Protein 5HCE (pdb70)

B-factor: mean 80.91, std 29.75, range [43.53, 225.15]

InterPro domains:
  IPR000020 Anaphylatoxin/fibulin [PF01821] (698-732)
  IPR000020 Anaphylatoxin/fibulin [PS01177] (698-732)
  IPR000020 Anaphylatoxin/fibulin [PS01178] (698-732)
  IPR000020 Anaphylatoxin/fibulin [SM00104] (698-732)
  IPR000020 Anaphylatoxin/fibulin [cd00017] (682-750)
  IPR001134 Netrin domain [PS50189] (1532-1676)
  IPR001599 Alpha-2-macroglobulin [PF00207] (772-859)
  IPR001599 Alpha-2-macroglobulin [SM01360] (772-859)
  IPR001840 Anaphylatoxin, complement system domain [PR00004] (694-703)
  IPR001840 Anaphylatoxin, complement system domain [PR00004] (710-721)
  IPR001840 Anaphylatoxin, complement system domain [PR00004] (723-734)
  IPR002890 Macroglobulin domain [PF01835] (126-219)
  IPR008930 Terpenoid cyclases/protein prenyltransferase alpha-alpha toroid [SSF48239] (992-1304)
  IPR008993 Tissue inhibitor of metalloproteinases-like, OB-fold [G3DSA:2.40.50.120] (1526-1676)
  IPR008993 Tissue inhibitor of metalloproteinases-like, OB-fold [SSF50242] (1526-1676)
  IPR009048 Alpha-macroglobulin, receptor-binding [PF07677] (1419-1510)
  IPR009048 Alpha-macroglobulin, receptor-binding [SM01361] (1419-1509)
  IPR011625 Alpha-2-macroglobulin, bait region domain [PF07703] (468-611)
  IPR011625 Alpha-2-macroglobulin, bait region domain [SM01359] (465-612)
  IPR011626 Alpha-macroglobulin-like, TED domain [PF07678] (978-1300)

Sequence (1824 aa):
EQTYVISAPKIFRVGASENIVIQVYGYTEAFDATISIKSYPDKKFSYSSGHVHLSSENKFQNSAILTIQPKQLPGGQNPVSYVYLEVVSKHFSKSKRMPITYDNGFLFIHTDKPVYTPDQSVKVRVYSLNDDLKPAKRETVLTFIDPEGSEVDMVEEIDHIGIISFPDFKIPSNPRYGMWTIKAKYKEDFSTTGTAYFEVKEYVLPHFSVSIEPEYNFIGYKNFKNFEITIKARYFYNKVVTEADVYITFGIREDLKDDQKEMMQTAMQNTMLINGIAQVTFDSETAVKELSYYSLEDLNNKYLYIAVTVIESTGGFSEEAEIPGIKYVLSPYKLNLVATPLFLKPGIPYPIKVQVKDSLDQLVGGVPVTLNAQTIDVNQETSDLDPSKSVTRVDDGVASFVLNLPSGVTVLEFNVKTDAPDLPEENQAREGYRAIAYSSLSQSYLYIDWTDNHKALLVGEHLNIIVTPKSPYIDKITHYNYLILSKGKIIHFGTREKFSDASYQSINIPVTQNMVPSSRLLVYYIVTGEQTAELVSDSVWLNIEEKCGNQLQVHLSPDADAYSPGQTVSLNMATGMDSWVALAAVDSAVYGLERVFQFLEKSDLGCGAGGGLNNANVFHLAGLTFLTNANADDSQENDEPCKEILRLQKKIEEIAAKYKHSVVKKCCYDGACVNNDETCEQRAARISLGPRCIKAFTECCVVASQLRANISHKDMQLGRLHMKTLLPVSKPEIRSYFPESWLWEVHLVPRRKQLQFALPDSLTTWEIQGVGISNTGICVADTVKAKVFKDVFLEMNIPYSVVRGEQIQLKGTVYNYRTSGMQFCVKMSAVEGICTSESPVIKSSKCVRQKVEGSSSHLVTFTVLPLEIGLHNINFSLETWFGKEILVKTLRVVPEGVKRESYSGVTLDPRGIYGTISRRKEFPYRIPLDLVPKTEIKRILSVKGLLVGEILSAVLSQEGINILTHLPKGSAEAELMSVVPVFYVFHYLETGNHWNIFHSDPLIEKQKLKKKLKEGMLSIMSYRNADYSYSVWKGGSASTWLTAFALRVLGQVNKYVEQNQNSICNSLLWLVENYQLDNGSFKENSQYQPIKLQGTLPVEARENSLYLTAFTVIGIRKAFDICPLVKIDTALIKADNFLLENTLPAQSTFTLAISAYALSLGDKTHPQFRSIVSALKREALVKGNPPIYRFWKDNLQHKDSSVPNTGTARMVETTAYALLTSLNLKDINYVNPVIKWLSEEQRYGGGFYSTQDTINAIEGLTEYSLLVKQLRLSMDIDVSYKHKGALHNYKMTDKNFLGRPVEVLLNDDLIVSTGFGSGLATVHVTTVVHKTSTSEEVCSFYLKIDTQDIEAKRIVACASYKPSREESSSGSSHAVMDISLPTGISANEEDLKALVEGVDQLFTDYQIKDGHVILQLNSIPSSDFLCVRFRIFELFEVGFLSPATFTVYEYHRPDKQCTMFYSTSNIKIQKVCEGAACKCVEADCGQMQEELDLTISAETRKQTACKPEIAYAYKVSITSITVENVFVKYKATLLDIYKTGEAVAEKDSEITFIKKVTCTNAELVKGRQYLIMGKEALQIKYNFSFRYIYPLDSLTWIEYWPRDTTCSSCQAFLANLDEFAEDIFLNGCESDCTGSEPVDAFQAFSEGKEAYVLVRSTDPKARDCLKGEPAGEKQDNTLPVMMTFKQGTDWASTDWTFTLDGAKVTATLGQLTQNREVVYDSQSHHCHVDKVEKEVPDYEMWMLDAGGLEVEVECCRQKLEELASGRNQMYPHLKDCQCVNATCERKLDALGNAVITKCPQGCLCVVRGASNIVPANGTCFQLA

Secondary structure (DSSP, 8-state):
--HHHHHHHHHTSS-SS-HHHHHHSS--SSS-HHHHHTT--S-HHHHHHHHHHHHHHHHHTTT--HHHHHHHHHHHHHHS-----EESS--PPPB---EEEESSEEEEEEE--SS-EEEEEEEEEEETTEEEEPPPEEEEE--SEEEEEE--S-EETT-EEEEEEEEEE-SSS-EEEEEEEPPPTTEEESS-----------EEEPTTEEEEEEEEEEE-S-EEEEEEEEEEETTEEEEEEEEEEEE-SSEEEEEEEEEEEBTT-SSSS-B-EEEE-----TTBPTT---EEEEEEESSTTHHHHHHHHSTT---TTTTSPS-SHHHHHHTTHHHHHHHHHHHHTT-GGGSSS-HHHHHHHHHHHHHHHHHTTGGGB-TTS-BBSSTTS-B-HHHHHHHHHHHHHHTTTS---HHHHHHHHHHHHHHSB-TTS-B--SSS------BS-HHHHHHHHHHHHHHHHHHHHHHTTTTS--HHHHHHHHHHHHHHHHHSPSPS-HHHHHHHHHHHHTS-TT-HHHHHHHHHHHHT-EEEETTEEEEE--SS-TTT--PPPSS--HHHHHHHHHHHHHHHHTT-HHHHHHHHHHHHHT--TTS--SSHHHHHHHHHHHHHHHHHS-----EEEEEEEETTS---EEEEEESSS-S---EE--SSS-EEEEE-S-BS-EEEEEEEEEEES--TTSPPSEEEEEEEE-----EEEEEEEE---TTB-TT--SSEEEEEEPPTTEEE-HHHHHHHHSSTT-S-SEEEEETTEEEEEES---SSS-EEEEEEEEESS-EESPPPEEEEEEETTEEEEEEEEEE-S----------SSS-TTTTSSS--BPPTT-TT--SSHHHHTTS-TT--EEEEEEEEEEEEETTEEEEEEEEEEEEEESSS---TT-EEEEEEESS--TT---TT-EEEEEES--EEEEETTEEEEEEE--TT-EEEE--SSS-STTHHHHHHHHHHHHHHHHTT--/--EEEEEEESSEETT-EEEEEEEEES--S-EEEEEEEEETTT--SEEEEEEEEE-TTTTTEEEEEEE--GGGS--SSS---EEEEEEEESS-EEEEEEEEE---SEEEEEES-SEE-TT-EE-EEEEEE-TTSSB----EEEEEE-TTS-EEEEEEE--SSSEEE-PPEEPPSS---EEEEEEEEESSS---EEEEEEEE-EE---SEEEEEEES-SEE-STTSS-EEEEEEEEETTTEE--EEEEEEEEEEES-SSS---EEETT---EEEEETTEEEEEE-HHHHTTTTS--SSSSSTT-EEEEEEEEEETTT--EEEEEEEEEEE-S-S-EEEE-S--SEE-TTSPEEEEEEEE-TTS-B--S-EEEEEEEEEETT--EEEPPPEEEE--SSS-EEEEEE---TTEEEEEEEEEE--TT--STTS-EEEEEEEEPP-TTS-EEEEE-S--SSPBPTTSEEEEEEEEESSSGGG--EEEEEEEETTEEEEEEEEEPPSS-S-EEEEEE--GGG-SEEEEEEEEEE-SSS--EEEEEEEEEEB----SS-EEEEEES--S-B-TT-EEEEEEEESSSEEEEEEEEEGGGG----HHHHHTTS----SSS--SSHHHHHHHTTEEEEESS-----TTTTSPP-----/------SSS--HHHHTGGGTS-EEEEEES-TTPPEEEEEEE-S--BTTEEEEEEEEEETTEEEEEEEEEEEETTEEEEEETTEEEEEEEEEE-TTSSEEEEEE-SSS-EEEEEEETT-EEHHHHHHHHHHHHHHHTT---B-GGGTT-/--TTS-EEEEE-TTS-EEE----TT-EEE--S-SS-SSEEEEEE---

Solvent-accessible surface area: 82882 Å² total

Organism: Homo sapiens (NCBI:txid9606)

CATH classification: 2.60.40.1930 (+2 more: 2.60.40.1930, 2.60.40.1940)

Nearest PDB structures (foldseek):
  5hce-assembly1_A  TM=1.001E+00  e=0.000E+00  Homo sapiens
  5hcd-assembly1_A  TM=1.001E+00  e=0.000E+00  Homo sapiens
  7op0-assembly1_A  TM=9.929E-01  e=0.000E+00  Homo sapiens
  8cml-assembly1_B  TM=9.851E-01  e=0.000E+00  Homo sapiens
  8b0h-assembly1_A  TM=4.399E-01  e=4.863E-65  Homo sapiens

GO terms:
  GO:0044218 other organism cell membrane (C, IDA)
  GO:0005579 membrane attack complex (C, IDA)
  GO:0031640 killing of cells of another organism (P, IDA)
  GO:0006956 complement activation (P, IDA)
  GO:0022829 wide pore channel activity (F, IDA)
  GO:0001867 complement activation, lectin pathway (P, IDA)
  GO:0006957 complement activation, alternative pathway (P, IDA)
  GO:0006958 complement activation, classical pathway (P, IDA)
  GO:0160257 complement activation, GZMK pathway (P, IDA)
  GO:0005576 extracellular region (C, EXP)
  GO:0005102 signaling receptor binding (F, TAS)
  GO:0008009 chemokine activity (F, TAS)
  GO:0005576 extracellular region (C, TAS)
  GO:0006935 chemotaxis (P, TAS)
  GO:0006954 inflammatory response (P, TAS)
  GO:0007166 cell surface receptor signaling pathway (P, TAS)
  GO:0007186 G protein-coupled receptor signaling pathway (P, TAS)
  GO:0005515 protein binding (F, IPI)
  GO:0010575 positive regulation of vascular endothelial growth factor production (P, IDA)
  GO:0010760 negative regulation of macrophage chemotaxis (P, IDA)

Foldseek 3Di:
DKKKKKWWFLAAEAFDFFKIKIAIPDDAAKWKKKKFKAAPPPRPGTQDIDMDIAHVVNNRMDMDTGHRHLVVWDDDDDTDFWIKIWMDIPVDIDIDIHGYAQAWWAKEKDWQFQEDEAQDWIWIKIQTATLLRAQPQFKKKKWKAAPVGDGDDIDIDTGDHRIGGDDIHTGHNDHRFFKMKMKMAGPDRGGHIYIDIHTYDYDDDDQWDKDKDKPDLEAEPVCLQKTKIKIFIDGPVPFGQAKKKKWKWKWKAADLVDPDTGTQPPPRDIDMQHRGMDMDIDGNQVSVVPPPQNDLLPQAQIWMKMKMKIQRDPVRDIDIDIDSTRGYHHAQKEKDWDFAFLEDQQPAWGKTKIAIAGPVRHQDFFWKKKKWKWWQFPVRDIDTDDIDMFTQDPLVRITMDIGDDHRRTFKMWMKMWTDDPPDDPRRIYIDIGMGGYADDPQSKAKDKAFPDCPPAAEQQDKTWMKIAIDGPVQLVFFWKKKWKAALSHTPDIDIGGDDSPDRIDIDMDRHHPRQPQKMKMKMWTWDDDPDFIFIHIKMFIGGYDHDDPWDKDKDKPPDDPDDDPPDDIDIDIDINDDGDDDDHDHDPVSVCDDDVRVVSSVSQLAEDGADANYDLRRQQNRRIDMDMRGDNDDDPPSSHGDDHDDD/DVVLLVVLCVVQLPPPQQQLLLLLLDDDPPDASVRLLVLFDPDDVSSVSSSVSNVSSVVVPPPDDPVRVVVSCVSSVPRRDDDDDDDDDDDDDDDPPDDDDAPVHDDDDDDDDDDQDWDKDWDWDQDPVGIDTDDIDIDGDHDQWDKDWDAALEAAALKWFKIKIKIFHAAQAKFKKFKWKQDDDQKAFQDAQDPHIGDGDIDMDGHRGMDMDIGIIGGHDAAKDKMWMWMDGPVDIDIDIDIHHYDYFFDKDKDKFKDKADCVQPLHDHDFKDWFFQADDDFFDPPDFWWKWKFKFFALLRLLVLLPVVPPDDQQPVVFDDFWLLVLLLQLLSLLLNLVLCPLQVLLVLDPDDSVVVNVVSLVSNVVSLCSQVQQADPQLFGDGGRVDDGWLLVLLVNLQSLLSSCVPPNDDLVSSVSSLCVQLVPAADPQLWGDIDHLAFQAFDFADPVVSVLLVRLQSLLSSLNSCLSNCVSPVDPSSVVSNVSSLVSLLVRPPPDQWLLSLLSSLLSNLSDDPPDVSSVVSLVQNVVQWDADDVVGLAIWHDGGRCVVPVDDDPADWLSRLLSLLSNLNSCVSVVVSVPCSRSSRVLSRQAANSQAHHASNSRSSSSVSSSSVCSVDDAKWWWKWKWKQFDPDGTPGIDIDGSNDRRDDMDMDRDSGMMMIGIDNTMRMMMMMMMIMGRGQDCPPADAQKDWDWAADDDDCRKIKIKIAGRDDPRTDQAFGAKKKKKWAAWPQKAWDVVLVCSQDVGSSHLFPDWDADSRIIMTIHGGGGHVDMRIRMTHIDGRTDMPPTRWTKIKMANNSTNSNIDIDTDDHDPDDDLADDPDRVPCSLQVWFAAEDDALDQPPQLVVVQCLQPPPQWAFKAKWAWADWDDRRQKIKTWIFGADGQHHNDDDDDHRDIAMEMEGPNHHNPDDDHGWMKIWIHHDWRWHQPPHDIYIYYYGTPSIYMYTDDDDQPPVVSVSVVVSVVVSVVPRRVPPD/DDDQAADPPDFVCVLCVVQPFKKWWFKKLDPPDFAGWIKHFPDHDDDQKGKIKIWGDDPPDIDIAIWMWRGDGQKIWIDDDHDIWIKGFRAAGRNSQKTKIWTDDPPIMITIMGTPVDDDVVNSVSSVVVNCVVCVPRDMDGNHPPPD/DQQPDWWWFAADPVGHTDIDAGPPFWGWDFPDDPPDPTGITGIGGDD

Radius of gyration: 44.76 Å; Cα contacts (8 Å, |Δi|>4): 4235; chains: 4; bounding box: 79×83×148 Å

Structure (mmCIF, N/CA/C/O backbone):
data_5HCE
#
_entry.id   5HCE
#
_cell.length_a   105.260
_cell.length_b   140.725
_cell.length_c   210.367
_cell.angle_alpha   90.00
_cell.angle_beta   90.00
_cell.angle_gamma   90.00
#
_symmetry.space_group_name_H-M   'P 21 21 21'
#
loop_
_entity.id
_entity.type
_entity.pdbx_description
1 polymer 'Complement C5'
2 polymer 'Complement C5'
3 polymer 'Complement inhibitor'
4 polymer 'Rhipicephalus appendiculatus RaCI1'
5 branched 2-acetamido-2-deoxy-beta-D-glucopyranose-(1-4)-2-acetamido-2-deoxy-beta-D-glucopyranose
6 non-polymer CYSTEINE
#
loop_
_atom_site.group_PDB
_atom_site.id
_atom_site.type_symbol
_atom_site.label_atom_id
_atom_site.label_alt_id
_atom_site.label_comp_id
_atom_site.label_asym_id
_atom_site.label_entity_id
_atom_site.label_seq_id
_atom_site.pdbx_PDB_ins_code
_atom_site.Cartn_x
_atom_site.Cartn_y
_atom_site.Cartn_z
_atom_site.occupancy
_atom_site.B_iso_or_equiv
_atom_site.auth_seq_id
_atom_site.auth_comp_id
_atom_site.auth_asym_id
_atom_site.auth_atom_id
_atom_site.pdbx_PDB_model_num
ATOM 1 N N . GLU A 1 2 ? -11.540 0.464 -38.027 1.00 87.37 20 GLU B N 1
ATOM 2 C CA . GLU A 1 2 ? -12.019 -0.205 -36.822 1.00 87.52 20 GLU B CA 1
ATOM 3 C C . GLU A 1 2 ? -11.018 -0.055 -35.676 1.00 93.54 20 GLU B C 1
ATOM 4 O O . GLU A 1 2 ? -9.854 -0.432 -35.809 1.00 103.68 20 GLU B O 1
ATOM 10 N N . GLN A 1 3 ? -11.479 0.503 -34.557 1.00 100.67 21 GLN B N 1
ATOM 11 C CA . GLN A 1 3 ? -10.662 0.731 -33.371 1.00 100.70 21 GLN B CA 1
ATOM 12 C C . GLN A 1 3 ? -11.280 0.055 -32.148 1.00 99.32 21 GLN B C 1
ATOM 13 O O . GLN A 1 3 ? -12.495 0.128 -31.943 1.00 113.55 21 GLN B O 1
ATOM 19 N N . THR A 1 4 ? -10.446 -0.596 -31.330 1.00 73.96 22 THR B N 1
ATOM 20 C CA . THR A 1 4 ? -10.908 -1.413 -30.208 1.00 72.10 22 THR B CA 1
ATOM 21 C C . THR A 1 4 ? -10.147 -1.067 -28.928 1.00 71.62 22 THR B C 1
ATOM 22 O O . THR A 1 4 ? -9.043 -0.524 -28.973 1.00 72.68 22 THR B O 1
ATOM 26 N N . TYR A 1 5 ? -10.739 -1.415 -27.774 1.00 70.13 23 TYR B N 1
ATOM 27 C CA . TYR A 1 5 ? -10.095 -1.260 -26.468 1.00 69.52 23 TYR B CA 1
ATOM 28 C C . TYR A 1 5 ? -10.461 -2.445 -25.582 1.00 67.73 23 TYR B C 1
ATOM 29 O O . TYR A 1 5 ? -11.595 -2.923 -25.620 1.00 67.01 23 TYR B O 1
ATOM 38 N N . VAL A 1 6 ? -9.503 -2.911 -24.781 1.00 67.17 24 VAL B N 1
ATOM 39 C CA . VAL A 1 6 ? -9.674 -4.068 -23.901 1.00 65.59 24 VAL B CA 1
ATOM 40 C C . VAL A 1 6 ? -9.203 -3.732 -22.488 1.00 65.05 24 VAL B C 1
ATOM 41 O O . VAL A 1 6 ? -8.024 -3.425 -22.284 1.00 65.70 24 VAL B O 1
ATOM 45 N N . ILE A 1 7 ? -10.107 -3.818 -21.512 1.00 64.02 25 ILE B N 1
ATOM 46 C CA . ILE A 1 7 ? -9.791 -3.591 -20.098 1.00 63.46 25 ILE B CA 1
ATOM 47 C C . ILE A 1 7 ? -9.852 -4.929 -19.367 1.00 61.98 25 ILE B C 1
ATOM 48 O O . ILE A 1 7 ? -10.909 -5.568 -19.319 1.00 61.22 25 ILE B O 1
ATOM 53 N N . SER A 1 8 ? -8.735 -5.340 -18.773 1.00 61.73 26 SER B N 1
ATOM 54 C CA . SER A 1 8 ? -8.634 -6.610 -18.067 1.00 60.49 26 SER B CA 1
ATOM 55 C C . SER A 1 8 ? -8.483 -6.378 -16.572 1.00 59.89 26 SER B C 1
ATOM 56 O O . SER A 1 8 ? -7.602 -5.624 -16.143 1.00 60.57 26 SER B O 1
ATOM 59 N N . ALA A 1 9 ? -9.358 -7.005 -15.796 1.00 58.80 27 ALA B N 1
ATOM 60 C CA . ALA A 1 9 ? -9.361 -6.929 -14.345 1.00 58.18 27 ALA B CA 1
ATOM 61 C C . ALA A 1 9 ? -9.657 -8.304 -13.775 1.00 56.97 27 ALA B C 1
ATOM 62 O O . ALA A 1 9 ? -10.216 -9.166 -14.468 1.00 74.55 27 ALA B O 1
ATOM 64 N N . PRO A 1 10 ? -9.326 -8.538 -12.504 1.00 56.37 28 PRO B N 1
ATOM 65 C CA . PRO A 1 10 ? -9.726 -9.789 -11.853 1.00 55.32 28 PRO B CA 1
ATOM 66 C C . PRO A 1 10 ? -11.234 -9.953 -11.860 1.00 55.05 28 PRO B C 1
ATOM 67 O O . PRO A 1 10 ? -11.983 -8.979 -11.895 1.00 55.57 28 PRO B O 1
ATOM 71 N N . LYS A 1 11 ? -11.678 -11.209 -11.836 1.00 54.43 29 LYS B N 1
ATOM 72 C CA . LYS A 1 11 ? -13.113 -11.469 -11.860 1.00 54.38 29 LYS B CA 1
ATOM 73 C C . LYS A 1 11 ? -13.821 -10.748 -10.724 1.00 54.40 29 LYS B C 1
ATOM 74 O O . LYS A 1 11 ? -14.957 -10.292 -10.888 1.00 54.88 29 LYS B O 1
ATOM 80 N N . ILE A 1 12 ? -13.169 -10.633 -9.563 1.00 54.03 30 ILE B N 1
ATOM 81 C CA . ILE A 1 12 ? -13.752 -10.006 -8.379 1.00 54.17 30 ILE B CA 1
ATOM 82 C C . ILE A 1 12 ? -12.755 -9.029 -7.768 1.00 54.49 30 ILE B C 1
ATOM 83 O O . ILE A 1 12 ? -11.555 -9.315 -7.710 1.00 54.22 30 ILE B O 1
ATOM 88 N N . PHE A 1 13 ? -13.256 -7.907 -7.252 1.00 55.24 31 PHE B N 1
ATOM 89 C CA . PHE A 1 13 ? -12.423 -6.977 -6.501 1.00 55.75 31 PHE B CA 1
ATOM 90 C C . PHE A 1 13 ? -12.367 -7.399 -5.045 1.00 55.28 31 PHE B C 1
ATOM 91 O O . PHE A 1 13 ? -13.374 -7.795 -4.460 1.00 55.09 31 PHE B O 1
ATOM 99 N N . ARG A 1 14 ? -11.184 -7.291 -4.460 1.00 70.70 32 ARG B N 1
ATOM 100 C CA . ARG A 1 14 ? -10.919 -7.715 -3.092 1.00 66.01 32 ARG B CA 1
ATOM 101 C C . ARG A 1 14 ? -10.627 -6.485 -2.239 1.00 66.26 32 ARG B C 1
ATOM 102 O O . ARG A 1 14 ? -9.700 -5.729 -2.542 1.00 67.03 32 ARG B O 1
ATOM 110 N N . VAL A 1 15 ? -11.420 -6.280 -1.185 1.00 65.48 33 VAL B N 1
ATOM 111 C CA . VAL A 1 15 ? -11.270 -5.094 -0.347 1.00 66.04 33 VAL B CA 1
ATOM 112 C C . VAL A 1 15 ? -9.871 -5.039 0.243 1.00 66.54 33 VAL B C 1
ATOM 113 O O . VAL A 1 15 ? -9.375 -6.015 0.813 1.00 66.40 33 VAL B O 1
ATOM 117 N N . GLY A 1 16 ? -9.226 -3.888 0.116 1.00 58.79 34 GLY B N 1
ATOM 118 C CA . GLY A 1 16 ? -7.896 -3.716 0.644 1.00 59.20 34 GLY B CA 1
ATOM 119 C C . GLY A 1 16 ? -6.785 -4.235 -0.236 1.00 58.74 34 GLY B C 1
ATOM 120 O O . GLY A 1 16 ? -5.615 -3.996 0.073 1.00 59.37 34 GLY B O 1
ATOM 121 N N . ALA A 1 17 ? -7.102 -4.930 -1.318 1.00 57.85 35 ALA B N 1
ATOM 122 C CA . ALA A 1 17 ? -6.086 -5.479 -2.196 1.00 57.56 35 ALA B CA 1
ATOM 123 C C . ALA A 1 17 ? -5.665 -4.469 -3.252 1.00 58.81 35 ALA B C 1
ATOM 124 O O . ALA A 1 17 ? -6.460 -3.647 -3.716 1.00 59.44 35 ALA B O 1
ATOM 126 N N . SER A 1 18 ? -4.388 -4.523 -3.608 1.00 59.32 36 SER B N 1
ATOM 127 C CA . SER A 1 18 ? -3.853 -3.726 -4.705 1.00 60.57 36 SER B CA 1
ATOM 128 C C . SER A 1 18 ? -4.205 -4.443 -6.002 1.00 59.81 36 SER B C 1
ATOM 129 O O . SER A 1 18 ? -3.511 -5.367 -6.424 1.00 59.35 36 SER B O 1
ATOM 132 N N . GLU A 1 19 ? -5.296 -4.033 -6.630 1.00 59.81 37 GLU B N 1
ATOM 133 C CA . GLU A 1 19 ? -5.772 -4.687 -7.835 1.00 59.17 37 GLU B CA 1
ATOM 134 C C . GLU A 1 19 ? -5.170 -4.007 -9.061 1.00 60.42 37 GLU B C 1
ATOM 135 O O . GLU A 1 19 ? -5.297 -2.791 -9.230 1.00 61.67 37 GLU B O 1
ATOM 141 N N . ASN A 1 20 ? -4.493 -4.786 -9.898 1.00 60.27 38 ASN B N 1
ATOM 142 C CA . ASN A 1 20 ? -3.852 -4.272 -11.100 1.00 61.54 38 ASN B CA 1
ATOM 143 C C . ASN A 1 20 ? -4.825 -4.367 -12.273 1.00 61.30 38 ASN B C 1
ATOM 144 O O . ASN A 1 20 ? -5.367 -5.439 -12.544 1.00 60.16 38 ASN B O 1
ATOM 149 N N . ILE A 1 21 ? -5.068 -3.239 -12.939 1.00 62.50 39 ILE B N 1
ATOM 150 C CA . ILE A 1 21 ? -6.004 -3.134 -14.055 1.00 62.53 39 ILE B CA 1
ATOM 151 C C . ILE A 1 21 ? -5.227 -2.837 -15.333 1.00 63.82 39 ILE B C 1
ATOM 152 O O . ILE A 1 21 ? -4.439 -1.884 -15.375 1.00 65.30 39 ILE B O 1
ATOM 157 N N . VAL A 1 22 ? -5.432 -3.658 -16.370 1.00 63.43 40 VAL B N 1
ATOM 158 C CA . VAL A 1 22 ? -4.711 -3.534 -17.635 1.00 64.68 40 VAL B CA 1
ATOM 159 C C . VAL A 1 22 ? -5.621 -2.904 -18.683 1.00 65.25 40 VAL B C 1
ATOM 160 O O . VAL A 1 22 ? -6.821 -3.195 -18.727 1.00 64.31 40 VAL B O 1
ATOM 164 N N . ILE A 1 23 ? -5.061 -2.016 -19.511 1.00 66.93 41 ILE B N 1
ATOM 165 C CA . ILE A 1 23 ? -5.770 -1.428 -20.646 1.00 67.72 41 ILE B CA 1
ATOM 166 C C . ILE A 1 23 ? -4.914 -1.618 -21.892 1.00 68.94 41 ILE B C 1
ATOM 167 O O . ILE A 1 23 ? -3.717 -1.316 -21.876 1.00 70.15 41 ILE B O 1
ATOM 172 N N . GLN A 1 24 ? -5.520 -2.154 -22.954 1.00 68.75 42 GLN B N 1
ATOM 173 C CA . GLN A 1 24 ? -4.838 -2.424 -24.220 1.00 69.96 42 GLN B CA 1
ATOM 174 C C . GLN A 1 24 ? -5.737 -1.990 -25.373 1.00 70.56 42 GLN B C 1
ATOM 175 O O . GLN A 1 24 ? -6.769 -2.619 -25.617 1.00 69.52 42 GLN B O 1
ATOM 181 N N . VAL A 1 25 ? -5.351 -0.936 -26.091 1.00 72.36 43 VAL B N 1
ATOM 182 C CA . VAL A 1 25 ? -6.149 -0.408 -27.195 1.00 73.15 43 VAL B CA 1
ATOM 183 C C . VAL A 1 25 ? -5.453 -0.681 -28.528 1.00 74.58 43 VAL B C 1
ATOM 184 O O . VAL A 1 25 ? -4.232 -0.865 -28.582 1.00 75.51 43 VAL B O 1
ATOM 188 N N . TYR A 1 26 ? -6.253 -0.750 -29.603 1.00 74.86 44 TYR B N 1
ATOM 189 C CA . TYR A 1 26 ? -5.808 -1.147 -30.938 1.00 76.14 44 TYR B CA 1
ATOM 190 C C . TYR A 1 26 ? -6.498 -0.306 -32.004 1.00 77.34 44 TYR B C 1
ATOM 191 O O . TYR A 1 26 ? -7.684 0.008 -31.886 1.00 76.62 44 TYR B O 1
ATOM 200 N N . GLY A 1 27 ? -5.755 0.036 -33.056 1.00 93.46 45 GLY B N 1
ATOM 201 C CA . GLY A 1 27 ? -6.260 0.848 -34.139 1.00 98.73 45 GLY B CA 1
ATOM 202 C C . GLY A 1 27 ? -5.916 2.316 -34.030 1.00 99.15 45 GLY B C 1
ATOM 203 O O . GLY A 1 27 ? -5.987 3.033 -35.035 1.00 108.96 45 GLY B O 1
ATOM 204 N N . TYR A 1 28 ? -5.556 2.781 -32.839 1.00 81.89 46 TYR B N 1
ATOM 205 C CA . TYR A 1 28 ? -5.263 4.185 -32.614 1.00 83.48 46 TYR B CA 1
ATOM 206 C C . TYR A 1 28 ? -3.807 4.453 -32.967 1.00 86.10 46 TYR B C 1
ATOM 207 O O . TYR A 1 28 ? -2.918 3.693 -32.570 1.00 85.22 46 TYR B O 1
ATOM 216 N N . THR A 1 29 ? -3.567 5.530 -33.712 1.00 95.33 47 THR B N 1
ATOM 217 C CA . THR A 1 29 ? -2.214 5.930 -34.069 1.00 90.20 47 THR B CA 1
ATOM 218 C C . THR A 1 29 ? -1.744 7.162 -33.318 1.00 94.27 47 THR B C 1
ATOM 219 O O . THR A 1 29 ? -0.540 7.334 -33.129 1.00 96.30 47 THR B O 1
ATOM 223 N N . GLU A 1 30 ? -2.668 8.004 -32.869 1.00 95.13 48 GLU B N 1
ATOM 224 C CA . GLU A 1 30 ? -2.346 9.194 -32.097 1.00 97.47 48 GLU B CA 1
ATOM 225 C C . GLU A 1 30 ? -2.486 8.900 -30.609 1.00 90.79 48 GLU B C 1
ATOM 226 O O . GLU A 1 30 ? -3.435 8.236 -30.187 1.00 88.42 48 GLU B O 1
ATOM 232 N N . ALA A 1 31 ? -1.544 9.412 -29.820 1.00 97.76 49 ALA B N 1
ATOM 233 C CA . ALA A 1 31 ? -1.527 9.179 -28.381 1.00 92.61 49 ALA B CA 1
ATOM 234 C C . ALA A 1 31 ? -2.699 9.869 -27.686 1.00 99.26 49 ALA B C 1
ATOM 235 O O . ALA A 1 31 ? -3.209 10.895 -28.146 1.00 117.07 49 ALA B O 1
ATOM 237 N N . PHE A 1 32 ? -3.125 9.289 -26.562 1.00 94.30 50 PHE B N 1
ATOM 238 C CA . PHE A 1 32 ? -4.188 9.861 -25.743 1.00 87.00 50 PHE B CA 1
ATOM 239 C C . PHE A 1 32 ? -4.125 9.255 -24.346 1.00 85.20 50 PHE B C 1
ATOM 240 O O . PHE A 1 32 ? -3.509 8.208 -24.131 1.00 83.96 50 PHE B O 1
ATOM 248 N N . ASP A 1 33 ? -4.767 9.931 -23.395 1.00 95.41 51 ASP B N 1
ATOM 249 C CA . ASP A 1 33 ? -4.798 9.495 -22.006 1.00 83.76 51 ASP B CA 1
ATOM 250 C C . ASP A 1 33 ? -6.152 8.887 -21.663 1.00 82.72 51 ASP B C 1
ATOM 251 O O . ASP A 1 33 ? -7.179 9.234 -22.252 1.00 83.26 51 ASP B O 1
ATOM 256 N N . ALA A 1 34 ? -6.138 7.970 -20.694 1.00 79.61 52 ALA B N 1
ATOM 257 C CA . ALA A 1 34 ? -7.340 7.297 -20.225 1.00 77.57 52 ALA B CA 1
ATOM 258 C C . ALA A 1 34 ? -7.314 7.207 -18.708 1.00 76.83 52 ALA B C 1
ATOM 259 O O . ALA A 1 34 ? -6.266 6.956 -18.108 1.00 76.84 52 ALA B O 1
ATOM 261 N N . THR A 1 35 ? -8.473 7.417 -18.096 1.00 77.19 53 THR B N 1
ATOM 262 C CA . THR A 1 35 ? -8.655 7.348 -16.651 1.00 80.99 53 THR B CA 1
ATOM 263 C C . THR A 1 35 ? -9.397 6.065 -16.303 1.00 86.73 53 THR B C 1
ATOM 264 O O . THR A 1 35 ? -10.516 5.841 -16.785 1.00 100.42 53 THR B O 1
ATOM 268 N N . ILE A 1 36 ? -8.758 5.219 -15.490 1.00 72.04 54 ILE B N 1
ATOM 269 C CA . ILE A 1 36 ? -9.379 4.024 -14.923 1.00 69.92 54 ILE B CA 1
ATOM 270 C C . ILE A 1 36 ? -9.818 4.364 -13.512 1.00 69.94 54 ILE B C 1
ATOM 271 O O . ILE A 1 36 ? -9.102 5.057 -12.786 1.00 71.05 54 ILE B O 1
ATOM 276 N N . SER A 1 37 ? -10.991 3.891 -13.111 1.00 68.90 55 SER B N 1
ATOM 277 C CA . SER A 1 37 ? -11.561 4.364 -11.859 1.00 69.31 55 SER B CA 1
ATOM 278 C C . SER A 1 37 ? -12.425 3.272 -11.244 1.00 67.59 55 SER B C 1
ATOM 279 O O . SER A 1 37 ? -13.092 2.520 -11.959 1.00 75.78 55 SER B O 1
ATOM 282 N N . ILE A 1 38 ? -12.376 3.172 -9.920 1.00 67.34 56 ILE B N 1
ATOM 283 C CA . ILE A 1 38 ? -13.301 2.366 -9.137 1.00 66.19 56 ILE B CA 1
ATOM 284 C C . ILE A 1 38 ? -14.153 3.322 -8.323 1.00 67.62 56 ILE B C 1
ATOM 285 O O . ILE A 1 38 ? -13.644 4.011 -7.424 1.00 68.63 56 ILE B O 1
ATOM 290 N N . LYS A 1 39 ? -15.444 3.363 -8.645 1.00 67.88 57 LYS B N 1
ATOM 291 C CA . LYS A 1 39 ? -16.408 4.280 -8.063 1.00 69.51 57 LYS B CA 1
ATOM 292 C C . LYS A 1 39 ? -17.531 3.493 -7.395 1.00 68.79 57 LYS B C 1
ATOM 293 O O . LYS A 1 39 ? -17.582 2.264 -7.448 1.00 67.06 57 LYS B O 1
ATOM 299 N N . SER A 1 40 ? -18.457 4.226 -6.790 1.00 70.35 58 SER B N 1
ATOM 300 C CA . SER A 1 40 ? -19.568 3.639 -6.054 1.00 70.17 58 SER B CA 1
ATOM 301 C C . SER A 1 40 ? -20.705 3.228 -6.985 1.00 70.07 58 SER B C 1
ATOM 302 O O . SER A 1 40 ? -20.985 3.888 -7.988 1.00 73.60 58 SER B O 1
ATOM 305 N N . TYR A 1 41 ? -21.379 2.141 -6.629 1.00 69.07 59 TYR B N 1
ATOM 306 C CA . TYR A 1 41 ? -22.488 1.622 -7.428 1.00 69.05 59 TYR B CA 1
ATOM 307 C C . TYR A 1 41 ? -23.827 1.956 -6.768 1.00 70.70 59 TYR B C 1
ATOM 308 O O . TYR A 1 41 ? -23.981 1.779 -5.568 1.00 70.88 59 TYR B O 1
ATOM 317 N N . PRO A 1 42 ? -24.806 2.426 -7.556 1.00 72.04 60 PRO B N 1
ATOM 318 C CA . PRO A 1 42 ? -24.663 2.671 -8.991 1.00 71.98 60 PRO B CA 1
ATOM 319 C C . PRO A 1 42 ? -24.501 4.134 -9.380 1.00 73.79 60 PRO B C 1
ATOM 320 O O . PRO A 1 42 ? -24.382 4.430 -10.566 1.00 73.94 60 PRO B O 1
ATOM 324 N N . ASP A 1 43 ? -24.451 5.023 -8.392 1.00 75.23 61 ASP B N 1
ATOM 325 C CA . ASP A 1 43 ? -24.510 6.455 -8.652 1.00 77.44 61 ASP B CA 1
ATOM 326 C C . ASP A 1 43 ? -23.201 7.043 -9.155 1.00 77.22 61 ASP B C 1
ATOM 327 O O . ASP A 1 43 ? -23.224 8.105 -9.782 1.00 78.87 61 ASP B O 1
ATOM 332 N N . LYS A 1 44 ? -22.069 6.409 -8.863 1.00 75.44 62 LYS B N 1
ATOM 333 C CA . LYS A 1 44 ? -20.749 6.918 -9.223 1.00 75.38 62 LYS B CA 1
ATOM 334 C C . LYS A 1 44 ? -20.456 8.264 -8.568 1.00 77.60 62 LYS B C 1
ATOM 335 O O . LYS A 1 44 ? -19.604 9.015 -9.051 1.00 78.39 62 LYS B O 1
ATOM 341 N N . LYS A 1 45 ? -21.134 8.581 -7.459 1.00 78.81 63 LYS B N 1
ATOM 342 C CA . LYS A 1 45 ? -20.862 9.834 -6.759 1.00 81.13 63 LYS B CA 1
ATOM 343 C C . LYS A 1 45 ? -19.496 9.818 -6.087 1.00 80.54 63 LYS B C 1
ATOM 344 O O . LYS A 1 45 ? -18.767 10.815 -6.130 1.00 82.10 63 LYS B O 1
ATOM 350 N N . PHE A 1 46 ? -19.125 8.698 -5.476 1.00 78.45 64 PHE B N 1
ATOM 351 C CA . PHE A 1 46 ? -17.860 8.565 -4.766 1.00 77.84 64 PHE B CA 1
ATOM 352 C C . PHE A 1 46 ? -16.851 7.777 -5.587 1.00 75.81 64 PHE B C 1
ATOM 353 O O . PHE A 1 46 ? -17.180 6.739 -6.164 1.00 73.99 64 PHE B O 1
ATOM 361 N N . SER A 1 47 ? -15.608 8.243 -5.581 1.00 76.29 65 SER B N 1
ATOM 362 C CA . SER A 1 47 ? -14.510 7.587 -6.281 1.00 74.75 65 SER B CA 1
ATOM 363 C C . SER A 1 47 ? -13.626 6.882 -5.268 1.00 73.59 65 SER B C 1
ATOM 364 O O . SER A 1 47 ? -12.860 7.526 -4.548 1.00 74.81 65 SER B O 1
ATOM 367 N N . TYR A 1 48 ? -13.742 5.555 -5.204 1.00 71.35 66 TYR B N 1
ATOM 368 C CA . TYR A 1 48 ? -12.894 4.809 -4.285 1.00 83.33 66 TYR B CA 1
ATOM 369 C C . TYR A 1 48 ? -11.430 4.973 -4.669 1.00 81.51 66 TYR B C 1
ATOM 370 O O . TYR A 1 48 ? -10.569 5.133 -3.798 1.00 75.64 66 TYR B O 1
ATOM 379 N N . SER A 1 49 ? -11.130 4.950 -5.969 1.00 70.19 67 SER B N 1
ATOM 380 C CA . SER A 1 49 ? -9.780 5.271 -6.436 1.00 70.85 67 SER B CA 1
ATOM 381 C C . SER A 1 49 ? -9.823 5.474 -7.947 1.00 74.83 67 SER B C 1
ATOM 382 O O . SER A 1 49 ? -10.830 5.189 -8.596 1.00 93.11 67 SER B O 1
ATOM 385 N N . SER A 1 50 ? -8.722 5.994 -8.496 1.00 72.25 68 SER B N 1
ATOM 386 C CA . SER A 1 50 ? -8.604 6.233 -9.933 1.00 72.74 68 SER B CA 1
ATOM 387 C C . SER A 1 50 ? -7.141 6.479 -10.284 1.00 73.75 68 SER B C 1
ATOM 388 O O . SER A 1 50 ? -6.336 6.859 -9.432 1.00 74.70 68 SER B O 1
ATOM 391 N N . GLY A 1 51 ? -6.810 6.246 -11.547 1.00 74.65 69 GLY B N 1
ATOM 392 C CA . GLY A 1 51 ? -5.460 6.468 -12.035 1.00 79.31 69 GLY B CA 1
ATOM 393 C C . GLY A 1 51 ? -5.467 6.832 -13.503 1.00 97.16 69 GLY B C 1
ATOM 394 O O . GLY A 1 51 ? -6.335 6.395 -14.270 1.00 115.91 69 GLY B O 1
ATOM 395 N N . HIS A 1 52 ? -4.493 7.653 -13.894 1.00 78.08 70 HIS B N 1
ATOM 396 C CA . HIS A 1 52 ? -4.316 8.080 -15.277 1.00 79.09 70 HIS B CA 1
ATOM 397 C C . HIS A 1 52 ? -3.221 7.267 -15.953 1.00 78.79 70 HIS B C 1
ATOM 398 O O . HIS A 1 52 ? -2.148 7.062 -15.379 1.00 79.18 70 HIS B O 1
ATOM 405 N N . VAL A 1 53 ? -3.511 6.787 -17.159 1.00 78.21 71 VAL B N 1
ATOM 406 C CA . VAL A 1 53 ? -2.560 6.041 -17.971 1.00 78.20 71 VAL B CA 1
ATOM 407 C C . VAL A 1 53 ? -2.448 6.701 -19.339 1.00 79.96 71 VAL B C 1
ATOM 408 O O . VAL A 1 53 ? -3.452 7.128 -19.921 1.00 80.01 71 VAL B O 1
ATOM 412 N N . HIS A 1 54 ? -1.222 6.805 -19.841 1.00 81.58 72 HIS B N 1
ATOM 413 C CA . HIS A 1 54 ? -0.953 7.380 -21.150 1.00 87.78 72 HIS B CA 1
ATOM 414 C C . HIS A 1 54 ? -0.777 6.259 -22.162 1.00 101.04 72 HIS B C 1
ATOM 415 O O . HIS A 1 54 ? -0.131 5.247 -21.878 1.00 113.49 72 HIS B O 1
ATOM 422 N N . LEU A 1 55 ? -1.356 6.448 -23.342 1.00 84.44 73 LEU B N 1
ATOM 423 C CA . LEU A 1 55 ? -1.309 5.467 -24.415 1.00 82.29 73 LEU B CA 1
ATOM 424 C C . LEU A 1 55 ? -0.701 6.122 -25.644 1.00 104.45 73 LEU B C 1
ATOM 425 O O . LEU A 1 55 ? -1.240 7.109 -26.157 1.00 101.59 73 LEU B O 1
ATOM 430 N N . SER A 1 56 ? 0.414 5.568 -26.114 1.00 113.11 74 SER B N 1
ATOM 431 C CA . SER A 1 56 ? 1.151 6.148 -27.223 1.00 114.45 74 SER B CA 1
ATOM 432 C C . SER A 1 56 ? 1.865 5.043 -27.989 1.00 112.57 74 SER B C 1
ATOM 433 O O . SER A 1 56 ? 1.819 3.866 -27.622 1.00 103.80 74 SER B O 1
ATOM 436 N N . SER A 1 57 ? 2.538 5.445 -29.068 1.00 132.46 75 SER B N 1
ATOM 437 C CA . SER A 1 57 ? 3.364 4.511 -29.821 1.00 114.34 75 SER B CA 1
ATOM 438 C C . SER A 1 57 ? 4.553 4.061 -28.983 1.00 111.31 75 SER B C 1
ATOM 439 O O . SER A 1 57 ? 4.962 2.895 -29.039 1.00 97.79 75 SER B O 1
ATOM 442 N N . GLU A 1 58 ? 5.119 4.983 -28.203 1.00 113.44 76 GLU B N 1
ATOM 443 C CA . GLU A 1 58 ? 6.122 4.636 -27.203 1.00 103.88 76 GLU B CA 1
ATOM 444 C C . GLU A 1 58 ? 5.604 3.599 -26.222 1.00 90.56 76 GLU B C 1
ATOM 445 O O . GLU A 1 58 ? 6.364 2.740 -25.761 1.00 90.29 76 GLU B O 1
ATOM 451 N N . ASN A 1 59 ? 4.313 3.648 -25.918 1.00 88.33 77 ASN B N 1
ATOM 452 C CA . ASN A 1 59 ? 3.657 2.756 -24.974 1.00 85.42 77 ASN B CA 1
ATOM 453 C C . ASN A 1 59 ? 3.091 1.496 -25.612 1.00 83.66 77 ASN B C 1
ATOM 454 O O . ASN A 1 59 ? 2.589 0.630 -24.891 1.00 81.37 77 ASN B O 1
ATOM 459 N N . LYS A 1 60 ? 3.163 1.375 -26.936 1.00 84.83 78 LYS B N 1
ATOM 460 C CA . LYS A 1 60 ? 2.476 0.330 -27.697 1.00 83.46 78 LYS B CA 1
ATOM 461 C C . LYS A 1 60 ? 0.987 0.312 -27.402 1.00 81.19 78 LYS B C 1
ATOM 462 O O . LYS A 1 60 ? 0.325 -0.720 -27.552 1.00 79.50 78 LYS B O 1
ATOM 468 N N . PHE A 1 61 ? 0.472 1.453 -26.955 1.00 81.35 79 PHE B N 1
ATOM 469 C CA . PHE A 1 61 ? -0.945 1.629 -26.673 1.00 79.63 79 PHE B CA 1
ATOM 470 C C . PHE A 1 61 ? -1.441 0.569 -25.696 1.00 77.12 79 PHE B C 1
ATOM 471 O O . PHE A 1 61 ? -2.514 -0.013 -25.866 1.00 75.56 79 PHE B O 1
ATOM 479 N N . GLN A 1 62 ? -0.628 0.303 -24.675 1.00 76.88 80 GLN B N 1
ATOM 480 C CA . GLN A 1 62 ? -0.966 -0.585 -23.573 1.00 74.72 80 GLN B CA 1
ATOM 481 C C . GLN A 1 62 ? -0.407 0.003 -22.288 1.00 74.97 80 GLN B C 1
ATOM 482 O O . GLN A 1 62 ? 0.729 0.481 -22.268 1.00 76.89 80 GLN B O 1
ATOM 488 N N . ASN A 1 63 ? -1.192 -0.038 -21.217 1.00 73.34 81 ASN B N 1
ATOM 489 C CA . ASN A 1 63 ? -0.749 0.530 -19.952 1.00 73.59 81 ASN B CA 1
ATOM 490 C C . ASN A 1 63 ? -1.449 -0.194 -18.811 1.00 73.94 81 ASN B C 1
ATOM 491 O O . ASN A 1 63 ? -2.366 -0.993 -19.024 1.00 69.79 81 ASN B O 1
ATOM 496 N N . SER A 1 64 ? -1.001 0.096 -17.588 1.00 78.00 82 SER B N 1
ATOM 497 C CA . SER A 1 64 ? -1.505 -0.553 -16.385 1.00 69.56 82 SER B CA 1
ATOM 498 C C . SER A 1 64 ? -1.690 0.473 -15.277 1.00 70.06 82 SER B C 1
ATOM 499 O O . SER A 1 64 ? -0.958 1.461 -15.200 1.00 71.94 82 SER B O 1
ATOM 502 N N . ALA A 1 65 ? -2.675 0.226 -14.413 1.00 68.55 83 ALA B N 1
ATOM 503 C CA . ALA A 1 65 ? -2.970 1.112 -13.291 1.00 69.00 83 ALA B CA 1
ATOM 504 C C . ALA A 1 65 ? -3.447 0.298 -12.097 1.00 67.21 83 ALA B C 1
ATOM 505 O O . ALA A 1 65 ? -4.337 -0.540 -12.248 1.00 65.64 83 ALA B O 1
ATOM 507 N N . ILE A 1 66 ? -2.864 0.537 -10.925 1.00 67.58 84 ILE B N 1
ATOM 508 C CA . ILE A 1 66 ? -3.173 -0.212 -9.709 1.00 66.07 84 ILE B CA 1
ATOM 509 C C . ILE A 1 66 ? -4.141 0.592 -8.854 1.00 66.30 84 ILE B C 1
ATOM 510 O O . ILE A 1 66 ? -3.806 1.683 -8.383 1.00 67.91 84 ILE B O 1
ATOM 515 N N . LEU A 1 67 ? -5.331 0.052 -8.628 1.00 64.89 85 LEU B N 1
ATOM 516 C CA . LEU A 1 67 ? -6.349 0.686 -7.804 1.00 65.12 85 LEU B CA 1
ATOM 517 C C . LEU A 1 67 ? -6.536 -0.110 -6.518 1.00 63.86 85 LEU B C 1
ATOM 518 O O . LEU A 1 67 ? -6.169 -1.281 -6.432 1.00 62.52 85 LEU B O 1
ATOM 523 N N . THR A 1 68 ? -7.093 0.549 -5.504 1.00 64.48 86 THR B N 1
ATOM 524 C CA . THR A 1 68 ? -7.276 -0.053 -4.187 1.00 63.60 86 THR B CA 1
ATOM 525 C C . THR A 1 68 ? -8.565 0.456 -3.571 1.00 63.99 86 THR B C 1
ATOM 526 O O . THR A 1 68 ? -8.750 1.667 -3.439 1.00 65.68 86 THR B O 1
ATOM 530 N N . ILE A 1 69 ? -9.438 -0.464 -3.182 1.00 66.62 87 ILE B N 1
ATOM 531 C CA . ILE A 1 69 ? -10.644 -0.126 -2.439 1.00 67.56 87 ILE B CA 1
ATOM 532 C C . ILE A 1 69 ? -10.293 -0.082 -0.957 1.00 63.36 87 ILE B C 1
ATOM 533 O O . ILE A 1 69 ? -10.085 -1.123 -0.331 1.00 62.08 87 ILE B O 1
ATOM 538 N N . GLN A 1 70 ? -10.208 1.120 -0.401 1.00 65.18 88 GLN B N 1
ATOM 539 C CA . GLN A 1 70 ? -9.852 1.262 1.004 1.00 65.73 88 GLN B CA 1
ATOM 540 C C . GLN A 1 70 ? -10.986 0.731 1.869 1.00 65.20 88 GLN B C 1
ATOM 541 O O . GLN A 1 70 ? -12.145 1.093 1.652 1.00 65.78 88 GLN B O 1
ATOM 547 N N . PRO A 1 71 ? -10.697 -0.113 2.857 1.00 64.25 89 PRO B N 1
ATOM 548 C CA . PRO A 1 71 ? -11.785 -0.641 3.691 1.00 63.90 89 PRO B CA 1
ATOM 549 C C . PRO A 1 71 ? -12.528 0.435 4.453 1.00 65.88 89 PRO B C 1
ATOM 550 O O . PRO A 1 71 ? -13.752 0.352 4.614 1.00 66.15 89 PRO B O 1
ATOM 554 N N . LYS A 1 72 ? -11.813 1.451 4.926 1.00 67.50 90 LYS B N 1
ATOM 555 C CA . LYS A 1 72 ? -12.437 2.533 5.670 1.00 74.41 90 LYS B CA 1
ATOM 556 C C . LYS A 1 72 ? -13.401 3.366 4.836 1.00 81.25 90 LYS B C 1
ATOM 557 O O . LYS A 1 72 ? -14.257 4.049 5.408 1.00 97.24 90 LYS B O 1
ATOM 563 N N . GLN A 1 73 ? -13.296 3.329 3.513 1.00 70.22 91 GLN B N 1
ATOM 564 C CA . GLN A 1 73 ? -14.194 4.096 2.662 1.00 71.38 91 GLN B CA 1
ATOM 565 C C . GLN A 1 73 ? -15.525 3.405 2.402 1.00 70.57 91 GLN B C 1
ATOM 566 O O . GLN A 1 73 ? -16.342 3.941 1.650 1.00 71.46 91 GLN B O 1
ATOM 572 N N . LEU A 1 74 ? -15.778 2.273 3.020 1.00 69.13 92 LEU B N 1
ATOM 573 C CA . LEU A 1 74 ? -17.012 1.523 2.867 1.00 68.49 92 LEU B CA 1
ATOM 574 C C . LEU A 1 74 ? -17.814 1.530 4.157 1.00 93.40 92 LEU B C 1
ATOM 575 O O . LEU A 1 74 ? -17.242 1.380 5.244 1.00 98.88 92 LEU B O 1
ATOM 580 N N . PRO A 1 75 ? -19.132 1.692 4.073 1.00 105.18 93 PRO B N 1
ATOM 581 C CA . PRO A 1 75 ? -19.963 1.633 5.281 1.00 110.49 93 PRO B CA 1
ATOM 582 C C . PRO A 1 75 ? -19.902 0.257 5.933 1.00 116.97 93 PRO B C 1
ATOM 583 O O . PRO A 1 75 ? -19.416 -0.725 5.366 1.00 121.74 93 PRO B O 1
ATOM 587 N N . GLY A 1 76 ? -20.407 0.192 7.158 1.00 126.20 94 GLY B N 1
ATOM 588 C CA . GLY A 1 76 ? -20.340 -1.025 7.942 1.00 131.30 94 GLY B CA 1
ATOM 589 C C . GLY A 1 76 ? -21.688 -1.399 8.519 1.00 139.34 94 GLY B C 1
ATOM 590 O O . GLY A 1 76 ? -22.507 -0.541 8.847 1.00 149.86 94 GLY B O 1
ATOM 591 N N . GLY A 1 77 ? -21.919 -2.707 8.614 1.00 136.44 95 GLY B N 1
ATOM 592 C CA . GLY A 1 77 ? -23.073 -3.212 9.332 1.00 136.38 95 GLY B CA 1
ATOM 593 C C . GLY A 1 77 ? -24.302 -3.553 8.515 1.00 137.67 95 GLY B C 1
ATOM 594 O O . GLY A 1 77 ? -24.375 -4.628 7.912 1.00 133.22 95 GLY B O 1
ATOM 595 N N . GLN A 1 78 ? -25.274 -2.642 8.477 1.00 134.65 96 GLN B N 1
ATOM 596 C CA . GLN A 1 78 ? -26.627 -3.013 8.075 1.00 130.76 96 GLN B CA 1
ATOM 597 C C . GLN A 1 78 ? -26.748 -3.131 6.561 1.00 117.37 96 GLN B C 1
ATOM 598 O O . GLN A 1 78 ? -27.224 -4.151 6.050 1.00 105.98 96 GLN B O 1
ATOM 604 N N . ASN A 1 79 ? -26.323 -2.107 5.824 1.00 130.71 97 ASN B N 1
ATOM 605 C CA . ASN A 1 79 ? -26.429 -2.093 4.368 1.00 131.12 97 ASN B CA 1
ATOM 606 C C . ASN A 1 79 ? -25.025 -2.007 3.774 1.00 129.66 97 ASN B C 1
ATOM 607 O O . ASN A 1 79 ? -24.634 -0.974 3.214 1.00 128.28 97 ASN B O 1
ATOM 612 N N . PRO A 1 80 ? -24.239 -3.079 3.876 1.00 90.35 98 PRO B N 1
ATOM 613 C CA . PRO A 1 80 ? -22.859 -3.019 3.393 1.00 83.76 98 PRO B CA 1
ATOM 614 C C . PRO A 1 80 ? -22.810 -3.081 1.870 1.00 82.19 98 PRO B C 1
ATOM 615 O O . PRO A 1 80 ? -23.718 -3.576 1.200 1.00 84.31 98 PRO B O 1
ATOM 619 N N . VAL A 1 81 ? -21.709 -2.566 1.328 1.00 88.27 99 VAL B N 1
ATOM 620 C CA . VAL A 1 81 ? -21.529 -2.518 -0.119 1.00 86.48 99 VAL B CA 1
ATOM 621 C C . VAL A 1 81 ? -21.254 -3.913 -0.658 1.00 69.80 99 VAL B C 1
ATOM 622 O O . VAL A 1 81 ? -20.473 -4.678 -0.081 1.00 64.24 99 VAL B O 1
ATOM 626 N N . SER A 1 82 ? -21.939 -4.266 -1.744 1.00 72.72 100 SER B N 1
ATOM 627 C CA . SER A 1 82 ? -21.702 -5.513 -2.454 1.00 61.44 100 SER B CA 1
ATOM 628 C C . SER A 1 82 ? -21.084 -5.310 -3.826 1.00 60.89 100 SER B C 1
ATOM 629 O O . SER A 1 82 ? -20.399 -6.211 -4.312 1.00 59.55 100 SER B O 1
ATOM 632 N N . TYR A 1 83 ? -21.300 -4.152 -4.454 1.00 62.05 101 TYR B N 1
ATOM 633 C CA . TYR A 1 83 ? -20.826 -3.893 -5.808 1.00 61.79 101 TYR B CA 1
ATOM 634 C C . TYR A 1 83 ? -20.148 -2.533 -5.908 1.00 62.71 101 TYR B C 1
ATOM 635 O O . TYR A 1 83 ? -20.443 -1.615 -5.140 1.00 64.01 101 TYR B O 1
ATOM 644 N N . VAL A 1 84 ? -19.216 -2.422 -6.855 1.00 65.40 102 VAL B N 1
ATOM 645 C CA . VAL A 1 84 ? -18.612 -1.152 -7.231 1.00 68.79 102 VAL B CA 1
ATOM 646 C C . VAL A 1 84 ? -18.652 -1.048 -8.749 1.00 63.33 102 VAL B C 1
ATOM 647 O O . VAL A 1 84 ? -18.943 -2.017 -9.449 1.00 62.43 102 VAL B O 1
ATOM 651 N N . TYR A 1 85 ? -18.348 0.139 -9.261 1.00 69.98 103 TYR B N 1
ATOM 652 C CA . TYR A 1 85 ? -18.353 0.376 -10.698 1.00 74.36 103 TYR B CA 1
ATOM 653 C C . TYR A 1 85 ? -16.904 0.506 -11.156 1.00 78.49 103 TYR B C 1
ATOM 654 O O . TYR A 1 85 ? -16.156 1.337 -10.627 1.00 65.32 103 TYR B O 1
ATOM 663 N N . LEU A 1 86 ? -16.503 -0.323 -12.114 1.00 66.95 104 LEU B N 1
ATOM 664 C CA . LEU A 1 86 ? -15.229 -0.155 -12.802 1.00 64.28 104 LEU B CA 1
ATOM 665 C C . LEU A 1 86 ? -15.482 0.665 -14.062 1.00 64.81 104 LEU B C 1
ATOM 666 O O . LEU A 1 86 ? -16.312 0.288 -14.895 1.00 64.70 104 LEU B O 1
ATOM 671 N N . GLU A 1 87 ? -14.773 1.779 -14.200 1.00 66.09 105 GLU B N 1
ATOM 672 C CA . GLU A 1 87 ? -15.045 2.763 -15.238 1.00 67.57 105 GLU B CA 1
ATOM 673 C C . GLU A 1 87 ? -13.762 3.140 -15.963 1.00 68.19 105 GLU B C 1
ATOM 674 O O . GLU A 1 87 ? -12.726 3.354 -15.331 1.00 68.38 105 GLU B O 1
ATOM 680 N N . VAL A 1 88 ? -13.840 3.223 -17.290 1.00 68.66 106 VAL B N 1
ATOM 681 C CA . VAL A 1 88 ? -12.748 3.696 -18.130 1.00 69.64 106 VAL B CA 1
ATOM 682 C C . VAL A 1 88 ? -13.264 4.845 -18.977 1.00 71.40 106 VAL B C 1
ATOM 683 O O . VAL A 1 88 ? -14.290 4.705 -19.652 1.00 71.36 106 VAL B O 1
ATOM 687 N N . VAL A 1 89 ? -12.574 5.986 -18.917 1.00 73.10 107 VAL B N 1
ATOM 688 C CA . VAL A 1 89 ? -12.974 7.183 -19.649 1.00 75.06 107 VAL B CA 1
ATOM 689 C C . VAL A 1 89 ? -11.783 7.722 -20.430 1.00 76.41 107 VAL B C 1
ATOM 690 O O . VAL A 1 89 ? -10.666 7.786 -19.907 1.00 76.67 107 VAL B O 1
ATOM 694 N N . SER A 1 90 ? -12.020 8.095 -21.690 1.00 77.41 108 SER B N 1
ATOM 695 C CA . SER A 1 90 ? -11.004 8.710 -22.534 1.00 79.05 108 SER B CA 1
ATOM 696 C C . SER A 1 90 ? -11.705 9.617 -23.537 1.00 80.70 108 SER B C 1
ATOM 697 O O . SER A 1 90 ? -12.932 9.753 -23.529 1.00 80.56 108 SER B O 1
ATOM 700 N N . LYS A 1 91 ? -10.912 10.240 -24.413 1.00 82.42 109 LYS B N 1
ATOM 701 C CA . LYS A 1 91 ? -11.489 11.062 -25.471 1.00 84.07 109 LYS B CA 1
ATOM 702 C C . LYS A 1 91 ? -12.399 10.245 -26.372 1.00 82.85 109 LYS B C 1
ATOM 703 O O . LYS A 1 91 ? -13.365 10.775 -26.928 1.00 98.00 109 LYS B O 1
ATOM 709 N N . HIS A 1 92 ? -12.114 8.957 -26.514 1.00 80.99 110 HIS B N 1
ATOM 710 C CA . HIS A 1 92 ? -12.787 8.109 -27.483 1.00 80.06 110 HIS B CA 1
ATOM 711 C C . HIS A 1 92 ? -13.942 7.308 -26.898 1.00 87.50 110 HIS B C 1
ATOM 712 O O . HIS A 1 92 ? -14.954 7.110 -27.578 1.00 104.48 110 HIS B O 1
ATOM 719 N N . PHE A 1 93 ? -13.823 6.836 -25.660 1.00 76.97 111 PHE B N 1
ATOM 720 C CA . PHE A 1 93 ? -14.796 5.897 -25.127 1.00 75.26 111 PHE B CA 1
ATOM 721 C C . PHE A 1 93 ? -14.965 6.096 -23.629 1.00 74.80 111 PHE B C 1
ATOM 722 O O . PHE A 1 93 ? -14.111 6.676 -22.955 1.00 75.39 111 PHE B O 1
ATOM 730 N N . SER A 1 94 ? -16.085 5.591 -23.117 1.00 73.86 112 SER B N 1
ATOM 731 C CA . SER A 1 94 ? -16.353 5.583 -21.681 1.00 73.29 112 SER B CA 1
ATOM 732 C C . SER A 1 94 ? -17.235 4.373 -21.408 1.00 71.68 112 SER B C 1
ATOM 733 O O . SER A 1 94 ? -18.402 4.356 -21.809 1.00 72.02 112 SER B O 1
ATOM 736 N N . LYS A 1 95 ? -16.691 3.383 -20.703 1.00 70.11 113 LYS B N 1
ATOM 737 C CA . LYS A 1 95 ? -17.392 2.130 -20.449 1.00 68.63 113 LYS B CA 1
ATOM 738 C C . LYS A 1 95 ? -17.207 1.753 -18.989 1.00 74.91 113 LYS B C 1
ATOM 739 O O . LYS A 1 95 ? -16.110 1.884 -18.441 1.00 73.46 113 LYS B O 1
ATOM 745 N N . SER A 1 96 ? -18.276 1.271 -18.368 1.00 78.49 114 SER B N 1
ATOM 746 C CA . SER A 1 96 ? -18.253 0.863 -16.974 1.00 69.45 114 SER B CA 1
ATOM 747 C C . SER A 1 96 ? -18.894 -0.512 -16.836 1.00 66.57 114 SER B C 1
ATOM 748 O O . SER A 1 96 ? -19.559 -1.010 -17.749 1.00 67.20 114 SER B O 1
ATOM 751 N N . LYS A 1 97 ? -18.696 -1.122 -15.669 1.00 64.06 115 LYS B N 1
ATOM 752 C CA . LYS A 1 97 ? -19.193 -2.466 -15.406 1.00 62.91 115 LYS B CA 1
ATOM 753 C C . LYS A 1 97 ? -19.352 -2.652 -13.906 1.00 62.49 115 LYS B C 1
ATOM 754 O O . LYS A 1 97 ? -18.580 -2.112 -13.111 1.00 62.52 115 LYS B O 1
ATOM 760 N N . ARG A 1 98 ? -20.352 -3.439 -13.533 1.00 62.21 116 ARG B N 1
ATOM 761 C CA . ARG A 1 98 ? -20.618 -3.743 -12.134 1.00 61.89 116 ARG B CA 1
ATOM 762 C C . ARG A 1 98 ? -19.730 -4.891 -11.684 1.00 60.37 116 ARG B C 1
ATOM 763 O O . ARG A 1 98 ? -19.777 -5.986 -12.255 1.00 59.65 116 ARG B O 1
ATOM 771 N N . MET A 1 99 ? -18.940 -4.644 -10.647 1.00 60.03 117 MET B N 1
ATOM 772 C CA . MET A 1 99 ? -17.980 -5.588 -10.117 1.00 58.75 117 MET B CA 1
ATOM 773 C C . MET A 1 99 ? -18.343 -5.954 -8.688 1.00 58.47 117 MET B C 1
ATOM 774 O O . MET A 1 99 ? -18.498 -5.060 -7.845 1.00 59.25 117 MET B O 1
ATOM 779 N N . PRO A 1 100 ? -18.499 -7.232 -8.374 1.00 66.25 118 PRO B N 1
ATOM 780 C CA . PRO A 1 100 ? -18.703 -7.622 -6.979 1.00 57.30 118 PRO B CA 1
ATOM 781 C C . PRO A 1 100 ? -17.421 -7.494 -6.173 1.00 65.01 118 PRO B C 1
ATOM 782 O O . PRO A 1 100 ? -16.314 -7.619 -6.701 1.00 56.18 118 PRO B O 1
ATOM 786 N N . ILE A 1 101 ? -17.579 -7.263 -4.871 1.00 56.96 119 ILE B N 1
ATOM 787 C CA . ILE A 1 101 ? -16.442 -7.176 -3.964 1.00 56.54 119 ILE B CA 1
ATOM 788 C C . ILE A 1 101 ? -16.606 -8.223 -2.878 1.00 55.85 119 ILE B C 1
ATOM 789 O O . ILE A 1 101 ? -17.719 -8.614 -2.519 1.00 56.15 119 ILE B O 1
ATOM 794 N N . THR A 1 102 ? -15.476 -8.680 -2.362 1.00 55.06 120 THR B N 1
ATOM 795 C CA . THR A 1 102 ? -15.422 -9.573 -1.219 1.00 54.47 120 THR B CA 1
ATOM 796 C C . THR A 1 102 ? -14.591 -8.926 -0.124 1.00 54.73 120 THR B C 1
ATOM 797 O O . THR A 1 102 ? -13.627 -8.207 -0.400 1.00 54.96 120 THR B O 1
ATOM 801 N N . TYR A 1 103 ? -14.968 -9.187 1.123 1.00 66.41 121 TYR B N 1
ATOM 802 C CA . TYR A 1 103 ? -14.217 -8.688 2.264 1.00 66.28 121 TYR B CA 1
ATOM 803 C C . TYR A 1 103 ? -13.213 -9.713 2.778 1.00 67.45 121 TYR B C 1
ATOM 804 O O . TYR A 1 103 ? -12.712 -9.579 3.896 1.00 78.11 121 TYR B O 1
ATOM 813 N N . ASP A 1 104 ? -12.898 -10.721 1.976 1.00 53.15 122 ASP B N 1
ATOM 814 C CA . ASP A 1 104 ? -11.913 -11.736 2.325 1.00 52.27 122 ASP B CA 1
ATOM 815 C C . ASP A 1 104 ? -10.563 -11.272 1.797 1.00 52.30 122 ASP B C 1
ATOM 816 O O . ASP A 1 104 ? -10.331 -11.280 0.589 1.00 52.21 122 ASP B O 1
ATOM 821 N N . ASN A 1 105 ? -9.655 -10.921 2.705 1.00 52.56 123 ASN B N 1
ATOM 822 C CA . ASN A 1 105 ? -8.341 -10.404 2.347 1.00 52.91 123 ASN B CA 1
ATOM 823 C C . ASN A 1 105 ? -7.303 -11.029 3.255 1.00 52.61 123 ASN B C 1
ATOM 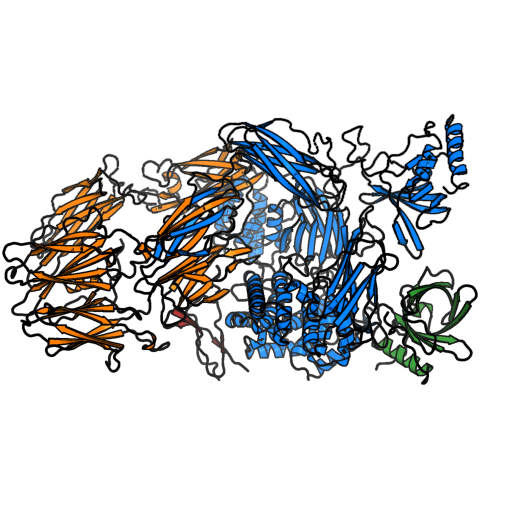824 O O . ASN A 1 105 ? -7.369 -10.869 4.475 1.00 52.86 123 ASN B O 1
ATOM 829 N N . GLY A 1 106 ? -6.354 -11.734 2.669 1.00 52.22 124 GLY B N 1
ATOM 830 C CA . GLY A 1 106 ? -5.237 -12.264 3.419 1.00 52.14 124 GLY B CA 1
ATOM 831 C C . GLY A 1 106 ? -5.412 -13.718 3.797 1.00 51.22 124 GLY B C 1
ATOM 832 O O . GLY A 1 106 ? -6.329 -14.422 3.366 1.00 50.65 124 GLY B O 1
ATOM 833 N N . PHE A 1 107 ? -4.503 -14.162 4.653 1.00 51.23 125 PHE B N 1
ATOM 834 C CA . PHE A 1 107 ? -4.479 -15.537 5.115 1.00 50.54 125 PHE B CA 1
ATOM 835 C C . PHE A 1 107 ? -4.058 -15.565 6.573 1.00 50.72 125 PHE B C 1
ATOM 836 O O . PHE A 1 107 ? -3.138 -14.846 6.977 1.00 51.42 125 PHE B O 1
ATOM 844 N N . LEU A 1 108 ? -4.745 -16.395 7.355 1.00 50.23 126 LEU B N 1
ATOM 845 C CA . LEU A 1 108 ? -4.498 -16.534 8.785 1.00 50.39 126 LEU B CA 1
ATOM 846 C C . LEU A 1 108 ? -4.284 -18.015 9.057 1.00 49.84 126 LEU B C 1
ATOM 847 O O . LEU A 1 108 ? -5.243 -18.791 9.073 1.00 49.41 126 LEU B O 1
ATOM 852 N N . PHE A 1 109 ? -3.034 -18.410 9.263 1.00 50.02 127 PHE B N 1
ATOM 853 C CA . PHE A 1 109 ? -2.695 -19.798 9.543 1.00 49.71 127 PHE B CA 1
ATOM 854 C C . PHE A 1 109 ? -2.503 -19.946 11.045 1.00 49.89 127 PHE B C 1
ATOM 855 O O . PHE A 1 109 ? -1.589 -19.342 11.616 1.00 50.46 127 PHE B O 1
ATOM 863 N N . ILE A 1 110 ? -3.361 -20.740 11.678 1.00 57.40 128 ILE B N 1
ATOM 864 C CA . ILE A 1 110 ? -3.268 -21.002 13.108 1.00 54.88 128 ILE B CA 1
ATOM 865 C C . ILE A 1 110 ? -2.380 -22.219 13.314 1.00 53.68 128 ILE B C 1
ATOM 866 O O . ILE A 1 110 ? -2.673 -23.303 12.806 1.00 53.93 128 ILE B O 1
ATOM 871 N N . HIS A 1 111 ? -1.319 -22.048 14.097 1.00 55.62 129 HIS B N 1
ATOM 872 C CA . HIS A 1 111 ? -0.329 -23.087 14.355 1.00 59.70 129 HIS B CA 1
ATOM 873 C C . HIS A 1 111 ? -0.306 -23.387 15.843 1.00 66.13 129 HIS B C 1
ATOM 874 O O . HIS A 1 111 ? 0.097 -22.535 16.645 1.00 51.17 129 HIS B O 1
ATOM 881 N N . THR A 1 112 ? -0.746 -24.587 16.204 1.00 55.61 130 THR B N 1
ATOM 882 C CA . THR A 1 112 ? -0.595 -25.109 17.548 1.00 55.94 130 THR B CA 1
ATOM 883 C C . THR A 1 112 ? 0.544 -26.119 17.577 1.00 71.27 130 THR B C 1
ATOM 884 O O . THR A 1 112 ? 0.789 -26.828 16.600 1.00 75.45 130 THR B O 1
ATOM 888 N N . ASP A 1 113 ? 1.225 -26.200 18.723 1.00 51.65 131 ASP B N 1
ATOM 889 C CA . ASP A 1 113 ? 2.422 -27.033 18.806 1.00 52.20 131 ASP B CA 1
ATOM 890 C C . ASP A 1 113 ? 2.102 -28.512 18.641 1.00 52.12 131 ASP B C 1
ATOM 891 O O . ASP A 1 113 ? 2.835 -29.235 17.962 1.00 52.47 131 ASP B O 1
ATOM 896 N N . LYS A 1 114 ? 1.016 -28.978 19.229 1.00 51.85 132 LYS B N 1
ATOM 897 C CA . LYS A 1 114 ? 0.606 -30.367 19.124 1.00 51.96 132 LYS B CA 1
ATOM 898 C C . LYS A 1 114 ? -0.844 -30.402 18.676 1.00 51.48 132 LYS B C 1
ATOM 899 O O . LYS A 1 114 ? -1.587 -29.438 18.881 1.00 51.15 132 LYS B O 1
ATOM 905 N N . PRO A 1 115 ? -1.276 -31.492 18.038 1.00 51.61 133 PRO B N 1
ATOM 906 C CA . PRO A 1 115 ? -2.691 -31.640 17.694 1.00 51.39 133 PRO B CA 1
ATOM 907 C C . PRO A 1 115 ? -3.555 -32.308 18.746 1.00 51.81 133 PRO B C 1
ATOM 908 O O . PRO A 1 115 ? -4.785 -32.272 18.613 1.00 51.80 133 PRO B O 1
ATOM 912 N N . VAL A 1 116 ? -2.964 -32.933 19.759 1.00 52.31 134 VAL B N 1
ATOM 913 C CA . VAL A 1 116 ? -3.698 -33.630 20.808 1.00 52.89 134 VAL B CA 1
ATOM 914 C C . VAL A 1 116 ? -3.107 -33.223 22.148 1.00 53.08 134 VAL B C 1
ATOM 915 O O . VAL A 1 116 ? -1.883 -33.205 22.305 1.00 53.16 134 VAL B O 1
ATOM 919 N N . TYR A 1 117 ? -3.964 -32.912 23.115 1.00 56.95 135 TYR B N 1
ATOM 920 C CA . TYR A 1 117 ? -3.509 -32.489 24.429 1.00 57.81 135 TYR B CA 1
ATOM 921 C C . TYR A 1 117 ? -4.227 -33.279 25.513 1.00 58.20 135 TYR B C 1
ATOM 922 O O . TYR A 1 117 ? -5.351 -33.750 25.324 1.00 58.29 135 TYR B O 1
ATOM 931 N N . THR A 1 118 ? -3.552 -33.430 26.646 1.00 54.96 136 THR B N 1
ATOM 932 C CA . THR A 1 118 ? -4.074 -34.022 27.864 1.00 55.85 136 THR B CA 1
ATOM 933 C C . THR A 1 118 ? -4.281 -32.950 28.929 1.00 56.12 136 THR B C 1
ATOM 934 O O . THR A 1 118 ? -3.687 -31.870 28.855 1.00 61.80 136 THR B O 1
ATOM 938 N N . PRO A 1 119 ? -5.111 -33.214 29.937 1.00 65.83 137 PRO B N 1
ATOM 939 C CA . PRO A 1 119 ? -5.437 -32.178 30.925 1.00 71.59 137 PRO B CA 1
ATOM 940 C C . PRO A 1 119 ? -4.221 -31.556 31.596 1.00 70.02 137 PRO B C 1
ATOM 941 O O . PRO A 1 119 ? -3.160 -32.168 31.702 1.00 60.10 137 PRO B O 1
ATOM 945 N N . ASP A 1 120 ? -4.390 -30.302 32.019 1.00 74.91 138 ASP B N 1
ATOM 946 C CA . ASP A 1 120 ? -3.401 -29.461 32.689 1.00 94.95 138 ASP B CA 1
ATOM 947 C C . ASP A 1 120 ? -2.256 -29.043 31.778 1.00 94.84 138 ASP B C 1
ATOM 948 O O . ASP A 1 120 ? -1.377 -28.292 32.220 1.00 102.71 138 ASP B O 1
ATOM 953 N N . GLN A 1 121 ? -2.239 -29.482 30.522 1.00 59.76 139 GLN B N 1
ATOM 954 C CA . GLN A 1 121 ? -1.224 -29.019 29.593 1.00 55.73 139 GLN B CA 1
ATOM 955 C C . GLN A 1 121 ? -1.545 -27.619 29.090 1.00 55.48 139 GLN B C 1
ATOM 956 O O . GLN A 1 121 ? -2.667 -27.125 29.206 1.00 66.99 139 GLN B O 1
ATOM 962 N N . SER A 1 122 ? -0.539 -26.984 28.502 1.00 55.26 140 SER B N 1
ATOM 963 C CA . SER A 1 122 ? -0.691 -25.645 27.958 1.00 57.73 140 SER B CA 1
ATOM 964 C C . SER A 1 122 ? -0.491 -25.705 26.453 1.00 54.29 140 SER B C 1
ATOM 965 O O . SER A 1 122 ? 0.509 -26.252 25.977 1.00 54.15 140 SER B O 1
ATOM 968 N N . VAL A 1 123 ? -1.452 -25.158 25.713 1.00 53.85 141 VAL B N 1
ATOM 969 C CA . VAL A 1 123 ? -1.421 -25.150 24.257 1.00 53.09 141 VAL B CA 1
ATOM 970 C C . VAL A 1 123 ? -0.636 -23.934 23.791 1.00 53.26 141 VAL B C 1
ATOM 971 O O . VAL A 1 123 ? -1.041 -22.794 24.035 1.00 53.64 141 VAL B O 1
ATOM 975 N N . LYS A 1 124 ? 0.496 -24.171 23.142 1.00 53.18 142 LYS B N 1
ATOM 976 C CA . LYS A 1 124 ? 1.238 -23.094 22.507 1.00 53.44 142 LYS B CA 1
ATOM 977 C C . LYS A 1 124 ? 0.640 -22.819 21.134 1.00 52.74 142 LYS B C 1
ATOM 978 O O . LYS A 1 124 ? 0.519 -23.732 20.313 1.00 52.16 142 LYS B O 1
ATOM 984 N N . VAL A 1 125 ? 0.280 -21.561 20.877 1.00 52.93 143 VAL B N 1
ATOM 985 C CA . VAL A 1 125 ? -0.443 -21.192 19.663 1.00 52.35 143 VAL B CA 1
ATOM 986 C C . VAL A 1 125 ? 0.076 -19.863 19.133 1.00 52.87 143 VAL B C 1
ATOM 987 O O . VAL A 1 125 ? 0.211 -18.895 19.888 1.00 53.70 143 VAL B O 1
ATOM 991 N N . ARG A 1 126 ? 0.384 -19.821 17.835 1.00 52.54 144 ARG B N 1
ATOM 992 C CA . ARG A 1 126 ? 0.683 -18.568 17.152 1.00 53.03 144 ARG B CA 1
ATOM 993 C C . ARG A 1 126 ? -0.019 -18.547 15.802 1.00 52.32 144 ARG B C 1
ATOM 994 O O . ARG A 1 126 ? -0.480 -19.575 15.307 1.00 51.55 144 ARG B O 1
ATOM 1002 N N . VAL A 1 127 ? -0.102 -17.358 15.211 1.00 52.74 145 VAL B N 1
ATOM 1003 C CA . VAL A 1 127 ? -0.822 -17.147 13.961 1.00 52.21 145 VAL B CA 1
ATOM 1004 C C . VAL A 1 127 ? 0.096 -16.463 12.960 1.00 52.75 145 VAL B C 1
ATOM 1005 O O . VAL A 1 127 ? 0.740 -15.462 13.290 1.00 53.77 145 VAL B O 1
ATOM 1009 N N . TYR A 1 128 ? 0.195 -17.032 11.760 1.00 52.25 146 TYR B N 1
ATOM 1010 C CA . TYR A 1 128 ? 0.868 -16.392 10.636 1.00 52.78 146 TYR B CA 1
ATOM 1011 C C . TYR A 1 128 ? -0.156 -15.615 9.813 1.00 52.56 146 TYR B C 1
ATOM 1012 O O . TYR A 1 128 ? -1.124 -16.198 9.311 1.00 51.71 146 TYR B O 1
ATOM 1021 N N . SER A 1 129 ? 0.043 -14.306 9.691 1.00 53.46 147 SER B N 1
ATOM 1022 C CA . SER A 1 129 ? -0.947 -13.424 9.090 1.00 53.47 147 SER B CA 1
ATOM 1023 C C . SER A 1 129 ? -0.339 -12.726 7.885 1.00 54.13 147 SER B C 1
ATOM 1024 O O . SER A 1 129 ? 0.607 -11.947 8.031 1.00 55.29 147 SER B O 1
ATOM 1027 N N . LEU A 1 130 ? -0.888 -12.993 6.702 1.00 53.53 148 LEU B N 1
ATOM 1028 C CA . LEU A 1 130 ? -0.462 -12.333 5.479 1.00 54.16 148 LEU B CA 1
ATOM 1029 C C . LEU A 1 130 ? -1.627 -11.572 4.864 1.00 54.07 148 LEU B C 1
ATOM 1030 O O . LEU A 1 130 ? -2.789 -11.905 5.095 1.00 53.30 148 LEU B O 1
ATOM 1035 N N . ASN A 1 131 ? -1.308 -10.542 4.085 1.00 55.01 149 ASN B N 1
ATOM 1036 C CA . ASN A 1 131 ? -2.319 -9.800 3.350 1.00 55.08 149 ASN B CA 1
ATOM 1037 C C . ASN A 1 131 ? -2.528 -10.443 1.982 1.00 54.45 149 ASN B C 1
ATOM 1038 O O . ASN A 1 131 ? -1.968 -11.499 1.680 1.00 53.96 149 ASN B O 1
ATOM 1043 N N . ASP A 1 132 ? -3.301 -9.783 1.115 1.00 64.15 150 ASP B N 1
ATOM 1044 C CA . ASP A 1 132 ? -3.599 -10.360 -0.193 1.00 61.59 150 ASP B CA 1
ATOM 1045 C C . ASP A 1 132 ? -2.350 -10.514 -1.037 1.00 57.23 150 ASP B C 1
ATOM 1046 O O . ASP A 1 132 ? -2.281 -11.412 -1.882 1.00 54.27 150 ASP B O 1
ATOM 1051 N N . ASP A 1 133 ? -1.363 -9.647 -0.834 1.00 55.92 151 ASP B N 1
ATOM 1052 C CA . ASP A 1 133 ? -0.123 -9.708 -1.586 1.00 61.26 151 ASP B CA 1
ATOM 1053 C C . ASP A 1 133 ? 0.916 -10.610 -0.936 1.00 65.30 151 ASP B C 1
ATOM 1054 O O . ASP A 1 133 ? 2.097 -10.523 -1.288 1.00 68.92 151 ASP B O 1
ATOM 1059 N N . LEU A 1 134 ? 0.507 -11.464 0.005 1.00 55.73 152 LEU B N 1
ATOM 1060 C CA . LEU A 1 134 ? 1.404 -12.426 0.647 1.00 55.67 152 LEU B CA 1
ATOM 1061 C C . LEU A 1 134 ? 2.574 -11.735 1.345 1.00 57.00 152 LEU B C 1
ATOM 1062 O O . LEU A 1 134 ? 3.737 -12.106 1.183 1.00 57.82 152 LEU B O 1
ATOM 1067 N N . LYS A 1 135 ? 2.252 -10.716 2.122 1.00 57.40 153 LYS B N 1
ATOM 1068 C CA . LYS A 1 135 ? 3.203 -9.966 2.923 1.00 58.78 153 LYS B CA 1
ATOM 1069 C C . LYS A 1 135 ? 2.649 -9.842 4.334 1.00 58.35 153 LYS B C 1
ATOM 1070 O O . LYS A 1 135 ? 1.435 -9.938 4.542 1.00 57.48 153 LYS B O 1
ATOM 1076 N N . PRO A 1 136 ? 3.518 -9.648 5.334 1.00 59.28 154 PRO B N 1
ATOM 1077 C CA . PRO A 1 136 ? 3.041 -9.515 6.716 1.00 59.07 154 PRO B CA 1
ATOM 1078 C C . PRO A 1 136 ? 1.878 -8.546 6.856 1.00 59.11 154 PRO B C 1
ATOM 1079 O O . PRO A 1 136 ? 2.018 -7.355 6.576 1.00 60.44 154 PRO B O 1
ATOM 1083 N N . ALA A 1 137 ? 0.719 -9.051 7.287 1.00 57.85 155 ALA B N 1
ATOM 1084 C CA . ALA A 1 137 ? -0.485 -8.227 7.284 1.00 57.94 155 ALA B CA 1
ATOM 1085 C C . ALA A 1 137 ? -0.398 -7.099 8.300 1.00 59.41 155 ALA B C 1
ATOM 1086 O O . ALA A 1 137 ? -0.891 -5.996 8.045 1.00 60.35 155 ALA B O 1
ATOM 1088 N N . LYS A 1 138 ? 0.211 -7.358 9.455 1.00 59.75 156 LYS B N 1
ATOM 1089 C CA . LYS A 1 138 ? 0.338 -6.367 10.521 1.00 61.28 156 LYS B CA 1
ATOM 1090 C C . LYS A 1 138 ? -1.021 -5.837 10.955 1.00 61.34 156 LYS B C 1
ATOM 1091 O O . LYS A 1 138 ? -1.157 -4.671 11.326 1.00 62.92 156 LYS B O 1
ATOM 1097 N N . ARG A 1 139 ? -2.031 -6.692 10.919 1.00 59.83 157 ARG B N 1
ATOM 1098 C CA . ARG A 1 139 ? -3.364 -6.348 11.379 1.00 59.94 157 ARG B CA 1
ATOM 1099 C C . ARG A 1 139 ? -3.622 -7.023 12.713 1.00 59.61 157 ARG B C 1
ATOM 1100 O O . ARG A 1 139 ? -3.212 -8.165 12.926 1.00 58.50 157 ARG B O 1
ATOM 1108 N N . GLU A 1 140 ? -4.287 -6.314 13.616 1.00 60.73 158 GLU B N 1
ATOM 1109 C CA . GLU A 1 140 ? -4.595 -6.910 14.904 1.00 60.59 158 GLU B CA 1
ATOM 1110 C C . GLU A 1 140 ? -5.597 -8.043 14.731 1.00 59.04 158 GLU B C 1
ATOM 1111 O O . GLU A 1 140 ? -6.555 -7.940 13.962 1.00 58.72 158 GLU B O 1
ATOM 1117 N N . THR A 1 141 ? -5.367 -9.126 15.470 1.00 73.43 159 THR B N 1
ATOM 1118 C CA . THR A 1 141 ? -6.017 -10.410 15.263 1.00 67.28 159 THR B CA 1
ATOM 1119 C C . THR A 1 141 ? -6.711 -10.877 16.533 1.00 67.79 159 THR B C 1
ATOM 1120 O O . THR A 1 141 ? -6.224 -10.646 17.640 1.00 67.57 159 THR B O 1
ATOM 1124 N N . VAL A 1 142 ? -7.862 -11.513 16.362 1.00 66.05 160 VAL B N 1
ATOM 1125 C CA . VAL A 1 142 ? -8.688 -12.026 17.445 1.00 65.60 160 VAL B CA 1
ATOM 1126 C C . VAL A 1 142 ? -8.702 -13.544 17.366 1.00 65.87 160 VAL B C 1
ATOM 1127 O O . VAL A 1 142 ? -9.006 -14.110 16.310 1.00 65.78 160 VAL B O 1
ATOM 1131 N N . LEU A 1 143 ? -8.369 -14.201 18.471 1.00 65.85 161 LEU B N 1
ATOM 1132 C CA . LEU A 1 143 ? -8.458 -15.648 18.593 1.00 62.41 161 LEU B CA 1
ATOM 1133 C C . LEU A 1 143 ? -9.632 -16.017 19.480 1.00 62.50 161 LEU B C 1
ATOM 1134 O O . LEU A 1 143 ? -9.808 -15.435 20.556 1.00 66.54 161 LEU B O 1
ATOM 1139 N N . THR A 1 144 ? -10.413 -16.996 19.039 1.00 60.90 162 THR B N 1
ATOM 1140 C CA . THR A 1 144 ? -11.546 -17.507 19.791 1.00 59.27 162 THR B CA 1
ATOM 1141 C C . THR A 1 144 ? -11.358 -19.005 19.960 1.00 59.36 162 THR B C 1
ATOM 1142 O O . THR A 1 144 ? -10.937 -19.691 19.024 1.00 61.02 162 THR B O 1
ATOM 1146 N N . PHE A 1 145 ? -11.665 -19.508 21.153 1.00 57.85 163 PHE B N 1
ATOM 1147 C CA . PHE A 1 145 ? -11.544 -20.921 21.487 1.00 56.66 163 PHE B CA 1
ATOM 1148 C C . PHE A 1 145 ? -12.940 -21.475 21.738 1.00 63.69 163 PHE B C 1
ATOM 1149 O O . PHE A 1 145 ? -13.659 -20.978 22.609 1.00 87.84 163 PHE B O 1
ATOM 1157 N N . ILE A 1 146 ? -13.323 -22.495 20.976 1.00 55.04 164 ILE B N 1
ATOM 1158 C CA . ILE A 1 146 ? -14.620 -23.150 21.112 1.00 55.94 164 ILE B CA 1
ATOM 1159 C C . ILE A 1 146 ? -14.405 -24.587 21.559 1.00 55.86 164 ILE B C 1
ATOM 1160 O O . ILE A 1 146 ? -13.658 -25.334 20.916 1.00 54.88 164 ILE B O 1
ATOM 1165 N N . ASP A 1 147 ? -15.073 -24.977 22.645 1.00 57.06 165 ASP B N 1
ATOM 1166 C CA . ASP A 1 147 ? -14.934 -26.314 23.210 1.00 57.26 165 ASP B CA 1
ATOM 1167 C C . ASP A 1 147 ? -15.809 -27.284 22.425 1.00 57.58 165 ASP B C 1
ATOM 1168 O O . ASP A 1 147 ? -16.608 -26.875 21.581 1.00 57.78 165 ASP B O 1
ATOM 1173 N N . PRO A 1 148 ? -15.684 -28.589 22.676 1.00 60.19 166 PRO B N 1
ATOM 1174 C CA . PRO A 1 148 ? -16.484 -29.560 21.915 1.00 59.10 166 PRO B CA 1
ATOM 1175 C C . PRO A 1 148 ? -17.979 -29.357 22.000 1.00 61.91 166 PRO B C 1
ATOM 1176 O O . PRO A 1 148 ? -18.697 -29.948 21.190 1.00 66.63 166 PRO B O 1
ATOM 1180 N N . GLU A 1 149 ? -18.482 -28.555 22.929 1.00 60.80 167 GLU B N 1
ATOM 1181 C CA . GLU A 1 149 ? -19.915 -28.336 23.030 1.00 62.52 167 GLU B CA 1
ATOM 1182 C C . GLU A 1 149 ? -20.349 -27.063 22.314 1.00 62.64 167 GLU B C 1
ATOM 1183 O O . GLU A 1 149 ? -21.518 -26.678 22.409 1.00 76.87 167 GLU B O 1
ATOM 1189 N N . GLY A 1 150 ? -19.446 -26.414 21.586 1.00 60.75 168 GLY B N 1
ATOM 1190 C CA . GLY A 1 150 ? -19.805 -25.250 20.807 1.00 60.62 168 GLY B CA 1
ATOM 1191 C C . GLY A 1 150 ? -19.787 -23.941 21.561 1.00 61.17 168 GLY B C 1
ATOM 1192 O O . GLY A 1 150 ? -20.238 -22.929 21.019 1.00 62.46 168 GLY B O 1
ATOM 1193 N N . SER A 1 151 ? -19.243 -23.918 22.769 1.00 61.42 169 SER B N 1
ATOM 1194 C CA . SER A 1 151 ? -19.207 -22.723 23.596 1.00 68.65 169 SER B CA 1
ATOM 1195 C C . SER A 1 151 ? -17.917 -21.949 23.363 1.00 60.80 169 SER B C 1
ATOM 1196 O O . SER A 1 151 ? -16.823 -22.515 23.416 1.00 59.58 169 SER B O 1
ATOM 1199 N N . GLU A 1 152 ? -18.052 -20.650 23.124 1.00 61.16 170 GLU B N 1
ATOM 1200 C CA . GLU A 1 152 ? -16.903 -19.753 23.045 1.00 60.29 170 GLU B CA 1
ATOM 1201 C C . GLU A 1 152 ? -16.396 -19.475 24.456 1.00 61.08 170 GLU B C 1
ATOM 1202 O O . GLU A 1 152 ? -17.030 -18.743 25.223 1.00 62.71 170 GLU B O 1
ATOM 1208 N N . VAL A 1 153 ? -15.254 -20.074 24.802 1.00 60.06 171 VAL B N 1
ATOM 1209 C CA . VAL A 1 153 ? -14.759 -20.046 26.169 1.00 60.80 171 VAL B CA 1
ATOM 1210 C C . VAL A 1 153 ? -13.612 -19.068 26.388 1.00 60.56 171 VAL B C 1
ATOM 1211 O O . VAL A 1 153 ? -13.311 -18.744 27.544 1.00 67.59 171 VAL B O 1
ATOM 1215 N N . ASP A 1 154 ? -12.979 -18.567 25.336 1.00 59.49 172 ASP B N 1
ATOM 1216 C CA . ASP A 1 154 ? -11.902 -17.611 25.549 1.00 59.54 172 ASP B CA 1
ATOM 1217 C C . ASP A 1 154 ? -11.697 -16.834 24.257 1.00 58.87 172 ASP B C 1
ATOM 1218 O O . ASP A 1 154 ? -11.792 -17.404 23.170 1.00 57.71 172 ASP B O 1
ATOM 1223 N N . MET A 1 155 ? -11.399 -15.546 24.385 1.00 59.73 173 MET B N 1
ATOM 1224 C CA . MET A 1 155 ? -11.081 -14.682 23.259 1.00 59.33 173 MET B CA 1
ATOM 1225 C C . MET A 1 155 ? -9.929 -13.769 23.631 1.00 62.71 173 MET B C 1
ATOM 1226 O O . MET A 1 155 ? -9.890 -13.230 24.738 1.00 61.26 173 MET B O 1
ATOM 1231 N N . VAL A 1 156 ? -8.990 -13.597 22.711 1.00 58.96 174 VAL B N 1
ATOM 1232 C CA . VAL A 1 156 ? -7.841 -12.742 22.978 1.00 59.62 174 VAL B CA 1
ATOM 1233 C C . VAL A 1 156 ? -7.386 -12.106 21.675 1.00 59.16 174 VAL B C 1
ATOM 1234 O O . VAL A 1 156 ? -7.201 -12.792 20.668 1.00 57.78 174 VAL B O 1
ATOM 1238 N N . GLU A 1 157 ? -7.212 -10.791 21.691 1.00 60.48 175 GLU B N 1
ATOM 1239 C CA . GLU A 1 157 ? -6.733 -10.058 20.534 1.00 60.37 175 GLU B CA 1
ATOM 1240 C C . GLU A 1 157 ? -5.315 -9.566 20.782 1.00 61.02 175 GLU B C 1
ATOM 1241 O O . GLU A 1 157 ? -4.906 -9.338 21.921 1.00 62.11 175 GLU B O 1
ATOM 1247 N N . GLU A 1 158 ? -4.558 -9.433 19.697 1.00 60.46 176 GLU B N 1
ATOM 1248 C CA . GLU A 1 158 ? -3.163 -9.029 19.766 1.00 61.14 176 GLU B CA 1
ATOM 1249 C C . GLU A 1 158 ? -2.809 -8.269 18.500 1.00 61.33 176 GLU B C 1
ATOM 1250 O O . GLU A 1 158 ? -3.244 -8.648 17.413 1.00 60.15 176 GLU B O 1
ATOM 1256 N N . ILE A 1 159 ? -1.998 -7.220 18.635 1.00 62.93 177 ILE B N 1
ATOM 1257 C CA . ILE A 1 159 ? -1.552 -6.497 17.453 1.00 63.30 177 ILE B CA 1
ATOM 1258 C C . ILE A 1 159 ? -0.434 -7.280 16.777 1.00 62.36 177 ILE B C 1
ATOM 1259 O O . ILE A 1 159 ? 0.273 -8.070 17.402 1.00 62.03 177 ILE B O 1
ATOM 1264 N N . ASP A 1 160 ? -0.278 -7.053 15.477 1.00 62.06 178 ASP B N 1
ATOM 1265 C CA . ASP A 1 160 ? 0.696 -7.767 14.666 1.00 61.32 178 ASP B CA 1
ATOM 1266 C C . ASP A 1 160 ? 1.749 -6.786 14.171 1.00 62.94 178 ASP B C 1
ATOM 1267 O O . ASP A 1 160 ? 1.413 -5.759 13.576 1.00 63.81 178 ASP B O 1
ATOM 1272 N N . HIS A 1 161 ? 3.014 -7.087 14.447 1.00 63.54 179 HIS B N 1
ATOM 1273 C CA . HIS A 1 161 ? 4.134 -6.243 14.043 1.00 65.33 179 HIS B CA 1
ATOM 1274 C C . HIS A 1 161 ? 4.918 -6.793 12.871 1.00 64.90 179 HIS B C 1
ATOM 1275 O O . HIS A 1 161 ? 5.278 -6.035 11.969 1.00 80.00 179 HIS B O 1
ATOM 1282 N N . ILE A 1 162 ? 5.206 -8.091 12.868 1.00 63.58 180 ILE B N 1
ATOM 1283 C CA . ILE A 1 162 ? 6.128 -8.679 11.910 1.00 63.53 180 ILE B CA 1
ATOM 1284 C C . ILE A 1 162 ? 5.473 -9.708 11.010 1.00 61.60 180 ILE B C 1
ATOM 1285 O O . ILE A 1 162 ? 6.160 -10.303 10.177 1.00 61.54 180 ILE B O 1
ATOM 1290 N N . GLY A 1 163 ? 4.179 -9.955 11.157 1.00 60.22 181 GLY B N 1
ATOM 1291 C CA . GLY A 1 163 ? 3.528 -11.041 10.460 1.00 58.50 181 GLY B CA 1
ATOM 1292 C C . GLY A 1 163 ? 3.434 -12.337 11.229 1.00 57.42 181 GLY B C 1
ATOM 1293 O O . GLY A 1 163 ? 2.757 -13.262 10.765 1.00 56.09 181 GLY B O 1
ATOM 1294 N N . ILE A 1 164 ? 4.116 -12.451 12.366 1.00 58.09 182 ILE B N 1
ATOM 1295 C CA . ILE A 1 164 ? 3.981 -13.582 13.275 1.00 57.24 182 ILE B CA 1
ATOM 1296 C C . ILE A 1 164 ? 3.362 -13.060 14.560 1.00 57.54 182 ILE B C 1
ATOM 1297 O O . ILE A 1 164 ? 3.914 -12.153 15.190 1.00 58.94 182 ILE B O 1
ATOM 1302 N N . ILE A 1 165 ? 2.225 -13.615 14.953 1.00 56.43 183 ILE B N 1
ATOM 1303 C CA . ILE A 1 165 ? 1.486 -13.140 16.116 1.00 56.80 183 ILE B CA 1
ATOM 1304 C C . ILE A 1 165 ? 1.538 -14.223 17.181 1.00 56.33 183 ILE B C 1
ATOM 1305 O O . ILE A 1 165 ? 0.954 -15.300 17.014 1.00 55.14 183 ILE B O 1
ATOM 1310 N N . SER A 1 166 ? 2.235 -13.937 18.277 1.00 57.39 184 SER B N 1
ATOM 1311 C CA . SER A 1 166 ? 2.359 -14.857 19.397 1.00 57.18 184 SER B CA 1
ATOM 1312 C C . SER A 1 166 ? 1.290 -14.552 20.436 1.00 57.38 184 SER B C 1
ATOM 1313 O O . SER A 1 166 ? 1.174 -13.415 20.903 1.00 58.58 184 SER B O 1
ATOM 1316 N N . PHE A 1 167 ? 0.518 -15.561 20.794 1.00 56.42 185 PHE B N 1
ATOM 1317 C CA . PHE A 1 167 ? -0.545 -15.445 21.773 1.00 65.66 185 PHE B CA 1
ATOM 1318 C C . PHE A 1 167 ? -0.156 -16.113 23.078 1.00 66.25 185 PHE B C 1
ATOM 1319 O O . PHE A 1 167 ? 0.688 -17.014 23.107 1.00 65.53 185 PHE B O 1
ATOM 1327 N N . PRO A 1 168 ? -0.751 -15.692 24.187 1.00 57.88 186 PRO B N 1
ATOM 1328 C CA . PRO A 1 168 ? -0.483 -16.381 25.442 1.00 58.22 186 PRO B CA 1
ATOM 1329 C C . PRO A 1 168 ? -0.975 -17.812 25.341 1.00 56.98 186 PRO B C 1
ATOM 1330 O O . PRO A 1 168 ? -1.934 -18.114 24.629 1.00 56.16 186 PRO B O 1
ATOM 1334 N N . ASP A 1 169 ? -0.290 -18.697 26.055 1.00 57.01 187 ASP B N 1
ATOM 1335 C CA . ASP A 1 169 ? -0.609 -20.113 25.996 1.00 56.05 187 ASP B CA 1
ATOM 1336 C C . ASP A 1 169 ? -1.974 -20.376 26.608 1.00 56.11 187 ASP B C 1
ATOM 1337 O O . ASP A 1 169 ? -2.371 -19.736 27.583 1.00 57.13 187 ASP B O 1
ATOM 1342 N N . PHE A 1 170 ? -2.707 -21.301 26.006 1.00 60.54 188 PHE B N 1
ATOM 1343 C CA . PHE A 1 170 ? -4.025 -21.668 26.491 1.00 63.33 188 PHE B CA 1
ATOM 1344 C C . PHE A 1 170 ? -3.910 -22.853 27.439 1.00 62.23 188 PHE B C 1
ATOM 1345 O O . PHE A 1 170 ? -3.495 -23.941 27.034 1.00 59.31 188 PHE B O 1
ATOM 1353 N N . LYS A 1 171 ? -4.283 -22.634 28.699 1.00 64.53 189 LYS B N 1
ATOM 1354 C CA . LYS A 1 171 ? -4.198 -23.646 29.749 1.00 59.96 189 LYS B CA 1
ATOM 1355 C C . LYS A 1 171 ? -5.416 -24.564 29.695 1.00 56.87 189 LYS B C 1
ATOM 1356 O O . LYS A 1 171 ? -6.547 -24.107 29.878 1.00 67.15 189 LYS B O 1
ATOM 1362 N N . ILE A 1 172 ? -5.191 -25.855 29.495 1.00 58.32 190 ILE B N 1
ATOM 1363 C CA . ILE A 1 172 ? -6.294 -26.826 29.520 1.00 60.51 190 ILE B CA 1
ATOM 1364 C C . ILE A 1 172 ? -6.746 -27.039 30.960 1.00 57.75 190 ILE B C 1
ATOM 1365 O O . ILE A 1 172 ? -5.899 -27.252 31.844 1.00 58.12 190 ILE B O 1
ATOM 1370 N N . PRO A 1 173 ? -8.045 -26.978 31.252 1.00 58.54 191 PRO B N 1
ATOM 1371 C CA . PRO A 1 173 ? -8.495 -27.106 32.641 1.00 63.92 191 PRO B CA 1
ATOM 1372 C C . PRO A 1 173 ? -8.092 -28.443 33.245 1.00 67.63 191 PRO B C 1
ATOM 1373 O O . PRO A 1 173 ? -7.771 -29.405 32.545 1.00 59.32 191 PRO B O 1
ATOM 1377 N N . SER A 1 174 ? -8.092 -28.487 34.578 1.00 84.84 192 SER B N 1
ATOM 1378 C CA . SER A 1 174 ? -7.721 -29.720 35.266 1.00 78.26 192 SER B CA 1
ATOM 1379 C C . SER A 1 174 ? -8.683 -30.857 34.935 1.00 61.91 192 SER B C 1
ATOM 1380 O O . SER A 1 174 ? -8.260 -32.000 34.734 1.00 61.61 192 SER B O 1
ATOM 1383 N N . ASN A 1 175 ? -9.980 -30.560 34.864 1.00 62.67 193 ASN B N 1
ATOM 1384 C CA . ASN A 1 175 ? -11.008 -31.514 34.445 1.00 63.14 193 ASN B CA 1
ATOM 1385 C C . ASN A 1 175 ? -11.775 -30.894 33.283 1.00 62.63 193 ASN B C 1
ATOM 1386 O O . ASN A 1 175 ? -12.840 -30.295 33.482 1.00 63.65 193 ASN B O 1
ATOM 1391 N N . PRO A 1 176 ? -11.270 -31.020 32.054 1.00 61.21 194 PRO B N 1
ATOM 1392 C CA . PRO A 1 176 ? -11.870 -30.279 30.937 1.00 60.65 194 PRO B CA 1
ATOM 1393 C C . PRO A 1 176 ? -12.986 -31.011 30.213 1.00 61.09 194 PRO B C 1
ATOM 1394 O O . PRO A 1 176 ? -13.297 -32.162 30.527 1.00 61.87 194 PRO B O 1
ATOM 1398 N N . ARG A 1 177 ? -13.583 -30.340 29.228 1.00 60.79 195 ARG B N 1
ATOM 1399 C CA . ARG A 1 177 ? -14.524 -30.975 28.315 1.00 64.52 195 ARG B CA 1
ATOM 1400 C C . ARG A 1 177 ? -13.725 -31.697 27.242 1.00 59.70 195 ARG B C 1
ATOM 1401 O O . ARG A 1 177 ? -13.022 -31.065 26.451 1.00 58.42 195 ARG B O 1
ATOM 1409 N N . TYR A 1 178 ? -13.821 -33.019 27.222 1.00 60.22 196 TYR B N 1
ATOM 1410 C CA . TYR A 1 178 ? -13.065 -33.827 26.278 1.00 59.32 196 TYR B CA 1
ATOM 1411 C C . TYR A 1 178 ? -13.727 -33.818 24.905 1.00 59.06 196 TYR B C 1
ATOM 1412 O O . TYR A 1 178 ? -14.952 -33.755 24.780 1.00 60.04 196 TYR B O 1
ATOM 1421 N N . GLY A 1 179 ? -12.899 -33.883 23.866 1.00 57.87 197 GLY B N 1
ATOM 1422 C CA . GLY A 1 179 ? -13.388 -33.895 22.499 1.00 57.58 197 GLY B CA 1
ATOM 1423 C C . GLY A 1 179 ? -12.650 -32.967 21.555 1.00 56.96 197 GLY B C 1
ATOM 1424 O O . GLY A 1 179 ? -11.464 -32.704 21.761 1.00 63.26 197 GLY B O 1
ATOM 1425 N N . MET A 1 180 ? -13.319 -32.478 20.515 1.00 55.95 198 MET B N 1
ATOM 1426 C CA . MET A 1 180 ? -12.679 -31.686 19.470 1.00 54.73 198 MET B CA 1
ATOM 1427 C C . MET A 1 180 ? -12.849 -30.199 19.766 1.00 54.43 198 MET B C 1
ATOM 1428 O O . MET A 1 180 ? -13.964 -29.678 19.715 1.00 55.04 198 MET B O 1
ATOM 1433 N N . TRP A 1 181 ? -11.746 -29.511 20.032 1.00 55.60 199 TRP B N 1
ATOM 1434 C CA . TRP A 1 181 ? -11.737 -28.066 20.214 1.00 59.44 199 TRP B CA 1
ATOM 1435 C C . TRP A 1 181 ? -11.371 -27.368 18.907 1.00 64.19 199 TRP B C 1
ATOM 1436 O O . TRP A 1 181 ? -10.568 -27.871 18.119 1.00 73.68 199 TRP B O 1
ATOM 1447 N N . THR A 1 182 ? -11.967 -26.194 18.690 1.00 55.44 200 THR B N 1
ATOM 1448 C CA . THR A 1 182 ? -11.763 -25.393 17.486 1.00 55.27 200 THR B CA 1
ATOM 1449 C C . THR A 1 182 ? -11.193 -24.028 17.847 1.00 51.92 200 THR B C 1
ATOM 1450 O O . THR A 1 182 ? -11.693 -23.372 18.763 1.00 52.67 200 THR B O 1
ATOM 1454 N N . ILE A 1 183 ? -10.159 -23.598 17.127 1.00 54.17 201 ILE B N 1
ATOM 1455 C CA . ILE A 1 183 ? -9.608 -22.255 17.254 1.00 55.70 201 ILE B CA 1
ATOM 1456 C C . ILE A 1 183 ? -9.946 -21.471 15.998 1.00 59.81 201 ILE B C 1
ATOM 1457 O O . ILE A 1 183 ? -9.701 -21.945 14.886 1.00 66.39 201 ILE B O 1
ATOM 1462 N N . LYS A 1 184 ? -10.504 -20.275 16.168 1.00 51.62 202 LYS B N 1
ATOM 1463 C CA . LYS A 1 184 ? -10.898 -19.435 15.043 1.00 51.57 202 LYS B CA 1
ATOM 1464 C C . LYS A 1 184 ? -10.140 -18.122 15.142 1.00 51.85 202 LYS B C 1
ATOM 1465 O O . LYS A 1 184 ? -10.307 -17.381 16.117 1.00 52.70 202 LYS B O 1
ATOM 1471 N N . ALA A 1 185 ? -9.319 -17.834 14.142 1.00 51.33 203 ALA B N 1
ATOM 1472 C CA . ALA A 1 185 ? -8.633 -16.557 14.043 1.00 51.77 203 ALA B CA 1
ATOM 1473 C C . ALA A 1 185 ? -9.410 -15.628 13.123 1.00 52.09 203 ALA B C 1
ATOM 1474 O O . ALA A 1 185 ? -10.083 -16.071 12.190 1.00 51.65 203 ALA B O 1
ATOM 1476 N N . LYS A 1 186 ? -9.348 -14.335 13.410 1.00 52.99 204 LYS B N 1
ATOM 1477 C CA . LYS A 1 186 ? -10.086 -13.406 12.576 1.00 53.45 204 LYS B CA 1
ATOM 1478 C C . LYS A 1 186 ? -9.427 -12.048 12.763 1.00 54.42 204 LYS B C 1
ATOM 1479 O O . LYS A 1 186 ? -8.638 -11.859 13.683 1.00 54.86 204 LYS B O 1
ATOM 1485 N N . TYR A 1 187 ? -9.711 -11.119 11.860 1.00 54.86 205 TYR B N 1
ATOM 1486 C CA . TYR A 1 187 ? -9.247 -9.746 12.003 1.00 56.08 205 TYR B CA 1
ATOM 1487 C C . TYR A 1 187 ? -10.263 -8.897 12.747 1.00 57.47 205 TYR B C 1
ATOM 1488 O O . TYR A 1 187 ? -11.473 -9.085 12.612 1.00 57.56 205 TYR B O 1
ATOM 1497 N N . LYS A 1 188 ? -9.753 -8.006 13.594 1.00 58.74 206 LYS B N 1
ATOM 1498 C CA . LYS A 1 188 ? -10.635 -7.190 14.415 1.00 60.35 206 LYS B CA 1
ATOM 1499 C C . LYS A 1 188 ? -11.357 -6.128 13.595 1.00 61.33 206 LYS B C 1
ATOM 1500 O O . LYS A 1 188 ? -12.454 -5.702 13.971 1.00 70.61 206 LYS B O 1
ATOM 1506 N N . GLU A 1 189 ? -10.777 -5.691 12.480 1.00 61.05 207 GLU B N 1
ATOM 1507 C CA . GLU A 1 189 ? -11.341 -4.607 11.690 1.00 62.11 207 GLU B CA 1
ATOM 1508 C C . GLU A 1 189 ? -11.367 -4.970 10.215 1.00 60.88 207 GLU B C 1
ATOM 1509 O O . GLU A 1 189 ? -10.604 -5.813 9.739 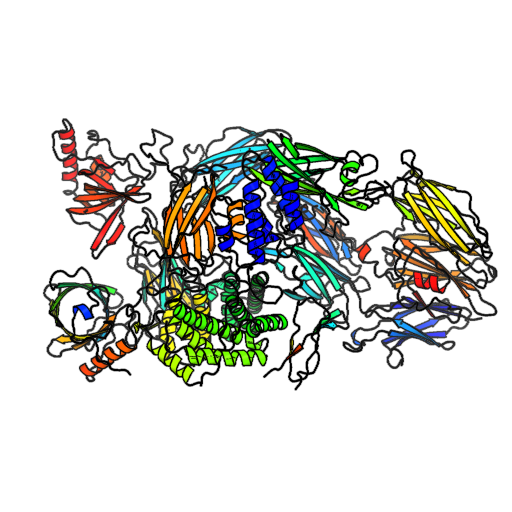1.00 59.47 207 GLU B O 1
ATOM 1515 N N . ASP A 1 190 ? -12.275 -4.307 9.502 1.00 61.60 208 ASP B N 1
ATOM 1516 C CA . ASP A 1 190 ? -12.190 -4.107 8.063 1.00 61.14 208 ASP B CA 1
ATOM 1517 C C . ASP A 1 190 ? -12.483 -5.356 7.240 1.00 59.38 208 ASP B C 1
ATOM 1518 O O . ASP A 1 190 ? -13.151 -5.261 6.208 1.00 59.29 208 ASP B O 1
ATOM 1523 N N . PHE A 1 191 ? -12.032 -6.529 7.672 1.00 71.71 209 PHE B N 1
ATOM 1524 C CA . PHE A 1 191 ? -12.060 -7.687 6.794 1.00 66.86 209 PHE B CA 1
ATOM 1525 C C . PHE A 1 191 ? -12.841 -8.838 7.411 1.00 66.29 209 PHE B C 1
ATOM 1526 O O . PHE A 1 191 ? -13.085 -8.883 8.617 1.00 81.34 209 PHE B O 1
ATOM 1534 N N . SER A 1 192 ? -13.224 -9.776 6.547 1.00 55.00 210 SER B N 1
ATOM 1535 C CA . SER A 1 192 ? -13.949 -10.982 6.921 1.00 54.46 210 SER B CA 1
ATOM 1536 C C . SER A 1 192 ? -13.073 -12.222 6.854 1.00 53.20 210 SER B C 1
ATOM 1537 O O . SER A 1 192 ? -13.595 -13.339 6.911 1.00 52.71 210 SER B O 1
ATOM 1540 N N . THR A 1 193 ? -11.762 -12.053 6.704 1.00 52.85 211 THR B N 1
ATOM 1541 C CA . THR A 1 193 ? -10.861 -13.193 6.622 1.00 51.86 211 THR B CA 1
ATOM 1542 C C . THR A 1 193 ? -10.925 -13.993 7.910 1.00 51.70 211 THR B C 1
ATOM 1543 O O . THR A 1 193 ? -10.998 -13.425 8.998 1.00 52.38 211 THR B O 1
ATOM 1547 N N . THR A 1 194 ? -10.919 -15.316 7.790 1.00 50.95 212 THR B N 1
ATOM 1548 C CA . THR A 1 194 ? -10.957 -16.182 8.958 1.00 50.84 212 THR B CA 1
ATOM 1549 C C . THR A 1 194 ? -9.895 -17.257 8.799 1.00 50.09 212 THR B C 1
ATOM 1550 O O . THR A 1 194 ? -9.617 -17.713 7.691 1.00 49.66 212 THR B O 1
ATOM 1554 N N . GLY A 1 195 ? -9.340 -17.694 9.922 1.00 50.07 213 GLY B N 1
ATOM 1555 C CA . GLY A 1 195 ? -8.468 -18.852 9.945 1.00 49.54 213 GLY B CA 1
ATOM 1556 C C . GLY A 1 195 ? -9.046 -19.857 10.910 1.00 49.56 213 GLY B C 1
ATOM 1557 O O . GLY A 1 195 ? -9.791 -19.474 11.809 1.00 50.06 213 GLY B O 1
ATOM 1558 N N . THR A 1 196 ? -8.728 -21.135 10.755 1.00 49.20 214 THR B N 1
ATOM 1559 C CA . THR A 1 196 ? -9.329 -22.146 11.610 1.00 49.36 214 THR B CA 1
ATOM 1560 C C . THR A 1 196 ? -8.355 -23.284 11.841 1.00 49.12 214 THR B C 1
ATOM 1561 O O . THR A 1 196 ? -7.728 -23.761 10.895 1.00 48.85 214 THR B O 1
ATOM 1565 N N . ALA A 1 197 ? -8.231 -23.706 13.094 1.00 49.35 215 ALA B N 1
ATOM 1566 C CA . ALA A 1 197 ? -7.456 -24.879 13.462 1.00 49.29 215 ALA B CA 1
ATOM 1567 C C . ALA A 1 197 ? -8.267 -25.724 14.430 1.00 53.93 215 ALA B C 1
ATOM 1568 O O . ALA A 1 197 ? -9.282 -25.285 14.967 1.00 50.09 215 ALA B O 1
ATOM 1570 N N . TYR A 1 198 ? -7.828 -26.961 14.624 1.00 54.74 216 TYR B N 1
ATOM 1571 C CA . TYR A 1 198 ? -8.491 -27.889 15.525 1.00 53.09 216 TYR B CA 1
ATOM 1572 C C . TYR A 1 198 ? -7.451 -28.568 16.402 1.00 52.99 216 TYR B C 1
ATOM 1573 O O . TYR A 1 198 ? -6.304 -28.758 15.995 1.00 53.37 216 TYR B O 1
ATOM 1582 N N . PHE A 1 199 ? -7.866 -28.938 17.612 1.00 53.48 217 PHE B N 1
ATOM 1583 C CA . PHE A 1 199 ? -7.040 -29.752 18.492 1.00 53.77 217 PHE B CA 1
ATOM 1584 C C . PHE A 1 199 ? -7.943 -30.515 19.445 1.00 62.19 217 PHE B C 1
ATOM 1585 O O . PHE A 1 199 ? -8.906 -29.957 19.967 1.00 70.59 217 PHE B O 1
ATOM 1593 N N . GLU A 1 200 ? -7.636 -31.790 19.656 1.00 52.42 218 GLU B N 1
ATOM 1594 C CA . GLU A 1 200 ? -8.439 -32.657 20.505 1.00 53.32 218 GLU B CA 1
ATOM 1595 C C . GLU A 1 200 ? -7.903 -32.663 21.931 1.00 53.65 218 GLU B C 1
ATOM 1596 O O . GLU A 1 200 ? -6.694 -32.583 22.158 1.00 53.33 218 GLU B O 1
ATOM 1602 N N . VAL A 1 201 ? -8.814 -32.772 22.893 1.00 54.46 219 VAL B N 1
ATOM 1603 C CA . VAL A 1 201 ? -8.473 -32.977 24.295 1.00 55.02 219 VAL B CA 1
ATOM 1604 C C . VAL A 1 201 ? -9.000 -34.344 24.706 1.00 56.06 219 VAL B C 1
ATOM 1605 O O . VAL A 1 201 ? -10.217 -34.563 24.750 1.00 56.84 219 VAL B O 1
ATOM 1609 N N . LYS A 1 202 ? -8.090 -35.271 24.975 1.00 56.24 220 LYS B N 1
ATOM 1610 C CA . LYS A 1 202 ? -8.421 -36.643 25.318 1.00 57.33 220 LYS B CA 1
ATOM 1611 C C . LYS A 1 202 ? -7.968 -36.942 26.737 1.00 57.97 220 LYS B C 1
ATOM 1612 O O . LYS A 1 202 ? -6.959 -36.412 27.205 1.00 57.45 220 LYS B O 1
ATOM 1618 N N . GLU A 1 203 ? -8.710 -37.815 27.411 1.00 59.23 221 GLU B N 1
ATOM 1619 C CA . GLU A 1 203 ? -8.381 -38.201 28.777 1.00 60.03 221 GLU B CA 1
ATOM 1620 C C . GLU A 1 203 ? -7.318 -39.290 28.775 1.00 60.26 221 GLU B C 1
ATOM 1621 O O . GLU A 1 203 ? -7.454 -40.298 28.082 1.00 60.76 221 GLU B O 1
ATOM 1627 N N . TYR A 1 204 ? -6.264 -39.095 29.556 1.00 60.07 222 TYR B N 1
ATOM 1628 C CA . TYR A 1 204 ? -5.210 -40.094 29.632 1.00 60.46 222 TYR B CA 1
ATOM 1629 C C . TYR A 1 204 ? -5.674 -41.263 30.482 1.00 61.98 222 TYR B C 1
ATOM 1630 O O . TYR A 1 204 ? -6.246 -41.072 31.557 1.00 62.63 222 TYR B O 1
ATOM 1639 N N . VAL A 1 205 ? -5.433 -42.473 29.994 1.00 62.70 223 VAL B N 1
ATOM 1640 C CA . VAL A 1 205 ? -5.708 -43.702 30.726 1.00 64.32 223 VAL B CA 1
ATOM 1641 C C . VAL A 1 205 ? -4.458 -44.562 30.686 1.00 66.33 223 VAL B C 1
ATOM 1642 O O . VAL A 1 205 ? -3.868 -44.755 29.619 1.00 64.32 223 VAL B O 1
ATOM 1646 N N . LEU A 1 206 ? -4.042 -45.048 31.842 1.00 87.27 224 LEU B N 1
ATOM 1647 C CA . LEU A 1 206 ? -2.832 -45.850 31.932 1.00 91.65 224 LEU B CA 1
ATOM 1648 C C . LEU A 1 206 ? -3.038 -47.180 31.222 1.00 90.02 224 LEU B C 1
ATOM 1649 O O . LEU A 1 206 ? -3.950 -47.934 31.585 1.00 96.46 224 LEU B O 1
ATOM 1654 N N . PRO A 1 207 ? -2.238 -47.506 30.216 1.00 67.35 225 PRO B N 1
ATOM 1655 C CA . PRO A 1 207 ? -2.372 -48.794 29.536 1.00 68.80 225 PRO B CA 1
ATOM 1656 C C . PRO A 1 207 ? -1.591 -49.897 30.227 1.00 70.38 225 PRO B C 1
ATOM 1657 O O . PRO A 1 207 ? -0.514 -49.686 30.787 1.00 70.16 225 PRO B O 1
ATOM 1661 N N . HIS A 1 208 ? -2.156 -51.102 30.182 1.00 72.18 226 HIS B N 1
ATOM 1662 C CA . HIS A 1 208 ? -1.477 -52.238 30.793 1.00 73.94 226 HIS B CA 1
ATOM 1663 C C . HIS A 1 208 ? -0.374 -52.778 29.888 1.00 74.45 226 HIS B C 1
ATOM 1664 O O . HIS A 1 208 ? 0.719 -53.104 30.365 1.00 75.05 226 HIS B O 1
ATOM 1671 N N . PHE A 1 209 ? -0.634 -52.886 28.589 1.00 74.40 227 PHE B N 1
ATOM 1672 C CA . PHE A 1 209 ? 0.371 -53.349 27.642 1.00 75.01 227 PHE B CA 1
ATOM 1673 C C . PHE A 1 209 ? 0.080 -52.716 26.286 1.00 73.84 227 PHE B C 1
ATOM 1674 O O . PHE A 1 209 ? -0.925 -52.025 26.108 1.00 72.70 227 PHE B O 1
ATOM 1682 N N . SER A 1 210 ? 0.964 -52.954 25.321 1.00 74.25 228 SER B N 1
ATOM 1683 C CA . SER A 1 210 ? 0.837 -52.350 24.001 1.00 73.23 228 SER B CA 1
ATOM 1684 C C . SER A 1 210 ? 0.309 -53.379 23.015 1.00 74.94 228 SER B C 1
ATOM 1685 O O . SER A 1 210 ? 0.813 -54.507 22.954 1.00 76.99 228 SER B O 1
ATOM 1688 N N . VAL A 1 211 ? -0.693 -52.975 22.235 1.00 74.21 229 VAL B N 1
ATOM 1689 C CA . VAL A 1 211 ? -1.332 -53.821 21.237 1.00 75.77 229 VAL B CA 1
ATOM 1690 C C . VAL A 1 211 ? -1.169 -53.157 19.880 1.00 74.75 229 VAL B C 1
ATOM 1691 O O . VAL A 1 211 ? -1.492 -51.975 19.716 1.00 72.70 229 VAL B O 1
ATOM 1695 N N . SER A 1 212 ? -0.667 -53.916 18.917 1.00 76.31 230 SER B N 1
ATOM 1696 C CA . SER A 1 212 ? -0.429 -53.447 17.564 1.00 75.77 230 SER B CA 1
ATOM 1697 C C . SER A 1 212 ? -1.155 -54.357 16.588 1.00 77.65 230 SER B C 1
ATOM 1698 O O . SER A 1 212 ? -1.183 -55.576 16.773 1.00 79.98 230 SER B O 1
ATOM 1701 N N . ILE A 1 213 ? -1.743 -53.762 15.555 1.00 76.77 231 ILE B N 1
ATOM 1702 C CA . ILE A 1 213 ? -2.403 -54.498 14.487 1.00 78.49 231 ILE B CA 1
ATOM 1703 C C . ILE A 1 213 ? -1.658 -54.189 13.202 1.00 78.40 231 ILE B C 1
ATOM 1704 O O . ILE A 1 213 ? -1.391 -53.021 12.900 1.00 76.29 231 ILE B O 1
ATOM 1709 N N . GLU A 1 214 ? -1.333 -55.228 12.446 1.00 80.83 232 GLU B N 1
ATOM 1710 C CA . GLU A 1 214 ? -0.604 -55.095 11.188 1.00 81.26 232 GLU B CA 1
ATOM 1711 C C . GLU A 1 214 ? -1.390 -55.814 10.110 1.00 83.17 232 GLU B C 1
ATOM 1712 O O . GLU A 1 214 ? -1.396 -57.063 10.082 1.00 85.89 232 GLU B O 1
ATOM 1718 N N . PRO A 1 215 ? -2.066 -55.095 9.229 1.00 82.02 233 PRO B N 1
ATOM 1719 C CA . PRO A 1 215 ? -2.742 -55.751 8.116 1.00 83.96 233 PRO B CA 1
ATOM 1720 C C . PRO A 1 215 ? -1.744 -56.143 7.042 1.00 85.60 233 PRO B C 1
ATOM 1721 O O . PRO A 1 215 ? -0.610 -55.662 6.995 1.00 84.84 233 PRO B O 1
ATOM 1725 N N . GLU A 1 216 ? -2.196 -57.034 6.161 1.00 88.10 234 GLU B N 1
ATOM 1726 C CA . GLU A 1 216 ? -1.340 -57.492 5.075 1.00 90.09 234 GLU B CA 1
ATOM 1727 C C . GLU A 1 216 ? -1.003 -56.348 4.126 1.00 88.26 234 GLU B C 1
ATOM 1728 O O . GLU A 1 216 ? 0.149 -56.204 3.700 1.00 88.63 234 GLU B O 1
ATOM 1734 N N . TYR A 1 217 ? -1.992 -55.523 3.786 1.00 86.42 235 TYR B N 1
ATOM 1735 C CA . TYR A 1 217 ? -1.778 -54.353 2.948 1.00 84.54 235 TYR B CA 1
ATOM 1736 C C . TYR A 1 217 ? -2.637 -53.218 3.481 1.00 81.57 235 TYR B C 1
ATOM 1737 O O . TYR A 1 217 ? -3.560 -53.432 4.267 1.00 81.34 235 TYR B O 1
ATOM 1746 N N . ASN A 1 218 ? -2.333 -52.000 3.033 1.00 79.46 236 ASN B N 1
ATOM 1747 C CA . ASN A 1 218 ? -3.142 -50.844 3.399 1.00 76.80 236 ASN B CA 1
ATOM 1748 C C . ASN A 1 218 ? -4.425 -50.732 2.589 1.00 76.95 236 ASN B C 1
ATOM 1749 O O . ASN A 1 218 ? -5.282 -49.906 2.925 1.00 75.12 236 ASN B O 1
ATOM 1754 N N . PHE A 1 219 ? -4.572 -51.534 1.539 1.00 79.24 237 PHE B N 1
ATOM 1755 C CA . PHE A 1 219 ? -5.770 -51.560 0.715 1.00 79.83 237 PHE B CA 1
ATOM 1756 C C . PHE A 1 219 ? -6.134 -53.006 0.417 1.00 83.06 237 PHE B C 1
ATOM 1757 O O . PHE A 1 219 ? -5.299 -53.907 0.508 1.00 84.93 237 PHE B O 1
ATOM 1765 N N . ILE A 1 220 ? -7.393 -53.222 0.051 1.00 83.88 238 ILE B N 1
ATOM 1766 C CA . ILE A 1 220 ? -7.913 -54.553 -0.239 1.00 87.11 238 ILE B CA 1
ATOM 1767 C C . ILE A 1 220 ? -8.313 -54.589 -1.704 1.00 88.42 238 ILE B C 1
ATOM 1768 O O . ILE A 1 220 ? -9.302 -53.961 -2.100 1.00 87.50 238 ILE B O 1
ATOM 1773 N N . GLY A 1 221 ? -7.547 -55.328 -2.510 1.00 99.33 239 GLY B N 1
ATOM 1774 C CA . GLY A 1 221 ? -7.818 -55.472 -3.922 1.00 103.45 239 GLY B CA 1
ATOM 1775 C C . GLY A 1 221 ? -8.562 -56.759 -4.236 1.00 107.02 239 GLY B C 1
ATOM 1776 O O . GLY A 1 221 ? -9.067 -57.458 -3.355 1.00 112.94 239 GLY B O 1
ATOM 1777 N N . TYR A 1 222 ? -8.612 -57.080 -5.531 1.00 97.92 240 TYR B N 1
ATOM 1778 C CA . TYR A 1 222 ? -9.317 -58.283 -5.966 1.00 101.57 240 TYR B CA 1
ATOM 1779 C C . TYR A 1 222 ? -8.585 -59.550 -5.557 1.00 104.39 240 TYR B C 1
ATOM 1780 O O . TYR A 1 222 ? -9.214 -60.600 -5.397 1.00 107.20 240 TYR B O 1
ATOM 1789 N N . LYS A 1 223 ? -7.266 -59.475 -5.380 1.00 103.86 241 LYS B N 1
ATOM 1790 C CA . LYS A 1 223 ? -6.502 -60.663 -5.016 1.00 106.66 241 LYS B CA 1
ATOM 1791 C C . LYS A 1 223 ? -6.716 -61.056 -3.562 1.00 106.23 241 LYS B C 1
ATOM 1792 O O . LYS A 1 223 ? -6.688 -62.246 -3.231 1.00 109.20 241 LYS B O 1
ATOM 1798 N N . ASN A 1 224 ? -6.926 -60.082 -2.686 1.00 102.74 242 ASN B N 1
ATOM 1799 C CA . ASN A 1 224 ? -7.141 -60.335 -1.271 1.00 102.10 242 ASN B CA 1
ATOM 1800 C C . ASN A 1 224 ? -8.603 -60.196 -0.855 1.00 101.61 242 ASN B C 1
ATOM 1801 O O . ASN A 1 224 ? -8.889 -60.043 0.336 1.00 100.26 242 ASN B O 1
ATOM 1806 N N . PHE A 1 225 ? -9.533 -60.251 -1.808 1.00 102.85 243 PHE B N 1
ATOM 1807 C CA . PHE A 1 225 ? -10.951 -60.175 -1.480 1.00 102.84 243 PHE B CA 1
ATOM 1808 C C . PHE A 1 225 ? -11.484 -61.467 -0.879 1.00 106.06 243 PHE B C 1
ATOM 1809 O O . PHE A 1 225 ? -12.539 -61.451 -0.237 1.00 106.00 243 PHE B O 1
ATOM 1817 N N . LYS A 1 226 ? -10.767 -62.574 -1.043 1.00 108.99 244 LYS B N 1
ATOM 1818 C CA . LYS A 1 226 ? -11.145 -63.828 -0.412 1.00 112.19 244 LYS B CA 1
ATOM 1819 C C . LYS A 1 226 ? -10.351 -64.118 0.848 1.00 111.58 244 LYS B C 1
ATOM 1820 O O . LYS A 1 226 ? -10.827 -64.874 1.701 1.00 113.28 244 LYS B O 1
ATOM 1826 N N . ASN A 1 227 ? -9.161 -63.539 0.985 1.00 109.37 245 ASN B N 1
ATOM 1827 C CA . ASN A 1 227 ? -8.328 -63.766 2.155 1.00 108.76 245 ASN B CA 1
ATOM 1828 C C . ASN A 1 227 ? -7.513 -62.513 2.423 1.00 104.84 245 ASN B C 1
ATOM 1829 O O . ASN A 1 227 ? -6.857 -61.993 1.517 1.00 104.05 245 ASN B O 1
ATOM 1834 N N . PHE A 1 228 ? -7.557 -62.033 3.663 1.00 102.56 246 PHE B N 1
ATOM 1835 C CA . PHE A 1 228 ? -6.812 -60.845 4.066 1.00 98.96 246 PHE B CA 1
ATOM 1836 C C . PHE A 1 228 ? -6.123 -61.142 5.389 1.00 98.65 246 PHE B C 1
ATOM 1837 O O . PHE A 1 228 ? -6.791 -61.300 6.415 1.00 98.47 246 PHE B O 1
ATOM 1845 N N . GLU A 1 229 ? -4.798 -61.239 5.361 1.00 98.79 247 GLU B N 1
ATOM 1846 C CA . GLU A 1 229 ? -4.030 -61.608 6.542 1.00 98.86 247 GLU B CA 1
ATOM 1847 C C . GLU A 1 229 ? -3.927 -60.441 7.517 1.00 95.22 247 GLU B C 1
ATOM 1848 O O . GLU A 1 229 ? -3.714 -59.293 7.120 1.00 92.66 247 GLU B O 1
ATOM 1854 N N . ILE A 1 230 ? -4.057 -60.749 8.806 1.00 95.17 248 ILE B N 1
ATOM 1855 C CA . ILE A 1 230 ? -3.993 -59.757 9.873 1.00 92.10 248 ILE B CA 1
ATOM 1856 C C . ILE A 1 230 ? -3.133 -60.326 10.989 1.00 92.83 248 ILE B C 1
ATOM 1857 O O . ILE A 1 230 ? -3.423 -61.412 11.505 1.00 95.23 248 ILE B O 1
ATOM 1862 N N . THR A 1 231 ? -2.086 -59.599 11.366 1.00 90.91 249 THR B N 1
ATOM 1863 C CA . THR A 1 231 ? -1.160 -60.024 12.407 1.00 91.45 249 THR B CA 1
ATOM 1864 C C . THR A 1 231 ? -1.302 -59.079 13.589 1.00 88.66 249 THR B C 1
ATOM 1865 O O . THR A 1 231 ? -1.040 -57.882 13.460 1.00 86.06 249 THR B O 1
ATOM 1869 N N . ILE A 1 232 ? -1.691 -59.619 14.739 1.00 89.36 250 ILE B N 1
ATOM 1870 C CA . ILE A 1 232 ? -1.929 -58.843 15.949 1.00 87.12 250 ILE B CA 1
ATOM 1871 C C . ILE A 1 232 ? -0.829 -59.171 16.941 1.00 87.54 250 ILE B C 1
ATOM 1872 O O . ILE A 1 232 ? -0.727 -60.311 17.402 1.00 89.97 250 ILE B O 1
ATOM 1877 N N . LYS A 1 233 ? -0.009 -58.184 17.272 1.00 85.35 251 LYS B N 1
ATOM 1878 C CA . LYS A 1 233 ? 1.051 -58.367 18.248 1.00 85.60 251 LYS B CA 1
ATOM 1879 C C . LYS A 1 233 ? 0.738 -57.580 19.512 1.00 83.52 251 LYS B C 1
ATOM 1880 O O . LYS A 1 233 ? -0.074 -56.656 19.505 1.00 81.53 251 LYS B O 1
ATOM 1886 N N . ALA A 1 234 ? 1.389 -57.964 20.606 1.00 84.16 252 ALA B N 1
ATOM 1887 C CA . ALA A 1 234 ? 1.158 -57.318 21.890 1.00 82.54 252 ALA B CA 1
ATOM 1888 C C . ALA A 1 234 ? 2.324 -57.629 22.812 1.00 83.23 252 ALA B C 1
ATOM 1889 O O . ALA A 1 234 ? 2.777 -58.773 22.869 1.00 85.66 252 ALA B O 1
ATOM 1891 N N . ARG A 1 235 ? 2.817 -56.608 23.511 1.00 81.24 253 ARG B N 1
ATOM 1892 C CA . ARG A 1 235 ? 3.961 -56.790 24.395 1.00 81.81 253 ARG B CA 1
ATOM 1893 C C . ARG A 1 235 ? 3.834 -55.866 25.599 1.00 79.93 253 ARG B C 1
ATOM 1894 O O . ARG A 1 235 ? 3.227 -54.793 25.517 1.00 77.83 253 ARG B O 1
ATOM 1902 N N . TYR A 1 236 ? 4.399 -56.302 26.723 1.00 80.85 254 TYR B N 1
ATOM 1903 C CA . TYR A 1 236 ? 4.405 -55.475 27.918 1.00 79.36 254 TYR B CA 1
ATOM 1904 C C . TYR A 1 236 ? 5.364 -54.309 27.733 1.00 77.69 254 TYR B C 1
ATOM 1905 O O . TYR A 1 236 ? 6.310 -54.372 26.944 1.00 78.21 254 TYR B O 1
ATOM 1914 N N . PHE A 1 237 ? 5.109 -53.231 28.470 1.00 75.86 255 PHE B N 1
ATOM 1915 C CA . PHE A 1 237 ? 5.926 -52.034 28.342 1.00 74.32 255 PHE B CA 1
ATOM 1916 C C . PHE A 1 237 ? 7.291 -52.161 29.001 1.00 75.22 255 PHE B C 1
ATOM 1917 O O . PHE A 1 237 ? 8.097 -51.233 28.885 1.00 74.31 255 PHE B O 1
ATOM 1925 N N . TYR A 1 238 ? 7.587 -53.279 29.671 1.00 77.14 256 TYR B N 1
ATOM 1926 C CA . TYR A 1 238 ? 8.957 -53.588 30.061 1.00 78.45 256 TYR B CA 1
ATOM 1927 C C . TYR A 1 238 ? 9.665 -54.470 29.041 1.00 80.30 256 TYR B C 1
ATOM 1928 O O . TYR A 1 238 ? 10.518 -55.285 29.416 1.00 82.27 256 TYR B O 1
ATOM 1937 N N . ASN A 1 239 ? 9.308 -54.336 27.761 1.00 79.87 257 ASN B N 1
ATOM 1938 C CA . ASN A 1 239 ? 10.057 -54.919 26.645 1.00 81.47 257 ASN B CA 1
ATOM 1939 C C . ASN A 1 239 ? 10.051 -56.445 26.675 1.00 84.15 257 ASN B C 1
ATOM 1940 O O . ASN A 1 239 ? 11.041 -57.093 26.338 1.00 86.16 257 ASN B O 1
ATOM 1945 N N . LYS A 1 240 ? 8.928 -57.025 27.074 1.00 84.38 258 LYS B N 1
ATOM 1946 C CA . LYS A 1 240 ? 8.743 -58.468 27.055 1.00 87.00 258 LYS B CA 1
ATOM 1947 C C . LYS A 1 240 ? 7.447 -58.774 26.327 1.00 86.94 258 LYS B C 1
ATOM 1948 O O . LYS A 1 240 ? 6.461 -58.044 26.469 1.00 84.99 258 LYS B O 1
ATOM 1954 N N . VAL A 1 241 ? 7.446 -59.847 25.555 1.00 89.25 259 VAL B N 1
ATOM 1955 C CA . VAL A 1 241 ? 6.260 -60.225 24.801 1.00 89.59 259 VAL B CA 1
ATOM 1956 C C . VAL A 1 241 ? 5.235 -60.836 25.743 1.00 90.29 259 VAL B C 1
ATOM 1957 O O . VAL A 1 241 ? 5.582 -61.564 26.678 1.00 91.86 259 VAL B O 1
ATOM 1961 N N . VAL A 1 242 ? 3.962 -60.537 25.500 1.00 89.26 260 VAL B N 1
ATOM 1962 C CA . VAL A 1 242 ? 2.891 -61.162 26.260 1.00 90.26 260 VAL B CA 1
ATOM 1963 C C . VAL A 1 242 ? 2.832 -62.638 25.899 1.00 93.59 260 VAL B C 1
ATOM 1964 O O . VAL A 1 242 ? 2.758 -63.000 24.720 1.00 94.62 260 VAL B O 1
ATOM 1968 N N . THR A 1 243 ? 2.897 -63.500 26.911 1.00 95.45 261 THR B N 1
ATOM 1969 C CA . THR A 1 243 ? 3.011 -64.930 26.648 1.00 98.91 261 THR B CA 1
ATOM 1970 C C . THR A 1 243 ? 1.692 -65.498 26.138 1.00 100.23 261 THR B C 1
ATOM 1971 O O . THR A 1 243 ? 1.634 -66.081 25.051 1.00 101.90 261 THR B O 1
ATOM 1975 N N . GLU A 1 244 ? 0.623 -65.351 26.915 1.00 99.71 262 GLU B N 1
ATOM 1976 C CA . GLU A 1 244 ? -0.683 -65.882 26.548 1.00 101.16 262 GLU B CA 1
ATOM 1977 C C . GLU A 1 244 ? -1.769 -64.843 26.782 1.00 98.71 262 GLU B C 1
ATOM 1978 O O . GLU A 1 244 ? -1.763 -64.142 27.798 1.00 96.95 262 GLU B O 1
ATOM 1984 N N . ALA A 1 245 ? -2.702 -64.755 25.837 1.00 98.78 263 ALA B N 1
ATOM 1985 C CA . ALA A 1 245 ? -3.829 -63.841 25.954 1.00 96.85 263 ALA B CA 1
ATOM 1986 C C . ALA A 1 245 ? -4.944 -64.331 25.042 1.00 98.51 263 ALA B C 1
ATOM 1987 O O . ALA A 1 245 ? -4.755 -65.229 24.221 1.00 100.78 263 ALA B O 1
ATOM 1989 N N . ASP A 1 246 ? -6.113 -63.722 25.197 1.00 97.51 264 ASP B N 1
ATOM 1990 C CA . ASP A 1 246 ? -7.293 -64.033 24.401 1.00 98.93 264 ASP B CA 1
ATOM 1991 C C . ASP A 1 246 ? -7.550 -62.877 23.439 1.00 103.69 264 ASP B C 1
ATOM 1992 O O . ASP A 1 246 ? -7.687 -61.729 23.870 1.00 97.82 264 ASP B O 1
ATOM 1997 N N . VAL A 1 247 ? -7.612 -63.175 22.143 1.00 97.22 265 VAL B N 1
ATOM 1998 C CA . VAL A 1 247 ? -7.768 -62.165 21.100 1.00 94.99 265 VAL B CA 1
ATOM 1999 C C . VAL A 1 247 ? -9.158 -62.280 20.491 1.00 96.15 265 VAL B C 1
ATOM 2000 O O . VAL A 1 247 ? -9.545 -63.350 20.004 1.00 99.12 265 VAL B O 1
ATOM 2004 N N . TYR A 1 248 ? -9.901 -61.173 20.506 1.00 93.97 266 TYR B N 1
ATOM 2005 C CA . TYR A 1 248 ? -11.222 -61.078 19.899 1.00 94.75 266 TYR B CA 1
ATOM 2006 C C . TYR A 1 248 ? -11.234 -59.977 18.850 1.00 92.31 266 TYR B C 1
ATOM 2007 O O . TYR A 1 248 ? -10.825 -58.846 19.128 1.00 89.41 266 TYR B O 1
ATOM 2016 N N . ILE A 1 249 ? -11.696 -60.307 17.646 1.00 93.62 267 ILE B N 1
ATOM 2017 C CA . ILE A 1 249 ? -11.638 -59.397 16.511 1.00 91.66 267 ILE B CA 1
ATOM 2018 C C . ILE A 1 249 ? -13.037 -59.257 15.938 1.00 92.52 267 ILE B C 1
ATOM 2019 O O . ILE A 1 249 ? -13.668 -60.259 15.584 1.00 95.50 267 ILE B O 1
ATOM 2024 N N . THR A 1 250 ? -13.520 -58.022 15.850 1.00 90.11 268 THR B N 1
ATOM 2025 C CA . THR A 1 250 ? -14.786 -57.696 15.214 1.00 90.60 268 THR B CA 1
ATOM 2026 C C . THR A 1 250 ? -14.508 -56.842 13.990 1.00 88.67 268 THR B C 1
ATOM 2027 O O . THR A 1 250 ? -13.591 -56.014 13.996 1.00 86.10 268 THR B O 1
ATOM 2031 N N . PHE A 1 251 ? -15.290 -57.058 12.938 1.00 90.09 269 PHE B N 1
ATOM 2032 C CA . PHE A 1 251 ? -15.102 -56.380 11.666 1.00 88.72 269 PHE B CA 1
ATOM 2033 C C . PHE A 1 251 ? -16.332 -55.550 11.319 1.00 88.11 269 PHE B C 1
ATOM 2034 O O . PHE A 1 251 ? -17.460 -55.910 11.662 1.00 89.96 269 PHE B O 1
ATOM 2042 N N . GLY A 1 252 ? -16.103 -54.421 10.646 1.00 97.71 270 GLY B N 1
ATOM 2043 C CA . GLY A 1 252 ? -17.194 -53.560 10.239 1.00 105.68 270 GLY B CA 1
ATOM 2044 C C . GLY A 1 252 ? -16.899 -52.893 8.912 1.00 106.40 270 GLY B C 1
ATOM 2045 O O . GLY A 1 252 ? -15.767 -52.895 8.425 1.00 102.12 270 GLY B O 1
ATOM 2046 N N . ILE A 1 253 ? -17.953 -52.342 8.318 1.00 89.01 271 ILE B N 1
ATOM 2047 C CA . ILE A 1 253 ? -17.870 -51.579 7.080 1.00 82.50 271 ILE B CA 1
ATOM 2048 C C . ILE A 1 253 ? -18.124 -50.120 7.418 1.00 79.81 271 ILE B C 1
ATOM 2049 O O . ILE A 1 253 ? -19.049 -49.808 8.178 1.00 80.00 271 ILE B O 1
ATOM 2054 N N . ARG A 1 254 ? -17.302 -49.230 6.866 1.00 82.96 272 ARG B N 1
ATOM 2055 C CA . ARG A 1 254 ? -17.329 -47.819 7.217 1.00 94.43 272 ARG B CA 1
ATOM 2056 C C . ARG A 1 254 ? -17.439 -46.974 5.954 1.00 99.77 272 ARG B C 1
ATOM 2057 O O . ARG A 1 254 ? -16.778 -47.257 4.951 1.00 108.81 272 ARG B O 1
ATOM 2065 N N . GLU A 1 255 ? -18.283 -45.940 6.007 1.00 80.25 273 GLU B N 1
ATOM 2066 C CA . GLU A 1 255 ? -18.474 -45.069 4.850 1.00 72.00 273 GLU B CA 1
ATOM 2067 C C . GLU A 1 255 ? -17.268 -44.166 4.621 1.00 69.56 273 GLU B C 1
ATOM 2068 O O . GLU A 1 255 ? -16.638 -44.210 3.559 1.00 69.43 273 GLU B O 1
ATOM 2074 N N . ASP A 1 256 ? -16.942 -43.325 5.598 1.00 91.66 274 ASP B N 1
ATOM 2075 C CA . ASP A 1 256 ? -15.775 -42.460 5.515 1.00 101.98 274 ASP B CA 1
ATOM 2076 C C . ASP A 1 256 ? -15.146 -42.368 6.894 1.00 95.55 274 ASP B C 1
ATOM 2077 O O . ASP A 1 256 ? -15.794 -42.618 7.912 1.00 101.59 274 ASP B O 1
ATOM 2082 N N . LEU A 1 257 ? -13.867 -41.997 6.916 1.00 76.14 275 LEU B N 1
ATOM 2083 C CA . LEU A 1 257 ? -13.124 -41.959 8.167 1.00 70.32 275 LEU B CA 1
ATOM 2084 C C . LEU A 1 257 ? -13.465 -40.753 9.031 1.00 80.71 275 LEU B C 1
ATOM 2085 O O . LEU A 1 257 ? -13.220 -40.787 10.241 1.00 86.93 275 LEU B O 1
ATOM 2090 N N . LYS A 1 258 ? -14.030 -39.696 8.447 1.00 104.61 276 LYS B N 1
ATOM 2091 C CA . LYS A 1 258 ? -14.430 -38.543 9.246 1.00 111.27 276 LYS B CA 1
ATOM 2092 C C . LYS A 1 258 ? -15.608 -38.878 10.150 1.00 104.80 276 LYS B C 1
ATOM 2093 O O . LYS A 1 258 ? -15.614 -38.518 11.333 1.00 102.32 276 LYS B O 1
ATOM 2099 N N . ASP A 1 259 ? -16.603 -39.578 9.617 1.00 100.34 277 ASP B N 1
ATOM 2100 C CA . ASP A 1 259 ? -17.774 -39.950 10.395 1.00 105.42 277 ASP B CA 1
ATOM 2101 C C . ASP A 1 259 ? -17.480 -41.181 11.239 1.00 100.36 277 ASP B C 1
ATOM 2102 O O . ASP A 1 259 ? -16.971 -42.186 10.735 1.00 99.49 277 ASP B O 1
ATOM 2107 N N . ASP A 1 260 ? -17.802 -41.095 12.529 1.00 105.28 278 ASP B N 1
ATOM 2108 C CA . ASP A 1 260 ? -17.571 -42.172 13.481 1.00 102.60 278 ASP B CA 1
ATOM 2109 C C . ASP A 1 260 ? -18.636 -43.259 13.415 1.00 101.28 278 ASP B C 1
ATOM 2110 O O . ASP A 1 260 ? -18.734 -44.070 14.342 1.00 107.88 278 ASP B O 1
ATOM 2115 N N . GLN A 1 261 ? -19.443 -43.286 12.359 1.00 85.25 279 GLN B N 1
ATOM 2116 C CA . GLN A 1 261 ? -20.465 -44.307 12.193 1.00 89.96 279 GLN B CA 1
ATOM 2117 C C . GLN A 1 261 ? -19.878 -45.519 11.481 1.00 104.56 279 GLN B C 1
ATOM 2118 O O . GLN A 1 261 ? -19.012 -45.381 10.613 1.00 113.83 279 GLN B O 1
ATOM 2124 N N . LYS A 1 262 ? -20.347 -46.708 11.860 1.00 113.70 280 LYS B N 1
ATOM 2125 C CA . LYS A 1 262 ? -19.846 -47.948 11.281 1.00 109.99 280 LYS B CA 1
ATOM 2126 C C . LYS A 1 262 ? -20.911 -49.032 11.381 1.00 99.34 280 LYS B C 1
ATOM 2127 O O . LYS A 1 262 ? -21.741 -49.022 12.293 1.00 113.07 280 LYS B O 1
ATOM 2133 N N . GLU A 1 263 ? -20.873 -49.978 10.439 1.00 88.74 281 GLU B N 1
ATOM 2134 C CA . GLU A 1 263 ? -21.797 -51.110 10.411 1.00 96.54 281 GLU B CA 1
ATOM 2135 C C . GLU A 1 263 ? -21.043 -52.382 10.775 1.00 102.20 281 GLU B C 1
ATOM 2136 O O . GLU A 1 263 ? -20.231 -52.876 9.987 1.00 104.54 281 GLU B O 1
ATOM 2142 N N . MET A 1 264 ? -21.332 -52.927 11.951 1.00 89.05 282 MET B N 1
ATOM 2143 C CA . MET A 1 264 ? -20.623 -54.105 12.418 1.00 89.64 282 MET B CA 1
ATOM 2144 C C . MET A 1 264 ? -21.095 -55.353 11.678 1.00 93.03 282 MET B C 1
ATOM 2145 O O . MET A 1 264 ? -22.138 -55.365 11.021 1.00 94.58 282 MET B O 1
ATOM 2150 N N . MET A 1 265 ? -20.305 -56.417 11.796 1.00 94.36 283 MET B N 1
ATOM 2151 C CA . MET A 1 265 ? -20.622 -57.720 11.211 1.00 97.89 283 MET B CA 1
ATOM 2152 C C . MET A 1 265 ? -20.446 -58.763 12.306 1.00 99.91 283 MET B C 1
ATOM 2153 O O . MET A 1 265 ? -19.331 -59.231 12.555 1.00 99.58 283 MET B O 1
ATOM 2158 N N . GLN A 1 266 ? -21.541 -59.133 12.945 1.00 102.16 284 GLN B N 1
ATOM 2159 C CA . GLN A 1 266 ? -21.485 -60.111 14.020 1.00 108.07 284 GLN B CA 1
ATOM 2160 C C . GLN A 1 266 ? -21.227 -61.514 13.532 1.00 107.57 284 GLN B C 1
ATOM 2161 O O . GLN A 1 266 ? -21.277 -62.439 14.344 1.00 109.89 284 GLN B O 1
ATOM 2167 N N . THR A 1 267 ? -20.959 -61.721 12.244 1.00 108.03 285 THR B N 1
ATOM 2168 C CA . THR A 1 267 ? -20.638 -63.050 11.742 1.00 111.27 285 THR B CA 1
ATOM 2169 C C . THR A 1 267 ? -19.149 -63.349 11.785 1.00 110.16 285 THR B C 1
ATOM 2170 O O . THR A 1 267 ? -18.763 -64.503 12.001 1.00 112.80 285 THR B O 1
ATOM 2174 N N . ALA A 1 268 ? -18.301 -62.340 11.586 1.00 106.51 286 ALA B N 1
ATOM 2175 C CA . ALA A 1 268 ? -16.856 -62.523 11.561 1.00 105.42 286 ALA B CA 1
ATOM 2176 C C . ALA A 1 268 ? -16.196 -62.186 12.893 1.00 103.41 286 ALA B C 1
ATOM 2177 O O . ALA A 1 268 ? -15.060 -61.705 12.912 1.00 106.24 286 ALA B O 1
ATOM 2179 N N . MET A 1 269 ? -16.871 -62.447 14.012 1.00 104.47 287 MET B N 1
ATOM 2180 C CA . MET A 1 269 ? -16.280 -62.184 15.319 1.00 102.84 287 MET B CA 1
ATOM 2181 C C . MET A 1 269 ? -15.319 -63.287 15.740 1.00 104.61 287 MET B C 1
ATOM 2182 O O . MET A 1 269 ? -15.392 -63.766 16.875 1.00 105.69 287 MET B O 1
ATOM 2187 N N . GLN A 1 270 ? -14.413 -63.691 14.851 1.00 105.04 288 GLN B N 1
ATOM 2188 C CA . GLN A 1 270 ? -13.538 -64.818 15.145 1.00 107.20 288 GLN B CA 1
ATOM 2189 C C . GLN A 1 270 ? -12.583 -64.498 16.289 1.00 105.18 288 GLN B C 1
ATOM 2190 O O . GLN A 1 270 ? -12.122 -63.365 16.441 1.00 101.79 288 GLN B O 1
ATOM 2196 N N . ASN A 1 271 ? -12.299 -65.516 17.099 1.00 107.47 289 ASN B N 1
ATOM 2197 C CA . ASN A 1 271 ? -11.470 -65.412 18.290 1.00 106.22 289 ASN B CA 1
ATOM 2198 C C . ASN A 1 271 ? -10.287 -66.368 18.197 1.00 107.98 289 ASN B C 1
ATOM 2199 O O . ASN A 1 271 ? -10.439 -67.511 17.759 1.00 111.42 289 ASN B O 1
ATOM 2204 N N . THR A 1 272 ? -9.108 -65.895 18.610 1.00 105.81 290 THR B N 1
ATOM 2205 C CA . THR A 1 272 ? -7.887 -66.693 18.577 1.00 107.31 290 THR B CA 1
ATOM 2206 C C . THR A 1 272 ? -7.093 -66.450 19.854 1.00 105.87 290 THR B C 1
ATOM 2207 O O . THR A 1 272 ? -7.517 -65.702 20.738 1.00 103.86 290 THR B O 1
ATOM 2211 N N . MET A 1 273 ? -5.924 -67.081 19.945 1.00 107.06 291 MET B N 1
ATOM 2212 C CA . MET A 1 273 ? -5.069 -67.007 21.124 1.00 106.19 291 MET B CA 1
ATOM 2213 C C . MET A 1 273 ? -3.777 -66.272 20.802 1.00 103.92 291 MET B C 1
ATOM 2214 O O . MET A 1 273 ? -3.093 -66.602 19.829 1.00 104.97 291 MET B O 1
ATOM 2219 N N . LEU A 1 274 ? -3.437 -65.296 21.640 1.00 101.06 292 LEU B N 1
ATOM 2220 C CA . LEU A 1 274 ? -2.156 -64.603 21.562 1.00 99.08 292 LEU B CA 1
ATOM 2221 C C . LEU A 1 274 ? -1.109 -65.445 22.271 1.00 100.93 292 LEU B C 1
ATOM 2222 O O . LEU A 1 274 ? -1.162 -65.609 23.494 1.00 101.05 292 LEU B O 1
ATOM 2227 N N . ILE A 1 275 ? -0.158 -65.976 21.510 1.00 102.50 293 ILE B N 1
ATOM 2228 C CA . ILE A 1 275 ? 0.867 -66.872 22.030 1.00 104.72 293 ILE B CA 1
ATOM 2229 C C . ILE A 1 275 ? 2.235 -66.277 21.742 1.00 103.43 293 ILE B C 1
ATOM 2230 O O . ILE A 1 275 ? 2.566 -66.002 20.582 1.00 103.21 293 ILE B O 1
ATOM 2235 N N . ASN A 1 276 ? 3.024 -66.079 22.797 1.00 102.72 294 ASN B N 1
ATOM 2236 C CA . ASN A 1 276 ? 4.405 -65.613 22.686 1.00 101.95 294 ASN B CA 1
ATOM 2237 C C . ASN A 1 276 ? 4.503 -64.269 21.967 1.00 98.88 294 ASN B C 1
ATOM 2238 O O . ASN A 1 276 ? 5.522 -63.957 21.346 1.00 98.75 294 ASN B O 1
ATOM 2243 N N . GLY A 1 277 ? 3.439 -63.469 22.030 1.00 115.25 295 GLY B N 1
ATOM 2244 C CA . GLY A 1 277 ? 3.444 -62.112 21.525 1.00 106.56 295 GLY B CA 1
ATOM 2245 C C . GLY A 1 277 ? 2.701 -61.895 20.222 1.00 93.23 295 GLY B C 1
ATOM 2246 O O . GLY A 1 277 ? 2.319 -60.754 19.935 1.00 90.60 295 GLY B O 1
ATOM 2247 N N . ILE A 1 278 ? 2.481 -62.937 19.426 1.00 95.94 296 ILE B N 1
ATOM 2248 C CA . ILE A 1 278 ? 1.925 -62.788 18.087 1.00 95.97 296 ILE B CA 1
ATOM 2249 C C . ILE A 1 278 ? 0.719 -63.698 17.911 1.00 98.06 296 ILE B C 1
ATOM 2250 O O . ILE A 1 278 ? 0.720 -64.846 18.367 1.00 100.79 296 ILE B O 1
ATOM 2255 N N . ALA A 1 279 ? -0.319 -63.169 17.269 1.00 96.89 297 ALA B N 1
ATOM 2256 C CA . ALA A 1 279 ? -1.453 -63.945 16.797 1.00 99.00 297 ALA B CA 1
ATOM 2257 C C . ALA A 1 279 ? -1.747 -63.534 15.362 1.00 98.59 297 ALA B C 1
ATOM 2258 O O . ALA A 1 279 ? -1.348 -62.458 14.916 1.00 96.10 297 ALA B O 1
ATOM 2260 N N . GLN A 1 280 ? -2.436 -64.401 14.629 1.00 101.21 298 GLN B N 1
ATOM 2261 C CA . GLN A 1 280 ? -2.740 -64.127 13.233 1.00 101.23 298 GLN B CA 1
ATOM 2262 C C . GLN A 1 280 ? -4.108 -64.682 12.881 1.00 103.02 298 GLN B C 1
ATOM 2263 O O . GLN A 1 280 ? -4.486 -65.758 13.348 1.00 105.76 298 GLN B O 1
ATOM 2269 N N . VAL A 1 281 ? -4.836 -63.951 12.036 1.00 101.64 299 VAL B N 1
ATOM 2270 C CA . VAL A 1 281 ? -6.114 -64.398 11.494 1.00 103.42 299 VAL B CA 1
ATOM 2271 C C . VAL A 1 281 ? -6.177 -64.019 10.020 1.00 103.25 299 VAL B C 1
ATOM 2272 O O . VAL A 1 281 ? -5.378 -63.223 9.527 1.00 101.25 299 VAL B O 1
ATOM 2276 N N . THR A 1 282 ? -7.134 -64.614 9.312 1.00 105.58 300 THR B N 1
ATOM 2277 C CA . THR A 1 282 ? -7.405 -64.272 7.922 1.00 105.60 300 THR B CA 1
ATOM 2278 C C . THR A 1 282 ? -8.878 -63.929 7.779 1.00 105.27 300 THR B C 1
ATOM 2279 O O . THR A 1 282 ? -9.741 -64.673 8.255 1.00 107.43 300 THR B O 1
ATOM 2283 N N . PHE A 1 283 ? -9.159 -62.810 7.123 1.00 102.75 301 PHE B N 1
ATOM 2284 C CA . PHE A 1 283 ? -10.516 -62.315 6.952 1.00 102.15 301 PHE B CA 1
ATOM 2285 C C . PHE A 1 283 ? -10.968 -62.590 5.525 1.00 104.03 301 PHE B C 1
ATOM 2286 O O . PHE A 1 283 ? -10.361 -62.086 4.572 1.00 103.01 301 PHE B O 1
ATOM 2294 N N . ASP A 1 284 ? -12.010 -63.408 5.379 1.00 106.96 302 ASP B N 1
ATOM 2295 C CA . ASP A 1 284 ? -12.625 -63.661 4.077 1.00 108.94 302 ASP B CA 1
ATOM 2296 C C . ASP A 1 284 ? -13.602 -62.526 3.823 1.00 106.58 302 ASP B C 1
ATOM 2297 O O . ASP A 1 284 ? -14.726 -62.531 4.329 1.00 107.09 302 ASP B O 1
ATOM 2302 N N . SER A 1 285 ? -13.175 -61.549 3.025 1.00 104.18 303 SER B N 1
ATOM 2303 C CA . SER A 1 285 ? -14.003 -60.371 2.813 1.00 101.72 303 SER B CA 1
ATOM 2304 C C . SER A 1 285 ? -15.327 -60.753 2.169 1.00 104.14 303 SER B C 1
ATOM 2305 O O . SER A 1 285 ? -16.394 -60.369 2.654 1.00 103.67 303 SER B O 1
ATOM 2308 N N . GLU A 1 286 ? -15.278 -61.559 1.108 1.00 107.04 304 GLU B N 1
ATOM 2309 C CA . GLU A 1 286 ? -16.487 -61.899 0.363 1.00 109.51 304 GLU B CA 1
ATOM 2310 C C . GLU A 1 286 ? -17.564 -62.477 1.274 1.00 111.43 304 GLU B C 1
ATOM 2311 O O . GLU A 1 286 ? -18.709 -62.008 1.283 1.00 111.23 304 GLU B O 1
ATOM 2317 N N . THR A 1 287 ? -17.203 -63.488 2.063 1.00 113.43 305 THR B N 1
ATOM 2318 C CA . THR A 1 287 ? -18.186 -64.174 2.893 1.00 115.81 305 THR B CA 1
ATOM 2319 C C . THR A 1 287 ? -18.772 -63.252 3.954 1.00 113.09 305 THR B C 1
ATOM 2320 O O . THR A 1 287 ? -19.986 -63.251 4.184 1.00 114.32 305 THR B O 1
ATOM 2324 N N . ALA A 1 288 ? -17.929 -62.458 4.612 1.00 109.59 306 ALA B N 1
ATOM 2325 C CA . ALA A 1 288 ? -18.429 -61.604 5.682 1.00 107.19 306 ALA B CA 1
ATOM 2326 C C . ALA A 1 288 ? -19.260 -60.451 5.144 1.00 126.77 306 ALA B C 1
ATOM 2327 O O . ALA A 1 288 ? -20.233 -60.040 5.787 1.00 118.46 306 ALA B O 1
ATOM 2329 N N . VAL A 1 289 ? -18.905 -59.924 3.968 1.00 131.85 307 VAL B N 1
ATOM 2330 C CA . VAL A 1 289 ? -19.679 -58.855 3.351 1.00 128.67 307 VAL B CA 1
ATOM 2331 C C . VAL A 1 289 ? -20.845 -59.385 2.535 1.00 132.65 307 VAL B C 1
ATOM 2332 O O . VAL A 1 289 ? -21.570 -58.589 1.927 1.00 142.16 307 VAL B O 1
ATOM 2336 N N . LYS A 1 290 ? -21.053 -60.703 2.497 1.00 118.47 308 LYS B N 1
ATOM 2337 C CA . LYS A 1 290 ? -22.360 -61.192 2.075 1.00 112.70 308 LYS B CA 1
ATOM 2338 C C . LYS A 1 290 ? -23.429 -60.822 3.092 1.00 112.56 308 LYS B C 1
ATOM 2339 O O . LYS A 1 290 ? -24.608 -60.704 2.745 1.00 114.11 308 LYS B O 1
ATOM 2345 N N . GLU A 1 291 ? -23.037 -60.646 4.346 1.00 110.92 309 GLU B N 1
ATOM 2346 C CA . GLU A 1 291 ? -23.885 -59.997 5.325 1.00 109.95 309 GLU B CA 1
ATOM 2347 C C . GLU A 1 291 ? -23.919 -58.497 5.036 1.00 106.24 309 GLU B C 1
ATOM 2348 O O . GLU A 1 291 ? -23.005 -57.944 4.418 1.00 103.83 309 GLU B O 1
ATOM 2354 N N . LEU A 1 292 ? -24.997 -57.841 5.472 1.00 107.92 310 LEU B N 1
ATOM 2355 C CA . LEU A 1 292 ? -25.208 -56.407 5.228 1.00 122.73 310 LEU B CA 1
ATOM 2356 C C . LEU A 1 292 ? -25.267 -56.087 3.736 1.00 128.59 310 LEU B C 1
ATOM 2357 O O . LEU A 1 292 ? -24.754 -55.060 3.286 1.00 129.97 310 LEU B O 1
ATOM 2362 N N . SER A 1 293 ? -25.888 -56.976 2.966 1.00 133.56 311 SER B N 1
ATOM 2363 C CA . SER A 1 293 ? -26.071 -56.823 1.513 1.00 137.35 311 SER B CA 1
ATOM 2364 C C . SER A 1 293 ? -24.694 -56.813 0.848 1.00 142.93 311 SER B C 1
ATOM 2365 O O . SER A 1 293 ? -23.913 -57.748 1.084 1.00 140.44 311 SER B O 1
ATOM 2368 N N . TYR A 1 294 ? -24.379 -55.836 -0.007 1.00 129.05 312 TYR B N 1
ATOM 2369 C CA . TYR A 1 294 ? -23.076 -55.690 -0.658 1.00 113.39 312 TYR B CA 1
ATOM 2370 C C . TYR A 1 294 ? -22.756 -56.861 -1.585 1.00 116.88 312 TYR B C 1
ATOM 2371 O O . TYR A 1 294 ? -22.655 -56.675 -2.802 1.00 127.14 312 TYR B O 1
ATOM 2380 N N . TYR A 1 295 ? -22.559 -58.056 -1.027 1.00 119.14 313 TYR B N 1
ATOM 2381 C CA . TYR A 1 295 ? -22.399 -59.284 -1.806 1.00 113.87 313 TYR B CA 1
ATOM 2382 C C . TYR A 1 295 ? -21.148 -59.311 -2.680 1.00 116.92 313 TYR B C 1
ATOM 2383 O O . TYR A 1 295 ? -20.356 -60.255 -2.605 1.00 124.70 313 TYR B O 1
ATOM 2392 N N . SER A 1 296 ? -20.966 -58.298 -3.515 1.00 117.80 314 SER B N 1
ATOM 2393 C CA . SER A 1 296 ? -19.951 -58.317 -4.556 1.00 115.80 314 SER B CA 1
ATOM 2394 C C . SER A 1 296 ? -18.832 -57.329 -4.257 1.00 115.75 314 SER B C 1
ATOM 2395 O O . SER A 1 296 ? -18.942 -56.456 -3.392 1.00 120.38 314 SER B O 1
ATOM 2398 N N . LEU A 1 297 ? -17.739 -57.478 -5.008 1.00 102.87 315 LEU B N 1
ATOM 2399 C CA . LEU A 1 297 ? -16.613 -56.561 -4.910 1.00 99.56 315 LEU B CA 1
ATOM 2400 C C . LEU A 1 297 ? -16.817 -55.312 -5.755 1.00 97.97 315 LEU B C 1
ATOM 2401 O O . LEU A 1 297 ? -16.137 -54.305 -5.529 1.00 94.19 315 LEU B O 1
ATOM 2406 N N . GLU A 1 298 ? -17.748 -55.348 -6.711 1.00 119.36 316 GLU B N 1
ATOM 2407 C CA . GLU A 1 298 ? -18.124 -54.129 -7.417 1.00 120.87 316 GLU B CA 1
ATOM 2408 C C . GLU A 1 298 ? -18.616 -53.076 -6.433 1.00 121.80 316 GLU B C 1
ATOM 2409 O O . GLU A 1 298 ? -18.365 -51.881 -6.624 1.00 123.58 316 GLU B O 1
ATOM 2415 N N . ASP A 1 299 ? -19.288 -53.501 -5.363 1.00 94.66 317 ASP B N 1
ATOM 2416 C CA . ASP A 1 299 ? -19.635 -52.604 -4.271 1.00 92.11 317 ASP B CA 1
ATOM 2417 C C . ASP A 1 299 ? -18.426 -52.450 -3.354 1.00 90.27 317 ASP B C 1
ATOM 2418 O O . ASP A 1 299 ? -17.305 -52.825 -3.701 1.00 90.19 317 ASP B O 1
ATOM 2423 N N . LEU A 1 300 ? -18.639 -51.863 -2.176 1.00 113.18 318 LEU B N 1
ATOM 2424 C CA . LEU A 1 300 ? -17.584 -51.654 -1.188 1.00 109.87 318 LEU B CA 1
ATOM 2425 C C . LEU A 1 300 ? -16.452 -50.768 -1.700 1.00 103.74 318 LEU B C 1
ATOM 2426 O O . LEU A 1 300 ? -15.572 -50.384 -0.923 1.00 103.38 318 LEU B O 1
ATOM 2431 N N . ASN A 1 301 ? -16.459 -50.428 -2.988 1.00 84.44 319 ASN B N 1
ATOM 2432 C CA . ASN A 1 301 ? -15.378 -49.624 -3.538 1.00 81.85 319 ASN B CA 1
ATOM 2433 C C . ASN A 1 301 ? -15.368 -48.251 -2.890 1.00 78.69 319 ASN B C 1
ATOM 2434 O O . ASN A 1 301 ? -16.412 -47.610 -2.743 1.00 78.07 319 ASN B O 1
ATOM 2439 N N . ASN A 1 302 ? -14.179 -47.819 -2.478 1.00 76.91 320 ASN B N 1
ATOM 2440 C CA . ASN A 1 302 ? -13.922 -46.593 -1.735 1.00 74.07 320 ASN B CA 1
ATOM 2441 C C . ASN A 1 302 ? -14.520 -46.629 -0.336 1.00 78.38 320 ASN B C 1
ATOM 2442 O O . ASN A 1 302 ? -14.362 -45.659 0.409 1.00 98.50 320 ASN B O 1
ATOM 2447 N N . LYS A 1 303 ? -15.204 -47.705 0.043 1.00 79.11 321 LYS B N 1
ATOM 2448 C CA . LYS A 1 303 ? -15.610 -47.896 1.424 1.00 80.69 321 LYS B CA 1
ATOM 2449 C C . LYS A 1 303 ? -14.454 -48.510 2.213 1.00 95.87 321 LYS B C 1
ATOM 2450 O O . LYS A 1 303 ? -13.451 -48.957 1.651 1.00 107.13 321 LYS B O 1
ATOM 2456 N N . TYR A 1 304 ? -14.596 -48.532 3.533 1.00 75.76 322 TYR B N 1
ATOM 2457 C CA . TYR A 1 304 ? -13.508 -48.926 4.412 1.00 74.93 322 TYR B CA 1
ATOM 2458 C C . TYR A 1 304 ? -13.881 -50.138 5.254 1.00 77.08 322 TYR B C 1
ATOM 2459 O O . TYR A 1 304 ? -15.057 -50.422 5.495 1.00 78.35 322 TYR B O 1
ATOM 2468 N N . LEU A 1 305 ? -12.848 -50.862 5.686 1.00 77.65 323 LEU B N 1
ATOM 2469 C CA . LEU A 1 305 ? -12.975 -52.002 6.590 1.00 79.60 323 LEU B CA 1
ATOM 2470 C C . LEU A 1 305 ? -12.437 -51.620 7.965 1.00 77.99 323 LEU B C 1
ATOM 2471 O O . LEU A 1 305 ? -11.221 -51.520 8.152 1.00 77.05 323 LEU B O 1
ATOM 2476 N N . TYR A 1 306 ? -13.342 -51.391 8.918 1.00 77.80 324 TYR B N 1
ATOM 2477 C CA . TYR A 1 306 ? -12.960 -51.099 10.294 1.00 76.60 324 TYR B CA 1
ATOM 2478 C C . TYR A 1 306 ? -12.672 -52.385 11.057 1.00 78.67 324 TYR B C 1
ATOM 2479 O O . TYR A 1 306 ? -13.420 -53.359 10.956 1.00 81.15 324 TYR B O 1
ATOM 2488 N N . ILE A 1 307 ? -11.584 -52.386 11.825 1.00 77.78 325 ILE B N 1
ATOM 2489 C CA . ILE A 1 307 ? -11.163 -53.562 12.584 1.00 79.65 325 ILE B CA 1
ATOM 2490 C C . ILE A 1 307 ? -11.072 -53.182 14.054 1.00 78.52 325 ILE B C 1
ATOM 2491 O O . ILE A 1 307 ? -10.467 -52.159 14.395 1.00 76.17 325 ILE B O 1
ATOM 2496 N N . ALA A 1 308 ? -11.660 -54.004 14.920 1.00 80.35 326 ALA B N 1
ATOM 2497 C CA . ALA A 1 308 ? -11.593 -53.790 16.359 1.00 79.68 326 ALA B CA 1
ATOM 2498 C C . ALA A 1 308 ? -11.050 -55.049 17.012 1.00 81.74 326 ALA B C 1
ATOM 2499 O O . ALA A 1 308 ? -11.483 -56.156 16.681 1.00 84.35 326 ALA B O 1
ATOM 2501 N N . VAL A 1 309 ? -10.105 -54.883 17.934 1.00 80.71 327 VAL B N 1
ATOM 2502 C CA . VAL A 1 309 ? -9.421 -56.001 18.571 1.00 82.50 327 VAL B CA 1
ATOM 2503 C C . VAL A 1 309 ? -9.380 -55.761 20.070 1.00 81.87 327 VAL B C 1
ATOM 2504 O O . VAL A 1 309 ? -9.011 -54.669 20.517 1.00 79.51 327 VAL B O 1
ATOM 2508 N N . THR A 1 310 ? -9.754 -56.782 20.838 1.00 84.14 328 THR B N 1
ATOM 2509 C CA . THR A 1 310 ? -9.638 -56.780 22.287 1.00 84.05 328 THR B CA 1
ATOM 2510 C C . THR A 1 310 ? -8.717 -57.917 22.697 1.00 85.83 328 THR B C 1
ATOM 2511 O O . THR A 1 310 ? -8.899 -59.054 22.250 1.00 88.38 328 THR B O 1
ATOM 2515 N N . VAL A 1 311 ? -7.722 -57.602 23.525 1.00 84.63 329 VAL B N 1
ATOM 2516 C CA . VAL A 1 311 ? -6.728 -58.564 23.992 1.00 86.14 329 VAL B CA 1
ATOM 2517 C C . VAL A 1 311 ? -6.831 -58.667 25.506 1.00 86.44 329 VAL B C 1
ATOM 2518 O O . VAL A 1 311 ? -6.718 -57.655 26.211 1.00 84.37 329 VAL B O 1
ATOM 2522 N N . ILE A 1 312 ? -7.057 -59.881 25.998 1.00 89.17 330 ILE B N 1
ATOM 2523 C CA . ILE A 1 312 ? -7.238 -60.155 27.417 1.00 89.97 330 ILE B CA 1
ATOM 2524 C C . ILE A 1 312 ? -6.067 -61.016 27.874 1.00 91.26 330 ILE B C 1
ATOM 2525 O O . ILE A 1 312 ? -6.051 -62.230 27.649 1.00 93.96 330 ILE B O 1
ATOM 2530 N N . GLU A 1 313 ? -5.086 -60.392 28.522 1.00 89.52 331 GLU B N 1
ATOM 2531 C CA . GLU A 1 313 ? -3.944 -61.131 29.043 1.00 90.72 331 GLU B CA 1
ATOM 2532 C C . GLU A 1 313 ? -4.396 -62.108 30.122 1.00 93.16 331 GLU B C 1
ATOM 2533 O O . GLU A 1 313 ? -5.266 -61.797 30.937 1.00 95.69 331 GLU B O 1
ATOM 2539 N N . SER A 1 314 ? -3.792 -63.295 30.130 1.00 95.61 332 SER B N 1
ATOM 2540 C CA . SER A 1 314 ? -4.312 -64.400 30.929 1.00 98.47 332 SER B CA 1
ATOM 2541 C C . SER A 1 314 ? -3.814 -64.414 32.369 1.00 98.48 332 SER B C 1
ATOM 2542 O O . SER A 1 314 ? -4.540 -64.880 33.255 1.00 100.05 332 SER B O 1
ATOM 2545 N N . THR A 1 315 ? -2.598 -63.932 32.636 1.00 108.24 333 THR B N 1
ATOM 2546 C CA . THR A 1 315 ? -2.066 -64.013 33.994 1.00 115.39 333 THR B CA 1
ATOM 2547 C C . THR A 1 315 ? -2.828 -63.090 34.939 1.00 124.05 333 THR B C 1
ATOM 2548 O O . THR A 1 315 ? -3.469 -63.548 35.892 1.00 134.57 333 THR B O 1
ATOM 2552 N N . GLY A 1 316 ? -2.779 -61.787 34.683 1.00 113.41 334 GLY B N 1
ATOM 2553 C CA . GLY A 1 316 ? -3.460 -60.817 35.511 1.00 102.94 334 GLY B CA 1
ATOM 2554 C C . GLY A 1 316 ? -4.874 -60.480 35.106 1.00 100.79 334 GLY B C 1
ATOM 2555 O O . GLY A 1 316 ? -5.535 -59.699 35.798 1.00 109.75 334 GLY B O 1
ATOM 2556 N N . GLY A 1 317 ? -5.372 -61.050 34.013 1.00 92.13 335 GLY B N 1
ATOM 2557 C CA . GLY A 1 317 ? -6.725 -60.776 33.580 1.00 92.22 335 GLY B CA 1
ATOM 2558 C C . GLY A 1 317 ? -6.957 -59.401 32.994 1.00 89.37 335 GLY B C 1
ATOM 2559 O O . GLY A 1 317 ? -8.107 -59.064 32.700 1.00 89.37 335 GLY B O 1
ATOM 2560 N N . PHE A 1 318 ? -5.914 -58.593 32.821 1.00 87.10 336 PHE B N 1
ATOM 2561 C CA . PHE A 1 318 ? -6.095 -57.239 32.318 1.00 87.76 336 PHE B CA 1
ATOM 2562 C C . PHE A 1 318 ? -6.416 -57.246 30.827 1.00 84.23 336 PHE B C 1
ATOM 2563 O O . PHE A 1 318 ? -5.982 -58.124 30.077 1.00 85.52 336 PHE B O 1
ATOM 2571 N N . SER A 1 319 ? -7.178 -56.243 30.399 1.00 82.66 337 SER B N 1
ATOM 2572 C CA . SER A 1 319 ? -7.655 -56.155 29.029 1.00 82.43 337 SER B CA 1
ATOM 2573 C C . SER A 1 319 ? -7.261 -54.825 28.405 1.00 79.64 337 SER B C 1
ATOM 2574 O O . SER A 1 319 ? -7.299 -53.782 29.065 1.00 78.01 337 SER B O 1
ATOM 2577 N N . GLU A 1 320 ? -6.882 -54.865 27.129 1.00 79.25 338 GLU B N 1
ATOM 2578 C CA . GLU A 1 320 ? -6.521 -53.666 26.388 1.00 76.83 338 GLU B CA 1
ATOM 2579 C C . GLU A 1 320 ? -7.058 -53.780 24.971 1.00 77.08 338 GLU B C 1
ATOM 2580 O O . GLU A 1 320 ? -7.087 -54.875 24.401 1.00 79.02 338 GLU B O 1
ATOM 2586 N N . GLU A 1 321 ? -7.489 -52.651 24.412 1.00 75.26 339 GLU B N 1
ATOM 2587 C CA . GLU A 1 321 ? -8.129 -52.595 23.106 1.00 75.34 339 GLU B CA 1
ATOM 2588 C C . GLU A 1 321 ? -7.249 -51.897 22.080 1.00 73.65 339 GLU B C 1
ATOM 2589 O O . GLU A 1 321 ? -6.343 -51.132 22.414 1.00 72.04 339 GLU B O 1
ATOM 2595 N N . ALA A 1 322 ? -7.548 -52.162 20.813 1.00 74.20 340 ALA B N 1
ATOM 2596 C CA . ALA A 1 322 ? -6.882 -51.498 19.704 1.00 72.80 340 ALA B CA 1
ATOM 2597 C C . ALA A 1 322 ? -7.820 -51.546 18.511 1.00 73.30 340 ALA B C 1
ATOM 2598 O O . ALA A 1 322 ? -8.716 -52.391 18.446 1.00 75.20 340 ALA B O 1
ATOM 2600 N N . GLU A 1 323 ? -7.613 -50.628 17.567 1.00 71.71 341 GLU B N 1
ATOM 2601 C CA . GLU A 1 323 ? -8.503 -50.533 16.418 1.00 72.02 341 GLU B CA 1
ATOM 2602 C C . GLU A 1 323 ? -7.746 -50.003 15.212 1.00 70.97 341 GLU B C 1
ATOM 2603 O O . GLU A 1 323 ? -6.846 -49.173 15.352 1.00 69.29 341 GLU B O 1
ATOM 2609 N N . ILE A 1 324 ? -8.111 -50.504 14.039 1.00 72.17 342 ILE B N 1
ATOM 2610 C CA . ILE A 1 324 ? -7.740 -49.911 12.758 1.00 71.28 342 ILE B CA 1
ATOM 2611 C C . ILE A 1 324 ? -8.966 -49.190 12.213 1.00 70.61 342 ILE B C 1
ATOM 2612 O O . ILE A 1 324 ? -9.999 -49.844 11.982 1.00 76.45 342 ILE B O 1
ATOM 2617 N N . PRO A 1 325 ? -8.909 -47.871 12.007 1.00 68.46 343 PRO B N 1
ATOM 2618 C CA . PRO A 1 325 ? -10.124 -47.133 11.632 1.00 67.86 343 PRO B CA 1
ATOM 2619 C C . PRO A 1 325 ? -10.720 -47.579 10.312 1.00 69.13 343 PRO B C 1
ATOM 2620 O O . PRO A 1 325 ? -11.945 -47.715 10.205 1.00 70.02 343 PRO B O 1
ATOM 2624 N N . GLY A 1 326 ? -9.895 -47.806 9.298 1.00 69.41 344 GLY B N 1
ATOM 2625 C CA . GLY A 1 326 ? -10.426 -48.222 8.019 1.00 70.72 344 GLY B CA 1
ATOM 2626 C C . GLY A 1 326 ? -9.385 -48.557 6.976 1.00 71.28 344 GLY B C 1
ATOM 2627 O O . GLY A 1 326 ? -8.396 -47.838 6.811 1.00 69.82 344 GLY B O 1
ATOM 2628 N N . ILE A 1 327 ? -9.601 -49.659 6.271 1.00 73.61 345 ILE B N 1
ATOM 2629 C CA . ILE A 1 327 ? -8.777 -50.058 5.140 1.00 74.62 345 ILE B CA 1
ATOM 2630 C C . ILE A 1 327 ? -9.647 -49.920 3.905 1.00 75.24 345 ILE B C 1
ATOM 2631 O O . ILE A 1 327 ? -10.647 -50.632 3.760 1.00 77.03 345 ILE B O 1
ATOM 2636 N N . LYS A 1 328 ? -9.296 -48.982 3.032 1.00 83.58 346 LYS B N 1
ATOM 2637 C CA . LYS A 1 328 ? -10.128 -48.700 1.872 1.00 85.79 346 LYS B CA 1
ATOM 2638 C C . LYS A 1 328 ? -10.119 -49.900 0.935 1.00 77.03 346 LYS B C 1
ATOM 2639 O O . LYS A 1 328 ? -9.052 -50.356 0.512 1.00 77.91 346 LYS B O 1
ATOM 2645 N N . TYR A 1 329 ? -11.303 -50.424 0.633 1.00 78.66 347 TYR B N 1
ATOM 2646 C CA . TYR A 1 329 ? -11.429 -51.412 -0.429 1.00 81.40 347 TYR B CA 1
ATOM 2647 C C . TYR A 1 329 ? -11.178 -50.741 -1.768 1.00 80.85 347 TYR B C 1
ATOM 2648 O O . TYR A 1 329 ? -11.778 -49.710 -2.082 1.00 79.21 347 TYR B O 1
ATOM 2657 N N . VAL A 1 330 ? -10.274 -51.311 -2.551 1.00 82.33 348 VAL B N 1
ATOM 2658 C CA . VAL A 1 330 ? -9.852 -50.714 -3.806 1.00 81.96 348 VAL B CA 1
ATOM 2659 C C . VAL A 1 330 ? -10.273 -51.640 -4.932 1.00 84.95 348 VAL B C 1
ATOM 2660 O O . VAL A 1 330 ? -9.875 -52.811 -4.966 1.00 87.46 348 VAL B O 1
ATOM 2664 N N . LEU A 1 331 ? -11.079 -51.111 -5.853 1.00 84.81 349 LEU B N 1
ATOM 2665 C CA . LEU A 1 331 ? -11.565 -51.898 -6.976 1.00 87.66 349 LEU B CA 1
ATOM 2666 C C . LEU A 1 331 ? -10.544 -51.932 -8.101 1.00 88.53 349 LEU B C 1
ATOM 2667 O O . LEU A 1 331 ? -10.437 -52.940 -8.806 1.00 91.50 349 LEU B O 1
ATOM 2672 N N . SER A 1 332 ? -9.781 -50.857 -8.272 1.00 86.20 350 SER B N 1
ATOM 2673 C CA . SER A 1 332 ? -8.784 -50.778 -9.322 1.00 86.96 350 SER B CA 1
ATOM 2674 C C . SER A 1 332 ? -7.474 -50.259 -8.746 1.00 85.26 350 SER B C 1
ATOM 2675 O O . SER A 1 332 ? -7.459 -49.204 -8.089 1.00 86.91 350 SER B O 1
ATOM 2678 N N . PRO A 1 333 ? -6.358 -50.945 -8.988 1.00 87.06 351 PRO B N 1
ATOM 2679 C CA . PRO A 1 333 ? -5.071 -50.461 -8.474 1.00 85.70 351 PRO B CA 1
ATOM 2680 C C . PRO A 1 333 ? -4.658 -49.114 -9.040 1.00 83.60 351 PRO B C 1
ATOM 2681 O O . PRO A 1 333 ? -3.667 -48.548 -8.561 1.00 82.26 351 PRO B O 1
ATOM 2685 N N . TYR A 1 334 ? -5.380 -48.583 -10.029 1.00 83.39 352 TYR B N 1
ATOM 2686 C CA . TYR A 1 334 ? -5.010 -47.347 -10.701 1.00 81.76 352 TYR B CA 1
ATOM 2687 C C . TYR A 1 334 ? -6.157 -46.348 -10.709 1.00 79.60 352 TYR B C 1
ATOM 2688 O O . TYR A 1 334 ? -7.332 -46.718 -10.648 1.00 80.07 352 TYR B O 1
ATOM 2697 N N . LYS A 1 335 ? -5.791 -45.069 -10.776 1.00 103.30 353 LYS B N 1
ATOM 2698 C CA . LYS A 1 335 ? -6.718 -43.959 -10.931 1.00 107.38 353 LYS B CA 1
ATOM 2699 C C . LYS A 1 335 ? -6.184 -43.039 -12.019 1.00 113.49 353 LYS B C 1
ATOM 2700 O O . LYS A 1 335 ? -4.978 -42.772 -12.082 1.00 124.81 353 LYS B O 1
ATOM 2706 N N . LEU A 1 336 ? -7.083 -42.569 -12.878 1.00 74.97 354 LEU B N 1
ATOM 2707 C CA . LEU A 1 336 ? -6.722 -41.795 -14.053 1.00 75.00 354 LEU B CA 1
ATOM 2708 C C . LEU A 1 336 ? -7.119 -40.338 -13.884 1.00 72.43 354 LEU B C 1
ATOM 2709 O O . LEU A 1 336 ? -8.148 -40.023 -13.281 1.00 71.18 354 LEU B O 1
ATOM 2714 N N . ASN A 1 337 ? -6.307 -39.449 -14.449 1.00 71.87 355 ASN B N 1
ATOM 2715 C CA . ASN A 1 337 ? -6.618 -38.029 -14.411 1.00 69.72 355 ASN B CA 1
ATOM 2716 C C . ASN A 1 337 ? -5.899 -37.342 -15.559 1.00 70.18 355 ASN B C 1
ATOM 2717 O O . ASN A 1 337 ? -4.772 -37.706 -15.897 1.00 77.56 355 ASN B O 1
ATOM 2722 N N . LEU A 1 338 ? -6.558 -36.359 -16.155 1.00 69.29 356 LEU B N 1
ATOM 2723 C CA . LEU A 1 338 ? -5.957 -35.615 -17.245 1.00 69.69 356 LEU B CA 1
ATOM 2724 C C . LEU A 1 338 ? -4.996 -34.564 -16.706 1.00 68.22 356 LEU B C 1
ATOM 2725 O O . LEU A 1 338 ? -5.139 -34.072 -15.585 1.00 66.44 356 LEU B O 1
ATOM 2730 N N . VAL A 1 339 ? -4.000 -34.228 -17.521 1.00 69.19 357 VAL B N 1
ATOM 2731 C CA . VAL A 1 339 ? -2.983 -33.246 -17.164 1.00 68.27 357 VAL B CA 1
ATOM 2732 C C . VAL A 1 339 ? -2.771 -32.329 -18.353 1.00 68.73 357 VAL B C 1
ATOM 2733 O O . VAL A 1 339 ? -2.462 -32.797 -19.454 1.00 70.69 357 VAL B O 1
ATOM 2737 N N . ALA A 1 340 ? -2.955 -31.029 -18.135 1.00 67.08 358 ALA B N 1
ATOM 2738 C CA . ALA A 1 340 ? -2.663 -30.015 -19.141 1.00 67.43 358 ALA B CA 1
ATOM 2739 C C . ALA A 1 340 ? -3.417 -30.292 -20.433 1.00 68.64 358 ALA B C 1
ATOM 2740 O O . ALA A 1 340 ? -2.868 -30.179 -21.530 1.00 71.37 358 ALA B O 1
ATOM 2742 N N . THR A 1 341 ? -4.685 -30.667 -20.307 1.00 68.10 359 THR B N 1
ATOM 2743 C CA . THR A 1 341 ? -5.531 -30.899 -21.472 1.00 69.22 359 THR B CA 1
ATOM 2744 C C . THR A 1 341 ? -6.859 -30.197 -21.254 1.00 67.67 359 THR B C 1
ATOM 2745 O O . THR A 1 341 ? -7.770 -30.760 -20.624 1.00 67.21 359 THR B O 1
ATOM 2749 N N . PRO A 1 342 ? -7.003 -28.979 -21.758 1.00 67.03 360 PRO B N 1
ATOM 2750 C CA . PRO A 1 342 ? -8.288 -28.289 -21.657 1.00 65.85 360 PRO B CA 1
ATOM 2751 C C . PRO A 1 342 ? -9.358 -29.095 -22.366 1.00 67.04 360 PRO B C 1
ATOM 2752 O O . PRO A 1 342 ? -9.123 -29.679 -23.422 1.00 68.85 360 PRO B O 1
ATOM 2756 N N . LEU A 1 343 ? -10.530 -29.157 -21.757 1.00 66.22 361 LEU B N 1
ATOM 2757 C CA . LEU A 1 343 ? -11.659 -29.874 -22.334 1.00 67.41 361 LEU B CA 1
ATOM 2758 C C . LEU A 1 343 ? -12.382 -29.064 -23.404 1.00 67.73 361 LEU B C 1
ATOM 2759 O O . LEU A 1 343 ? -13.613 -28.985 -23.407 1.00 67.67 361 LEU B O 1
ATOM 2764 N N . PHE A 1 344 ? -11.625 -28.440 -24.303 1.00 68.18 362 PHE B N 1
ATOM 2765 C CA . PHE A 1 344 ? -12.193 -27.617 -25.356 1.00 68.55 362 PHE B CA 1
ATOM 2766 C C . PHE A 1 344 ? -11.499 -27.883 -26.684 1.00 70.43 362 PHE B C 1
ATOM 2767 O O . PHE A 1 344 ? -10.273 -28.007 -26.747 1.00 70.87 362 PHE B O 1
ATOM 2775 N N . LEU A 1 345 ? -12.296 -27.944 -27.745 1.00 71.66 363 LEU B N 1
ATOM 2776 C CA . LEU A 1 345 ? -11.813 -28.232 -29.084 1.00 73.69 363 LEU B CA 1
ATOM 2777 C C . LEU A 1 345 ? -11.667 -26.958 -29.899 1.00 73.53 363 LEU B C 1
ATOM 2778 O O . LEU A 1 345 ? -12.496 -26.050 -29.804 1.00 72.44 363 LEU B O 1
ATOM 2783 N N . LYS A 1 346 ? -10.597 -26.895 -30.685 1.00 74.76 364 LYS B N 1
ATOM 2784 C CA . LYS A 1 346 ? -10.400 -25.820 -31.649 1.00 75.14 364 LYS B CA 1
ATOM 2785 C C . LYS A 1 346 ? -10.466 -26.421 -33.044 1.00 77.60 364 LYS B C 1
ATOM 2786 O O . LYS A 1 346 ? -9.575 -27.201 -33.417 1.00 79.23 364 LYS B O 1
ATOM 2792 N N . PRO A 1 347 ? -11.494 -26.118 -33.832 1.00 78.11 365 PRO B N 1
ATOM 2793 C CA . PRO A 1 347 ? -11.658 -26.778 -35.136 1.00 80.60 365 PRO B CA 1
ATOM 2794 C C . PRO A 1 347 ? -10.460 -26.536 -36.042 1.00 82.11 365 PRO B C 1
ATOM 2795 O O . PRO A 1 347 ? -10.086 -25.394 -36.315 1.00 81.57 365 PRO B O 1
ATOM 2799 N N . GLY A 1 348 ? -9.861 -27.624 -36.513 1.00 84.22 366 GLY B N 1
ATOM 2800 C CA . GLY A 1 348 ? -8.704 -27.552 -37.377 1.00 86.07 366 GLY B CA 1
ATOM 2801 C C . GLY A 1 348 ? -7.379 -27.812 -36.695 1.00 86.01 366 GLY B C 1
ATOM 2802 O O . GLY A 1 348 ? -6.375 -28.011 -37.388 1.00 88.02 366 GLY B O 1
ATOM 2803 N N . ILE A 1 349 ? -7.342 -27.800 -35.371 1.00 83.92 367 ILE B N 1
ATOM 2804 C CA . ILE A 1 349 ? -6.115 -28.012 -34.607 1.00 83.73 367 ILE B CA 1
ATOM 2805 C C . ILE A 1 349 ? -6.149 -29.424 -34.036 1.00 84.36 367 ILE B C 1
ATOM 2806 O O . ILE A 1 349 ? -7.189 -29.836 -33.507 1.00 83.38 367 ILE B O 1
ATOM 2811 N N . PRO A 1 350 ? -5.066 -30.190 -34.133 1.00 86.15 368 PRO B N 1
ATOM 2812 C CA . PRO A 1 350 ? -5.037 -31.495 -33.468 1.00 86.71 368 PRO B CA 1
ATOM 2813 C C . PRO A 1 350 ? -5.234 -31.327 -31.970 1.00 84.01 368 PRO B C 1
ATOM 2814 O O . PRO A 1 350 ? -4.615 -30.472 -31.335 1.00 82.46 368 PRO B O 1
ATOM 2818 N N . TYR A 1 351 ? -6.111 -32.154 -31.411 1.00 83.63 369 TYR B N 1
ATOM 2819 C CA . TYR A 1 351 ? -6.501 -32.064 -30.015 1.00 81.21 369 TYR B CA 1
ATOM 2820 C C . TYR A 1 351 ? -5.685 -33.035 -29.179 1.00 81.69 369 TYR B C 1
ATOM 2821 O O . TYR A 1 351 ? -5.769 -34.252 -29.409 1.00 83.61 369 TYR B O 1
ATOM 2830 N N . PRO A 1 352 ? -4.882 -32.562 -28.224 1.00 80.20 370 PRO B N 1
ATOM 2831 C CA . PRO A 1 352 ? -4.073 -33.479 -27.416 1.00 80.74 370 PRO B CA 1
ATOM 2832 C C . PRO A 1 352 ? -4.749 -33.894 -26.121 1.00 79.01 370 PRO B C 1
ATOM 2833 O O . PRO A 1 352 ? -5.461 -33.122 -25.479 1.00 76.75 370 PRO B O 1
ATOM 2837 N N . ILE A 1 353 ? -4.519 -35.145 -25.737 1.00 80.29 371 ILE B N 1
ATOM 2838 C CA . ILE A 1 353 ? -5.052 -35.700 -24.499 1.00 79.04 371 ILE B CA 1
ATOM 2839 C C . ILE A 1 353 ? -3.899 -36.383 -23.789 1.00 79.71 371 ILE B C 1
ATOM 2840 O O . ILE A 1 353 ? -3.304 -37.315 -24.334 1.00 82.20 371 ILE B O 1
ATOM 2845 N N . LYS A 1 354 ? -3.604 -35.951 -22.570 1.00 77.67 372 LYS B N 1
ATOM 2846 C CA . LYS A 1 354 ? -2.516 -36.506 -21.772 1.00 78.11 372 LYS B CA 1
ATOM 2847 C C . LYS A 1 354 ? -3.142 -37.164 -20.552 1.00 77.04 372 LYS B C 1
ATOM 2848 O O . LYS A 1 354 ? -3.471 -36.482 -19.578 1.00 74.69 372 LYS B O 1
ATOM 2854 N N . VAL A 1 355 ? -3.328 -38.480 -20.603 1.00 78.91 373 VAL B N 1
ATOM 2855 C CA . VAL A 1 355 ? -3.839 -39.175 -19.431 1.00 78.18 373 VAL B CA 1
ATOM 2856 C C . VAL A 1 355 ? -2.697 -39.446 -18.459 1.00 78.04 373 VAL B C 1
ATOM 2857 O O . VAL A 1 355 ? -1.520 -39.476 -18.824 1.00 79.31 373 VAL B O 1
ATOM 2861 N N . GLN A 1 356 ? -3.060 -39.640 -17.195 1.00 76.58 374 GLN B N 1
ATOM 2862 C CA . GLN A 1 356 ? -2.083 -39.804 -16.133 1.00 76.15 374 GLN B CA 1
ATOM 2863 C C . GLN A 1 356 ? -2.574 -40.895 -15.196 1.00 76.45 374 GLN B C 1
ATOM 2864 O O . GLN A 1 356 ? -3.737 -40.879 -14.777 1.00 75.35 374 GLN B O 1
ATOM 2870 N N . VAL A 1 357 ? -1.675 -41.816 -14.849 1.00 79.40 375 VAL B N 1
ATOM 2871 C CA . VAL A 1 357 ? -1.996 -43.008 -14.069 1.00 87.02 375 VAL B CA 1
ATOM 2872 C C . VAL A 1 357 ? -1.324 -42.910 -12.709 1.00 78.19 375 VAL B C 1
ATOM 2873 O O . VAL A 1 357 ? -0.120 -42.639 -12.619 1.00 77.82 375 VAL B O 1
ATOM 2877 N N . LYS A 1 358 ? -2.098 -43.156 -11.655 1.00 76.41 376 LYS B N 1
ATOM 2878 C CA . LYS A 1 358 ? -1.589 -43.159 -10.294 1.00 75.25 376 LYS B CA 1
ATOM 2879 C C . LYS A 1 358 ? -2.062 -44.417 -9.579 1.00 76.37 376 LYS B C 1
ATOM 2880 O O . LYS A 1 358 ? -3.040 -45.047 -9.983 1.00 77.43 376 LYS B O 1
ATOM 2886 N N . ASP A 1 359 ? -1.365 -44.776 -8.501 1.00 78.76 377 ASP B N 1
ATOM 2887 C CA . ASP A 1 359 ? -1.723 -45.963 -7.738 1.00 81.01 377 ASP B CA 1
ATOM 2888 C C . ASP A 1 359 ? -2.635 -45.579 -6.578 1.00 91.31 377 ASP B C 1
ATOM 2889 O O . ASP A 1 359 ? -3.169 -44.469 -6.513 1.00 100.40 377 ASP B O 1
ATOM 2894 N N . SER A 1 360 ? -2.817 -46.507 -5.640 1.00 78.81 378 SER B N 1
ATOM 2895 C CA . SER A 1 360 ? -3.683 -46.245 -4.501 1.00 74.17 378 SER B CA 1
ATOM 2896 C C . SER A 1 360 ? -3.106 -45.174 -3.587 1.00 71.77 378 SER B C 1
ATOM 2897 O O . SER A 1 360 ? -3.826 -44.647 -2.734 1.00 70.04 378 SER B O 1
ATOM 2900 N N . LEU A 1 361 ? -1.820 -44.857 -3.734 1.00 71.83 379 LEU B N 1
ATOM 2901 C CA . LEU A 1 361 ? -1.178 -43.794 -2.978 1.00 69.81 379 LEU B CA 1
ATOM 2902 C C . LEU A 1 361 ? -1.033 -42.512 -3.790 1.00 75.96 379 LEU B C 1
ATOM 2903 O O . LEU A 1 361 ? -0.270 -41.623 -3.400 1.00 76.99 379 LEU B O 1
ATOM 2908 N N . ASP A 1 362 ? -1.744 -42.403 -4.912 1.00 89.85 380 ASP B N 1
ATOM 2909 C CA . ASP A 1 362 ? -1.673 -41.230 -5.783 1.00 81.82 380 ASP B CA 1
ATOM 2910 C C . ASP A 1 362 ? -0.240 -40.969 -6.240 1.00 68.85 380 ASP B C 1
ATOM 2911 O O . ASP A 1 362 ? 0.221 -39.827 -6.277 1.00 67.61 380 ASP B O 1
ATOM 2916 N N . GLN A 1 363 ? 0.475 -42.039 -6.572 1.00 71.13 381 GLN B N 1
ATOM 2917 C CA . GLN A 1 363 ? 1.837 -41.956 -7.075 1.00 75.26 381 GLN B CA 1
ATOM 2918 C C . GLN A 1 363 ? 1.847 -42.340 -8.545 1.00 74.44 381 GLN B C 1
ATOM 2919 O O . GLN A 1 363 ? 1.193 -43.307 -8.945 1.00 75.86 381 GLN B O 1
ATOM 2925 N N . LEU A 1 364 ? 2.596 -41.583 -9.342 1.00 74.72 382 LEU B N 1
ATOM 2926 C CA . LEU A 1 364 ? 2.651 -41.820 -10.777 1.00 79.53 382 LEU B CA 1
ATOM 2927 C C . LEU A 1 364 ? 3.189 -43.208 -11.089 1.00 84.78 382 LEU B C 1
ATOM 2928 O O . LEU A 1 364 ? 4.364 -43.499 -10.843 1.00 80.94 382 LEU B O 1
ATOM 2933 N N . VAL A 1 365 ? 2.335 -44.064 -11.632 1.00 99.32 383 VAL B N 1
ATOM 2934 C CA . VAL A 1 365 ? 2.722 -45.416 -12.010 1.00 95.59 383 VAL B CA 1
ATOM 2935 C C . VAL A 1 365 ? 3.178 -45.390 -13.456 1.00 91.65 383 VAL B C 1
ATOM 2936 O O . VAL A 1 365 ? 2.519 -44.786 -14.310 1.00 101.50 383 VAL B O 1
ATOM 2940 N N . GLY A 1 366 ? 4.299 -46.046 -13.736 1.00 88.81 384 GLY B N 1
ATOM 2941 C CA . GLY A 1 366 ? 4.890 -46.021 -15.053 1.00 91.12 384 GLY B CA 1
ATOM 2942 C C . GLY A 1 366 ? 4.640 -47.288 -15.849 1.00 94.36 384 GLY B C 1
ATOM 2943 O O . GLY A 1 366 ? 4.241 -48.318 -15.311 1.00 98.64 384 GLY B O 1
ATOM 2944 N N . GLY A 1 367 ? 4.885 -47.193 -17.154 1.00 96.29 385 GLY B N 1
ATOM 2945 C CA . GLY A 1 367 ? 4.717 -48.329 -18.041 1.00 99.70 385 GLY B CA 1
ATOM 2946 C C . GLY A 1 367 ? 3.313 -48.881 -18.117 1.00 99.51 385 GLY B C 1
ATOM 2947 O O . GLY A 1 367 ? 3.134 -50.049 -18.463 1.00 102.37 385 GLY B O 1
ATOM 2948 N N . VAL A 1 368 ? 2.307 -48.059 -17.829 1.00 96.42 386 VAL B N 1
ATOM 2949 C CA . VAL A 1 368 ? 0.916 -48.515 -17.798 1.00 96.13 386 VAL B CA 1
ATOM 2950 C C . VAL A 1 368 ? 0.313 -48.229 -19.176 1.00 97.04 386 VAL B C 1
ATOM 2951 O O . VAL A 1 368 ? 0.196 -47.060 -19.559 1.00 95.08 386 VAL B O 1
ATOM 2955 N N . PRO A 1 369 ? -0.061 -49.259 -19.934 1.00 100.08 387 PRO B N 1
ATOM 2956 C CA . PRO A 1 369 ? -0.724 -49.004 -21.220 1.00 100.97 387 PRO B CA 1
ATOM 2957 C C . PRO A 1 369 ? -2.105 -48.405 -21.023 1.00 98.42 387 PRO B C 1
ATOM 2958 O O . PRO A 1 369 ? -2.846 -48.783 -20.112 1.00 97.46 387 PRO B O 1
ATOM 2962 N N . VAL A 1 370 ? -2.444 -47.451 -21.889 1.00 97.46 388 VAL B N 1
ATOM 2963 C CA . VAL A 1 370 ? -3.732 -46.774 -21.852 1.00 95.24 388 VAL B CA 1
ATOM 2964 C C . VAL A 1 370 ? -4.343 -46.810 -23.244 1.00 97.06 388 VAL B C 1
ATOM 2965 O O . VAL A 1 370 ? -3.671 -46.490 -24.233 1.00 100.39 388 VAL B O 1
ATOM 2969 N N . THR A 1 371 ? -5.609 -47.204 -23.315 1.00 97.42 389 THR B N 1
ATOM 2970 C CA . THR A 1 371 ? -6.374 -47.235 -24.551 1.00 99.05 389 THR B CA 1
ATOM 2971 C C . THR A 1 371 ? -7.363 -46.080 -24.541 1.00 96.23 389 THR B C 1
ATOM 2972 O O . THR A 1 371 ? -8.061 -45.861 -23.541 1.00 94.10 389 THR B O 1
ATOM 2976 N N . LEU A 1 372 ? -7.416 -45.346 -25.649 1.00 96.35 390 LEU B N 1
ATOM 2977 C CA . LEU A 1 372 ? -8.272 -44.177 -25.791 1.00 93.92 390 LEU B CA 1
ATOM 2978 C C . LEU A 1 372 ? -9.294 -44.418 -26.890 1.00 95.81 390 LEU B C 1
ATOM 2979 O O . LEU A 1 372 ? -8.925 -44.706 -28.036 1.00 98.26 390 LEU B O 1
ATOM 2984 N N . ASN A 1 373 ? -10.570 -44.315 -26.531 1.00 94.84 391 ASN B N 1
ATOM 2985 C CA . ASN A 1 373 ? -11.679 -44.336 -27.470 1.00 96.19 391 ASN B CA 1
ATOM 2986 C C . ASN A 1 373 ? -12.361 -42.976 -27.481 1.00 93.44 391 ASN B C 1
ATOM 2987 O O . ASN A 1 373 ? -12.208 -42.179 -26.553 1.00 90.55 391 ASN B O 1
ATOM 2992 N N . ALA A 1 374 ? -13.138 -42.721 -28.531 1.00 94.50 392 ALA B N 1
ATOM 2993 C CA . ALA A 1 374 ? -13.758 -41.414 -28.678 1.00 92.21 392 ALA B CA 1
ATOM 2994 C C . ALA A 1 374 ? -14.928 -41.480 -29.648 1.00 93.88 392 ALA B C 1
ATOM 2995 O O . ALA A 1 374 ? -14.865 -42.184 -30.657 1.00 108.45 392 ALA B O 1
ATOM 2997 N N . GLN A 1 375 ? -15.988 -40.744 -29.331 1.00 92.20 393 GLN B N 1
ATOM 2998 C CA . GLN A 1 375 ? -17.082 -40.492 -30.255 1.00 93.33 393 GLN B CA 1
ATOM 2999 C C . GLN A 1 375 ? -17.116 -39.007 -30.586 1.00 91.09 393 GLN B C 1
ATOM 3000 O O . GLN A 1 375 ? -16.799 -38.163 -29.744 1.00 92.99 393 GLN B O 1
ATOM 3006 N N . THR A 1 376 ? -17.528 -38.692 -31.811 1.00 92.42 394 THR B N 1
ATOM 3007 C CA . THR A 1 376 ? -17.567 -37.319 -32.289 1.00 90.72 394 THR B CA 1
ATOM 3008 C C . THR A 1 376 ? -18.957 -36.971 -32.788 1.00 91.28 394 THR B C 1
ATOM 3009 O O . THR A 1 376 ? -19.622 -37.792 -33.428 1.00 93.90 394 THR B O 1
ATOM 3013 N N . ILE A 1 377 ? -19.385 -35.747 -32.492 1.00 88.98 395 ILE B N 1
ATOM 3014 C CA . ILE A 1 377 ? -20.651 -35.214 -32.976 1.00 89.34 395 ILE B CA 1
ATOM 3015 C C . ILE A 1 377 ? -20.363 -33.895 -33.672 1.00 88.13 395 ILE B C 1
ATOM 3016 O O . ILE A 1 377 ? -19.785 -32.983 -33.063 1.00 86.56 395 ILE B O 1
ATOM 3021 N N . ASP A 1 378 ? -20.758 -33.797 -34.941 1.00 89.97 396 ASP B N 1
ATOM 3022 C CA . ASP A 1 378 ? -20.551 -32.606 -35.741 1.00 89.25 396 ASP B CA 1
ATOM 3023 C C . ASP A 1 378 ? -21.831 -31.775 -35.742 1.00 88.62 396 ASP B C 1
ATOM 3024 O O . ASP A 1 378 ? -22.793 -32.068 -35.026 1.00 88.54 396 ASP B O 1
ATOM 3029 N N . VAL A 1 379 ? -21.857 -30.737 -36.579 1.00 88.37 397 VAL B N 1
ATOM 3030 C CA . VAL A 1 379 ? -23.010 -29.851 -36.640 1.00 87.86 397 VAL B CA 1
ATOM 3031 C C . VAL A 1 379 ? -24.259 -30.548 -37.166 1.00 96.99 397 VAL B C 1
ATOM 3032 O O . VAL A 1 379 ? -25.378 -30.139 -36.833 1.00 94.49 397 VAL B O 1
ATOM 3036 N N . ASN A 1 380 ? -24.108 -31.626 -37.931 1.00 108.37 398 ASN B N 1
ATOM 3037 C CA . ASN A 1 380 ? -25.247 -32.340 -38.491 1.00 101.52 398 ASN B CA 1
ATOM 3038 C C . ASN A 1 380 ? -25.780 -33.413 -37.558 1.00 108.35 398 ASN B C 1
ATOM 3039 O O . ASN A 1 380 ? -26.632 -34.205 -37.971 1.00 118.22 398 ASN B O 1
ATOM 3044 N N . GLN A 1 381 ? -25.308 -33.449 -36.316 1.00 106.50 399 GLN B N 1
ATOM 3045 C CA . GLN A 1 381 ? -25.632 -34.475 -35.331 1.00 105.66 399 GLN B CA 1
ATOM 3046 C C . GLN A 1 381 ? -25.237 -35.873 -35.785 1.00 111.00 399 GLN B C 1
ATOM 3047 O O . GLN A 1 381 ? -25.674 -36.860 -35.182 1.00 114.65 399 GLN B O 1
ATOM 3053 N N . GLU A 1 382 ? -24.429 -35.989 -36.836 1.00 117.73 400 GLU B N 1
ATOM 3054 C CA . GLU A 1 382 ? -24.035 -37.292 -37.358 1.00 123.73 400 GLU B CA 1
ATOM 3055 C C . GLU A 1 382 ? -22.870 -37.812 -36.522 1.00 128.02 400 GLU B C 1
ATOM 3056 O O . GLU A 1 382 ? -21.743 -37.321 -36.640 1.00 127.58 400 GLU B O 1
ATOM 3062 N N . THR A 1 383 ? -23.141 -38.807 -35.683 1.00 102.90 401 THR B N 1
ATOM 3063 C CA . THR A 1 383 ? -22.141 -39.339 -34.772 1.00 100.00 401 THR B CA 1
ATOM 3064 C C . THR A 1 383 ? -21.146 -40.216 -35.521 1.00 102.34 401 THR B C 1
ATOM 3065 O O . THR A 1 383 ? -21.479 -40.861 -36.519 1.00 105.39 401 THR B O 1
ATOM 3069 N N . SER A 1 384 ? -19.912 -40.244 -35.023 1.00 101.05 402 SER B N 1
ATOM 3070 C CA . SER A 1 384 ? -18.864 -41.067 -35.615 1.00 103.25 402 SER B CA 1
ATOM 3071 C C . SER A 1 384 ? -18.030 -41.688 -34.508 1.00 102.46 402 SER B C 1
ATOM 3072 O O . SER A 1 384 ? -17.598 -40.991 -33.587 1.00 99.47 402 SER B O 1
ATOM 3075 N N . ASP A 1 385 ? -17.823 -42.998 -34.594 1.00 105.28 403 ASP B N 1
ATOM 3076 C CA . ASP A 1 385 ? -17.008 -43.728 -33.633 1.00 105.07 403 ASP B CA 1
ATOM 3077 C C . ASP A 1 385 ? -15.587 -43.830 -34.171 1.00 105.91 403 ASP B C 1
ATOM 3078 O O . ASP A 1 385 ? -15.356 -44.447 -35.215 1.00 109.01 403 ASP B O 1
ATOM 3083 N N . LEU A 1 386 ? -14.641 -43.228 -33.461 1.00 103.35 404 LEU B N 1
ATOM 3084 C CA . LEU A 1 386 ? -13.265 -43.204 -33.925 1.00 104.06 404 LEU B CA 1
ATOM 3085 C C . LEU A 1 386 ? -12.589 -44.550 -33.714 1.00 106.63 404 LEU B C 1
ATOM 3086 O O . LEU A 1 386 ? -13.042 -45.393 -32.935 1.00 107.15 404 LEU B O 1
ATOM 3091 N N . ASP A 1 387 ? -11.475 -44.733 -34.406 1.00 108.38 405 ASP B N 1
ATOM 3092 C CA . ASP A 1 387 ? -10.678 -45.929 -34.199 1.00 110.85 405 ASP B CA 1
ATOM 3093 C C . ASP A 1 387 ? -9.904 -45.792 -32.898 1.00 108.42 405 ASP B C 1
ATOM 3094 O O . ASP A 1 387 ? -9.309 -44.741 -32.647 1.00 105.84 405 ASP B O 1
ATOM 3099 N N . PRO A 1 388 ? -9.895 -46.815 -32.054 1.00 109.28 406 PRO B N 1
ATOM 3100 C CA . PRO A 1 388 ? -9.193 -46.702 -30.775 1.00 107.00 406 PRO B CA 1
ATOM 3101 C C . PRO A 1 388 ? -7.698 -46.545 -30.979 1.00 107.49 406 PRO B C 1
ATOM 3102 O O . PRO A 1 388 ? -7.117 -47.064 -31.935 1.00 110.58 406 PRO B O 1
ATOM 3106 N N . SER A 1 389 ? -7.075 -45.819 -30.059 1.00 104.56 407 SER B N 1
ATOM 3107 C CA . SER A 1 389 ? -5.632 -45.648 -30.061 1.00 104.88 407 SER B CA 1
ATOM 3108 C C . SER A 1 389 ? -5.073 -46.193 -28.755 1.00 104.15 407 SER B C 1
ATOM 3109 O O . SER A 1 389 ? -5.807 -46.428 -27.793 1.00 102.68 407 SER B O 1
ATOM 3112 N N . LYS A 1 390 ? -3.762 -46.403 -28.726 1.00 110.92 408 LYS B N 1
ATOM 3113 C CA . LYS A 1 390 ? -3.117 -46.960 -27.547 1.00 104.98 408 LYS B CA 1
ATOM 3114 C C . LYS A 1 390 ? -1.760 -46.314 -27.354 1.00 104.23 408 LYS B C 1
ATOM 3115 O O . LYS A 1 390 ? -0.985 -46.185 -28.306 1.00 106.21 408 LYS B O 1
ATOM 3121 N N . SER A 1 391 ? -1.489 -45.905 -26.123 1.00 101.53 409 SER B N 1
ATOM 3122 C CA . SER A 1 391 ? -0.187 -45.400 -25.733 1.00 100.92 409 SER B CA 1
ATOM 3123 C C . SER A 1 391 ? 0.275 -46.164 -24.503 1.00 100.89 409 SER B C 1
ATOM 3124 O O . SER A 1 391 ? -0.450 -46.989 -23.943 1.00 101.10 409 SER B O 1
ATOM 3127 N N . VAL A 1 392 ? 1.501 -45.886 -24.082 1.00 100.77 410 VAL B N 1
ATOM 3128 C CA . VAL A 1 392 ? 2.058 -46.481 -22.879 1.00 100.60 410 VAL B CA 1
ATOM 3129 C C . VAL A 1 392 ? 2.506 -45.344 -21.984 1.00 97.38 410 VAL B C 1
ATOM 3130 O O . VAL A 1 392 ? 3.037 -44.339 -22.468 1.00 96.75 410 VAL B O 1
ATOM 3134 N N . THR A 1 393 ? 2.279 -45.494 -20.683 1.00 95.46 411 THR B N 1
ATOM 3135 C CA . THR A 1 393 ? 2.625 -44.430 -19.753 1.00 98.90 411 THR B CA 1
ATOM 3136 C C . THR A 1 393 ? 4.129 -44.186 -19.812 1.00 102.72 411 THR B C 1
ATOM 3137 O O . THR A 1 393 ? 4.927 -45.093 -19.554 1.00 95.82 411 THR B O 1
ATOM 3141 N N . ARG A 1 394 ? 4.516 -42.965 -20.178 1.00 131.89 412 ARG B N 1
ATOM 3142 C CA . ARG A 1 394 ? 5.846 -42.452 -19.867 1.00 140.28 412 ARG B CA 1
ATOM 3143 C C . ARG A 1 394 ? 6.191 -42.698 -18.405 1.00 141.67 412 ARG B C 1
ATOM 3144 O O . ARG A 1 394 ? 5.359 -42.525 -17.516 1.00 149.36 412 ARG B O 1
ATOM 3152 N N . VAL A 1 395 ? 7.454 -43.007 -18.144 1.00 134.08 413 VAL B N 1
ATOM 3153 C CA . VAL A 1 395 ? 7.889 -43.441 -16.826 1.00 124.57 413 VAL B CA 1
ATOM 3154 C C . VAL A 1 395 ? 8.912 -42.477 -16.268 1.00 117.37 413 VAL B C 1
ATOM 3155 O O . VAL A 1 395 ? 9.392 -42.654 -15.143 1.00 110.47 413 VAL B O 1
ATOM 3159 N N . ASP A 1 396 ? 9.210 -41.428 -17.024 1.00 115.30 414 ASP B N 1
ATOM 3160 C CA . ASP A 1 396 ? 10.015 -40.282 -16.649 1.00 116.12 414 ASP B CA 1
ATOM 3161 C C . ASP A 1 396 ? 9.139 -39.246 -15.958 1.00 121.76 414 ASP B C 1
ATOM 3162 O O . ASP A 1 396 ? 9.558 -38.626 -14.976 1.00 113.36 414 ASP B O 1
ATOM 3167 N N . ASP A 1 397 ? 7.911 -39.066 -16.462 1.00 139.65 415 ASP B N 1
ATOM 3168 C CA . ASP A 1 397 ? 6.954 -38.141 -15.879 1.00 131.76 415 ASP B CA 1
ATOM 3169 C C . ASP A 1 397 ? 5.594 -38.748 -15.549 1.00 113.33 415 ASP B C 1
ATOM 3170 O O . ASP A 1 397 ? 4.741 -38.035 -15.013 1.00 108.91 415 ASP B O 1
ATOM 3175 N N . GLY A 1 398 ? 5.356 -40.025 -15.845 1.00 109.53 416 GLY B N 1
ATOM 3176 C CA . GLY A 1 398 ? 4.057 -40.619 -15.582 1.00 102.76 416 GLY B CA 1
ATOM 3177 C C . GLY A 1 398 ? 2.993 -40.342 -16.622 1.00 94.93 416 GLY B C 1
ATOM 3178 O O . GLY A 1 398 ? 1.846 -40.776 -16.447 1.00 83.89 416 GLY B O 1
ATOM 3179 N N . VAL A 1 399 ? 3.329 -39.640 -17.686 1.00 96.47 417 VAL B N 1
ATOM 3180 C CA . VAL A 1 399 ? 2.372 -39.168 -18.680 1.00 93.96 417 VAL B CA 1
ATOM 3181 C C . VAL A 1 399 ? 2.108 -40.251 -19.718 1.00 88.16 417 VAL B C 1
ATOM 3182 O O . VAL A 1 399 ? 2.975 -41.066 -20.037 1.00 87.72 417 VAL B O 1
ATOM 3186 N N . ALA A 1 400 ? 0.888 -40.282 -20.242 1.00 84.35 418 ALA B N 1
ATOM 3187 C CA . ALA A 1 400 ? 0.560 -41.096 -21.407 1.00 87.01 418 ALA B CA 1
ATOM 3188 C C . ALA A 1 400 ? -0.102 -40.188 -22.434 1.00 91.36 418 ALA B C 1
ATOM 3189 O O . ALA A 1 400 ? -1.255 -39.778 -22.251 1.00 86.31 418 ALA B O 1
ATOM 3191 N N . SER A 1 401 ? 0.639 -39.840 -23.485 1.00 114.81 419 SER B N 1
ATOM 3192 C CA . SER A 1 401 ? 0.237 -38.781 -24.399 1.00 115.89 419 SER B CA 1
ATOM 3193 C C . SER A 1 401 ? -0.532 -39.325 -25.597 1.00 114.45 419 SER B C 1
ATOM 3194 O O . SER A 1 401 ? -0.292 -40.440 -26.069 1.00 120.85 419 SER B O 1
ATOM 3197 N N . PHE A 1 402 ? -1.467 -38.511 -26.083 1.00 87.95 420 PHE B N 1
ATOM 3198 C CA . PHE A 1 402 ? -2.256 -38.772 -27.277 1.00 89.56 420 PHE B CA 1
ATOM 3199 C C . PHE A 1 402 ? -2.405 -37.480 -28.070 1.00 88.62 420 PHE B C 1
ATOM 3200 O O . PHE A 1 402 ? -2.508 -36.392 -27.495 1.00 86.01 420 PHE B O 1
ATOM 3208 N N . VAL A 1 403 ? -2.469 -37.617 -29.394 1.00 90.86 421 VAL B N 1
ATOM 3209 C CA . VAL A 1 403 ? -2.770 -36.521 -30.309 1.00 90.38 421 VAL B CA 1
ATOM 3210 C C . VAL A 1 403 ? -3.873 -37.000 -31.236 1.00 91.78 421 VAL B C 1
ATOM 3211 O O . VAL A 1 403 ? -3.808 -38.119 -31.754 1.00 94.50 421 VAL B O 1
ATOM 3215 N N . LEU A 1 404 ? -4.887 -36.165 -31.440 1.00 90.10 422 LEU B N 1
ATOM 3216 C CA . LEU A 1 404 ? -6.091 -36.589 -32.137 1.00 91.13 422 LEU B CA 1
ATOM 3217 C C . LEU A 1 404 ? -6.408 -35.635 -33.279 1.00 91.31 422 LEU B C 1
ATOM 3218 O O . LEU A 1 404 ? -6.455 -34.420 -33.077 1.00 89.13 422 LEU B O 1
ATOM 3223 N N . ASN A 1 405 ? -6.631 -36.179 -34.473 1.00 94.03 423 ASN B N 1
ATOM 3224 C CA . ASN A 1 405 ? -7.023 -35.387 -35.632 1.00 94.51 423 ASN B CA 1
ATOM 3225 C C . ASN A 1 405 ? -8.513 -35.578 -35.876 1.00 94.45 423 ASN B C 1
ATOM 3226 O O . ASN A 1 405 ? -8.955 -36.683 -36.200 1.00 96.62 423 ASN B O 1
ATOM 3231 N N . LEU A 1 406 ? -9.282 -34.503 -35.716 1.00 92.16 424 LEU B N 1
ATOM 3232 C CA . LEU A 1 406 ? -10.724 -34.543 -35.876 1.00 91.96 424 LEU B CA 1
ATOM 3233 C C . LEU A 1 406 ? -11.159 -33.718 -37.077 1.00 92.55 424 LEU B C 1
ATOM 3234 O O . LEU A 1 406 ? -10.474 -32.767 -37.466 1.00 92.03 424 LEU B O 1
ATOM 3239 N N . PRO A 1 407 ? -12.292 -34.061 -37.690 1.00 93.80 425 PRO B N 1
ATOM 3240 C CA . PRO A 1 407 ? -12.814 -33.235 -38.780 1.00 94.26 425 PRO B CA 1
ATOM 3241 C C . PRO A 1 407 ? -13.108 -31.819 -38.311 1.00 91.34 425 PRO B C 1
ATOM 3242 O O . PRO A 1 407 ? -13.402 -31.576 -37.141 1.00 89.04 425 PRO B O 1
ATOM 3246 N N . SER A 1 408 ? -13.019 -30.875 -39.250 1.00 91.60 426 SER B N 1
ATOM 3247 C CA . SER A 1 408 ? -13.199 -29.471 -38.902 1.00 89.13 426 SER B CA 1
ATOM 3248 C C . SER A 1 408 ? -14.618 -29.185 -38.428 1.00 87.79 426 SER B C 1
ATOM 3249 O O . SER A 1 408 ? -14.838 -28.236 -37.670 1.00 85.43 426 SER B O 1
ATOM 3252 N N . GLY A 1 409 ? -15.591 -29.971 -38.870 1.00 89.44 427 GLY B N 1
ATOM 3253 C CA . GLY A 1 409 ? -16.960 -29.728 -38.474 1.00 88.53 427 GLY B CA 1
ATOM 3254 C C . GLY A 1 409 ? -17.385 -30.311 -37.148 1.00 87.29 427 GLY B C 1
ATOM 3255 O O . GLY A 1 409 ? -18.553 -30.165 -36.779 1.00 86.75 427 GLY B O 1
ATOM 3256 N N . VAL A 1 410 ? -16.484 -30.973 -36.419 1.00 86.98 428 VAL B N 1
ATOM 3257 C CA . VAL A 1 410 ? -16.868 -31.598 -35.158 1.00 85.98 428 VAL B CA 1
ATOM 3258 C C . VAL A 1 410 ? -17.171 -30.534 -34.108 1.00 83.09 428 VAL B C 1
ATOM 3259 O O . VAL A 1 410 ? -16.568 -29.452 -34.084 1.00 81.63 428 VAL B O 1
ATOM 3263 N N . THR A 1 411 ? -18.137 -30.832 -33.246 1.00 82.47 429 THR B N 1
ATOM 3264 C CA . THR A 1 411 ? -18.518 -29.941 -32.158 1.00 79.99 429 THR B CA 1
ATOM 3265 C C . THR A 1 411 ? -18.317 -30.548 -30.779 1.00 78.89 429 THR B C 1
ATOM 3266 O O . THR A 1 411 ? -17.850 -29.856 -29.874 1.00 76.78 429 THR B O 1
ATOM 3270 N N . VAL A 1 412 ? -18.660 -31.820 -30.578 1.00 80.36 430 VAL B N 1
ATOM 3271 C CA . VAL A 1 412 ? -18.529 -32.456 -29.270 1.00 79.49 430 VAL B CA 1
ATOM 3272 C C . VAL A 1 412 ? -17.693 -33.719 -29.398 1.00 81.13 430 VAL B C 1
ATOM 3273 O O . VAL A 1 412 ? -17.882 -34.510 -30.329 1.00 99.31 430 VAL B O 1
ATOM 3277 N N . LEU A 1 413 ? -16.774 -33.910 -28.455 1.00 79.94 431 LEU B N 1
ATOM 3278 C CA . LEU A 1 413 ? -15.919 -35.090 -28.390 1.00 81.38 431 LEU B CA 1
ATOM 3279 C C . LEU A 1 413 ? -16.115 -35.789 -27.056 1.00 80.74 431 LEU B C 1
ATOM 3280 O O . LEU A 1 413 ? -15.705 -35.269 -26.016 1.00 78.58 431 LEU B O 1
ATOM 3285 N N . GLU A 1 414 ? -16.749 -36.955 -27.083 1.00 82.74 432 GLU B N 1
ATOM 3286 C CA . GLU A 1 414 ? -16.961 -37.776 -25.893 1.00 82.62 432 GLU B CA 1
ATOM 3287 C C . GLU A 1 414 ? -15.915 -38.881 -25.901 1.00 84.17 432 GLU B C 1
ATOM 3288 O O . GLU A 1 414 ? -16.094 -39.906 -26.560 1.00 86.86 432 GLU B O 1
ATOM 3294 N N . PHE A 1 415 ? -14.814 -38.677 -25.188 1.00 82.68 433 PHE B N 1
ATOM 3295 C CA . PHE A 1 415 ? -13.741 -39.658 -25.207 1.00 84.21 433 PHE B CA 1
ATOM 3296 C C . PHE A 1 415 ? -13.595 -40.327 -23.849 1.00 83.60 433 PHE B C 1
ATOM 3297 O O . PHE A 1 415 ? -13.835 -39.721 -22.802 1.00 81.28 433 PHE B O 1
ATOM 3305 N N . ASN A 1 416 ? -13.232 -41.603 -23.894 1.00 85.89 434 ASN B N 1
ATOM 3306 C CA . ASN A 1 416 ? -13.130 -42.460 -22.726 1.00 85.95 434 ASN B CA 1
ATOM 3307 C C . ASN A 1 416 ? -11.773 -43.144 -22.733 1.00 87.16 434 ASN B C 1
ATOM 3308 O O . ASN A 1 416 ? -11.295 -43.583 -23.784 1.00 103.64 434 ASN B O 1
ATOM 3313 N N . VAL A 1 417 ? -11.154 -43.237 -21.559 1.00 85.81 435 VAL B N 1
ATOM 3314 C CA . VAL A 1 417 ? -9.816 -43.797 -21.420 1.00 86.76 435 VAL B CA 1
ATOM 3315 C C . VAL A 1 417 ? -9.854 -44.960 -20.440 1.00 87.74 435 VAL B C 1
ATOM 3316 O O . VAL A 1 417 ? -10.562 -44.910 -19.423 1.00 86.33 435 VAL B O 1
ATOM 3320 N N . LYS A 1 418 ? -9.071 -45.997 -20.741 1.00 90.30 436 LYS B N 1
ATOM 3321 C CA . LYS A 1 418 ? -8.982 -47.169 -19.884 1.00 91.60 436 LYS B CA 1
ATOM 3322 C C . LYS A 1 418 ? -7.531 -47.611 -19.770 1.00 92.63 436 LYS B C 1
ATOM 3323 O O . LYS A 1 418 ? -6.701 -47.330 -20.637 1.00 93.43 436 LYS B O 1
ATOM 3329 N N . THR A 1 419 ? -7.241 -48.325 -18.688 1.00 92.77 437 THR B N 1
ATOM 3330 C CA . THR A 1 419 ? -5.947 -48.960 -18.508 1.00 94.25 437 THR B CA 1
ATOM 3331 C C . THR A 1 419 ? -5.980 -50.366 -19.084 1.00 98.17 437 THR B C 1
ATOM 3332 O O . THR A 1 419 ? -7.007 -51.047 -19.054 1.00 99.43 437 THR B O 1
ATOM 3336 N N . ASP A 1 420 ? -4.841 -50.795 -19.619 1.00 100.32 438 ASP B N 1
ATOM 3337 C CA . ASP A 1 420 ? -4.717 -52.114 -20.237 1.00 104.39 438 ASP B CA 1
ATOM 3338 C C . ASP A 1 420 ? -3.541 -52.813 -19.561 1.00 105.60 438 ASP B C 1
ATOM 3339 O O . ASP A 1 420 ? -2.443 -52.888 -20.113 1.00 107.20 438 ASP B O 1
ATOM 3344 N N . ALA A 1 421 ? -3.773 -53.307 -18.359 1.00 109.41 439 ALA B N 1
ATOM 3345 C CA . ALA A 1 421 ? -2.731 -54.014 -17.624 1.00 112.05 439 ALA B CA 1
ATOM 3346 C C . ALA A 1 421 ? -2.769 -55.501 -17.956 1.00 120.55 439 ALA B C 1
ATOM 3347 O O . ALA A 1 421 ? -3.851 -56.078 -18.093 1.00 136.05 439 ALA B O 1
ATOM 3349 N N . PRO A 1 422 ? -1.606 -56.143 -18.087 1.00 112.85 440 PRO B N 1
ATOM 3350 C CA . PRO A 1 422 ? -1.596 -57.565 -18.463 1.00 117.25 440 PRO B CA 1
ATOM 3351 C C . PRO A 1 422 ? -2.164 -58.497 -17.404 1.00 117.87 440 PRO B C 1
ATOM 3352 O O . PRO A 1 422 ? -2.541 -59.624 -17.744 1.00 121.40 440 PRO B O 1
ATOM 3356 N N . ASP A 1 423 ? -2.237 -58.078 -16.142 1.00 114.78 441 ASP B N 1
ATOM 3357 C CA . ASP A 1 423 ? -2.652 -58.965 -15.062 1.00 115.44 441 ASP B CA 1
ATOM 3358 C C . ASP A 1 423 ? -3.966 -58.551 -14.411 1.00 113.18 441 ASP B C 1
ATOM 3359 O O . ASP A 1 423 ? -4.348 -59.139 -13.394 1.00 124.17 441 ASP B O 1
ATOM 3364 N N . LEU A 1 424 ? -4.664 -57.560 -14.958 1.00 110.72 442 LEU B N 1
ATOM 3365 C CA . LEU A 1 424 ? -5.893 -57.072 -14.352 1.00 108.29 442 LEU B CA 1
ATOM 3366 C C . LEU A 1 424 ? -7.109 -57.542 -15.130 1.00 110.41 442 LEU B C 1
ATOM 3367 O O . LEU A 1 424 ? -7.126 -57.442 -16.364 1.00 111.84 442 LEU B O 1
ATOM 3372 N N . PRO A 1 425 ? -8.137 -58.055 -14.459 1.00 110.83 443 PRO B N 1
ATOM 3373 C CA . PRO A 1 425 ? -9.415 -58.303 -15.135 1.00 112.44 443 PRO B CA 1
ATOM 3374 C C . PRO A 1 425 ? -10.046 -56.999 -15.604 1.00 109.54 443 PRO B C 1
ATOM 3375 O O . PRO A 1 425 ? -9.674 -55.901 -15.185 1.00 106.05 443 PRO B O 1
ATOM 3379 N N . GLU A 1 426 ? -11.034 -57.135 -16.489 1.00 112.94 444 GLU B N 1
ATOM 3380 C CA . GLU A 1 426 ? -11.650 -55.956 -17.092 1.00 121.12 444 GLU B CA 1
ATOM 3381 C C . GLU A 1 426 ? -12.376 -55.108 -16.063 1.00 123.61 444 GLU B C 1
ATOM 3382 O O . GLU A 1 426 ? -12.494 -53.890 -16.236 1.00 127.99 444 GLU B O 1
ATOM 3388 N N . GLU A 1 427 ? -12.879 -55.724 -14.996 1.00 123.28 445 GLU B N 1
ATOM 3389 C CA . GLU A 1 427 ? -13.514 -54.939 -13.946 1.00 126.86 445 GLU B CA 1
ATOM 3390 C C . GLU A 1 427 ? -12.480 -54.138 -13.167 1.00 131.91 445 GLU B C 1
ATOM 3391 O O . GLU A 1 427 ? -12.706 -52.967 -12.845 1.00 139.18 445 GLU B O 1
ATOM 3397 N N . ASN A 1 428 ? -11.342 -54.753 -12.860 1.00 107.41 446 ASN B N 1
ATOM 3398 C CA . ASN A 1 428 ? -10.297 -54.135 -12.056 1.00 97.82 446 ASN B CA 1
ATOM 3399 C C . ASN A 1 428 ? -9.440 -53.129 -12.826 1.00 96.19 446 ASN B C 1
ATOM 3400 O O . ASN A 1 428 ? -8.418 -52.686 -12.296 1.00 94.49 446 ASN B O 1
ATOM 3405 N N . GLN A 1 429 ? -9.804 -52.784 -14.059 1.00 96.85 447 GLN B N 1
ATOM 3406 C CA . GLN A 1 429 ? -9.124 -51.733 -14.801 1.00 95.24 447 GLN B CA 1
ATOM 3407 C C . GLN A 1 429 ? -9.693 -50.364 -14.437 1.00 91.70 447 GLN B C 1
ATOM 3408 O O . GLN A 1 429 ? -10.817 -50.238 -13.945 1.00 90.95 447 GLN B O 1
ATOM 3414 N N . ALA A 1 430 ? -8.892 -49.330 -14.676 1.00 89.70 448 ALA B N 1
ATOM 3415 C CA . ALA A 1 430 ? -9.308 -47.959 -14.420 1.00 86.50 448 ALA B CA 1
ATOM 3416 C C . ALA A 1 430 ? -9.946 -47.354 -15.664 1.00 86.69 448 ALA B C 1
ATOM 3417 O O . ALA A 1 430 ? -9.429 -47.500 -16.774 1.00 88.32 448 ALA B O 1
ATOM 3419 N N . ARG A 1 431 ? -11.063 -46.656 -15.471 1.00 85.12 449 ARG B N 1
ATOM 3420 C CA . ARG A 1 431 ? -11.820 -46.090 -16.578 1.00 85.34 449 ARG B CA 1
ATOM 3421 C C . ARG A 1 431 ? -12.286 -44.690 -16.220 1.00 82.28 449 ARG B C 1
ATOM 3422 O O . ARG A 1 431 ? -12.765 -44.458 -15.107 1.00 80.74 449 ARG B O 1
ATOM 3430 N N . GLU A 1 432 ? -12.134 -43.755 -17.153 1.00 81.54 450 GLU B N 1
ATOM 3431 C CA . GLU A 1 432 ? -12.598 -42.392 -16.931 1.00 78.91 450 GLU B CA 1
ATOM 3432 C C . GLU A 1 432 ? -13.164 -41.830 -18.223 1.00 79.44 450 GLU B C 1
ATOM 3433 O O . GLU A 1 432 ? -12.605 -42.051 -19.302 1.00 80.97 450 GLU B O 1
ATOM 3439 N N . GLY A 1 433 ? -14.283 -41.118 -18.105 1.00 78.34 451 GLY B N 1
ATOM 3440 C CA . GLY A 1 433 ? -14.950 -40.519 -19.244 1.00 78.74 451 GLY B CA 1
ATOM 3441 C C . GLY A 1 433 ? -14.820 -39.008 -19.223 1.00 76.21 451 GLY B C 1
ATOM 3442 O O . GLY A 1 433 ? -14.701 -38.396 -18.161 1.00 74.12 451 GLY B O 1
ATOM 3443 N N . TYR A 1 434 ? -14.846 -38.406 -20.409 1.00 76.56 452 TYR B N 1
ATOM 3444 C CA . TYR A 1 434 ? -14.687 -36.968 -20.544 1.00 74.49 452 TYR B CA 1
ATOM 3445 C C . TYR A 1 434 ? -15.451 -36.482 -21.763 1.00 75.30 452 TYR B C 1
ATOM 3446 O O . TYR A 1 434 ? -15.637 -37.219 -22.739 1.00 77.56 452 TYR B O 1
ATOM 3455 N N . ARG A 1 435 ? -15.874 -35.222 -21.697 1.00 73.56 453 ARG B N 1
ATOM 3456 C CA . ARG A 1 435 ? -16.585 -34.562 -22.781 1.00 74.05 453 ARG B CA 1
ATOM 3457 C C . ARG A 1 435 ? -15.922 -33.220 -23.039 1.00 72.38 453 ARG B C 1
ATOM 3458 O O . ARG A 1 435 ? -15.688 -32.454 -22.101 1.00 70.37 453 ARG B O 1
ATOM 3466 N N . ALA A 1 436 ? -15.629 -32.938 -24.303 1.00 73.36 454 ALA B N 1
ATOM 3467 C CA . ALA A 1 436 ? -14.994 -31.696 -24.707 1.00 72.18 454 ALA B CA 1
ATOM 3468 C C . ALA A 1 436 ? -15.868 -31.000 -25.738 1.00 72.69 454 ALA B C 1
ATOM 3469 O O . ALA A 1 436 ? -16.306 -31.627 -26.707 1.00 76.49 454 ALA B O 1
ATOM 3471 N N . ILE A 1 437 ? -16.121 -29.712 -25.523 1.00 71.06 455 ILE B N 1
ATOM 3472 C CA . ILE A 1 437 ? -16.981 -28.907 -26.378 1.00 71.36 455 ILE B CA 1
ATOM 3473 C C . ILE A 1 437 ? -16.117 -27.967 -27.201 1.00 71.16 455 ILE B C 1
ATOM 3474 O O . ILE A 1 437 ? -15.061 -27.509 -26.760 1.00 70.06 455 ILE B O 1
ATOM 3479 N N . ALA A 1 438 ? -16.569 -27.695 -28.416 1.00 72.38 456 ALA B N 1
ATOM 3480 C CA . ALA A 1 438 ? -15.812 -26.878 -29.346 1.00 72.58 456 ALA B CA 1
ATOM 3481 C C . ALA A 1 438 ? -15.921 -25.396 -29.019 1.00 70.88 456 ALA B C 1
ATOM 3482 O O . ALA A 1 438 ? -16.975 -24.907 -28.605 1.00 70.16 456 ALA B O 1
ATOM 3484 N N . TYR A 1 439 ? -14.815 -24.686 -29.216 1.00 72.66 457 TYR B N 1
ATOM 3485 C CA . TYR A 1 439 ? -14.826 -23.237 -29.106 1.00 71.53 457 TYR B CA 1
ATOM 3486 C C . TYR A 1 439 ? -15.758 -22.674 -30.172 1.00 78.53 457 TYR B C 1
ATOM 3487 O O . TYR A 1 439 ? -15.737 -23.104 -31.328 1.00 85.28 457 TYR B O 1
ATOM 3496 N N . SER A 1 440 ? -16.598 -21.728 -29.783 1.00 69.16 458 SER B N 1
ATOM 3497 C CA . SER A 1 440 ? -17.588 -21.169 -30.689 1.00 70.00 458 SER B CA 1
ATOM 3498 C C . SER A 1 440 ? -17.115 -19.814 -31.188 1.00 69.73 458 SER B C 1
ATOM 3499 O O . SER A 1 440 ? -16.758 -18.945 -30.387 1.00 68.38 458 SER B O 1
ATOM 3502 N N . SER A 1 441 ? -17.116 -19.637 -32.509 1.00 71.16 459 SER B N 1
ATOM 3503 C CA . SER A 1 441 ? -16.730 -18.371 -33.112 1.00 71.22 459 SER B CA 1
ATOM 3504 C C . SER A 1 441 ? -17.584 -18.129 -34.341 1.00 72.66 459 SER B C 1
ATOM 3505 O O . SER A 1 441 ? -17.758 -19.020 -35.176 1.00 74.14 459 SER B O 1
ATOM 3508 N N . LEU A 1 442 ? -18.115 -16.922 -34.442 1.00 72.34 460 LEU B N 1
ATOM 3509 C CA . LEU A 1 442 ? -18.974 -16.568 -35.553 1.00 73.67 460 LEU B CA 1
ATOM 3510 C C . LEU A 1 442 ? -18.193 -16.322 -36.835 1.00 75.04 460 LEU B C 1
ATOM 3511 O O . LEU A 1 442 ? -18.774 -16.379 -37.923 1.00 76.51 460 LEU B O 1
ATOM 3516 N N . SER A 1 443 ? -16.890 -16.073 -36.728 1.00 74.73 461 SER B N 1
ATOM 3517 C CA . SER A 1 443 ? -16.018 -15.861 -37.871 1.00 76.16 461 SER B CA 1
ATOM 3518 C C . SER A 1 443 ? -15.149 -17.072 -38.162 1.00 77.12 461 SER B C 1
ATOM 3519 O O . SER A 1 443 ? -14.155 -16.958 -38.884 1.00 78.24 461 SER B O 1
ATOM 3522 N N . GLN A 1 444 ? -15.514 -18.228 -37.620 1.00 76.89 462 GLN B N 1
ATOM 3523 C CA . GLN A 1 444 ? -14.735 -19.452 -37.751 1.00 77.83 462 GLN B CA 1
ATOM 3524 C C . GLN A 1 444 ? -13.283 -19.195 -37.361 1.00 77.42 462 GLN B C 1
ATOM 3525 O O . GLN A 1 444 ? -12.354 -19.742 -37.953 1.00 78.84 462 GLN B O 1
ATOM 3531 N N . SER A 1 445 ? -13.078 -18.369 -36.346 1.00 75.65 463 SER B N 1
ATOM 3532 C CA . SER A 1 445 ? -11.742 -17.938 -35.957 1.00 75.33 463 SER B CA 1
ATOM 3533 C C . SER A 1 445 ? -11.382 -18.537 -34.603 1.00 73.91 463 SER B C 1
ATOM 3534 O O . SER A 1 445 ? -12.101 -18.334 -33.622 1.00 72.33 463 SER B O 1
ATOM 3537 N N . TYR A 1 446 ? -10.263 -19.258 -34.541 1.00 74.60 464 TYR B N 1
ATOM 3538 C CA . TYR A 1 446 ? -9.899 -19.976 -33.328 1.00 73.50 464 TYR B CA 1
ATOM 3539 C C . TYR A 1 446 ? -8.422 -19.797 -33.011 1.00 73.70 464 TYR B C 1
ATOM 3540 O O . TYR A 1 446 ? -7.605 -19.548 -33.902 1.00 75.25 464 TYR B O 1
ATOM 3549 N N . LEU A 1 447 ? -8.089 -19.911 -31.724 1.00 72.25 465 LEU B N 1
ATOM 3550 C CA . LEU A 1 447 ? -6.719 -19.773 -31.250 1.00 72.37 465 LEU B CA 1
ATOM 3551 C C . LEU A 1 447 ? -6.386 -20.916 -30.305 1.00 71.91 465 LEU B C 1
ATOM 3552 O O . LEU A 1 447 ? -7.185 -21.260 -29.433 1.00 70.50 465 LEU B O 1
ATOM 3557 N N . TYR A 1 448 ? -5.203 -21.502 -30.489 1.00 73.26 466 TYR B N 1
ATOM 3558 C CA . TYR A 1 448 ? -4.717 -22.599 -29.655 1.00 73.13 466 TYR B CA 1
ATOM 3559 C C . TYR A 1 448 ? -3.266 -22.361 -29.268 1.00 73.63 466 TYR B C 1
ATOM 3560 O O . TYR A 1 448 ? -2.404 -22.273 -30.145 1.00 75.52 466 TYR B O 1
ATOM 3569 N N . ILE A 1 449 ? -2.997 -22.249 -27.972 1.00 72.11 467 ILE B N 1
ATOM 3570 C CA . ILE A 1 449 ? -1.652 -22.010 -27.461 1.00 72.53 467 ILE B CA 1
ATOM 3571 C C . ILE A 1 449 ? -1.158 -23.203 -26.650 1.00 72.60 467 ILE B C 1
ATOM 3572 O O . ILE A 1 449 ? -1.946 -23.922 -26.028 1.00 71.51 467 ILE B O 1
ATOM 3577 N N . ASP A 1 450 ? 0.166 -23.421 -26.678 1.00 74.08 468 ASP B N 1
ATOM 3578 C CA . ASP A 1 450 ? 0.822 -24.534 -25.981 1.00 74.53 468 ASP B CA 1
ATOM 3579 C C . ASP A 1 450 ? 2.337 -24.425 -26.156 1.00 76.42 468 ASP B C 1
ATOM 3580 O O . ASP A 1 450 ? 2.813 -24.185 -27.268 1.00 92.22 468 ASP B O 1
ATOM 3585 N N . TRP A 1 451 ? 3.099 -24.664 -25.082 1.00 76.07 469 TRP B N 1
ATOM 3586 C CA . TRP A 1 451 ? 4.396 -24.028 -24.841 1.00 94.70 469 TRP B CA 1
ATOM 3587 C C . TRP A 1 451 ? 5.639 -24.901 -25.039 1.00 105.72 469 TRP B C 1
ATOM 3588 O O . TRP A 1 451 ? 6.553 -24.842 -24.214 1.00 107.11 469 TRP B O 1
ATOM 3599 N N . THR A 1 452 ? 5.726 -25.702 -26.109 1.00 146.23 470 THR B N 1
ATOM 3600 C CA . THR A 1 452 ? 6.611 -26.870 -26.115 1.00 121.12 470 THR B CA 1
ATOM 3601 C C . THR A 1 452 ? 5.958 -27.750 -25.070 1.00 106.08 470 THR B C 1
ATOM 3602 O O . THR A 1 452 ? 4.728 -27.848 -25.081 1.00 107.45 470 THR B O 1
ATOM 3606 N N . ASP A 1 453 ? 6.673 -28.395 -24.157 1.00 111.01 471 ASP B N 1
ATOM 3607 C CA . ASP A 1 453 ? 5.840 -29.180 -23.269 1.00 115.88 471 ASP B CA 1
ATOM 3608 C C . ASP A 1 453 ? 6.226 -29.069 -21.802 1.00 121.32 471 ASP B C 1
ATOM 3609 O O . ASP A 1 453 ? 7.344 -28.705 -21.428 1.00 119.70 471 ASP B O 1
ATOM 3614 N N . ASN A 1 454 ? 5.229 -29.438 -20.994 1.00 135.65 472 ASN B N 1
ATOM 3615 C CA . ASN A 1 454 ? 5.048 -29.174 -19.575 1.00 144.86 472 ASN B CA 1
ATOM 3616 C C . ASN A 1 454 ? 5.908 -30.052 -18.683 1.00 156.87 472 ASN B C 1
ATOM 3617 O O . ASN A 1 454 ? 5.896 -29.862 -17.462 1.00 160.96 472 ASN B O 1
ATOM 3622 N N . HIS A 1 455 ? 6.596 -31.032 -19.250 1.00 153.20 473 HIS B N 1
ATOM 3623 C CA . HIS A 1 455 ? 7.479 -31.902 -18.490 1.00 150.77 473 HIS B CA 1
ATOM 3624 C C . HIS A 1 455 ? 8.929 -31.630 -18.865 1.00 148.75 473 HIS B C 1
ATOM 3625 O O . HIS A 1 455 ? 9.306 -31.801 -20.024 1.00 151.96 473 HIS B O 1
ATOM 3632 N N . LYS A 1 456 ? 9.743 -31.200 -17.899 1.00 142.36 474 LYS B N 1
ATOM 3633 C CA . LYS A 1 456 ? 9.349 -31.047 -16.492 1.00 135.76 474 LYS B CA 1
ATOM 3634 C C . LYS A 1 456 ? 8.583 -29.769 -16.168 1.00 141.75 474 LYS B C 1
ATOM 3635 O O . LYS A 1 456 ? 8.405 -28.906 -17.027 1.00 149.77 474 LYS B O 1
ATOM 3641 N N . ALA A 1 457 ? 8.142 -29.659 -14.913 1.00 119.45 475 ALA B N 1
ATOM 3642 C CA . ALA A 1 457 ? 7.430 -28.470 -14.472 1.00 106.70 475 ALA B CA 1
ATOM 3643 C C . ALA A 1 457 ? 8.315 -27.239 -14.632 1.00 109.02 475 ALA B C 1
ATOM 3644 O O . ALA A 1 457 ? 9.543 -27.322 -14.723 1.00 111.50 475 ALA B O 1
ATOM 3646 N N . LEU A 1 458 ? 7.674 -26.081 -14.650 1.00 80.24 476 LEU B N 1
ATOM 3647 C CA . LEU A 1 458 ? 8.377 -24.835 -14.907 1.00 71.35 476 LEU B CA 1
ATOM 3648 C C . LEU A 1 458 ? 9.178 -24.418 -13.682 1.00 71.13 476 LEU B C 1
ATOM 3649 O O . LEU A 1 458 ? 8.626 -24.296 -12.585 1.00 69.21 476 LEU B O 1
ATOM 3654 N N . LEU A 1 459 ? 10.475 -24.208 -13.869 1.00 73.26 477 LEU B N 1
ATOM 3655 C CA . LEU A 1 459 ? 11.370 -23.786 -12.803 1.00 73.53 477 LEU B CA 1
ATOM 3656 C C . LEU A 1 459 ? 11.587 -22.285 -12.912 1.00 73.64 477 LEU B C 1
ATOM 3657 O O . LEU A 1 459 ? 11.851 -21.771 -14.004 1.00 76.78 477 LEU B O 1
ATOM 3662 N N . VAL A 1 460 ? 11.489 -21.585 -11.781 1.00 72.31 478 VAL B N 1
ATOM 3663 C CA . VAL A 1 460 ? 11.696 -20.144 -11.798 1.00 72.57 478 VAL B CA 1
ATOM 3664 C C . VAL A 1 460 ? 13.122 -19.852 -12.234 1.00 75.46 478 VAL B C 1
ATOM 3665 O O . VAL A 1 460 ? 14.079 -20.453 -11.735 1.00 76.75 478 VAL B O 1
ATOM 3669 N N . GLY A 1 461 ? 13.266 -18.954 -13.204 1.00 76.65 479 GLY B N 1
ATOM 3670 C CA . GLY A 1 461 ? 14.543 -18.640 -13.799 1.00 79.65 479 GLY B CA 1
ATOM 3671 C C . GLY A 1 461 ? 14.719 -19.164 -15.208 1.00 82.36 479 GLY B C 1
ATOM 3672 O O . GLY A 1 461 ? 15.514 -18.598 -15.970 1.00 87.63 479 GLY B O 1
ATOM 3673 N N . GLU A 1 462 ? 14.000 -20.223 -15.581 1.00 82.56 480 GLU B N 1
ATOM 3674 C CA . GLU A 1 462 ? 14.073 -20.744 -16.941 1.00 95.51 480 GLU B CA 1
ATOM 3675 C C . GLU A 1 462 ? 13.274 -19.857 -17.881 1.00 94.84 480 GLU B C 1
ATOM 3676 O O . GLU A 1 462 ? 13.040 -18.681 -17.588 1.00 115.54 480 GLU B O 1
ATOM 3682 N N . HIS A 1 463 ? 12.864 -20.394 -19.021 1.00 82.14 481 HIS B N 1
ATOM 3683 C CA . HIS A 1 463 ? 12.079 -19.611 -19.954 1.00 81.67 481 HIS B CA 1
ATOM 3684 C C . HIS A 1 463 ? 10.993 -20.485 -20.549 1.00 82.15 481 HIS B C 1
ATOM 3685 O O . HIS A 1 463 ? 11.172 -21.690 -20.742 1.00 90.99 481 HIS B O 1
ATOM 3692 N N . LEU A 1 464 ? 9.852 -19.865 -20.806 1.00 78.97 482 LEU B N 1
ATOM 3693 C CA . LEU A 1 464 ? 8.668 -20.559 -21.284 1.00 77.52 482 LEU B CA 1
ATOM 3694 C C . LEU A 1 464 ? 8.469 -20.195 -22.748 1.00 78.89 482 LEU B C 1
ATOM 3695 O O . LEU A 1 464 ? 8.063 -19.073 -23.062 1.00 78.39 482 LEU B O 1
ATOM 3700 N N . ASN A 1 465 ? 8.731 -21.150 -23.636 1.00 80.69 483 ASN B N 1
ATOM 3701 C CA . ASN A 1 465 ? 8.690 -20.936 -25.084 1.00 84.89 483 ASN B CA 1
ATOM 3702 C C . ASN A 1 465 ? 7.333 -21.414 -25.593 1.00 81.09 483 ASN B C 1
ATOM 3703 O O . ASN A 1 465 ? 7.164 -22.577 -25.960 1.00 94.18 483 ASN B O 1
ATOM 3708 N N . ILE A 1 466 ? 6.343 -20.509 -25.596 1.00 79.26 484 ILE B N 1
ATOM 3709 C CA . ILE A 1 466 ? 4.980 -20.888 -25.954 1.00 77.87 484 ILE B CA 1
ATOM 3710 C C . ILE A 1 466 ? 4.771 -20.773 -27.461 1.00 79.54 484 ILE B C 1
ATOM 3711 O O . ILE A 1 466 ? 5.359 -19.927 -28.141 1.00 99.02 484 ILE B O 1
ATOM 3716 N N . ILE A 1 467 ? 3.926 -21.660 -27.984 1.00 79.45 485 ILE B N 1
ATOM 3717 C CA . ILE A 1 467 ? 3.581 -21.725 -29.399 1.00 80.99 485 ILE B CA 1
ATOM 3718 C C . ILE A 1 467 ? 2.146 -21.249 -29.563 1.00 79.12 485 ILE B C 1
ATOM 3719 O O . ILE A 1 467 ? 1.233 -21.768 -28.907 1.00 77.36 485 ILE B O 1
ATOM 3724 N N . VAL A 1 468 ? 1.953 -20.264 -30.435 1.00 79.68 486 VAL B N 1
ATOM 3725 C CA . VAL A 1 468 ? 0.658 -19.644 -30.676 1.00 78.20 486 VAL B CA 1
ATOM 3726 C C . VAL A 1 468 ? 0.199 -20.053 -32.065 1.00 79.79 486 VAL B C 1
ATOM 3727 O O . VAL A 1 468 ? 0.729 -19.564 -33.069 1.00 88.59 486 VAL B O 1
ATOM 3731 N N . THR A 1 469 ? -0.771 -20.957 -32.138 1.00 79.23 487 THR B N 1
ATOM 3732 C CA . THR A 1 469 ? -1.256 -21.424 -33.429 1.00 80.85 487 THR B CA 1
ATOM 3733 C C . THR A 1 469 ? -2.696 -20.971 -33.617 1.00 79.42 487 THR B C 1
ATOM 3734 O O . THR A 1 469 ? -3.601 -21.518 -32.968 1.00 77.95 487 THR B O 1
ATOM 3738 N N . PRO A 1 470 ? -2.958 -19.969 -34.448 1.00 79.87 488 PRO B N 1
ATOM 3739 C CA . PRO A 1 470 ? -4.334 -19.629 -34.804 1.00 78.97 488 PRO B CA 1
ATOM 3740 C C . PRO A 1 470 ? -4.762 -20.349 -36.071 1.00 80.85 488 PRO B C 1
ATOM 3741 O O . PRO A 1 470 ? -3.964 -20.613 -36.971 1.00 83.08 488 PRO B O 1
ATOM 3745 N N . LYS A 1 471 ? -6.047 -20.689 -36.126 1.00 80.10 489 LYS B N 1
ATOM 3746 C CA . LYS A 1 471 ? -6.639 -21.298 -37.313 1.00 81.83 489 LYS B CA 1
ATOM 3747 C C . LYS A 1 471 ? -7.930 -20.565 -37.618 1.00 80.96 489 LYS B C 1
ATOM 3748 O O . LYS A 1 471 ? -8.831 -20.517 -36.774 1.00 79.13 489 LYS B O 1
ATOM 3754 N N . SER A 1 472 ? -8.005 -19.976 -38.817 1.00 82.38 490 SER B N 1
ATOM 3755 C CA . SER A 1 472 ? -9.046 -19.014 -39.134 1.00 81.68 490 SER B CA 1
ATOM 3756 C C . SER A 1 472 ? -8.917 -18.496 -40.562 1.00 83.68 490 SER B C 1
ATOM 3757 O O . SER A 1 472 ? -7.893 -18.715 -41.220 1.00 85.53 490 SER B O 1
ATOM 3760 N N . PRO A 1 473 ? -9.948 -17.846 -41.083 1.00 83.55 491 PRO B N 1
ATOM 3761 C CA . PRO A 1 473 ? -9.753 -16.820 -42.105 1.00 84.77 491 PRO B CA 1
ATOM 3762 C C . PRO A 1 473 ? -9.220 -15.571 -41.415 1.00 83.52 491 PRO B C 1
ATOM 3763 O O . PRO A 1 473 ? -8.984 -15.555 -40.211 1.00 81.83 491 PRO B O 1
ATOM 3767 N N . TYR A 1 474 ? -8.996 -14.529 -42.200 1.00 84.54 492 TYR B N 1
ATOM 3768 C CA . TYR A 1 474 ? -8.421 -13.285 -41.701 1.00 83.86 492 TYR B CA 1
ATOM 3769 C C . TYR A 1 474 ? -7.065 -13.511 -41.042 1.00 83.92 492 TYR B C 1
ATOM 3770 O O . TYR A 1 474 ? -6.631 -12.694 -40.230 1.00 82.92 492 TYR B O 1
ATOM 3779 N N . ILE A 1 475 ? -6.379 -14.606 -41.374 1.00 85.26 493 ILE B N 1
ATOM 3780 C CA . ILE A 1 475 ? -5.134 -14.920 -40.685 1.00 85.37 493 ILE B CA 1
ATOM 3781 C C . ILE A 1 475 ? -4.089 -13.861 -40.994 1.00 86.62 493 ILE B C 1
ATOM 3782 O O . ILE A 1 475 ? -3.484 -13.272 -40.092 1.00 85.73 493 ILE B O 1
ATOM 3787 N N . ASP A 1 476 ? -3.879 -13.584 -42.281 1.00 88.84 494 ASP B N 1
ATOM 3788 C CA . ASP A 1 476 ? -2.806 -12.697 -42.703 1.00 112.60 494 ASP B CA 1
ATOM 3789 C C . ASP A 1 476 ? -3.239 -11.241 -42.725 1.00 119.34 494 ASP B C 1
ATOM 3790 O O . ASP A 1 476 ? -2.681 -10.438 -43.486 1.00 147.80 494 ASP B O 1
ATOM 3795 N N . LYS A 1 477 ? -4.225 -10.877 -41.908 1.00 97.23 495 LYS B N 1
ATOM 3796 C CA . LYS A 1 477 ? -4.505 -9.484 -41.618 1.00 92.93 495 LYS B CA 1
ATOM 3797 C C . LYS A 1 477 ? -4.441 -9.204 -40.123 1.00 84.77 495 LYS B C 1
ATOM 3798 O O . LYS A 1 477 ? -4.663 -8.060 -39.711 1.00 84.15 495 LYS B O 1
ATOM 3804 N N . ILE A 1 478 ? -4.149 -10.217 -39.304 1.00 83.77 496 ILE B N 1
ATOM 3805 C CA . ILE A 1 478 ? -3.922 -10.007 -37.880 1.00 81.99 496 ILE B CA 1
ATOM 3806 C C . ILE A 1 478 ? -2.586 -9.311 -37.689 1.00 83.23 496 ILE B C 1
ATOM 3807 O O . ILE A 1 478 ? -1.557 -9.761 -38.206 1.00 85.07 496 ILE B O 1
ATOM 3812 N N . THR A 1 479 ? -2.588 -8.216 -36.934 1.00 82.42 497 THR B N 1
ATOM 3813 C CA . THR A 1 479 ? -1.359 -7.450 -36.791 1.00 83.85 497 THR B CA 1
ATOM 3814 C C . THR A 1 479 ? -0.451 -8.033 -35.712 1.00 83.31 497 THR B C 1
ATOM 3815 O O . THR A 1 479 ? 0.746 -8.232 -35.942 1.00 85.10 497 THR B O 1
ATOM 3819 N N . HIS A 1 480 ? -1.003 -8.351 -34.542 1.00 81.00 498 HIS B N 1
ATOM 3820 C CA . HIS A 1 480 ? -0.183 -8.759 -33.409 1.00 80.40 498 HIS B CA 1
ATOM 3821 C C . HIS A 1 480 ? -0.914 -9.806 -32.576 1.00 78.19 498 HIS B C 1
ATOM 3822 O O . HIS A 1 480 ? -2.099 -10.080 -32.776 1.00 77.08 498 HIS B O 1
ATOM 3829 N N . TYR A 1 481 ? -0.193 -10.362 -31.605 1.00 77.69 499 TYR B N 1
ATOM 3830 C CA . TYR A 1 481 ? -0.770 -11.192 -30.559 1.00 75.57 499 TYR B CA 1
ATOM 3831 C C . TYR A 1 481 ? -0.681 -10.441 -29.236 1.00 81.71 499 TYR B C 1
ATOM 3832 O O . TYR A 1 481 ? 0.169 -9.565 -29.063 1.00 86.79 499 TYR B O 1
ATOM 3841 N N . ASN A 1 482 ? -1.588 -10.752 -28.316 1.00 72.18 500 ASN B N 1
ATOM 3842 C CA . ASN A 1 482 ? -1.649 -10.066 -27.032 1.00 70.92 500 ASN B CA 1
ATOM 3843 C C . ASN A 1 482 ? -1.745 -11.084 -25.903 1.00 69.36 500 ASN B C 1
ATOM 3844 O O . ASN A 1 482 ? -2.340 -12.150 -26.067 1.00 68.72 500 ASN B O 1
ATOM 3849 N N . TYR A 1 483 ? -1.161 -10.751 -24.749 1.00 68.86 501 TYR B N 1
ATOM 3850 C CA . TYR A 1 483 ? -1.090 -11.707 -23.650 1.00 67.58 501 TYR B CA 1
ATOM 3851 C C . TYR A 1 483 ? -1.272 -11.021 -22.303 1.00 66.34 501 TYR B C 1
ATOM 3852 O O . TYR A 1 483 ? -0.892 -9.862 -22.115 1.00 66.97 501 TYR B O 1
ATOM 3861 N N . LEU A 1 484 ? -1.857 -11.773 -21.369 1.00 64.73 502 LEU B N 1
ATOM 3862 C CA . LEU A 1 484 ? -2.001 -11.411 -19.963 1.00 63.52 502 LEU B CA 1
ATOM 3863 C C . LEU A 1 484 ? -1.556 -12.590 -19.116 1.00 62.84 502 LEU B C 1
ATOM 3864 O O . LEU A 1 484 ? -1.995 -13.722 -19.347 1.00 62.39 502 LEU B O 1
ATOM 3869 N N . ILE A 1 485 ? -0.684 -12.327 -18.149 1.00 62.92 503 ILE B N 1
ATOM 3870 C CA . ILE A 1 485 ? -0.179 -13.350 -17.244 1.00 62.38 503 ILE B CA 1
ATOM 3871 C C . ILE A 1 485 ? -0.707 -13.044 -15.852 1.00 60.93 503 ILE B C 1
ATOM 3872 O O . ILE A 1 485 ? -0.467 -11.952 -15.316 1.00 61.15 503 ILE B O 1
ATOM 3877 N N . LEU A 1 486 ? -1.418 -14.010 -15.268 1.00 59.64 504 LEU B N 1
ATOM 3878 C CA . LEU A 1 486 ? -2.026 -13.890 -13.951 1.00 58.30 504 LEU B CA 1
ATOM 3879 C C . LEU A 1 486 ? -1.426 -14.893 -12.980 1.00 57.88 504 LEU B C 1
ATOM 3880 O O . LEU A 1 486 ? -0.994 -15.977 -13.373 1.00 58.27 504 LEU B O 1
ATOM 3885 N N . SER A 1 487 ? -1.405 -14.524 -11.702 1.00 57.19 505 SER B N 1
ATOM 3886 C CA . SER A 1 487 ? -0.933 -15.436 -10.668 1.00 56.72 505 SER B CA 1
ATOM 3887 C C . SER A 1 487 ? -1.500 -15.027 -9.321 1.00 55.67 505 SER B C 1
ATOM 3888 O O . SER A 1 487 ? -1.449 -13.849 -8.955 1.00 55.90 505 SER B O 1
ATOM 3891 N N . LYS A 1 488 ? -2.043 -16.000 -8.595 1.00 54.68 506 LYS B N 1
ATOM 3892 C CA . LYS A 1 488 ? -2.586 -15.765 -7.263 1.00 53.78 506 LYS B CA 1
ATOM 3893 C C . LYS A 1 488 ? -3.660 -14.685 -7.302 1.00 53.51 506 LYS B C 1
ATOM 3894 O O . LYS A 1 488 ? -3.786 -13.878 -6.385 1.00 53.39 506 LYS B O 1
ATOM 3900 N N . GLY A 1 489 ? -4.458 -14.688 -8.364 1.00 53.55 507 GLY B N 1
ATOM 3901 C CA . GLY A 1 489 ? -5.551 -13.748 -8.479 1.00 53.43 507 GLY B CA 1
ATOM 3902 C C . GLY A 1 489 ? -5.183 -12.331 -8.851 1.00 54.30 507 GLY B C 1
ATOM 3903 O O . GLY A 1 489 ? -5.985 -11.421 -8.621 1.00 54.32 507 GLY B O 1
ATOM 3904 N N . LYS A 1 490 ? -3.992 -12.101 -9.405 1.00 55.23 508 LYS B N 1
ATOM 3905 C CA . LYS A 1 490 ? -3.582 -10.758 -9.793 1.00 56.31 508 LYS B CA 1
ATOM 3906 C C . LYS A 1 490 ? -2.893 -10.792 -11.148 1.00 57.34 508 LYS B C 1
ATOM 3907 O O . LYS A 1 490 ? -2.060 -11.663 -11.405 1.00 57.61 508 LYS B O 1
ATOM 3913 N N . ILE A 1 491 ? -3.233 -9.833 -12.006 1.00 58.06 509 ILE B N 1
ATOM 3914 C CA . ILE A 1 491 ? -2.580 -9.734 -13.307 1.00 59.25 509 ILE B CA 1
ATOM 3915 C C . ILE A 1 491 ? -1.153 -9.257 -13.069 1.00 60.51 509 ILE B C 1
ATOM 3916 O O . ILE A 1 491 ? -0.935 -8.096 -12.716 1.00 61.25 509 ILE B O 1
ATOM 3921 N N . ILE A 1 492 ? -0.180 -10.142 -13.252 1.00 60.94 510 ILE B N 1
ATOM 3922 C CA . ILE A 1 492 ? 1.202 -9.747 -13.023 1.00 62.34 510 ILE B CA 1
ATOM 3923 C C . ILE A 1 492 ? 1.885 -9.231 -14.288 1.00 64.15 510 ILE B C 1
ATOM 3924 O O . ILE A 1 492 ? 2.808 -8.417 -14.194 1.00 65.63 510 ILE B O 1
ATOM 3929 N N . HIS A 1 493 ? 1.469 -9.678 -15.475 1.00 64.23 511 HIS B N 1
ATOM 3930 C CA . HIS A 1 493 ? 2.117 -9.222 -16.700 1.00 66.07 511 HIS B CA 1
ATOM 3931 C C . HIS A 1 493 ? 1.092 -9.032 -17.809 1.00 65.87 511 HIS B C 1
ATOM 3932 O O . HIS A 1 493 ? -0.039 -9.518 -17.735 1.00 68.85 511 HIS B O 1
ATOM 3939 N N . PHE A 1 494 ? 1.518 -8.334 -18.862 1.00 67.55 512 PHE B N 1
ATOM 3940 C CA . PHE A 1 494 ? 0.678 -8.065 -20.021 1.00 67.70 512 PHE B CA 1
ATOM 3941 C C . PHE A 1 494 ? 1.552 -7.513 -21.138 1.00 69.94 512 PHE B C 1
ATOM 3942 O O . PHE A 1 494 ? 2.594 -6.912 -20.868 1.00 71.34 512 PHE B O 1
ATOM 3950 N N . GLY A 1 495 ? 1.132 -7.724 -22.385 1.00 89.30 513 GLY B N 1
ATOM 3951 C CA . GLY A 1 495 ? 1.884 -7.163 -23.496 1.00 76.42 513 GLY B CA 1
ATOM 3952 C C . GLY A 1 495 ? 1.399 -7.657 -24.848 1.00 73.08 513 GLY B C 1
ATOM 3953 O O . GLY A 1 495 ? 0.314 -8.228 -24.965 1.00 77.07 513 GLY B O 1
ATOM 3954 N N . THR A 1 496 ? 2.238 -7.427 -25.862 1.00 75.27 514 THR B N 1
ATOM 3955 C CA . THR A 1 496 ? 1.905 -7.628 -27.266 1.00 76.22 514 THR B CA 1
ATOM 3956 C C . THR A 1 496 ? 3.153 -8.068 -28.014 1.00 78.50 514 THR B C 1
ATOM 3957 O O . THR A 1 496 ? 4.254 -7.593 -27.727 1.00 79.97 514 THR B O 1
ATOM 3961 N N . ARG A 1 497 ? 2.984 -9.008 -28.941 1.00 78.94 515 ARG B N 1
ATOM 3962 C CA . ARG A 1 497 ? 4.084 -9.499 -29.755 1.00 81.31 515 ARG B CA 1
ATOM 3963 C C . ARG A 1 497 ? 3.742 -9.350 -31.233 1.00 82.71 515 ARG B C 1
ATOM 3964 O O . ARG A 1 497 ? 2.581 -9.479 -31.636 1.00 81.52 515 ARG B O 1
ATOM 3972 N N . GLU A 1 498 ? 4.767 -9.074 -32.034 1.00 92.38 516 GLU B N 1
ATOM 3973 C CA . GLU A 1 498 ? 4.586 -8.890 -33.469 1.00 93.21 516 GLU B CA 1
ATOM 3974 C C . GLU A 1 498 ? 4.280 -10.215 -34.155 1.00 89.68 516 GLU B C 1
ATOM 3975 O O . GLU A 1 498 ? 4.893 -11.243 -33.860 1.00 96.98 516 GLU B O 1
ATOM 3981 N N . LYS A 1 499 ? 3.309 -10.193 -35.062 1.00 87.01 517 LYS B N 1
ATOM 3982 C CA . LYS A 1 499 ? 2.920 -11.384 -35.805 1.00 87.32 517 LYS B CA 1
ATOM 3983 C C . LYS A 1 499 ? 3.720 -11.463 -37.102 1.00 90.45 517 LYS B C 1
ATOM 3984 O O . LYS A 1 499 ? 3.664 -10.547 -37.930 1.00 91.72 517 LYS B O 1
ATOM 3990 N N . PHE A 1 500 ? 4.456 -12.557 -37.281 1.00 91.83 518 PHE B N 1
ATOM 3991 C CA . PHE A 1 500 ? 5.251 -12.746 -38.488 1.00 95.05 518 PHE B CA 1
ATOM 3992 C C . PHE A 1 500 ? 4.338 -13.199 -39.621 1.00 95.41 518 PHE B C 1
ATOM 3993 O O . PHE A 1 500 ? 3.640 -14.210 -39.495 1.00 94.21 518 PHE B O 1
ATOM 4001 N N . SER A 1 501 ? 4.347 -12.460 -40.728 1.00 97.22 519 SER B N 1
ATOM 4002 C CA . SER A 1 501 ? 3.537 -12.847 -41.874 1.00 97.87 519 SER B CA 1
ATOM 4003 C C . SER A 1 501 ? 4.087 -14.072 -42.592 1.00 108.45 519 SER B C 1
ATOM 4004 O O . SER A 1 501 ? 3.428 -14.581 -43.505 1.00 100.85 519 SER B O 1
ATOM 4007 N N . ASP A 1 502 ? 5.259 -14.566 -42.191 1.00 147.24 520 ASP B N 1
ATOM 4008 C CA . ASP A 1 502 ? 5.895 -15.690 -42.866 1.00 150.46 520 ASP B CA 1
ATOM 4009 C C . ASP A 1 502 ? 5.948 -16.922 -41.966 1.00 142.49 520 ASP B C 1
ATOM 4010 O O . ASP A 1 502 ? 7.030 -17.459 -41.701 1.00 144.70 520 ASP B O 1
ATOM 4015 N N . ALA A 1 503 ? 4.784 -17.375 -41.500 1.00 126.99 521 ALA B N 1
ATOM 4016 C CA . ALA A 1 503 ? 4.624 -18.583 -40.692 1.00 116.95 521 ALA B CA 1
ATOM 4017 C C . ALA A 1 503 ? 3.147 -18.709 -40.335 1.00 116.55 521 ALA B C 1
ATOM 4018 O O . ALA A 1 503 ? 2.361 -17.775 -40.520 1.00 124.21 521 ALA B O 1
ATOM 4020 N N . SER A 1 504 ? 2.784 -19.874 -39.800 1.00 95.82 522 SER B N 1
ATOM 4021 C CA . SER A 1 504 ? 1.480 -20.065 -39.180 1.00 93.08 522 SER B CA 1
ATOM 4022 C C . SER A 1 504 ? 1.528 -19.844 -37.676 1.00 96.76 522 SER B C 1
ATOM 4023 O O . SER A 1 504 ? 0.657 -19.171 -37.117 1.00 103.42 522 SER B O 1
ATOM 4026 N N . TYR A 1 505 ? 2.543 -20.388 -37.019 1.00 90.58 523 TYR B N 1
ATOM 4027 C CA . TYR A 1 505 ? 2.778 -20.210 -35.599 1.00 88.51 523 TYR B CA 1
ATOM 4028 C C . TYR A 1 505 ? 4.041 -19.391 -35.393 1.00 89.63 523 TYR B C 1
ATOM 4029 O O . TYR A 1 505 ? 4.907 -19.315 -36.267 1.00 92.34 523 TYR B O 1
ATOM 4038 N N . GLN A 1 506 ? 4.152 -18.786 -34.217 1.00 87.71 524 GLN B N 1
ATOM 4039 C CA . GLN A 1 506 ? 5.385 -18.108 -33.860 1.00 88.82 524 GLN B CA 1
ATOM 4040 C C . GLN A 1 506 ? 5.574 -18.224 -32.357 1.00 86.87 524 GLN B C 1
ATOM 4041 O O . GLN A 1 506 ? 4.609 -18.157 -31.594 1.00 84.26 524 GLN B O 1
ATOM 4047 N N . SER A 1 507 ? 6.819 -18.427 -31.945 1.00 107.40 525 SER B N 1
ATOM 4048 C CA . SER A 1 507 ? 7.135 -18.660 -30.543 1.00 96.70 525 SER B CA 1
ATOM 4049 C C . SER A 1 507 ? 7.130 -17.342 -29.783 1.00 98.18 525 SER B C 1
ATOM 4050 O O . SER A 1 507 ? 7.875 -16.419 -30.129 1.00 106.90 525 SER B O 1
ATOM 4053 N N . ILE A 1 508 ? 6.289 -17.255 -28.759 1.00 82.64 526 ILE B N 1
ATOM 4054 C CA . ILE A 1 508 ? 6.306 -16.148 -27.812 1.00 81.29 526 ILE B CA 1
ATOM 4055 C C . ILE A 1 508 ? 7.046 -16.630 -26.574 1.00 80.88 526 ILE B C 1
ATOM 4056 O O . ILE A 1 508 ? 6.687 -17.653 -25.984 1.00 79.66 526 ILE B O 1
ATOM 4061 N N . ASN A 1 509 ? 8.086 -15.905 -26.184 1.00 82.06 527 ASN B N 1
ATOM 4062 C CA . ASN A 1 509 ? 8.917 -16.282 -25.051 1.00 82.03 527 ASN B CA 1
ATOM 4063 C C . ASN A 1 509 ? 8.480 -15.519 -23.809 1.00 79.80 527 ASN B C 1
ATOM 4064 O O . ASN A 1 509 ? 8.296 -14.299 -23.857 1.00 79.68 527 ASN B O 1
ATOM 4069 N N . ILE A 1 510 ? 8.316 -16.240 -22.703 1.00 78.19 528 ILE B N 1
ATOM 4070 C CA . ILE A 1 510 ? 7.905 -15.671 -21.422 1.00 76.12 528 ILE B CA 1
ATOM 4071 C C . ILE A 1 510 ? 8.880 -16.077 -20.324 1.00 76.45 528 ILE B C 1
ATOM 4072 O O . ILE A 1 510 ? 8.919 -17.253 -19.936 1.00 76.03 528 ILE B O 1
ATOM 4077 N N . PRO A 1 511 ? 9.692 -15.152 -19.812 1.00 77.38 529 PRO B N 1
ATOM 4078 C CA . PRO A 1 511 ? 10.575 -15.469 -18.678 1.00 77.65 529 PRO B CA 1
ATOM 4079 C C . PRO A 1 511 ? 9.762 -15.749 -17.422 1.00 74.95 529 PRO B C 1
ATOM 4080 O O . PRO A 1 511 ? 8.981 -14.907 -16.974 1.00 73.41 529 PRO B O 1
ATOM 4084 N N . VAL A 1 512 ? 9.944 -16.941 -16.860 1.00 74.53 530 VAL B N 1
ATOM 4085 C CA . VAL A 1 512 ? 9.233 -17.342 -15.648 1.00 72.17 530 VAL B CA 1
ATOM 4086 C C . VAL A 1 512 ? 9.910 -16.718 -14.433 1.00 72.21 530 VAL B C 1
ATOM 4087 O O . VAL A 1 512 ? 11.097 -16.947 -14.179 1.00 73.92 530 VAL B O 1
ATOM 4091 N N . THR A 1 513 ? 9.157 -15.932 -13.673 1.00 70.49 531 THR B N 1
ATOM 4092 C CA . THR A 1 513 ? 9.700 -15.193 -12.547 1.00 70.60 531 THR B CA 1
ATOM 4093 C C . THR A 1 513 ? 9.128 -15.724 -11.240 1.00 68.54 531 THR B C 1
ATOM 4094 O O . THR A 1 513 ? 8.236 -16.573 -11.222 1.00 67.00 531 THR B O 1
ATOM 4098 N N . GLN A 1 514 ? 9.666 -15.207 -10.134 1.00 68.70 532 GLN B N 1
ATOM 4099 C CA . GLN A 1 514 ? 9.204 -15.606 -8.810 1.00 66.95 532 GLN B CA 1
ATOM 4100 C C . GLN A 1 514 ? 7.766 -15.189 -8.537 1.00 64.85 532 GLN B C 1
ATOM 4101 O O . GLN A 1 514 ? 7.090 -15.838 -7.734 1.00 63.23 532 GLN B O 1
ATOM 4107 N N . ASN A 1 515 ? 7.273 -14.147 -9.212 1.00 64.99 533 ASN B N 1
ATOM 4108 C CA . ASN A 1 515 ? 5.881 -13.744 -9.058 1.00 63.24 533 ASN B CA 1
ATOM 4109 C C . ASN A 1 515 ? 4.927 -14.848 -9.464 1.00 61.90 533 ASN B C 1
ATOM 4110 O O . ASN A 1 515 ? 3.755 -14.812 -9.081 1.00 60.34 533 ASN B O 1
ATOM 4115 N N . MET A 1 516 ? 5.401 -15.826 -10.219 1.00 62.67 534 MET B N 1
ATOM 4116 C CA . MET A 1 516 ? 4.554 -16.850 -10.800 1.00 61.83 534 MET B CA 1
ATOM 4117 C C . MET A 1 516 ? 4.471 -18.112 -9.951 1.00 60.98 534 MET B C 1
ATOM 4118 O O . MET A 1 516 ? 3.723 -19.027 -10.303 1.00 60.33 534 MET B O 1
ATOM 4123 N N . VAL A 1 517 ? 5.221 -18.189 -8.857 1.00 61.10 535 VAL B N 1
ATOM 4124 C CA . VAL A 1 517 ? 5.140 -19.318 -7.934 1.00 60.31 535 VAL B CA 1
ATOM 4125 C C . VAL A 1 517 ? 3.839 -19.241 -7.138 1.00 58.39 535 VAL B C 1
ATOM 4126 O O . VAL A 1 517 ? 3.456 -18.164 -6.689 1.00 57.86 535 VAL B O 1
ATOM 4130 N N . PRO A 1 518 ? 3.149 -20.375 -6.946 1.00 57.54 536 PRO B N 1
ATOM 4131 C CA . PRO A 1 518 ? 3.383 -21.748 -7.396 1.00 58.13 536 PRO B CA 1
ATOM 4132 C C . PRO A 1 518 ? 2.619 -22.122 -8.655 1.00 58.26 536 PRO B C 1
ATOM 4133 O O . PRO A 1 518 ? 2.784 -23.227 -9.170 1.00 59.00 536 PRO B O 1
ATOM 4137 N N . SER A 1 519 ? 1.775 -21.212 -9.131 1.00 57.67 537 SER B N 1
ATOM 4138 C CA . SER A 1 519 ? 0.999 -21.465 -10.328 1.00 57.83 537 SER B CA 1
ATOM 4139 C C . SER A 1 519 ? 0.653 -20.135 -10.973 1.00 57.83 537 SER B C 1
ATOM 4140 O O . SER A 1 519 ? 0.606 -19.095 -10.312 1.00 57.31 537 SER B O 1
ATOM 4143 N N . SER A 1 520 ? 0.394 -20.187 -12.276 1.00 58.54 538 SER B N 1
ATOM 4144 C CA . SER A 1 520 ? 0.013 -19.000 -13.021 1.00 58.68 538 SER B CA 1
ATOM 4145 C C . SER A 1 520 ? -0.933 -19.417 -14.135 1.00 58.77 538 SER B C 1
ATOM 4146 O O . SER A 1 520 ? -1.106 -20.600 -14.418 1.00 59.01 538 SER B O 1
ATOM 4149 N N . ARG A 1 521 ? -1.542 -18.426 -14.770 1.00 58.71 539 ARG B N 1
ATOM 4150 C CA . ARG A 1 521 ? -2.426 -18.632 -15.905 1.00 58.95 539 ARG B CA 1
ATOM 4151 C C . ARG A 1 521 ? -2.061 -17.661 -17.014 1.00 60.07 539 ARG B C 1
ATOM 4152 O O . ARG A 1 521 ? -1.797 -16.484 -16.755 1.00 61.80 539 ARG B O 1
ATOM 4160 N N . LEU A 1 522 ? -2.024 -18.158 -18.244 1.00 61.17 540 LEU B N 1
ATOM 4161 C CA . LEU A 1 522 ? -1.677 -17.335 -19.390 1.00 62.43 540 LEU B CA 1
ATOM 4162 C C . LEU A 1 522 ? -2.872 -17.251 -20.326 1.00 62.32 540 LEU B C 1
ATOM 4163 O O . LEU A 1 522 ? -3.480 -18.274 -20.660 1.00 62.29 540 LEU B O 1
ATOM 4168 N N . LEU A 1 523 ? -3.241 -16.027 -20.692 1.00 62.34 541 LEU B N 1
ATOM 4169 C CA . LEU A 1 523 ? -4.308 -15.776 -21.651 1.00 62.45 541 LEU B CA 1
ATOM 4170 C C . LEU A 1 523 ? -3.705 -15.056 -22.846 1.00 64.03 541 LEU B C 1
ATOM 4171 O O . LEU A 1 523 ? -3.083 -14.003 -22.683 1.00 64.44 541 LEU B O 1
ATOM 4176 N N . VAL A 1 524 ? -3.861 -15.635 -24.034 1.00 65.08 542 VAL B N 1
ATOM 4177 C CA . VAL A 1 524 ? -3.385 -15.041 -25.275 1.00 66.72 542 VAL B CA 1
ATOM 4178 C C . VAL A 1 524 ? -4.580 -14.835 -26.192 1.00 66.76 542 VAL B C 1
ATOM 4179 O O . VAL A 1 524 ? -5.482 -15.677 -26.240 1.00 66.21 542 VAL B O 1
ATOM 4183 N N . TYR A 1 525 ? -4.614 -13.696 -26.878 1.00 67.48 543 TYR B N 1
ATOM 4184 C CA . TYR A 1 525 ? -5.719 -13.407 -27.776 1.00 67.66 543 TYR B CA 1
ATOM 4185 C C . TYR A 1 525 ? -5.254 -12.511 -28.914 1.00 69.30 543 TYR B C 1
ATOM 4186 O O . TYR A 1 525 ? -4.303 -11.739 -28.771 1.00 69.98 543 TYR B O 1
ATOM 4195 N N . TYR A 1 526 ? -5.947 -12.628 -30.044 1.00 70.05 544 TYR B N 1
ATOM 4196 C CA . TYR A 1 526 ? -5.794 -11.733 -31.181 1.00 71.55 544 TYR B CA 1
ATOM 4197 C C . TYR A 1 526 ? -7.157 -11.196 -31.588 1.00 71.12 544 TYR B C 1
ATOM 4198 O O . TYR A 1 526 ? -8.198 -11.742 -31.220 1.00 70.00 544 TYR B O 1
ATOM 4207 N N . ILE A 1 527 ? -7.143 -10.091 -32.324 1.00 72.15 545 ILE B N 1
ATOM 4208 C CA . ILE A 1 527 ? -8.359 -9.368 -32.671 1.00 71.91 545 ILE B CA 1
ATOM 4209 C C . ILE A 1 527 ? -8.650 -9.581 -34.150 1.00 73.42 545 ILE B C 1
ATOM 4210 O O . ILE A 1 527 ? -7.830 -9.240 -35.011 1.00 75.05 545 ILE B O 1
ATOM 4215 N N . VAL A 1 528 ? -9.812 -10.143 -34.440 1.00 73.03 546 VAL B N 1
ATOM 4216 C CA . VAL A 1 528 ? -10.337 -10.204 -35.794 1.00 74.40 546 VAL B CA 1
ATOM 4217 C C . VAL A 1 528 ? -11.220 -8.985 -36.001 1.00 74.40 546 VAL B C 1
ATOM 4218 O O . VAL A 1 528 ? -12.144 -8.739 -35.221 1.00 73.15 546 VAL B O 1
ATOM 4222 N N . THR A 1 529 ? -10.934 -8.214 -37.042 1.00 75.95 547 THR B N 1
ATOM 4223 C CA . THR A 1 529 ? -11.584 -6.935 -37.252 1.00 76.22 547 THR B CA 1
ATOM 4224 C C . THR A 1 529 ? -12.177 -6.897 -38.654 1.00 90.94 547 THR B C 1
ATOM 4225 O O . THR A 1 529 ? -12.135 -7.882 -39.396 1.00 78.44 547 THR B O 1
ATOM 4229 N N . GLY A 1 530 ? -12.749 -5.748 -39.009 1.00 129.59 548 GLY B N 1
ATOM 4230 C CA . GLY A 1 530 ? -13.399 -5.566 -40.294 1.00 144.26 548 GLY B CA 1
ATOM 4231 C C . GLY A 1 530 ? -14.771 -4.932 -40.200 1.00 140.34 548 GLY B C 1
ATOM 4232 O O . GLY A 1 530 ? -14.943 -3.916 -39.521 1.00 141.66 548 GLY B O 1
ATOM 4233 N N . GLU A 1 531 ? -15.759 -5.521 -40.868 1.00 142.68 549 GLU B N 1
ATOM 4234 C CA . GLU A 1 531 ? -17.134 -5.078 -40.714 1.00 144.24 549 GLU B CA 1
ATOM 4235 C C . GLU A 1 531 ? -17.811 -5.922 -39.636 1.00 151.02 549 GLU B C 1
ATOM 4236 O O . GLU A 1 531 ? -17.167 -6.715 -38.942 1.00 150.87 549 GLU B O 1
ATOM 4242 N N . GLN A 1 532 ? -19.120 -5.728 -39.474 1.00 145.73 550 GLN B N 1
ATOM 4243 C CA . GLN A 1 532 ? -19.909 -6.325 -38.401 1.00 121.07 550 GLN B CA 1
ATOM 4244 C C . GLN A 1 532 ? -19.443 -5.787 -37.051 1.00 110.28 550 GLN B C 1
ATOM 4245 O O . GLN A 1 532 ? -19.755 -4.642 -36.711 1.00 109.46 550 GLN B O 1
ATOM 4251 N N . THR A 1 533 ? -18.684 -6.568 -36.280 1.00 101.98 551 THR B N 1
ATOM 4252 C CA . THR A 1 533 ? -18.140 -6.065 -35.022 1.00 90.79 551 THR B CA 1
ATOM 4253 C C . THR A 1 533 ? -16.862 -6.816 -34.665 1.00 97.35 551 THR B C 1
ATOM 4254 O O . THR A 1 533 ? -16.746 -8.012 -34.939 1.00 112.33 551 THR B O 1
ATOM 4258 N N . ALA A 1 534 ? -15.899 -6.094 -34.083 1.00 74.51 552 ALA B N 1
ATOM 4259 C CA . ALA A 1 534 ? -14.629 -6.684 -33.678 1.00 71.35 552 ALA B CA 1
ATOM 4260 C C . ALA A 1 534 ? -14.849 -7.923 -32.815 1.00 70.05 552 ALA B C 1
ATOM 4261 O O . ALA A 1 534 ? -15.802 -8.006 -32.037 1.00 69.16 552 ALA B O 1
ATOM 4263 N N . GLU A 1 535 ? -13.959 -8.900 -32.968 1.00 70.12 553 GLU B N 1
ATOM 4264 C CA . GLU A 1 535 ? -14.041 -10.177 -32.269 1.00 69.14 553 GLU B CA 1
ATOM 4265 C C . GLU A 1 535 ? -12.713 -10.484 -31.598 1.00 68.68 553 GLU B C 1
ATOM 4266 O O . GLU A 1 535 ? -11.658 -10.315 -32.215 1.00 69.68 553 GLU B O 1
ATOM 4272 N N . LEU A 1 536 ? -12.760 -10.926 -30.344 1.00 67.31 554 LEU B N 1
ATOM 4273 C CA . LEU A 1 536 ? -11.573 -11.365 -29.623 1.00 66.84 554 LEU B CA 1
ATOM 4274 C C . LEU A 1 536 ? -11.485 -12.887 -29.670 1.00 66.82 554 LEU B C 1
ATOM 4275 O O . LEU A 1 536 ? -12.422 -13.579 -29.264 1.00 66.16 554 LEU B O 1
ATOM 4280 N N . VAL A 1 537 ? -10.378 -13.400 -30.189 1.00 67.75 555 VAL B N 1
ATOM 4281 C CA . VAL A 1 537 ? -10.123 -14.834 -30.272 1.00 68.05 555 VAL B CA 1
ATOM 4282 C C . VAL A 1 537 ? -9.039 -15.169 -29.257 1.00 67.42 555 VAL B C 1
ATOM 4283 O O . VAL A 1 537 ? -7.897 -14.709 -29.382 1.00 68.09 555 VAL B O 1
ATOM 4287 N N . SER A 1 538 ? -9.403 -15.934 -28.227 1.00 66.24 556 SER B N 1
ATOM 4288 C CA . SER A 1 538 ? -8.570 -16.114 -27.048 1.00 65.37 556 SER B CA 1
ATOM 4289 C C . SER A 1 538 ? -8.431 -17.585 -26.675 1.00 65.31 556 SER B C 1
ATOM 4290 O O . SER A 1 538 ? -9.250 -18.428 -27.040 1.00 65.58 556 SER B O 1
ATOM 4293 N N . ASP A 1 539 ? -7.378 -17.869 -25.915 1.00 65.07 557 ASP B N 1
ATOM 4294 C CA . ASP A 1 539 ? -7.143 -19.175 -25.319 1.00 64.91 557 ASP B CA 1
ATOM 4295 C C . ASP A 1 539 ? -6.288 -18.972 -24.080 1.00 64.01 557 ASP B C 1
ATOM 4296 O O . ASP A 1 539 ? -5.581 -17.969 -23.954 1.00 64.07 557 ASP B O 1
ATOM 4301 N N . SER A 1 540 ? -6.350 -19.935 -23.164 1.00 63.32 558 SER B N 1
ATOM 4302 C CA . SER A 1 540 ? -5.631 -19.826 -21.902 1.00 62.43 558 SER B CA 1
ATOM 4303 C C . SER A 1 540 ? -5.084 -21.187 -21.509 1.00 62.79 558 SER B C 1
ATOM 4304 O O . SER A 1 540 ? -5.648 -22.225 -21.857 1.00 63.24 558 SER B O 1
ATOM 4307 N N . VAL A 1 541 ? -3.983 -21.167 -20.764 1.00 62.74 559 VAL B N 1
ATOM 4308 C CA . VAL A 1 541 ? -3.346 -22.383 -20.280 1.00 63.15 559 VAL B CA 1
ATOM 4309 C C . VAL A 1 541 ? -2.951 -22.167 -18.829 1.00 61.93 559 VAL B C 1
ATOM 4310 O O . VAL A 1 541 ? -2.692 -21.039 -18.395 1.00 61.34 559 VAL B O 1
ATOM 4314 N N . TRP A 1 542 ? -2.891 -23.266 -18.081 1.00 61.70 560 TRP B N 1
ATOM 4315 C CA . TRP A 1 542 ? -2.516 -23.244 -16.671 1.00 60.65 560 TRP B CA 1
ATOM 4316 C C . TRP A 1 542 ? -1.073 -23.717 -16.529 1.00 61.79 560 TRP B C 1
ATOM 4317 O O . TRP A 1 542 ? -0.741 -24.833 -16.938 1.00 62.96 560 TRP B O 1
ATOM 4328 N N . LEU A 1 543 ? -0.236 -22.892 -15.912 1.00 61.60 561 LEU B N 1
ATOM 4329 C CA . LEU A 1 543 ? 1.190 -23.154 -15.755 1.00 62.84 561 LEU B CA 1
ATOM 4330 C C . LEU A 1 543 ? 1.475 -23.541 -14.309 1.00 61.94 561 LEU B C 1
ATOM 4331 O O . LEU A 1 543 ? 1.384 -22.704 -13.404 1.00 60.81 561 LEU B O 1
ATOM 4336 N N . ASN A 1 544 ? 1.834 -24.803 -14.100 1.00 62.60 562 ASN B N 1
ATOM 4337 C CA . ASN A 1 544 ? 2.249 -25.297 -12.796 1.00 62.06 562 ASN B CA 1
ATOM 4338 C C . ASN A 1 544 ? 3.744 -25.072 -12.630 1.00 63.36 562 ASN B C 1
ATOM 4339 O O . ASN A 1 544 ? 4.546 -25.591 -13.412 1.00 65.19 562 ASN B O 1
ATOM 4344 N N . ILE A 1 545 ? 4.114 -24.300 -11.616 1.00 68.42 563 ILE B N 1
ATOM 4345 C CA . ILE A 1 545 ? 5.488 -23.864 -11.421 1.00 73.66 563 ILE B CA 1
ATOM 4346 C C . ILE A 1 545 ? 5.970 -24.372 -10.069 1.00 65.33 563 ILE B C 1
ATOM 4347 O O . ILE A 1 545 ? 5.186 -24.517 -9.126 1.00 61.85 563 ILE B O 1
ATOM 4352 N N . GLU A 1 546 ? 7.270 -24.679 -9.999 1.00 65.16 564 GLU B N 1
ATOM 4353 C CA . GLU A 1 546 ? 7.874 -25.241 -8.799 1.00 65.15 564 GLU B CA 1
ATOM 4354 C C . GLU A 1 546 ? 7.596 -24.372 -7.585 1.00 63.57 564 GLU B C 1
ATOM 4355 O O . GLU A 1 546 ? 7.607 -23.142 -7.659 1.00 63.37 564 GLU B O 1
ATOM 4361 N N . GLU A 1 547 ? 7.325 -25.027 -6.467 1.00 62.58 565 GLU B N 1
ATOM 4362 C CA . GLU A 1 547 ? 7.037 -24.335 -5.218 1.00 61.18 565 GLU B CA 1
ATOM 4363 C C . GLU A 1 547 ? 8.365 -23.928 -4.592 1.00 62.37 565 GLU B C 1
ATOM 4364 O O . GLU A 1 547 ? 9.030 -24.729 -3.935 1.00 62.98 565 GLU B O 1
ATOM 4370 N N . LYS A 1 548 ? 8.761 -22.679 -4.809 1.00 62.87 566 LYS B N 1
ATOM 4371 C CA . LYS A 1 548 ? 10.041 -22.158 -4.355 1.00 64.33 566 LYS B CA 1
ATOM 4372 C C . LYS A 1 548 ? 9.792 -20.938 -3.488 1.00 63.46 566 LYS B C 1
ATOM 4373 O O . LYS A 1 548 ? 9.099 -20.008 -3.905 1.00 62.81 566 LYS B O 1
ATOM 4379 N N . CYS A 1 549 ? 10.367 -20.938 -2.294 1.00 63.60 567 CYS B N 1
ATOM 4380 C CA . CYS A 1 549 ? 10.202 -19.806 -1.396 1.00 63.04 567 CYS B CA 1
ATOM 4381 C C . CYS A 1 549 ? 10.878 -18.559 -1.944 1.00 64.56 567 CYS B C 1
ATOM 4382 O O . CYS A 1 549 ? 11.955 -18.622 -2.538 1.00 66.51 567 CYS B O 1
ATOM 4385 N N . GLY A 1 550 ? 10.246 -17.411 -1.710 1.00 63.85 568 GLY B N 1
ATOM 4386 C CA . GLY A 1 550 ? 10.884 -16.151 -2.042 1.00 68.70 568 GLY B CA 1
ATOM 4387 C C . GLY A 1 550 ? 12.070 -15.857 -1.146 1.00 66.96 568 GLY B C 1
ATOM 4388 O O . GLY A 1 55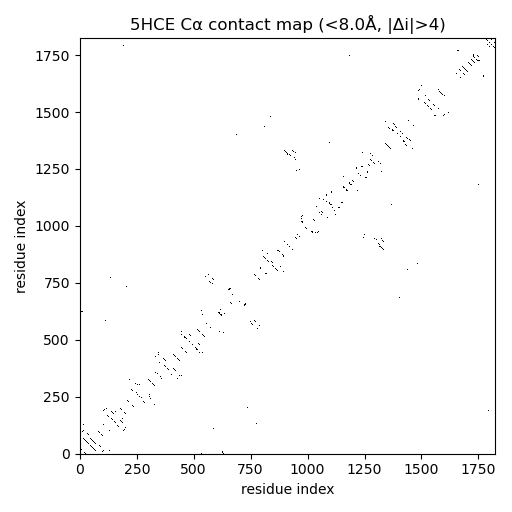0 ? 13.076 -15.301 -1.594 1.00 69.06 568 GLY B O 1
ATOM 4389 N N . ASN A 1 551 ? 11.978 -16.242 0.124 1.00 66.09 569 ASN B N 1
ATOM 4390 C CA . ASN A 1 551 ? 13.070 -16.123 1.087 1.00 67.49 569 ASN B CA 1
ATOM 4391 C C . ASN A 1 551 ? 13.224 -17.514 1.680 1.00 66.90 569 ASN B C 1
ATOM 4392 O O . ASN A 1 551 ? 12.560 -17.859 2.657 1.00 65.35 569 ASN B O 1
ATOM 4397 N N . GLN A 1 552 ? 14.116 -18.299 1.092 1.00 68.33 570 GLN B N 1
ATOM 4398 C CA . GLN A 1 552 ? 14.192 -19.715 1.413 1.00 67.89 570 GLN B CA 1
ATOM 4399 C C . GLN A 1 552 ? 14.794 -19.927 2.791 1.00 68.24 570 GLN B C 1
ATOM 4400 O O . GLN A 1 552 ? 15.820 -19.335 3.128 1.00 70.05 570 GLN B O 1
ATOM 4406 N N . LEU A 1 553 ? 14.146 -20.765 3.590 1.00 66.64 571 LEU B N 1
ATOM 4407 C CA . LEU A 1 553 ? 14.590 -21.086 4.937 1.00 66.78 571 LEU B CA 1
ATOM 4408 C C . LEU A 1 553 ? 15.133 -22.506 4.991 1.00 67.41 571 LEU B C 1
ATOM 4409 O O . LEU A 1 553 ? 14.588 -23.414 4.357 1.00 66.68 571 LEU B O 1
ATOM 4414 N N . GLN A 1 554 ? 16.202 -22.695 5.757 1.00 68.90 572 GLN B N 1
ATOM 4415 C CA . GLN A 1 554 ? 16.821 -24.005 5.892 1.00 69.81 572 GLN B CA 1
ATOM 4416 C C . GLN A 1 554 ? 17.399 -24.123 7.295 1.00 70.28 572 GLN B C 1
ATOM 4417 O O . GLN A 1 554 ? 18.143 -23.239 7.728 1.00 71.57 572 GLN B O 1
ATOM 4423 N N . VAL A 1 555 ? 17.052 -25.200 8.000 1.00 69.36 573 VAL B N 1
ATOM 4424 C CA . VAL A 1 555 ? 17.513 -25.442 9.363 1.00 69.69 573 VAL B CA 1
ATOM 4425 C C . VAL A 1 555 ? 18.298 -26.744 9.399 1.00 71.10 573 VAL B C 1
ATOM 4426 O O . VAL A 1 555 ? 17.929 -27.721 8.740 1.00 70.78 573 VAL B O 1
ATOM 4430 N N . HIS A 1 556 ? 19.379 -26.760 10.175 1.00 72.82 574 HIS B N 1
ATOM 4431 C CA . HIS A 1 556 ? 20.218 -27.944 10.284 1.00 74.47 574 HIS B CA 1
ATOM 4432 C C . HIS A 1 556 ? 20.635 -28.137 11.731 1.00 74.78 574 HIS B C 1
ATOM 4433 O O . HIS A 1 556 ? 20.657 -27.194 12.525 1.00 82.30 574 HIS B O 1
ATOM 4440 N N . LEU A 1 557 ? 21.008 -29.370 12.057 1.00 75.56 575 LEU B N 1
ATOM 4441 C CA . LEU A 1 557 ? 21.444 -29.717 13.401 1.00 76.02 575 LEU B CA 1
ATOM 4442 C C . LEU A 1 557 ? 22.897 -30.153 13.347 1.00 79.04 575 LEU B C 1
ATOM 4443 O O . LEU A 1 557 ? 23.238 -31.115 12.652 1.00 80.23 575 LEU B O 1
ATOM 4448 N N . SER A 1 558 ? 23.740 -29.456 14.096 1.00 80.44 576 SER B N 1
ATOM 4449 C CA . SER A 1 558 ? 25.127 -29.840 14.262 1.00 83.44 576 SER B CA 1
ATOM 4450 C C . SER A 1 558 ? 25.314 -30.272 15.702 1.00 83.45 576 SER B C 1
ATOM 4451 O O . SER A 1 558 ? 24.991 -29.514 16.622 1.00 82.41 576 SER B O 1
ATOM 4454 N N . PRO A 1 559 ? 25.836 -31.490 15.905 1.00 84.77 577 PRO B N 1
ATOM 4455 C CA . PRO A 1 559 ? 26.277 -32.391 14.835 1.00 86.37 577 PRO B CA 1
ATOM 4456 C C . PRO A 1 559 ? 25.152 -33.193 14.203 1.00 84.37 577 PRO B C 1
ATOM 4457 O O . PRO A 1 559 ? 24.135 -33.428 14.844 1.00 82.02 577 PRO B O 1
ATOM 4461 N N . ASP A 1 560 ? 25.340 -33.617 12.958 1.00 98.84 578 ASP B N 1
ATOM 4462 C CA . ASP A 1 560 ? 24.340 -34.432 12.284 1.00 91.74 578 ASP B CA 1
ATOM 4463 C C . ASP A 1 560 ? 24.558 -35.890 12.664 1.00 85.04 578 ASP B C 1
ATOM 4464 O O . ASP A 1 560 ? 25.652 -36.429 12.471 1.00 87.87 578 ASP B O 1
ATOM 4469 N N . ALA A 1 561 ? 23.521 -36.527 13.200 1.00 82.97 579 ALA B N 1
ATOM 4470 C CA . ALA A 1 561 ? 23.620 -37.912 13.625 1.00 83.88 579 ALA B CA 1
ATOM 4471 C C . ALA A 1 561 ? 22.254 -38.565 13.504 1.00 81.67 579 ALA B C 1
ATOM 4472 O O . ALA A 1 561 ? 21.222 -37.897 13.586 1.00 79.15 579 ALA B O 1
ATOM 4474 N N . ASP A 1 562 ? 22.261 -39.885 13.313 1.00 82.84 580 ASP B N 1
ATOM 4475 C CA . ASP A 1 562 ? 21.009 -40.629 13.231 1.00 81.14 580 ASP B CA 1
ATOM 4476 C C . ASP A 1 562 ? 20.270 -40.637 14.560 1.00 80.53 580 ASP B C 1
ATOM 4477 O O . ASP A 1 562 ? 19.040 -40.749 14.583 1.00 85.47 580 ASP B O 1
ATOM 4482 N N . ALA A 1 563 ? 20.994 -40.526 15.670 1.00 79.91 581 ALA B N 1
ATOM 4483 C CA . ALA A 1 563 ? 20.381 -40.514 16.988 1.00 78.29 581 ALA B CA 1
ATOM 4484 C C . ALA A 1 563 ? 21.270 -39.732 17.943 1.00 78.92 581 ALA B C 1
ATOM 4485 O O . ALA A 1 563 ? 22.492 -39.687 17.778 1.00 81.22 581 ALA B O 1
ATOM 4487 N N . TYR A 1 564 ? 20.643 -39.117 18.941 1.00 77.06 582 TYR B N 1
ATOM 4488 C CA . TYR A 1 564 ? 21.320 -38.318 19.951 1.00 77.47 582 TYR B CA 1
ATOM 4489 C C . TYR A 1 564 ? 21.091 -38.914 21.336 1.00 77.16 582 TYR B C 1
ATOM 4490 O O . TYR A 1 564 ? 20.233 -39.775 21.539 1.00 76.24 582 TYR B O 1
ATOM 4499 N N . SER A 1 565 ? 21.872 -38.448 22.293 1.00 78.09 583 SER B N 1
ATOM 4500 C CA . SER A 1 565 ? 21.748 -38.885 23.673 1.00 77.94 583 SER B CA 1
ATOM 4501 C C . SER A 1 565 ? 21.050 -37.814 24.504 1.00 76.05 583 SER B C 1
ATOM 4502 O O . SER A 1 565 ? 21.154 -36.623 24.203 1.00 75.66 583 SER B O 1
ATOM 4505 N N . PRO A 1 566 ? 20.353 -38.197 25.568 1.00 75.16 584 PRO B N 1
ATOM 4506 C CA . PRO A 1 566 ? 19.617 -37.206 26.362 1.00 77.78 584 PRO B CA 1
ATOM 4507 C C . PRO A 1 566 ? 20.531 -36.177 27.013 1.00 74.46 584 PRO B C 1
ATOM 4508 O O . PRO A 1 566 ? 21.649 -36.479 27.427 1.00 76.48 584 PRO B O 1
ATOM 4512 N N . GLY A 1 567 ? 20.043 -34.940 27.073 1.00 73.26 585 GLY B N 1
ATOM 4513 C CA . GLY A 1 567 ? 20.764 -33.829 27.661 1.00 74.22 585 GLY B CA 1
ATOM 4514 C C . GLY A 1 567 ? 21.918 -33.299 26.847 1.00 76.01 585 GLY B C 1
ATOM 4515 O O . GLY A 1 567 ? 22.663 -32.445 27.336 1.00 77.27 585 GLY B O 1
ATOM 4516 N N . GLN A 1 568 ? 22.084 -33.769 25.617 1.00 79.69 586 GLN B N 1
ATOM 4517 C CA . GLN A 1 568 ? 23.227 -33.382 24.804 1.00 78.33 586 GLN B CA 1
ATOM 4518 C C . GLN A 1 568 ? 23.092 -31.947 24.317 1.00 78.66 586 GLN B C 1
ATOM 4519 O O . GLN A 1 568 ? 22.054 -31.553 23.781 1.00 75.85 586 GLN B O 1
ATOM 4525 N N . THR A 1 569 ? 24.148 -31.167 24.507 1.00 79.81 587 THR B N 1
ATOM 4526 C CA . THR A 1 569 ? 24.193 -29.812 23.978 1.00 79.87 587 THR B CA 1
ATOM 4527 C C . THR A 1 569 ? 24.401 -29.867 22.468 1.00 80.31 587 THR B C 1
ATOM 4528 O O . THR A 1 569 ? 25.358 -30.483 21.992 1.00 82.34 587 THR B O 1
ATOM 4532 N N . VAL A 1 570 ? 23.490 -29.247 21.715 1.00 78.52 588 VAL B N 1
ATOM 4533 C CA . VAL A 1 570 ? 23.482 -29.312 20.258 1.00 78.60 588 VAL B CA 1
ATOM 4534 C C . VAL A 1 570 ? 23.202 -27.915 19.712 1.00 78.14 588 VAL B C 1
ATOM 4535 O O . VAL A 1 570 ? 22.579 -27.080 20.376 1.00 76.94 588 VAL B O 1
ATOM 4539 N N . SER A 1 571 ? 23.697 -27.649 18.505 1.00 79.29 589 SER B N 1
ATOM 4540 C CA . SER A 1 571 ? 23.537 -26.350 17.867 1.00 79.19 589 SER B CA 1
ATOM 4541 C C . SER A 1 571 ? 22.615 -26.457 16.660 1.00 77.47 589 SER B C 1
ATOM 4542 O O . SER A 1 571 ? 22.734 -27.385 15.855 1.00 77.79 589 SER B O 1
ATOM 4545 N N . LEU A 1 572 ? 21.692 -25.508 16.547 1.00 75.79 590 LEU B N 1
ATOM 4546 C CA . LEU A 1 572 ? 20.788 -25.412 15.410 1.00 74.23 590 LEU B CA 1
ATOM 4547 C C . LEU A 1 572 ? 21.204 -24.228 14.552 1.00 75.39 590 LEU B C 1
ATOM 4548 O O . LEU A 1 572 ? 21.364 -23.111 15.061 1.00 75.92 590 LEU B O 1
ATOM 4553 N N . ASN A 1 573 ? 21.394 -24.480 13.260 1.00 75.98 591 ASN B N 1
ATOM 4554 C CA . ASN A 1 573 ? 21.837 -23.472 12.308 1.00 77.32 591 ASN B CA 1
ATOM 4555 C C . ASN A 1 573 ? 20.670 -23.103 11.405 1.00 75.29 591 ASN B C 1
ATOM 4556 O O . ASN A 1 573 ? 20.100 -23.969 10.732 1.00 74.19 591 ASN B O 1
ATOM 4561 N N . MET A 1 574 ? 20.325 -21.822 11.388 1.00 77.23 592 MET B N 1
ATOM 4562 C CA . MET A 1 574 ? 19.267 -21.302 10.537 1.00 73.30 592 MET B CA 1
ATOM 4563 C C . MET A 1 574 ? 19.867 -20.432 9.443 1.00 75.05 592 MET B C 1
ATOM 4564 O O . MET A 1 574 ? 20.708 -19.568 9.725 1.00 81.60 592 MET B O 1
ATOM 4569 N N . ALA A 1 575 ? 19.437 -20.663 8.202 1.00 74.49 593 ALA B N 1
ATOM 4570 C CA . ALA A 1 575 ? 19.939 -19.926 7.050 1.00 76.13 593 ALA B CA 1
ATOM 4571 C C . ALA A 1 575 ? 18.771 -19.515 6.167 1.00 74.29 593 ALA B C 1
ATOM 4572 O O . ALA A 1 575 ? 17.945 -20.353 5.793 1.00 72.56 593 ALA B O 1
ATOM 4574 N N . THR A 1 576 ? 18.711 -18.226 5.837 1.00 74.82 594 THR B N 1
ATOM 4575 C CA . THR A 1 576 ? 17.691 -17.676 4.961 1.00 73.42 594 THR B CA 1
ATOM 4576 C C . THR A 1 576 ? 18.361 -16.899 3.837 1.00 75.51 594 THR B C 1
ATOM 4577 O O . THR A 1 576 ? 19.499 -16.446 3.961 1.00 77.98 594 THR B O 1
ATOM 4581 N N . GLY A 1 577 ? 17.644 -16.760 2.723 1.00 81.99 595 GLY B N 1
ATOM 4582 C CA . GLY A 1 577 ? 18.174 -15.987 1.613 1.00 80.37 595 GLY B CA 1
ATOM 4583 C C . GLY A 1 577 ? 18.327 -14.518 1.952 1.00 77.56 595 GLY B C 1
ATOM 4584 O O . GLY A 1 577 ? 19.312 -13.881 1.569 1.00 80.15 595 GLY B O 1
ATOM 4585 N N . MET A 1 578 ? 17.358 -13.962 2.670 1.00 75.74 596 MET B N 1
ATOM 4586 C CA . MET A 1 578 ? 17.404 -12.580 3.118 1.00 76.69 596 MET B CA 1
ATOM 4587 C C . MET A 1 578 ? 16.978 -12.508 4.576 1.00 75.50 596 MET B C 1
ATOM 4588 O O . MET A 1 578 ? 16.513 -13.488 5.161 1.00 73.73 596 MET B O 1
ATOM 4593 N N . ASP A 1 579 ? 17.154 -11.325 5.160 1.00 76.70 597 ASP B N 1
ATOM 4594 C CA . ASP A 1 579 ? 16.769 -11.090 6.544 1.00 75.92 597 ASP B CA 1
ATOM 4595 C C . ASP A 1 579 ? 15.316 -11.485 6.751 1.00 72.94 597 ASP B C 1
ATOM 4596 O O . ASP A 1 579 ? 14.413 -10.922 6.127 1.00 72.01 597 ASP B O 1
ATOM 4601 N N . SER A 1 580 ? 15.090 -12.468 7.621 1.00 71.57 598 SER B N 1
ATOM 4602 C CA . SER A 1 580 ? 13.756 -13.027 7.788 1.00 68.91 598 SER B CA 1
ATOM 4603 C C . SER A 1 580 ? 13.492 -13.398 9.236 1.00 68.07 598 SER B C 1
ATOM 4604 O O . SER A 1 580 ? 14.396 -13.804 9.965 1.00 69.12 598 SER B O 1
ATOM 4607 N N . TRP A 1 581 ? 12.235 -13.266 9.641 1.00 66.28 599 TRP B N 1
ATOM 4608 C CA . TRP A 1 581 ? 11.811 -13.811 10.917 1.00 65.24 599 TRP B CA 1
ATOM 4609 C C . TRP A 1 581 ? 11.625 -15.315 10.770 1.00 63.87 599 TRP B C 1
ATOM 4610 O O . TRP A 1 581 ? 11.323 -15.814 9.684 1.00 63.16 599 TRP B O 1
ATOM 4621 N N . VAL A 1 582 ? 11.830 -16.045 11.863 1.00 63.65 600 VAL B N 1
ATOM 4622 C CA . VAL A 1 582 ? 11.730 -17.501 11.844 1.00 62.62 600 VAL B CA 1
ATOM 4623 C C . VAL A 1 582 ? 11.046 -17.961 13.123 1.00 61.49 600 VAL B C 1
ATOM 4624 O O . VAL A 1 582 ? 11.539 -17.693 14.221 1.00 62.33 600 VAL B O 1
ATOM 4628 N N . ALA A 1 583 ? 9.912 -18.635 12.987 1.00 59.74 601 ALA B N 1
ATOM 4629 C CA . ALA A 1 583 ? 9.217 -19.238 14.113 1.00 58.72 601 ALA B CA 1
ATOM 4630 C C . ALA A 1 583 ? 9.588 -20.709 14.192 1.00 58.52 601 ALA B C 1
ATOM 4631 O O . ALA A 1 583 ? 9.393 -21.456 13.229 1.00 58.02 601 ALA B O 1
ATOM 4633 N N . LEU A 1 584 ? 10.113 -21.122 15.334 1.00 59.03 602 LEU B N 1
ATOM 4634 C CA . LEU A 1 584 ? 10.590 -22.478 15.526 1.00 59.15 602 LEU B CA 1
ATOM 4635 C C . LEU A 1 584 ? 9.639 -23.247 16.430 1.00 57.94 602 LEU B C 1
ATOM 4636 O O . LEU A 1 584 ? 8.884 -22.671 17.215 1.00 57.39 602 LEU B O 1
ATOM 4641 N N . ALA A 1 585 ? 9.674 -24.567 16.290 1.00 57.71 603 ALA B N 1
ATOM 4642 C CA . ALA A 1 585 ? 8.906 -25.456 17.145 1.00 56.86 603 ALA B CA 1
ATOM 4643 C C . ALA A 1 585 ? 9.637 -26.785 17.218 1.00 57.53 603 ALA B C 1
ATOM 4644 O O . ALA A 1 585 ? 10.286 -27.199 16.257 1.00 58.21 603 ALA B O 1
ATOM 4646 N N . ALA A 1 586 ? 9.510 -27.460 18.357 1.00 57.48 604 ALA B N 1
ATOM 4647 C CA . ALA A 1 586 ? 10.107 -28.777 18.561 1.00 58.17 604 ALA B CA 1
ATOM 4648 C C . ALA A 1 586 ? 9.080 -29.672 19.236 1.00 57.29 604 ALA B C 1
ATOM 4649 O O . ALA A 1 586 ? 8.782 -29.482 20.418 1.00 57.12 604 ALA B O 1
ATOM 4651 N N . VAL A 1 587 ? 8.537 -30.640 18.498 1.00 56.92 605 VAL B N 1
ATOM 4652 C CA . VAL A 1 587 ? 7.392 -31.422 18.951 1.00 56.14 605 VAL B CA 1
ATOM 4653 C C . VAL A 1 587 ? 7.719 -32.905 18.901 1.00 56.90 605 VAL B C 1
ATOM 4654 O O . VAL A 1 587 ? 8.362 -33.375 17.961 1.00 57.63 605 VAL B O 1
ATOM 4658 N N . ASP A 1 588 ? 7.266 -33.647 19.910 1.00 56.87 606 ASP B N 1
ATOM 4659 C CA . ASP A 1 588 ? 7.347 -35.103 19.882 1.00 57.61 606 ASP B CA 1
ATOM 4660 C C . ASP A 1 588 ? 6.581 -35.647 18.690 1.00 57.29 606 ASP B C 1
ATOM 4661 O O . ASP A 1 588 ? 5.356 -35.547 18.635 1.00 56.38 606 ASP B O 1
ATOM 4666 N N . SER A 1 589 ? 7.299 -36.217 17.725 1.00 58.22 607 SER B N 1
ATOM 4667 C CA . SER A 1 589 ? 6.663 -36.665 16.494 1.00 58.10 607 SER B CA 1
ATOM 4668 C C . SER A 1 589 ? 5.579 -37.702 16.731 1.00 58.03 607 SER B C 1
ATOM 4669 O O . SER A 1 589 ? 4.690 -37.857 15.888 1.00 57.64 607 SER B O 1
ATOM 4672 N N . ALA A 1 590 ? 5.619 -38.405 17.857 1.00 58.50 608 ALA B N 1
ATOM 4673 C CA . ALA A 1 590 ? 4.617 -39.429 18.108 1.00 58.69 608 ALA B CA 1
ATOM 4674 C C . ALA A 1 590 ? 3.203 -38.870 18.136 1.00 57.47 608 ALA B C 1
ATOM 4675 O O . ALA A 1 590 ? 2.248 -39.641 18.006 1.00 57.71 608 ALA B O 1
ATOM 4677 N N . VAL A 1 591 ? 3.042 -37.552 18.287 1.00 56.37 609 VAL B N 1
ATOM 4678 C CA . VAL A 1 591 ? 1.704 -36.975 18.270 1.00 55.39 609 VAL B CA 1
ATOM 4679 C C . VAL A 1 591 ? 1.049 -37.075 16.904 1.00 55.20 609 VAL B C 1
ATOM 4680 O O . VAL A 1 591 ? -0.182 -37.059 16.816 1.00 59.35 609 VAL B O 1
ATOM 4684 N N . TYR A 1 592 ? 1.822 -37.223 15.831 1.00 84.72 610 TYR B N 1
ATOM 4685 C CA . TYR A 1 592 ? 1.211 -37.209 14.511 1.00 79.53 610 TYR B CA 1
ATOM 4686 C C . TYR A 1 592 ? 0.800 -38.593 14.029 1.00 87.86 610 TYR B C 1
ATOM 4687 O O . TYR A 1 592 ? 0.012 -38.694 13.082 1.00 91.79 610 TYR B O 1
ATOM 4696 N N . GLY A 1 593 ? 1.293 -39.650 14.661 1.00 65.97 611 GLY B N 1
ATOM 4697 C CA . GLY A 1 593 ? 0.923 -41.001 14.286 1.00 71.47 611 GLY B CA 1
ATOM 4698 C C . GLY A 1 593 ? 1.328 -41.352 12.870 1.00 72.12 611 GLY B C 1
ATOM 4699 O O . GLY A 1 593 ? 1.997 -42.358 12.637 1.00 69.45 611 GLY B O 1
ATOM 4700 N N . LEU A 1 602 ? 1.875 -31.512 9.296 1.00 78.45 620 LEU B N 1
ATOM 4701 C CA . LEU A 1 602 ? 0.499 -31.765 8.885 1.00 86.69 620 LEU B CA 1
ATOM 4702 C C . LEU A 1 602 ? 0.007 -30.769 7.841 1.00 96.61 620 LEU B C 1
ATOM 4703 O O . LEU A 1 602 ? -0.711 -31.142 6.916 1.00 96.83 620 LEU B O 1
ATOM 4708 N N . GLU A 1 603 ? 0.392 -29.506 7.983 1.00 97.12 621 GLU B N 1
ATOM 4709 C CA . GLU A 1 603 ? -0.148 -28.463 7.126 1.00 88.80 621 GLU B CA 1
ATOM 4710 C C . GLU A 1 603 ? 0.728 -28.230 5.904 1.00 86.61 621 GLU B C 1
ATOM 4711 O O . GLU A 1 603 ? 1.955 -28.354 5.950 1.00 78.26 621 GLU B O 1
ATOM 4717 N N . ARG A 1 604 ? 0.069 -27.877 4.804 1.00 115.18 622 ARG B N 1
ATOM 4718 C CA . ARG A 1 604 ? 0.721 -27.497 3.559 1.00 116.18 622 ARG B CA 1
ATOM 4719 C C . ARG A 1 604 ? 0.141 -26.168 3.107 1.00 111.12 622 ARG B C 1
ATOM 4720 O O . ARG A 1 604 ? -1.059 -26.071 2.830 1.00 103.20 622 ARG B O 1
ATOM 4728 N N . VAL A 1 605 ? 0.995 -25.153 3.025 1.00 120.30 623 VAL B N 1
ATOM 4729 C CA . VAL A 1 605 ? 0.524 -23.797 2.784 1.00 117.32 623 VAL B CA 1
ATOM 4730 C C . VAL A 1 605 ? 0.382 -23.480 1.296 1.00 124.66 623 VAL B C 1
ATOM 4731 O O . VAL A 1 605 ? -0.525 -22.734 0.912 1.00 133.89 623 VAL B O 1
ATOM 4735 N N . PHE A 1 606 ? 1.239 -24.049 0.441 1.00 121.82 624 PHE B N 1
ATOM 4736 C CA . PHE A 1 606 ? 1.231 -23.677 -0.973 1.00 113.85 624 PHE B CA 1
ATOM 4737 C C . PHE A 1 606 ? -0.084 -24.037 -1.650 1.00 112.38 624 PHE B C 1
ATOM 4738 O O . PHE A 1 606 ? -0.490 -23.372 -2.609 1.00 114.23 624 PHE B O 1
ATOM 4746 N N . GLN A 1 607 ? -0.763 -25.079 -1.171 1.00 107.51 625 GLN B N 1
ATOM 4747 C CA . GLN A 1 607 ? -2.032 -25.467 -1.774 1.00 104.87 625 GLN B CA 1
ATOM 4748 C C . GLN A 1 607 ? -3.178 -24.603 -1.260 1.00 101.79 625 GLN B C 1
ATOM 4749 O O . GLN A 1 607 ? -4.044 -24.190 -2.039 1.00 104.77 625 GLN B O 1
ATOM 4755 N N . PHE A 1 608 ? -3.190 -24.300 0.041 1.00 81.70 626 PHE B N 1
ATOM 4756 C CA . PHE A 1 608 ? -4.201 -23.397 0.572 1.00 71.79 626 PHE B CA 1
ATOM 4757 C C . PHE A 1 608 ? -3.997 -21.967 0.098 1.00 65.27 626 PHE B C 1
ATOM 4758 O O . PHE A 1 608 ? -4.912 -21.148 0.222 1.00 62.37 626 PHE B O 1
ATOM 4766 N N . LEU A 1 609 ? -2.830 -21.657 -0.457 1.00 61.58 627 LEU B N 1
ATOM 4767 C CA . LEU A 1 609 ? -2.548 -20.301 -0.899 1.00 62.73 627 LEU B CA 1
ATOM 4768 C C . LEU A 1 609 ? -3.166 -20.032 -2.260 1.00 75.12 627 LEU B C 1
ATOM 4769 O O . LEU A 1 609 ? -3.659 -18.928 -2.516 1.00 75.48 627 LEU B O 1
ATOM 4774 N N . GLU A 1 610 ? -3.169 -21.026 -3.142 1.00 98.16 628 GLU B N 1
ATOM 4775 C CA . GLU A 1 610 ? -3.765 -20.805 -4.454 1.00 98.95 628 GLU B CA 1
ATOM 4776 C C . GLU A 1 610 ? -5.259 -21.068 -4.445 1.00 81.74 628 GLU B C 1
ATOM 4777 O O . GLU A 1 610 ? -5.822 -21.624 -5.391 1.00 85.44 628 GLU B O 1
ATOM 4783 N N . LYS A 1 611 ? -5.925 -20.689 -3.357 1.00 50.27 629 LYS B N 1
ATOM 4784 C CA . LYS A 1 611 ? -7.366 -20.526 -3.391 1.00 49.98 629 LYS B CA 1
ATOM 4785 C C . LYS A 1 611 ? -7.730 -19.146 -3.897 1.00 50.11 629 LYS B C 1
ATOM 4786 O O . LYS A 1 611 ? -8.884 -18.913 -4.268 1.00 51.75 629 LYS B O 1
ATOM 4792 N N . SER A 1 612 ? -6.766 -18.224 -3.885 1.00 51.92 630 SER B N 1
ATOM 4793 C CA . SER A 1 612 ? -6.954 -16.881 -4.404 1.00 50.70 630 SER B CA 1
ATOM 4794 C C . SER A 1 612 ? -6.950 -16.842 -5.921 1.00 51.19 630 SER B C 1
ATOM 4795 O O . SER A 1 612 ? -7.305 -15.810 -6.497 1.00 51.52 630 SER B O 1
ATOM 4798 N N . ASP A 1 613 ? -6.525 -17.921 -6.571 1.00 51.38 631 ASP B N 1
ATOM 4799 C CA . ASP A 1 613 ? -6.637 -18.053 -8.016 1.00 51.94 631 ASP B CA 1
ATOM 4800 C C . ASP A 1 613 ? -8.106 -18.193 -8.383 1.00 51.74 631 ASP B C 1
ATOM 4801 O O . ASP A 1 613 ? -8.722 -19.227 -8.114 1.00 51.51 631 ASP B O 1
ATOM 4806 N N . LEU A 1 614 ? -8.668 -17.166 -9.008 1.00 51.98 632 LEU B N 1
ATOM 4807 C CA . LEU A 1 614 ? -10.078 -17.179 -9.365 1.00 51.97 632 LEU B CA 1
ATOM 4808 C C . LEU A 1 614 ? -10.361 -18.024 -10.598 1.00 52.47 632 LEU B C 1
ATOM 4809 O O . LEU A 1 614 ? -11.521 -18.142 -11.003 1.00 52.65 632 LEU B O 1
ATOM 4814 N N . GLY A 1 615 ? -9.330 -18.616 -11.192 1.00 70.18 633 GLY B N 1
ATOM 4815 C CA . GLY A 1 615 ? -9.491 -19.465 -12.350 1.00 54.97 633 GLY B CA 1
ATOM 4816 C C . GLY A 1 615 ? -9.757 -20.909 -12.005 1.00 53.57 633 GLY B C 1
ATOM 4817 O O . GLY A 1 615 ? -9.561 -21.352 -10.877 1.00 61.58 633 GLY B O 1
ATOM 4818 N N . CYS A 1 616 ? -10.215 -21.646 -13.014 1.00 54.32 634 CYS B N 1
ATOM 4819 C CA . CYS A 1 616 ? -10.557 -23.050 -12.872 1.00 54.67 634 CYS B CA 1
ATOM 4820 C C . CYS A 1 616 ? -10.097 -23.815 -14.103 1.00 55.84 634 CYS B C 1
ATOM 4821 O O . CYS A 1 616 ? -9.931 -23.250 -15.185 1.00 56.39 634 CYS B O 1
ATOM 4824 N N . GLY A 1 617 ? -9.885 -25.114 -13.924 1.00 56.36 635 GLY B N 1
ATOM 4825 C CA . GLY A 1 617 ? -9.540 -25.968 -15.037 1.00 57.72 635 GLY B CA 1
ATOM 4826 C C . GLY A 1 617 ? -8.158 -25.687 -15.597 1.00 58.27 635 GLY B C 1
ATOM 4827 O O . GLY A 1 617 ? -7.386 -24.878 -15.088 1.00 57.62 635 GLY B O 1
ATOM 4828 N N . ALA A 1 618 ? -7.868 -26.379 -16.692 1.00 59.70 636 ALA B N 1
ATOM 4829 C CA . ALA A 1 618 ? -6.586 -26.274 -17.369 1.00 60.66 636 ALA B CA 1
ATOM 4830 C C . ALA A 1 618 ? -6.557 -25.167 -18.410 1.00 60.95 636 ALA B C 1
ATOM 4831 O O . ALA A 1 618 ? -5.536 -25.003 -19.082 1.00 61.96 636 ALA B O 1
ATOM 4833 N N . GLY A 1 619 ? -7.641 -24.422 -18.577 1.00 60.28 637 GLY B N 1
ATOM 4834 C CA . GLY A 1 619 ? -7.686 -23.342 -19.538 1.00 60.58 637 GLY B CA 1
ATOM 4835 C C . GLY A 1 619 ? -8.726 -23.588 -20.612 1.00 61.37 637 GLY B C 1
ATOM 4836 O O . GLY A 1 619 ? -9.446 -24.585 -20.609 1.00 61.75 637 GLY B O 1
ATOM 4837 N N . GLY A 1 620 ? -8.815 -22.630 -21.520 1.00 61.73 638 GLY B N 1
ATOM 4838 C CA . GLY A 1 620 ? -9.771 -22.719 -22.603 1.00 62.56 638 GLY B CA 1
ATOM 4839 C C . GLY A 1 620 ? -11.097 -22.079 -22.243 1.00 61.63 638 GLY B C 1
ATOM 4840 O O . GLY A 1 620 ? -11.199 -21.282 -21.307 1.00 60.40 638 GLY B O 1
ATOM 4841 N N . GLY A 1 621 ? -12.124 -22.423 -23.016 1.00 62.41 639 GLY B N 1
ATOM 4842 C CA . GLY A 1 621 ? -13.457 -21.901 -22.793 1.00 61.88 639 GLY B CA 1
ATOM 4843 C C . GLY A 1 621 ? -14.388 -22.129 -23.966 1.00 63.13 639 GLY B C 1
ATOM 4844 O O . GLY A 1 621 ? -13.934 -22.392 -25.075 1.00 64.35 639 GLY B O 1
ATOM 4845 N N . LEU A 1 622 ? -15.702 -22.039 -23.728 1.00 63.01 640 LEU B N 1
ATOM 4846 C CA . LEU A 1 622 ? -16.666 -22.202 -24.810 1.00 64.29 640 LEU B CA 1
ATOM 4847 C C . LEU A 1 622 ? -16.560 -21.082 -25.832 1.00 64.66 640 LEU B C 1
ATOM 4848 O O . LEU A 1 622 ? -16.795 -21.313 -27.024 1.00 66.01 640 LEU B O 1
ATOM 4853 N N . ASN A 1 623 ? -16.206 -19.877 -25.394 1.00 63.63 641 ASN B N 1
ATOM 4854 C CA . ASN A 1 623 ? -15.977 -18.750 -26.290 1.00 64.02 641 ASN B CA 1
ATOM 4855 C C . ASN A 1 623 ? -14.976 -17.820 -25.612 1.00 63.00 641 ASN B C 1
ATOM 4856 O O . ASN A 1 623 ? -14.375 -18.173 -24.595 1.00 62.14 641 ASN B O 1
ATOM 4861 N N . ASN A 1 624 ? -14.801 -16.619 -26.167 1.00 63.23 642 ASN B N 1
ATOM 4862 C CA . ASN A 1 624 ? -13.831 -15.681 -25.606 1.00 62.58 642 ASN B CA 1
ATOM 4863 C C . ASN A 1 624 ? -14.187 -15.286 -24.184 1.00 61.28 642 ASN B C 1
ATOM 4864 O O . ASN A 1 624 ? -13.348 -15.345 -23.278 1.00 60.54 642 ASN B O 1
ATOM 4869 N N . ALA A 1 625 ? -15.437 -14.896 -23.965 1.00 61.13 643 ALA B N 1
ATOM 4870 C CA . ALA A 1 625 ? -15.841 -14.489 -22.629 1.00 60.11 643 ALA B CA 1
ATOM 4871 C C . ALA A 1 625 ? -15.658 -15.626 -21.636 1.00 59.38 643 ALA B C 1
ATOM 4872 O O . ALA A 1 625 ? -15.273 -15.397 -20.485 1.00 67.60 643 ALA B O 1
ATOM 4874 N N . ASN A 1 626 ? -15.929 -16.859 -22.060 1.00 59.87 644 ASN B N 1
ATOM 4875 C CA . ASN A 1 626 ? -15.716 -17.994 -21.173 1.00 59.36 644 ASN B CA 1
ATOM 4876 C C . ASN A 1 626 ? -14.235 -18.265 -20.962 1.00 59.07 644 ASN B C 1
ATOM 4877 O O . ASN A 1 626 ? -13.848 -18.738 -19.893 1.00 58.32 644 ASN B O 1
ATOM 4882 N N . VAL A 1 627 ? -13.396 -17.981 -21.957 1.00 59.78 645 VAL B N 1
ATOM 4883 C CA . VAL A 1 627 ? -11.957 -18.121 -21.759 1.00 59.73 645 VAL B CA 1
ATOM 4884 C C . VAL A 1 627 ? -11.482 -17.146 -20.695 1.00 58.76 645 VAL B C 1
ATOM 4885 O O . VAL A 1 627 ? -10.719 -17.510 -19.794 1.00 58.20 645 VAL B O 1
ATOM 4889 N N . PHE A 1 628 ? -11.941 -15.895 -20.767 1.00 58.66 646 PHE B N 1
ATOM 4890 C CA . PHE A 1 628 ? -11.572 -14.924 -19.742 1.00 57.94 646 PHE B CA 1
ATOM 4891 C C . PHE A 1 628 ? -12.139 -15.316 -18.384 1.00 56.91 646 PHE B C 1
ATOM 4892 O O . PHE A 1 628 ? -11.471 -15.166 -17.356 1.00 56.29 646 PHE B O 1
ATOM 4900 N N . HIS A 1 629 ? -13.364 -15.834 -18.361 1.00 56.87 647 HIS B N 1
ATOM 4901 C CA . HIS A 1 629 ? -13.993 -16.186 -17.095 1.00 56.10 647 HIS B CA 1
ATOM 4902 C C . HIS A 1 629 ? -13.274 -17.341 -16.412 1.00 55.66 647 HIS B C 1
ATOM 4903 O O . HIS A 1 629 ? -12.965 -17.272 -15.220 1.00 54.92 647 HIS B O 1
ATOM 4910 N N . LEU A 1 630 ? -12.997 -18.414 -17.148 1.00 56.24 648 LEU B N 1
ATOM 4911 C CA . LEU A 1 630 ? -12.316 -19.549 -16.545 1.00 56.03 648 LEU B CA 1
ATOM 4912 C C . LEU A 1 630 ? -10.891 -19.213 -16.146 1.00 55.75 648 LEU B C 1
ATOM 4913 O O . LEU A 1 630 ? -10.263 -19.998 -15.437 1.00 55.49 648 LEU B O 1
ATOM 4918 N N . ALA A 1 631 ? -10.354 -18.096 -16.612 1.00 55.98 649 ALA B N 1
ATOM 4919 C CA . ALA A 1 631 ? -9.049 -17.635 -16.170 1.00 55.89 649 ALA B CA 1
ATOM 4920 C C . ALA A 1 631 ? -9.152 -16.691 -14.984 1.00 55.08 649 ALA B C 1
ATOM 4921 O O . ALA A 1 631 ? -8.126 -16.226 -14.485 1.00 55.05 649 ALA B O 1
ATOM 4923 N N . GLY A 1 632 ? -10.362 -16.392 -14.534 1.00 54.60 650 GLY B N 1
ATOM 4924 C CA . GLY A 1 632 ? -10.550 -15.480 -13.425 1.00 54.04 650 GLY B CA 1
ATOM 4925 C C . GLY A 1 632 ? -10.475 -14.014 -13.782 1.00 54.48 650 GLY B C 1
ATOM 4926 O O . GLY A 1 632 ? -9.880 -13.232 -13.031 1.00 54.39 650 GLY B O 1
ATOM 4927 N N . LEU A 1 633 ? -11.063 -13.616 -14.912 1.00 63.60 651 LEU B N 1
ATOM 4928 C CA . LEU A 1 633 ? -10.946 -12.261 -15.431 1.00 58.23 651 LEU B CA 1
ATOM 4929 C C . LEU A 1 633 ? -12.298 -11.731 -15.895 1.00 59.21 651 LEU B C 1
ATOM 4930 O O . LEU A 1 633 ? -13.096 -12.473 -16.470 1.00 63.86 651 LEU B O 1
ATOM 4935 N N . THR A 1 634 ? -12.576 -10.467 -15.589 1.00 56.36 652 THR B N 1
ATOM 4936 C CA . THR A 1 634 ? -13.595 -9.679 -16.272 1.00 57.04 652 THR B CA 1
ATOM 4937 C C . THR A 1 634 ? -12.908 -8.663 -17.170 1.00 57.96 652 THR B C 1
ATOM 4938 O O . THR A 1 634 ? -11.797 -8.209 -16.880 1.00 58.13 652 THR B O 1
ATOM 4942 N N . PHE A 1 635 ? -13.581 -8.308 -18.258 1.00 58.72 653 PHE B N 1
ATOM 4943 C CA . PHE A 1 635 ? -13.022 -7.455 -19.289 1.00 59.73 653 PHE B CA 1
ATOM 4944 C C . PHE A 1 635 ? -14.082 -6.494 -19.803 1.00 63.26 653 PHE B C 1
ATOM 4945 O O . PHE A 1 635 ? -15.280 -6.776 -19.750 1.00 75.69 653 PHE B O 1
ATOM 4953 N N . LEU A 1 636 ? -13.623 -5.329 -20.251 1.00 61.52 654 LEU B N 1
ATOM 4954 C CA . LEU A 1 636 ? -14.462 -4.306 -20.861 1.00 62.55 654 LEU B CA 1
ATOM 4955 C C . LEU A 1 636 ? -14.015 -4.099 -22.297 1.00 63.52 654 LEU B C 1
ATOM 4956 O O . LEU A 1 636 ? -12.837 -3.827 -22.547 1.00 82.68 654 LEU B O 1
ATOM 4961 N N . THR A 1 637 ? -14.947 -4.236 -23.236 1.00 63.97 655 THR B N 1
ATOM 4962 C CA . THR A 1 637 ? -14.599 -4.176 -24.644 1.00 64.93 655 THR B CA 1
ATOM 4963 C C . THR A 1 637 ? -15.764 -3.602 -25.425 1.00 65.82 655 THR B C 1
ATOM 4964 O O . THR A 1 637 ? -16.928 -3.809 -25.075 1.00 65.53 655 THR B O 1
ATOM 4968 N N . ASN A 1 638 ? -15.428 -2.851 -26.473 1.00 77.68 656 ASN B N 1
ATOM 4969 C CA . ASN A 1 638 ? -16.385 -2.476 -27.500 1.00 68.06 656 ASN B CA 1
ATOM 4970 C C . ASN A 1 638 ? -16.597 -3.595 -28.505 1.00 68.06 656 ASN B C 1
ATOM 4971 O O . ASN A 1 638 ? -17.547 -3.532 -29.290 1.00 68.77 656 ASN B O 1
ATOM 4976 N N . ALA A 1 639 ? -15.760 -4.628 -28.466 1.00 67.41 657 ALA B N 1
ATOM 4977 C CA . ALA A 1 639 ? -15.937 -5.812 -29.287 1.00 67.47 657 ALA B CA 1
ATOM 4978 C C . ALA A 1 639 ? -17.065 -6.681 -28.738 1.00 66.67 657 ALA B C 1
ATOM 4979 O O . ALA A 1 639 ? -17.745 -6.339 -27.765 1.00 66.13 657 ALA B O 1
ATOM 4981 N N . ASN A 1 640 ? -17.281 -7.816 -29.398 1.00 71.99 658 ASN B N 1
ATOM 4982 C CA . ASN A 1 640 ? -18.331 -8.730 -28.982 1.00 70.49 658 ASN B CA 1
ATOM 4983 C C . ASN A 1 640 ? -18.029 -9.239 -27.583 1.00 65.01 658 ASN B C 1
ATOM 4984 O O . ASN A 1 640 ? -16.941 -9.755 -27.317 1.00 64.50 658 ASN B O 1
ATOM 4989 N N . ALA A 1 641 ? -18.998 -9.086 -26.684 1.00 70.78 659 ALA B N 1
ATOM 4990 C CA . ALA A 1 641 ? -18.853 -9.486 -25.290 1.00 65.31 659 ALA B CA 1
ATOM 4991 C C . ALA A 1 641 ? -19.948 -10.447 -24.842 1.00 73.00 659 ALA B C 1
ATOM 4992 O O . ALA A 1 641 ? -20.309 -10.470 -23.665 1.00 69.46 659 ALA B O 1
ATOM 4994 N N . ASP A 1 642 ? -20.491 -11.238 -25.764 1.00 63.96 660 ASP B N 1
ATOM 4995 C CA . ASP A 1 642 ? -21.542 -12.191 -25.424 1.00 64.10 660 ASP B CA 1
ATOM 4996 C C . ASP A 1 642 ? -21.037 -13.268 -24.477 1.00 63.12 660 ASP B C 1
ATOM 4997 O O . ASP A 1 642 ? -20.216 -14.110 -24.855 1.00 63.03 660 ASP B O 1
ATOM 5002 N N . ASP A 1 643 ? -21.492 -13.222 -23.234 1.00 62.49 661 ASP B N 1
ATOM 5003 C CA . ASP A 1 643 ? -21.112 -14.186 -22.218 1.00 77.85 661 ASP B CA 1
ATOM 5004 C C . ASP A 1 643 ? -22.334 -15.015 -21.848 1.00 76.60 661 ASP B C 1
ATOM 5005 O O . ASP A 1 643 ? -23.444 -14.790 -22.343 1.00 87.65 661 ASP B O 1
ATOM 5010 N N . SER A 1 644 ? -22.122 -15.986 -20.968 1.00 82.65 662 SER B N 1
ATOM 5011 C CA . SER A 1 644 ? -23.206 -16.832 -20.492 1.00 82.73 662 SER B CA 1
ATOM 5012 C C . SER A 1 644 ? -24.090 -16.023 -19.542 1.00 83.15 662 SER B C 1
ATOM 5013 O O . SER A 1 644 ? -23.901 -14.821 -19.332 1.00 67.81 662 SER B O 1
ATOM 5016 N N . GLN A 1 645 ? -25.060 -16.694 -18.932 1.00 116.49 663 GLN B N 1
ATOM 5017 C CA . GLN A 1 645 ? -26.048 -16.028 -18.097 1.00 115.92 663 GLN B CA 1
ATOM 5018 C C . GLN A 1 645 ? -25.596 -15.986 -16.648 1.00 111.45 663 GLN B C 1
ATOM 5019 O O . GLN A 1 645 ? -24.992 -16.937 -16.144 1.00 107.37 663 GLN B O 1
ATOM 5025 N N . GLU A 1 646 ? -25.898 -14.869 -15.985 1.00 120.00 664 GLU B N 1
ATOM 5026 C CA . GLU A 1 646 ? -25.624 -14.687 -14.559 1.00 119.89 664 GLU B CA 1
ATOM 5027 C C . GLU A 1 646 ? -24.155 -14.947 -14.234 1.00 115.57 664 GLU B C 1
ATOM 5028 O O . GLU A 1 646 ? -23.815 -15.384 -13.133 1.00 118.17 664 GLU B O 1
ATOM 5034 N N . ASN A 1 647 ? -23.270 -14.680 -15.194 1.00 112.33 665 ASN B N 1
ATOM 5035 C CA . ASN A 1 647 ? -21.848 -14.974 -15.032 1.00 107.17 665 ASN B CA 1
ATOM 5036 C C . ASN A 1 647 ? -21.167 -13.789 -14.358 1.00 96.69 665 ASN B C 1
ATOM 5037 O O . ASN A 1 647 ? -20.510 -12.958 -14.989 1.00 114.25 665 ASN B O 1
ATOM 5042 N N . ASP A 1 648 ? -21.333 -13.721 -13.043 1.00 73.26 666 ASP B N 1
ATOM 5043 C CA . ASP A 1 648 ? -20.760 -12.665 -12.217 1.00 56.91 666 ASP B CA 1
ATOM 5044 C C . ASP A 1 648 ? -19.866 -13.204 -11.113 1.00 55.90 666 ASP B C 1
ATOM 5045 O O . ASP A 1 648 ? -18.807 -12.635 -10.850 1.00 55.39 666 ASP B O 1
ATOM 5050 N N . GLU A 1 649 ? -20.263 -14.298 -10.466 1.00 55.74 667 GLU B N 1
ATOM 5051 C CA . GLU A 1 649 ? -19.424 -14.951 -9.481 1.00 54.85 667 GLU B CA 1
ATOM 5052 C C . GLU A 1 649 ? -18.291 -15.705 -10.169 1.00 54.28 667 GLU B C 1
ATOM 5053 O O . GLU A 1 649 ? -18.417 -16.106 -11.326 1.00 54.68 667 GLU B O 1
ATOM 5059 N N . PRO A 1 650 ? -17.181 -15.937 -9.471 1.00 62.10 668 PRO B N 1
ATOM 5060 C CA . PRO A 1 650 ? -16.091 -16.719 -10.065 1.00 53.18 668 PRO B CA 1
ATOM 5061 C C . PRO A 1 650 ? -16.507 -18.152 -10.366 1.00 53.44 668 PRO B C 1
ATOM 5062 O O . PRO A 1 650 ? -17.464 -18.684 -9.801 1.00 53.69 668 PRO B O 1
ATOM 5066 N N . CYS A 1 651 ? -15.785 -18.772 -11.301 1.00 72.47 669 CYS B N 1
ATOM 5067 C CA . CYS A 1 651 ? -16.018 -20.174 -11.618 1.00 61.53 669 CYS B CA 1
ATOM 5068 C C . CYS A 1 651 ? -15.755 -21.038 -10.391 1.00 53.55 669 CYS B C 1
ATOM 5069 O O . CYS A 1 651 ? -15.032 -20.653 -9.469 1.00 53.24 669 CYS B O 1
ATOM 5072 N N . LYS A 1 652 ? -16.342 -22.225 -10.388 1.00 64.67 670 LYS B N 1
ATOM 5073 C CA . LYS A 1 652 ? -16.106 -23.199 -9.336 1.00 68.40 670 LYS B CA 1
ATOM 5074 C C . LYS A 1 652 ? -15.442 -24.407 -9.973 1.00 86.06 670 LYS B C 1
ATOM 5075 O O . LYS A 1 652 ? -15.947 -24.944 -10.966 1.00 95.52 670 LYS B O 1
ATOM 5081 N N . GLU A 1 653 ? -14.296 -24.808 -9.423 1.00 76.02 671 GLU B N 1
ATOM 5082 C CA . GLU A 1 653 ? -13.593 -25.972 -9.943 1.00 67.10 671 GLU B CA 1
ATOM 5083 C C . GLU A 1 653 ? -14.501 -27.187 -9.872 1.00 67.08 671 GLU B C 1
ATOM 5084 O O . GLU A 1 653 ? -15.078 -27.484 -8.823 1.00 61.86 671 GLU B O 1
ATOM 5090 N N . ILE A 1 654 ? -14.626 -27.889 -10.987 1.00 97.83 672 ILE B N 1
ATOM 5091 C CA . ILE A 1 654 ? -15.577 -28.986 -11.084 1.00 104.76 672 ILE B CA 1
ATOM 5092 C C . ILE A 1 654 ? -14.930 -30.250 -10.543 1.00 119.47 672 ILE B C 1
ATOM 5093 O O . ILE A 1 654 ? -13.729 -30.491 -10.719 1.00 120.59 672 ILE B O 1
ATOM 5098 N N . LEU A 1 655 ? -15.735 -31.046 -9.851 1.00 142.74 673 LEU B N 1
ATOM 5099 C CA . LEU A 1 655 ? -15.330 -32.325 -9.297 1.00 136.67 673 LEU B CA 1
ATOM 5100 C C . LEU A 1 655 ? -16.107 -33.444 -9.977 1.00 154.58 673 LEU B C 1
ATOM 5101 O O . LEU A 1 655 ? -17.169 -33.225 -10.568 1.00 161.25 673 LEU B O 1
ATOM 5106 N N . ARG A 1 656 ? -15.565 -34.653 -9.894 1.00 145.83 674 ARG B N 1
ATOM 5107 C CA . ARG A 1 656 ? -16.122 -35.770 -10.648 1.00 137.78 674 ARG B CA 1
ATOM 5108 C C . ARG A 1 656 ? -16.387 -36.984 -9.759 1.00 142.66 674 ARG B C 1
ATOM 5109 O O . ARG A 1 656 ? -17.458 -37.591 -9.816 1.00 144.33 674 ARG B O 1
ATOM 5117 N N . LEU B 2 1 ? -27.415 -68.952 22.526 1.00 134.74 679 LEU A N 1
ATOM 5118 C CA . LEU B 2 1 ? -26.729 -68.010 23.404 1.00 128.28 679 LEU A CA 1
ATOM 5119 C C . LEU B 2 1 ? -26.460 -66.691 22.683 1.00 134.63 679 LEU A C 1
ATOM 5120 O O . LEU B 2 1 ? -26.641 -65.618 23.255 1.00 132.96 679 LEU A O 1
ATOM 5125 N N . GLN B 2 2 ? -26.018 -66.765 21.427 1.00 148.50 680 GLN A N 1
ATOM 5126 C CA . GLN B 2 2 ? -25.834 -65.543 20.649 1.00 153.75 680 GLN A CA 1
ATOM 5127 C C . GLN B 2 2 ? -27.168 -64.880 20.343 1.00 156.25 680 GLN A C 1
ATOM 5128 O O . GLN B 2 2 ? -27.309 -63.665 20.483 1.00 153.91 680 GLN A O 1
ATOM 5134 N N . LYS B 2 3 ? -28.146 -65.663 19.884 1.00 167.25 681 LYS A N 1
ATOM 5135 C CA . LYS B 2 3 ? -29.469 -65.122 19.580 1.00 167.51 681 LYS A CA 1
ATOM 5136 C C . LYS B 2 3 ? -30.174 -64.587 20.824 1.00 171.54 681 LYS A C 1
ATOM 5137 O O . LYS B 2 3 ? -30.839 -63.541 20.771 1.00 169.41 681 LYS A O 1
ATOM 5143 N N . LYS B 2 4 ? -30.005 -65.266 21.965 1.00 164.28 682 LYS A N 1
ATOM 5144 C CA . LYS B 2 4 ? -30.598 -64.795 23.213 1.00 153.37 682 LYS A CA 1
ATOM 5145 C C . LYS B 2 4 ? -30.072 -63.430 23.638 1.00 147.75 682 LYS A C 1
ATOM 5146 O O . LYS B 2 4 ? -30.704 -62.778 24.475 1.00 147.02 682 LYS A O 1
ATOM 5152 N N . ILE B 2 5 ? -28.945 -62.982 23.086 1.00 147.67 683 ILE A N 1
ATOM 5153 C CA . ILE B 2 5 ? -28.430 -61.649 23.355 1.00 140.86 683 ILE A CA 1
ATOM 5154 C C . ILE B 2 5 ? -28.649 -60.717 22.166 1.00 136.03 683 ILE A C 1
ATOM 5155 O O . ILE B 2 5 ? -28.814 -59.504 22.357 1.00 133.51 683 ILE A O 1
ATOM 5160 N N . GLU B 2 6 ? -28.668 -61.258 20.949 1.00 125.18 684 GLU A N 1
ATOM 5161 C CA . GLU B 2 6 ? -28.985 -60.474 19.765 1.00 125.55 684 GLU A CA 1
ATOM 5162 C C . GLU B 2 6 ? -30.370 -59.864 19.883 1.00 123.02 684 GLU A C 1
ATOM 5163 O O . GLU B 2 6 ? -30.593 -58.728 19.453 1.00 120.13 684 GLU A O 1
ATOM 5169 N N . GLU B 2 7 ? -31.315 -60.608 20.468 1.00 134.99 685 GLU A N 1
ATOM 5170 C CA . GLU B 2 7 ? -32.640 -60.043 20.698 1.00 144.84 685 GLU A CA 1
ATOM 5171 C C . GLU B 2 7 ? -32.584 -58.878 21.678 1.00 153.54 685 GLU A C 1
ATOM 5172 O O . GLU B 2 7 ? -33.278 -57.873 21.496 1.00 163.42 685 GLU A O 1
ATOM 5178 N N . ILE B 2 8 ? -31.780 -59.005 22.736 1.00 142.74 686 ILE A N 1
ATOM 5179 C CA . ILE B 2 8 ? -31.664 -57.946 23.740 1.00 126.05 686 ILE A CA 1
ATOM 5180 C C . ILE B 2 8 ? -31.095 -56.678 23.113 1.00 109.90 686 ILE A C 1
ATOM 5181 O O . ILE B 2 8 ? -31.703 -55.591 23.163 1.00 95.57 686 ILE A O 1
ATOM 5186 N N . ALA B 2 9 ? -29.940 -56.817 22.460 1.00 124.24 687 ALA A N 1
ATOM 5187 C CA . ALA B 2 9 ? -29.299 -55.666 21.848 1.00 118.96 687 ALA A CA 1
ATOM 5188 C C . ALA B 2 9 ? -30.204 -55.062 20.792 1.00 120.52 687 ALA A C 1
ATOM 5189 O O . ALA B 2 9 ? -30.371 -53.839 20.734 1.00 118.63 687 ALA A O 1
ATOM 5191 N N . ALA B 2 10 ? -30.813 -55.906 19.962 1.00 140.91 688 ALA A N 1
ATOM 5192 C CA . ALA B 2 10 ? -31.719 -55.399 18.945 1.00 154.24 688 ALA A CA 1
ATOM 5193 C C . ALA B 2 10 ? -32.901 -54.677 19.577 1.00 152.23 688 ALA A C 1
ATOM 5194 O O . ALA B 2 10 ? -33.425 -53.719 18.998 1.00 157.62 688 ALA A O 1
ATOM 5196 N N . LYS B 2 11 ? -33.323 -55.104 20.772 1.00 128.98 689 LYS A N 1
ATOM 5197 C CA . LYS B 2 11 ? -34.432 -54.433 21.441 1.00 122.90 689 LYS A CA 1
ATOM 5198 C C . LYS B 2 11 ? -34.048 -53.022 21.848 1.00 115.57 689 LYS A C 1
ATOM 5199 O O . LYS B 2 11 ? -34.872 -52.102 21.771 1.00 97.27 689 LYS A O 1
ATOM 5205 N N . TYR B 2 12 ? -32.791 -52.821 22.253 1.00 97.92 690 TYR A N 1
ATOM 5206 C CA . TYR B 2 12 ? -32.380 -51.512 22.756 1.00 101.58 690 TYR A CA 1
ATOM 5207 C C . TYR B 2 12 ? -31.315 -50.850 21.887 1.00 104.97 690 TYR A C 1
ATOM 5208 O O . TYR B 2 12 ? -30.595 -49.970 22.367 1.00 103.01 690 TYR A O 1
ATOM 5217 N N . LYS B 2 13 ? -31.217 -51.226 20.611 1.00 140.51 691 LYS A N 1
ATOM 5218 C CA . LYS B 2 13 ? -30.233 -50.602 19.731 1.00 133.93 691 LYS A CA 1
ATOM 5219 C C . LYS B 2 13 ? -30.488 -49.106 19.582 1.00 117.29 691 LYS A C 1
ATOM 5220 O O . LYS B 2 13 ? -29.585 -48.288 19.788 1.00 100.71 691 LYS A O 1
ATOM 5226 N N . HIS B 2 14 ? -31.711 -48.726 19.219 1.00 136.58 692 HIS A N 1
ATOM 5227 C CA . HIS B 2 14 ? -32.070 -47.321 19.068 1.00 143.45 692 HIS A CA 1
ATOM 5228 C C . HIS B 2 14 ? -33.067 -46.852 20.122 1.00 137.72 692 HIS A C 1
ATOM 5229 O O . HIS B 2 14 ? -33.781 -45.869 19.902 1.00 136.53 692 HIS A O 1
ATOM 5236 N N . SER B 2 15 ? -33.134 -47.535 21.260 1.00 135.81 693 SER A N 1
ATOM 5237 C CA . SER B 2 15 ? -34.081 -47.169 22.303 1.00 139.49 693 SER A CA 1
ATOM 5238 C C . SER B 2 15 ? -33.688 -45.843 22.955 1.00 134.40 693 SER A C 1
ATOM 5239 O O . SER B 2 15 ? -32.508 -45.496 23.052 1.00 131.09 693 SER A O 1
ATOM 5242 N N . VAL B 2 16 ? -34.703 -45.093 23.393 1.00 138.66 694 VAL A N 1
ATOM 5243 C CA . VAL B 2 16 ? -34.458 -43.847 24.118 1.00 133.96 694 VAL A CA 1
ATOM 5244 C C . VAL B 2 16 ? -33.672 -44.123 25.393 1.00 130.67 694 VAL A C 1
ATOM 5245 O O . VAL B 2 16 ? -32.698 -43.427 25.709 1.00 119.38 694 VAL A O 1
ATOM 5249 N N . VAL B 2 17 ? -34.069 -45.155 26.128 1.00 140.68 695 VAL A N 1
ATOM 5250 C CA . VAL B 2 17 ? -33.377 -45.575 27.341 1.00 121.05 695 VAL A CA 1
ATOM 5251 C C . VAL B 2 17 ? -32.533 -46.775 26.924 1.00 118.64 695 VAL A C 1
ATOM 5252 O O . VAL B 2 17 ? -32.997 -47.916 26.864 1.00 139.45 695 VAL A O 1
ATOM 5256 N N . LYS B 2 18 ? -31.278 -46.503 26.590 1.00 88.41 696 LYS A N 1
ATOM 5257 C CA . LYS B 2 18 ? -30.363 -47.525 26.103 1.00 81.54 696 LYS A CA 1
ATOM 5258 C C . LYS B 2 18 ? -29.236 -47.842 27.065 1.00 79.60 696 LYS A C 1
ATOM 5259 O O . LYS B 2 18 ? -28.846 -49.004 27.190 1.00 79.92 696 LYS A O 1
ATOM 5265 N N . LYS B 2 19 ? -28.709 -46.836 27.756 1.00 77.77 697 LYS A N 1
ATOM 5266 C CA . LYS B 2 19 ? -27.624 -47.083 28.695 1.00 76.06 697 LYS A CA 1
ATOM 5267 C C . LYS B 2 19 ? -28.108 -47.870 29.904 1.00 76.37 697 LYS A C 1
ATOM 5268 O O . LYS B 2 19 ? -27.408 -48.770 30.388 1.00 75.97 697 LYS A O 1
ATOM 5274 N N . CYS B 2 20 ? -29.327 -47.589 30.367 1.00 77.29 698 CYS A N 1
ATOM 5275 C CA . CYS B 2 20 ? -29.841 -48.268 31.549 1.00 77.65 698 CYS A CA 1
ATOM 5276 C C . CYS B 2 20 ? -29.875 -49.774 31.335 1.00 78.90 698 CYS A C 1
ATOM 5277 O O . CYS B 2 20 ? -29.595 -50.550 32.257 1.00 83.78 698 CYS A O 1
ATOM 5280 N N . CYS B 2 21 ? -30.193 -50.205 30.117 1.00 80.38 699 CYS A N 1
ATOM 5281 C CA . CYS B 2 21 ? -30.102 -51.623 29.804 1.00 81.69 699 CYS A CA 1
ATOM 5282 C C . CYS B 2 21 ? -28.659 -52.099 29.836 1.00 80.45 699 CYS A C 1
ATOM 5283 O O . CYS B 2 21 ? -28.372 -53.184 30.354 1.00 104.21 699 CYS A O 1
ATOM 5286 N N . TYR B 2 22 ? -27.734 -51.297 29.307 1.00 79.08 700 TYR A N 1
ATOM 5287 C CA . TYR B 2 22 ? -26.332 -51.693 29.274 1.00 78.01 700 TYR A CA 1
ATOM 5288 C C . TYR B 2 22 ? -25.776 -51.940 30.664 1.00 76.82 700 TYR A C 1
ATOM 5289 O O . TYR B 2 22 ? -25.474 -53.084 31.022 1.00 77.42 700 TYR A O 1
ATOM 5298 N N . ASP B 2 23 ? -25.664 -50.885 31.464 1.00 75.31 701 ASP A N 1
ATOM 5299 C CA . ASP B 2 23 ? -25.128 -51.075 32.803 1.00 74.30 701 ASP A CA 1
ATOM 5300 C C . ASP B 2 23 ? -26.083 -51.835 33.708 1.00 75.38 701 ASP A C 1
ATOM 5301 O O . ASP B 2 23 ? -25.712 -52.164 34.840 1.00 90.51 701 ASP A O 1
ATOM 5306 N N . GLY B 2 24 ? -27.294 -52.132 33.236 1.00 77.02 702 GLY A N 1
ATOM 5307 C CA . GLY B 2 24 ? -28.115 -53.105 33.931 1.00 79.96 702 GLY A CA 1
ATOM 5308 C C . GLY B 2 24 ? -27.566 -54.511 33.791 1.00 89.62 702 GLY A C 1
ATOM 5309 O O . GLY B 2 24 ? -27.574 -55.290 34.746 1.00 99.66 702 GLY A O 1
ATOM 5310 N N . ALA B 2 25 ? -27.067 -54.850 32.607 1.00 79.93 703 ALA A N 1
ATOM 5311 C CA . ALA B 2 25 ? -26.530 -56.173 32.334 1.00 80.87 703 ALA A CA 1
ATOM 5312 C C . ALA B 2 25 ? -25.146 -56.384 32.923 1.00 79.55 703 ALA A C 1
ATOM 5313 O O . ALA B 2 25 ? -24.576 -57.465 32.758 1.00 80.44 703 ALA A O 1
ATOM 5315 N N . CYS B 2 26 ? -24.592 -55.385 33.596 1.00 77.62 704 CYS A N 1
ATOM 5316 C CA . CYS B 2 26 ? -23.261 -55.506 34.163 1.00 76.45 704 CYS A CA 1
ATOM 5317 C C . CYS B 2 26 ? -23.257 -56.390 35.403 1.00 76.89 704 CYS A C 1
ATOM 5318 O O . CYS B 2 26 ? -24.254 -56.507 36.118 1.00 98.08 704 CYS A O 1
ATOM 5321 N N . VAL B 2 27 ? -22.108 -57.013 35.656 1.00 76.72 705 VAL A N 1
ATOM 5322 C CA . VAL B 2 27 ? -22.012 -58.002 36.718 1.00 77.43 705 VAL A CA 1
ATOM 5323 C C . VAL B 2 27 ? -21.996 -57.312 38.073 1.00 76.18 705 VAL A C 1
ATOM 5324 O O . VAL B 2 27 ? -21.262 -56.340 38.291 1.00 74.62 705 VAL A O 1
ATOM 5328 N N . ASN B 2 28 ? -22.841 -57.790 38.982 1.00 76.98 706 ASN A N 1
ATOM 5329 C CA . ASN B 2 28 ? -22.830 -57.311 40.362 1.00 76.13 706 ASN A CA 1
ATOM 5330 C C . ASN B 2 28 ? -23.248 -58.506 41.220 1.00 83.01 706 ASN A C 1
ATOM 5331 O O . ASN B 2 28 ? -24.438 -58.766 41.405 1.00 95.48 706 ASN A O 1
ATOM 5336 N N . ASN B 2 29 ? -22.254 -59.222 41.737 1.00 91.88 707 ASN A N 1
ATOM 5337 C CA . ASN B 2 29 ? -22.505 -60.412 42.537 1.00 97.01 707 ASN A CA 1
ATOM 5338 C C . ASN B 2 29 ? -22.852 -60.084 43.979 1.00 96.14 707 ASN A C 1
ATOM 5339 O O . ASN B 2 29 ? -23.058 -61.004 44.779 1.00 106.58 707 ASN A O 1
ATOM 5344 N N . ASP B 2 30 ? -22.936 -58.801 44.321 1.00 77.39 708 ASP A N 1
ATOM 5345 C CA . ASP B 2 30 ? -23.191 -58.387 45.687 1.00 77.08 708 ASP A CA 1
ATOM 5346 C C . ASP B 2 30 ? -24.581 -57.812 45.900 1.00 77.27 708 ASP A C 1
ATOM 5347 O O . ASP B 2 30 ? -25.036 -57.752 47.047 1.00 87.07 708 ASP A O 1
ATOM 5352 N N . GLU B 2 31 ? -25.271 -57.413 44.835 1.00 77.29 709 GLU A N 1
ATOM 5353 C CA . GLU B 2 31 ? -26.591 -56.822 44.966 1.00 77.62 709 GLU A CA 1
ATOM 5354 C C . GLU B 2 31 ? -27.519 -57.414 43.920 1.00 78.97 709 GLU A C 1
ATOM 5355 O O . GLU B 2 31 ? -27.107 -57.667 42.785 1.00 79.04 709 GLU A O 1
ATOM 5361 N N . THR B 2 32 ? -28.775 -57.621 44.305 1.00 80.17 710 THR A N 1
ATOM 5362 C CA . THR B 2 32 ? -29.767 -58.112 43.367 1.00 81.66 710 THR A CA 1
ATOM 5363 C C . THR B 2 32 ? -30.132 -57.011 42.374 1.00 81.07 710 THR A C 1
ATOM 5364 O O . THR B 2 32 ? -29.740 -55.851 42.516 1.00 79.57 710 THR A O 1
ATOM 5368 N N . CYS B 2 33 ? -30.897 -57.386 41.350 1.00 82.44 711 CYS A N 1
ATOM 5369 C CA . CYS B 2 33 ? -31.296 -56.403 40.349 1.00 82.16 711 CYS A CA 1
ATOM 5370 C C . CYS B 2 33 ? -32.196 -55.333 40.951 1.00 81.94 711 CYS A C 1
ATOM 5371 O O . CYS B 2 33 ? -32.051 -54.147 40.640 1.00 80.83 711 CYS A O 1
ATOM 5374 N N . GLU B 2 34 ? -33.124 -55.725 41.824 1.00 99.62 712 GLU A N 1
ATOM 5375 C CA . GLU B 2 34 ? -34.022 -54.730 42.399 1.00 109.66 712 GLU A CA 1
ATOM 5376 C C . GLU B 2 34 ? -33.285 -53.810 43.364 1.00 104.83 712 GLU A C 1
ATOM 5377 O O . GLU B 2 34 ? -33.622 -52.625 43.470 1.00 111.59 712 GLU A O 1
ATOM 5383 N N . GLN B 2 35 ? -32.259 -54.323 44.048 1.00 86.47 713 GLN A N 1
ATOM 5384 C CA . GLN B 2 35 ? -31.480 -53.473 44.942 1.00 79.02 713 GLN A CA 1
ATOM 5385 C C . GLN B 2 35 ? -30.676 -52.446 44.163 1.00 77.52 713 GLN A C 1
ATOM 5386 O O . GLN B 2 35 ? -30.535 -51.299 44.599 1.00 76.60 713 GLN A O 1
ATOM 5392 N N . ARG B 2 36 ? -30.146 -52.838 43.009 1.00 77.37 714 ARG A N 1
ATOM 5393 C CA . ARG B 2 36 ? -29.416 -51.892 42.178 1.00 76.08 714 ARG A CA 1
ATOM 5394 C C . ARG B 2 36 ? -30.357 -50.883 41.544 1.00 76.40 714 ARG A C 1
ATOM 5395 O O . ARG B 2 36 ? -30.065 -49.684 41.510 1.00 75.36 714 ARG A O 1
ATOM 5403 N N . ALA B 2 37 ? -31.496 -51.347 41.046 1.00 78.00 715 ALA A N 1
ATOM 5404 C CA . ALA B 2 37 ? -32.470 -50.437 40.471 1.00 78.62 715 ALA A CA 1
ATOM 5405 C C . ALA B 2 37 ? -33.075 -49.509 41.510 1.00 87.35 715 ALA A C 1
ATOM 5406 O O . ALA B 2 37 ? -33.621 -48.464 41.145 1.00 98.62 715 ALA A O 1
ATOM 5408 N N . ALA B 2 38 ? -32.972 -49.849 42.794 1.00 79.70 716 ALA A N 1
ATOM 5409 C CA . ALA B 2 38 ? -33.496 -48.963 43.823 1.00 78.51 716 ALA A CA 1
ATOM 5410 C C . ALA B 2 38 ? -32.763 -47.629 43.879 1.00 77.06 716 ALA A C 1
ATOM 5411 O O . ALA B 2 38 ? -33.306 -46.662 44.423 1.00 77.32 716 ALA A O 1
ATOM 5413 N N . ARG B 2 39 ? -31.559 -47.544 43.319 1.00 76.09 717 ARG A N 1
ATOM 5414 C CA . ARG B 2 39 ? -30.789 -46.306 43.305 1.00 74.39 717 ARG A CA 1
ATOM 5415 C C . ARG B 2 39 ? -30.973 -45.491 42.034 1.00 74.32 717 ARG A C 1
ATOM 5416 O O . ARG B 2 39 ? -30.433 -44.385 41.945 1.00 73.40 717 ARG A O 1
ATOM 5424 N N . ILE B 2 40 ? -31.702 -46.007 41.048 1.00 75.40 718 ILE A N 1
ATOM 5425 C CA . ILE B 2 40 ? -31.861 -45.297 39.786 1.00 75.49 718 ILE A CA 1
ATOM 5426 C C . ILE B 2 40 ? -32.805 -44.124 39.990 1.00 76.22 718 ILE A C 1
ATOM 5427 O O . ILE B 2 40 ? -33.882 -44.272 40.580 1.00 77.52 718 ILE A O 1
ATOM 5432 N N . SER B 2 41 ? -32.406 -42.947 39.511 1.00 75.50 719 SER A N 1
ATOM 5433 C CA . SER B 2 41 ? -33.202 -41.736 39.675 1.00 76.24 719 SER A CA 1
ATOM 5434 C C . SER B 2 41 ? -33.579 -41.102 38.341 1.00 76.85 719 SER A C 1
ATOM 5435 O O . SER B 2 41 ? -33.790 -39.892 38.266 1.00 78.41 719 SER A O 1
ATOM 5438 N N . LEU B 2 42 ? -33.657 -41.897 37.276 1.00 80.77 720 LEU A N 1
ATOM 5439 C CA . LEU B 2 42 ? -33.945 -41.379 35.943 1.00 77.99 720 LEU A CA 1
ATOM 5440 C C . LEU B 2 42 ? -35.329 -41.757 35.438 1.00 80.18 720 LEU A C 1
ATOM 5441 O O . LEU B 2 42 ? -35.625 -41.530 34.262 1.00 81.03 720 LEU A O 1
ATOM 5446 N N . GLY B 2 43 ? -36.173 -42.345 36.274 1.00 81.24 721 GLY A N 1
ATOM 5447 C CA . GLY B 2 43 ? -37.543 -42.580 35.893 1.00 88.69 721 GLY A CA 1
ATOM 5448 C C . GLY B 2 43 ? -37.893 -44.041 35.723 1.00 94.46 721 GLY A C 1
ATOM 5449 O O . GLY B 2 43 ? -37.041 -44.931 35.792 1.00 91.00 721 GLY A O 1
ATOM 5450 N N . PRO B 2 44 ? -39.177 -44.305 35.469 1.00 93.31 722 PRO A N 1
ATOM 5451 C CA . PRO B 2 44 ? -39.634 -45.699 35.397 1.00 98.67 722 PRO A CA 1
ATOM 5452 C C . PRO B 2 44 ? -39.154 -46.447 34.169 1.00 97.37 722 PRO A C 1
ATOM 5453 O O . PRO B 2 44 ? -38.913 -47.656 34.264 1.00 106.78 722 PRO A O 1
ATOM 5457 N N . ARG B 2 45 ? -39.020 -45.784 33.018 1.00 100.63 723 ARG A N 1
ATOM 5458 C CA . ARG B 2 45 ? -38.573 -46.503 31.828 1.00 110.72 723 ARG A CA 1
ATOM 5459 C C . ARG B 2 45 ? -37.141 -46.987 31.986 1.00 97.77 723 ARG A C 1
ATOM 5460 O O . ARG B 2 45 ? -36.814 -48.125 31.621 1.00 92.04 723 ARG A O 1
ATOM 5468 N N . CYS B 2 46 ? -36.278 -46.140 32.542 1.00 84.47 724 CYS A N 1
ATOM 5469 C CA . CYS B 2 46 ? -34.903 -46.544 32.798 1.00 82.51 724 CYS A CA 1
ATOM 5470 C C . CYS B 2 46 ? -34.842 -47.661 33.832 1.00 82.47 724 CYS A C 1
ATOM 5471 O O . CYS B 2 46 ? -34.005 -48.565 33.733 1.00 81.90 724 CYS A O 1
ATOM 5474 N N . ILE B 2 47 ? -35.735 -47.628 34.821 1.00 83.21 725 ILE A N 1
ATOM 5475 C CA . ILE B 2 47 ? -35.753 -48.680 35.828 1.00 83.35 725 ILE A CA 1
ATOM 5476 C C . ILE B 2 47 ? -36.197 -50.002 35.217 1.00 88.74 725 ILE A C 1
ATOM 5477 O O . ILE B 2 47 ? -35.659 -51.063 35.553 1.00 84.91 725 ILE A O 1
ATOM 5482 N N . LYS B 2 48 ? -37.167 -49.966 34.298 1.00 123.03 726 LYS A N 1
ATOM 5483 C CA . LYS B 2 48 ? -37.663 -51.212 33.713 1.00 114.41 726 LYS A CA 1
ATOM 5484 C C . LYS B 2 48 ? -36.674 -51.788 32.706 1.00 110.06 726 LYS A C 1
ATOM 5485 O O . LYS B 2 48 ? -36.487 -53.009 32.646 1.00 112.85 726 LYS A O 1
ATOM 5491 N N . ALA B 2 49 ? -36.049 -50.937 31.891 1.00 87.56 727 ALA A N 1
ATOM 5492 C CA . ALA B 2 49 ? -35.011 -51.427 30.991 1.00 87.08 727 ALA A CA 1
ATOM 5493 C C . ALA B 2 49 ? -33.835 -51.993 31.776 1.00 85.38 727 ALA A C 1
ATOM 5494 O O . ALA B 2 49 ? -33.344 -53.096 31.488 1.00 85.90 727 ALA A O 1
ATOM 5496 N N . PHE B 2 50 ? -33.382 -51.250 32.788 1.00 83.52 728 PHE A N 1
ATOM 5497 C CA . PHE B 2 50 ? -32.306 -51.721 33.654 1.00 82.02 728 PHE A CA 1
ATOM 5498 C C . PHE B 2 50 ? -32.652 -53.063 34.283 1.00 83.23 728 PHE A C 1
ATOM 5499 O O . PHE B 2 50 ? -31.838 -53.992 34.275 1.00 83.09 728 PHE A O 1
ATOM 5507 N N . THR B 2 51 ? -33.864 -53.183 34.829 1.00 84.56 729 THR A N 1
ATOM 5508 C CA . THR B 2 51 ? -34.252 -54.408 35.519 1.00 85.78 729 THR A CA 1
ATOM 5509 C C . THR B 2 51 ? -34.350 -55.578 34.554 1.00 87.59 729 THR A C 1
ATOM 5510 O O . THR B 2 51 ? -33.912 -56.691 34.870 1.00 87.99 729 THR A O 1
ATOM 5514 N N . GLU B 2 52 ? -34.913 -55.347 33.371 1.00 89.74 730 GLU A N 1
ATOM 5515 C CA . GLU B 2 52 ? -35.008 -56.410 32.379 1.00 99.92 730 GLU A CA 1
ATOM 5516 C C . GLU B 2 52 ? -33.623 -56.920 32.004 1.00 89.80 730 GLU A C 1
ATOM 5517 O O . GLU B 2 52 ? -33.312 -58.105 32.171 1.00 90.65 730 GLU A O 1
ATOM 5523 N N . CYS B 2 53 ? -32.766 -56.027 31.513 1.00 88.08 731 CYS A N 1
ATOM 5524 C CA . CYS B 2 53 ? -31.454 -56.468 31.059 1.00 87.29 731 CYS A CA 1
ATOM 5525 C C . CYS B 2 53 ? -30.619 -57.033 32.208 1.00 86.14 731 CYS A C 1
ATOM 5526 O O . CYS B 2 53 ? -29.794 -57.930 31.994 1.00 86.43 731 CYS A O 1
ATOM 5529 N N . CYS B 2 54 ? -30.856 -56.568 33.437 1.00 85.08 732 CYS A N 1
ATOM 5530 C CA . CYS B 2 54 ? -30.156 -57.128 34.589 1.00 84.24 732 CYS A CA 1
ATOM 5531 C C . CYS B 2 54 ? -30.589 -58.567 34.848 1.00 93.44 732 CYS A C 1
ATOM 5532 O O . CYS B 2 54 ? -29.747 -59.458 35.025 1.00 100.96 732 CYS A O 1
ATOM 5535 N N . VAL B 2 55 ? -31.900 -58.815 34.860 1.00 103.75 733 VAL A N 1
ATOM 5536 C CA . VAL B 2 55 ? -32.401 -60.157 35.140 1.00 108.61 733 VAL A CA 1
ATOM 5537 C C . VAL B 2 55 ? -31.995 -61.124 34.033 1.00 118.71 733 VAL A C 1
ATOM 5538 O O . VAL B 2 55 ? -31.511 -62.230 34.301 1.00 140.71 733 VAL A O 1
ATOM 5542 N N . VAL B 2 56 ? -32.174 -60.721 32.773 1.00 111.07 734 VAL A N 1
ATOM 5543 C CA . VAL B 2 56 ? -31.833 -61.615 31.669 1.00 109.67 734 VAL A CA 1
ATOM 5544 C C . VAL B 2 56 ? -30.336 -61.892 31.644 1.00 97.57 734 VAL A C 1
ATOM 5545 O O . VAL B 2 56 ? -29.901 -63.031 31.420 1.00 100.84 734 VAL A O 1
ATOM 5549 N N . ALA B 2 57 ? -29.522 -60.867 31.896 1.00 90.02 735 ALA A N 1
ATOM 5550 C CA . ALA B 2 57 ? -28.082 -61.087 31.928 1.00 88.84 735 ALA A CA 1
ATOM 5551 C C . ALA B 2 57 ? -27.695 -62.024 33.063 1.00 89.00 735 ALA A C 1
ATOM 5552 O O . ALA B 2 57 ? -26.804 -62.866 32.907 1.00 89.54 735 ALA A O 1
ATOM 5554 N N . SER B 2 58 ? -28.375 -61.913 34.204 1.00 111.61 736 SER A N 1
ATOM 5555 C CA . SER B 2 58 ? -28.082 -62.810 35.316 1.00 119.63 736 SER A CA 1
ATOM 5556 C C . SER B 2 58 ? -28.517 -64.239 35.022 1.00 121.62 736 SER A C 1
ATOM 5557 O O . SER B 2 58 ? -27.879 -65.186 35.496 1.00 128.73 736 SER A O 1
ATOM 5560 N N . GLN B 2 59 ? -29.599 -64.422 34.262 1.00 125.16 737 GLN A N 1
ATOM 5561 C CA . GLN B 2 59 ? -30.021 -65.776 33.917 1.00 130.04 737 GLN A CA 1
ATOM 5562 C C . GLN B 2 59 ? -29.074 -66.403 32.899 1.00 138.80 737 GLN A C 1
ATOM 5563 O O . GLN B 2 59 ? -28.775 -67.601 32.977 1.00 147.46 737 GLN A O 1
ATOM 5569 N N . LEU B 2 60 ? -28.593 -65.615 31.934 1.00 110.55 738 LEU A N 1
ATOM 5570 C CA . LEU B 2 60 ? -27.680 -66.175 30.943 1.00 97.15 738 LEU A CA 1
ATOM 5571 C C . LEU B 2 60 ? -26.318 -66.493 31.542 1.00 95.99 738 LEU A C 1
ATOM 5572 O O . LEU B 2 60 ? -25.668 -67.455 31.120 1.00 99.91 738 LEU A O 1
ATOM 5577 N N . ARG B 2 61 ? -25.883 -65.727 32.532 1.00 96.91 739 ARG A N 1
ATOM 5578 C CA . ARG B 2 61 ? -24.585 -65.961 33.156 1.00 94.69 739 ARG A CA 1
ATOM 5579 C C . ARG B 2 61 ? -24.565 -67.184 34.054 1.00 104.34 739 ARG A C 1
ATOM 5580 O O . ARG B 2 61 ? -23.594 -67.357 34.800 1.00 109.75 739 ARG A O 1
ATOM 5588 N N . ALA B 2 62 ? -25.584 -68.037 34.047 1.00 119.20 740 ALA A N 1
ATOM 5589 C CA . ALA B 2 62 ? -25.570 -69.240 34.866 1.00 122.47 740 ALA A CA 1
ATOM 5590 C C . ALA B 2 62 ? -24.822 -70.346 34.134 1.00 131.76 740 ALA A C 1
ATOM 5591 O O . ALA B 2 62 ? -25.173 -70.696 33.002 1.00 130.55 740 ALA A O 1
ATOM 5593 N N . ASN B 2 63 ? -23.777 -70.873 34.775 1.00 152.34 741 ASN A N 1
ATOM 5594 C CA . ASN B 2 63 ? -22.969 -71.963 34.227 1.00 164.58 741 ASN A CA 1
ATOM 5595 C C . ASN B 2 63 ? -22.422 -71.593 32.849 1.00 165.15 741 ASN A C 1
ATOM 5596 O O . ASN B 2 63 ? -22.521 -72.356 31.886 1.00 171.31 741 ASN A O 1
ATOM 5601 N N . ILE B 2 64 ? -21.835 -70.403 32.762 1.00 159.29 742 ILE A N 1
ATOM 5602 C CA . ILE B 2 64 ? -21.280 -69.915 31.505 1.00 151.72 742 ILE A CA 1
ATOM 5603 C C . ILE B 2 64 ? -19.850 -70.400 31.338 1.00 147.02 742 ILE A C 1
ATOM 5604 O O . ILE B 2 64 ? -19.263 -70.988 32.254 1.00 140.30 742 ILE A O 1
ATOM 5609 N N . SER B 2 65 ? -19.290 -70.157 30.161 1.00 138.72 743 SER A N 1
ATOM 5610 C CA . SER B 2 65 ? -17.869 -70.305 29.907 1.00 134.16 743 SER A CA 1
ATOM 5611 C C . SER B 2 65 ? -17.264 -68.920 29.743 1.00 133.22 743 SER A C 1
ATOM 5612 O O . SER B 2 65 ? -17.962 -67.951 29.429 1.00 132.34 743 SER A O 1
ATOM 5615 N N . HIS B 2 66 ? -15.952 -68.831 29.969 1.00 145.29 744 HIS A N 1
ATOM 5616 C CA . HIS B 2 66 ? -15.275 -67.544 29.854 1.00 140.21 744 HIS A CA 1
ATOM 5617 C C . HIS B 2 66 ? -15.418 -66.980 28.446 1.00 138.59 744 HIS A C 1
ATOM 5618 O O . HIS B 2 66 ? -15.572 -65.765 28.267 1.00 153.31 744 HIS A O 1
ATOM 5625 N N . LYS B 2 67 ? -15.390 -67.849 27.435 1.00 116.39 745 LYS A N 1
ATOM 5626 C CA . LYS B 2 67 ? -15.588 -67.385 26.068 1.00 105.55 745 LYS A CA 1
ATOM 5627 C C . LYS B 2 67 ? -17.009 -66.874 25.871 1.00 104.18 745 LYS A C 1
ATOM 5628 O O . LYS B 2 67 ? -17.227 -65.894 25.151 1.00 98.06 745 LYS A O 1
ATOM 5634 N N . ASP B 2 68 ? -17.988 -67.519 26.505 1.00 126.07 746 ASP A N 1
ATOM 5635 C CA . ASP B 2 68 ? -19.361 -67.043 26.381 1.00 132.23 746 ASP A CA 1
ATOM 5636 C C . ASP B 2 68 ? -19.547 -65.703 27.083 1.00 133.59 746 ASP A C 1
ATOM 5637 O O . ASP B 2 68 ? -20.192 -64.797 26.542 1.00 134.51 746 ASP A O 1
ATOM 5642 N N . MET B 2 69 ? -18.969 -65.549 28.276 1.00 135.08 747 MET A N 1
ATOM 5643 C CA . MET B 2 69 ? -19.042 -64.270 28.977 1.00 138.28 747 MET A CA 1
ATOM 5644 C C . MET B 2 69 ? -18.387 -63.150 28.177 1.00 126.32 747 MET A C 1
ATOM 5645 O O . MET B 2 69 ? -18.970 -62.074 27.998 1.00 125.95 747 MET A O 1
ATOM 5650 N N . GLN B 2 70 ? -17.180 -63.397 27.667 1.00 121.83 748 GLN A N 1
ATOM 5651 C CA . GLN B 2 70 ? -16.461 -62.365 26.926 1.00 119.32 748 GLN A CA 1
ATOM 5652 C C . GLN B 2 70 ? -17.160 -62.023 25.617 1.00 112.77 748 GLN A C 1
ATOM 5653 O O . GLN B 2 70 ? -17.211 -60.852 25.220 1.00 112.59 748 GLN A O 1
ATOM 5659 N N . LEU B 2 71 ? -17.715 -63.028 24.939 1.00 98.72 749 LEU A N 1
ATOM 5660 C CA . LEU B 2 71 ? -18.453 -62.762 23.710 1.00 98.42 749 LEU A CA 1
ATOM 5661 C C . LEU B 2 71 ? -19.717 -61.966 23.996 1.00 113.04 749 LEU A C 1
ATOM 5662 O O . LEU B 2 71 ? -20.089 -61.074 23.221 1.00 111.16 749 LEU A O 1
ATOM 5667 N N . GLY B 2 72 ? -20.379 -62.262 25.114 1.00 146.93 750 GLY A N 1
ATOM 5668 C CA . GLY B 2 72 ? -21.530 -61.468 25.502 1.00 146.91 750 GLY A CA 1
ATOM 5669 C C . GLY B 2 72 ? -21.155 -60.026 25.772 1.00 146.59 750 GLY A C 1
ATOM 5670 O O . GLY B 2 72 ? -21.850 -59.100 25.342 1.00 149.06 750 GLY A O 1
ATOM 5671 N N . ARG B 2 73 ? -20.042 -59.813 26.475 1.00 138.86 751 ARG A N 1
ATOM 5672 C CA . ARG B 2 73 ? -19.557 -58.453 26.661 1.00 135.16 751 ARG A CA 1
ATOM 5673 C C . ARG B 2 73 ? -19.154 -57.801 25.345 1.00 122.23 751 ARG A C 1
ATOM 5674 O O . ARG B 2 73 ? -19.130 -56.569 25.262 1.00 117.50 751 ARG A O 1
ATOM 5682 N N . LEU B 2 74 ? -18.820 -58.589 24.320 1.00 118.89 752 LEU A N 1
ATOM 5683 C CA . LEU B 2 74 ? -18.574 -57.998 23.008 1.00 121.86 752 LEU A CA 1
ATOM 5684 C C . LEU B 2 74 ? -19.868 -57.545 22.345 1.00 133.38 752 LEU A C 1
ATOM 5685 O O . LEU B 2 74 ? -19.925 -56.450 21.775 1.00 132.48 752 LEU A O 1
ATOM 5690 N N . HIS B 2 75 ? -20.916 -58.373 22.401 1.00 161.68 753 HIS A N 1
ATOM 5691 C CA . HIS B 2 75 ? -22.193 -57.973 21.813 1.00 161.34 753 HIS A CA 1
ATOM 5692 C C . HIS B 2 75 ? -22.757 -56.741 22.506 1.00 154.69 753 HIS A C 1
ATOM 5693 O O . HIS B 2 75 ? -23.177 -55.780 21.850 1.00 158.41 753 HIS A O 1
ATOM 5700 N N . MET B 2 76 ? -22.761 -56.744 23.839 1.00 129.29 754 MET A N 1
ATOM 5701 C CA . MET B 2 76 ? -23.339 -55.619 24.563 1.00 114.86 754 MET A CA 1
ATOM 5702 C C . MET B 2 76 ? -22.443 -54.393 24.466 1.00 112.10 754 MET A C 1
ATOM 5703 O O . MET B 2 76 ? -22.925 -53.275 24.249 1.00 117.08 754 MET A O 1
ATOM 5708 N N . LYS B 2 77 ? -21.133 -54.588 24.605 1.00 116.14 755 LYS A N 1
ATOM 5709 C CA . LYS B 2 77 ? -20.197 -53.488 24.783 1.00 120.77 755 LYS A CA 1
ATOM 5710 C C . LYS B 2 77 ? -19.987 -52.671 23.512 1.00 116.64 755 LYS A C 1
ATOM 5711 O O . LYS B 2 77 ? -19.326 -51.630 23.572 1.00 118.01 755 LYS A O 1
ATOM 5717 N N . THR B 2 78 ? -20.521 -53.105 22.371 1.00 108.50 756 THR A N 1
ATOM 5718 C CA . THR B 2 78 ? -20.322 -52.395 21.114 1.00 109.10 756 THR A CA 1
ATOM 5719 C C . THR B 2 78 ? -21.575 -51.690 20.618 1.00 114.55 756 THR A C 1
ATOM 5720 O O . THR B 2 78 ? -21.514 -50.521 20.226 1.00 111.74 756 THR A O 1
ATOM 5724 N N . LEU B 2 79 ? -22.721 -52.370 20.634 1.00 135.06 757 LEU A N 1
ATOM 5725 C CA . LEU B 2 79 ? -23.913 -51.823 19.998 1.00 136.23 757 LEU A CA 1
ATOM 5726 C C . LEU B 2 79 ? -24.574 -50.714 20.808 1.00 139.09 757 LEU A C 1
ATOM 5727 O O . LEU B 2 79 ? -25.106 -49.765 20.223 1.00 148.40 757 LEU A O 1
ATOM 5732 N N . LEU B 2 80 ? -24.543 -50.798 22.134 1.00 123.47 758 LEU A N 1
ATOM 5733 C CA . LEU B 2 80 ? -25.286 -49.844 22.953 1.00 121.27 758 LEU A CA 1
ATOM 5734 C C . LEU B 2 80 ? -24.492 -48.576 23.263 1.00 129.39 758 LEU A C 1
ATOM 5735 O O . LEU B 2 80 ? -25.017 -47.473 23.061 1.00 136.48 758 LEU A O 1
ATOM 5740 N N . PRO B 2 81 ? -23.236 -48.659 23.744 1.00 118.10 759 PRO A N 1
ATOM 5741 C CA . PRO B 2 81 ? -22.516 -47.415 24.047 1.00 106.46 759 PRO A CA 1
ATOM 5742 C C . PRO B 2 81 ? -22.180 -46.632 22.792 1.00 105.76 759 PRO A C 1
ATOM 5743 O O . PRO B 2 81 ? -22.433 -47.087 21.672 1.00 99.78 759 PRO A O 1
ATOM 5747 N N . VAL B 2 82 ? -21.599 -45.451 22.973 1.00 125.42 760 VAL A N 1
ATOM 5748 C CA . VAL B 2 82 ? -21.217 -44.603 21.854 1.00 126.06 760 VAL A CA 1
ATOM 5749 C C . VAL B 2 82 ? -19.702 -44.631 21.748 1.00 116.18 760 VAL A C 1
ATOM 5750 O O . VAL B 2 82 ? -19.129 -45.523 21.113 1.00 118.01 760 VAL A O 1
ATOM 5754 N N . SER B 2 83 ? -19.045 -43.660 22.369 1.00 119.19 761 SER A N 1
ATOM 5755 C CA . SER B 2 83 ? -17.593 -43.566 22.339 1.00 119.49 761 SER A CA 1
ATOM 5756 C C . SER B 2 83 ? -17.171 -42.571 23.408 1.00 115.78 761 SER A C 1
ATOM 5757 O O . SER B 2 83 ? -17.990 -41.822 23.947 1.00 123.38 761 SER A O 1
ATOM 5760 N N . LYS B 2 84 ? -15.884 -42.576 23.709 1.00 104.23 762 LYS A N 1
ATOM 5761 C CA . LYS B 2 84 ? -15.354 -41.690 24.730 1.00 100.28 762 LYS A CA 1
ATOM 5762 C C . LYS B 2 84 ? -13.932 -41.321 24.338 1.00 102.87 762 LYS A C 1
ATOM 5763 O O . LYS B 2 84 ? -13.091 -42.199 24.117 1.00 105.87 762 LYS A O 1
ATOM 5769 N N . PRO B 2 85 ? -13.631 -40.030 24.236 1.00 89.09 763 PRO A N 1
ATOM 5770 C CA . PRO B 2 85 ? -12.292 -39.607 23.809 1.00 76.84 763 PRO A CA 1
ATOM 5771 C C . PRO B 2 85 ? -11.261 -39.846 24.901 1.00 62.04 763 PRO A C 1
ATOM 5772 O O . PRO B 2 85 ? -11.363 -39.293 25.996 1.00 61.38 763 PRO A O 1
ATOM 5776 N N . GLU B 2 86 ? -10.275 -40.689 24.602 1.00 62.25 764 GLU A N 1
ATOM 5777 C CA . GLU B 2 86 ? -9.211 -40.980 25.554 1.00 61.69 764 GLU A CA 1
ATOM 5778 C C . GLU B 2 86 ? -7.969 -41.418 24.792 1.00 61.99 764 GLU A C 1
ATOM 5779 O O . GLU B 2 86 ? -8.038 -41.826 23.632 1.00 62.79 764 GLU A O 1
ATOM 5785 N N . ILE B 2 87 ? -6.830 -41.345 25.475 1.00 61.51 765 ILE A N 1
ATOM 5786 C CA . ILE B 2 87 ? -5.523 -41.624 24.888 1.00 61.79 765 ILE A CA 1
ATOM 5787 C C . ILE B 2 87 ? -4.703 -42.479 25.842 1.00 61.94 765 ILE A C 1
ATOM 5788 O O . ILE B 2 87 ? -4.799 -42.332 27.064 1.00 61.46 765 ILE A O 1
ATOM 5793 N N . ARG B 2 88 ? -3.931 -43.408 25.284 1.00 62.80 766 ARG A N 1
ATOM 5794 C CA . ARG B 2 88 ? -3.100 -44.293 26.086 1.00 63.22 766 ARG A CA 1
ATOM 5795 C C . ARG B 2 88 ? -1.662 -43.808 26.248 1.00 63.03 766 ARG A C 1
ATOM 5796 O O . ARG B 2 88 ? -0.950 -44.338 27.104 1.00 78.63 766 ARG A O 1
ATOM 5804 N N . SER B 2 89 ? -1.205 -42.841 25.454 1.00 71.64 767 SER A N 1
ATOM 5805 C CA . SER B 2 89 ? 0.171 -42.367 25.535 1.00 72.24 767 SER A CA 1
ATOM 5806 C C . SER B 2 89 ? 0.213 -40.898 25.939 1.00 76.67 767 SER A C 1
ATOM 5807 O O . SER B 2 89 ? -0.673 -40.118 25.580 1.00 80.71 767 SER A O 1
ATOM 5810 N N . TYR B 2 90 ? 1.254 -40.520 26.685 1.00 64.01 768 TYR A N 1
ATOM 5811 C CA . TYR B 2 90 ? 1.478 -39.127 27.049 1.00 60.85 768 TYR A CA 1
ATOM 5812 C C . TYR B 2 90 ? 2.529 -38.537 26.124 1.00 61.08 768 TYR A C 1
ATOM 5813 O O . TYR B 2 90 ? 3.471 -39.221 25.721 1.00 61.85 768 TYR A O 1
ATOM 5822 N N . PHE B 2 91 ? 2.351 -37.269 25.777 1.00 60.53 769 PHE A N 1
ATOM 5823 C CA . PHE B 2 91 ? 3.269 -36.552 24.910 1.00 60.72 769 PHE A CA 1
ATOM 5824 C C . PHE B 2 91 ? 3.866 -35.392 25.689 1.00 60.45 769 PHE A C 1
ATOM 5825 O O . PHE B 2 91 ? 3.117 -34.539 26.190 1.00 59.87 769 PHE A O 1
ATOM 5833 N N . PRO B 2 92 ? 5.183 -35.294 25.791 1.00 60.99 770 PRO A N 1
ATOM 5834 C CA . PRO B 2 92 ? 5.790 -34.230 26.594 1.00 60.95 770 PRO A CA 1
ATOM 5835 C C . PRO B 2 92 ? 5.533 -32.858 25.997 1.00 60.56 770 PRO A C 1
ATOM 5836 O O . PRO B 2 92 ? 5.122 -32.705 24.846 1.00 60.41 770 PRO A O 1
ATOM 5840 N N . GLU B 2 93 ? 5.778 -31.840 26.815 1.00 67.44 771 GLU A N 1
ATOM 5841 C CA . GLU B 2 93 ? 5.584 -30.479 26.349 1.00 71.08 771 GLU A CA 1
ATOM 5842 C C . GLU B 2 93 ? 6.563 -30.195 25.221 1.00 60.85 771 GLU A C 1
ATOM 5843 O O . GLU B 2 93 ? 7.699 -30.671 25.226 1.00 72.01 771 GLU A O 1
ATOM 5849 N N . SER B 2 94 ? 6.106 -29.429 24.243 1.00 60.58 772 SER A N 1
ATOM 5850 C CA . SER B 2 94 ? 6.977 -28.997 23.170 1.00 61.05 772 SER A CA 1
ATOM 5851 C C . SER B 2 94 ? 7.913 -27.904 23.679 1.00 61.52 772 SER A C 1
ATOM 5852 O O . SER B 2 94 ? 7.730 -27.338 24.759 1.00 61.48 772 SER A O 1
ATOM 5855 N N . TRP B 2 95 ? 8.950 -27.629 22.900 1.00 62.13 773 TRP A N 1
ATOM 5856 C CA . TRP B 2 95 ? 9.933 -26.628 23.276 1.00 62.78 773 TRP A CA 1
ATOM 5857 C C . TRP B 2 95 ? 10.435 -25.934 22.015 1.00 63.18 773 TRP A C 1
ATOM 5858 O O . TRP B 2 95 ? 9.933 -26.170 20.913 1.00 62.93 773 TRP A O 1
ATOM 5869 N N . LEU B 2 96 ? 11.426 -25.061 22.186 1.00 63.94 774 LEU A N 1
ATOM 5870 C CA . LEU B 2 96 ? 11.967 -24.240 21.108 1.00 64.45 774 LEU A CA 1
ATOM 5871 C C . LEU B 2 96 ? 10.893 -23.377 20.464 1.00 63.97 774 LEU A C 1
ATOM 5872 O O . LEU B 2 96 ? 11.049 -22.917 19.332 1.00 64.26 774 LEU A O 1
ATOM 5877 N N . TRP B 2 97 ? 9.803 -23.141 21.189 1.00 63.37 775 TRP A N 1
ATOM 5878 C CA . TRP B 2 97 ? 8.681 -22.359 20.685 1.00 63.04 775 TRP A CA 1
ATOM 5879 C C . TRP B 2 97 ? 9.040 -20.887 20.823 1.00 63.72 775 TRP A C 1
ATOM 5880 O O . TRP B 2 97 ? 8.604 -20.188 21.737 1.00 63.81 775 TRP A O 1
ATOM 5891 N N . GLU B 2 98 ? 9.841 -20.404 19.879 1.00 64.35 776 GLU A N 1
ATOM 5892 C CA . GLU B 2 98 ? 10.344 -19.042 19.933 1.00 65.21 776 GLU A CA 1
ATOM 5893 C C . GLU B 2 98 ? 10.444 -18.486 18.520 1.00 65.58 776 GLU A C 1
ATOM 5894 O O . GLU B 2 98 ? 10.432 -19.229 17.537 1.00 65.35 776 GLU A O 1
ATOM 5900 N N . VAL B 2 99 ? 10.569 -17.166 18.431 1.00 66.33 777 VAL A N 1
ATOM 5901 C CA . VAL B 2 99 ? 10.717 -16.461 17.165 1.00 66.90 777 VAL A CA 1
ATOM 5902 C C . VAL B 2 99 ? 12.054 -15.737 17.163 1.00 68.02 777 VAL A C 1
ATOM 5903 O O . VAL B 2 99 ? 12.427 -15.109 18.158 1.00 68.58 777 VAL A O 1
ATOM 5907 N N . HIS B 2 100 ? 12.773 -15.819 16.051 1.00 68.47 778 HIS A N 1
ATOM 5908 C CA . HIS B 2 100 ? 14.101 -15.237 15.953 1.00 69.62 778 HIS A CA 1
ATOM 5909 C C . HIS B 2 100 ? 14.221 -14.376 14.709 1.00 70.35 778 HIS A C 1
ATOM 5910 O O . HIS B 2 100 ? 13.676 -14.709 13.656 1.00 69.99 778 HIS A O 1
ATOM 5917 N N . LEU B 2 101 ? 14.925 -13.258 14.841 1.00 71.51 779 LEU A N 1
ATOM 5918 C CA . LEU B 2 101 ? 15.320 -12.465 13.687 1.00 72.43 779 LEU A CA 1
ATOM 5919 C C . LEU B 2 101 ? 16.598 -13.066 13.123 1.00 72.97 779 LEU A C 1
ATOM 5920 O O . LEU B 2 101 ? 17.647 -13.035 13.774 1.00 73.69 779 LEU A O 1
ATOM 5925 N N . VAL B 2 102 ? 16.502 -13.632 11.925 1.00 72.76 780 VAL A N 1
ATOM 5926 C CA . VAL B 2 102 ? 17.612 -14.320 11.273 1.00 73.31 780 VAL A CA 1
ATOM 5927 C C . VAL B 2 102 ? 18.177 -13.393 10.204 1.00 74.51 780 VAL A C 1
ATOM 5928 O O . VAL B 2 102 ? 17.534 -13.208 9.153 1.00 75.89 780 VAL A O 1
ATOM 5932 N N . PRO B 2 103 ? 19.401 -12.750 10.433 1.00 75.78 781 PRO A N 1
ATOM 5933 C CA . PRO B 2 103 ? 20.068 -11.966 9.380 1.00 77.06 781 PRO A CA 1
ATOM 5934 C C . PRO B 2 103 ? 20.768 -12.883 8.386 1.00 77.38 781 PRO A C 1
ATOM 5935 O O . PRO B 2 103 ? 21.995 -13.000 8.344 1.00 87.19 781 PRO A O 1
ATOM 5939 N N . ARG B 2 104 ? 19.954 -13.594 7.604 1.00 76.58 782 ARG A N 1
ATOM 5940 C CA . ARG B 2 104 ? 20.409 -14.541 6.589 1.00 76.90 782 ARG A CA 1
ATOM 5941 C C . ARG B 2 104 ? 21.111 -15.748 7.199 1.00 76.77 782 ARG A C 1
ATOM 5942 O O . ARG B 2 104 ? 21.275 -16.777 6.538 1.00 76.85 782 ARG A O 1
ATOM 5950 N N . ARG B 2 105 ? 21.536 -15.628 8.452 1.00 76.74 783 ARG A N 1
ATOM 5951 C CA . ARG B 2 105 ? 22.310 -16.679 9.089 1.00 76.89 783 ARG A CA 1
ATOM 5952 C C . ARG B 2 105 ? 22.313 -16.432 10.587 1.00 76.58 783 ARG A C 1
ATOM 5953 O O . ARG B 2 105 ? 22.679 -15.341 11.031 1.00 77.30 783 ARG A O 1
ATOM 5961 N N . LYS B 2 106 ? 21.891 -17.429 11.358 1.00 75.64 784 LYS A N 1
ATOM 5962 C CA . LYS B 2 106 ? 21.923 -17.320 12.813 1.00 75.45 784 LYS A CA 1
ATOM 5963 C C . LYS B 2 106 ? 21.959 -18.719 13.401 1.00 74.94 784 LYS A C 1
ATOM 5964 O O . LYS B 2 106 ? 21.091 -19.545 13.100 1.00 73.89 784 LYS A O 1
ATOM 5970 N N . GLN B 2 107 ? 22.967 -18.978 14.226 1.00 75.85 785 GLN A N 1
ATOM 5971 C CA . GLN B 2 107 ? 23.096 -20.229 14.952 1.00 75.62 785 GLN A CA 1
ATOM 5972 C C . GLN B 2 107 ? 22.751 -20.004 16.413 1.00 75.22 785 GLN A C 1
ATOM 5973 O O . GLN B 2 107 ? 23.117 -18.980 16.997 1.00 75.95 785 GLN A O 1
ATOM 5979 N N . LEU B 2 108 ? 22.043 -20.964 16.998 1.00 74.19 786 LEU A N 1
ATOM 5980 C CA . LEU B 2 108 ? 21.709 -20.900 18.411 1.00 73.86 786 LEU A CA 1
ATOM 5981 C C . LEU B 2 108 ? 21.881 -22.293 18.989 1.00 73.79 786 LEU A C 1
ATOM 5982 O O . LEU B 2 108 ? 21.415 -23.271 18.397 1.00 73.09 786 LEU A O 1
ATOM 5987 N N . GLN B 2 109 ? 22.593 -22.384 20.107 1.00 74.71 787 GLN A N 1
ATOM 5988 C CA . GLN B 2 109 ? 22.901 -23.653 20.746 1.00 74.97 787 GLN A CA 1
ATOM 5989 C C . GLN B 2 109 ? 22.098 -23.806 22.033 1.00 74.17 787 GLN A C 1
ATOM 5990 O O . GLN B 2 109 ? 21.797 -22.825 22.718 1.00 74.12 787 GLN A O 1
ATOM 5996 N N . PHE B 2 110 ? 21.758 -25.052 22.359 1.00 73.67 788 PHE A N 1
ATOM 5997 C CA . PHE B 2 110 ? 20.962 -25.354 23.545 1.00 72.92 788 PHE A CA 1
ATOM 5998 C C . PHE B 2 110 ? 21.264 -26.780 23.992 1.00 73.30 788 PHE A C 1
ATOM 5999 O O . PHE B 2 110 ? 22.227 -27.402 23.535 1.00 74.41 788 PHE A O 1
ATOM 6007 N N . ALA B 2 111 ? 20.423 -27.309 24.878 1.00 72.47 789 ALA A N 1
ATOM 6008 C CA . ALA B 2 111 ? 20.552 -28.673 25.372 1.00 72.78 789 ALA A CA 1
ATOM 6009 C C . ALA B 2 111 ? 19.246 -29.424 25.162 1.00 71.24 789 ALA A C 1
ATOM 6010 O O . ALA B 2 111 ? 18.174 -28.921 25.513 1.00 83.44 789 ALA A O 1
ATOM 6012 N N . LEU B 2 112 ? 19.341 -30.618 24.589 1.00 71.41 790 LEU A N 1
ATOM 6013 C CA . LEU B 2 112 ? 18.161 -31.440 24.364 1.00 70.21 790 LEU A CA 1
ATOM 6014 C C . LEU B 2 112 ? 17.550 -31.876 25.694 1.00 69.80 790 LEU A C 1
ATOM 6015 O O . LEU B 2 112 ? 18.276 -32.136 26.657 1.00 70.85 790 LEU A O 1
ATOM 6020 N N . PRO B 2 113 ? 16.227 -31.958 25.784 1.00 68.43 791 PRO A N 1
ATOM 6021 C CA . PRO B 2 113 ? 15.601 -32.339 27.052 1.00 68.07 791 PRO A CA 1
ATOM 6022 C C . PRO B 2 113 ? 15.906 -33.782 27.415 1.00 68.80 791 PRO A C 1
ATOM 6023 O O . PRO B 2 113 ? 16.265 -34.609 26.575 1.00 69.30 791 PRO A O 1
ATOM 6027 N N . ASP B 2 114 ? 15.742 -34.077 28.699 1.00 69.86 792 ASP A 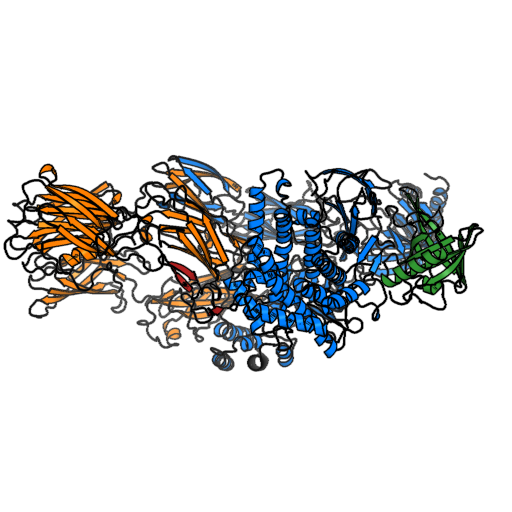N 1
ATOM 6028 C CA . ASP B 2 114 ? 15.984 -35.417 29.223 1.00 69.77 792 ASP A CA 1
ATOM 6029 C C . ASP B 2 114 ? 14.740 -36.243 28.946 1.00 82.97 792 ASP A C 1
ATOM 6030 O O . ASP B 2 114 ? 13.772 -36.198 29.706 1.00 107.44 792 ASP A O 1
ATOM 6035 N N . SER B 2 115 ? 14.764 -37.008 27.860 1.00 80.72 793 SER A N 1
ATOM 6036 C CA . SER B 2 115 ? 13.620 -37.824 27.477 1.00 73.83 793 SER A CA 1
ATOM 6037 C C . SER B 2 115 ? 14.055 -38.754 26.360 1.00 71.18 793 SER A C 1
ATOM 6038 O O . SER B 2 115 ? 15.020 -38.480 25.644 1.00 90.38 793 SER A O 1
ATOM 6041 N N . LEU B 2 116 ? 13.323 -39.851 26.212 1.00 68.86 794 LEU A N 1
ATOM 6042 C CA . LEU B 2 116 ? 13.479 -40.761 25.078 1.00 69.65 794 LEU A CA 1
ATOM 6043 C C . LEU B 2 116 ? 12.378 -40.437 24.080 1.00 68.55 794 LEU A C 1
ATOM 6044 O O . LEU B 2 116 ? 11.260 -40.937 24.177 1.00 67.94 794 LEU A O 1
ATOM 6049 N N . THR B 2 117 ? 12.702 -39.593 23.106 1.00 68.41 795 THR A N 1
ATOM 6050 C CA . THR B 2 117 ? 11.674 -39.016 22.254 1.00 67.36 795 THR A CA 1
ATOM 6051 C C . THR B 2 117 ? 12.247 -38.742 20.873 1.00 67.97 795 THR A C 1
ATOM 6052 O O . THR B 2 117 ? 13.415 -38.376 20.746 1.00 68.73 795 THR A O 1
ATOM 6056 N N . THR B 2 118 ? 11.442 -38.955 19.835 1.00 67.79 796 THR A N 1
ATOM 6057 C CA . THR B 2 118 ? 11.839 -38.548 18.490 1.00 68.29 796 THR A CA 1
ATOM 6058 C C . THR B 2 118 ? 11.319 -37.134 18.267 1.00 67.13 796 THR A C 1
ATOM 6059 O O . THR B 2 118 ? 10.174 -36.922 17.870 1.00 66.40 796 THR A O 1
ATOM 6063 N N . TRP B 2 119 ? 12.174 -36.153 18.530 1.00 67.10 797 TRP A N 1
ATOM 6064 C CA . TRP B 2 119 ? 11.786 -34.758 18.393 1.00 75.02 797 TRP A CA 1
ATOM 6065 C C . TRP B 2 119 ? 11.796 -34.335 16.928 1.00 72.98 797 TRP A C 1
ATOM 6066 O O . TRP B 2 119 ? 12.636 -34.773 16.139 1.00 67.63 797 TRP A O 1
ATOM 6077 N N . GLU B 2 120 ? 10.853 -33.476 16.574 1.00 65.68 798 GLU A N 1
ATOM 6078 C CA . GLU B 2 120 ? 10.668 -32.977 15.219 1.00 65.96 798 GLU A CA 1
ATOM 6079 C C . GLU B 2 120 ? 10.746 -31.456 15.264 1.00 65.45 798 GLU A C 1
ATOM 6080 O O . GLU B 2 120 ? 9.901 -30.808 15.889 1.00 64.54 798 GLU A O 1
ATOM 6086 N N . ILE B 2 121 ? 11.781 -30.889 14.648 1.00 66.17 799 ILE A N 1
ATOM 6087 C CA . ILE B 2 121 ? 12.009 -29.447 14.646 1.00 65.94 799 ILE A CA 1
ATOM 6088 C C . ILE B 2 121 ? 11.503 -28.850 13.340 1.00 66.09 799 ILE A C 1
ATOM 6089 O O . ILE B 2 121 ? 11.893 -29.292 12.249 1.00 66.95 799 ILE A O 1
ATOM 6094 N N . GLN B 2 122 ? 10.633 -27.846 13.460 1.00 65.40 800 GLN A N 1
ATOM 6095 C CA . GLN B 2 122 ? 9.942 -27.225 12.339 1.00 65.54 800 GLN A CA 1
ATOM 6096 C C . GLN B 2 122 ? 10.174 -25.724 12.373 1.00 65.52 800 GLN A C 1
ATOM 6097 O O . GLN B 2 122 ? 9.973 -25.086 13.413 1.00 67.25 800 GLN A O 1
ATOM 6103 N N . GLY B 2 123 ? 10.586 -25.168 11.246 1.00 66.27 801 GLY A N 1
ATOM 6104 C CA . GLY B 2 123 ? 10.814 -23.736 11.123 1.00 66.46 801 GLY A CA 1
ATOM 6105 C C . GLY B 2 123 ? 9.900 -23.147 10.068 1.00 66.68 801 GLY A C 1
ATOM 6106 O O . GLY B 2 123 ? 9.658 -23.770 9.036 1.00 67.15 801 GLY A O 1
ATOM 6107 N N . VAL B 2 124 ? 9.389 -21.948 10.341 1.00 66.48 802 VAL A N 1
ATOM 6108 C CA . VAL B 2 124 ? 8.490 -21.229 9.443 1.00 66.81 802 VAL A CA 1
ATOM 6109 C C . VAL B 2 124 ? 8.993 -19.798 9.337 1.00 67.35 802 VAL A C 1
ATOM 6110 O O . VAL B 2 124 ? 8.902 -19.035 10.303 1.00 67.05 802 VAL A O 1
ATOM 6114 N N . GLY B 2 125 ? 9.517 -19.429 8.173 1.00 68.27 803 GLY A N 1
ATOM 6115 C CA . GLY B 2 125 ? 10.046 -18.094 7.967 1.00 68.95 803 GLY A CA 1
ATOM 6116 C C . GLY B 2 125 ? 9.006 -17.133 7.413 1.00 69.32 803 GLY A C 1
ATOM 6117 O O . GLY B 2 125 ? 8.187 -17.495 6.572 1.00 69.52 803 GLY A O 1
ATOM 6118 N N . ILE B 2 126 ? 9.037 -15.906 7.923 1.00 69.56 804 ILE A N 1
ATOM 6119 C CA . ILE B 2 126 ? 8.157 -14.838 7.481 1.00 70.13 804 ILE A CA 1
ATOM 6120 C C . ILE B 2 126 ? 9.018 -13.647 7.100 1.00 71.18 804 ILE A C 1
ATOM 6121 O O . ILE B 2 126 ? 9.859 -13.205 7.894 1.00 71.24 804 ILE A O 1
ATOM 6126 N N . SER B 2 127 ? 8.822 -13.144 5.883 1.00 72.13 805 SER A N 1
ATOM 6127 C CA . SER B 2 127 ? 9.543 -11.979 5.395 1.00 73.28 805 SER A CA 1
ATOM 6128 C C . SER B 2 127 ? 8.660 -11.262 4.385 1.00 74.22 805 SER A C 1
ATOM 6129 O O . SER B 2 127 ? 7.538 -11.688 4.100 1.00 74.00 805 SER A O 1
ATOM 6132 N N . ASN B 2 128 ? 9.172 -10.156 3.843 1.00 82.55 806 ASN A N 1
ATOM 6133 C CA . ASN B 2 128 ? 8.436 -9.427 2.816 1.00 92.21 806 ASN A CA 1
ATOM 6134 C C . ASN B 2 128 ? 8.252 -10.238 1.544 1.00 80.39 806 ASN A C 1
ATOM 6135 O O . ASN B 2 128 ? 7.465 -9.836 0.681 1.00 83.79 806 ASN A O 1
ATOM 6140 N N . THR B 2 129 ? 8.938 -11.365 1.412 1.00 76.31 807 THR A N 1
ATOM 6141 C CA . THR B 2 129 ? 8.746 -12.255 0.282 1.00 76.70 807 THR A CA 1
ATOM 6142 C C . THR B 2 129 ? 7.753 -13.365 0.573 1.00 75.80 807 THR A C 1
ATOM 6143 O O . THR B 2 129 ? 7.523 -14.212 -0.293 1.00 76.17 807 THR A O 1
ATOM 6147 N N . GLY B 2 130 ? 7.167 -13.396 1.768 1.00 74.74 808 GLY A N 1
ATOM 6148 C CA . GLY B 2 130 ? 6.104 -14.329 2.064 1.00 74.01 808 GLY A CA 1
ATOM 6149 C C . GLY B 2 130 ? 6.480 -15.267 3.196 1.00 72.65 808 GLY A C 1
ATOM 6150 O O . GLY B 2 130 ? 7.255 -14.905 4.090 1.00 72.18 808 GLY A O 1
ATOM 6151 N N . ILE B 2 131 ? 5.938 -16.478 3.127 1.00 72.20 809 ILE A N 1
ATOM 6152 C CA . ILE B 2 131 ? 6.112 -17.512 4.139 1.00 71.01 809 ILE A CA 1
ATOM 6153 C C . ILE B 2 131 ? 6.881 -18.677 3.534 1.00 71.22 809 ILE A C 1
ATOM 6154 O O . ILE B 2 131 ? 6.744 -18.986 2.344 1.00 72.17 809 ILE A O 1
ATOM 6159 N N . CYS B 2 132 ? 7.719 -19.313 4.351 1.00 70.51 810 CYS A N 1
ATOM 6160 C CA . CYS B 2 132 ? 8.509 -20.455 3.898 1.00 70.81 810 CYS A CA 1
ATOM 6161 C C . CYS B 2 132 ? 8.534 -21.504 4.995 1.00 69.80 810 CYS A C 1
ATOM 6162 O O . CYS B 2 132 ? 9.179 -21.303 6.026 1.00 69.21 810 CYS A O 1
ATOM 6165 N N . VAL B 2 133 ? 7.857 -22.625 4.772 1.00 69.76 811 VAL A N 1
ATOM 6166 C CA . VAL B 2 133 ? 7.904 -23.737 5.713 1.00 68.98 811 VAL A CA 1
ATOM 6167 C C . VAL B 2 133 ? 9.138 -24.564 5.376 1.00 69.59 811 VAL A C 1
ATOM 6168 O O . VAL B 2 133 ? 9.169 -25.263 4.362 1.00 70.52 811 VAL A O 1
ATOM 6172 N N . ALA B 2 134 ? 10.154 -24.491 6.225 1.00 69.25 812 ALA A N 1
ATOM 6173 C CA . ALA B 2 134 ? 11.375 -25.238 5.988 1.00 69.97 812 ALA A CA 1
ATOM 6174 C C . ALA B 2 134 ? 11.121 -26.733 6.142 1.00 69.97 812 ALA A C 1
ATOM 6175 O O . ALA B 2 134 ? 10.121 -27.166 6.714 1.00 69.21 812 ALA A O 1
ATOM 6177 N N . ASP B 2 135 ? 12.051 -27.525 5.619 1.00 70.97 813 ASP A N 1
ATOM 6178 C CA . ASP B 2 135 ? 11.976 -28.969 5.785 1.00 71.22 813 ASP A CA 1
ATOM 6179 C C . ASP B 2 135 ? 12.107 -29.339 7.253 1.00 70.25 813 ASP A C 1
ATOM 6180 O O . ASP B 2 135 ? 13.040 -28.911 7.935 1.00 70.12 813 ASP A O 1
ATOM 6185 N N . THR B 2 136 ? 11.151 -30.119 7.744 1.00 69.68 814 THR A N 1
ATOM 6186 C CA . THR B 2 136 ? 11.200 -30.569 9.126 1.00 68.86 814 THR A CA 1
ATOM 6187 C C . THR B 2 136 ? 12.403 -31.481 9.327 1.00 69.72 814 THR A C 1
ATOM 6188 O O . THR B 2 136 ? 12.606 -32.431 8.567 1.00 70.80 814 THR A O 1
ATOM 6192 N N . VAL B 2 137 ? 13.208 -31.190 10.348 1.00 69.42 815 VAL A N 1
ATOM 6193 C CA . VAL B 2 137 ? 14.416 -31.957 10.634 1.00 70.37 815 VAL A CA 1
ATOM 6194 C C . VAL B 2 137 ? 14.195 -32.784 11.894 1.00 69.85 815 VAL A C 1
ATOM 6195 O O . VAL B 2 137 ? 13.602 -32.305 12.867 1.00 68.70 815 VAL A O 1
ATOM 6199 N N . LYS B 2 138 ? 14.646 -34.038 11.864 1.00 70.82 816 LYS A N 1
ATOM 6200 C CA . LYS B 2 138 ? 14.427 -34.978 12.958 1.00 70.57 816 LYS A CA 1
ATOM 6201 C C . LYS B 2 138 ? 15.624 -35.039 13.895 1.00 71.09 816 LYS A C 1
ATOM 6202 O O . LYS B 2 138 ? 16.774 -34.870 13.486 1.00 72.18 816 LYS A O 1
ATOM 6208 N N . ALA B 2 139 ? 15.330 -35.306 15.164 1.00 70.42 817 ALA A N 1
ATOM 6209 C CA . ALA B 2 139 ? 16.350 -35.399 16.205 1.00 70.95 817 ALA A CA 1
ATOM 6210 C C . ALA B 2 139 ? 15.864 -36.415 17.231 1.00 70.73 817 ALA A C 1
ATOM 6211 O O . ALA B 2 139 ? 15.027 -36.088 18.072 1.00 69.52 817 ALA A O 1
ATOM 6213 N N . LYS B 2 140 ? 16.371 -37.637 17.148 1.00 72.00 818 LYS A N 1
ATOM 6214 C CA . LYS B 2 140 ? 15.911 -38.734 17.993 1.00 72.02 818 LYS A CA 1
ATOM 6215 C C . LYS B 2 140 ? 16.822 -38.831 19.213 1.00 72.61 818 LYS A C 1
ATOM 6216 O O . LYS B 2 140 ? 17.970 -39.266 19.094 1.00 74.15 818 LYS A O 1
ATOM 6222 N N . VAL B 2 141 ? 16.316 -38.441 20.388 1.00 71.54 819 VAL A N 1
ATOM 6223 C CA . VAL B 2 141 ? 17.044 -38.651 21.638 1.00 72.20 819 VAL A CA 1
ATOM 6224 C C . VAL B 2 141 ? 16.691 -40.032 22.176 1.00 72.69 819 VAL A C 1
ATOM 6225 O O . VAL B 2 141 ? 15.533 -40.306 22.517 1.00 71.64 819 VAL A O 1
ATOM 6229 N N . PHE B 2 142 ? 17.699 -40.899 22.248 1.00 66.43 820 PHE A N 1
ATOM 6230 C CA . PHE B 2 142 ? 17.495 -42.322 22.466 1.00 65.90 820 PHE A CA 1
ATOM 6231 C C . PHE B 2 142 ? 18.635 -42.902 23.296 1.00 65.96 820 PHE A C 1
ATOM 6232 O O . PHE B 2 142 ? 19.792 -42.507 23.135 1.00 67.15 820 PHE A O 1
ATOM 6240 N N . LYS B 2 143 ? 18.299 -43.862 24.158 1.00 64.81 821 LYS A N 1
ATOM 6241 C CA . LYS B 2 143 ? 19.250 -44.567 25.012 1.00 64.79 821 LYS A CA 1
ATOM 6242 C C . LYS B 2 143 ? 19.007 -46.063 24.866 1.00 64.75 821 LYS A C 1
ATOM 6243 O O . LYS B 2 143 ? 17.874 -46.524 25.016 1.00 63.76 821 LYS A O 1
ATOM 6249 N N . ASP B 2 144 ? 20.058 -46.811 24.524 1.00 65.98 822 ASP A N 1
ATOM 6250 C CA . ASP B 2 144 ? 19.894 -48.225 24.201 1.00 66.28 822 ASP A CA 1
ATOM 6251 C C . ASP B 2 144 ? 19.894 -49.143 25.418 1.00 65.30 822 ASP A C 1
ATOM 6252 O O . ASP B 2 144 ? 19.328 -50.237 25.345 1.00 65.11 822 ASP A O 1
ATOM 6257 N N . VAL B 2 145 ? 20.537 -48.755 26.518 1.00 64.82 823 VAL A N 1
ATOM 6258 C CA . VAL B 2 145 ? 20.571 -49.560 27.741 1.00 63.97 823 VAL A CA 1
ATOM 6259 C C . VAL B 2 145 ? 20.365 -48.622 28.918 1.00 62.76 823 VAL A C 1
ATOM 6260 O O . VAL B 2 145 ? 21.169 -47.709 29.125 1.00 63.21 823 VAL A O 1
ATOM 6264 N N . PHE B 2 146 ? 19.320 -48.852 29.707 1.00 61.35 824 PHE A N 1
ATOM 6265 C CA . PHE B 2 146 ? 19.088 -47.902 30.788 1.00 66.01 824 PHE A CA 1
ATOM 6266 C C . PHE B 2 146 ? 18.274 -48.550 31.893 1.00 74.10 824 PHE A C 1
ATOM 6267 O O . PHE B 2 146 ? 17.459 -49.437 31.638 1.00 58.73 824 PHE A O 1
ATOM 6275 N N . LEU B 2 147 ? 18.514 -48.100 33.122 1.00 58.41 825 LEU A N 1
ATOM 6276 C CA . LEU B 2 147 ? 17.819 -48.604 34.296 1.00 57.30 825 LEU A CA 1
ATOM 6277 C C . LEU B 2 147 ? 16.746 -47.620 34.743 1.00 56.11 825 LEU A C 1
ATOM 6278 O O . LEU B 2 147 ? 16.947 -46.405 34.699 1.00 56.13 825 LEU A O 1
ATOM 6283 N N . GLU B 2 148 ? 15.606 -48.145 35.174 1.00 55.18 826 GLU A N 1
ATOM 6284 C CA . GLU B 2 148 ? 14.632 -47.320 35.870 1.00 54.05 826 GLU A CA 1
ATOM 6285 C C . GLU B 2 148 ? 14.105 -48.075 37.082 1.00 53.31 826 GLU A C 1
ATOM 6286 O O . GLU B 2 148 ? 13.951 -49.298 37.039 1.00 53.51 826 GLU A O 1
ATOM 6292 N N . MET B 2 149 ? 13.836 -47.334 38.160 1.00 52.57 827 MET A N 1
ATOM 6293 C CA . MET B 2 149 ? 13.380 -47.885 39.428 1.00 51.94 827 MET A CA 1
ATOM 6294 C C . MET B 2 149 ? 12.007 -47.337 39.788 1.00 50.92 827 MET A C 1
ATOM 6295 O O . MET B 2 149 ? 11.720 -46.160 39.563 1.00 54.95 827 MET A O 1
ATOM 6300 N N . ASN B 2 150 ? 11.171 -48.184 40.376 1.00 50.49 828 ASN A N 1
ATOM 6301 C CA . ASN B 2 150 ? 9.830 -47.786 40.801 1.00 49.61 828 ASN A CA 1
ATOM 6302 C C . ASN B 2 150 ? 9.804 -47.607 42.313 1.00 49.17 828 ASN A C 1
ATOM 6303 O O . ASN B 2 150 ? 9.738 -48.583 43.063 1.00 49.25 828 ASN A O 1
ATOM 6308 N N . ILE B 2 151 ? 9.851 -46.361 42.761 1.00 48.82 829 ILE A N 1
ATOM 6309 C CA . ILE B 2 151 ? 9.854 -46.034 44.182 1.00 48.52 829 ILE A CA 1
ATOM 6310 C C . ILE B 2 151 ? 8.440 -45.620 44.568 1.00 47.72 829 ILE A C 1
ATOM 6311 O O . ILE B 2 151 ? 7.870 -44.734 43.918 1.00 51.79 829 ILE A O 1
ATOM 6316 N N . PRO B 2 152 ? 7.853 -46.217 45.595 1.00 47.47 830 PRO A N 1
ATOM 6317 C CA . PRO B 2 152 ? 6.493 -45.850 45.996 1.00 46.83 830 PRO A CA 1
ATOM 6318 C C . PRO B 2 152 ? 6.406 -44.430 46.538 1.00 46.47 830 PRO A C 1
ATOM 6319 O O . PRO B 2 152 ? 7.407 -43.781 46.848 1.00 46.76 830 PRO A O 1
ATOM 6323 N N . TYR B 2 153 ? 5.166 -43.939 46.612 1.00 45.94 831 TYR A N 1
ATOM 6324 C CA . TYR B 2 153 ? 4.936 -42.585 47.105 1.00 46.26 831 TYR A CA 1
ATOM 6325 C C . TYR B 2 153 ? 5.408 -42.441 48.544 1.00 45.77 831 TYR A C 1
ATOM 6326 O O . TYR B 2 153 ? 6.191 -41.542 48.865 1.00 46.01 831 TYR A O 1
ATOM 6335 N N . SER B 2 154 ? 4.946 -43.318 49.427 1.00 45.75 832 SER A N 1
ATOM 6336 C CA . SER B 2 154 ? 5.348 -43.236 50.816 1.00 46.00 832 SER A CA 1
ATOM 6337 C C . SER B 2 154 ? 5.580 -44.634 51.346 1.00 46.39 832 SER A C 1
ATOM 6338 O O . SER B 2 154 ? 5.082 -45.618 50.799 1.00 46.37 832 SER A O 1
ATOM 6341 N N . VAL B 2 155 ? 6.350 -44.701 52.425 1.00 46.87 833 VAL A N 1
ATOM 6342 C CA . VAL B 2 155 ? 6.673 -45.947 53.103 1.00 47.40 833 VAL A CA 1
ATOM 6343 C C . VAL B 2 155 ? 6.679 -45.661 54.598 1.00 47.71 833 VAL A C 1
ATOM 6344 O O . VAL B 2 155 ? 7.307 -44.697 55.047 1.00 47.91 833 VAL A O 1
ATOM 6348 N N . VAL B 2 156 ? 5.986 -46.481 55.366 1.00 47.86 834 VAL A N 1
ATOM 6349 C CA . VAL B 2 156 ? 5.933 -46.284 56.806 1.00 48.28 834 VAL A CA 1
ATOM 6350 C C . VAL B 2 156 ? 7.227 -46.789 57.421 1.00 49.16 834 VAL A C 1
ATOM 6351 O O . VAL B 2 156 ? 7.763 -47.822 57.009 1.00 49.51 834 VAL A O 1
ATOM 6355 N N . ARG B 2 157 ? 7.743 -46.052 58.397 1.00 51.91 835 ARG A N 1
ATOM 6356 C CA . ARG B 2 157 ? 8.984 -46.443 59.047 1.00 50.61 835 ARG A CA 1
ATOM 6357 C C . ARG B 2 157 ? 8.854 -47.829 59.659 1.00 59.91 835 ARG A C 1
ATOM 6358 O O . ARG B 2 157 ? 7.844 -48.162 60.283 1.00 59.78 835 ARG A O 1
ATOM 6366 N N . GLY B 2 158 ? 9.881 -48.648 59.460 1.00 51.83 836 GLY A N 1
ATOM 6367 C CA . GLY B 2 158 ? 9.903 -49.996 59.964 1.00 52.53 836 GLY A CA 1
ATOM 6368 C C . GLY B 2 158 ? 9.505 -51.058 58.965 1.00 52.23 836 GLY A C 1
ATOM 6369 O O . GLY B 2 158 ? 9.796 -52.234 59.194 1.00 52.95 836 GLY A O 1
ATOM 6370 N N . GLU B 2 159 ? 8.844 -50.684 57.876 1.00 51.29 837 GLU A N 1
ATOM 6371 C CA . GLU B 2 159 ? 8.420 -51.653 56.876 1.00 51.10 837 GLU A CA 1
ATOM 6372 C C . GLU B 2 159 ? 9.599 -52.114 56.028 1.00 51.49 837 GLU A C 1
ATOM 6373 O O . GLU B 2 159 ? 10.468 -51.321 55.664 1.00 51.45 837 GLU A O 1
ATOM 6379 N N . GLN B 2 160 ? 9.618 -53.402 55.698 1.00 51.97 838 GLN A N 1
ATOM 6380 C CA . GLN B 2 160 ? 10.636 -53.951 54.809 1.00 52.39 838 GLN A CA 1
ATOM 6381 C C . GLN B 2 160 ? 10.091 -53.915 53.394 1.00 51.74 838 GLN A C 1
ATOM 6382 O O . GLN B 2 160 ? 9.174 -54.665 53.054 1.00 51.68 838 GLN A O 1
ATOM 6388 N N . ILE B 2 161 ? 10.666 -53.056 52.567 1.00 51.41 839 ILE A N 1
ATOM 6389 C CA . ILE B 2 161 ? 10.152 -52.758 51.242 1.00 50.80 839 ILE A CA 1
ATOM 6390 C C . ILE B 2 161 ? 11.037 -53.433 50.210 1.00 51.37 839 ILE A C 1
ATOM 6391 O O . ILE B 2 161 ? 12.266 -53.417 50.330 1.00 51.98 839 ILE A O 1
ATOM 6396 N N . GLN B 2 162 ? 10.409 -54.033 49.203 1.00 51.28 840 GLN A N 1
ATOM 6397 C CA . GLN B 2 162 ? 11.093 -54.558 48.029 1.00 51.78 840 GLN A CA 1
ATOM 6398 C C . GLN B 2 162 ? 10.976 -53.527 46.920 1.00 51.23 840 GLN A C 1
ATOM 6399 O O . GLN B 2 162 ? 9.895 -53.325 46.364 1.00 50.70 840 GLN A O 1
ATOM 6405 N N . LEU B 2 163 ? 12.084 -52.890 46.582 1.00 54.33 841 LEU A N 1
ATOM 6406 C CA . LEU B 2 163 ? 12.105 -51.912 45.509 1.00 51.17 841 LEU A CA 1
ATOM 6407 C C . LEU B 2 163 ? 12.367 -52.619 44.191 1.00 51.72 841 LEU A C 1
ATOM 6408 O O . LEU B 2 163 ? 13.432 -53.211 43.998 1.00 52.55 841 LEU A O 1
ATOM 6413 N N . LYS B 2 164 ? 11.384 -52.573 43.302 1.00 51.36 842 LYS A N 1
ATOM 6414 C CA . LYS B 2 164 ? 11.468 -53.219 42.008 1.00 51.93 842 LYS A CA 1
ATOM 6415 C C . LYS B 2 164 ? 11.944 -52.218 40.966 1.00 52.00 842 LYS A C 1
ATOM 6416 O O . LYS B 2 164 ? 11.645 -51.022 41.029 1.00 51.39 842 LYS A O 1
ATOM 6422 N N . GLY B 2 165 ? 12.659 -52.734 39.975 1.00 52.84 843 GLY A N 1
ATOM 6423 C CA . GLY B 2 165 ? 13.165 -51.914 38.898 1.00 53.15 843 GLY A CA 1
ATOM 6424 C C . GLY B 2 165 ? 13.394 -52.793 37.691 1.00 54.05 843 GLY A C 1
ATOM 6425 O O . GLY B 2 165 ? 13.234 -54.013 37.744 1.00 54.46 843 GLY A O 1
ATOM 6426 N N . THR B 2 166 ? 13.814 -52.158 36.602 1.00 54.50 844 THR A N 1
ATOM 6427 C CA . THR B 2 166 ? 14.012 -52.861 35.347 1.00 55.46 844 THR A CA 1
ATOM 6428 C C . THR B 2 166 ? 15.177 -52.234 34.604 1.00 56.27 844 THR A C 1
ATOM 6429 O O . THR B 2 166 ? 15.309 -51.006 34.576 1.00 55.97 844 THR A O 1
ATOM 6433 N N . VAL B 2 167 ? 16.037 -53.079 34.036 1.00 57.40 845 VAL A N 1
ATOM 6434 C CA . VAL B 2 167 ? 17.060 -52.626 33.098 1.00 58.43 845 VAL A CA 1
ATOM 6435 C C . VAL B 2 167 ? 16.614 -53.021 31.700 1.00 59.12 845 VAL A C 1
ATOM 6436 O O . VAL B 2 167 ? 16.277 -54.186 31.445 1.00 59.52 845 VAL A O 1
ATOM 6440 N N . TYR B 2 168 ? 16.630 -52.047 30.797 1.00 59.40 846 TYR A N 1
ATOM 6441 C CA . TYR B 2 168 ? 16.172 -52.215 29.429 1.00 60.12 846 TYR A CA 1
ATOM 6442 C C . TYR B 2 168 ? 17.384 -52.297 28.518 1.00 61.62 846 TYR A C 1
ATOM 6443 O O . TYR B 2 168 ? 18.305 -51.471 28.624 1.00 61.94 846 TYR A O 1
ATOM 6452 N N . ASN B 2 169 ? 17.375 -53.290 27.631 1.00 62.64 847 ASN A N 1
ATOM 6453 C CA . ASN B 2 169 ? 18.412 -53.475 26.620 1.00 64.23 847 ASN A CA 1
ATOM 6454 C C . ASN B 2 169 ? 17.717 -53.554 25.267 1.00 64.97 847 ASN A C 1
ATOM 6455 O O . ASN B 2 169 ? 17.157 -54.597 24.910 1.00 65.34 847 ASN A O 1
ATOM 6460 N N . TYR B 2 170 ? 17.772 -52.457 24.513 1.00 65.33 848 TYR A N 1
ATOM 6461 C CA . TYR B 2 170 ? 17.184 -52.401 23.184 1.00 66.21 848 TYR A CA 1
ATOM 6462 C C . TYR B 2 170 ? 18.170 -52.778 22.089 1.00 68.08 848 TYR A C 1
ATOM 6463 O O . TYR B 2 170 ? 17.770 -52.889 20.926 1.00 69.08 848 TYR A O 1
ATOM 6472 N N . ARG B 2 171 ? 19.437 -52.985 22.431 1.00 68.68 849 ARG A N 1
ATOM 6473 C CA . ARG B 2 171 ? 20.397 -53.506 21.472 1.00 70.55 849 ARG A CA 1
ATOM 6474 C C . ARG B 2 171 ? 20.058 -54.947 21.113 1.00 71.17 849 ARG A C 1
ATOM 6475 O O . ARG B 2 171 ? 19.478 -55.689 21.907 1.00 70.23 849 ARG A O 1
ATOM 6483 N N . THR B 2 172 ? 20.400 -55.333 19.885 1.00 72.91 850 THR A N 1
ATOM 6484 C CA . THR B 2 172 ? 20.075 -56.669 19.405 1.00 73.77 850 THR A CA 1
ATOM 6485 C C . THR B 2 172 ? 20.923 -57.755 20.054 1.00 74.13 850 THR A C 1
ATOM 6486 O O . THR B 2 172 ? 20.595 -58.936 19.908 1.00 74.65 850 THR A O 1
ATOM 6490 N N . SER B 2 173 ? 21.989 -57.393 20.766 1.00 73.98 851 SER A N 1
ATOM 6491 C CA . SER B 2 173 ? 22.885 -58.350 21.401 1.00 74.44 851 SER A CA 1
ATOM 6492 C C . SER B 2 173 ? 22.817 -58.193 22.914 1.00 72.78 851 SER A C 1
ATOM 6493 O O . SER B 2 173 ? 22.839 -57.072 23.431 1.00 71.81 851 SER A O 1
ATOM 6496 N N . GLY B 2 174 ? 22.750 -59.320 23.623 1.00 72.59 852 GLY A N 1
ATOM 6497 C CA . GLY B 2 174 ? 22.746 -59.296 25.073 1.00 71.24 852 GLY A CA 1
ATOM 6498 C C . GLY B 2 174 ? 24.056 -58.790 25.646 1.00 71.57 852 GLY A C 1
ATOM 6499 O O . GLY B 2 174 ? 25.071 -58.682 24.960 1.00 73.00 852 GLY A O 1
ATOM 6500 N N . MET B 2 175 ? 24.038 -58.484 26.943 1.00 70.33 853 MET A N 1
ATOM 6501 C CA . MET B 2 175 ? 25.218 -57.883 27.554 1.00 70.64 853 MET A CA 1
ATOM 6502 C C . MET B 2 175 ? 25.206 -58.062 29.065 1.00 69.58 853 MET A C 1
ATOM 6503 O O . MET B 2 175 ? 24.176 -58.362 29.671 1.00 68.36 853 MET A O 1
ATOM 6508 N N . GLN B 2 176 ? 26.375 -57.872 29.662 1.00 70.19 854 GLN A N 1
ATOM 6509 C CA . GLN B 2 176 ? 26.556 -57.952 31.102 1.00 69.46 854 GLN A CA 1
ATOM 6510 C C . GLN B 2 176 ? 26.335 -56.595 31.763 1.00 68.33 854 GLN A C 1
ATOM 6511 O O . GLN B 2 176 ? 26.463 -55.545 31.131 1.00 68.49 854 GLN A O 1
ATOM 6517 N N . PHE B 2 177 ? 26.025 -56.628 33.059 1.00 67.29 855 PHE A N 1
ATOM 6518 C CA . PHE B 2 177 ? 25.725 -55.417 33.814 1.00 66.18 855 PHE A CA 1
ATOM 6519 C C . PHE B 2 177 ? 25.697 -55.763 35.296 1.00 65.55 855 PHE A C 1
ATOM 6520 O O . PHE B 2 177 ? 25.765 -56.933 35.681 1.00 65.86 855 PHE A O 1
ATOM 6528 N N . CYS B 2 178 ? 25.567 -54.727 36.123 1.00 64.73 856 CYS A N 1
ATOM 6529 C CA . CYS B 2 178 ? 25.298 -54.906 37.546 1.00 63.96 856 CYS A CA 1
ATOM 6530 C C . CYS B 2 178 ? 24.789 -53.587 38.104 1.00 62.88 856 CYS A C 1
ATOM 6531 O O . CYS B 2 178 ? 25.358 -52.528 37.822 1.00 63.30 856 CYS A O 1
ATOM 6534 N N . VAL B 2 179 ? 23.729 -53.662 38.900 1.00 61.60 857 VAL A N 1
ATOM 6535 C CA . VAL B 2 179 ? 23.148 -52.511 39.574 1.00 60.54 857 VAL A CA 1
ATOM 6536 C C . VAL B 2 179 ? 23.520 -52.573 41.047 1.00 60.54 857 VAL A C 1
ATOM 6537 O O . VAL B 2 179 ? 23.452 -53.641 41.666 1.00 60.63 857 VAL A O 1
ATOM 6541 N N . LYS B 2 180 ? 23.962 -51.446 41.591 1.00 60.62 858 LYS A N 1
ATOM 6542 C CA . LYS B 2 180 ? 24.281 -51.345 43.004 1.00 60.69 858 LYS A CA 1
ATOM 6543 C C . LYS B 2 180 ? 23.515 -50.187 43.619 1.00 59.63 858 LYS A C 1
ATOM 6544 O O . LYS B 2 180 ? 23.144 -49.237 42.930 1.00 59.22 858 LYS A O 1
ATOM 6550 N N . MET B 2 181 ? 23.274 -50.280 44.922 1.00 60.93 859 MET A N 1
ATOM 6551 C CA . MET B 2 181 ? 22.454 -49.320 45.637 1.00 58.29 859 MET A CA 1
ATOM 6552 C C . MET B 2 181 ? 23.314 -48.446 46.537 1.00 59.05 859 MET A C 1
ATOM 6553 O O . MET B 2 181 ? 24.301 -48.912 47.107 1.00 60.16 859 MET A O 1
ATOM 6558 N N . SER B 2 182 ? 22.949 -47.176 46.656 1.00 58.59 860 SER A N 1
ATOM 6559 C CA . SER B 2 182 ? 23.691 -46.241 47.489 1.00 59.38 860 SER A CA 1
ATOM 6560 C C . SER B 2 182 ? 23.139 -46.269 48.908 1.00 84.51 860 SER A C 1
ATOM 6561 O O . SER B 2 182 ? 21.979 -45.909 49.134 1.00 64.67 860 SER A O 1
ATOM 6564 N N . ALA B 2 183 ? 23.969 -46.677 49.858 1.00 113.27 861 ALA A N 1
ATOM 6565 C CA . ALA B 2 183 ? 23.547 -46.800 51.246 1.00 110.56 861 ALA A CA 1
ATOM 6566 C C . ALA B 2 183 ? 23.512 -45.435 51.928 1.00 118.35 861 ALA A C 1
ATOM 6567 O O . ALA B 2 183 ? 24.543 -44.764 52.042 1.00 154.65 861 ALA A O 1
ATOM 6569 N N . VAL B 2 184 ? 22.332 -45.023 52.380 1.00 58.63 862 VAL A N 1
ATOM 6570 C CA . VAL B 2 184 ? 22.185 -43.830 53.195 1.00 58.74 862 VAL A CA 1
ATOM 6571 C C . VAL B 2 184 ? 22.034 -44.289 54.637 1.00 59.00 862 VAL A C 1
ATOM 6572 O O . VAL B 2 184 ? 21.652 -45.428 54.914 1.00 58.66 862 VAL A O 1
ATOM 6576 N N . GLU B 2 185 ? 22.363 -43.394 55.574 1.00 59.75 863 GLU A N 1
ATOM 6577 C CA . GLU B 2 185 ? 22.450 -43.779 56.979 1.00 64.45 863 GLU A CA 1
ATOM 6578 C C . GLU B 2 185 ? 21.131 -44.348 57.484 1.00 59.16 863 GLU A C 1
ATOM 6579 O O . GLU B 2 185 ? 21.097 -45.429 58.082 1.00 59.39 863 GLU A O 1
ATOM 6585 N N . GLY B 2 186 ? 20.028 -43.647 57.237 1.00 57.94 864 GLY A N 1
ATOM 6586 C CA . GLY B 2 186 ? 18.763 -44.085 57.792 1.00 56.93 864 GLY A CA 1
ATOM 6587 C C . GLY B 2 186 ? 18.194 -45.336 57.155 1.00 56.14 864 GLY A C 1
ATOM 6588 O O . GLY B 2 186 ? 17.367 -46.009 57.777 1.00 61.28 864 GLY A O 1
ATOM 6589 N N . ILE B 2 187 ? 18.614 -45.671 55.940 1.00 56.05 865 ILE A N 1
ATOM 6590 C CA . ILE B 2 187 ? 18.053 -46.804 55.212 1.00 55.37 865 ILE A CA 1
ATOM 6591 C C . ILE B 2 187 ? 18.885 -48.044 55.516 1.00 56.37 865 ILE A C 1
ATOM 6592 O O . ILE B 2 187 ? 20.042 -48.145 55.109 1.00 57.30 865 ILE A O 1
ATOM 6597 N N . CYS B 2 188 ? 18.281 -49.004 56.202 1.00 56.26 866 CYS A N 1
ATOM 6598 C CA . CYS B 2 188 ? 18.970 -50.215 56.622 1.00 57.27 866 CYS A CA 1
ATOM 6599 C C . CYS B 2 188 ? 18.795 -51.288 55.558 1.00 56.97 866 CYS A C 1
ATOM 6600 O O . CYS B 2 188 ? 17.667 -51.630 55.197 1.00 56.01 866 CYS A O 1
ATOM 6603 N N . THR B 2 189 ? 19.903 -51.791 55.035 1.00 57.87 867 THR A N 1
ATOM 6604 C CA . THR B 2 189 ? 19.878 -52.857 54.049 1.00 57.84 867 THR A CA 1
ATOM 6605 C C . THR B 2 189 ? 20.465 -54.111 54.676 1.00 60.35 867 THR A C 1
ATOM 6606 O O . THR B 2 189 ? 21.274 -54.039 55.604 1.00 59.99 867 THR A O 1
ATOM 6610 N N . SER B 2 190 ? 20.068 -55.268 54.149 1.00 84.75 868 SER A N 1
ATOM 6611 C CA . SER B 2 190 ? 20.471 -56.518 54.781 1.00 99.89 868 SER A CA 1
ATOM 6612 C C . SER B 2 190 ? 21.960 -56.763 54.587 1.00 111.16 868 SER A C 1
ATOM 6613 O O . SER B 2 190 ? 22.656 -57.168 55.525 1.00 115.08 868 SER A O 1
ATOM 6616 N N . GLU B 2 191 ? 22.469 -56.507 53.388 1.00 112.96 869 GLU A N 1
ATOM 6617 C CA . GLU B 2 191 ? 23.899 -56.592 53.133 1.00 112.17 869 GLU A CA 1
ATOM 6618 C C . GLU B 2 191 ? 24.580 -55.368 53.738 1.00 110.29 869 GLU A C 1
ATOM 6619 O O . GLU B 2 191 ? 23.954 -54.546 54.413 1.00 123.12 869 GLU A O 1
ATOM 6625 N N . SER B 2 192 ? 25.877 -55.226 53.502 1.00 92.04 870 SER A N 1
ATOM 6626 C CA . SER B 2 192 ? 26.603 -54.106 54.070 1.00 88.88 870 SER A CA 1
ATOM 6627 C C . SER B 2 192 ? 27.466 -53.445 53.008 1.00 98.92 870 SER A C 1
ATOM 6628 O O . SER B 2 192 ? 27.949 -54.109 52.085 1.00 96.50 870 SER A O 1
ATOM 6631 N N . PRO B 2 193 ? 27.659 -52.130 53.107 1.00 126.12 871 PRO A N 1
ATOM 6632 C CA . PRO B 2 193 ? 28.441 -51.418 52.090 1.00 131.24 871 PRO A CA 1
ATOM 6633 C C . PRO B 2 193 ? 29.866 -51.938 51.991 1.00 129.36 871 PRO A C 1
ATOM 6634 O O . PRO B 2 193 ? 30.493 -52.293 52.991 1.00 138.72 871 PRO A O 1
ATOM 6638 N N . VAL B 2 194 ? 30.369 -51.990 50.763 1.00 116.45 872 VAL A N 1
ATOM 6639 C CA . VAL B 2 194 ? 31.730 -52.436 50.484 1.00 107.26 872 VAL A CA 1
ATOM 6640 C C . VAL B 2 194 ? 32.688 -51.253 50.338 1.00 103.46 872 VAL A C 1
ATOM 6641 O O . VAL B 2 194 ? 33.720 -51.205 51.009 1.00 93.13 872 VAL A O 1
ATOM 6645 N N . ILE B 2 195 ? 32.324 -50.262 49.517 1.00 125.88 873 ILE A N 1
ATOM 6646 C CA . ILE B 2 195 ? 33.140 -49.092 49.173 1.00 116.47 873 ILE A CA 1
ATOM 6647 C C . ILE B 2 195 ? 32.432 -48.349 48.031 1.00 101.94 873 ILE A C 1
ATOM 6648 O O . ILE B 2 195 ? 32.908 -48.250 46.901 1.00 96.12 873 ILE A O 1
ATOM 6653 N N . LYS B 2 201 ? 30.692 -46.039 49.816 1.00 113.77 879 LYS A N 1
ATOM 6654 C CA . LYS B 2 201 ? 29.946 -47.080 50.511 1.00 122.27 879 LYS A CA 1
ATOM 6655 C C . LYS B 2 201 ? 28.592 -47.323 49.853 1.00 141.48 879 LYS A C 1
ATOM 6656 O O . LYS B 2 201 ? 27.603 -46.679 50.209 1.00 141.35 879 LYS A O 1
ATOM 6662 N N . SER B 2 202 ? 28.544 -48.254 48.897 1.00 141.71 880 SER A N 1
ATOM 6663 C CA . SER B 2 202 ? 27.318 -48.463 48.120 1.00 136.30 880 SER A CA 1
ATOM 6664 C C . SER B 2 202 ? 27.319 -49.889 47.554 1.00 113.79 880 SER A C 1
ATOM 6665 O O . SER B 2 202 ? 27.801 -50.120 46.446 1.00 114.24 880 SER A O 1
ATOM 6668 N N . SER B 2 203 ? 26.785 -50.829 48.337 1.00 66.36 881 SER A N 1
ATOM 6669 C CA . SER B 2 203 ? 26.369 -52.152 47.873 1.00 62.94 881 SER A CA 1
ATOM 6670 C C . SER B 2 203 ? 27.455 -52.933 47.140 1.00 65.52 881 SER A C 1
ATOM 6671 O O . SER B 2 203 ? 28.643 -52.624 47.258 1.00 70.93 881 SER A O 1
ATOM 6674 N N . LYS B 2 204 ? 27.047 -53.930 46.354 1.00 88.30 882 LYS A N 1
ATOM 6675 C CA . LYS B 2 204 ? 27.968 -54.827 45.669 1.00 80.03 882 LYS A CA 1
ATOM 6676 C C . LYS B 2 204 ? 27.499 -55.089 44.245 1.00 85.66 882 LYS A C 1
ATOM 6677 O O . LYS B 2 204 ? 26.300 -55.076 43.957 1.00 89.04 882 LYS A O 1
ATOM 6683 N N . CYS B 2 205 ? 28.462 -55.350 43.357 1.00 85.94 883 CYS A N 1
ATOM 6684 C CA . CYS B 2 205 ? 28.202 -55.561 41.932 1.00 85.57 883 CYS A CA 1
ATOM 6685 C C . CYS B 2 205 ? 28.234 -57.056 41.621 1.00 68.84 883 CYS A C 1
ATOM 6686 O O . CYS B 2 205 ? 29.304 -57.662 41.533 1.00 68.12 883 CYS A O 1
ATOM 6689 N N . VAL B 2 206 ? 27.053 -57.641 41.449 1.00 65.64 884 VAL A N 1
ATOM 6690 C CA . VAL B 2 206 ? 26.875 -59.029 41.034 1.00 66.12 884 VAL A CA 1
ATOM 6691 C C . VAL B 2 206 ? 26.512 -59.028 39.552 1.00 66.10 884 VAL A C 1
ATOM 6692 O O . VAL B 2 206 ? 25.447 -58.538 39.163 1.00 64.94 884 VAL A O 1
ATOM 6696 N N . ARG B 2 207 ? 27.400 -59.564 38.717 1.00 67.49 885 ARG A N 1
ATOM 6697 C CA . ARG B 2 207 ? 27.256 -59.444 37.270 1.00 67.77 885 ARG A CA 1
ATOM 6698 C C . ARG B 2 207 ? 26.162 -60.355 36.731 1.00 67.32 885 ARG A C 1
ATOM 6699 O O . ARG B 2 207 ? 26.217 -61.576 36.899 1.00 67.95 885 ARG A O 1
ATOM 6707 N N . GLN B 2 208 ? 25.172 -59.755 36.078 1.00 66.35 886 GLN A N 1
ATOM 6708 C CA . GLN B 2 208 ? 24.094 -60.461 35.407 1.00 66.04 886 GLN A CA 1
ATOM 6709 C C . GLN B 2 208 ? 24.126 -60.121 33.919 1.00 66.61 886 GLN A C 1
ATOM 6710 O O . GLN B 2 208 ? 24.901 -59.274 33.471 1.00 67.11 886 GLN A O 1
ATOM 6716 N N . LYS B 2 209 ? 23.266 -60.782 33.143 1.00 66.65 887 LYS A N 1
ATOM 6717 C CA . LYS B 2 209 ? 23.215 -60.588 31.698 1.00 67.34 887 LYS A CA 1
ATOM 6718 C C . LYS B 2 209 ? 21.784 -60.342 31.249 1.00 66.36 887 LYS A C 1
ATOM 6719 O O . LYS B 2 209 ? 20.894 -61.137 31.561 1.00 65.98 887 LYS A O 1
ATOM 6725 N N . VAL B 2 210 ? 21.573 -59.282 30.479 1.00 66.13 888 VAL A N 1
ATOM 6726 C CA . VAL B 2 210 ? 20.296 -59.049 29.817 1.00 65.52 888 VAL A CA 1
ATOM 6727 C C . VAL B 2 210 ? 20.369 -59.613 28.411 1.00 66.90 888 VAL A C 1
ATOM 6728 O O . VAL B 2 210 ? 21.355 -59.413 27.694 1.00 68.05 888 VAL A O 1
ATOM 6732 N N . GLU B 2 211 ? 19.317 -60.316 28.012 1.00 66.91 889 GLU A N 1
ATOM 6733 C CA . GLU B 2 211 ? 19.242 -60.810 26.654 1.00 68.26 889 GLU A CA 1
ATOM 6734 C C . GLU B 2 211 ? 18.953 -59.668 25.687 1.00 68.23 889 GLU A C 1
ATOM 6735 O O . GLU B 2 211 ? 18.432 -58.616 26.060 1.00 67.00 889 GLU A O 1
ATOM 6741 N N . GLY B 2 212 ? 19.316 -59.886 24.427 1.00 69.72 890 GLY A N 1
ATOM 6742 C CA . GLY B 2 212 ? 19.148 -58.842 23.433 1.00 81.95 890 GLY A CA 1
ATOM 6743 C C . GLY B 2 212 ? 17.685 -58.497 23.223 1.00 94.63 890 GLY A C 1
ATOM 6744 O O . GLY B 2 212 ? 16.818 -59.373 23.173 1.00 102.18 890 GLY A O 1
ATOM 6745 N N . SER B 2 213 ? 17.411 -57.198 23.136 1.00 68.44 891 SER A N 1
ATOM 6746 C CA . SER B 2 213 ? 16.074 -56.678 22.874 1.00 67.62 891 SER A CA 1
ATOM 6747 C C . SER B 2 213 ? 15.075 -57.200 23.904 1.00 66.36 891 SER A C 1
ATOM 6748 O O . SER B 2 213 ? 14.058 -57.809 23.569 1.00 66.56 891 SER A O 1
ATOM 6751 N N . SER B 2 214 ? 15.390 -56.948 25.173 1.00 65.19 892 SER A N 1
ATOM 6752 C CA . SER B 2 214 ? 14.498 -57.355 26.257 1.00 64.01 892 SER A CA 1
ATOM 6753 C C . SER B 2 214 ? 14.863 -56.554 27.510 1.00 62.70 892 SER A C 1
ATOM 6754 O O . SER B 2 214 ? 15.368 -55.432 27.407 1.00 62.50 892 SER A O 1
ATOM 6757 N N . SER B 2 215 ? 14.608 -57.136 28.683 1.00 61.95 893 SER A N 1
ATOM 6758 C CA . SER B 2 215 ? 14.831 -56.447 29.945 1.00 60.76 893 SER A CA 1
ATOM 6759 C C . SER B 2 215 ? 15.220 -57.464 31.003 1.00 60.77 893 SER A C 1
ATOM 6760 O O . SER B 2 215 ? 15.196 -58.674 30.773 1.00 61.59 893 SER A O 1
ATOM 6763 N N . HIS B 2 216 ? 15.572 -56.957 32.180 1.00 59.92 894 HIS A N 1
ATOM 6764 C CA . HIS B 2 216 ? 15.910 -57.808 33.312 1.00 59.89 894 HIS A CA 1
ATOM 6765 C C . HIS B 2 216 ? 15.424 -57.143 34.587 1.00 58.57 894 HIS A C 1
ATOM 6766 O O . HIS B 2 216 ? 15.520 -55.920 34.733 1.00 57.93 894 HIS A O 1
ATOM 6773 N N . LEU B 2 217 ? 14.906 -57.956 35.502 1.00 58.28 895 LEU A N 1
ATOM 6774 C CA . LEU B 2 217 ? 14.319 -57.437 36.724 1.00 57.14 895 LEU A CA 1
ATOM 6775 C C . LEU B 2 217 ? 15.394 -57.086 37.742 1.00 57.09 895 LEU A C 1
ATOM 6776 O O . LEU B 2 217 ? 16.474 -57.676 37.775 1.00 58.01 895 LEU A O 1
ATOM 6781 N N . VAL B 2 218 ? 15.077 -56.111 38.583 1.00 56.10 896 VAL A N 1
ATOM 6782 C CA . VAL B 2 218 ? 15.958 -55.633 39.636 1.00 56.04 896 VAL A CA 1
ATOM 6783 C C . VAL B 2 218 ? 15.144 -55.549 40.918 1.00 55.15 896 VAL A C 1
ATOM 6784 O O . VAL B 2 218 ? 13.976 -55.151 40.885 1.00 54.33 896 VAL A O 1
ATOM 6788 N N . THR B 2 219 ? 15.737 -55.960 42.038 1.00 55.44 897 THR A N 1
ATOM 6789 C CA . THR B 2 219 ? 15.072 -55.906 43.333 1.00 54.79 897 THR A CA 1
ATOM 6790 C C . THR B 2 219 ? 16.068 -55.486 44.403 1.00 55.04 897 THR A C 1
ATOM 6791 O O . THR B 2 219 ? 17.217 -55.923 44.400 1.00 55.99 897 THR A O 1
ATOM 6795 N N . PHE B 2 220 ? 15.634 -54.611 45.302 1.00 54.30 898 PHE A N 1
ATOM 6796 C CA . PHE B 2 220 ? 16.468 -54.205 46.423 1.00 54.62 898 PHE A CA 1
ATOM 6797 C C . PHE B 2 220 ? 15.582 -54.103 47.650 1.00 53.99 898 PHE A C 1
ATOM 6798 O O . PHE B 2 220 ? 14.689 -53.255 47.696 1.00 53.26 898 PHE A O 1
ATOM 6806 N N . THR B 2 221 ? 15.826 -54.952 48.638 1.00 54.56 899 THR A N 1
ATOM 6807 C CA . THR B 2 221 ? 15.076 -54.920 49.883 1.00 54.19 899 THR A CA 1
ATOM 6808 C C . THR B 2 221 ? 15.730 -53.955 50.858 1.00 54.33 899 THR A C 1
ATOM 6809 O O . THR B 2 221 ? 16.925 -54.064 51.132 1.00 55.24 899 THR A O 1
ATOM 6813 N N . VAL B 2 222 ? 14.954 -52.997 51.361 1.00 53.52 900 VAL A N 1
ATOM 6814 C CA . VAL B 2 222 ? 15.441 -52.026 52.330 1.00 53.69 900 VAL A CA 1
ATOM 6815 C C . VAL B 2 222 ? 14.442 -51.910 53.472 1.00 55.02 900 VAL A C 1
ATOM 6816 O O . VAL B 2 222 ? 13.315 -52.395 53.398 1.00 62.48 900 VAL A O 1
ATOM 6820 N N . LEU B 2 223 ? 14.881 -51.252 54.542 1.00 53.64 901 LEU A N 1
ATOM 6821 C CA . LEU B 2 223 ? 14.058 -51.047 55.730 1.00 53.42 901 LEU A CA 1
ATOM 6822 C C . LEU B 2 223 ? 14.397 -49.679 56.299 1.00 53.45 901 LEU A C 1
ATOM 6823 O O . LEU B 2 223 ? 15.473 -49.493 56.884 1.00 54.40 901 LEU A O 1
ATOM 6828 N N . PRO B 2 224 ? 13.545 -48.685 56.085 1.00 52.55 902 PRO A N 1
ATOM 6829 C CA . PRO B 2 224 ? 13.827 -47.338 56.594 1.00 60.02 902 PRO A CA 1
ATOM 6830 C C . PRO B 2 224 ? 13.696 -47.296 58.108 1.00 63.66 902 PRO A C 1
ATOM 6831 O O . PRO B 2 224 ? 12.694 -47.742 58.668 1.00 68.83 902 PRO A O 1
ATOM 6835 N N . LEU B 2 225 ? 14.723 -46.771 58.773 1.00 54.15 903 LEU A N 1
ATOM 6836 C CA . LEU B 2 225 ? 14.679 -46.613 60.217 1.00 54.83 903 LEU A CA 1
ATOM 6837 C C . LEU B 2 225 ? 14.359 -45.196 60.672 1.00 54.67 903 LEU A C 1
ATOM 6838 O O . LEU B 2 225 ? 14.000 -45.007 61.839 1.00 55.06 903 LEU A O 1
ATOM 6843 N N . GLU B 2 226 ? 14.471 -44.205 59.798 1.00 54.20 904 GLU A N 1
ATOM 6844 C CA . GLU B 2 226 ? 14.249 -42.816 60.166 1.00 54.18 904 GLU A CA 1
ATOM 6845 C C . GLU B 2 226 ? 13.175 -42.204 59.280 1.00 52.89 904 GLU A C 1
ATOM 6846 O O . GLU B 2 226 ? 13.033 -42.561 58.111 1.00 52.24 904 GLU A O 1
ATOM 6852 N N . ILE B 2 227 ? 12.425 -41.284 59.850 1.00 52.64 905 ILE A N 1
ATOM 6853 C CA . ILE B 2 227 ? 11.308 -40.639 59.176 1.00 51.52 905 ILE A CA 1
ATOM 6854 C C . ILE B 2 227 ? 11.834 -39.455 58.385 1.00 51.60 905 ILE A C 1
ATOM 6855 O O . ILE B 2 227 ? 12.760 -38.764 58.816 1.00 52.57 905 ILE A O 1
ATOM 6860 N N . GLY B 2 228 ? 11.252 -39.222 57.219 1.00 50.70 906 GLY A N 1
ATOM 6861 C CA . GLY B 2 228 ? 11.591 -38.090 56.381 1.00 50.75 906 GLY A CA 1
ATOM 6862 C C . GLY B 2 228 ? 11.972 -38.547 54.993 1.00 50.50 906 GLY A C 1
ATOM 6863 O O . GLY B 2 228 ? 11.872 -39.726 54.646 1.00 50.20 906 GLY A O 1
ATOM 6864 N N . LEU B 2 229 ? 12.412 -37.594 54.182 1.00 50.73 907 LEU A N 1
ATOM 6865 C CA . LEU B 2 229 ? 12.813 -37.895 52.817 1.00 50.64 907 LEU A CA 1
ATOM 6866 C C . LEU B 2 229 ? 14.302 -38.213 52.792 1.00 51.77 907 LEU A C 1
ATOM 6867 O O . LEU B 2 229 ? 15.126 -37.368 53.154 1.00 52.72 907 LEU A O 1
ATOM 6872 N N . HIS B 2 230 ? 14.645 -39.408 52.321 1.00 51.77 908 HIS A N 1
ATOM 6873 C CA . HIS B 2 230 ? 16.018 -39.892 52.283 1.00 52.86 908 HIS A CA 1
ATOM 6874 C C . HIS B 2 230 ? 16.398 -40.201 50.848 1.00 52.89 908 HIS A C 1
ATOM 6875 O O . HIS B 2 230 ? 15.697 -40.951 50.168 1.00 52.11 908 HIS A O 1
ATOM 6882 N N . ASN B 2 231 ? 17.516 -39.640 50.403 1.00 53.92 909 ASN A N 1
ATOM 6883 C CA . ASN B 2 231 ? 18.021 -39.866 49.057 1.00 54.21 909 ASN A CA 1
ATOM 6884 C C . ASN B 2 231 ? 18.644 -41.249 48.922 1.00 54.59 909 ASN A C 1
ATOM 6885 O O . ASN B 2 231 ? 19.443 -41.662 49.763 1.00 55.41 909 ASN A O 1
ATOM 6890 N N . ILE B 2 232 ? 18.282 -41.958 47.853 1.00 54.11 910 ILE A N 1
ATOM 6891 C CA . ILE B 2 232 ? 18.869 -43.250 47.510 1.00 54.56 910 ILE A CA 1
ATOM 6892 C C . ILE B 2 232 ? 19.258 -43.235 46.040 1.00 54.93 910 ILE A C 1
ATOM 6893 O O . ILE B 2 232 ? 18.443 -42.863 45.189 1.00 54.24 910 ILE A O 1
ATOM 6898 N N . ASN B 2 233 ? 20.497 -43.634 45.744 1.00 56.12 911 ASN A N 1
ATOM 6899 C CA . ASN B 2 233 ? 20.999 -43.706 44.379 1.00 56.71 911 ASN A CA 1
ATOM 6900 C C . ASN B 2 233 ? 21.061 -45.150 43.891 1.00 56.77 911 ASN A C 1
ATOM 6901 O O . ASN B 2 233 ? 21.275 -46.084 44.667 1.00 56.92 911 ASN A O 1
ATOM 6906 N N . PHE B 2 234 ? 20.909 -45.319 42.580 1.00 73.31 912 PHE A N 1
ATOM 6907 C CA . PHE B 2 234 ? 20.979 -46.624 41.934 1.00 57.03 912 PHE A CA 1
ATOM 6908 C C . PHE B 2 234 ? 21.937 -46.530 40.763 1.00 58.21 912 PHE A C 1
ATOM 6909 O O . PHE B 2 234 ? 21.718 -45.739 39.844 1.00 77.02 912 PHE A O 1
ATOM 6917 N N . SER B 2 235 ? 22.991 -47.327 40.797 1.00 59.30 913 SER A N 1
ATOM 6918 C CA . SER B 2 235 ? 24.022 -47.316 39.774 1.00 60.64 913 SER A CA 1
ATOM 6919 C C . SER B 2 235 ? 23.852 -48.508 38.850 1.00 60.80 913 SER A C 1
ATOM 6920 O O . SER B 2 235 ? 23.776 -49.648 39.312 1.00 60.70 913 SER A O 1
ATOM 6923 N N . LEU B 2 236 ? 23.787 -48.240 37.551 1.00 61.16 914 LEU A N 1
ATOM 6924 C CA . LEU B 2 236 ? 23.782 -49.269 36.520 1.00 61.65 914 LEU A CA 1
ATOM 6925 C C . LEU B 2 236 ? 25.123 -49.252 35.810 1.00 63.34 914 LEU A C 1
ATOM 6926 O O . LEU B 2 236 ? 25.480 -48.251 35.181 1.00 63.94 914 LEU A O 1
ATOM 6931 N N . GLU B 2 237 ? 25.860 -50.352 35.910 1.00 64.21 915 GLU A N 1
ATOM 6932 C CA . GLU B 2 237 ? 27.182 -50.446 35.319 1.00 65.95 915 GLU A CA 1
ATOM 6933 C C . GLU B 2 237 ? 27.175 -51.496 34.221 1.00 66.59 915 GLU A C 1
ATOM 6934 O O . GLU B 2 237 ? 26.618 -52.588 34.388 1.00 66.09 915 GLU A O 1
ATOM 6940 N N . THR B 2 238 ? 27.806 -51.146 33.104 1.00 67.84 916 THR A N 1
ATOM 6941 C CA . THR B 2 238 ? 27.947 -52.022 31.955 1.00 68.77 916 THR A CA 1
ATOM 6942 C C . THR B 2 238 ? 29.316 -51.798 31.340 1.00 70.70 916 THR A C 1
ATOM 6943 O O . THR B 2 238 ? 29.968 -50.778 31.585 1.00 71.24 916 THR A O 1
ATOM 6947 N N . TRP B 2 239 ? 29.741 -52.756 30.513 1.00 71.86 917 TRP A N 1
ATOM 6948 C CA . TRP B 2 239 ? 31.047 -52.663 29.872 1.00 73.86 917 TRP A CA 1
ATOM 6949 C C . TRP B 2 239 ? 31.141 -51.470 28.934 1.00 74.48 917 TRP A C 1
ATOM 6950 O O . TRP B 2 239 ? 32.170 -51.270 28.287 1.00 76.25 917 TRP A O 1
ATOM 6961 N N . PHE B 2 240 ? 30.075 -50.689 28.826 1.00 73.15 918 PHE A N 1
ATOM 6962 C CA . PHE B 2 240 ? 30.081 -49.521 27.971 1.00 73.72 918 PHE A CA 1
ATOM 6963 C C . PHE B 2 240 ? 29.815 -48.225 28.717 1.00 76.48 918 PHE A C 1
ATOM 6964 O O . PHE B 2 240 ? 29.739 -47.168 28.080 1.00 84.59 918 PHE A O 1
ATOM 6972 N N . GLY B 2 241 ? 29.679 -48.262 30.032 1.00 71.76 919 GLY A N 1
ATOM 6973 C CA . GLY B 2 241 ? 29.494 -47.030 30.765 1.00 71.10 919 GLY A CA 1
ATOM 6974 C C . GLY B 2 241 ? 28.859 -47.287 32.114 1.00 69.48 919 GLY A C 1
ATOM 6975 O O . GLY B 2 241 ? 28.702 -48.427 32.547 1.00 69.02 919 GLY A O 1
ATOM 6976 N N . LYS B 2 242 ? 28.485 -46.187 32.756 1.00 68.71 920 LYS A N 1
ATOM 6977 C CA . LYS B 2 242 ? 27.925 -46.218 34.095 1.00 67.32 920 LYS A CA 1
ATOM 6978 C C . LYS B 2 242 ? 26.924 -45.084 34.219 1.00 66.13 920 LYS A C 1
ATOM 6979 O O . LYS B 2 242 ? 27.218 -43.952 33.831 1.00 66.81 920 LYS A O 1
ATOM 6985 N N . GLU B 2 243 ? 25.744 -45.393 34.737 1.00 64.47 921 GLU A N 1
ATOM 6986 C CA . GLU B 2 243 ? 24.672 -44.423 34.877 1.00 63.27 921 GLU A CA 1
ATOM 6987 C C . GLU B 2 243 ? 24.249 -44.398 36.337 1.00 62.14 921 GLU A C 1
ATOM 6988 O O . GLU B 2 243 ? 24.213 -45.439 36.998 1.00 61.77 921 GLU A O 1
ATOM 6994 N N . ILE B 2 244 ? 23.946 -43.211 36.845 1.00 61.72 922 ILE A N 1
ATOM 6995 C CA . ILE B 2 244 ? 23.477 -43.044 38.209 1.00 60.72 922 ILE A CA 1
ATOM 6996 C C . ILE B 2 244 ? 22.082 -42.473 38.138 1.00 59.32 922 ILE A C 1
ATOM 6997 O O . ILE B 2 244 ? 21.850 -41.463 37.468 1.00 59.47 922 ILE A O 1
ATOM 7002 N N . LEU B 2 245 ? 21.167 -43.113 38.829 1.00 58.09 923 LEU A N 1
ATOM 7003 C CA . LEU B 2 245 ? 19.782 -42.690 38.896 1.00 56.75 923 LEU A CA 1
ATOM 7004 C C . LEU B 2 245 ? 19.542 -42.229 40.328 1.00 56.14 923 LEU A C 1
ATOM 7005 O O . LEU B 2 245 ? 19.625 -43.028 41.266 1.00 55.92 923 LEU A O 1
ATOM 7010 N N . VAL B 2 246 ? 19.305 -40.931 40.491 1.00 56.03 924 VAL A N 1
ATOM 7011 C CA . VAL B 2 246 ? 19.087 -40.317 41.794 1.00 55.60 924 VAL A CA 1
ATOM 7012 C C . VAL B 2 246 ? 17.615 -40.426 42.151 1.00 54.14 924 VAL A C 1
ATOM 7013 O O . VAL B 2 246 ? 16.745 -40.089 41.342 1.00 53.60 924 VAL A O 1
ATOM 7017 N N . LYS B 2 247 ? 17.332 -40.907 43.355 1.00 53.62 925 LYS A N 1
ATOM 7018 C CA . LYS B 2 247 ? 15.970 -41.159 43.786 1.00 52.36 925 LYS A CA 1
ATOM 7019 C C . LYS B 2 247 ? 15.790 -40.680 45.216 1.00 52.10 925 LYS A C 1
ATOM 7020 O O . LYS B 2 247 ? 16.755 -40.385 45.921 1.00 52.91 925 LYS A O 1
ATOM 7026 N N . THR B 2 248 ? 14.533 -40.634 45.652 1.00 51.07 926 THR A N 1
ATOM 7027 C CA . THR B 2 248 ? 14.189 -40.166 46.989 1.00 50.79 926 THR A CA 1
ATOM 7028 C C . THR B 2 248 ? 13.058 -41.011 47.537 1.00 49.88 926 THR A C 1
ATOM 7029 O O . THR B 2 248 ? 12.025 -41.173 46.886 1.00 49.17 926 THR A O 1
ATOM 7033 N N . LEU B 2 249 ? 13.269 -41.541 48.732 1.00 50.05 927 LEU A N 1
ATOM 7034 C CA . LEU B 2 249 ? 12.299 -42.358 49.432 1.00 49.42 927 LEU A CA 1
ATOM 7035 C C . LEU B 2 249 ? 11.680 -41.537 50.551 1.00 49.12 927 LEU A C 1
ATOM 7036 O O . LEU B 2 249 ? 12.397 -40.951 51.362 1.00 49.74 927 LEU A O 1
ATOM 7041 N N . ARG B 2 250 ? 10.359 -41.458 50.560 1.00 48.28 928 ARG A N 1
ATOM 7042 C CA . ARG B 2 250 ? 9.609 -40.705 51.556 1.00 47.98 928 ARG A CA 1
ATOM 7043 C C . ARG B 2 250 ? 9.170 -41.652 52.662 1.00 47.94 928 ARG A C 1
ATOM 7044 O O . ARG B 2 250 ? 8.371 -42.559 52.421 1.00 47.51 928 ARG A O 1
ATOM 7052 N N . VAL B 2 251 ? 9.694 -41.449 53.867 1.00 48.51 929 VAL A N 1
ATOM 7053 C CA . VAL B 2 251 ? 9.380 -42.295 55.013 1.00 48.68 929 VAL A CA 1
ATOM 7054 C C . VAL B 2 251 ? 8.414 -41.535 55.915 1.00 48.40 929 VAL A C 1
ATOM 7055 O O . VAL B 2 251 ? 8.710 -40.419 56.357 1.00 48.70 929 VAL A O 1
ATOM 7059 N N . VAL B 2 252 ? 7.271 -42.155 56.197 1.00 47.94 930 VAL A N 1
ATOM 7060 C CA . VAL B 2 252 ? 6.137 -41.556 56.894 1.00 47.62 930 VAL A CA 1
ATOM 7061 C C . VAL B 2 252 ? 5.996 -42.225 58.256 1.00 48.16 930 VAL A C 1
ATOM 7062 O O . VAL B 2 252 ? 6.239 -43.434 58.370 1.00 64.36 930 VAL A O 1
ATOM 7066 N N . PRO B 2 253 ? 5.630 -41.499 59.310 1.00 48.41 931 PRO A N 1
ATOM 7067 C CA . PRO B 2 253 ? 5.462 -42.133 60.621 1.00 49.04 931 PRO A CA 1
ATOM 7068 C C . PRO B 2 253 ? 4.295 -43.106 60.636 1.00 48.72 931 PRO A C 1
ATOM 7069 O O . PRO B 2 253 ? 3.447 -43.142 59.744 1.00 47.99 931 PRO A O 1
ATOM 7073 N N . GLU B 2 254 ? 4.253 -43.897 61.701 1.00 53.78 932 GLU A N 1
ATOM 7074 C CA . GLU B 2 254 ? 3.134 -44.792 61.904 1.00 53.13 932 GLU A CA 1
ATOM 7075 C C . GLU B 2 254 ? 1.910 -43.986 62.336 1.00 66.29 932 GLU A C 1
ATOM 7076 O O . GLU B 2 254 ? 1.962 -42.768 62.510 1.00 52.06 932 GLU A O 1
ATOM 7082 N N . GLY B 2 255 ? 0.783 -44.672 62.463 1.00 49.08 933 GLY A N 1
ATOM 7083 C CA . GLY B 2 255 ? -0.413 -44.031 62.974 1.00 48.99 933 GLY A CA 1
ATOM 7084 C C . GLY B 2 255 ? -1.038 -43.002 62.046 1.00 48.11 933 GLY A C 1
ATOM 7085 O O . GLY B 2 255 ? -0.706 -42.889 60.876 1.00 47.51 933 GLY A O 1
ATOM 7086 N N . VAL B 2 256 ? -1.951 -42.222 62.622 1.00 48.15 934 VAL A N 1
ATOM 7087 C CA . VAL B 2 256 ? -2.713 -41.208 61.900 1.00 47.45 934 VAL A CA 1
ATOM 7088 C C . VAL B 2 256 ? -2.071 -39.848 62.083 1.00 47.42 934 VAL A C 1
ATOM 7089 O O . VAL B 2 256 ? -1.530 -39.546 63.147 1.00 48.09 934 VAL A O 1
ATOM 7093 N N . LYS B 2 257 ? -2.124 -39.028 61.041 1.00 49.32 935 LYS A N 1
ATOM 7094 C CA . LYS B 2 257 ? -1.772 -37.622 61.155 1.00 46.80 935 LYS A CA 1
ATOM 7095 C C . LYS B 2 257 ? -2.952 -36.824 61.696 1.00 46.86 935 LYS A C 1
ATOM 7096 O O . LYS B 2 257 ? -4.077 -36.958 61.210 1.00 46.48 935 LYS A O 1
ATOM 7102 N N . ARG B 2 258 ? -2.702 -36.011 62.711 1.00 47.47 936 ARG A N 1
ATOM 7103 C CA . ARG B 2 258 ? -3.709 -35.125 63.271 1.00 47.66 936 ARG A CA 1
ATOM 7104 C C . ARG B 2 258 ? -3.126 -33.729 63.345 1.00 47.89 936 ARG A C 1
ATOM 7105 O O . ARG B 2 258 ? -1.961 -33.550 63.713 1.00 48.38 936 ARG A O 1
ATOM 7113 N N . GLU B 2 259 ? -3.944 -32.747 62.990 1.00 47.64 937 GLU A N 1
ATOM 7114 C CA . GLU B 2 259 ? -3.487 -31.385 62.767 1.00 47.80 937 GLU A CA 1
ATOM 7115 C C . GLU B 2 259 ? -4.373 -30.441 63.562 1.00 48.27 937 GLU A C 1
ATOM 7116 O O . GLU B 2 259 ? -5.584 -30.392 63.334 1.00 47.96 937 GLU A O 1
ATOM 7122 N N . SER B 2 260 ? -3.777 -29.717 64.504 1.00 49.15 938 SER A N 1
ATOM 7123 C CA . SER B 2 260 ? -4.460 -28.709 65.302 1.00 49.78 938 SER A CA 1
ATOM 7124 C C . SER B 2 260 ? -3.941 -27.322 64.953 1.00 50.08 938 SER A C 1
ATOM 7125 O O . SER B 2 260 ? -2.830 -27.167 64.449 1.00 50.11 938 SER A O 1
ATOM 7128 N N . TYR B 2 261 ? -4.756 -26.303 65.222 1.00 50.41 939 TYR A N 1
ATOM 7129 C CA . TYR B 2 261 ? -4.440 -24.947 64.792 1.00 50.72 939 TYR A CA 1
ATOM 7130 C C . TYR B 2 261 ? -4.655 -23.969 65.934 1.00 51.86 939 TYR A C 1
ATOM 7131 O O . TYR B 2 261 ? -5.602 -24.107 66.711 1.00 52.12 939 TYR A O 1
ATOM 7140 N N . SER B 2 262 ? -3.788 -22.964 66.017 1.00 52.65 940 SER A N 1
ATOM 7141 C CA . SER B 2 262 ? -3.904 -21.919 67.024 1.00 53.88 940 SER A CA 1
ATOM 7142 C C . SER B 2 262 ? -3.717 -20.564 66.362 1.00 54.22 940 SER A C 1
ATOM 7143 O O . SER B 2 262 ? -2.783 -20.382 65.573 1.00 54.13 940 SER A O 1
ATOM 7146 N N . GLY B 2 263 ? -4.601 -19.629 66.668 1.00 68.78 941 GLY A N 1
ATOM 7147 C CA . GLY B 2 263 ? -4.569 -18.317 66.042 1.00 69.17 941 GLY A CA 1
ATOM 7148 C C . GLY B 2 263 ? -4.528 -17.195 67.056 1.00 58.01 941 GLY A C 1
ATOM 7149 O O . GLY B 2 263 ? -5.180 -17.258 68.095 1.00 57.13 941 GLY A O 1
ATOM 7150 N N . VAL B 2 264 ? -3.751 -16.162 66.735 1.00 57.44 942 VAL A N 1
ATOM 7151 C CA . VAL B 2 264 ? -3.531 -15.007 67.598 1.00 59.09 942 VAL A CA 1
ATOM 7152 C C . VAL B 2 264 ? -3.458 -13.775 66.710 1.00 59.47 942 VAL A C 1
ATOM 7153 O O . VAL B 2 264 ? -2.820 -13.801 65.654 1.00 59.00 942 VAL A O 1
ATOM 7157 N N . THR B 2 265 ? -4.100 -12.694 67.144 1.00 60.44 943 THR A N 1
ATOM 7158 C CA . THR B 2 265 ? -4.112 -11.420 66.433 1.00 61.07 943 THR A CA 1
ATOM 7159 C C . THR B 2 265 ? -3.285 -10.392 67.188 1.00 63.02 943 THR A C 1
ATOM 7160 O O . THR B 2 265 ? -3.462 -10.217 68.395 1.00 64.04 943 THR A O 1
ATOM 7164 N N . LEU B 2 266 ? -2.378 -9.725 66.484 1.00 63.67 944 LEU A N 1
ATOM 7165 C CA . LEU B 2 266 ? -1.500 -8.723 67.075 1.00 65.68 944 LEU A CA 1
ATOM 7166 C C . LEU B 2 266 ? -2.013 -7.327 66.733 1.00 66.63 944 LEU A C 1
ATOM 7167 O O . LEU B 2 266 ? -1.951 -6.901 65.574 1.00 66.33 944 LEU A O 1
ATOM 7172 N N . ASP B 2 267 ? -2.533 -6.633 67.751 1.00 67.87 945 ASP A N 1
ATOM 7173 C CA . ASP B 2 267 ? -2.989 -5.243 67.691 1.00 69.16 945 ASP A CA 1
ATOM 7174 C C . ASP B 2 267 ? -2.221 -4.455 68.743 1.00 71.43 945 ASP A C 1
ATOM 7175 O O . ASP B 2 267 ? -2.708 -4.273 69.867 1.00 72.29 945 ASP A O 1
ATOM 7180 N N . PRO B 2 268 ? -1.028 -3.957 68.422 1.00 72.61 946 PRO A N 1
ATOM 7181 C CA . PRO B 2 268 ? -0.193 -3.338 69.462 1.00 74.89 946 PRO A CA 1
ATOM 7182 C C . PRO B 2 268 ? -0.754 -2.052 70.039 1.00 76.66 946 PRO A C 1
ATOM 7183 O O . PRO B 2 268 ? -0.448 -1.725 71.191 1.00 78.37 946 PRO A O 1
ATOM 7187 N N . ARG B 2 269 ? -1.568 -1.313 69.292 1.00 76.40 947 ARG A N 1
ATOM 7188 C CA . ARG B 2 269 ? -2.121 -0.059 69.784 1.00 78.14 947 ARG A CA 1
ATOM 7189 C C . ARG B 2 269 ? -3.594 -0.160 70.140 1.00 77.28 947 ARG A C 1
ATOM 7190 O O . ARG B 2 269 ? -4.213 0.856 70.461 1.00 78.56 947 ARG A O 1
ATOM 7198 N N . GLY B 2 270 ? -4.170 -1.353 70.082 1.00 75.25 948 GLY A N 1
ATOM 7199 C CA . GLY B 2 270 ? -5.552 -1.539 70.469 1.00 74.53 948 GLY A CA 1
ATOM 7200 C C . GLY B 2 270 ? -6.522 -0.682 69.684 1.00 74.43 948 GLY A C 1
ATOM 7201 O O . GLY B 2 270 ? -7.403 -0.038 70.262 1.00 75.31 948 GLY A O 1
ATOM 7202 N N . ILE B 2 271 ? -6.369 -0.662 68.359 1.00 92.98 949 ILE A N 1
ATOM 7203 C CA . ILE B 2 271 ? -7.241 0.159 67.527 1.00 75.02 949 ILE A CA 1
ATOM 7204 C C . ILE B 2 271 ? -8.591 -0.513 67.335 1.00 71.79 949 ILE A C 1
ATOM 7205 O O . ILE B 2 271 ? -9.634 0.148 67.357 1.00 72.22 949 ILE A O 1
ATOM 7210 N N . TYR B 2 272 ? -8.595 -1.827 67.129 1.00 69.98 950 TYR A N 1
ATOM 7211 C CA . TYR B 2 272 ? -9.821 -2.577 66.906 1.00 68.43 950 TYR A CA 1
ATOM 7212 C C . TYR B 2 272 ? -10.287 -3.315 68.157 1.00 68.33 950 TYR A C 1
ATOM 7213 O O . TYR B 2 272 ? -11.269 -4.059 68.095 1.00 67.14 950 TYR A O 1
ATOM 7222 N N . GLY B 2 273 ? -9.631 -3.101 69.292 1.00 74.37 951 GLY A N 1
ATOM 7223 C CA . GLY B 2 273 ? -10.022 -3.784 70.516 1.00 70.75 951 GLY A CA 1
ATOM 7224 C C . GLY B 2 273 ? -9.002 -3.564 71.609 1.00 78.58 951 GLY A C 1
ATOM 7225 O O . GLY B 2 273 ? -8.353 -2.515 71.670 1.00 89.16 951 GLY A O 1
ATOM 7226 N N . THR B 2 274 ? -8.867 -4.565 72.473 1.00 71.12 952 THR A N 1
ATOM 7227 C CA . THR B 2 274 ? -7.862 -4.492 73.521 1.00 72.64 952 THR A CA 1
ATOM 7228 C C . THR B 2 274 ? -6.461 -4.649 72.941 1.00 72.54 952 THR A C 1
ATOM 7229 O O . THR B 2 274 ? -6.264 -5.264 71.892 1.00 70.92 952 THR A O 1
ATOM 7233 N N . ILE B 2 275 ? -5.477 -4.093 73.648 1.00 74.41 953 ILE A N 1
ATOM 7234 C CA . ILE B 2 275 ? -4.094 -4.180 73.198 1.00 74.64 953 ILE A CA 1
ATOM 7235 C C . ILE B 2 275 ? -3.648 -5.635 73.234 1.00 73.22 953 ILE A C 1
ATOM 7236 O O . ILE B 2 275 ? -4.064 -6.409 74.104 1.00 72.98 953 ILE A O 1
ATOM 7241 N N . SER B 2 276 ? -2.831 -6.027 72.258 1.00 72.31 954 SER A N 1
ATOM 7242 C CA . SER B 2 276 ? -2.354 -7.405 72.132 1.00 73.80 954 SER A CA 1
ATOM 7243 C C . SER B 2 276 ? -0.922 -7.360 71.607 1.00 76.12 954 SER A C 1
ATOM 7244 O O . SER B 2 276 ? -0.710 -7.219 70.401 1.00 83.97 954 SER A O 1
ATOM 7247 N N . ARG B 2 277 ? 0.059 -7.459 72.505 1.00 72.86 955 ARG A N 1
ATOM 7248 C CA . ARG B 2 277 ? 1.458 -7.394 72.107 1.00 73.61 955 ARG A CA 1
ATOM 7249 C C . ARG B 2 277 ? 2.216 -8.704 72.254 1.00 72.85 955 ARG A C 1
ATOM 7250 O O . ARG B 2 277 ? 3.248 -8.872 71.599 1.00 72.87 955 ARG A O 1
ATOM 7258 N N . ARG B 2 278 ? 1.744 -9.621 73.091 1.00 72.31 956 ARG A N 1
ATOM 7259 C CA . ARG B 2 278 ? 2.431 -10.876 73.350 1.00 71.78 956 ARG A CA 1
ATOM 7260 C C . ARG B 2 278 ? 1.444 -12.031 73.305 1.00 69.81 956 ARG A C 1
ATOM 7261 O O . ARG B 2 278 ? 0.243 -11.854 73.518 1.00 69.36 956 ARG A O 1
ATOM 7269 N N . LYS B 2 279 ? 1.965 -13.215 73.002 1.00 68.74 957 LYS A N 1
ATOM 7270 C CA . LYS B 2 279 ? 1.204 -14.443 73.161 1.00 67.24 957 LYS A CA 1
ATOM 7271 C C . LYS B 2 279 ? 2.172 -15.606 73.241 1.00 66.97 957 LYS A C 1
ATOM 7272 O O . LYS B 2 279 ? 3.248 -15.581 72.638 1.00 67.16 957 LYS A O 1
ATOM 7278 N N . GLU B 2 280 ? 1.771 -16.619 74.000 1.00 66.64 958 GLU A N 1
ATOM 7279 C CA . GLU B 2 280 ? 2.600 -17.772 74.309 1.00 66.62 958 GLU A CA 1
ATOM 7280 C C . GLU B 2 280 ? 1.896 -19.024 73.809 1.00 64.67 958 GLU A C 1
ATOM 7281 O O . GLU B 2 280 ? 0.803 -19.354 74.278 1.00 64.25 958 GLU A O 1
ATOM 7287 N N . PHE B 2 281 ? 2.504 -19.693 72.833 1.00 72.22 959 PHE A N 1
ATOM 7288 C CA . PHE B 2 281 ? 2.008 -20.970 72.347 1.00 69.86 959 PHE A CA 1
ATOM 7289 C C . PHE B 2 281 ? 2.678 -22.088 73.128 1.00 80.36 959 PHE A C 1
ATOM 7290 O O . PHE B 2 281 ? 3.871 -22.351 72.912 1.00 62.81 959 PHE A O 1
ATOM 7298 N N . PRO B 2 282 ? 1.981 -22.755 74.036 1.00 62.53 960 PRO A N 1
ATOM 7299 C CA . PRO B 2 282 ? 2.635 -23.773 74.852 1.00 63.23 960 PRO A CA 1
ATOM 7300 C C . PRO B 2 282 ? 2.899 -25.041 74.059 1.00 61.86 960 PRO A C 1
ATOM 7301 O O . PRO B 2 282 ? 2.150 -25.419 73.157 1.00 60.29 960 PRO A O 1
ATOM 7305 N N . TYR B 2 283 ? 3.989 -25.703 74.421 1.00 62.60 961 TYR A N 1
ATOM 7306 C CA . TYR B 2 283 ? 4.344 -26.988 73.841 1.00 61.59 961 TYR A CA 1
ATOM 7307 C C . TYR B 2 283 ? 3.689 -28.061 74.691 1.00 61.65 961 TYR A C 1
ATOM 7308 O O . TYR B 2 283 ? 4.082 -28.271 75.840 1.00 63.10 961 TYR A O 1
ATOM 7317 N N . ARG B 2 284 ? 2.710 -28.763 74.129 1.00 60.21 962 ARG A N 1
ATOM 7318 C CA . ARG B 2 284 ? 2.000 -29.789 74.878 1.00 60.30 962 ARG A CA 1
ATOM 7319 C C . ARG B 2 284 ? 2.001 -31.069 74.063 1.00 59.05 962 ARG A C 1
ATOM 7320 O O . ARG B 2 284 ? 1.540 -31.083 72.919 1.00 57.63 962 ARG A O 1
ATOM 7328 N N . ILE B 2 285 ? 2.504 -32.136 74.664 1.00 59.68 963 ILE A N 1
ATOM 7329 C CA . ILE B 2 285 ? 2.593 -33.438 74.005 1.00 58.74 963 ILE A CA 1
ATOM 7330 C C . ILE B 2 285 ? 1.238 -34.132 74.096 1.00 58.13 963 ILE A C 1
ATOM 7331 O O . ILE B 2 285 ? 0.685 -34.249 75.197 1.00 59.09 963 ILE A O 1
ATOM 7336 N N . PRO B 2 286 ? 0.675 -34.588 72.986 1.00 56.69 964 PRO A N 1
ATOM 7337 C CA . PRO B 2 286 ? -0.611 -35.284 73.039 1.00 56.24 964 PRO A CA 1
ATOM 7338 C C . PRO B 2 286 ? -0.476 -36.625 73.742 1.00 66.73 964 PRO A C 1
ATOM 7339 O O . PRO B 2 286 ? 0.617 -37.099 74.055 1.00 74.23 964 PRO A O 1
ATOM 7343 N N . LEU B 2 287 ? -1.627 -37.243 73.986 1.00 119.07 965 LEU A N 1
ATOM 7344 C CA . LEU B 2 287 ? -1.692 -38.479 74.755 1.00 106.17 965 LEU A CA 1
ATOM 7345 C C . LEU B 2 287 ? -1.063 -39.632 73.982 1.00 92.23 965 LEU A C 1
ATOM 7346 O O . LEU B 2 287 ? -0.006 -40.145 74.366 1.00 72.53 965 LEU A O 1
ATOM 7351 N N . ASP B 2 288 ? -1.693 -40.026 72.879 1.00 65.69 966 ASP A N 1
ATOM 7352 C CA . ASP B 2 288 ? -1.277 -41.197 72.113 1.00 55.94 966 ASP A CA 1
ATOM 7353 C C . ASP B 2 288 ? -0.242 -40.883 71.041 1.00 54.60 966 ASP A C 1
ATOM 7354 O O . ASP B 2 288 ? -0.303 -41.425 69.937 1.00 53.66 966 ASP A O 1
ATOM 7359 N N . LEU B 2 289 ? 0.739 -40.039 71.343 1.00 55.05 967 LEU A N 1
ATOM 7360 C CA . LEU B 2 289 ? 1.752 -39.674 70.363 1.00 54.42 967 LEU A CA 1
ATOM 7361 C C . LEU B 2 289 ? 2.604 -40.879 69.990 1.00 54.48 967 LEU A C 1
ATOM 7362 O O . LEU B 2 289 ? 3.011 -41.661 70.851 1.00 55.51 967 LEU A O 1
ATOM 7367 N N . VAL B 2 290 ? 2.864 -41.031 68.697 1.00 53.46 968 VAL A N 1
ATOM 7368 C CA . VAL B 2 290 ? 3.729 -42.122 68.243 1.00 53.52 968 VAL A CA 1
ATOM 7369 C C . VAL B 2 290 ? 5.118 -41.930 68.837 1.00 54.58 968 VAL A C 1
ATOM 7370 O O . VAL B 2 290 ? 5.672 -40.817 68.777 1.00 54.70 968 VAL A O 1
ATOM 7374 N N . PRO B 2 291 ? 5.716 -42.952 69.428 1.00 55.49 969 PRO A N 1
ATOM 7375 C CA . PRO B 2 291 ? 7.027 -42.776 70.050 1.00 56.68 969 PRO A CA 1
ATOM 7376 C C . PRO B 2 291 ? 8.113 -42.505 69.026 1.00 56.31 969 PRO A C 1
ATOM 7377 O O . PRO B 2 291 ? 8.031 -42.918 67.871 1.00 55.31 969 PRO A O 1
ATOM 7381 N N . LYS B 2 292 ? 9.140 -41.792 69.473 1.00 57.28 970 LYS A N 1
ATOM 7382 C CA . LYS B 2 292 ? 10.275 -41.435 68.629 1.00 57.25 970 LYS A CA 1
ATOM 7383 C C . LYS B 2 292 ? 9.826 -40.700 67.369 1.00 55.88 970 LYS A C 1
ATOM 7384 O O . LYS B 2 292 ? 10.366 -40.908 66.284 1.00 55.37 970 LYS A O 1
ATOM 7390 N N . THR B 2 293 ? 8.819 -39.844 67.503 1.00 55.36 971 THR A N 1
ATOM 7391 C CA . THR B 2 293 ? 8.405 -38.959 66.424 1.00 54.27 971 THR A CA 1
ATOM 7392 C C . THR B 2 293 ? 8.370 -37.532 66.941 1.00 54.77 971 THR A C 1
ATOM 7393 O O . THR B 2 293 ? 7.951 -37.288 68.073 1.00 55.46 971 THR A O 1
ATOM 7397 N N . GLU B 2 294 ? 8.813 -36.590 66.121 1.00 54.55 972 GLU A N 1
ATOM 7398 C CA . GLU B 2 294 ? 8.843 -35.199 66.543 1.00 55.14 972 GLU A CA 1
ATOM 7399 C C . GLU B 2 294 ? 7.482 -34.550 66.338 1.00 54.21 972 GLU A C 1
ATOM 7400 O O . GLU B 2 294 ? 6.785 -34.830 65.362 1.00 53.00 972 GLU A O 1
ATOM 7406 N N . ILE B 2 295 ? 7.104 -33.685 67.274 1.00 54.90 973 ILE A N 1
ATOM 7407 C CA . ILE B 2 295 ? 5.900 -32.875 67.135 1.00 54.24 973 ILE A CA 1
ATOM 7408 C C . ILE B 2 295 ? 6.239 -31.708 66.221 1.00 54.07 973 ILE A C 1
ATOM 7409 O O . ILE B 2 295 ? 7.001 -30.817 66.595 1.00 55.14 973 ILE A O 1
ATOM 7414 N N . LYS B 2 296 ? 5.666 -31.705 65.026 1.00 52.84 974 LYS A N 1
ATOM 7415 C CA . LYS B 2 296 ? 5.928 -30.639 64.078 1.00 52.69 974 LYS A CA 1
ATOM 7416 C C . LYS B 2 296 ? 4.979 -29.482 64.337 1.00 52.70 974 LYS A C 1
ATOM 7417 O O . LYS B 2 296 ? 3.860 -29.674 64.814 1.00 81.47 974 LYS A O 1
ATOM 7423 N N . ARG B 2 297 ? 5.437 -28.270 64.037 1.00 53.26 975 ARG A N 1
ATOM 7424 C CA . ARG B 2 297 ? 4.561 -27.108 64.106 1.00 53.27 975 ARG A CA 1
ATOM 7425 C C . ARG B 2 297 ? 5.182 -25.969 63.316 1.00 53.70 975 ARG A C 1
ATOM 7426 O O . ARG B 2 297 ? 6.368 -25.674 63.476 1.00 59.20 975 ARG A O 1
ATOM 7434 N N . ILE B 2 298 ? 4.377 -25.350 62.458 1.00 52.99 976 ILE A N 1
ATOM 7435 C CA . ILE B 2 298 ? 4.810 -24.274 61.579 1.00 53.35 976 ILE A CA 1
ATOM 7436 C C . ILE B 2 298 ? 4.222 -22.958 62.062 1.00 54.01 976 ILE A C 1
ATOM 7437 O O . ILE B 2 298 ? 3.063 -22.903 62.493 1.00 53.57 976 ILE A O 1
ATOM 7442 N N . LEU B 2 299 ? 5.013 -21.895 61.953 1.00 55.16 977 LEU A N 1
ATOM 7443 C CA . LEU B 2 299 ? 4.635 -20.554 62.376 1.00 56.06 977 LEU A CA 1
ATOM 7444 C C . LEU B 2 299 ? 4.518 -19.639 61.169 1.00 55.96 977 LEU A C 1
ATOM 7445 O O . LEU B 2 299 ? 5.467 -19.515 60.390 1.00 56.34 977 LEU A O 1
ATOM 7450 N N . SER B 2 300 ? 3.366 -18.988 61.031 1.00 55.59 978 SER A N 1
ATOM 7451 C CA . SER B 2 300 ? 3.091 -18.070 59.932 1.00 55.56 978 SER A CA 1
ATOM 7452 C C . SER B 2 300 ? 2.628 -16.740 60.500 1.00 56.60 978 SER A C 1
ATOM 7453 O O . SER B 2 300 ? 1.586 -16.678 61.156 1.00 56.32 978 SER A O 1
ATOM 7456 N N . VAL B 2 301 ? 3.374 -15.678 60.222 1.00 57.88 979 VAL A N 1
ATOM 7457 C CA . VAL B 2 301 ? 3.042 -14.344 60.701 1.00 59.08 979 VAL A CA 1
ATOM 7458 C C . VAL B 2 301 ? 2.871 -13.462 59.479 1.00 59.20 979 VAL A C 1
ATOM 7459 O O . VAL B 2 301 ? 3.853 -13.109 58.815 1.00 59.97 979 VAL A O 1
ATOM 7463 N N . LYS B 2 302 ? 1.634 -13.099 59.182 1.00 58.56 980 LYS A N 1
ATOM 7464 C CA . LYS B 2 302 ? 1.339 -12.291 58.011 1.00 58.66 980 LYS A CA 1
ATOM 7465 C C . LYS B 2 302 ? 0.883 -10.902 58.434 1.00 59.92 980 LYS A C 1
ATOM 7466 O O . LYS B 2 302 ? 0.506 -10.662 59.584 1.00 60.41 980 LYS A O 1
ATOM 7472 N N . GLY B 2 303 ? 0.888 -9.993 57.469 1.00 60.50 981 GLY A N 1
ATOM 7473 C CA . GLY B 2 303 ? 0.769 -8.583 57.762 1.00 62.06 981 GLY A CA 1
ATOM 7474 C C . GLY B 2 303 ? -0.607 -8.026 58.052 1.00 61.88 981 GLY A C 1
ATOM 7475 O O . GLY B 2 303 ? -0.734 -7.146 58.903 1.00 65.17 981 GLY A O 1
ATOM 7476 N N . LEU B 2 304 ? -1.637 -8.495 57.364 1.00 60.48 982 LEU A N 1
ATOM 7477 C CA . LEU B 2 304 ? -2.965 -7.918 57.488 1.00 60.41 982 LEU A CA 1
ATOM 7478 C C . LEU B 2 304 ? -3.963 -9.015 57.808 1.00 58.85 982 LEU A C 1
ATOM 7479 O O . LEU B 2 304 ? -3.626 -10.199 57.877 1.00 59.37 982 LEU A O 1
ATOM 7484 N N . LEU B 2 305 ? -5.214 -8.599 57.994 1.00 58.77 983 LEU A N 1
ATOM 7485 C CA . LEU B 2 305 ? -6.299 -9.564 58.099 1.00 57.41 983 LEU A CA 1
ATOM 7486 C C . LEU B 2 305 ? -6.424 -10.397 56.835 1.00 56.14 983 LEU A C 1
ATOM 7487 O O . LEU B 2 305 ? -6.756 -11.587 56.900 1.00 54.95 983 LEU A O 1
ATOM 7492 N N . VAL B 2 306 ? -6.144 -9.795 55.680 1.00 56.48 984 VAL A N 1
ATOM 7493 C CA . VAL B 2 306 ? -6.188 -10.486 54.401 1.00 55.51 984 VAL A CA 1
ATOM 7494 C C . VAL B 2 306 ? -4.802 -11.007 54.035 1.00 55.46 984 VAL A C 1
ATOM 7495 O O . VAL B 2 306 ? -4.606 -11.581 52.959 1.00 54.81 984 VAL A O 1
ATOM 7499 N N . GLY B 2 307 ? -3.838 -10.855 54.940 1.00 56.22 985 GLY A N 1
ATOM 7500 C CA . GLY B 2 307 ? -2.465 -11.198 54.596 1.00 56.46 985 GLY A CA 1
ATOM 7501 C C . GLY B 2 307 ? -2.254 -12.667 54.292 1.00 55.11 985 GLY A C 1
ATOM 7502 O O . GLY B 2 307 ? -1.425 -13.016 53.448 1.00 55.03 985 GLY A O 1
ATOM 7503 N N . GLU B 2 308 ? -3.006 -13.545 54.955 1.00 54.12 986 GLU A N 1
ATOM 7504 C CA . GLU B 2 308 ? -2.830 -14.980 54.743 1.00 52.94 986 GLU A CA 1
ATOM 7505 C C . GLU B 2 308 ? -3.280 -15.390 53.345 1.00 52.13 986 GLU A C 1
ATOM 7506 O O . GLU B 2 308 ? -2.619 -16.199 52.681 1.00 51.65 986 GLU A O 1
ATOM 7512 N N . ILE B 2 309 ? -4.406 -14.844 52.886 1.00 52.06 987 ILE A N 1
ATOM 7513 C CA . ILE B 2 309 ? -4.883 -15.128 51.539 1.00 51.50 987 ILE A CA 1
ATOM 7514 C C . ILE B 2 309 ? -3.946 -14.513 50.513 1.00 52.25 987 ILE A C 1
ATOM 7515 O O . ILE B 2 309 ? -3.628 -15.131 49.489 1.00 51.83 987 ILE A O 1
ATOM 7520 N N . LEU B 2 310 ? -3.471 -13.298 50.783 1.00 53.49 988 LEU A N 1
ATOM 7521 C CA . LEU B 2 310 ? -2.486 -12.669 49.912 1.00 54.44 988 LEU A CA 1
ATOM 7522 C C . LEU B 2 310 ? -1.265 -13.558 49.732 1.00 54.21 988 LEU A C 1
ATOM 7523 O O . LEU B 2 310 ? -0.805 -13.781 48.611 1.00 54.23 988 LEU A O 1
ATOM 7528 N N . SER B 2 311 ? -0.743 -14.100 50.828 1.00 59.19 989 SER A N 1
ATOM 7529 C CA . SER B 2 311 ? 0.399 -14.997 50.719 1.00 55.46 989 SER A CA 1
ATOM 7530 C C . SER B 2 311 ? 0.027 -16.280 49.995 1.00 59.66 989 SER A C 1
ATOM 7531 O O . SER B 2 311 ? 0.857 -16.853 49.281 1.00 70.92 989 SER A O 1
ATOM 7534 N N . ALA B 2 312 ? -1.210 -16.745 50.161 1.00 51.59 990 ALA A N 1
ATOM 7535 C CA . ALA B 2 312 ? -1.627 -17.969 49.490 1.00 50.46 990 ALA A CA 1
ATOM 7536 C C . ALA B 2 312 ? -1.630 -17.802 47.977 1.00 50.59 990 ALA A C 1
ATOM 7537 O O . ALA B 2 312 ? -1.219 -18.708 47.246 1.00 50.16 990 ALA A O 1
ATOM 7539 N N . VAL B 2 313 ? -2.100 -16.657 47.486 1.00 51.28 991 VAL A N 1
ATOM 7540 C CA . VAL B 2 313 ? -2.208 -16.460 46.044 1.00 51.52 991 VAL A CA 1
ATOM 7541 C C . VAL B 2 313 ? -0.879 -16.013 45.447 1.00 52.54 991 VAL A C 1
ATOM 7542 O O . VAL B 2 313 ? -0.426 -16.545 44.428 1.00 56.21 991 VAL A O 1
ATOM 7546 N N . LEU B 2 314 ? -0.222 -15.049 46.080 1.00 53.58 992 LEU A N 1
ATOM 7547 C CA . LEU B 2 314 ? 0.957 -14.435 45.488 1.00 54.83 992 LEU A CA 1
ATOM 7548 C C . LEU B 2 314 ? 2.193 -15.325 45.566 1.00 54.75 992 LEU A C 1
ATOM 7549 O O . LEU B 2 314 ? 3.098 -15.189 44.734 1.00 55.56 992 LEU A O 1
ATOM 7554 N N . SER B 2 315 ? 2.256 -16.229 46.540 1.00 74.42 993 SER A N 1
ATOM 7555 C CA . SER B 2 315 ? 3.328 -17.216 46.623 1.00 75.04 993 SER A CA 1
ATOM 7556 C C . SER B 2 315 ? 2.881 -18.484 45.907 1.00 79.54 993 SER A C 1
ATOM 7557 O O . SER B 2 315 ? 2.014 -19.210 46.401 1.00 72.31 993 SER A O 1
ATOM 7560 N N . GLN B 2 316 ? 3.483 -18.756 44.747 1.00 94.72 994 GLN A N 1
ATOM 7561 C CA . GLN B 2 316 ? 2.994 -19.783 43.835 1.00 113.30 994 GLN A CA 1
ATOM 7562 C C . GLN B 2 316 ? 3.611 -21.155 44.104 1.00 136.15 994 GLN A C 1
ATOM 7563 O O . GLN B 2 316 ? 3.755 -21.962 43.174 1.00 144.20 994 GLN A O 1
ATOM 7569 N N . GLU B 2 317 ? 3.988 -21.451 45.351 1.00 157.02 995 GLU A N 1
ATOM 7570 C CA . GLU B 2 317 ? 4.485 -22.792 45.636 1.00 156.52 995 GLU A CA 1
ATOM 7571 C C . GLU B 2 317 ? 3.368 -23.828 45.591 1.00 165.67 995 GLU A C 1
ATOM 7572 O O . GLU B 2 317 ? 3.653 -25.031 45.602 1.00 169.38 995 GLU A O 1
ATOM 7578 N N . GLY B 2 318 ? 2.114 -23.386 45.527 1.00 168.33 996 GLY A N 1
ATOM 7579 C CA . GLY B 2 318 ? 0.972 -24.258 45.327 1.00 162.48 996 GLY A CA 1
ATOM 7580 C C . GLY B 2 318 ? -0.186 -23.457 44.753 1.00 153.21 996 GLY A C 1
ATOM 7581 O O . GLY B 2 318 ? -0.066 -22.942 43.638 1.00 153.32 996 GLY A O 1
ATOM 7582 N N . ILE B 2 319 ? -1.299 -23.326 45.483 1.00 147.37 997 ILE A N 1
ATOM 7583 C CA . ILE B 2 319 ? -1.541 -23.966 46.781 1.00 132.15 997 ILE A CA 1
ATOM 7584 C C . ILE B 2 319 ? -3.050 -23.989 46.992 1.00 128.28 997 ILE A C 1
ATOM 7585 O O . ILE B 2 319 ? -3.759 -23.068 46.584 1.00 124.28 997 ILE A O 1
ATOM 7590 N N . ASN B 2 320 ? -3.547 -25.043 47.628 1.00 104.72 998 ASN A N 1
ATOM 7591 C CA . ASN B 2 320 ? -4.960 -25.146 47.951 1.00 91.64 998 ASN A CA 1
ATOM 7592 C C . ASN B 2 320 ? -5.118 -24.887 49.439 1.00 92.17 998 ASN A C 1
ATOM 7593 O O . ASN B 2 320 ? -4.395 -25.463 50.259 1.00 102.64 998 ASN A O 1
ATOM 7598 N N . ILE B 2 321 ? -6.065 -24.012 49.778 1.00 70.47 999 ILE A N 1
ATOM 7599 C CA . ILE B 2 321 ? -6.361 -23.700 51.172 1.00 61.06 999 ILE A CA 1
ATOM 7600 C C . ILE B 2 321 ? -7.200 -24.769 51.846 1.00 69.42 999 ILE A C 1
ATOM 7601 O O . ILE B 2 321 ? -7.406 -24.707 53.065 1.00 84.05 999 ILE A O 1
ATOM 7606 N N . LEU B 2 322 ? -7.668 -25.757 51.092 1.00 63.50 1000 LEU A N 1
ATOM 7607 C CA . LEU B 2 322 ? -8.482 -26.848 51.610 1.00 52.46 1000 LEU A CA 1
ATOM 7608 C C . LEU B 2 322 ? -7.983 -28.169 51.040 1.00 49.14 1000 LEU A C 1
ATOM 7609 O O . LEU B 2 322 ? -8.738 -28.956 50.468 1.00 62.82 1000 LEU A O 1
ATOM 7614 N N . THR B 2 323 ? -6.686 -28.429 51.210 1.00 44.21 1001 THR A N 1
ATOM 7615 C CA . THR B 2 323 ? -6.100 -29.644 50.658 1.00 43.93 1001 THR A CA 1
ATOM 7616 C C . THR B 2 323 ? -6.717 -30.892 51.264 1.00 50.91 1001 THR A C 1
ATOM 7617 O O . THR B 2 323 ? -6.804 -31.926 50.594 1.00 64.29 1001 THR A O 1
ATOM 7621 N N . HIS B 2 324 ? -7.175 -30.814 52.511 1.00 57.23 1002 HIS A N 1
ATOM 7622 C CA . HIS B 2 324 ? -7.763 -31.983 53.150 1.00 61.59 1002 HIS A CA 1
ATOM 7623 C C . HIS B 2 324 ? -9.094 -32.382 52.528 1.00 54.86 1002 HIS A C 1
ATOM 7624 O O . HIS B 2 324 ? -9.556 -33.502 52.768 1.00 66.67 1002 HIS A O 1
ATOM 7631 N N . LEU B 2 325 ? -9.718 -31.495 51.720 1.00 43.78 1003 LEU A N 1
ATOM 7632 C CA . LEU B 2 325 ? -10.938 -31.844 51.008 1.00 43.86 1003 LEU A CA 1
ATOM 7633 C C . LEU B 2 325 ? -10.628 -32.244 49.570 1.00 43.75 1003 LEU A C 1
ATOM 7634 O O . LEU B 2 325 ? -9.823 -31.592 48.902 1.00 43.69 1003 LEU A O 1
ATOM 7639 N N . PRO B 2 326 ? -11.250 -33.302 49.069 1.00 43.84 1004 PRO A N 1
ATOM 7640 C CA . PRO B 2 326 ? -10.906 -33.808 47.741 1.00 43.84 1004 PRO A CA 1
ATOM 7641 C C . PRO B 2 326 ? -11.587 -33.029 46.625 1.00 44.10 1004 PRO A C 1
ATOM 7642 O O . PRO B 2 326 ? -12.611 -32.374 46.812 1.00 44.33 1004 PRO A O 1
ATOM 7646 N N . LYS B 2 327 ? -10.994 -33.122 45.438 1.00 44.15 1005 LYS A N 1
ATOM 7647 C CA . LYS B 2 327 ? -11.608 -32.568 44.245 1.00 44.53 1005 LYS A CA 1
ATOM 7648 C C . LYS B 2 327 ? -12.692 -33.512 43.742 1.00 44.93 1005 LYS A C 1
ATOM 7649 O O . LYS B 2 327 ? -12.871 -34.620 44.249 1.00 44.91 1005 LYS A O 1
ATOM 7655 N N . GLY B 2 328 ? -13.446 -33.056 42.752 1.00 45.42 1006 GLY A N 1
ATOM 7656 C CA . GLY B 2 328 ? -14.499 -33.898 42.228 1.00 45.98 1006 GLY A CA 1
ATOM 7657 C C . GLY B 2 328 ? -15.793 -33.149 42.011 1.00 46.52 1006 GLY A C 1
ATOM 7658 O O . GLY B 2 328 ? -16.438 -33.270 40.968 1.00 47.19 1006 GLY A O 1
ATOM 7659 N N . SER B 2 329 ? -16.176 -32.360 43.003 1.00 46.34 1007 SER A N 1
ATOM 7660 C CA . SER B 2 329 ? -17.357 -31.536 42.880 1.00 46.88 1007 SER A CA 1
ATOM 7661 C C . SER B 2 329 ? -17.027 -30.234 42.180 1.00 46.98 1007 SER A C 1
ATOM 7662 O O . SER B 2 329 ? -15.903 -29.733 42.246 1.00 46.53 1007 SER A O 1
ATOM 7665 N N . ALA B 2 330 ? -18.027 -29.687 41.492 1.00 47.69 1008 ALA A N 1
ATOM 7666 C CA . ALA B 2 330 ? -17.829 -28.400 40.851 1.00 47.94 1008 ALA A CA 1
ATOM 7667 C C . ALA B 2 330 ? -17.577 -27.330 41.891 1.00 47.58 1008 ALA A C 1
ATOM 7668 O O . ALA B 2 330 ? -16.904 -26.326 41.618 1.00 47.58 1008 ALA A O 1
ATOM 7670 N N . GLU B 2 331 ? -18.125 -27.530 43.085 1.00 47.40 1009 GLU A N 1
ATOM 7671 C CA . GLU B 2 331 ? -17.862 -26.626 44.191 1.00 47.11 1009 GLU A CA 1
ATOM 7672 C C . GLU B 2 331 ? -16.371 -26.469 44.432 1.00 46.52 1009 GLU A C 1
ATOM 7673 O O . GLU B 2 331 ? -15.893 -25.374 44.746 1.00 48.25 1009 GLU A O 1
ATOM 7679 N N . ALA B 2 332 ? -15.611 -27.548 44.260 1.00 46.11 1010 ALA A N 1
ATOM 7680 C CA . ALA B 2 332 ? -14.168 -27.437 44.399 1.00 45.67 1010 ALA A CA 1
ATOM 7681 C C . ALA B 2 332 ? -13.567 -26.575 43.304 1.00 45.98 1010 ALA A C 1
ATOM 7682 O O . ALA B 2 332 ? -12.656 -25.787 43.565 1.00 45.93 1010 ALA A O 1
ATOM 7684 N N . GLU B 2 333 ? -14.063 -26.708 42.074 1.00 46.45 1011 GLU A N 1
ATOM 7685 C CA . GLU B 2 333 ? -13.530 -25.905 40.982 1.00 46.89 1011 GLU A CA 1
ATOM 7686 C C . GLU B 2 333 ? -13.814 -24.427 41.178 1.00 47.30 1011 GLU A C 1
ATOM 7687 O O . GLU B 2 333 ? -12.985 -23.588 40.815 1.00 47.55 1011 GLU A O 1
ATOM 7693 N N . LEU B 2 334 ? -14.950 -24.088 41.780 1.00 47.46 1012 LEU A N 1
ATOM 7694 C CA . LEU B 2 334 ? -15.215 -22.685 42.077 1.00 47.89 1012 LEU A CA 1
ATOM 7695 C C . LEU B 2 334 ? -14.381 -22.207 43.257 1.00 47.51 1012 LEU A C 1
ATOM 7696 O O . LEU B 2 334 ? -13.838 -21.089 43.248 1.00 51.87 1012 LEU A O 1
ATOM 7701 N N . MET B 2 335 ? -14.264 -23.043 44.283 1.00 56.16 1013 MET A N 1
ATOM 7702 C CA . MET B 2 335 ? -13.426 -22.696 45.414 1.00 46.64 1013 MET A CA 1
ATOM 7703 C C . MET B 2 335 ? -11.983 -22.486 44.980 1.00 46.63 1013 MET A C 1
ATOM 7704 O O . MET B 2 335 ? -11.247 -21.747 45.636 1.00 58.73 1013 MET A O 1
ATOM 7709 N N . SER B 2 336 ? -11.574 -23.096 43.867 1.00 46.59 1014 SER A N 1
ATOM 7710 C CA . SER B 2 336 ? -10.231 -22.867 43.352 1.00 46.73 1014 SER A CA 1
ATOM 7711 C C . SER B 2 336 ? -10.041 -21.426 42.926 1.00 47.49 1014 SER A C 1
ATOM 7712 O O . SER B 2 336 ? -8.921 -20.908 42.971 1.00 49.18 1014 SER A O 1
ATOM 7715 N N . VAL B 2 337 ? -11.113 -20.764 42.498 1.00 47.96 1015 VAL A N 1
ATOM 7716 C CA . VAL B 2 337 ? -11.001 -19.382 42.056 1.00 48.80 1015 VAL A CA 1
ATOM 7717 C C . VAL B 2 337 ? -11.428 -18.386 43.128 1.00 49.05 1015 VAL A C 1
ATOM 7718 O O . VAL B 2 337 ? -11.224 -17.177 42.939 1.00 49.82 1015 VAL A O 1
ATOM 7722 N N . VAL B 2 338 ? -12.030 -18.840 44.230 1.00 48.53 1016 VAL A N 1
ATOM 7723 C CA . VAL B 2 338 ? -12.375 -17.949 45.350 1.00 48.81 1016 VAL A CA 1
ATOM 7724 C C . VAL B 2 338 ? -11.199 -17.117 45.874 1.00 49.20 1016 VAL A C 1
ATOM 7725 O O . VAL B 2 338 ? -11.292 -15.879 45.903 1.00 49.99 1016 VAL A O 1
ATOM 7729 N N . PRO B 2 339 ? -10.076 -17.719 46.294 1.00 48.80 1017 PRO A N 1
ATOM 7730 C CA . PRO B 2 339 ? -9.031 -16.896 46.922 1.00 49.33 1017 PRO A CA 1
ATOM 7731 C C . PRO B 2 339 ? -8.429 -15.886 45.977 1.00 50.23 1017 PRO A C 1
ATOM 7732 O O . PRO B 2 339 ? -8.232 -14.725 46.354 1.00 51.06 1017 PRO A O 1
ATOM 7736 N N . VAL B 2 340 ? -8.145 -16.304 44.743 1.00 50.19 1018 VAL A N 1
ATOM 7737 C CA . VAL B 2 340 ? -7.618 -15.385 43.742 1.00 51.16 1018 VAL A CA 1
ATOM 7738 C C . VAL B 2 340 ? -8.590 -14.236 43.533 1.00 51.92 1018 VAL A C 1
ATOM 7739 O O . VAL B 2 340 ? -8.187 -13.070 43.433 1.00 52.94 1018 VAL A O 1
ATOM 7743 N N . PHE B 2 341 ? -9.888 -14.535 43.515 1.00 51.56 1019 PHE A N 1
ATOM 7744 C CA . PHE B 2 341 ? -10.869 -13.472 43.343 1.00 52.29 1019 PHE A CA 1
ATOM 7745 C C . PHE B 2 341 ? -10.807 -12.467 44.471 1.00 52.81 1019 PHE A C 1
ATOM 7746 O O . PHE B 2 341 ? -10.789 -11.260 44.231 1.00 53.87 1019 PHE A O 1
ATOM 7754 N N . TYR B 2 342 ? -10.805 -12.939 45.716 1.00 64.25 1020 TYR A N 1
ATOM 7755 C CA . TYR B 2 342 ? -10.866 -11.989 46.821 1.00 52.79 1020 TYR A CA 1
ATOM 7756 C C . TYR B 2 342 ? -9.572 -11.204 46.963 1.00 53.62 1020 TYR A C 1
ATOM 7757 O O . TYR B 2 342 ? -9.604 -10.025 47.333 1.00 54.63 1020 TYR A O 1
ATOM 7766 N N . VAL B 2 343 ? -8.437 -11.814 46.628 1.00 53.34 1021 VAL A N 1
ATOM 7767 C CA . VAL B 2 343 ? -7.185 -11.069 46.600 1.00 54.31 1021 VAL A CA 1
ATOM 7768 C C . VAL B 2 343 ? -7.268 -9.964 45.555 1.00 55.46 1021 VAL A C 1
ATOM 7769 O O . VAL B 2 343 ? -6.910 -8.808 45.811 1.00 56.66 1021 VAL A O 1
ATOM 7773 N N . PHE B 2 344 ? -7.756 -10.301 44.361 1.00 55.24 1022 PHE A N 1
ATOM 7774 C CA . PHE B 2 344 ? -7.895 -9.286 43.322 1.00 56.42 1022 PHE A CA 1
ATOM 7775 C C . PHE B 2 344 ? -8.851 -8.183 43.749 1.00 57.17 1022 PHE A C 1
ATOM 7776 O O . PHE B 2 344 ? -8.605 -7.001 43.495 1.00 58.50 1022 PHE A O 1
ATOM 7784 N N . HIS B 2 345 ? -9.936 -8.551 44.418 1.00 56.43 1023 HIS A N 1
ATOM 7785 C CA . HIS B 2 345 ? -10.906 -7.563 44.869 1.00 57.13 1023 HIS A CA 1
ATOM 7786 C C . HIS B 2 345 ? -10.289 -6.609 45.882 1.00 58.02 1023 HIS A C 1
ATOM 7787 O O . HIS B 2 345 ? -10.506 -5.393 45.814 1.00 59.28 1023 HIS A O 1
ATOM 7794 N N . TYR B 2 346 ? -9.480 -7.138 46.804 1.00 57.52 1024 TYR A N 1
ATOM 7795 C CA . TYR B 2 346 ? -8.784 -6.277 47.754 1.00 58.50 1024 TYR A CA 1
ATOM 7796 C C . TYR B 2 346 ? -7.809 -5.354 47.039 1.00 59.88 1024 TYR A C 1
ATOM 7797 O O . TYR B 2 346 ? -7.813 -4.141 47.265 1.00 61.24 1024 TYR A O 1
ATOM 7806 N N . LEU B 2 347 ? -6.968 -5.908 46.164 1.00 59.65 1025 LEU A N 1
ATOM 7807 C CA . LEU B 2 347 ? -5.932 -5.092 45.542 1.00 61.07 1025 LEU A CA 1
ATOM 7808 C C . LEU B 2 347 ? -6.526 -4.006 44.656 1.00 62.27 1025 LEU A C 1
ATOM 7809 O O . LEU B 2 347 ? -6.006 -2.886 44.606 1.00 63.85 1025 LEU A O 1
ATOM 7814 N N . GLU B 2 348 ? -7.623 -4.304 43.965 1.00 61.66 1026 GLU A N 1
ATOM 7815 C CA . GLU B 2 348 ? -8.161 -3.317 43.038 1.00 62.89 1026 GLU A CA 1
ATOM 7816 C C . GLU B 2 348 ? -9.053 -2.294 43.728 1.00 63.66 1026 GLU A C 1
ATOM 7817 O O . GLU B 2 348 ? -8.930 -1.095 43.473 1.00 65.26 1026 GLU A O 1
ATOM 7823 N N . THR B 2 349 ? -9.959 -2.734 44.598 1.00 62.67 1027 THR A N 1
ATOM 7824 C CA . THR B 2 349 ? -10.864 -1.773 45.222 1.00 63.47 1027 THR A CA 1
ATOM 7825 C C . THR B 2 349 ? -10.115 -0.794 46.117 1.00 64.72 1027 THR A C 1
ATOM 7826 O O . THR B 2 349 ? -10.368 0.415 46.071 1.00 66.21 1027 THR A O 1
ATOM 7830 N N . GLY B 2 350 ? -9.179 -1.285 46.920 1.00 64.28 1028 GLY A N 1
ATOM 7831 C CA . GLY B 2 350 ? -8.400 -0.424 47.788 1.00 65.57 1028 GLY A CA 1
ATOM 7832 C C . GLY B 2 350 ? -7.177 0.206 47.171 1.00 66.95 1028 GLY A C 1
ATOM 7833 O O . GLY B 2 350 ? -6.524 1.019 47.826 1.00 68.30 1028 GLY A O 1
ATOM 7834 N N . ASN B 2 351 ? -6.847 -0.153 45.934 1.00 66.77 1029 ASN A N 1
ATOM 7835 C CA . ASN B 2 351 ? -5.653 0.335 45.245 1.00 68.10 1029 ASN A CA 1
ATOM 7836 C C . ASN B 2 351 ? -4.390 0.132 46.085 1.00 68.35 1029 ASN A C 1
ATOM 7837 O O . ASN B 2 351 ? -3.770 1.074 46.574 1.00 69.96 1029 ASN A O 1
ATOM 7842 N N . HIS B 2 352 ? -4.032 -1.137 46.240 1.00 66.80 1030 HIS A N 1
ATOM 7843 C CA . HIS B 2 352 ? -2.867 -1.543 47.013 1.00 66.83 1030 HIS A CA 1
ATOM 7844 C C . HIS B 2 352 ? -1.868 -2.276 46.121 1.00 66.56 1030 HIS A C 1
ATOM 7845 O O . HIS B 2 352 ? -1.195 -3.213 46.554 1.00 65.71 1030 HIS A O 1
ATOM 7852 N N . TRP B 2 353 ? -1.760 -1.854 44.855 1.00 67.38 1031 TRP A N 1
ATOM 7853 C CA . TRP B 2 353 ? -0.847 -2.489 43.911 1.00 67.30 1031 TRP A CA 1
ATOM 7854 C C . TRP B 2 353 ? 0.611 -2.124 44.140 1.00 68.75 1031 TRP A C 1
ATOM 7855 O O . TRP B 2 353 ? 1.492 -2.784 43.580 1.00 68.61 1031 TRP A O 1
ATOM 7866 N N . ASN B 2 354 ? 0.886 -1.132 44.981 1.00 70.17 1032 ASN A N 1
ATOM 7867 C CA . ASN B 2 354 ? 2.258 -0.771 45.308 1.00 71.71 1032 ASN A CA 1
ATOM 7868 C C . ASN B 2 354 ? 2.935 -1.773 46.234 1.00 84.93 1032 ASN A C 1
ATOM 7869 O O . ASN B 2 354 ? 4.148 -1.670 46.444 1.00 105.40 1032 ASN A O 1
ATOM 7874 N N . ILE B 2 355 ? 2.192 -2.746 46.766 1.00 71.88 1033 ILE A N 1
ATOM 7875 C CA . ILE B 2 355 ? 2.782 -3.790 47.600 1.00 77.61 1033 ILE A CA 1
ATOM 7876 C C . ILE B 2 355 ? 3.859 -4.552 46.844 1.00 76.17 1033 ILE A C 1
ATOM 7877 O O . ILE B 2 355 ? 4.852 -4.997 47.435 1.00 77.06 1033 ILE A O 1
ATOM 7882 N N . PHE B 2 356 ? 3.699 -4.702 45.537 1.00 67.46 1034 PHE A N 1
ATOM 7883 C CA . PHE B 2 356 ? 4.719 -5.366 44.743 1.00 67.56 1034 PHE A CA 1
ATOM 7884 C C . PHE B 2 356 ? 5.919 -4.453 44.560 1.00 71.09 1034 PHE A C 1
ATOM 7885 O O . PHE B 2 356 ? 5.774 -3.280 44.203 1.00 71.39 1034 PHE A O 1
ATOM 7893 N N . HIS B 2 357 ? 7.111 -4.999 44.804 1.00 107.88 1035 HIS A N 1
ATOM 7894 C CA . HIS B 2 357 ? 8.325 -4.227 44.600 1.00 113.49 1035 HIS A CA 1
ATOM 7895 C C . HIS B 2 357 ? 8.644 -4.077 43.122 1.00 118.02 1035 HIS A C 1
ATOM 7896 O O . HIS B 2 357 ? 9.386 -3.162 42.750 1.00 122.26 1035 HIS A O 1
ATOM 7903 N N . SER B 2 358 ? 8.090 -4.946 42.277 1.00 123.07 1036 SER A N 1
ATOM 7904 C CA . SER B 2 358 ? 8.326 -4.903 40.841 1.00 129.77 1036 SER A CA 1
ATOM 7905 C C . SER B 2 358 ? 7.206 -4.100 40.174 1.00 134.83 1036 SER A C 1
ATOM 7906 O O . SER B 2 358 ? 6.543 -3.283 40.818 1.00 143.54 1036 SER A O 1
ATOM 7909 N N . ASP B 2 359 ? 6.979 -4.330 38.888 1.00 107.90 1037 ASP A N 1
ATOM 7910 C CA . ASP B 2 359 ? 5.949 -3.605 38.152 1.00 92.69 1037 ASP A CA 1
ATOM 7911 C C . ASP B 2 359 ? 4.564 -4.089 38.562 1.00 70.88 1037 ASP A C 1
ATOM 7912 O O . ASP B 2 359 ? 4.254 -5.271 38.374 1.00 69.13 1037 ASP A O 1
ATOM 7917 N N . PRO B 2 360 ? 3.706 -3.227 39.112 1.00 71.11 1038 PRO A N 1
ATOM 7918 C CA . PRO B 2 360 ? 2.369 -3.690 39.518 1.00 69.28 1038 PRO A CA 1
ATOM 7919 C C . PRO B 2 360 ? 1.471 -4.074 38.361 1.00 68.58 1038 PRO A C 1
ATOM 7920 O O . PRO B 2 360 ? 0.600 -4.936 38.527 1.00 66.81 1038 PRO A O 1
ATOM 7924 N N . LEU B 2 361 ? 1.664 -3.480 37.188 1.00 87.01 1039 LEU A N 1
ATOM 7925 C CA . LEU B 2 361 ? 0.784 -3.777 36.064 1.00 83.08 1039 LEU A CA 1
ATOM 7926 C C . LEU B 2 361 ? 0.942 -5.220 35.608 1.00 75.85 1039 LEU A C 1
ATOM 7927 O O . LEU B 2 361 ? -0.042 -5.877 35.248 1.00 66.88 1039 LEU A O 1
ATOM 7932 N N . ILE B 2 362 ? 2.174 -5.728 35.619 1.00 88.43 1040 ILE A N 1
ATOM 7933 C CA . ILE B 2 362 ? 2.417 -7.115 35.245 1.00 76.29 1040 ILE A CA 1
ATOM 7934 C C . ILE B 2 362 ? 1.800 -8.062 36.268 1.00 76.30 1040 ILE A C 1
ATOM 7935 O O . ILE B 2 362 ? 1.297 -9.135 35.915 1.00 63.55 1040 ILE A O 1
ATOM 7940 N N . GLU B 2 363 ? 1.811 -7.675 37.547 1.00 80.60 1041 GLU A N 1
ATOM 7941 C CA . GLU B 2 363 ? 1.210 -8.521 38.576 1.00 77.36 1041 GLU A CA 1
ATOM 7942 C C . GLU B 2 363 ? -0.309 -8.544 38.459 1.00 67.95 1041 GLU A C 1
ATOM 7943 O O . GLU B 2 363 ? -0.935 -9.600 38.618 1.00 63.41 1041 GLU A O 1
ATOM 7949 N N . LYS B 2 364 ? -0.920 -7.393 38.170 1.00 63.09 1042 LYS A N 1
ATOM 7950 C CA . LYS B 2 364 ? -2.356 -7.368 37.913 1.00 62.48 1042 LYS A CA 1
ATOM 7951 C C . LYS B 2 364 ? -2.699 -8.181 36.674 1.00 74.19 1042 LYS A C 1
ATOM 7952 O O . LYS B 2 364 ? -3.750 -8.832 36.613 1.00 67.07 1042 LYS A O 1
ATOM 7958 N N . GLN B 2 365 ? -1.816 -8.157 35.676 1.00 88.19 1043 GLN A N 1
ATOM 7959 C CA . GLN B 2 365 ? -1.991 -9.008 34.507 1.00 81.59 1043 GLN A CA 1
ATOM 7960 C C . GLN B 2 365 ? -2.005 -10.479 34.897 1.00 62.45 1043 GLN A C 1
ATOM 7961 O O . GLN B 2 365 ? -2.940 -11.215 34.557 1.00 59.99 1043 GLN A O 1
ATOM 7967 N N . LYS B 2 366 ? -0.987 -10.915 35.645 1.00 68.09 1044 LYS A N 1
ATOM 7968 C CA . LYS B 2 366 ? -0.898 -12.313 36.053 1.00 68.70 1044 LYS A CA 1
ATOM 7969 C C . LYS B 2 366 ? -2.133 -12.740 36.836 1.00 57.62 1044 LYS A C 1
ATOM 7970 O O . LYS B 2 366 ? -2.702 -13.808 36.585 1.00 56.56 1044 LYS A O 1
ATOM 7976 N N . LEU B 2 367 ? -2.572 -11.913 37.786 1.00 57.74 1045 LEU A N 1
ATOM 7977 C CA . LEU B 2 367 ? -3.735 -12.285 38.586 1.00 56.56 1045 LEU A CA 1
ATOM 7978 C C . LEU B 2 367 ? -5.005 -12.320 37.753 1.00 56.48 1045 LEU A C 1
ATOM 7979 O O . LEU B 2 367 ? -5.871 -13.173 37.970 1.00 55.38 1045 LEU A O 1
ATOM 7984 N N . LYS B 2 368 ? -5.134 -11.412 36.791 1.00 64.48 1046 LYS A N 1
ATOM 7985 C CA . LYS B 2 368 ? -6.291 -11.455 35.908 1.00 57.85 1046 LYS A CA 1
ATOM 7986 C C . LYS B 2 368 ? -6.305 -12.753 35.120 1.00 57.15 1046 LYS A C 1
ATOM 7987 O O . LYS B 2 368 ? -7.352 -13.400 34.989 1.00 56.46 1046 LYS A O 1
ATOM 7993 N N . LYS B 2 369 ? -5.143 -13.160 34.610 1.00 65.02 1047 LYS A N 1
ATOM 7994 C CA . LYS B 2 369 ? -5.059 -14.401 33.850 1.00 56.87 1047 LYS A CA 1
ATOM 7995 C C . LYS B 2 369 ? -5.398 -15.609 34.714 1.00 55.29 1047 LYS A C 1
ATOM 7996 O O . LYS B 2 369 ? -6.178 -16.471 34.303 1.00 54.73 1047 LYS A O 1
ATOM 8002 N N . LYS B 2 370 ? -4.813 -15.697 35.915 1.00 65.63 1048 LYS A N 1
ATOM 8003 C CA . LYS B 2 370 ? -5.129 -16.815 36.804 1.00 59.63 1048 LYS A CA 1
ATOM 8004 C C . LYS B 2 370 ? -6.597 -16.809 37.194 1.00 56.95 1048 LYS A C 1
ATOM 8005 O O . LYS B 2 370 ? -7.190 -17.869 37.428 1.00 52.70 1048 LYS A O 1
ATOM 8011 N N . LEU B 2 371 ? -7.198 -15.628 37.266 1.00 53.77 1049 LEU A N 1
ATOM 8012 C CA . LEU B 2 371 ? -8.614 -15.546 37.575 1.00 53.18 1049 LEU A CA 1
ATOM 8013 C C . LEU B 2 371 ? -9.448 -16.108 36.433 1.00 53.31 1049 LEU A C 1
ATOM 8014 O O . LEU B 2 371 ? -10.392 -16.871 36.660 1.00 52.63 1049 LEU A O 1
ATOM 8019 N N . LYS B 2 372 ? -9.108 -15.752 35.195 1.00 54.29 1050 LYS A N 1
ATOM 8020 C CA . LYS B 2 372 ? -9.821 -16.292 34.040 1.00 54.60 1050 LYS A CA 1
ATOM 8021 C C . LYS B 2 372 ? -9.632 -17.802 33.919 1.00 53.70 1050 LYS A C 1
ATOM 8022 O O . LYS B 2 372 ? -10.603 -18.549 33.740 1.00 54.35 1050 LYS A O 1
ATOM 8028 N N . GLU B 2 373 ? -8.383 -18.271 34.009 1.00 53.41 1051 GLU A N 1
ATOM 8029 C CA . GLU B 2 373 ? -8.119 -19.704 33.919 1.00 52.63 1051 GLU A CA 1
ATOM 8030 C C . GLU B 2 373 ? -8.872 -20.463 34.993 1.00 51.51 1051 GLU A C 1
ATOM 8031 O O . GLU B 2 373 ? -9.404 -21.549 34.744 1.00 51.10 1051 GLU A O 1
ATOM 8037 N N . GLY B 2 374 ? -8.906 -19.921 36.204 1.00 75.45 1052 GLY A N 1
ATOM 8038 C CA . GLY B 2 374 ? -9.690 -20.555 37.241 1.00 75.17 1052 GLY A CA 1
ATOM 8039 C C . GLY B 2 374 ? -11.166 -20.533 36.906 1.00 62.66 1052 GLY A C 1
ATOM 8040 O O . GLY B 2 374 ? -11.895 -21.482 37.199 1.00 49.88 1052 GLY A O 1
ATOM 8041 N N . MET B 2 375 ? -11.621 -19.468 36.248 1.00 60.82 1053 MET A N 1
ATOM 8042 C CA . MET B 2 375 ? -13.036 -19.392 35.926 1.00 59.28 1053 MET A CA 1
ATOM 8043 C C . MET B 2 375 ? -13.427 -20.407 34.867 1.00 51.94 1053 MET A C 1
ATOM 8044 O O . MET B 2 375 ? -14.581 -20.844 34.832 1.00 55.53 1053 MET A O 1
ATOM 8049 N N . LEU B 2 376 ? -12.490 -20.815 34.013 1.00 52.15 1054 LEU A N 1
ATOM 8050 C CA . LEU B 2 376 ? -12.844 -21.823 33.024 1.00 52.43 1054 LEU A CA 1
ATOM 8051 C C . LEU B 2 376 ? -12.978 -23.212 33.625 1.00 51.49 1054 LEU A C 1
ATOM 8052 O O . LEU B 2 376 ? -13.597 -24.081 33.002 1.00 51.75 1054 LEU A O 1
ATOM 8057 N N . SER B 2 377 ? -12.446 -23.430 34.834 1.00 56.35 1055 SER A N 1
ATOM 8058 C CA . SER B 2 377 ? -12.379 -24.784 35.373 1.00 52.49 1055 SER A CA 1
ATOM 8059 C C . SER B 2 377 ? -13.764 -25.382 35.531 1.00 49.74 1055 SER A C 1
ATOM 8060 O O . SER B 2 377 ? -13.923 -26.605 35.468 1.00 49.52 1055 SER A O 1
ATOM 8063 N N . ILE B 2 378 ? -14.782 -24.535 35.713 1.00 50.15 1056 ILE A N 1
ATOM 8064 C CA . ILE B 2 378 ? -16.123 -25.030 35.990 1.00 50.26 1056 ILE A CA 1
ATOM 8065 C C . ILE B 2 378 ? -16.934 -25.230 34.727 1.00 51.29 1056 ILE A C 1
ATOM 8066 O O . ILE B 2 378 ? -18.039 -25.788 34.793 1.00 51.58 1056 ILE A O 1
ATOM 8071 N N . MET B 2 379 ? -16.407 -24.826 33.573 1.00 51.97 1057 MET A N 1
ATOM 8072 C CA . MET B 2 379 ? -17.186 -24.903 32.348 1.00 53.13 1057 MET A CA 1
ATOM 8073 C C . MET B 2 379 ? -17.587 -26.341 32.072 1.00 53.20 1057 MET A C 1
ATOM 8074 O O . MET B 2 379 ? -18.650 -26.595 31.500 1.00 54.09 1057 MET A O 1
ATOM 8079 N N . SER B 2 380 ? -16.765 -27.289 32.526 1.00 52.34 1058 SER A N 1
ATOM 8080 C CA . SER B 2 380 ? -17.044 -28.702 32.321 1.00 52.43 1058 SER A CA 1
ATOM 8081 C C . SER B 2 380 ? -18.323 -29.129 33.016 1.00 52.49 1058 SER A C 1
ATOM 8082 O O . SER B 2 380 ? -19.015 -30.035 32.541 1.00 53.16 1058 SER A O 1
ATOM 8085 N N . TYR B 2 381 ? -18.655 -28.493 34.132 1.00 51.93 1059 TYR A N 1
ATOM 8086 C CA . TYR B 2 381 ? -19.813 -28.872 34.923 1.00 51.99 1059 TYR A CA 1
ATOM 8087 C C . TYR B 2 381 ? -21.089 -28.182 34.469 1.00 53.08 1059 TYR A C 1
ATOM 8088 O O . TYR B 2 381 ? -22.122 -28.328 35.128 1.00 53.28 1059 TYR A O 1
ATOM 8097 N N . ARG B 2 382 ? -21.049 -27.444 33.365 1.00 53.88 1060 ARG A N 1
ATOM 8098 C CA . ARG B 2 382 ? -22.224 -26.753 32.854 1.00 55.05 1060 ARG A CA 1
ATOM 8099 C C . ARG B 2 382 ? -22.910 -27.587 31.784 1.00 56.25 1060 ARG A C 1
ATOM 8100 O O . ARG B 2 382 ? -22.247 -28.128 30.893 1.00 56.49 1060 ARG A O 1
ATOM 8108 N N . ASN B 2 383 ? -24.236 -27.680 31.868 1.00 57.13 1061 ASN A N 1
ATOM 8109 C CA . ASN B 2 383 ? -24.992 -28.441 30.891 1.00 58.48 1061 ASN A CA 1
ATOM 8110 C C . ASN B 2 383 ? -25.337 -27.555 29.700 1.00 59.80 1061 ASN A C 1
ATOM 8111 O O . ASN B 2 383 ? -25.039 -26.359 29.669 1.00 59.66 1061 ASN A O 1
ATOM 8116 N N . ALA B 2 384 ? -25.989 -28.160 28.707 1.00 61.22 1062 ALA A N 1
ATOM 8117 C CA . ALA B 2 384 ? -26.324 -27.445 27.482 1.00 62.69 1062 ALA A CA 1
ATOM 8118 C C . ALA B 2 384 ? -27.329 -26.328 27.729 1.00 63.35 1062 ALA A C 1
ATOM 8119 O O . ALA B 2 384 ? -27.288 -25.295 27.048 1.00 64.06 1062 ALA A O 1
ATOM 8121 N N . ASP B 2 385 ? -28.230 -26.519 28.697 1.00 63.21 1063 ASP A N 1
ATOM 8122 C CA . ASP B 2 385 ? -29.244 -25.539 29.060 1.00 63.85 1063 ASP A CA 1
ATOM 8123 C C . ASP B 2 385 ? -28.746 -24.507 30.050 1.00 62.57 1063 ASP A C 1
ATOM 8124 O O . ASP B 2 385 ? -29.559 -23.839 30.692 1.00 62.82 1063 ASP A O 1
ATOM 8129 N N . TYR B 2 386 ? -27.436 -24.363 30.184 1.00 61.33 1064 TYR A N 1
ATOM 8130 C CA . TYR B 2 386 ? -26.775 -23.375 31.026 1.00 60.22 1064 TYR A CA 1
ATOM 8131 C C . TYR B 2 386 ? -27.040 -23.605 32.506 1.00 59.19 1064 TYR A C 1
ATOM 8132 O O . TYR B 2 386 ? -26.788 -22.714 33.317 1.00 58.53 1064 TYR A O 1
ATOM 8141 N N . SER B 2 387 ? -27.572 -24.765 32.874 1.00 59.19 1065 SER A N 1
ATOM 8142 C CA . SER B 2 387 ? -27.597 -25.204 34.257 1.00 58.15 1065 SER A CA 1
ATOM 8143 C C . SER B 2 387 ? -26.252 -25.832 34.620 1.00 56.75 1065 SER A C 1
ATOM 8144 O O . SER B 2 387 ? -25.409 -26.096 33.760 1.00 63.17 1065 SER A O 1
ATOM 8147 N N . TYR B 2 388 ? -26.053 -26.077 35.910 1.00 56.47 1066 TYR A N 1
ATOM 8148 C CA . TYR B 2 388 ? -24.812 -26.643 36.416 1.00 55.52 1066 TYR A CA 1
ATOM 8149 C C . TYR B 2 388 ? -25.099 -27.911 37.207 1.00 57.14 1066 TYR A C 1
ATOM 8150 O O . TYR B 2 388 ? -26.132 -28.015 37.874 1.00 56.71 1066 TYR A O 1
ATOM 8159 N N . SER B 2 389 ? -24.204 -28.888 37.101 1.00 53.50 1067 SER A N 1
ATOM 8160 C CA . SER B 2 389 ? -24.336 -30.157 37.802 1.00 53.25 1067 SER A CA 1
ATOM 8161 C C . SER B 2 389 ? -23.238 -30.264 38.850 1.00 51.91 1067 SER A C 1
ATOM 8162 O O . SER B 2 389 ? -22.093 -29.879 38.597 1.00 51.24 1067 SER A O 1
ATOM 8165 N N . VAL B 2 390 ? -23.588 -30.787 40.027 1.00 51.63 1068 VAL A N 1
ATOM 8166 C CA . VAL B 2 390 ? -22.588 -30.969 41.074 1.00 50.49 1068 VAL A CA 1
ATOM 8167 C C . VAL B 2 390 ? -21.508 -31.927 40.606 1.00 50.04 1068 VAL A C 1
ATOM 8168 O O . VAL B 2 390 ? -20.312 -31.677 40.784 1.00 49.20 1068 VAL A O 1
ATOM 8172 N N . TRP B 2 391 ? -21.909 -33.013 39.963 1.00 62.17 1069 TRP A N 1
ATOM 8173 C CA . TRP B 2 391 ? -20.989 -34.020 39.469 1.00 58.47 1069 TRP A CA 1
ATOM 8174 C C . TRP B 2 391 ? -21.028 -34.027 37.951 1.00 57.96 1069 TRP A C 1
ATOM 8175 O O . TRP B 2 391 ? -22.103 -33.980 37.346 1.00 58.79 1069 TRP A O 1
ATOM 8186 N N . LYS B 2 392 ? -19.849 -34.076 37.347 1.00 50.79 1070 LYS A N 1
ATOM 8187 C CA . LYS B 2 392 ? -19.740 -34.032 35.901 1.00 51.55 1070 LYS A CA 1
ATOM 8188 C C . LYS B 2 392 ? -20.523 -35.185 35.301 1.00 52.62 1070 LYS A C 1
ATOM 8189 O O . LYS B 2 392 ? -20.309 -36.346 35.661 1.00 52.51 1070 LYS A O 1
ATOM 8195 N N . GLY B 2 393 ? -21.457 -34.857 34.413 1.00 53.79 1071 GLY A N 1
ATOM 8196 C CA . GLY B 2 393 ? -22.357 -35.830 33.844 1.00 55.06 1071 GLY A CA 1
ATOM 8197 C C . GLY B 2 393 ? -23.602 -36.096 34.655 1.00 55.57 1071 GLY A C 1
ATOM 8198 O O . GLY B 2 393 ? -24.530 -36.729 34.141 1.00 56.89 1071 GLY A O 1
ATOM 8199 N N . GLY B 2 394 ? -23.657 -35.647 35.905 1.00 54.68 1072 GLY A N 1
ATOM 8200 C CA . GLY B 2 394 ? -24.831 -35.855 36.721 1.00 55.23 1072 GLY A CA 1
ATOM 8201 C C . GLY B 2 394 ? -25.939 -34.866 36.421 1.00 56.12 1072 GLY A C 1
ATOM 8202 O O . GLY B 2 394 ? -25.845 -34.011 35.544 1.00 56.38 1072 GLY A O 1
ATOM 8203 N N . SER B 2 395 ? -26.998 -34.967 37.215 1.00 56.65 1073 SER A N 1
ATOM 8204 C CA . SER B 2 395 ? -28.173 -34.132 37.033 1.00 57.66 1073 SER A CA 1
ATOM 8205 C C . SER B 2 395 ? -27.886 -32.698 37.461 1.00 56.80 1073 SER A C 1
ATOM 8206 O O . SER B 2 395 ? -27.053 -32.438 38.328 1.00 55.50 1073 SER A O 1
ATOM 8209 N N . ALA B 2 396 ? -28.588 -31.761 36.842 1.00 57.65 1074 ALA A N 1
ATOM 8210 C CA . ALA B 2 396 ? -28.397 -30.360 37.179 1.00 57.06 1074 ALA A CA 1
ATOM 8211 C C . ALA B 2 396 ? -28.883 -30.088 38.592 1.00 56.70 1074 ALA A C 1
ATOM 8212 O O . ALA B 2 396 ? -29.847 -30.694 39.060 1.00 57.48 1074 ALA A O 1
ATOM 8214 N N . SER B 2 397 ? -28.186 -29.199 39.289 1.00 55.61 1075 SER A N 1
ATOM 8215 C CA . SER B 2 397 ? -28.481 -28.889 40.681 1.00 55.20 1075 SER A CA 1
ATOM 8216 C C . SER B 2 397 ? -28.890 -27.433 40.806 1.00 55.45 1075 SER A C 1
ATOM 8217 O O . SER B 2 397 ? -28.189 -26.546 40.310 1.00 55.06 1075 SER A O 1
ATOM 8220 N N . THR B 2 398 ? -30.024 -27.194 41.471 1.00 56.21 1076 THR A N 1
ATOM 8221 C CA . THR B 2 398 ? -30.402 -25.833 41.837 1.00 56.42 1076 THR A CA 1
ATOM 8222 C C . THR B 2 398 ? -29.355 -25.211 42.746 1.00 55.14 1076 THR A C 1
ATOM 8223 O O . THR B 2 398 ? -28.959 -24.053 42.560 1.00 54.96 1076 THR A O 1
ATOM 8227 N N . TRP B 2 399 ? -28.878 -25.983 43.720 1.00 54.36 1077 TRP A N 1
ATOM 8228 C CA . TRP B 2 399 ? -27.898 -25.487 44.678 1.00 53.27 1077 TRP A CA 1
ATOM 8229 C C . TRP B 2 399 ? -26.619 -25.047 43.982 1.00 52.50 1077 TRP A C 1
ATOM 8230 O O . TRP B 2 399 ? -26.187 -23.892 44.103 1.00 52.29 1077 TRP A O 1
ATOM 8241 N N . LEU B 2 400 ? -26.017 -25.948 43.209 1.00 52.21 1078 LEU A N 1
ATOM 8242 C CA . LEU B 2 400 ? -24.744 -25.619 42.589 1.00 51.53 1078 LEU A CA 1
ATOM 8243 C C . LEU B 2 400 ? -24.890 -24.536 41.533 1.00 52.16 1078 LEU A C 1
ATOM 8244 O O . LEU B 2 400 ? -23.970 -23.739 41.346 1.00 51.76 1078 LEU A O 1
ATOM 8249 N N . THR B 2 401 ? -26.016 -24.494 40.822 1.00 53.26 1079 THR A N 1
ATOM 8250 C CA . THR B 2 401 ? -26.243 -23.391 39.894 1.00 54.01 1079 THR A CA 1
ATOM 8251 C C . THR B 2 401 ? -26.307 -22.061 40.631 1.00 53.99 1079 THR A C 1
ATOM 8252 O O . THR B 2 401 ? -25.764 -21.056 40.161 1.00 54.07 1079 THR A O 1
ATOM 8256 N N . ALA B 2 402 ? -26.944 -22.039 41.802 1.00 53.97 1080 ALA A N 1
ATOM 8257 C CA . ALA B 2 402 ? -26.949 -20.816 42.592 1.00 53.97 1080 ALA A CA 1
ATOM 8258 C C . ALA B 2 402 ? -25.538 -20.407 42.996 1.00 52.98 1080 ALA A C 1
ATOM 8259 O O . ALA B 2 402 ? -25.171 -19.229 42.891 1.00 53.16 1080 ALA A O 1
ATOM 8261 N N . PHE B 2 403 ? -24.726 -21.364 43.453 1.00 52.04 1081 PHE A N 1
ATOM 8262 C CA . PHE B 2 403 ? -23.369 -21.028 43.882 1.00 51.19 1081 PHE A CA 1
ATOM 8263 C C . PHE B 2 403 ? -22.510 -20.553 42.718 1.00 51.24 1081 PHE A C 1
ATOM 8264 O O . PHE B 2 403 ? -21.786 -19.553 42.833 1.00 51.20 1081 PHE A O 1
ATOM 8272 N N . ALA B 2 404 ? -22.594 -21.244 41.582 1.00 51.47 1082 ALA A N 1
ATOM 8273 C CA . ALA B 2 404 ? -21.860 -20.811 40.401 1.00 51.71 1082 ALA A CA 1
ATOM 8274 C C . ALA B 2 404 ? -22.296 -19.426 39.974 1.00 52.61 1082 ALA A C 1
ATOM 8275 O O . ALA B 2 404 ? -21.474 -18.621 39.528 1.00 52.74 1082 ALA A O 1
ATOM 8277 N N . LEU B 2 405 ? -23.578 -19.115 40.136 1.00 53.35 1083 LEU A N 1
ATOM 8278 C CA . LEU B 2 405 ? -24.023 -17.764 39.839 1.00 59.34 1083 LEU A CA 1
ATOM 8279 C C . LEU B 2 405 ? -23.451 -16.760 40.821 1.00 54.32 1083 LEU A C 1
ATOM 8280 O O . LEU B 2 405 ? -23.202 -15.612 40.452 1.00 54.57 1083 LEU A O 1
ATOM 8285 N N . ARG B 2 406 ? -23.207 -17.163 42.061 1.00 53.17 1084 ARG A N 1
ATOM 8286 C CA . ARG B 2 406 ? -22.559 -16.234 42.978 1.00 52.98 1084 ARG A CA 1
ATOM 8287 C C . ARG B 2 406 ? -21.117 -15.955 42.569 1.00 52.63 1084 ARG A C 1
ATOM 8288 O O . ARG B 2 406 ? -20.729 -14.795 42.396 1.00 53.18 1084 ARG A O 1
ATOM 8296 N N . VAL B 2 407 ? -20.310 -17.005 42.393 1.00 51.83 1085 VAL A N 1
ATOM 8297 C CA . VAL B 2 407 ? -18.897 -16.796 42.073 1.00 51.55 1085 VAL A CA 1
ATOM 8298 C C . VAL B 2 407 ? -18.753 -16.077 40.740 1.00 52.40 1085 VAL A C 1
ATOM 8299 O O . VAL B 2 407 ? -17.964 -15.137 40.604 1.00 52.77 1085 VAL A O 1
ATOM 8303 N N . LEU B 2 408 ? -19.481 -16.537 39.725 1.00 52.83 1086 LEU A N 1
ATOM 8304 C CA . LEU B 2 408 ? -19.443 -15.863 38.433 1.00 53.80 1086 LEU A CA 1
ATOM 8305 C C . LEU B 2 408 ? -19.905 -14.415 38.552 1.00 54.74 1086 LEU A C 1
ATOM 8306 O O . LEU B 2 408 ? -19.287 -13.509 37.980 1.00 62.40 1086 LEU A O 1
ATOM 8311 N N . GLY B 2 409 ? -20.969 -14.171 39.314 1.00 54.91 1087 GLY A N 1
ATOM 8312 C CA . GLY B 2 409 ? -21.469 -12.814 39.439 1.00 55.88 1087 GLY A CA 1
ATOM 8313 C C . GLY B 2 409 ? -20.474 -11.888 40.107 1.00 55.85 1087 GLY A C 1
ATOM 8314 O O . GLY B 2 409 ? -20.376 -10.714 39.759 1.00 56.81 1087 GLY A O 1
ATOM 8315 N N . GLN B 2 410 ? -19.722 -12.402 41.075 1.00 54.85 1088 GLN A N 1
ATOM 8316 C CA . GLN B 2 410 ? -18.710 -11.577 41.721 1.00 54.91 1088 GLN A CA 1
ATOM 8317 C C . GLN B 2 410 ? -17.503 -11.377 40.817 1.00 55.14 1088 GLN A C 1
ATOM 8318 O O . GLN B 2 410 ? -16.945 -10.278 40.761 1.00 55.93 1088 GLN A O 1
ATOM 8324 N N . VAL B 2 411 ? -17.087 -12.423 40.097 1.00 54.59 1089 VAL A N 1
ATOM 8325 C CA . VAL B 2 411 ? -15.907 -12.326 39.242 1.00 54.84 1089 VAL A CA 1
ATOM 8326 C C . VAL B 2 411 ? -16.165 -11.391 38.071 1.00 56.16 1089 VAL A C 1
ATOM 8327 O O . VAL B 2 411 ? -15.246 -10.714 37.594 1.00 56.83 1089 VAL A O 1
ATOM 8331 N N . ASN B 2 412 ? -17.415 -11.296 37.618 1.00 56.68 1090 ASN A N 1
ATOM 8332 C CA . ASN B 2 412 ? -17.746 -10.463 36.465 1.00 58.04 1090 ASN A CA 1
ATOM 8333 C C . ASN B 2 412 ? -17.287 -9.020 36.634 1.00 59.04 1090 ASN A C 1
ATOM 8334 O O . ASN B 2 412 ? -17.131 -8.304 35.642 1.00 60.23 1090 ASN A O 1
ATOM 8339 N N . LYS B 2 413 ? -17.076 -8.573 37.869 1.00 58.71 1091 LYS A N 1
ATOM 8340 C CA . LYS B 2 413 ? -16.657 -7.195 38.091 1.00 59.79 1091 LYS A CA 1
ATOM 8341 C C . LYS B 2 413 ? -15.269 -6.930 37.521 1.00 60.23 1091 LYS A C 1
ATOM 8342 O O . LYS B 2 413 ? -15.003 -5.832 37.020 1.00 61.57 1091 LYS A O 1
ATOM 8348 N N . TYR B 2 414 ? -14.371 -7.915 37.587 1.00 59.23 1092 TYR A N 1
ATOM 8349 C CA . TYR B 2 414 ? -12.999 -7.730 37.133 1.00 59.66 1092 TYR A CA 1
ATOM 8350 C C . TYR B 2 414 ? -12.651 -8.485 35.863 1.00 59.67 1092 TYR A C 1
ATOM 8351 O O . TYR B 2 414 ? -11.755 -8.058 35.136 1.00 60.56 1092 TYR A O 1
ATOM 8360 N N . VAL B 2 415 ? -13.319 -9.601 35.586 1.00 58.81 1093 VAL A N 1
ATOM 8361 C CA . VAL B 2 415 ? -13.198 -10.324 34.322 1.00 58.97 1093 VAL A CA 1
ATOM 8362 C C . VAL B 2 415 ? -14.613 -10.518 33.807 1.00 59.22 1093 VAL A C 1
ATOM 8363 O O . VAL B 2 415 ? -15.355 -11.360 34.327 1.00 58.27 1093 VAL A O 1
ATOM 8367 N N . GLU B 2 416 ? -14.986 -9.754 32.786 1.00 60.62 1094 GLU A N 1
ATOM 8368 C CA . GLU B 2 416 ? -16.360 -9.752 32.305 1.00 61.15 1094 GLU A CA 1
ATOM 8369 C C . GLU B 2 416 ? -16.790 -11.148 31.883 1.00 60.42 1094 GLU A C 1
ATOM 8370 O O . GLU B 2 416 ? -16.054 -11.858 31.196 1.00 65.11 1094 GLU A O 1
ATOM 8376 N N . GLN B 2 417 ? -17.988 -11.535 32.296 1.00 60.07 1095 GLN A N 1
ATOM 8377 C CA . GLN B 2 417 ? -18.537 -12.853 32.024 1.00 59.48 1095 GLN A CA 1
ATOM 8378 C C . GLN B 2 417 ? -19.549 -12.763 30.894 1.00 60.76 1095 GLN A C 1
ATOM 8379 O O . GLN B 2 417 ? -20.112 -11.705 30.612 1.00 61.92 1095 GLN A O 1
ATOM 8385 N N . ASN B 2 418 ? -19.775 -13.900 30.246 1.00 60.63 1096 ASN A N 1
ATOM 8386 C CA . ASN B 2 418 ? -20.727 -13.960 29.149 1.00 61.92 1096 ASN A CA 1
ATOM 8387 C C . ASN B 2 418 ? -22.139 -13.674 29.634 1.00 62.28 1096 ASN A C 1
ATOM 8388 O O . ASN B 2 418 ? -22.746 -14.491 30.330 1.00 61.49 1096 ASN A O 1
ATOM 8393 N N . GLN B 2 419 ? -22.672 -12.518 29.238 1.00 63.61 1097 GLN A N 1
ATOM 8394 C CA . GLN B 2 419 ? -23.977 -12.095 29.730 1.00 64.09 1097 GLN A CA 1
ATOM 8395 C C . GLN B 2 419 ? -25.080 -13.042 29.285 1.00 64.51 1097 GLN A C 1
ATOM 8396 O O . GLN B 2 419 ? -25.995 -13.341 30.054 1.00 64.20 1097 GLN A O 1
ATOM 8402 N N . ASN B 2 420 ? -25.017 -13.521 28.044 1.00 65.35 1098 ASN A N 1
ATOM 8403 C CA . ASN B 2 420 ? -26.084 -14.380 27.545 1.00 66.03 1098 ASN A CA 1
ATOM 8404 C C . ASN B 2 420 ? -26.125 -15.688 28.324 1.00 64.65 1098 ASN A C 1
ATOM 8405 O O . ASN B 2 420 ? -27.206 -16.191 28.661 1.00 64.84 1098 ASN A O 1
ATOM 8410 N N . SER B 2 421 ? -24.950 -16.233 28.646 1.00 66.02 1099 SER A N 1
ATOM 8411 C CA . SER B 2 421 ? -24.895 -17.467 29.418 1.00 62.03 1099 SER A CA 1
ATOM 8412 C C . SER B 2 421 ? -25.457 -17.255 30.818 1.00 61.26 1099 SER A C 1
ATOM 8413 O O . SER B 2 421 ? -26.270 -18.051 31.302 1.00 61.08 1099 SER A O 1
ATOM 8416 N N . ILE B 2 422 ? -25.047 -16.171 31.478 1.00 60.93 1100 ILE A N 1
ATOM 8417 C CA . ILE B 2 422 ? -25.565 -15.873 32.810 1.00 60.35 1100 ILE A CA 1
ATOM 8418 C C . ILE B 2 422 ? -27.078 -15.703 32.770 1.00 61.45 1100 ILE A C 1
ATOM 8419 O O . ILE B 2 422 ? -27.797 -16.198 33.647 1.00 61.08 1100 ILE A O 1
ATOM 8424 N N . CYS B 2 423 ? -27.586 -15.008 31.749 1.00 62.94 1101 CYS A N 1
ATOM 8425 C CA . CYS B 2 423 ? -29.029 -14.850 31.588 1.00 64.21 1101 CYS A CA 1
ATOM 8426 C C . CYS B 2 423 ? -29.729 -16.195 31.467 1.00 64.28 1101 CYS A C 1
ATOM 8427 O O . CYS B 2 423 ? -30.739 -16.440 32.133 1.00 64.48 1101 CYS A O 1
ATOM 8430 N N . ASN B 2 424 ? -29.196 -17.091 30.634 1.00 64.21 1102 ASN A N 1
ATOM 8431 C CA . ASN B 2 424 ? -29.839 -18.391 30.476 1.00 64.43 1102 ASN A CA 1
ATOM 8432 C C . ASN B 2 424 ? -29.809 -19.201 31.763 1.00 63.07 1102 ASN A C 1
ATOM 8433 O O . ASN B 2 424 ? -30.774 -19.910 32.068 1.00 63.48 1102 ASN A O 1
ATOM 8438 N N . SER B 2 425 ? -28.742 -19.076 32.554 1.00 61.58 1103 SER A N 1
ATOM 8439 C CA . SER B 2 425 ? -28.676 -19.799 33.823 1.00 60.35 1103 SER A CA 1
ATOM 8440 C C . SER B 2 425 ? -29.704 -19.257 34.809 1.00 60.65 1103 SER A C 1
ATOM 8441 O O . SER B 2 425 ? -30.484 -20.019 35.399 1.00 60.72 1103 SER A O 1
ATOM 8444 N N . LEU B 2 426 ? -29.735 -17.937 34.979 1.00 60.97 1104 LEU A N 1
ATOM 8445 C CA . LEU B 2 426 ? -30.703 -17.332 35.882 1.00 61.38 1104 LEU A CA 1
ATOM 8446 C C . LEU B 2 426 ? -32.120 -17.728 35.496 1.00 62.77 1104 LEU A C 1
ATOM 8447 O O . LEU B 2 426 ? -32.931 -18.110 36.351 1.00 62.86 1104 LEU A O 1
ATOM 8452 N N . LEU B 2 427 ? -32.431 -17.660 34.204 1.00 63.99 1105 LEU A N 1
ATOM 8453 C CA . LEU B 2 427 ? -33.763 -18.045 33.761 1.00 65.50 1105 LEU A CA 1
ATOM 8454 C C . LEU B 2 427 ? -34.019 -19.528 33.992 1.00 65.23 1105 LEU A C 1
ATOM 8455 O O . LEU B 2 427 ? -35.156 -19.915 34.276 1.00 66.15 1105 LEU A O 1
ATOM 8460 N N . TRP B 2 428 ? -32.986 -20.371 33.898 1.00 64.07 1106 TRP A N 1
ATOM 8461 C CA . TRP B 2 428 ? -33.180 -21.777 34.244 1.00 63.78 1106 TRP A CA 1
ATOM 8462 C C . TRP B 2 428 ? -33.576 -21.922 35.700 1.00 63.15 1106 TRP A C 1
ATOM 8463 O O . TRP B 2 428 ? -34.396 -22.780 36.040 1.00 63.70 1106 TRP A O 1
ATOM 8474 N N . LEU B 2 429 ? -33.031 -21.075 36.574 1.00 62.14 1107 LEU A N 1
ATOM 8475 C CA . LEU B 2 429 ? -33.434 -21.129 37.977 1.00 61.70 1107 LEU A CA 1
ATOM 8476 C C . LEU B 2 429 ? -34.880 -20.691 38.157 1.00 63.17 1107 LEU A C 1
ATOM 8477 O O . LEU B 2 429 ? -35.723 -21.459 38.636 1.00 63.72 1107 LEU A O 1
ATOM 8482 N N . VAL B 2 430 ? -35.200 -19.466 37.739 1.00 63.98 1108 VAL A N 1
ATOM 8483 C CA . VAL B 2 430 ? -36.495 -18.905 38.108 1.00 65.29 1108 VAL A CA 1
ATOM 8484 C C . VAL B 2 430 ? -37.650 -19.459 37.287 1.00 67.00 1108 VAL A C 1
ATOM 8485 O O . VAL B 2 430 ? -38.804 -19.355 37.718 1.00 68.14 1108 VAL A O 1
ATOM 8489 N N . GLU B 2 431 ? -37.386 -20.063 36.133 1.00 67.34 1109 GLU A N 1
ATOM 8490 C CA . GLU B 2 431 ? -38.473 -20.531 35.286 1.00 69.18 1109 GLU A CA 1
ATOM 8491 C C . GLU B 2 431 ? -38.946 -21.941 35.606 1.00 69.43 1109 GLU A C 1
ATOM 8492 O O . GLU B 2 431 ? -40.067 -22.298 35.233 1.00 71.13 1109 GLU A O 1
ATOM 8498 N N . ASN B 2 432 ? -38.148 -22.737 36.298 1.00 67.92 1110 ASN A N 1
ATOM 8499 C CA . ASN B 2 432 ? -38.464 -24.145 36.502 1.00 68.18 1110 ASN A CA 1
ATOM 8500 C C . ASN B 2 432 ? -38.536 -24.542 37.963 1.00 67.37 1110 ASN A C 1
ATOM 8501 O O . ASN B 2 432 ? -39.434 -25.295 38.349 1.00 68.36 1110 ASN A O 1
ATOM 8506 N N . TYR B 2 433 ? -37.608 -24.074 38.790 1.00 65.72 1111 TYR A N 1
ATOM 8507 C CA . TYR B 2 433 ? -37.472 -24.601 40.138 1.00 64.85 1111 TYR A CA 1
ATOM 8508 C C . TYR B 2 433 ? -37.765 -23.541 41.194 1.00 64.69 1111 TYR A C 1
ATOM 8509 O O . TYR B 2 433 ? -37.169 -23.548 42.269 1.00 63.50 1111 TYR A O 1
ATOM 8518 N N . GLN B 2 434 ? -38.675 -22.615 40.898 1.00 68.01 1112 GLN A N 1
ATOM 8519 C CA . GLN B 2 434 ? -39.232 -21.716 41.900 1.00 66.25 1112 GLN A CA 1
ATOM 8520 C C . GLN B 2 434 ? -40.718 -22.010 42.036 1.00 68.10 1112 GLN A C 1
ATOM 8521 O O . GLN B 2 434 ? -41.456 -21.952 41.048 1.00 69.54 1112 GLN A O 1
ATOM 8527 N N . LEU B 2 435 ? -41.153 -22.323 43.252 1.00 68.18 1113 LEU A N 1
ATOM 8528 C CA . LEU B 2 435 ? -42.541 -22.671 43.512 1.00 69.99 1113 LEU A CA 1
ATOM 8529 C C . LEU B 2 435 ? -43.408 -21.421 43.655 1.00 71.15 1113 LEU A C 1
ATOM 8530 O O . LEU B 2 435 ? -42.924 -20.289 43.653 1.00 70.51 1113 LEU A O 1
ATOM 8535 N N . ASP B 2 436 ? -44.717 -21.642 43.791 1.00 73.01 1114 ASP A N 1
ATOM 8536 C CA . ASP B 2 436 ? -45.639 -20.516 43.884 1.00 78.98 1114 ASP A CA 1
ATOM 8537 C C . ASP B 2 436 ? -45.399 -19.708 45.151 1.00 73.57 1114 ASP A C 1
ATOM 8538 O O . ASP B 2 436 ? -45.553 -18.481 45.147 1.00 73.87 1114 ASP A O 1
ATOM 8543 N N . ASN B 2 437 ? -45.033 -20.373 46.246 1.00 72.68 1115 ASN A N 1
ATOM 8544 C CA . ASN B 2 437 ? -44.825 -19.638 47.485 1.00 72.10 1115 ASN A CA 1
ATOM 8545 C C . ASN B 2 437 ? -43.529 -18.851 47.485 1.00 70.33 1115 ASN A C 1
ATOM 8546 O O . ASN B 2 437 ? -43.263 -18.137 48.455 1.00 69.86 1115 ASN A O 1
ATOM 8551 N N . GLY B 2 438 ? -42.734 -18.944 46.422 1.00 69.48 1116 GLY A N 1
ATOM 8552 C CA . GLY B 2 438 ? -41.496 -18.217 46.307 1.00 67.98 1116 GLY A CA 1
ATOM 8553 C C . GLY B 2 438 ? -40.254 -19.019 46.623 1.00 66.21 1116 GLY A C 1
ATOM 8554 O O . GLY B 2 438 ? -39.158 -18.593 46.259 1.00 65.02 1116 GLY A O 1
ATOM 8555 N N . SER B 2 439 ? -40.393 -20.169 47.275 1.00 66.10 1117 SER A N 1
ATOM 8556 C CA . SER B 2 439 ? -39.228 -20.967 47.615 1.00 64.50 1117 SER A CA 1
ATOM 8557 C C . SER B 2 439 ? -38.672 -21.657 46.372 1.00 64.84 1117 SER A C 1
ATOM 8558 O O . SER B 2 439 ? -39.326 -21.751 45.329 1.00 72.41 1117 SER A O 1
ATOM 8561 N N . PHE B 2 440 ? -37.444 -22.151 46.497 1.00 73.73 1118 PHE A N 1
ATOM 8562 C CA . PHE B 2 440 ? -36.798 -22.919 45.447 1.00 64.13 1118 PHE A CA 1
ATOM 8563 C C . PHE B 2 440 ? -36.667 -24.373 45.875 1.00 65.27 1118 PHE A C 1
ATOM 8564 O O . PHE B 2 440 ? -36.494 -24.676 47.056 1.00 65.82 1118 PHE A O 1
ATOM 8572 N N . LYS B 2 441 ? -36.758 -25.274 44.904 1.00 62.11 1119 LYS A N 1
ATOM 8573 C CA . LYS B 2 441 ? -36.623 -26.702 45.141 1.00 61.99 1119 LYS A CA 1
ATOM 8574 C C . LYS B 2 441 ? -35.418 -27.236 44.381 1.00 60.84 1119 LYS A C 1
ATOM 8575 O O . LYS B 2 441 ? -34.994 -26.662 43.374 1.00 60.64 1119 LYS A O 1
ATOM 8581 N N . GLU B 2 442 ? -34.862 -28.334 44.879 1.00 60.18 1120 GLU A N 1
ATOM 8582 C CA . GLU B 2 442 ? -33.681 -28.931 44.274 1.00 59.11 1120 GLU A CA 1
ATOM 8583 C C . GLU B 2 442 ? -34.086 -29.999 43.270 1.00 60.08 1120 GLU A C 1
ATOM 8584 O O . GLU B 2 442 ? -34.985 -30.804 43.522 1.00 61.22 1120 GLU A O 1
ATOM 8590 N N . ASN B 2 443 ? -33.407 -30.004 42.128 1.00 59.74 1121 ASN A N 1
ATOM 8591 C CA . ASN B 2 443 ? -33.692 -30.983 41.088 1.00 60.70 1121 ASN A CA 1
ATOM 8592 C C . ASN B 2 443 ? -32.982 -32.306 41.354 1.00 67.02 1121 ASN A C 1
ATOM 8593 O O . ASN B 2 443 ? -33.587 -33.377 41.242 1.00 74.06 1121 ASN A O 1
ATOM 8598 N N . SER B 2 444 ? -31.702 -32.251 41.715 1.00 73.02 1122 SER A N 1
ATOM 8599 C CA . SER B 2 444 ? -30.887 -33.440 41.890 1.00 61.38 1122 SER A CA 1
ATOM 8600 C C . SER B 2 444 ? -31.061 -34.009 43.295 1.00 69.32 1122 SER A C 1
ATOM 8601 O O . SER B 2 444 ? -31.734 -33.434 44.152 1.00 65.65 1122 SER A O 1
ATOM 8604 N N . GLN B 2 445 ? -30.437 -35.161 43.536 1.00 57.30 1123 GLN A N 1
ATOM 8605 C CA . GLN B 2 445 ? -30.417 -35.783 44.850 1.00 57.11 1123 GLN A CA 1
ATOM 8606 C C . GLN B 2 445 ? -29.242 -35.323 45.690 1.00 55.52 1123 GLN A C 1
ATOM 8607 O O . GLN B 2 445 ? -28.915 -35.973 46.689 1.00 74.57 1123 GLN A O 1
ATOM 8613 N N . TYR B 2 446 ? -28.592 -34.233 45.308 1.00 60.73 1124 TYR A N 1
ATOM 8614 C CA . TYR B 2 446 ? -27.440 -33.764 46.061 1.00 53.26 1124 TYR A CA 1
ATOM 8615 C C . TYR B 2 446 ? -27.906 -33.116 47.354 1.00 53.30 1124 TYR A C 1
ATOM 8616 O O . TYR B 2 446 ? -28.730 -32.197 47.333 1.00 53.87 1124 TYR A O 1
ATOM 8625 N N . GLN B 2 447 ? -27.389 -33.607 48.479 1.00 52.79 1125 GLN A N 1
ATOM 8626 C CA . GLN B 2 447 ? -27.731 -33.071 49.790 1.00 52.87 1125 GLN A CA 1
ATOM 8627 C C . GLN B 2 447 ? -26.503 -32.380 50.357 1.00 51.64 1125 GLN A C 1
ATOM 8628 O O . GLN B 2 447 ? -25.621 -33.044 50.920 1.00 66.10 1125 GLN A O 1
ATOM 8634 N N . PRO B 2 448 ? -26.384 -31.062 50.217 1.00 51.35 1126 PRO A N 1
ATOM 8635 C CA . PRO B 2 448 ? -25.186 -30.393 50.724 1.00 50.33 1126 PRO A CA 1
ATOM 8636 C C . PRO B 2 448 ? -25.124 -30.334 52.235 1.00 50.32 1126 PRO A C 1
ATOM 8637 O O . PRO B 2 448 ? -24.020 -30.298 52.787 1.00 49.56 1126 PRO A O 1
ATOM 8641 N N . ILE B 2 449 ? -26.262 -30.327 52.929 1.00 51.23 1127 ILE A N 1
ATOM 8642 C CA . ILE B 2 449 ? -26.277 -30.140 54.374 1.00 51.38 1127 ILE A CA 1
ATOM 8643 C C . ILE B 2 449 ? -27.330 -31.036 55.010 1.00 52.43 1127 ILE A C 1
ATOM 8644 O O . ILE B 2 449 ? -28.353 -31.361 54.401 1.00 53.27 1127 ILE A O 1
ATOM 8649 N N . LYS B 2 450 ? -27.071 -31.418 56.255 1.00 52.51 1128 LYS A N 1
ATOM 8650 C CA . LYS B 2 450 ? -27.994 -32.195 57.068 1.00 53.61 1128 LYS A CA 1
ATOM 8651 C C . LYS B 2 450 ? -28.556 -31.293 58.157 1.00 55.20 1128 LYS A C 1
ATOM 8652 O O . LYS B 2 450 ? -27.794 -30.690 58.921 1.00 53.77 1128 LYS A O 1
ATOM 8658 N N . LEU B 2 451 ? -29.878 -31.191 58.226 1.00 55.43 1129 LEU A N 1
ATOM 8659 C CA . LEU B 2 451 ? -30.520 -30.314 59.189 1.00 56.17 1129 LEU A CA 1
ATOM 8660 C C . LEU B 2 451 ? -31.350 -31.126 60.175 1.00 57.46 1129 LEU A C 1
ATOM 8661 O O . LEU B 2 451 ? -31.666 -32.297 59.947 1.00 57.96 1129 LEU A O 1
ATOM 8666 N N . GLN B 2 452 ? -31.705 -30.481 61.282 1.00 58.11 1130 GLN A N 1
ATOM 8667 C CA . GLN B 2 452 ? -32.407 -31.153 62.361 1.00 59.42 1130 GLN A CA 1
ATOM 8668 C C . GLN B 2 452 ? -33.908 -31.196 62.097 1.00 60.89 1130 GLN A C 1
ATOM 8669 O O . GLN B 2 452 ? -34.403 -30.740 61.064 1.00 61.33 1130 GLN A O 1
ATOM 8675 N N . GLY B 2 453 ? -34.641 -31.752 63.059 1.00 69.42 1131 GLY A N 1
ATOM 8676 C CA . GLY B 2 453 ? -36.084 -31.804 62.995 1.00 77.37 1131 GLY A CA 1
ATOM 8677 C C . GLY B 2 453 ? -36.601 -33.087 62.372 1.00 81.11 1131 GLY A C 1
ATOM 8678 O O . GLY B 2 453 ? -35.870 -33.870 61.761 1.00 87.48 1131 GLY A O 1
ATOM 8679 N N . THR B 2 454 ? -37.906 -33.296 62.531 1.00 73.44 1132 THR A N 1
ATOM 8680 C CA . THR B 2 454 ? -38.577 -34.407 61.878 1.00 78.43 1132 THR A CA 1
ATOM 8681 C C . THR B 2 454 ? -38.587 -34.199 60.364 1.00 89.89 1132 THR A C 1
ATOM 8682 O O . THR B 2 454 ? -38.219 -33.138 59.853 1.00 97.89 1132 THR A O 1
ATOM 8686 N N . LEU B 2 455 ? -39.014 -35.235 59.641 1.00 85.71 1133 LEU A N 1
ATOM 8687 C CA . LEU B 2 455 ? -39.069 -35.169 58.181 1.00 87.09 1133 LEU A CA 1
ATOM 8688 C C . LEU B 2 455 ? -39.815 -33.945 57.658 1.00 100.69 1133 LEU A C 1
ATOM 8689 O O . LEU B 2 455 ? -39.303 -33.290 56.735 1.00 121.31 1133 LEU A O 1
ATOM 8694 N N . PRO B 2 456 ? -40.992 -33.576 58.177 1.00 96.49 1134 PRO A N 1
ATOM 8695 C CA . PRO B 2 456 ? -41.586 -32.302 57.739 1.00 98.01 1134 PRO A CA 1
ATOM 8696 C C . PRO B 2 456 ? -40.773 -31.095 58.168 1.00 106.11 1134 PRO A C 1
ATOM 8697 O O . PRO B 2 456 ? -40.572 -30.172 57.369 1.00 119.82 1134 PRO A O 1
ATOM 8701 N N . VAL B 2 457 ? -40.292 -31.079 59.413 1.00 80.46 1135 VAL A N 1
ATOM 8702 C CA . VAL B 2 457 ? -39.514 -29.942 59.895 1.00 74.31 1135 VAL A CA 1
ATOM 8703 C C . VAL B 2 457 ? -38.185 -29.859 59.157 1.00 64.53 1135 VAL A C 1
ATOM 8704 O O . VAL B 2 457 ? -37.723 -28.768 58.800 1.00 67.09 1135 VAL A O 1
ATOM 8708 N N . GLU B 2 458 ? -37.550 -31.005 58.910 1.00 63.96 1136 GLU A N 1
ATOM 8709 C CA . GLU B 2 458 ? -36.345 -31.001 58.091 1.00 62.26 1136 GLU A CA 1
ATOM 8710 C C . GLU B 2 458 ? -36.643 -30.496 56.689 1.00 63.85 1136 GLU A C 1
ATOM 8711 O O . GLU B 2 458 ? -35.809 -29.817 56.080 1.00 62.61 1136 GLU A O 1
ATOM 8717 N N . ALA B 2 459 ? -37.829 -30.799 56.165 1.00 83.29 1137 ALA A N 1
ATOM 8718 C CA . ALA B 2 459 ? -38.194 -30.286 54.851 1.00 86.68 1137 ALA A CA 1
ATOM 8719 C C . ALA B 2 459 ? -38.319 -28.767 54.866 1.00 92.79 1137 ALA A C 1
ATOM 8720 O O . ALA B 2 459 ? -37.812 -28.084 53.969 1.00 104.19 1137 ALA A O 1
ATOM 8722 N N . ARG B 2 460 ? -38.998 -28.217 55.877 1.00 89.33 1138 ARG A N 1
ATOM 8723 C CA . ARG B 2 460 ? -39.104 -26.764 55.988 1.00 82.96 1138 ARG A CA 1
ATOM 8724 C C . ARG B 2 460 ? -37.733 -26.117 56.113 1.00 71.41 1138 ARG A C 1
ATOM 8725 O O . ARG B 2 460 ? -37.432 -25.133 55.428 1.00 70.15 1138 ARG A O 1
ATOM 8733 N N . GLU B 2 461 ? -36.886 -26.665 56.983 1.00 61.83 1139 GLU A N 1
ATOM 8734 C CA . GLU B 2 461 ? -35.557 -26.103 57.177 1.00 60.31 1139 GLU A CA 1
ATOM 8735 C C . GLU B 2 461 ? -34.764 -26.117 55.877 1.00 59.19 1139 GLU A C 1
ATOM 8736 O O . GLU B 2 461 ? -34.211 -25.092 55.461 1.00 61.83 1139 GLU A O 1
ATOM 8742 N N . ASN B 2 462 ? -34.734 -27.264 55.195 1.00 59.14 1140 ASN A N 1
ATOM 8743 C CA . ASN B 2 462 ? -33.971 -27.350 53.956 1.00 58.18 1140 ASN A CA 1
ATOM 8744 C C . ASN B 2 462 ? -34.541 -26.423 52.894 1.00 58.65 1140 ASN A C 1
ATOM 8745 O O . ASN B 2 462 ? -33.786 -25.867 52.091 1.00 57.80 1140 ASN A O 1
ATOM 8750 N N . SER B 2 463 ? -35.858 -26.216 52.891 1.00 60.10 1141 SER A N 1
ATOM 8751 C CA . SER B 2 463 ? -36.457 -25.284 51.939 1.00 60.71 1141 SER A CA 1
ATOM 8752 C C . SER B 2 463 ? -36.016 -23.854 52.217 1.00 60.19 1141 SER A C 1
ATOM 8753 O O . SER B 2 463 ? -35.664 -23.110 51.293 1.00 59.83 1141 SER A O 1
ATOM 8756 N N . LEU B 2 464 ? -36.039 -23.448 53.483 1.00 60.27 1142 LEU A N 1
ATOM 8757 C CA . LEU B 2 464 ? -35.562 -22.120 53.843 1.00 59.86 1142 LEU A CA 1
ATOM 8758 C C . LEU B 2 464 ? -34.108 -21.932 53.447 1.00 58.35 1142 LEU A C 1
ATOM 8759 O O . LEU B 2 464 ? -33.737 -20.909 52.854 1.00 58.09 1142 LEU A O 1
ATOM 8764 N N . TYR B 2 465 ? -33.268 -22.919 53.762 1.00 57.44 1143 TYR A N 1
ATOM 8765 C CA . TYR B 2 465 ? -31.849 -22.811 53.442 1.00 59.91 1143 TYR A CA 1
ATOM 8766 C C . TYR B 2 465 ? -31.632 -22.686 51.941 1.00 57.50 1143 TYR A C 1
ATOM 8767 O O . TYR B 2 465 ? -30.914 -21.791 51.479 1.00 59.54 1143 TYR A O 1
ATOM 8776 N N . LEU B 2 466 ? -32.262 -23.562 51.156 1.00 56.33 1144 LEU A N 1
ATOM 8777 C CA . LEU B 2 466 ? -32.049 -23.514 49.714 1.00 56.20 1144 LEU A CA 1
ATOM 8778 C C . LEU B 2 466 ? -32.555 -22.209 49.114 1.00 56.88 1144 LEU A C 1
ATOM 8779 O O . LEU B 2 466 ? -31.925 -21.654 48.208 1.00 56.48 1144 LEU A O 1
ATOM 8784 N N . THR B 2 467 ? -33.688 -21.700 49.605 1.00 58.00 1145 THR A N 1
ATOM 8785 C CA . THR B 2 467 ? -34.197 -20.432 49.092 1.00 58.75 1145 THR A CA 1
ATOM 8786 C C . THR B 2 467 ? -33.237 -19.289 49.389 1.00 58.02 1145 THR A C 1
ATOM 8787 O O . THR B 2 467 ? -32.958 -18.463 48.514 1.00 58.06 1145 THR A O 1
ATOM 8791 N N . ALA B 2 468 ? -32.698 -19.233 50.607 1.00 57.44 1146 ALA A N 1
ATOM 8792 C CA . ALA B 2 468 ? -31.745 -18.172 50.919 1.00 56.87 1146 ALA A CA 1
ATOM 8793 C C . ALA B 2 468 ? -30.483 -18.293 50.073 1.00 61.05 1146 ALA A C 1
ATOM 8794 O O . ALA B 2 468 ? -29.956 -17.287 49.582 1.00 80.85 1146 ALA A O 1
ATOM 8796 N N . PHE B 2 469 ? -29.987 -19.518 49.891 1.00 55.09 1147 PHE A N 1
ATOM 8797 C CA . PHE B 2 469 ? -28.789 -19.742 49.086 1.00 59.10 1147 PHE A CA 1
ATOM 8798 C C . PHE B 2 469 ? -29.001 -19.286 47.644 1.00 58.03 1147 PHE A C 1
ATOM 8799 O O . PHE B 2 469 ? -28.185 -18.536 47.080 1.00 65.92 1147 PHE A O 1
ATOM 8807 N N . THR B 2 470 ? -30.122 -19.693 47.046 1.00 55.50 1148 THR A N 1
ATOM 8808 C CA . THR B 2 470 ? -30.433 -19.276 45.685 1.00 56.16 1148 THR A CA 1
ATOM 8809 C C . THR B 2 470 ? -30.583 -17.767 45.590 1.00 56.76 1148 THR A C 1
ATOM 8810 O O . THR B 2 470 ? -30.136 -17.148 44.616 1.00 56.87 1148 THR A O 1
ATOM 8814 N N . VAL B 2 471 ? -31.190 -17.156 46.606 1.00 57.24 1149 VAL A N 1
ATOM 8815 C CA . VAL B 2 471 ? -31.331 -15.704 46.627 1.00 57.88 1149 VAL A CA 1
ATOM 8816 C C . VAL B 2 471 ? -29.962 -15.037 46.621 1.00 57.08 1149 VAL A C 1
ATOM 8817 O O . VAL B 2 471 ? -29.734 -14.075 45.880 1.00 57.52 1149 VAL A O 1
ATOM 8821 N N . ILE B 2 472 ? -29.022 -15.547 47.424 1.00 56.02 1150 ILE A N 1
ATOM 8822 C CA . ILE B 2 472 ? -27.670 -14.993 47.425 1.00 55.35 1150 ILE A CA 1
ATOM 8823 C C . ILE B 2 472 ? -27.056 -15.071 46.034 1.00 55.19 1150 ILE A C 1
ATOM 8824 O O . ILE B 2 472 ? -26.503 -14.088 45.529 1.00 55.45 1150 ILE A O 1
ATOM 8829 N N . GLY B 2 473 ? -27.150 -16.234 45.389 1.00 54.86 1151 GLY A N 1
ATOM 8830 C CA . GLY B 2 473 ? -26.575 -16.361 44.053 1.00 54.80 1151 GLY A CA 1
ATOM 8831 C C . GLY B 2 473 ? -27.172 -15.388 43.052 1.00 55.94 1151 GLY A C 1
ATOM 8832 O O . GLY B 2 473 ? -26.449 -14.693 42.321 1.00 56.08 1151 GLY A O 1
ATOM 8833 N N . ILE B 2 474 ? -28.496 -15.254 43.074 1.00 56.91 1152 ILE A N 1
ATOM 8834 C CA . ILE B 2 474 ? -29.162 -14.392 42.114 1.00 58.12 1152 ILE A CA 1
ATOM 8835 C C . ILE B 2 474 ? -28.808 -12.942 42.386 1.00 61.68 1152 ILE A C 1
ATOM 8836 O O . ILE B 2 474 ? -28.580 -12.162 41.458 1.00 68.97 1152 ILE A O 1
ATOM 8841 N N . ARG B 2 475 ? -28.740 -12.556 43.656 1.00 58.22 1153 ARG A N 1
ATOM 8842 C CA . ARG B 2 475 ? -28.362 -11.185 43.967 1.00 58.67 1153 ARG A CA 1
ATOM 8843 C C . ARG B 2 475 ? -26.938 -10.899 43.519 1.00 58.13 1153 ARG A C 1
ATOM 8844 O O . ARG B 2 475 ? -26.656 -9.832 42.963 1.00 58.86 1153 ARG A O 1
ATOM 8852 N N . LYS B 2 476 ? -26.028 -11.853 43.735 1.00 56.95 1154 LYS A N 1
ATOM 8853 C CA . LYS B 2 476 ? -24.632 -11.643 43.381 1.00 56.46 1154 LYS A CA 1
ATOM 8854 C C . LYS B 2 476 ? -24.424 -11.551 41.881 1.00 56.95 1154 LYS A C 1
ATOM 8855 O O . LYS B 2 476 ? -23.435 -10.960 41.440 1.00 57.06 1154 LYS A O 1
ATOM 8861 N N . ALA B 2 477 ? -25.345 -12.084 41.083 1.00 57.40 1155 ALA A N 1
ATOM 8862 C CA . ALA B 2 477 ? -25.153 -12.095 39.639 1.00 57.94 1155 ALA A CA 1
ATOM 8863 C C . ALA B 2 477 ? -26.247 -11.323 38.920 1.00 59.38 1155 ALA A C 1
ATOM 8864 O O . ALA B 2 477 ? -26.398 -11.454 37.705 1.00 60.04 1155 ALA A O 1
ATOM 8866 N N . PHE B 2 478 ? -27.004 -10.506 39.652 1.00 59.98 1156 PHE A N 1
ATOM 8867 C CA . PHE B 2 478 ? -28.155 -9.826 39.068 1.00 61.43 1156 PHE A CA 1
ATOM 8868 C C . PHE B 2 478 ? -27.735 -8.717 38.110 1.00 62.45 1156 PHE A C 1
ATOM 8869 O O . PHE B 2 478 ? -28.359 -8.533 37.062 1.00 63.56 1156 PHE A O 1
ATOM 8877 N N . ASP B 2 479 ? -26.675 -7.976 38.439 1.00 62.21 1157 ASP A N 1
ATOM 8878 C CA . ASP B 2 479 ? -26.276 -6.850 37.601 1.00 63.34 1157 ASP A CA 1
ATOM 8879 C C . ASP B 2 479 ? -25.818 -7.285 36.220 1.00 63.58 1157 ASP A C 1
ATOM 8880 O O . ASP B 2 479 ? -25.854 -6.476 35.286 1.00 64.86 1157 ASP A O 1
ATOM 8885 N N . ILE B 2 480 ? -25.392 -8.540 36.061 1.00 62.49 1158 ILE A N 1
ATOM 8886 C CA . ILE B 2 480 ? -25.021 -9.007 34.731 1.00 62.83 1158 ILE A CA 1
ATOM 8887 C C . ILE B 2 480 ? -26.243 -9.061 33.834 1.00 64.07 1158 ILE A C 1
ATOM 8888 O O . ILE B 2 480 ? -26.177 -8.705 32.652 1.00 70.46 1158 ILE A O 1
ATOM 8893 N N . CYS B 2 481 ? -27.381 -9.478 34.376 1.00 64.05 1159 CYS A N 1
ATOM 8894 C CA . CYS B 2 481 ? -28.599 -9.656 33.586 1.00 65.28 1159 CYS A CA 1
ATOM 8895 C C . CYS B 2 481 ? -29.782 -9.160 34.401 1.00 65.83 1159 CYS A C 1
ATOM 8896 O O . CYS B 2 481 ? -30.646 -9.942 34.809 1.00 65.66 1159 CYS A O 1
ATOM 8899 N N . PRO B 2 482 ? -29.887 -7.846 34.604 1.00 66.67 1160 PRO A N 1
ATOM 8900 C CA . PRO B 2 482 ? -30.948 -7.313 35.472 1.00 67.21 1160 PRO A CA 1
ATOM 8901 C C . PRO B 2 482 ? -32.327 -7.334 34.832 1.00 68.68 1160 PRO A C 1
ATOM 8902 O O . PRO B 2 482 ? -32.844 -6.288 34.438 1.00 70.13 1160 PRO A O 1
ATOM 8906 N N . LEU B 2 483 ? -32.938 -8.512 34.746 1.00 68.44 1161 LEU A N 1
ATOM 8907 C CA . LEU B 2 483 ? -34.254 -8.694 34.142 1.00 69.90 1161 LEU A CA 1
ATOM 8908 C C . LEU B 2 483 ? -35.383 -8.477 35.141 1.00 70.34 1161 LEU A C 1
ATOM 8909 O O . LEU B 2 483 ? -35.255 -8.812 36.316 1.00 69.21 1161 LEU A O 1
ATOM 8914 N N . VAL B 2 484 ? -36.488 -7.897 34.666 1.00 72.09 1162 VAL A N 1
ATOM 8915 C CA . VAL B 2 484 ? -37.654 -7.712 35.528 1.00 72.75 1162 VAL A CA 1
ATOM 8916 C C . VAL B 2 484 ? -38.223 -9.043 35.969 1.00 72.26 1162 VAL A C 1
ATOM 8917 O O . VAL B 2 484 ? -38.723 -9.170 37.090 1.00 71.99 1162 VAL A O 1
ATOM 8921 N N . LYS B 2 485 ? -38.159 -10.054 35.110 1.00 72.25 1163 LYS A N 1
ATOM 8922 C CA . LYS B 2 485 ? -38.724 -11.346 35.471 1.00 71.98 1163 LYS A CA 1
ATOM 8923 C C . LYS B 2 485 ? -38.014 -11.914 36.696 1.00 70.11 1163 LYS A C 1
ATOM 8924 O O . LYS B 2 485 ? -38.658 -12.319 37.674 1.00 70.03 1163 LYS A O 1
ATOM 8930 N N . ILE B 2 486 ? -36.680 -11.914 36.680 1.00 68.71 1164 ILE A N 1
ATOM 8931 C CA . ILE B 2 486 ? -35.941 -12.451 37.817 1.00 67.00 1164 ILE A CA 1
ATOM 8932 C C . ILE B 2 486 ? -35.944 -11.502 39.008 1.00 66.78 1164 ILE A C 1
ATOM 8933 O O . ILE B 2 486 ? -35.709 -11.948 40.135 1.00 65.74 1164 ILE A O 1
ATOM 8938 N N . ASP B 2 487 ? -36.212 -10.210 38.802 1.00 67.82 1165 ASP A N 1
ATOM 8939 C CA . ASP B 2 487 ? -36.430 -9.320 39.940 1.00 67.92 1165 ASP A CA 1
ATOM 8940 C C . ASP B 2 487 ? -37.750 -9.630 40.629 1.00 68.73 1165 ASP A C 1
ATOM 8941 O O . ASP B 2 487 ? -37.839 -9.599 41.860 1.00 68.27 1165 ASP A O 1
ATOM 8946 N N . THR B 2 488 ? -38.794 -9.902 39.847 1.00 70.08 1166 THR A N 1
ATOM 8947 C CA . THR B 2 488 ? -40.047 -10.371 40.419 1.00 70.94 1166 THR A CA 1
ATOM 8948 C C . THR B 2 488 ? -39.830 -11.665 41.182 1.00 69.74 1166 THR A C 1
ATOM 8949 O O . THR B 2 488 ? -40.320 -11.825 42.309 1.00 69.73 1166 THR A O 1
ATOM 8953 N N . ALA B 2 489 ? -39.072 -12.592 40.597 1.00 68.77 1167 ALA A N 1
ATOM 8954 C CA . ALA B 2 489 ? -38.731 -13.811 41.318 1.00 67.57 1167 ALA A CA 1
ATOM 8955 C C . ALA B 2 489 ? -38.032 -13.492 42.633 1.00 66.35 1167 ALA A C 1
ATOM 8956 O O . ALA B 2 489 ? -38.340 -14.090 43.671 1.00 66.07 1167 ALA A O 1
ATOM 8958 N N . LEU B 2 490 ? -37.096 -12.540 42.613 1.00 65.76 1168 LEU A N 1
ATOM 8959 C CA . LEU B 2 490 ? -36.421 -12.143 43.843 1.00 64.79 1168 LEU A CA 1
ATOM 8960 C C . LEU B 2 490 ? -37.396 -11.580 44.863 1.00 65.71 1168 LEU A C 1
ATOM 8961 O O . LEU B 2 490 ? -37.213 -11.772 46.069 1.00 65.09 1168 LEU A O 1
ATOM 8966 N N . ILE B 2 491 ? -38.425 -10.873 44.409 1.00 67.26 1169 ILE A N 1
ATOM 8967 C CA . ILE B 2 491 ? -39.406 -10.335 45.341 1.00 68.29 1169 ILE A CA 1
ATOM 8968 C C . ILE B 2 491 ? -40.187 -11.467 45.994 1.00 68.45 1169 ILE A C 1
ATOM 8969 O O . ILE B 2 491 ? -40.367 -11.493 47.217 1.00 68.35 1169 ILE A O 1
ATOM 8974 N N . LYS B 2 492 ? -40.639 -12.434 45.194 1.00 68.81 1170 LYS A N 1
ATOM 8975 C CA . LYS B 2 492 ? -41.389 -13.551 45.760 1.00 69.14 1170 LYS A CA 1
ATOM 8976 C C . LYS B 2 492 ? -40.537 -14.336 46.754 1.00 67.59 1170 LYS A C 1
ATOM 8977 O O . LYS B 2 492 ? -40.988 -14.657 47.862 1.00 67.80 1170 LYS A O 1
ATOM 8983 N N . ALA B 2 493 ? -39.295 -14.645 46.381 1.00 66.14 1171 ALA A N 1
ATOM 8984 C CA . ALA B 2 493 ? -38.422 -15.389 47.284 1.00 64.71 1171 ALA A CA 1
ATOM 8985 C C . ALA B 2 493 ? -38.137 -14.607 48.564 1.00 64.42 1171 ALA A C 1
ATOM 8986 O O . ALA B 2 493 ? -38.168 -15.173 49.665 1.00 64.12 1171 ALA A O 1
ATOM 8988 N N . ASP B 2 494 ? -37.872 -13.302 48.444 1.00 64.63 1172 ASP A N 1
ATOM 8989 C CA . ASP B 2 494 ? -37.670 -12.487 49.638 1.00 64.60 1172 ASP A CA 1
ATOM 8990 C C . ASP B 2 494 ? -38.896 -12.523 50.533 1.00 65.80 1172 ASP A C 1
ATOM 8991 O O . ASP B 2 494 ? -38.774 -12.556 51.763 1.00 70.28 1172 ASP A O 1
ATOM 8996 N N . ASN B 2 495 ? -40.089 -12.529 49.938 1.00 67.17 1173 ASN A N 1
ATOM 8997 C CA . ASN B 2 495 ? -41.298 -12.644 50.746 1.00 68.45 1173 ASN A CA 1
ATOM 8998 C C . ASN B 2 495 ? -41.355 -13.978 51.477 1.00 68.02 1173 ASN A C 1
ATOM 8999 O O . ASN B 2 495 ? -41.692 -14.021 52.666 1.00 68.39 1173 ASN A O 1
ATOM 9004 N N . PHE B 2 496 ? -41.021 -15.078 50.794 1.00 67.33 1174 PHE A N 1
ATOM 9005 C CA . PHE B 2 496 ? -41.016 -16.374 51.469 1.00 66.95 1174 PHE A CA 1
ATOM 9006 C C . PHE B 2 496 ? -40.069 -16.367 52.661 1.00 65.80 1174 PHE A C 1
ATOM 9007 O O . PHE B 2 496 ? -40.423 -16.824 53.756 1.00 66.15 1174 PHE A O 1
ATOM 9015 N N . LEU B 2 497 ? -38.852 -15.855 52.466 1.00 64.53 1175 LEU A N 1
ATOM 9016 C CA . LEU B 2 497 ? -37.906 -15.792 53.575 1.00 63.55 1175 LEU A CA 1
ATOM 9017 C C . LEU B 2 497 ? -38.443 -14.929 54.710 1.00 64.49 1175 LEU A C 1
ATOM 9018 O O . LEU B 2 497 ? -38.298 -15.276 55.887 1.00 64.37 1175 LEU A O 1
ATOM 9023 N N . LEU B 2 498 ? -39.070 -13.803 54.377 1.00 65.52 1176 LEU A N 1
ATOM 9024 C CA . LEU B 2 498 ? -39.598 -12.928 55.413 1.00 66.53 1176 LEU A CA 1
ATOM 9025 C C . LEU B 2 498 ? -40.686 -13.624 56.223 1.00 67.61 1176 LEU A C 1
ATOM 9026 O O . LEU B 2 498 ? -40.715 -13.523 57.454 1.00 67.91 1176 LEU A O 1
ATOM 9031 N N . GLU B 2 499 ? -41.582 -14.350 55.562 1.00 68.35 1177 GLU A N 1
ATOM 9032 C CA . GLU B 2 499 ? -42.707 -14.914 56.297 1.00 69.67 1177 GLU A CA 1
ATOM 9033 C C . GLU B 2 499 ? -42.350 -16.203 57.027 1.00 69.04 1177 GLU A C 1
ATOM 9034 O O . GLU B 2 499 ? -42.970 -16.513 58.049 1.00 69.97 1177 GLU A O 1
ATOM 9040 N N . ASN B 2 500 ? -41.364 -16.958 56.545 1.00 67.57 1178 ASN A N 1
ATOM 9041 C CA . ASN B 2 500 ? -41.126 -18.305 57.051 1.00 67.13 1178 ASN A CA 1
ATOM 9042 C C . ASN B 2 500 ? -39.861 -18.451 57.887 1.00 65.76 1178 ASN A C 1
ATOM 9043 O O . ASN B 2 500 ? -39.612 -19.542 58.410 1.00 65.44 1178 ASN A O 1
ATOM 9048 N N . THR B 2 501 ? -39.060 -17.397 58.045 1.00 65.07 1179 THR A N 1
ATOM 9049 C CA . THR B 2 501 ? -37.828 -17.539 58.814 1.00 64.92 1179 THR A CA 1
ATOM 9050 C C . THR B 2 501 ? -38.126 -17.688 60.296 1.00 70.33 1179 THR A C 1
ATOM 9051 O O . THR B 2 501 ? -37.608 -18.597 60.956 1.00 79.14 1179 THR A O 1
ATOM 9055 N N . LEU B 2 502 ? -38.965 -16.817 60.837 1.00 68.89 1180 LEU A N 1
ATOM 9056 C CA . LEU B 2 502 ? -39.339 -16.935 62.234 1.00 66.86 1180 LEU A CA 1
ATOM 9057 C C . LEU B 2 502 ? -40.663 -17.680 62.338 1.00 68.27 1180 LEU A C 1
ATOM 9058 O O . LEU B 2 502 ? -41.566 -17.461 61.533 1.00 69.08 1180 LEU A O 1
ATOM 9063 N N . PRO B 2 503 ? -40.785 -18.568 63.331 1.00 68.71 1181 PRO A N 1
ATOM 9064 C CA . PRO B 2 503 ? -39.775 -18.896 64.344 1.00 67.95 1181 PRO A CA 1
ATOM 9065 C C . PRO B 2 503 ? -38.613 -19.751 63.836 1.00 66.26 1181 PRO A C 1
ATOM 9066 O O . PRO B 2 503 ? -38.820 -20.682 63.067 1.00 66.03 1181 PRO A O 1
ATOM 9070 N N . ALA B 2 504 ? -37.400 -19.419 64.262 1.00 65.19 1182 ALA A N 1
ATOM 9071 C CA . ALA B 2 504 ? -36.215 -20.094 63.762 1.00 63.60 1182 ALA A CA 1
ATOM 9072 C C . ALA B 2 504 ? -36.137 -21.523 64.284 1.00 63.61 1182 ALA A C 1
ATOM 9073 O O . ALA B 2 504 ? -36.671 -21.850 65.344 1.00 64.71 1182 ALA A O 1
ATOM 9075 N N . GLN B 2 505 ? -35.487 -22.388 63.509 1.00 62.48 1183 GLN A N 1
ATOM 9076 C CA . GLN B 2 505 ? -35.207 -23.751 63.932 1.00 62.33 1183 GLN A CA 1
ATOM 9077 C C . GLN B 2 505 ? -33.728 -24.025 64.158 1.00 60.95 1183 GLN A C 1
ATOM 9078 O O . GLN B 2 505 ? -33.390 -25.029 64.793 1.00 66.07 1183 GLN A O 1
ATOM 9084 N N . SER B 2 506 ? -32.852 -23.154 63.671 1.00 59.92 1184 SER A N 1
ATOM 9085 C CA . SER B 2 506 ? -31.416 -23.287 63.847 1.00 58.72 1184 SER A CA 1
ATOM 9086 C C . SER B 2 506 ? -30.790 -21.934 63.562 1.00 58.22 1184 SER A C 1
ATOM 9087 O O . SER B 2 506 ? -31.282 -21.173 62.730 1.00 58.35 1184 SER A O 1
ATOM 9090 N N . THR B 2 507 ? -29.702 -21.638 64.268 1.00 57.77 1185 THR A N 1
ATOM 9091 C CA . THR B 2 507 ? -29.001 -20.381 64.039 1.00 57.39 1185 THR A CA 1
ATOM 9092 C C . THR B 2 507 ? -28.403 -20.312 62.644 1.00 56.29 1185 THR A C 1
ATOM 9093 O O . THR B 2 507 ? -28.213 -19.218 62.104 1.00 56.21 1185 THR A O 1
ATOM 9097 N N . PHE B 2 508 ? -28.119 -21.464 62.042 1.00 55.54 1186 PHE A N 1
ATOM 9098 C CA . PHE B 2 508 ? -27.535 -21.505 60.707 1.00 54.56 1186 PHE A CA 1
ATOM 9099 C C . PHE B 2 508 ? -28.494 -20.968 59.652 1.00 54.97 1186 PHE A C 1
ATOM 9100 O O . PHE B 2 508 ? -28.194 -19.986 58.958 1.00 69.70 1186 PHE A O 1
ATOM 9108 N N . THR B 2 509 ? -29.680 -21.566 59.554 1.00 55.70 1187 THR A N 1
ATOM 9109 C CA . THR B 2 509 ? -30.653 -21.112 58.571 1.00 56.26 1187 THR A CA 1
ATOM 9110 C C . THR B 2 509 ? -31.122 -19.695 58.863 1.00 57.04 1187 THR A C 1
ATOM 9111 O O . THR B 2 509 ? -31.390 -18.920 57.937 1.00 57.19 1187 THR A O 1
ATOM 9115 N N . LEU B 2 510 ? -31.199 -19.332 60.138 1.00 57.61 1188 LEU A N 1
ATOM 9116 C CA . LEU B 2 510 ? -31.526 -17.962 60.504 1.00 58.39 1188 LEU A CA 1
ATOM 9117 C C . LEU B 2 510 ? -30.483 -16.988 59.982 1.00 57.70 1188 LEU A C 1
ATOM 9118 O O . LEU B 2 510 ? -30.822 -15.931 59.439 1.00 58.16 1188 LEU A O 1
ATOM 9123 N N . ALA B 2 511 ? -29.207 -17.333 60.122 1.00 56.70 1189 ALA A N 1
ATOM 9124 C CA . ALA B 2 511 ? -28.150 -16.437 59.674 1.00 56.17 1189 ALA A CA 1
ATOM 9125 C C . ALA B 2 511 ? -28.141 -16.295 58.158 1.00 55.75 1189 ALA A C 1
ATOM 9126 O O . ALA B 2 511 ? -28.066 -15.177 57.631 1.00 56.04 1189 ALA A O 1
ATOM 9128 N N . ILE B 2 512 ? -28.230 -17.415 57.434 1.00 55.17 1190 ILE A N 1
ATOM 9129 C CA . ILE B 2 512 ? -28.174 -17.315 55.977 1.00 54.84 1190 ILE A CA 1
ATOM 9130 C C . ILE B 2 512 ? -29.401 -16.589 55.450 1.00 55.88 1190 ILE A C 1
ATOM 9131 O O . ILE B 2 512 ? -29.319 -15.860 54.454 1.00 57.76 1190 ILE A O 1
ATOM 9136 N N . SER B 2 513 ? -30.548 -16.750 56.106 1.00 56.78 1191 SER A N 1
ATOM 9137 C CA . SER B 2 513 ? -31.723 -15.989 55.704 1.00 57.91 1191 SER A CA 1
ATOM 9138 C C . SER B 2 513 ? -31.530 -14.503 55.974 1.00 58.41 1191 SER A C 1
ATOM 9139 O O . SER B 2 513 ? -31.941 -13.655 55.174 1.00 58.98 1191 SER A O 1
ATOM 9142 N N . ALA B 2 514 ? -30.910 -14.168 57.098 1.00 58.32 1192 ALA A N 1
ATOM 9143 C CA . ALA B 2 514 ? -30.661 -12.767 57.397 1.00 58.89 1192 ALA A CA 1
ATOM 9144 C C . ALA B 2 514 ? -29.738 -12.132 56.369 1.00 58.36 1192 ALA A C 1
ATOM 9145 O O . ALA B 2 514 ? -29.940 -10.979 55.983 1.00 59.08 1192 ALA A O 1
ATOM 9147 N N . TYR B 2 515 ? -28.710 -12.859 55.923 1.00 57.21 1193 TYR A N 1
ATOM 9148 C CA . TYR B 2 515 ? -27.792 -12.296 54.930 1.00 56.79 1193 TYR A CA 1
ATOM 9149 C C . TYR B 2 515 ? -28.439 -12.201 53.552 1.00 57.07 1193 TYR A C 1
ATOM 9150 O O . TYR B 2 515 ? -28.306 -11.179 52.856 1.00 57.54 1193 TYR A O 1
ATOM 9159 N N . ALA B 2 516 ? -29.226 -13.212 53.185 1.00 57.00 1194 ALA A N 1
ATOM 9160 C CA . ALA B 2 516 ? -29.926 -13.157 51.912 1.00 57.46 1194 ALA A CA 1
ATOM 9161 C C . ALA B 2 516 ? -30.875 -11.974 51.873 1.00 58.76 1194 ALA A C 1
ATOM 9162 O O . ALA B 2 516 ? -30.973 -11.277 50.856 1.00 59.22 1194 ALA A O 1
ATOM 9164 N N . LEU B 2 517 ? -31.592 -11.733 52.966 1.00 59.45 1195 LEU A N 1
ATOM 9165 C CA . LEU B 2 517 ? -32.468 -10.576 52.991 1.00 60.76 1195 LEU A CA 1
ATOM 9166 C C . LEU B 2 517 ? -31.671 -9.288 53.099 1.00 60.95 1195 LEU A C 1
ATOM 9167 O O . LEU B 2 517 ? -32.147 -8.233 52.674 1.00 61.96 1195 LEU A O 1
ATOM 9172 N N . SER B 2 518 ? -30.460 -9.349 53.654 1.00 60.11 1196 SER A N 1
ATOM 9173 C CA . SER B 2 518 ? -29.632 -8.155 53.724 1.00 60.40 1196 SER A CA 1
ATOM 9174 C C . SER B 2 518 ? -29.184 -7.707 52.353 1.00 60.36 1196 SER A C 1
ATOM 9175 O O . SER B 2 518 ? -28.839 -6.535 52.174 1.00 61.04 1196 SER A O 1
ATOM 9178 N N . LEU B 2 519 ? -29.186 -8.613 51.383 1.00 59.70 1197 LEU A N 1
ATOM 9179 C CA . LEU B 2 519 ? -28.816 -8.239 50.026 1.00 59.78 1197 LEU A CA 1
ATOM 9180 C C . LEU B 2 519 ? -29.927 -7.506 49.287 1.00 61.05 1197 LEU A C 1
ATOM 9181 O O . LEU B 2 519 ? -29.703 -7.048 48.164 1.00 61.38 1197 LEU A O 1
ATOM 9186 N N . GLY B 2 520 ? -31.102 -7.365 49.888 1.00 61.87 1198 GLY A N 1
ATOM 9187 C CA . GLY B 2 520 ? -32.202 -6.669 49.256 1.00 63.20 1198 GLY A CA 1
ATOM 9188 C C . GLY B 2 520 ? -32.652 -5.442 50.014 1.00 66.64 1198 GLY A C 1
ATOM 9189 O O . GLY B 2 520 ? -31.841 -4.561 50.321 1.00 74.52 1198 GLY A O 1
ATOM 9190 N N . ASP B 2 521 ? -33.947 -5.375 50.315 1.00 65.37 1199 ASP A N 1
ATOM 9191 C CA . ASP B 2 521 ? -34.524 -4.250 51.043 1.00 66.64 1199 ASP A CA 1
ATOM 9192 C C . ASP B 2 521 ? -34.177 -4.387 52.516 1.00 66.25 1199 ASP A C 1
ATOM 9193 O O . ASP B 2 521 ? -34.696 -5.270 53.203 1.00 66.01 1199 ASP A O 1
ATOM 9198 N N . LYS B 2 522 ? -33.324 -3.494 53.008 1.00 66.37 1200 LYS A N 1
ATOM 9199 C CA . LYS B 2 522 ? -32.892 -3.510 54.395 1.00 66.16 1200 LYS A CA 1
ATOM 9200 C C . LYS B 2 522 ? -33.813 -2.727 55.320 1.00 67.57 1200 LYS A C 1
ATOM 9201 O O . LYS B 2 522 ? -33.489 -2.565 56.500 1.00 67.68 1200 LYS A O 1
ATOM 9207 N N . THR B 2 523 ? -34.937 -2.223 54.816 1.00 68.76 1201 THR A N 1
ATOM 9208 C CA . THR B 2 523 ? -35.870 -1.460 55.633 1.00 70.24 1201 THR A CA 1
ATOM 9209 C C . THR B 2 523 ? -37.142 -2.222 55.980 1.00 70.68 1201 THR A C 1
ATOM 9210 O O . THR B 2 523 ? -37.981 -1.691 56.713 1.00 71.96 1201 THR A O 1
ATOM 9214 N N . HIS B 2 524 ? -37.304 -3.445 55.497 1.00 69.77 1202 HIS A N 1
ATOM 9215 C CA . HIS B 2 524 ? -38.498 -4.217 55.818 1.00 70.30 1202 HIS A CA 1
ATOM 9216 C C . HIS B 2 524 ? -38.519 -4.561 57.304 1.00 70.33 1202 HIS A C 1
ATOM 9217 O O . HIS B 2 524 ? -37.489 -4.941 57.867 1.00 73.26 1202 HIS A O 1
ATOM 9224 N N . PRO B 2 525 ? -39.658 -4.402 57.972 1.00 71.67 1203 PRO A N 1
ATOM 9225 C CA . PRO B 2 525 ? -39.687 -4.658 59.421 1.00 71.90 1203 PRO A CA 1
ATOM 9226 C C . PRO B 2 525 ? -39.357 -6.094 59.798 1.00 70.73 1203 PRO A C 1
ATOM 9227 O O . PRO B 2 525 ? -38.637 -6.329 60.778 1.00 70.21 1203 PRO A O 1
ATOM 9231 N N . GLN B 2 526 ? -39.845 -7.067 59.030 1.00 70.39 1204 GLN A N 1
ATOM 9232 C CA . GLN B 2 526 ? -39.579 -8.462 59.363 1.00 69.41 1204 GLN A CA 1
ATOM 9233 C C . GLN B 2 526 ? -38.098 -8.792 59.258 1.00 67.73 1204 GLN A C 1
ATOM 9234 O O . GLN B 2 526 ? -37.583 -9.591 60.047 1.00 67.04 1204 GLN A O 1
ATOM 9240 N N . PHE B 2 527 ? -37.397 -8.178 58.305 1.00 67.16 1205 PHE A N 1
ATOM 9241 C CA . PHE B 2 527 ? -35.953 -8.357 58.225 1.00 65.73 1205 PHE A CA 1
ATOM 9242 C C . PHE B 2 527 ? -35.276 -7.852 59.491 1.00 65.83 1205 PHE A C 1
ATOM 9243 O O . PHE B 2 527 ? -34.396 -8.523 60.042 1.00 64.87 1205 PHE A O 1
ATOM 9251 N N . ARG B 2 528 ? -35.679 -6.672 59.972 1.00 72.24 1206 ARG A N 1
ATOM 9252 C CA . ARG B 2 528 ? -35.132 -6.160 61.224 1.00 75.52 1206 ARG A CA 1
ATOM 9253 C C . ARG B 2 528 ? -35.430 -7.096 62.387 1.00 81.78 1206 ARG A C 1
ATOM 9254 O O . ARG B 2 528 ? -34.592 -7.276 63.280 1.00 91.21 1206 ARG A O 1
ATOM 9262 N N . SER B 2 529 ? -36.613 -7.711 62.391 1.00 68.13 1207 SER A N 1
ATOM 9263 C CA . SER B 2 529 ? -36.916 -8.678 63.440 1.00 68.28 1207 SER A CA 1
ATOM 9264 C C . SER B 2 529 ? -35.978 -9.877 63.371 1.00 66.75 1207 SER A C 1
ATOM 9265 O O . SER B 2 529 ? -35.506 -10.367 64.405 1.00 66.59 1207 SER A O 1
ATOM 9268 N N . ILE B 2 530 ? -35.683 -10.352 62.158 1.00 65.70 1208 ILE A N 1
ATOM 9269 C CA . ILE B 2 530 ? -34.768 -11.478 61.999 1.00 64.26 1208 ILE A CA 1
ATOM 9270 C C . ILE B 2 530 ? -33.365 -11.102 62.457 1.00 63.51 1208 ILE A C 1
ATOM 9271 O O . ILE B 2 530 ? -32.678 -11.897 63.108 1.00 62.86 1208 ILE A O 1
ATOM 9276 N N . VAL B 2 531 ? -32.932 -9.875 62.161 1.00 63.74 1209 VAL A N 1
ATOM 9277 C CA . VAL B 2 531 ? -31.614 -9.435 62.608 1.00 63.26 1209 VAL A CA 1
ATOM 9278 C C . VAL B 2 531 ? -31.567 -9.381 64.127 1.00 64.00 1209 VAL A C 1
ATOM 9279 O O . VAL B 2 531 ? -30.570 -9.771 64.745 1.00 63.44 1209 VAL A O 1
ATOM 9283 N N . SER B 2 532 ? -32.647 -8.912 64.757 1.00 65.38 1210 SER A N 1
ATOM 9284 C CA . SER B 2 532 ? -32.686 -8.901 66.216 1.00 66.25 1210 SER A CA 1
ATOM 9285 C C . SER B 2 532 ? -32.611 -10.313 66.784 1.00 65.69 1210 SER A C 1
ATOM 9286 O O . SER B 2 532 ? -31.850 -10.570 67.724 1.00 65.62 1210 SER A O 1
ATOM 9289 N N . ALA B 2 533 ? -33.371 -11.248 66.214 1.00 65.40 1211 ALA A N 1
ATOM 9290 C CA . ALA B 2 533 ? -33.316 -12.622 66.700 1.00 64.96 1211 ALA A CA 1
ATOM 9291 C C . ALA B 2 533 ? -31.931 -13.227 66.515 1.00 67.00 1211 ALA A C 1
ATOM 9292 O O . ALA B 2 533 ? -31.478 -14.013 67.353 1.00 77.36 1211 ALA A O 1
ATOM 9294 N N . LEU B 2 534 ? -31.239 -12.865 65.435 1.00 62.54 1212 LEU A N 1
ATOM 9295 C CA . LEU B 2 534 ? -29.887 -13.368 65.229 1.00 61.25 1212 LEU A CA 1
ATOM 9296 C C . LEU B 2 534 ? -28.920 -12.764 66.239 1.00 61.55 1212 LEU A C 1
ATOM 9297 O O . LEU B 2 534 ? -28.052 -13.467 66.767 1.00 61.01 1212 LEU A O 1
ATOM 9302 N N . LYS B 2 535 ? -29.054 -11.467 66.530 1.00 62.54 1213 LYS A N 1
ATOM 9303 C CA . LYS B 2 535 ? -28.211 -10.862 67.556 1.00 63.09 1213 LYS A CA 1
ATOM 9304 C C . LYS B 2 535 ? -28.461 -11.490 68.914 1.00 63.81 1213 LYS A C 1
ATOM 9305 O O . LYS B 2 535 ? -27.557 -11.533 69.755 1.00 63.93 1213 LYS A O 1
ATOM 9311 N N . ARG B 2 536 ? -29.685 -11.957 69.155 1.00 64.43 1214 ARG A N 1
ATOM 9312 C CA . ARG B 2 536 ? -30.011 -12.559 70.441 1.00 65.29 1214 ARG A CA 1
ATOM 9313 C C . ARG B 2 536 ? -29.226 -13.840 70.680 1.00 64.35 1214 ARG A C 1
ATOM 9314 O O . ARG B 2 536 ? -28.949 -14.191 71.830 1.00 64.96 1214 ARG A O 1
ATOM 9322 N N . GLU B 2 537 ? -28.840 -14.536 69.618 1.00 64.70 1215 GLU A N 1
ATOM 9323 C CA . GLU B 2 537 ? -28.119 -15.793 69.745 1.00 67.03 1215 GLU A CA 1
ATOM 9324 C C . GLU B 2 537 ? -26.618 -15.610 69.857 1.00 66.40 1215 GLU A C 1
ATOM 9325 O O . GLU B 2 537 ? -25.891 -16.605 69.894 1.00 69.31 1215 GLU A O 1
ATOM 9331 N N . ALA B 2 538 ? -26.139 -14.376 69.927 1.00 61.78 1216 ALA A N 1
ATOM 9332 C CA . ALA B 2 538 ? -24.706 -14.138 69.903 1.00 61.22 1216 ALA A CA 1
ATOM 9333 C C . ALA B 2 538 ? -24.043 -14.642 71.173 1.00 61.71 1216 ALA A C 1
ATOM 9334 O O . ALA B 2 538 ? -24.556 -14.462 72.278 1.00 62.97 1216 ALA A O 1
ATOM 9336 N N . LEU B 2 539 ? -22.905 -15.292 71.003 1.00 60.79 1217 LEU A N 1
ATOM 9337 C CA . LEU B 2 539 ? -22.035 -15.686 72.094 1.00 61.40 1217 LEU A CA 1
ATOM 9338 C C . LEU B 2 539 ? -20.862 -14.717 72.146 1.00 61.46 1217 LEU A C 1
ATOM 9339 O O . LEU B 2 539 ? -20.444 -14.176 71.121 1.00 61.33 1217 LEU A O 1
ATOM 9344 N N . VAL B 2 540 ? -20.359 -14.458 73.347 1.00 62.59 1218 VAL A N 1
ATOM 9345 C CA . VAL B 2 540 ? -19.255 -13.526 73.533 1.00 63.11 1218 VAL A CA 1
ATOM 9346 C C . VAL B 2 540 ? -18.227 -14.154 74.460 1.00 63.46 1218 VAL A C 1
ATOM 9347 O O . VAL B 2 540 ? -18.580 -14.830 75.431 1.00 64.09 1218 VAL A O 1
ATOM 9351 N N . LYS B 2 541 ? -16.955 -13.922 74.161 1.00 63.18 1219 LYS A N 1
ATOM 9352 C CA . LYS B 2 541 ? -15.849 -14.260 75.047 1.00 63.79 1219 LYS A CA 1
ATOM 9353 C C . LYS B 2 541 ? -15.343 -12.948 75.623 1.00 65.29 1219 LYS A C 1
ATOM 9354 O O . LYS B 2 541 ? -14.852 -12.090 74.881 1.00 65.15 1219 LYS A O 1
ATOM 9360 N N . GLY B 2 542 ? -15.508 -12.782 76.930 1.00 66.83 1220 GLY A N 1
ATOM 9361 C CA . GLY B 2 542 ? -15.113 -11.591 77.650 1.00 68.54 1220 GLY A CA 1
ATOM 9362 C C . GLY B 2 542 ? -16.298 -10.679 77.934 1.00 69.54 1220 GLY A C 1
ATOM 9363 O O . GLY B 2 542 ? -17.354 -10.761 77.305 1.00 78.39 1220 GLY A O 1
ATOM 9364 N N . ASN B 2 543 ? -16.123 -9.803 78.920 1.00 71.41 1221 ASN A N 1
ATOM 9365 C CA . ASN B 2 543 ? -17.102 -8.750 79.203 1.00 72.61 1221 ASN A CA 1
ATOM 9366 C C . ASN B 2 543 ? -16.411 -7.537 79.815 1.00 74.43 1221 ASN A C 1
ATOM 9367 O O . ASN B 2 543 ? -16.054 -7.565 80.983 1.00 75.90 1221 ASN A O 1
ATOM 9372 N N . PRO B 2 544 ? -16.213 -6.467 79.033 1.00 74.49 1222 PRO A N 1
ATOM 9373 C CA . PRO B 2 544 ? -16.614 -6.226 77.640 1.00 73.06 1222 PRO A CA 1
ATOM 9374 C C . PRO B 2 544 ? -16.046 -7.243 76.657 1.00 71.04 1222 PRO A C 1
ATOM 9375 O O . PRO B 2 544 ? -14.915 -7.682 76.830 1.00 70.93 1222 PRO A O 1
ATOM 9379 N N . PRO B 2 545 ? -16.833 -7.625 75.652 1.00 69.58 1223 PRO A N 1
ATOM 9380 C CA . PRO B 2 545 ? -16.479 -8.798 74.846 1.00 67.72 1223 PRO A CA 1
ATOM 9381 C C . PRO B 2 545 ? -15.208 -8.564 74.047 1.00 67.18 1223 PRO A C 1
ATOM 9382 O O . PRO B 2 545 ? -15.059 -7.543 73.375 1.00 67.45 1223 PRO A O 1
ATOM 9386 N N . ILE B 2 546 ? -14.271 -9.505 74.161 1.00 66.55 1224 ILE A N 1
ATOM 9387 C CA . ILE B 2 546 ? -13.129 -9.507 73.259 1.00 65.79 1224 ILE A CA 1
ATOM 9388 C C . ILE B 2 546 ? -13.493 -10.222 71.973 1.00 63.92 1224 ILE A C 1
ATOM 9389 O O . ILE B 2 546 ? -13.070 -9.819 70.885 1.00 63.34 1224 ILE A O 1
ATOM 9394 N N . TYR B 2 547 ? -14.314 -11.265 72.075 1.00 67.18 1225 TYR A N 1
ATOM 9395 C CA . TYR B 2 547 ? -14.755 -12.038 70.925 1.00 66.37 1225 TYR A CA 1
ATOM 9396 C C . TYR B 2 547 ? -16.278 -12.083 70.868 1.00 61.80 1225 TYR A C 1
ATOM 9397 O O . TYR B 2 547 ? -16.957 -12.054 71.899 1.00 63.43 1225 TYR A O 1
ATOM 9406 N N . ARG B 2 548 ? -16.806 -12.198 69.652 1.00 60.29 1226 ARG A N 1
ATOM 9407 C CA . ARG B 2 548 ? -18.225 -12.433 69.422 1.00 60.08 1226 ARG A CA 1
ATOM 9408 C C . ARG B 2 548 ? -18.392 -13.419 68.279 1.00 58.56 1226 ARG A C 1
ATOM 9409 O O . ARG B 2 548 ? -17.840 -13.212 67.197 1.00 67.15 1226 ARG A O 1
ATOM 9417 N N . PHE B 2 549 ? -19.145 -14.489 68.519 1.00 58.20 1227 PHE A N 1
ATOM 9418 C CA . PHE B 2 549 ? -19.325 -15.531 67.519 1.00 56.91 1227 PHE A CA 1
ATOM 9419 C C . PHE B 2 549 ? -20.705 -16.142 67.695 1.00 57.06 1227 PHE A C 1
ATOM 9420 O O . PHE B 2 549 ? -21.480 -15.728 68.558 1.00 58.14 1227 PHE A O 1
ATOM 9428 N N . TRP B 2 550 ? -21.017 -17.124 66.855 1.00 57.85 1228 TRP A N 1
ATOM 9429 C CA . TRP B 2 550 ? -22.320 -17.768 66.837 1.00 56.34 1228 TRP A CA 1
ATOM 9430 C C . TRP B 2 550 ? -22.163 -19.278 66.805 1.00 60.49 1228 TRP A C 1
ATOM 9431 O O . TRP B 2 550 ? -21.283 -19.807 66.128 1.00 58.43 1228 TRP A O 1
ATOM 9442 N N . LYS B 2 551 ? -23.009 -19.956 67.558 1.00 56.18 1229 LYS A N 1
ATOM 9443 C CA . LYS B 2 551 ? -23.131 -21.403 67.535 1.00 55.77 1229 LYS A CA 1
ATOM 9444 C C . LYS B 2 551 ? -24.283 -21.752 66.612 1.00 55.63 1229 LYS A C 1
ATOM 9445 O O . LYS B 2 551 ? -25.305 -21.067 66.617 1.00 56.37 1229 LYS A O 1
ATOM 9451 N N . ASP B 2 552 ? -24.115 -22.794 65.797 1.00 54.77 1230 ASP A N 1
ATOM 9452 C CA . ASP B 2 552 ? -25.121 -23.052 64.772 1.00 54.67 1230 ASP A CA 1
ATOM 9453 C C . ASP B 2 552 ? -26.415 -23.590 65.359 1.00 55.73 1230 ASP A C 1
ATOM 9454 O O . ASP B 2 552 ? -27.451 -23.525 64.693 1.00 56.05 1230 ASP A O 1
ATOM 9459 N N . ASN B 2 553 ? -26.395 -24.078 66.592 1.00 56.41 1231 ASN A N 1
ATOM 9460 C CA . ASN B 2 553 ? -27.615 -24.516 67.247 1.00 57.62 1231 ASN A CA 1
ATOM 9461 C C . ASN B 2 553 ? -28.248 -23.376 68.032 1.00 58.74 1231 ASN A C 1
ATOM 9462 O O . ASN B 2 553 ? -27.563 -22.526 68.606 1.00 58.81 1231 ASN A O 1
ATOM 9467 N N . LEU B 2 554 ? -29.575 -23.380 68.064 1.00 59.75 1232 LEU A N 1
ATOM 9468 C CA . LEU B 2 554 ? -30.305 -22.371 68.813 1.00 60.98 1232 LEU A CA 1
ATOM 9469 C C . LEU B 2 554 ? -30.118 -22.567 70.308 1.00 61.94 1232 LEU A C 1
ATOM 9470 O O . LEU B 2 554 ? -29.915 -23.683 70.793 1.00 64.34 1232 LEU A O 1
ATOM 9475 N N . GLN B 2 555 ? -30.189 -21.460 71.045 1.00 62.76 1233 GLN A N 1
ATOM 9476 C CA . GLN B 2 555 ? -29.937 -21.535 72.477 1.00 63.77 1233 GLN A CA 1
ATOM 9477 C C . GLN B 2 555 ? -30.986 -22.380 73.178 1.00 65.08 1233 GLN A C 1
ATOM 9478 O O . GLN B 2 555 ? -30.652 -23.227 74.012 1.00 69.77 1233 GLN A O 1
ATOM 9484 N N . HIS B 2 556 ? -32.258 -22.188 72.834 1.00 65.84 1234 HIS A N 1
ATOM 9485 C CA . HIS B 2 556 ? -33.316 -22.931 73.506 1.00 67.30 1234 HIS A CA 1
ATOM 9486 C C . HIS B 2 556 ? -33.271 -24.424 73.213 1.00 66.92 1234 HIS A C 1
ATOM 9487 O O . HIS B 2 556 ? -33.947 -25.192 73.902 1.00 68.18 1234 HIS A O 1
ATOM 9494 N N . LYS B 2 557 ? -32.497 -24.855 72.226 1.00 65.33 1235 LYS A N 1
ATOM 9495 C CA . LYS B 2 557 ? -32.330 -26.276 71.966 1.00 64.97 1235 LYS A CA 1
ATOM 9496 C C . LYS B 2 557 ? -31.061 -26.842 72.578 1.00 64.39 1235 LYS A C 1
ATOM 9497 O O . LYS B 2 557 ? -31.016 -28.035 72.888 1.00 64.70 1235 LYS A O 1
ATOM 9503 N N . ASP B 2 558 ? -30.026 -26.023 72.742 1.00 63.65 1236 ASP A N 1
ATOM 9504 C CA . ASP B 2 558 ? -28.748 -26.489 73.273 1.00 63.13 1236 ASP A CA 1
ATOM 9505 C C . ASP B 2 558 ? -28.046 -25.297 73.895 1.00 63.23 1236 ASP A C 1
ATOM 9506 O O . ASP B 2 558 ? -27.699 -24.345 73.193 1.00 62.41 1236 ASP A O 1
ATOM 9511 N N . SER B 2 559 ? -27.849 -25.338 75.205 1.00 64.36 1237 SER A N 1
ATOM 9512 C CA . SER B 2 559 ? -27.269 -24.226 75.936 1.00 64.82 1237 SER A CA 1
ATOM 9513 C C . SER B 2 559 ? -25.769 -24.366 76.124 1.00 64.05 1237 SER A C 1
ATOM 9514 O O . SER B 2 559 ? -25.145 -23.465 76.691 1.00 70.13 1237 SER A O 1
ATOM 9517 N N . SER B 2 560 ? -25.178 -25.463 75.662 1.00 63.10 1238 SER A N 1
ATOM 9518 C CA . SER B 2 560 ? -23.749 -25.675 75.820 1.00 62.45 1238 SER A CA 1
ATOM 9519 C C . SER B 2 560 ? -22.965 -24.860 74.806 1.00 61.12 1238 SER A C 1
ATOM 9520 O O . SER B 2 560 ? -23.410 -24.640 73.678 1.00 60.27 1238 SER A O 1
ATOM 9523 N N . VAL B 2 561 ? -21.791 -24.413 75.221 1.00 61.08 1239 VAL A N 1
ATOM 9524 C CA . VAL B 2 561 ? -20.924 -23.576 74.397 1.00 60.07 1239 VAL A CA 1
ATOM 9525 C C . VAL B 2 561 ? -19.792 -24.445 73.862 1.00 58.94 1239 VAL A C 1
ATOM 9526 O O . VAL B 2 561 ? -19.118 -25.116 74.656 1.00 59.36 1239 VAL A O 1
ATOM 9530 N N . PRO B 2 562 ? -19.555 -24.465 72.556 1.00 60.91 1240 PRO A N 1
ATOM 9531 C CA . PRO B 2 562 ? -18.483 -25.297 72.005 1.00 59.88 1240 PRO A CA 1
ATOM 9532 C C . PRO B 2 562 ? -17.111 -24.803 72.431 1.00 64.89 1240 PRO A C 1
ATOM 9533 O O . PRO B 2 562 ? -16.881 -23.605 72.599 1.00 69.29 1240 PRO A O 1
ATOM 9537 N N . ASN B 2 563 ? -16.184 -25.749 72.576 1.00 56.41 1241 ASN A N 1
ATOM 9538 C CA . ASN B 2 563 ? -14.816 -25.432 72.971 1.00 63.57 1241 ASN A CA 1
ATOM 9539 C C . ASN B 2 563 ? -13.873 -25.246 71.792 1.00 55.41 1241 ASN A C 1
ATOM 9540 O O . ASN B 2 563 ? -12.849 -24.570 71.937 1.00 60.00 1241 ASN A O 1
ATOM 9545 N N . THR B 2 564 ? -14.193 -25.807 70.632 1.00 54.28 1242 THR A N 1
ATOM 9546 C CA . THR B 2 564 ? -13.430 -25.568 69.417 1.00 53.23 1242 THR A CA 1
ATOM 9547 C C . THR B 2 564 ? -14.394 -25.261 68.284 1.00 52.54 1242 THR A C 1
ATOM 9548 O O . THR B 2 564 ? -15.562 -25.656 68.305 1.00 52.67 1242 THR A O 1
ATOM 9552 N N . GLY B 2 565 ? -13.881 -24.573 67.274 1.00 51.91 1243 GLY A N 1
ATOM 9553 C CA . GLY B 2 565 ? -14.720 -24.184 66.166 1.00 51.37 1243 GLY A CA 1
ATOM 9554 C C . GLY B 2 565 ? -14.950 -25.310 65.180 1.00 52.14 1243 GLY A C 1
ATOM 9555 O O . GLY B 2 565 ? -14.166 -26.249 65.052 1.00 52.68 1243 GLY A O 1
ATOM 9556 N N . THR B 2 566 ? -16.052 -25.190 64.454 1.00 50.28 1244 THR A N 1
ATOM 9557 C CA . THR B 2 566 ? -16.401 -26.113 63.394 1.00 49.55 1244 THR A CA 1
ATOM 9558 C C . THR B 2 566 ? -16.729 -25.323 62.136 1.00 49.15 1244 THR A C 1
ATOM 9559 O O . THR B 2 566 ? -16.691 -24.090 62.120 1.00 49.44 1244 THR A O 1
ATOM 9563 N N . ALA B 2 567 ? -17.060 -26.042 61.066 1.00 48.59 1245 ALA A N 1
ATOM 9564 C CA . ALA B 2 567 ? -17.390 -25.359 59.824 1.00 48.30 1245 ALA A CA 1
ATOM 9565 C C . ALA B 2 567 ? -18.705 -24.600 59.935 1.00 48.95 1245 ALA A C 1
ATOM 9566 O O . ALA B 2 567 ? -18.805 -23.460 59.480 1.00 49.10 1245 ALA A O 1
ATOM 9568 N N . ARG B 2 568 ? -19.719 -25.203 60.553 1.00 49.47 1246 ARG A N 1
ATOM 9569 C CA . ARG B 2 568 ? -20.990 -24.508 60.727 1.00 50.22 1246 ARG A CA 1
ATOM 9570 C C . ARG B 2 568 ? -20.848 -23.286 61.620 1.00 50.82 1246 ARG A C 1
ATOM 9571 O O . ARG B 2 568 ? -21.549 -22.287 61.428 1.00 51.30 1246 ARG A O 1
ATOM 9579 N N . MET B 2 569 ? -19.963 -23.349 62.610 1.00 50.93 1247 MET A N 1
ATOM 9580 C CA . MET B 2 569 ? -19.748 -22.198 63.476 1.00 51.62 1247 MET A CA 1
ATOM 9581 C C . MET B 2 569 ? -19.195 -21.026 62.678 1.00 51.40 1247 MET A C 1
ATOM 9582 O O . MET B 2 569 ? -19.695 -19.898 62.774 1.00 55.20 1247 MET A O 1
ATOM 9587 N N . VAL B 2 570 ? -18.157 -21.279 61.878 1.00 50.61 1248 VAL A N 1
ATOM 9588 C CA . VAL B 2 570 ? -17.548 -20.226 61.075 1.00 50.48 1248 VAL A CA 1
ATOM 9589 C C . VAL B 2 570 ? -18.497 -19.749 59.980 1.00 50.46 1248 VAL A C 1
ATOM 9590 O O . VAL B 2 570 ? -18.513 -18.566 59.641 1.00 50.85 1248 VAL A O 1
ATOM 9594 N N . GLU B 2 571 ? -19.330 -20.633 59.437 1.00 50.16 1249 GLU A N 1
ATOM 9595 C CA . GLU B 2 571 ? -20.229 -20.209 58.367 1.00 50.26 1249 GLU A CA 1
ATOM 9596 C C . GLU B 2 571 ? -21.364 -19.357 58.908 1.00 51.20 1249 GLU A C 1
ATOM 9597 O O . GLU B 2 571 ? -21.717 -18.335 58.309 1.00 51.56 1249 GLU A O 1
ATOM 9603 N N . THR B 2 572 ? -21.936 -19.748 60.046 1.00 51.70 1250 THR A N 1
ATOM 9604 C CA . THR B 2 572 ? -22.968 -18.932 60.674 1.00 62.37 1250 THR A CA 1
ATOM 9605 C C . THR B 2 572 ? -22.400 -17.589 61.101 1.00 54.32 1250 THR A C 1
ATOM 9606 O O . THR B 2 572 ? -22.986 -16.536 60.825 1.00 57.32 1250 THR A O 1
ATOM 9610 N N . THR B 2 573 ? -21.237 -17.607 61.755 1.00 53.0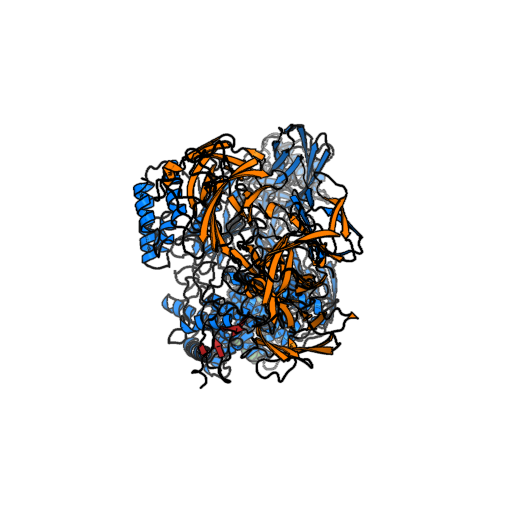4 1251 THR A N 1
ATOM 9611 C CA . THR B 2 573 ? -20.606 -16.358 62.157 1.00 53.62 1251 THR A CA 1
ATOM 9612 C C . THR B 2 573 ? -20.306 -15.487 60.950 1.00 53.44 1251 THR A C 1
ATOM 9613 O O . THR B 2 573 ? -20.431 -14.262 61.016 1.00 54.21 1251 THR A O 1
ATOM 9617 N N . ALA B 2 574 ? -19.929 -16.103 59.831 1.00 52.54 1252 ALA A N 1
ATOM 9618 C CA . ALA B 2 574 ? -19.638 -15.341 58.622 1.00 52.44 1252 ALA A CA 1
ATOM 9619 C C . ALA B 2 574 ? -20.894 -14.716 58.032 1.00 52.98 1252 ALA A C 1
ATOM 9620 O O . ALA B 2 574 ? -20.872 -13.558 57.603 1.00 53.54 1252 ALA A O 1
ATOM 9622 N N . TYR B 2 575 ? -21.994 -15.469 57.978 1.00 52.93 1253 TYR A N 1
ATOM 9623 C CA . TYR B 2 575 ? -23.242 -14.896 57.489 1.00 53.59 1253 TYR A CA 1
ATOM 9624 C C . TYR B 2 575 ? -23.679 -13.732 58.361 1.00 54.68 1253 TYR A C 1
ATOM 9625 O O . TYR B 2 575 ? -24.091 -12.685 57.854 1.00 55.32 1253 TYR A O 1
ATOM 9634 N N . ALA B 2 576 ? -23.585 -13.888 59.679 1.00 55.00 1254 ALA A N 1
ATOM 9635 C CA . ALA B 2 576 ? -23.951 -12.788 60.562 1.00 56.13 1254 ALA A CA 1
ATOM 9636 C C . ALA B 2 576 ? -23.037 -11.590 60.360 1.00 56.46 1254 ALA A C 1
ATOM 9637 O O . ALA B 2 576 ? -23.496 -10.442 60.369 1.00 57.41 1254 ALA A O 1
ATOM 9639 N N . LEU B 2 577 ? -21.742 -11.833 60.168 1.00 55.79 1255 LEU A N 1
ATOM 9640 C CA . LEU B 2 577 ? -20.820 -10.727 59.952 1.00 56.22 1255 LEU A CA 1
ATOM 9641 C C . LEU B 2 577 ? -21.143 -9.981 58.669 1.00 56.40 1255 LEU A C 1
ATOM 9642 O O . LEU B 2 577 ? -21.132 -8.747 58.643 1.00 57.34 1255 LEU A O 1
ATOM 9647 N N . LEU B 2 578 ? -21.409 -10.707 57.585 1.00 55.60 1256 LEU A N 1
ATOM 9648 C CA . LEU B 2 578 ? -21.752 -10.041 56.336 1.00 55.87 1256 LEU A CA 1
ATOM 9649 C C . LEU B 2 578 ? -23.074 -9.294 56.456 1.00 56.87 1256 LEU A C 1
ATOM 9650 O O . LEU B 2 578 ? -23.223 -8.196 55.910 1.00 57.65 1256 LEU A O 1
ATOM 9655 N N . THR B 2 579 ? -24.034 -9.858 57.190 1.00 56.99 1257 THR A N 1
ATOM 9656 C CA . THR B 2 579 ? -25.287 -9.152 57.431 1.00 58.07 1257 THR A CA 1
ATOM 9657 C C . THR B 2 579 ? -25.049 -7.847 58.171 1.00 59.16 1257 THR A C 1
ATOM 9658 O O . THR B 2 579 ? -25.636 -6.816 57.830 1.00 60.12 1257 THR A O 1
ATOM 9662 N N . SER B 2 580 ? -24.176 -7.864 59.173 1.00 59.13 1258 SER A N 1
ATOM 9663 C CA . SER B 2 580 ? -23.897 -6.642 59.913 1.00 60.30 1258 SER A CA 1
ATOM 9664 C C . SER B 2 580 ? -23.149 -5.635 59.052 1.00 60.64 1258 SER A C 1
ATOM 9665 O O . SER B 2 580 ? -23.392 -4.429 59.151 1.00 61.84 1258 SER A O 1
ATOM 9668 N N . LEU B 2 581 ? -22.234 -6.104 58.201 1.00 76.06 1259 LEU A N 1
ATOM 9669 C CA . LEU B 2 581 ? -21.517 -5.185 57.324 1.00 60.12 1259 LEU A CA 1
ATOM 9670 C C . LEU B 2 581 ? -22.465 -4.529 56.328 1.00 60.70 1259 LEU A C 1
ATOM 9671 O O . LEU B 2 581 ? -22.340 -3.335 56.036 1.00 63.85 1259 LEU A O 1
ATOM 9676 N N . ASN B 2 582 ? -23.420 -5.291 55.790 1.00 60.15 1260 ASN A N 1
ATOM 9677 C CA . ASN B 2 582 ? -24.422 -4.696 54.914 1.00 60.85 1260 ASN A CA 1
ATOM 9678 C C . ASN B 2 582 ? -25.319 -3.713 55.653 1.00 62.20 1260 ASN A C 1
ATOM 9679 O O . ASN B 2 582 ? -25.939 -2.855 55.016 1.00 63.13 1260 ASN A O 1
ATOM 9684 N N . LEU B 2 583 ? -25.399 -3.813 56.975 1.00 62.42 1261 LEU A N 1
ATOM 9685 C CA . LEU B 2 583 ? -26.164 -2.866 57.769 1.00 63.79 1261 LEU A CA 1
ATOM 9686 C C . LEU B 2 583 ? -25.303 -1.740 58.318 1.00 64.75 1261 LEU A C 1
ATOM 9687 O O . LEU B 2 583 ? -25.819 -0.880 59.035 1.00 66.02 1261 LEU A O 1
ATOM 9692 N N . LYS B 2 584 ? -24.003 -1.749 58.029 1.00 64.28 1262 LYS A N 1
ATOM 9693 C CA . LYS B 2 584 ? -23.085 -0.707 58.482 1.00 65.29 1262 LYS A CA 1
ATOM 9694 C C . LYS B 2 584 ? -23.075 -0.613 60.004 1.00 65.91 1262 LYS A C 1
ATOM 9695 O O . LYS B 2 584 ? -23.063 0.476 60.577 1.00 71.27 1262 LYS A O 1
ATOM 9701 N N . ASP B 2 585 ? -23.100 -1.770 60.660 1.00 64.94 1263 ASP A N 1
ATOM 9702 C CA . ASP B 2 585 ? -23.104 -1.861 62.116 1.00 65.48 1263 ASP A CA 1
ATOM 9703 C C . ASP B 2 585 ? -21.659 -2.059 62.568 1.00 65.22 1263 ASP A C 1
ATOM 9704 O O . ASP B 2 585 ? -21.220 -3.162 62.879 1.00 64.18 1263 ASP A O 1
ATOM 9709 N N . ILE B 2 586 ? -20.914 -0.953 62.625 1.00 66.34 1264 ILE A N 1
ATOM 9710 C CA . ILE B 2 586 ? -19.475 -1.038 62.870 1.00 66.25 1264 ILE A CA 1
ATOM 9711 C C . ILE B 2 586 ? -19.112 -1.301 64.328 1.00 66.73 1264 ILE A C 1
ATOM 9712 O O . ILE B 2 586 ? -18.028 -1.828 64.599 1.00 66.30 1264 ILE A O 1
ATOM 9717 N N . ASN B 2 587 ? -19.968 -0.936 65.279 1.00 67.74 1265 ASN A N 1
ATOM 9718 C CA . ASN B 2 587 ? -19.670 -1.206 66.681 1.00 68.32 1265 ASN A CA 1
ATOM 9719 C C . ASN B 2 587 ? -19.768 -2.685 67.021 1.00 66.96 1265 ASN A C 1
ATOM 9720 O O . ASN B 2 587 ? -19.227 -3.112 68.046 1.00 73.91 1265 ASN A O 1
ATOM 9725 N N . TYR B 2 588 ? -20.433 -3.469 66.179 1.00 65.66 1266 TYR A N 1
ATOM 9726 C CA . TYR B 2 588 ? -20.804 -4.839 66.484 1.00 64.56 1266 TYR A CA 1
ATOM 9727 C C . TYR B 2 588 ? -19.875 -5.875 65.874 1.00 63.07 1266 TYR A C 1
ATOM 9728 O O . TYR B 2 588 ? -19.897 -7.029 66.313 1.00 62.32 1266 TYR A O 1
ATOM 9737 N N . VAL B 2 589 ? -19.042 -5.494 64.907 1.00 62.75 1267 VAL A N 1
ATOM 9738 C CA . VAL B 2 589 ? -18.314 -6.463 64.096 1.00 61.31 1267 VAL A CA 1
ATOM 9739 C C . VAL B 2 589 ? -16.880 -6.694 64.564 1.00 61.31 1267 VAL A C 1
ATOM 9740 O O . VAL B 2 589 ? -16.301 -7.738 64.235 1.00 60.15 1267 VAL A O 1
ATOM 9744 N N . ASN B 2 590 ? -16.306 -5.781 65.344 1.00 62.66 1268 ASN A N 1
ATOM 9745 C CA . ASN B 2 590 ? -14.895 -5.906 65.708 1.00 62.85 1268 ASN A CA 1
ATOM 9746 C C . ASN B 2 590 ? -14.602 -7.213 66.433 1.00 62.09 1268 ASN A C 1
ATOM 9747 O O . ASN B 2 590 ? -13.661 -7.918 66.026 1.00 61.25 1268 ASN A O 1
ATOM 9752 N N . PRO B 2 591 ? -15.334 -7.604 67.482 1.00 62.41 1269 PRO A N 1
ATOM 9753 C CA . PRO B 2 591 ? -15.070 -8.922 68.072 1.00 61.67 1269 PRO A CA 1
ATOM 9754 C C . PRO B 2 591 ? -15.346 -10.064 67.118 1.00 60.00 1269 PRO A C 1
ATOM 9755 O O . PRO B 2 591 ? -14.660 -11.091 67.191 1.00 59.23 1269 PRO A O 1
ATOM 9759 N N . VAL B 2 592 ? -16.317 -9.918 66.212 1.00 59.50 1270 VAL A N 1
ATOM 9760 C CA . VAL B 2 592 ? -16.541 -10.949 65.201 1.00 58.04 1270 VAL A CA 1
ATOM 9761 C C . VAL B 2 592 ? -15.339 -11.055 64.271 1.00 57.36 1270 VAL A C 1
ATOM 9762 O O . VAL B 2 592 ? -14.891 -12.154 63.942 1.00 56.32 1270 VAL A O 1
ATOM 9766 N N . ILE B 2 593 ? -14.803 -9.920 63.823 1.00 58.03 1271 ILE A N 1
ATOM 9767 C CA . ILE B 2 593 ? -13.622 -9.959 62.964 1.00 57.59 1271 ILE A CA 1
ATOM 9768 C C . ILE B 2 593 ? -12.445 -10.584 63.691 1.00 57.57 1271 ILE A C 1
ATOM 9769 O O . ILE B 2 593 ? -11.675 -11.349 63.105 1.00 62.32 1271 ILE A O 1
ATOM 9774 N N . LYS B 2 594 ? -12.279 -10.278 64.972 1.00 58.62 1272 LYS A N 1
ATOM 9775 C CA . LYS B 2 594 ? -11.183 -10.900 65.698 1.00 58.73 1272 LYS A CA 1
ATOM 9776 C C . LYS B 2 594 ? -11.385 -12.408 65.780 1.00 57.51 1272 LYS A C 1
ATOM 9777 O O . LYS B 2 594 ? -10.443 -13.182 65.564 1.00 56.91 1272 LYS A O 1
ATOM 9783 N N . TRP B 2 595 ? -12.619 -12.847 66.042 1.00 57.20 1273 TRP A N 1
ATOM 9784 C CA . TRP B 2 595 ? -12.882 -14.277 66.164 1.00 56.21 1273 TRP A CA 1
ATOM 9785 C C . TRP B 2 595 ? -12.702 -15.003 64.833 1.00 54.86 1273 TRP A C 1
ATOM 9786 O O . TRP B 2 595 ? -12.103 -16.082 64.788 1.00 54.15 1273 TRP A O 1
ATOM 9797 N N . LEU B 2 596 ? -13.215 -14.433 63.738 1.00 54.58 1274 LEU A N 1
ATOM 9798 C CA . LEU B 2 596 ? -13.054 -15.050 62.423 1.00 53.44 1274 LEU A CA 1
ATOM 9799 C C . LEU B 2 596 ? -11.602 -15.028 61.972 1.00 53.31 1274 LEU A C 1
ATOM 9800 O O . LEU B 2 596 ? -11.140 -15.952 61.296 1.00 52.39 1274 LEU A O 1
ATOM 9805 N N . SER B 2 597 ? -10.878 -13.968 62.310 1.00 54.32 1275 SER A N 1
ATOM 9806 C CA . SER B 2 597 ? -9.476 -13.887 61.936 1.00 54.42 1275 SER A CA 1
ATOM 9807 C C . SER B 2 597 ? -8.659 -14.941 62.660 1.00 54.18 1275 SER A C 1
ATOM 9808 O O . SER B 2 597 ? -7.801 -15.592 62.057 1.00 53.57 1275 SER A O 1
ATOM 9811 N N . GLU B 2 598 ? -8.902 -15.116 63.958 1.00 54.74 1276 GLU A N 1
ATOM 9812 C CA . GLU B 2 598 ? -8.145 -16.109 64.710 1.00 54.66 1276 GLU A CA 1
ATOM 9813 C C . GLU B 2 598 ? -8.590 -17.534 64.417 1.00 53.43 1276 GLU A C 1
ATOM 9814 O O . GLU B 2 598 ? -7.794 -18.467 64.553 1.00 53.10 1276 GLU A O 1
ATOM 9820 N N . GLU B 2 599 ? -9.833 -17.725 63.998 1.00 52.86 1277 GLU A N 1
ATOM 9821 C CA . GLU B 2 599 ? -10.282 -19.041 63.573 1.00 51.79 1277 GLU A CA 1
ATOM 9822 C C . GLU B 2 599 ? -9.744 -19.417 62.201 1.00 50.88 1277 GLU A C 1
ATOM 9823 O O . GLU B 2 599 ? -9.900 -20.567 61.781 1.00 50.04 1277 GLU A O 1
ATOM 9829 N N . GLN B 2 600 ? -9.125 -18.477 61.496 1.00 51.13 1278 GLN A N 1
ATOM 9830 C CA . GLN B 2 600 ? -8.530 -18.765 60.205 1.00 50.44 1278 GLN A CA 1
ATOM 9831 C C . GLN B 2 600 ? -7.369 -19.741 60.375 1.00 50.16 1278 GLN A C 1
ATOM 9832 O O . GLN B 2 600 ? -6.892 -20.001 61.481 1.00 53.64 1278 GLN A O 1
ATOM 9838 N N . ARG B 2 601 ? -6.897 -20.265 59.256 1.00 49.47 1279 ARG A N 1
ATOM 9839 C CA . ARG B 2 601 ? -5.914 -21.330 59.252 1.00 49.10 1279 ARG A CA 1
ATOM 9840 C C . ARG B 2 601 ? -4.724 -20.947 58.392 1.00 49.27 1279 ARG A C 1
ATOM 9841 O O . ARG B 2 601 ? -4.855 -20.182 57.437 1.00 49.33 1279 ARG A O 1
ATOM 9849 N N . TYR B 2 602 ? -3.553 -21.460 58.760 1.00 49.48 1280 TYR A N 1
ATOM 9850 C CA . TYR B 2 602 ? -2.373 -21.253 57.931 1.00 54.98 1280 TYR A CA 1
ATOM 9851 C C . TYR B 2 602 ? -2.660 -21.757 56.528 1.00 48.82 1280 TYR A C 1
ATOM 9852 O O . TYR B 2 602 ? -3.026 -22.920 56.338 1.00 48.01 1280 TYR A O 1
ATOM 9861 N N . GLY B 2 603 ? -2.519 -20.873 55.552 1.00 49.09 1281 GLY A N 1
ATOM 9862 C CA . GLY B 2 603 ? -2.950 -21.123 54.199 1.00 48.46 1281 GLY A CA 1
ATOM 9863 C C . GLY B 2 603 ? -4.088 -20.242 53.748 1.00 48.52 1281 GLY A C 1
ATOM 9864 O O . GLY B 2 603 ? -4.243 -20.026 52.542 1.00 48.41 1281 GLY A O 1
ATOM 9865 N N . GLY B 2 604 ? -4.881 -19.723 54.675 1.00 48.80 1282 GLY A N 1
ATOM 9866 C CA . GLY B 2 604 ? -5.950 -18.802 54.368 1.00 49.03 1282 GLY A CA 1
ATOM 9867 C C . GLY B 2 604 ? -7.335 -19.382 54.519 1.00 48.41 1282 GLY A C 1
ATOM 9868 O O . GLY B 2 604 ? -8.288 -18.625 54.714 1.00 48.75 1282 GLY A O 1
ATOM 9869 N N . GLY B 2 605 ? -7.479 -20.697 54.439 1.00 47.63 1283 GLY A N 1
ATOM 9870 C CA . GLY B 2 605 ? -8.780 -21.321 54.494 1.00 47.16 1283 GLY A CA 1
ATOM 9871 C C . GLY B 2 605 ? -9.267 -21.561 55.909 1.00 47.34 1283 GLY A C 1
ATOM 9872 O O . GLY B 2 605 ? -8.660 -21.159 56.902 1.00 47.87 1283 GLY A O 1
ATOM 9873 N N . PHE B 2 606 ? -10.413 -22.227 55.989 1.00 47.01 1284 PHE A N 1
ATOM 9874 C CA . PHE B 2 606 ? -11.027 -22.542 57.269 1.00 47.24 1284 PHE A CA 1
ATOM 9875 C C . PHE B 2 606 ? -11.321 -24.037 57.339 1.00 46.70 1284 PHE A C 1
ATOM 9876 O O . PHE B 2 606 ? -10.448 -24.857 57.045 1.00 46.30 1284 PHE A O 1
ATOM 9884 N N . TYR B 2 607 ? -12.536 -24.413 57.733 1.00 46.79 1285 TYR A N 1
ATOM 9885 C CA . TYR B 2 607 ? -12.836 -25.827 57.937 1.00 46.48 1285 TYR A CA 1
ATOM 9886 C C . TYR B 2 607 ? -13.320 -26.502 56.663 1.00 45.99 1285 TYR A C 1
ATOM 9887 O O . TYR B 2 607 ? -12.757 -27.520 56.254 1.00 60.06 1285 TYR A O 1
ATOM 9896 N N . SER B 2 608 ? -14.345 -25.945 56.023 1.00 46.14 1286 SER A N 1
ATOM 9897 C CA . SER B 2 608 ? -14.858 -26.524 54.790 1.00 45.85 1286 SER A CA 1
ATOM 9898 C C . SER B 2 608 ? -14.937 -25.445 53.726 1.00 45.93 1286 SER A C 1
ATOM 9899 O O . SER B 2 608 ? -14.221 -24.448 53.802 1.00 46.06 1286 SER A O 1
ATOM 9902 N N . THR B 2 609 ? -15.815 -25.618 52.743 1.00 45.98 1287 THR A N 1
ATOM 9903 C CA . THR B 2 609 ? -15.818 -24.715 51.600 1.00 46.11 1287 THR A CA 1
ATOM 9904 C C . THR B 2 609 ? -16.682 -23.484 51.845 1.00 46.71 1287 THR A C 1
ATOM 9905 O O . THR B 2 609 ? -16.204 -22.354 51.712 1.00 46.95 1287 THR A O 1
ATOM 9909 N N . GLN B 2 610 ? -17.941 -23.679 52.239 1.00 47.08 1288 GLN A N 1
ATOM 9910 C CA . GLN B 2 610 ? -18.862 -22.554 52.378 1.00 47.74 1288 GLN A CA 1
ATOM 9911 C C . GLN B 2 610 ? -18.404 -21.592 53.464 1.00 48.01 1288 GLN A C 1
ATOM 9912 O O . GLN B 2 610 ? -18.341 -20.371 53.251 1.00 62.12 1288 GLN A O 1
ATOM 9918 N N . ASP B 2 611 ? -18.077 -22.126 54.639 1.00 47.91 1289 ASP A N 1
ATOM 9919 C CA . ASP B 2 611 ? -17.564 -21.273 55.701 1.00 48.27 1289 ASP A CA 1
ATOM 9920 C C . ASP B 2 611 ? -16.322 -20.531 55.255 1.00 48.16 1289 ASP A C 1
ATOM 9921 O O . ASP B 2 611 ? -16.140 -19.360 55.606 1.00 48.71 1289 ASP A O 1
ATOM 9926 N N . THR B 2 612 ? -15.497 -21.168 54.423 1.00 47.56 1290 THR A N 1
ATOM 9927 C CA . THR B 2 612 ? -14.301 -20.508 53.918 1.00 47.56 1290 THR A CA 1
ATOM 9928 C C . THR B 2 612 ? -14.666 -19.307 53.062 1.00 48.05 1290 THR A C 1
ATOM 9929 O O . THR B 2 612 ? -14.206 -18.194 53.320 1.00 48.60 1290 THR A O 1
ATOM 9933 N N . ILE B 2 613 ? -15.506 -19.502 52.043 1.00 47.99 1291 ILE A N 1
ATOM 9934 C CA . ILE B 2 613 ? -15.781 -18.399 51.125 1.00 48.52 1291 ILE A CA 1
ATOM 9935 C C . ILE B 2 613 ? -16.464 -17.245 51.841 1.00 49.29 1291 ILE A C 1
ATOM 9936 O O . ILE B 2 613 ? -16.085 -16.083 51.660 1.00 49.87 1291 ILE A O 1
ATOM 9941 N N . ASN B 2 614 ? -17.431 -17.536 52.712 1.00 49.41 1292 ASN A N 1
ATOM 9942 C CA . ASN B 2 614 ? -18.126 -16.435 53.371 1.00 50.24 1292 ASN A CA 1
ATOM 9943 C C . ASN B 2 614 ? -17.226 -15.736 54.381 1.00 50.59 1292 ASN A C 1
ATOM 9944 O O . ASN B 2 614 ? -17.310 -14.514 54.549 1.00 51.38 1292 ASN A O 1
ATOM 9949 N N . ALA B 2 615 ? -16.347 -16.479 55.045 1.00 50.12 1293 ALA A N 1
ATOM 9950 C CA . ALA B 2 615 ? -15.423 -15.838 55.969 1.00 50.58 1293 ALA A CA 1
ATOM 9951 C C . ALA B 2 615 ? -14.381 -14.998 55.236 1.00 50.86 1293 ALA A C 1
ATOM 9952 O O . ALA B 2 615 ? -14.017 -13.912 55.702 1.00 51.69 1293 ALA A O 1
ATOM 9954 N N . ILE B 2 616 ? -13.904 -15.468 54.080 1.00 50.31 1294 ILE A N 1
ATOM 9955 C CA . ILE B 2 616 ? -12.968 -14.674 53.288 1.00 50.69 1294 ILE A CA 1
ATOM 9956 C C . ILE B 2 616 ? -13.630 -13.390 52.823 1.00 51.55 1294 ILE A C 1
ATOM 9957 O O . ILE B 2 616 ? -13.021 -12.314 52.855 1.00 52.37 1294 ILE A O 1
ATOM 9962 N N . GLU B 2 617 ? -14.885 -13.476 52.384 1.00 51.49 1295 GLU A N 1
ATOM 9963 C CA . GLU B 2 617 ? -15.589 -12.265 51.980 1.00 52.39 1295 GLU A CA 1
ATOM 9964 C C . GLU B 2 617 ? -15.778 -11.319 53.158 1.00 53.24 1295 GLU A C 1
ATOM 9965 O O . GLU B 2 617 ? -15.700 -10.097 53.000 1.00 54.19 1295 GLU A O 1
ATOM 9971 N N . GLY B 2 618 ? -16.038 -11.860 54.348 1.00 53.02 1296 GLY A N 1
ATOM 9972 C CA . GLY B 2 618 ? -16.189 -10.998 55.510 1.00 53.92 1296 GLY A CA 1
ATOM 9973 C C . GLY B 2 618 ? -14.906 -10.275 55.864 1.00 54.53 1296 GLY A C 1
ATOM 9974 O O . GLY B 2 618 ? -14.889 -9.053 56.034 1.00 55.61 1296 GLY A O 1
ATOM 9975 N N . LEU B 2 619 ? -13.807 -11.018 55.956 1.00 53.95 1297 LEU A N 1
ATOM 9976 C CA . LEU B 2 619 ? -12.535 -10.401 56.297 1.00 55.83 1297 LEU A CA 1
ATOM 9977 C C . LEU B 2 619 ? -12.124 -9.381 55.246 1.00 55.31 1297 LEU A C 1
ATOM 9978 O O . LEU B 2 619 ? -11.641 -8.293 55.579 1.00 56.46 1297 LEU A O 1
ATOM 9983 N N . THR B 2 620 ? -12.312 -9.711 53.969 1.00 54.75 1298 THR A N 1
ATOM 9984 C CA . THR B 2 620 ? -11.888 -8.811 52.903 1.00 55.46 1298 THR A CA 1
ATOM 9985 C C . THR B 2 620 ? -12.745 -7.556 52.857 1.00 56.54 1298 THR A C 1
ATOM 9986 O O . THR B 2 620 ? -12.224 -6.436 52.778 1.00 57.70 1298 THR A O 1
ATOM 9990 N N . GLU B 2 621 ? -14.066 -7.719 52.921 1.00 56.28 1299 GLU A N 1
ATOM 9991 C CA . GLU B 2 621 ? -14.948 -6.560 52.877 1.00 57.35 1299 GLU A CA 1
ATOM 9992 C C . GLU B 2 621 ? -14.712 -5.647 54.070 1.00 58.43 1299 GLU A C 1
ATOM 9993 O O . GLU B 2 621 ? -14.669 -4.418 53.928 1.00 59.68 1299 GLU A O 1
ATOM 9999 N N . TYR B 2 622 ? -14.508 -6.231 55.250 1.00 58.08 1300 TYR A N 1
ATOM 10000 C CA . TYR B 2 622 ? -14.157 -5.421 56.409 1.00 59.19 1300 TYR A CA 1
ATOM 10001 C C . TYR B 2 622 ? -12.827 -4.704 56.205 1.00 60.06 1300 TYR A C 1
ATOM 10002 O O . TYR B 2 622 ? -12.700 -3.521 56.533 1.00 61.46 1300 TYR A O 1
ATOM 10011 N N . SER B 2 623 ? -11.837 -5.382 55.624 1.00 59.36 1301 SER A N 1
ATOM 10012 C CA . SER B 2 623 ? -10.545 -4.736 55.416 1.00 60.30 1301 SER A CA 1
ATOM 10013 C C . SER B 2 623 ? -10.644 -3.578 54.433 1.00 61.37 1301 SER A C 1
ATOM 10014 O O . SER B 2 623 ? -9.867 -2.623 54.528 1.00 62.72 1301 SER A O 1
ATOM 10017 N N . LEU B 2 624 ? -11.585 -3.638 53.490 1.00 60.92 1302 LEU A N 1
ATOM 10018 C CA . LEU B 2 624 ? -11.782 -2.530 52.561 1.00 62.03 1302 LEU A CA 1
ATOM 10019 C C . LEU B 2 624 ? -12.656 -1.436 53.137 1.00 63.21 1302 LEU A C 1
ATOM 10020 O O . LEU B 2 624 ? -12.628 -0.309 52.639 1.00 64.54 1302 LEU A O 1
ATOM 10025 N N . LEU B 2 625 ? -13.425 -1.741 54.171 1.00 62.86 1303 LEU A N 1
ATOM 10026 C CA . LEU B 2 625 ? -14.341 -0.762 54.730 1.00 63.98 1303 LEU A CA 1
ATOM 10027 C C . LEU B 2 625 ? -13.688 0.125 55.789 1.00 65.40 1303 LEU A C 1
ATOM 10028 O O . LEU B 2 625 ? -14.137 1.256 55.999 1.00 66.79 1303 LEU A O 1
ATOM 10033 N N . VAL B 2 626 ? -12.644 -0.350 56.461 1.00 65.20 1304 VAL A N 1
ATOM 10034 C CA . VAL B 2 626 ? -12.001 0.393 57.536 1.00 66.60 1304 VAL A CA 1
ATOM 10035 C C . VAL B 2 626 ? -10.715 1.019 57.008 1.00 67.64 1304 VAL A C 1
ATOM 10036 O O . VAL B 2 626 ? -10.153 0.594 55.999 1.00 66.99 1304 VAL A O 1
ATOM 10040 N N . LYS B 2 627 ? -10.238 2.045 57.713 1.00 69.41 1305 LYS A N 1
ATOM 10041 C CA . LYS B 2 627 ? -9.029 2.758 57.315 1.00 70.75 1305 LYS A CA 1
ATOM 10042 C C . LYS B 2 627 ? -7.815 1.837 57.304 1.00 70.00 1305 LYS A C 1
ATOM 10043 O O . LYS B 2 627 ? -7.585 1.079 58.249 1.00 69.38 1305 LYS A O 1
ATOM 10049 N N . GLN B 2 628 ? -7.039 1.904 56.224 1.00 84.16 1306 GLN A N 1
ATOM 10050 C CA . GLN B 2 628 ? -5.800 1.140 56.116 1.00 91.18 1306 GLN A CA 1
ATOM 10051 C C . GLN B 2 628 ? -4.718 1.831 56.936 1.00 78.50 1306 GLN A C 1
ATOM 10052 O O . GLN B 2 628 ? -4.290 2.942 56.610 1.00 73.31 1306 GLN A O 1
ATOM 10058 N N . LEU B 2 629 ? -4.289 1.174 58.007 1.00 71.21 1307 LEU A N 1
ATOM 10059 C CA . LEU B 2 629 ? -3.283 1.718 58.901 1.00 72.97 1307 LEU A CA 1
ATOM 10060 C C . LEU B 2 629 ? -1.877 1.450 58.379 1.00 73.35 1307 LEU A C 1
ATOM 10061 O O . LEU B 2 629 ? -1.629 0.473 57.666 1.00 71.85 1307 LEU A O 1
ATOM 10066 N N . ARG B 2 630 ? -0.947 2.323 58.756 1.00 75.49 1308 ARG A N 1
ATOM 10067 C CA . ARG B 2 630 ? 0.453 2.078 58.453 1.00 76.35 1308 ARG A CA 1
ATOM 10068 C C . ARG B 2 630 ? 0.940 0.867 59.236 1.00 77.40 1308 ARG A C 1
ATOM 10069 O O . ARG B 2 630 ? 0.513 0.618 60.366 1.00 82.07 1308 ARG A O 1
ATOM 10077 N N . LEU B 2 631 ? 1.844 0.110 58.631 1.00 74.43 1309 LEU A N 1
ATOM 10078 C CA . LEU B 2 631 ? 2.291 -1.156 59.192 1.00 73.23 1309 LEU A CA 1
ATOM 10079 C C . LEU B 2 631 ? 3.764 -1.035 59.571 1.00 74.89 1309 LEU A C 1
ATOM 10080 O O . LEU B 2 631 ? 4.608 -0.781 58.706 1.00 75.67 1309 LEU A O 1
ATOM 10085 N N . SER B 2 632 ? 4.071 -1.213 60.863 1.00 75.55 1310 SER A N 1
ATOM 10086 C CA . SER B 2 632 ? 5.456 -1.136 61.340 1.00 77.26 1310 SER A CA 1
ATOM 10087 C C . SER B 2 632 ? 5.529 -1.800 62.715 1.00 77.15 1310 SER A C 1
ATOM 10088 O O . SER B 2 632 ? 5.082 -1.212 63.701 1.00 78.16 1310 SER A O 1
ATOM 10091 N N . MET B 2 633 ? 6.053 -3.025 62.761 1.00 75.97 1311 MET A N 1
ATOM 10092 C CA . MET B 2 633 ? 6.226 -3.764 64.006 1.00 75.90 1311 MET A CA 1
ATOM 10093 C C . MET B 2 633 ? 7.609 -4.401 64.072 1.00 76.50 1311 MET A C 1
ATOM 10094 O O . MET B 2 633 ? 8.230 -4.673 63.047 1.00 76.14 1311 MET A O 1
ATOM 10099 N N . ASP B 2 634 ? 8.088 -4.634 65.291 1.00 77.54 1312 ASP A N 1
ATOM 10100 C CA . ASP B 2 634 ? 9.281 -5.447 65.541 1.00 77.93 1312 ASP A CA 1
ATOM 10101 C C . ASP B 2 634 ? 8.822 -6.750 66.184 1.00 80.61 1312 ASP A C 1
ATOM 10102 O O . ASP B 2 634 ? 8.632 -6.815 67.402 1.00 89.23 1312 ASP A O 1
ATOM 10107 N N . ILE B 2 635 ? 8.641 -7.786 65.370 1.00 74.06 1313 ILE A N 1
ATOM 10108 C CA . ILE B 2 635 ? 8.068 -9.046 65.830 1.00 72.26 1313 ILE A CA 1
ATOM 10109 C C . ILE B 2 635 ? 9.189 -10.014 66.172 1.00 72.53 1313 ILE A C 1
ATOM 10110 O O . ILE B 2 635 ? 9.994 -10.379 65.309 1.00 72.33 1313 ILE A O 1
ATOM 10115 N N . ASP B 2 636 ? 9.260 -10.392 67.444 1.00 73.16 1314 ASP A N 1
ATOM 10116 C CA . ASP B 2 636 ? 10.276 -11.296 67.960 1.00 75.08 1314 ASP A CA 1
ATOM 10117 C C . ASP B 2 636 ? 9.612 -12.595 68.389 1.00 71.85 1314 ASP A C 1
ATOM 10118 O O . ASP B 2 636 ? 8.715 -12.586 69.239 1.00 75.39 1314 ASP A O 1
ATOM 10123 N N . VAL B 2 637 ? 10.043 -13.704 67.796 1.00 70.63 1315 VAL A N 1
ATOM 10124 C CA . VAL B 2 637 ? 9.607 -15.028 68.213 1.00 69.18 1315 VAL A CA 1
ATOM 10125 C C . VAL B 2 637 ? 10.788 -15.722 68.874 1.00 70.29 1315 VAL A C 1
ATOM 10126 O O . VAL B 2 637 ? 11.887 -15.787 68.302 1.00 70.91 1315 VAL A O 1
ATOM 10130 N N . SER B 2 638 ? 10.566 -16.216 70.089 1.00 70.68 1316 SER A N 1
ATOM 10131 C CA . SER B 2 638 ? 11.631 -16.811 70.875 1.00 71.99 1316 SER A CA 1
ATOM 10132 C C . SER B 2 638 ? 11.035 -17.901 71.742 1.00 71.20 1316 SER A C 1
ATOM 10133 O O . SER B 2 638 ? 9.845 -17.889 72.053 1.00 70.31 1316 SER A O 1
ATOM 10136 N N . TYR B 2 639 ? 11.873 -18.848 72.128 1.00 71.64 1317 TYR A N 1
ATOM 10137 C CA . TYR B 2 639 ? 11.449 -19.851 73.083 1.00 71.34 1317 TYR A CA 1
ATOM 10138 C C . TYR B 2 639 ? 11.582 -19.304 74.497 1.00 73.47 1317 TYR A C 1
ATOM 10139 O O . TYR B 2 639 ? 12.384 -18.405 74.764 1.00 75.43 1317 TYR A O 1
ATOM 10148 N N . LYS B 2 640 ? 10.779 -19.848 75.405 1.00 73.21 1318 LYS A N 1
ATOM 10149 C CA . LYS B 2 640 ? 10.817 -19.386 76.783 1.00 75.26 1318 LYS A CA 1
ATOM 10150 C C . LYS B 2 640 ? 12.135 -19.797 77.427 1.00 77.11 1318 LYS A C 1
ATOM 10151 O O . LYS B 2 640 ? 12.982 -18.944 77.704 1.00 79.13 1318 LYS A O 1
ATOM 10157 N N . HIS B 2 641 ? 12.345 -21.094 77.629 1.00 82.49 1319 HIS A N 1
ATOM 10158 C CA . HIS B 2 641 ? 13.600 -21.585 78.201 1.00 91.34 1319 HIS A CA 1
ATOM 10159 C C . HIS B 2 641 ? 14.514 -22.165 77.123 1.00 93.62 1319 HIS A C 1
ATOM 10160 O O . HIS B 2 641 ? 14.926 -23.323 77.169 1.00 111.54 1319 HIS A O 1
ATOM 10167 N N . LYS B 2 642 ? 14.828 -21.334 76.142 1.00 87.54 1320 LYS A N 1
ATOM 10168 C CA . LYS B 2 642 ? 15.760 -21.697 75.080 1.00 78.98 1320 LYS A CA 1
ATOM 10169 C C . LYS B 2 642 ? 16.146 -20.409 74.372 1.00 88.16 1320 LYS A C 1
ATOM 10170 O O . LYS B 2 642 ? 15.675 -19.323 74.725 1.00 100.04 1320 LYS A O 1
ATOM 10176 N N . GLY B 2 643 ? 16.993 -20.532 73.360 1.00 77.45 1321 GLY A N 1
ATOM 10177 C CA . GLY B 2 643 ? 17.442 -19.354 72.656 1.00 81.53 1321 GLY A CA 1
ATOM 10178 C C . GLY B 2 643 ? 16.323 -18.674 71.896 1.00 83.32 1321 GLY A C 1
ATOM 10179 O O . GLY B 2 643 ? 15.252 -19.233 71.658 1.00 77.36 1321 GLY A O 1
ATOM 10180 N N . ALA B 2 644 ? 16.583 -17.426 71.522 1.00 80.58 1322 ALA A N 1
ATOM 10181 C CA . ALA B 2 644 ? 15.639 -16.677 70.710 1.00 76.65 1322 ALA A CA 1
ATOM 10182 C C . ALA B 2 644 ? 15.616 -17.264 69.308 1.00 74.71 1322 ALA A C 1
ATOM 10183 O O . ALA B 2 644 ? 16.666 -17.434 68.683 1.00 75.30 1322 ALA A O 1
ATOM 10185 N N . LEU B 2 645 ? 14.422 -17.586 68.814 1.00 73.47 1323 LEU A N 1
ATOM 10186 C CA . LEU B 2 645 ? 14.307 -18.154 67.478 1.00 70.68 1323 LEU A CA 1
ATOM 10187 C C . LEU B 2 645 ? 14.784 -17.147 66.447 1.00 71.37 1323 LEU A C 1
ATOM 10188 O O . LEU B 2 645 ? 15.866 -17.318 65.877 1.00 72.07 1323 LEU A O 1
ATOM 10193 N N . HIS B 2 646 ? 14.005 -16.095 66.213 1.00 82.86 1324 HIS A N 1
ATOM 10194 C CA . HIS B 2 646 ? 14.459 -14.991 65.370 1.00 89.22 1324 HIS A CA 1
ATOM 10195 C C . HIS B 2 646 ? 13.424 -13.879 65.464 1.00 84.57 1324 HIS A C 1
ATOM 10196 O O . HIS B 2 646 ? 12.386 -14.019 66.118 1.00 80.49 1324 HIS A O 1
ATOM 10203 N N . ASN B 2 647 ? 13.717 -12.767 64.801 1.00 81.90 1325 ASN A N 1
ATOM 10204 C CA . ASN B 2 647 ? 12.823 -11.624 64.796 1.00 94.46 1325 ASN A CA 1
ATOM 10205 C C . ASN B 2 647 ? 12.942 -10.898 63.466 1.00 96.40 1325 ASN A C 1
ATOM 10206 O O . ASN B 2 647 ? 14.004 -10.891 62.839 1.00 98.19 1325 ASN A O 1
ATOM 10211 N N . TYR B 2 648 ? 11.839 -10.289 63.042 1.00 83.65 1326 TYR A N 1
ATOM 10212 C CA . TYR B 2 648 ? 11.828 -9.496 61.825 1.00 73.74 1326 TYR A CA 1
ATOM 10213 C C . TYR B 2 648 ? 10.989 -8.245 62.025 1.00 74.92 1326 TYR A C 1
ATOM 10214 O O . TYR B 2 648 ? 10.017 -8.236 62.788 1.00 85.03 1326 TYR A O 1
ATOM 10223 N N . LYS B 2 649 ? 11.398 -7.186 61.333 1.00 75.32 1327 LYS A N 1
ATOM 10224 C CA . LYS B 2 649 ? 10.676 -5.921 61.308 1.00 76.15 1327 LYS A CA 1
ATOM 10225 C C . LYS B 2 649 ? 9.679 -5.945 60.154 1.00 74.37 1327 LYS A C 1
ATOM 10226 O O . LYS B 2 649 ? 10.066 -5.969 58.983 1.00 74.21 1327 LYS A O 1
ATOM 10232 N N . MET B 2 650 ? 8.397 -5.942 60.490 1.00 73.15 1328 MET A N 1
ATOM 10233 C CA . MET B 2 650 ? 7.317 -6.009 59.517 1.00 71.47 1328 MET A CA 1
ATOM 10234 C C . MET B 2 650 ? 6.859 -4.609 59.133 1.00 72.69 1328 MET A C 1
ATOM 10235 O O . MET B 2 650 ? 6.487 -3.813 59.999 1.00 73.81 1328 MET A O 1
ATOM 10240 N N . THR B 2 651 ? 6.893 -4.310 57.840 1.00 72.58 1329 THR A N 1
ATOM 10241 C CA . THR B 2 651 ? 6.446 -3.034 57.304 1.00 73.69 1329 THR A CA 1
ATOM 10242 C C . THR B 2 651 ? 5.547 -3.302 56.106 1.00 72.02 1329 THR A C 1
ATOM 10243 O O . THR B 2 651 ? 5.330 -4.450 55.715 1.00 76.09 1329 THR A O 1
ATOM 10247 N N . ASP B 2 652 ? 5.025 -2.228 55.510 1.00 72.84 1330 ASP A N 1
ATOM 10248 C CA . ASP B 2 652 ? 4.265 -2.378 54.274 1.00 71.59 1330 ASP A CA 1
ATOM 10249 C C . ASP B 2 652 ? 5.147 -2.854 53.131 1.00 74.68 1330 ASP A C 1
ATOM 10250 O O . ASP B 2 652 ? 4.629 -3.332 52.117 1.00 70.18 1330 ASP A O 1
ATOM 10255 N N . LYS B 2 653 ? 6.465 -2.741 53.281 1.00 115.29 1331 LYS A N 1
ATOM 10256 C CA . LYS B 2 653 ? 7.378 -3.237 52.261 1.00 115.39 1331 LYS A CA 1
ATOM 10257 C C . LYS B 2 653 ? 7.297 -4.754 52.145 1.00 109.70 1331 LYS A C 1
ATOM 10258 O O . LYS B 2 653 ? 6.974 -5.289 51.079 1.00 113.54 1331 LYS A O 1
ATOM 10264 N N . ASN B 2 654 ? 7.581 -5.467 53.233 1.00 91.78 1332 ASN A N 1
ATOM 10265 C CA . ASN B 2 654 ? 7.399 -6.913 53.272 1.00 93.75 1332 ASN A CA 1
ATOM 10266 C C . ASN B 2 654 ? 6.586 -7.286 54.502 1.00 82.91 1332 ASN A C 1
ATOM 10267 O O . ASN B 2 654 ? 6.926 -6.892 55.622 1.00 89.11 1332 ASN A O 1
ATOM 10272 N N . PHE B 2 655 ? 5.500 -8.013 54.285 1.00 65.36 1333 PHE A N 1
ATOM 10273 C CA . PHE B 2 655 ? 4.700 -8.515 55.393 1.00 64.37 1333 PHE A CA 1
ATOM 10274 C C . PHE B 2 655 ? 4.092 -9.880 55.111 1.00 62.23 1333 PHE A C 1
ATOM 10275 O O . PHE B 2 655 ? 3.369 -10.397 55.966 1.00 61.35 1333 PHE A O 1
ATOM 10283 N N . LEU B 2 656 ? 4.356 -10.479 53.954 1.00 61.49 1334 LEU A N 1
ATOM 10284 C CA . LEU B 2 656 ? 3.953 -11.846 53.644 1.00 59.65 1334 LEU A CA 1
ATOM 10285 C C . LEU B 2 656 ? 5.119 -12.806 53.818 1.00 72.11 1334 LEU A C 1
ATOM 10286 O O . LEU B 2 656 ? 5.342 -13.687 52.984 1.00 83.69 1334 LEU A O 1
ATOM 10291 N N . GLY B 2 657 ? 5.870 -12.654 54.906 1.00 79.37 1335 GLY A N 1
ATOM 10292 C CA . GLY B 2 657 ? 7.097 -13.411 55.059 1.00 81.83 1335 GLY A CA 1
ATOM 10293 C C . GLY B 2 657 ? 6.853 -14.906 55.091 1.00 82.73 1335 GLY A C 1
ATOM 10294 O O . GLY B 2 657 ? 5.782 -15.381 55.469 1.00 84.81 1335 GLY A O 1
ATOM 10295 N N . ARG B 2 658 ? 7.872 -15.652 54.676 1.00 85.69 1336 ARG A N 1
ATOM 10296 C CA . ARG B 2 658 ? 7.763 -17.096 54.625 1.00 91.03 1336 ARG A CA 1
ATOM 10297 C C . ARG B 2 658 ? 7.575 -17.666 56.029 1.00 95.72 1336 ARG A C 1
ATOM 10298 O O . ARG B 2 658 ? 8.006 -17.065 57.016 1.00 125.62 1336 ARG A O 1
ATOM 10306 N N . PRO B 2 659 ? 6.926 -18.820 56.149 1.00 56.23 1337 PRO A N 1
ATOM 10307 C CA . PRO B 2 659 ? 6.782 -19.448 57.469 1.00 56.09 1337 PRO A CA 1
ATOM 10308 C C . PRO B 2 659 ? 8.110 -19.908 58.051 1.00 57.05 1337 PRO A C 1
ATOM 10309 O O . PRO B 2 659 ? 9.152 -19.796 57.400 1.00 58.48 1337 PRO A O 1
ATOM 10313 N N . VAL B 2 660 ? 8.084 -20.422 59.278 1.00 57.17 1338 VAL A N 1
ATOM 10314 C CA . VAL B 2 660 ? 9.278 -20.920 59.949 1.00 58.15 1338 VAL A CA 1
ATOM 10315 C C . VAL B 2 660 ? 8.896 -22.137 60.780 1.00 57.35 1338 VAL A C 1
ATOM 10316 O O . VAL B 2 660 ? 7.877 -22.124 61.476 1.00 60.27 1338 VAL A O 1
ATOM 10320 N N . GLU B 2 661 ? 9.676 -23.207 60.664 1.00 57.22 1339 GLU A N 1
ATOM 10321 C CA . GLU B 2 661 ? 9.420 -24.430 61.414 1.00 56.62 1339 GLU A CA 1
ATOM 10322 C C . GLU B 2 661 ? 9.964 -24.302 62.830 1.00 58.01 1339 GLU A C 1
ATOM 10323 O O . GLU B 2 661 ? 11.083 -23.825 63.035 1.00 59.46 1339 GLU A O 1
ATOM 10329 N N . VAL B 2 662 ? 9.158 -24.698 63.804 1.00 57.70 1340 VAL A N 1
ATOM 10330 C CA . VAL B 2 662 ? 9.536 -24.671 65.210 1.00 59.01 1340 VAL A CA 1
ATOM 10331 C C . VAL B 2 662 ? 10.022 -26.070 65.575 1.00 63.35 1340 VAL A C 1
ATOM 10332 O O . VAL B 2 662 ? 9.221 -26.985 65.784 1.00 66.72 1340 VAL A O 1
ATOM 10336 N N . LEU B 2 663 ? 11.344 -26.242 65.646 1.00 82.88 1341 LEU A N 1
ATOM 10337 C CA . LEU B 2 663 ? 11.926 -27.555 65.899 1.00 80.55 1341 LEU A CA 1
ATOM 10338 C C . LEU B 2 663 ? 12.054 -27.875 67.382 1.00 79.01 1341 LEU A C 1
ATOM 10339 O O . LEU B 2 663 ? 11.744 -28.997 67.799 1.00 81.11 1341 LEU A O 1
ATOM 10344 N N . LEU B 2 664 ? 12.504 -26.916 68.184 1.00 76.09 1342 LEU A N 1
ATOM 10345 C CA . LEU B 2 664 ? 12.778 -27.193 69.585 1.00 64.11 1342 LEU A CA 1
ATOM 10346 C C . LEU B 2 664 ? 11.493 -27.481 70.354 1.00 63.44 1342 LEU A C 1
ATOM 10347 O O . LEU B 2 664 ? 10.409 -27.008 70.007 1.00 62.39 1342 LEU A O 1
ATOM 10352 N N . ASN B 2 665 ? 11.632 -28.261 71.422 1.00 81.90 1343 ASN A N 1
ATOM 10353 C CA . ASN B 2 665 ? 10.496 -28.731 72.210 1.00 82.85 1343 ASN A CA 1
ATOM 10354 C C . ASN B 2 665 ? 10.163 -27.782 73.344 1.00 80.56 1343 ASN A C 1
ATOM 10355 O O . ASN B 2 665 ? 9.748 -28.215 74.423 1.00 105.11 1343 ASN A O 1
ATOM 10360 N N . ASP B 2 666 ? 10.334 -26.485 73.133 1.00 65.71 1344 ASP A N 1
ATOM 10361 C CA . ASP B 2 666 ? 10.076 -25.489 74.157 1.00 67.16 1344 ASP A CA 1
ATOM 10362 C C . ASP B 2 666 ? 8.834 -24.685 73.796 1.00 66.14 1344 ASP A C 1
ATOM 10363 O O . ASP B 2 666 ? 8.364 -24.707 72.658 1.00 64.53 1344 ASP A O 1
ATOM 10368 N N . ASP B 2 667 ? 8.305 -23.969 74.784 1.00 67.22 1345 ASP A N 1
ATOM 10369 C CA . ASP B 2 667 ? 7.151 -23.112 74.556 1.00 66.54 1345 ASP A CA 1
ATOM 10370 C C . ASP B 2 667 ? 7.533 -21.908 73.702 1.00 66.73 1345 ASP A C 1
ATOM 10371 O O . ASP B 2 667 ? 8.571 -21.279 73.914 1.00 68.32 1345 ASP A O 1
ATOM 10376 N N . LEU B 2 668 ? 6.690 -21.593 72.727 1.00 65.23 1346 LEU A N 1
ATOM 10377 C CA . LEU B 2 668 ? 6.939 -20.476 71.829 1.00 65.33 1346 LEU A CA 1
ATOM 10378 C C . LEU B 2 668 ? 6.341 -19.190 72.377 1.00 66.36 1346 LEU A C 1
ATOM 10379 O O . LEU B 2 668 ? 5.310 -19.200 73.049 1.00 66.20 1346 LEU A O 1
ATOM 10384 N N . ILE B 2 669 ? 6.997 -18.072 72.076 1.00 67.52 1347 ILE A N 1
ATOM 10385 C CA . ILE B 2 669 ? 6.577 -16.754 72.540 1.00 68.74 1347 ILE A CA 1
ATOM 10386 C C . ILE B 2 669 ? 6.729 -15.780 71.384 1.00 68.60 1347 ILE A C 1
ATOM 10387 O O . ILE B 2 669 ? 7.839 -15.580 70.879 1.00 69.32 1347 ILE A O 1
ATOM 10392 N N . VAL B 2 670 ? 5.619 -15.195 70.953 1.00 67.76 1348 VAL A N 1
ATOM 10393 C CA . VAL B 2 670 ? 5.607 -14.182 69.907 1.00 67.74 1348 VAL A CA 1
ATOM 10394 C C . VAL B 2 670 ? 5.268 -12.861 70.574 1.00 69.36 1348 VAL A C 1
ATOM 10395 O O . VAL B 2 670 ? 4.212 -12.736 71.206 1.00 69.19 1348 VAL A O 1
ATOM 10399 N N . SER B 2 671 ? 6.153 -11.877 70.432 1.00 71.04 1349 SER A N 1
ATOM 10400 C CA . SER B 2 671 ? 5.990 -10.602 71.111 1.00 73.38 1349 SER A CA 1
ATOM 10401 C C . SER B 2 671 ? 6.345 -9.466 70.165 1.00 73.64 1349 SER A C 1
ATOM 10402 O O . SER B 2 671 ? 7.063 -9.649 69.180 1.00 73.24 1349 SER A O 1
ATOM 10405 N N . THR B 2 672 ? 5.834 -8.280 70.484 1.00 74.83 1350 THR A N 1
ATOM 10406 C CA . THR B 2 672 ? 6.134 -7.079 69.723 1.00 75.89 1350 THR A CA 1
ATOM 10407 C C . THR B 2 672 ? 6.077 -5.878 70.655 1.00 81.03 1350 THR A C 1
ATOM 10408 O O . THR B 2 672 ? 5.338 -5.876 71.643 1.00 78.42 1350 THR A O 1
ATOM 10412 N N . GLY B 2 673 ? 6.862 -4.851 70.331 1.00 98.98 1351 GLY A N 1
ATOM 10413 C CA . GLY B 2 673 ? 6.885 -3.627 71.108 1.00 100.75 1351 GLY A CA 1
ATOM 10414 C C . GLY B 2 673 ? 5.747 -2.701 70.745 1.00 94.11 1351 GLY A C 1
ATOM 10415 O O . GLY B 2 673 ? 4.660 -3.138 70.353 1.00 80.17 1351 GLY A O 1
ATOM 10416 N N . PHE B 2 674 ? 5.995 -1.401 70.870 1.00 96.48 1352 PHE A N 1
ATOM 10417 C CA . PHE B 2 674 ? 5.042 -0.422 70.368 1.00 95.12 1352 PHE A CA 1
ATOM 10418 C C . PHE B 2 674 ? 5.050 -0.456 68.847 1.00 90.32 1352 PHE A C 1
ATOM 10419 O O . PHE B 2 674 ? 6.105 -0.321 68.221 1.00 94.32 1352 PHE A O 1
ATOM 10427 N N . GLY B 2 675 ? 3.874 -0.625 68.248 1.00 81.14 1353 GLY A N 1
ATOM 10428 C CA . GLY B 2 675 ? 3.793 -0.823 66.818 1.00 86.67 1353 GLY A CA 1
ATOM 10429 C C . GLY B 2 675 ? 2.573 -0.157 66.215 1.00 85.01 1353 GLY A C 1
ATOM 10430 O O . GLY B 2 675 ? 1.636 0.236 66.912 1.00 79.26 1353 GLY A O 1
ATOM 10431 N N . SER B 2 676 ? 2.623 -0.014 64.895 1.00 78.34 1354 SER A N 1
ATOM 10432 C CA . SER B 2 676 ? 1.496 0.421 64.084 1.00 80.76 1354 SER A CA 1
ATOM 10433 C C . SER B 2 676 ? 1.122 -0.690 63.117 1.00 74.92 1354 SER A C 1
ATOM 10434 O O . SER B 2 676 ? 1.996 -1.243 62.443 1.00 79.54 1354 SER A O 1
ATOM 10437 N N . GLY B 2 677 ? -0.162 -1.030 63.057 1.00 73.38 1355 GLY A N 1
ATOM 10438 C CA . GLY B 2 677 ? -0.620 -2.052 62.141 1.00 71.12 1355 GLY A CA 1
ATOM 10439 C C . GLY B 2 677 ? -1.400 -3.127 62.855 1.00 69.55 1355 GLY A C 1
ATOM 10440 O O . GLY B 2 677 ? -1.823 -2.966 64.004 1.00 70.15 1355 GLY A O 1
ATOM 10441 N N . LEU B 2 678 ? -1.602 -4.252 62.163 1.00 67.60 1356 LEU A N 1
ATOM 10442 C CA . LEU B 2 678 ? -2.440 -5.325 62.693 1.00 66.05 1356 LEU A CA 1
ATOM 10443 C C . LEU B 2 678 ? -2.032 -6.634 62.024 1.00 64.40 1356 LEU A C 1
ATOM 10444 O O . LEU B 2 678 ? -2.441 -6.898 60.894 1.00 63.27 1356 LEU A O 1
ATOM 10449 N N . ALA B 2 679 ? -1.256 -7.448 62.730 1.00 64.35 1357 ALA A N 1
ATOM 10450 C CA . ALA B 2 679 ? -0.700 -8.662 62.147 1.00 63.03 1357 ALA A CA 1
ATOM 10451 C C . ALA B 2 679 ? -1.435 -9.908 62.635 1.00 62.39 1357 ALA A C 1
ATOM 10452 O O . ALA B 2 679 ? -2.181 -9.873 63.612 1.00 74.58 1357 ALA A O 1
ATOM 10454 N N . THR B 2 680 ? -1.231 -11.017 61.923 1.00 60.13 1358 THR A N 1
ATOM 10455 C CA . THR B 2 680 ? -1.819 -12.300 62.290 1.00 58.77 1358 THR A CA 1
ATOM 10456 C C . THR B 2 680 ? -0.711 -13.320 62.517 1.00 58.58 1358 THR A C 1
ATOM 10457 O O . THR B 2 680 ? 0.247 -13.394 61.740 1.00 58.65 1358 THR A O 1
ATOM 10461 N N . VAL B 2 681 ? -0.858 -14.121 63.569 1.00 58.40 1359 VAL A N 1
ATOM 10462 C CA . VAL B 2 681 ? 0.125 -15.128 63.955 1.00 58.34 1359 VAL A CA 1
ATOM 10463 C C . VAL B 2 681 ? -0.615 -16.450 64.096 1.00 56.92 1359 VAL A C 1
ATOM 10464 O O . VAL B 2 681 ? -1.465 -16.594 64.982 1.00 56.94 1359 VAL A O 1
ATOM 10468 N N . HIS B 2 682 ? -0.330 -17.396 63.205 1.00 55.79 1360 HIS A N 1
ATOM 10469 C CA . HIS B 2 682 ? -0.952 -18.710 63.231 1.00 54.53 1360 HIS A CA 1
ATOM 10470 C C . HIS B 2 682 ? 0.108 -19.783 63.405 1.00 54.43 1360 HIS A C 1
ATOM 10471 O O . HIS B 2 682 ? 1.200 -19.690 62.838 1.00 54.75 1360 HIS A O 1
ATOM 10478 N N . VAL B 2 683 ? -0.218 -20.798 64.197 1.00 54.10 1361 VAL A N 1
ATOM 10479 C CA . VAL B 2 683 ? 0.654 -21.942 64.405 1.00 53.98 1361 VAL A CA 1
ATOM 10480 C C . VAL B 2 683 ? -0.135 -23.197 64.082 1.00 52.67 1361 VAL A C 1
ATOM 10481 O O . VAL B 2 683 ? -1.223 -23.411 64.630 1.00 52.43 1361 VAL A O 1
ATOM 10485 N N . THR B 2 684 ? 0.404 -24.012 63.185 1.00 51.93 1362 THR A N 1
ATOM 10486 C CA . THR B 2 684 ? -0.205 -25.275 62.790 1.00 50.81 1362 THR A CA 1
ATOM 10487 C C . THR B 2 684 ? 0.634 -26.394 63.384 1.00 51.04 1362 THR A C 1
ATOM 10488 O O . THR B 2 684 ? 1.821 -26.513 63.077 1.00 51.36 1362 THR A O 1
ATOM 10492 N N . THR B 2 685 ? 0.024 -27.198 64.240 1.00 50.98 1363 THR A N 1
ATOM 10493 C CA . THR B 2 685 ? 0.698 -28.302 64.898 1.00 51.30 1363 THR A CA 1
ATOM 10494 C C . THR B 2 685 ? 0.305 -29.590 64.191 1.00 50.24 1363 THR A C 1
ATOM 10495 O O . THR B 2 685 ? -0.887 -29.880 64.042 1.00 49.62 1363 THR A O 1
ATOM 10499 N N . VAL B 2 686 ? 1.304 -30.340 63.735 1.00 50.14 1364 VAL A N 1
ATOM 10500 C CA . VAL B 2 686 ? 1.113 -31.643 63.116 1.00 49.34 1364 VAL A CA 1
ATOM 10501 C C . VAL B 2 686 ? 1.716 -32.689 64.038 1.00 49.93 1364 VAL A C 1
ATOM 10502 O O . VAL B 2 686 ? 2.919 -32.644 64.333 1.00 50.66 1364 VAL A O 1
ATOM 10506 N N . VAL B 2 687 ? 0.888 -33.642 64.472 1.00 49.73 1365 VAL A N 1
ATOM 10507 C CA . VAL B 2 687 ? 1.327 -34.772 65.280 1.00 50.29 1365 VAL A CA 1
ATOM 10508 C C . VAL B 2 687 ? 0.836 -36.060 64.635 1.00 49.56 1365 VAL A C 1
ATOM 10509 O O . VAL B 2 687 ? 0.012 -36.047 63.725 1.00 48.71 1365 VAL A O 1
ATOM 10513 N N . HIS B 2 688 ? 1.370 -37.181 65.106 1.00 50.01 1366 HIS A N 1
ATOM 10514 C CA . HIS B 2 688 ? 0.930 -38.496 64.668 1.00 49.57 1366 HIS A CA 1
ATOM 10515 C C . HIS B 2 688 ? 0.518 -39.299 65.889 1.00 50.35 1366 HIS A C 1
ATOM 10516 O O . HIS B 2 688 ? 1.306 -39.452 66.823 1.00 51.29 1366 HIS A O 1
ATOM 10523 N N . LYS B 2 689 ? -0.696 -39.832 65.869 1.00 50.08 1367 LYS A N 1
ATOM 10524 C CA . LYS B 2 689 ? -1.252 -40.535 67.011 1.00 50.90 1367 LYS A CA 1
ATOM 10525 C C . LYS B 2 689 ? -1.446 -42.012 66.700 1.00 50.89 1367 LYS A C 1
ATOM 10526 O O . LYS B 2 689 ? -1.620 -42.401 65.544 1.00 50.10 1367 LYS A O 1
ATOM 10532 N N . THR B 2 690 ? -1.406 -42.832 67.751 1.00 51.88 1368 THR A N 1
ATOM 10533 C CA . THR B 2 690 ? -1.541 -44.276 67.623 1.00 53.93 1368 THR A CA 1
ATOM 10534 C C . THR B 2 690 ? -2.972 -44.772 67.783 1.00 52.29 1368 THR A C 1
ATOM 10535 O O . THR B 2 690 ? -3.240 -45.939 67.481 1.00 52.45 1368 THR A O 1
ATOM 10539 N N . SER B 2 691 ? -3.892 -43.934 68.251 1.00 52.35 1369 SER A N 1
ATOM 10540 C CA . SER B 2 691 ? -5.244 -44.381 68.547 1.00 52.74 1369 SER A CA 1
ATOM 10541 C C . SER B 2 691 ? -6.256 -43.332 68.116 1.00 52.09 1369 SER A C 1
ATOM 10542 O O . SER B 2 691 ? -5.927 -42.168 67.881 1.00 51.55 1369 SER A O 1
ATOM 10545 N N . THR B 2 692 ? -7.507 -43.771 68.025 1.00 52.28 1370 THR A N 1
ATOM 10546 C CA . THR B 2 692 ? -8.624 -42.909 67.678 1.00 51.87 1370 THR A CA 1
ATOM 10547 C C . THR B 2 692 ? -9.795 -43.101 68.632 1.00 65.42 1370 THR A C 1
ATOM 10548 O O . THR B 2 692 ? -10.895 -42.625 68.339 1.00 76.69 1370 THR A O 1
ATOM 10552 N N . SER B 2 693 ? -9.590 -43.787 69.763 1.00 67.94 1371 SER A N 1
ATOM 10553 C CA . SER B 2 693 ? -10.717 -44.158 70.616 1.00 81.69 1371 SER A CA 1
ATOM 10554 C C . SER B 2 693 ? -11.331 -42.939 71.290 1.00 85.89 1371 SER A C 1
ATOM 10555 O O . SER B 2 693 ? -12.555 -42.858 71.441 1.00 95.97 1371 SER A O 1
ATOM 10558 N N . GLU B 2 694 ? -10.504 -41.988 71.707 1.00 66.61 1372 GLU A N 1
ATOM 10559 C CA . GLU B 2 694 ? -10.994 -40.815 72.414 1.00 69.39 1372 GLU A CA 1
ATOM 10560 C C . GLU B 2 694 ? -11.540 -39.736 71.485 1.00 57.81 1372 GLU A C 1
ATOM 10561 O O . GLU B 2 694 ? -11.761 -38.609 71.942 1.00 59.21 1372 GLU A O 1
ATOM 10567 N N . GLU B 2 695 ? -11.756 -40.049 70.209 1.00 61.02 1373 GLU A N 1
ATOM 10568 C CA . GLU B 2 695 ? -12.349 -39.124 69.254 1.00 52.79 1373 GLU A CA 1
ATOM 10569 C C . GLU B 2 695 ? -13.807 -39.487 69.036 1.00 53.13 1373 GLU A C 1
ATOM 10570 O O . GLU B 2 695 ? -14.154 -40.665 68.942 1.00 53.53 1373 GLU A O 1
ATOM 10576 N N . VAL B 2 696 ? -14.652 -38.470 68.897 1.00 53.03 1374 VAL A N 1
ATOM 10577 C CA . VAL B 2 696 ? -16.076 -38.702 68.694 1.00 53.48 1374 VAL A CA 1
ATOM 10578 C C . VAL B 2 696 ? -16.295 -39.210 67.277 1.00 52.65 1374 VAL A C 1
ATOM 10579 O O . VAL B 2 696 ? -15.918 -38.549 66.305 1.00 51.63 1374 VAL A O 1
ATOM 10583 N N . CYS B 2 697 ? -16.923 -40.375 67.154 1.00 53.24 1375 CYS A N 1
ATOM 10584 C CA . CYS B 2 697 ? -17.190 -41.002 65.865 1.00 52.71 1375 CYS A CA 1
ATOM 10585 C C . CYS B 2 697 ? -18.641 -40.774 65.466 1.00 53.14 1375 CYS A C 1
ATOM 10586 O O . CYS B 2 697 ? -19.562 -41.239 66.145 1.00 54.31 1375 CYS A O 1
ATOM 10589 N N . SER B 2 698 ? -18.832 -40.083 64.346 1.00 52.30 1376 SER A N 1
ATOM 10590 C CA . SER B 2 698 ? -20.145 -39.848 63.774 1.00 52.66 1376 SER A CA 1
ATOM 10591 C C . SER B 2 698 ? -20.530 -40.891 62.731 1.00 52.76 1376 SER A C 1
ATOM 10592 O O . SER B 2 698 ? -21.503 -40.692 62.000 1.00 52.97 1376 SER A O 1
ATOM 10595 N N . PHE B 2 699 ? -19.786 -41.987 62.636 1.00 52.72 1377 PHE A N 1
ATOM 10596 C CA . PHE B 2 699 ? -20.089 -43.055 61.696 1.00 52.96 1377 PHE A CA 1
ATOM 10597 C C . PHE B 2 699 ? -19.729 -44.392 62.323 1.00 53.72 1377 PHE A C 1
ATOM 10598 O O . PHE B 2 699 ? -18.663 -44.534 62.927 1.00 53.42 1377 PHE A O 1
ATOM 10606 N N . TYR B 2 700 ? -20.591 -45.387 62.136 1.00 54.80 1378 TYR A N 1
ATOM 10607 C CA . TYR B 2 700 ? -20.201 -46.760 62.402 1.00 55.50 1378 TYR A CA 1
ATOM 10608 C C . TYR B 2 700 ? -19.403 -47.229 61.200 1.00 54.66 1378 TYR A C 1
ATOM 10609 O O . TYR B 2 700 ? -19.865 -47.125 60.059 1.00 72.23 1378 TYR A O 1
ATOM 10618 N N . LEU B 2 701 ? -18.202 -47.729 61.450 1.00 54.29 1379 LEU A N 1
ATOM 10619 C CA . LEU B 2 701 ? -17.301 -48.159 60.397 1.00 53.51 1379 LEU A CA 1
ATOM 10620 C C . LEU B 2 701 ? -16.986 -49.639 60.540 1.00 54.39 1379 LEU A C 1
ATOM 10621 O O . LEU B 2 701 ? -16.911 -50.167 61.653 1.00 55.23 1379 LEU A O 1
ATOM 10626 N N . LYS B 2 702 ? -16.791 -50.308 59.408 1.00 54.27 1380 LYS A N 1
ATOM 10627 C CA . LYS B 2 702 ? -16.229 -51.651 59.444 1.00 54.94 1380 LYS A CA 1
ATOM 10628 C C . LYS B 2 702 ? -15.574 -51.931 58.105 1.00 54.25 1380 LYS A C 1
ATOM 10629 O O . LYS B 2 702 ? -16.117 -51.573 57.067 1.00 53.98 1380 LYS A O 1
ATOM 10635 N N . ILE B 2 703 ? -14.412 -52.573 58.132 1.00 54.07 1381 ILE A N 1
ATOM 10636 C CA . ILE B 2 703 ? -13.656 -52.804 56.907 1.00 53.43 1381 ILE A CA 1
ATOM 10637 C C . ILE B 2 703 ? -12.915 -54.127 57.012 1.00 54.11 1381 ILE A C 1
ATOM 10638 O O . ILE B 2 703 ? -12.341 -54.456 58.053 1.00 54.43 1381 ILE A O 1
ATOM 10643 N N . ASP B 2 704 ? -12.956 -54.899 55.931 1.00 54.47 1382 ASP A N 1
ATOM 10644 C CA . ASP B 2 704 ? -12.333 -56.209 55.899 1.00 55.26 1382 ASP A CA 1
ATOM 10645 C C . ASP B 2 704 ? -11.758 -56.441 54.511 1.00 54.83 1382 ASP A C 1
ATOM 10646 O O . ASP B 2 704 ? -12.154 -55.801 53.538 1.00 54.29 1382 ASP A O 1
ATOM 10651 N N . THR B 2 705 ? -10.813 -57.369 54.432 1.00 55.16 1383 THR A N 1
ATOM 10652 C CA . THR B 2 705 ? -10.300 -57.893 53.175 1.00 55.16 1383 THR A CA 1
ATOM 10653 C C . THR B 2 705 ? -10.754 -59.340 53.054 1.00 56.76 1383 THR A C 1
ATOM 10654 O O . THR B 2 705 ? -10.707 -60.091 54.031 1.00 57.66 1383 THR A O 1
ATOM 10658 N N . GLN B 2 706 ? -11.189 -59.736 51.866 1.00 57.24 1384 GLN A N 1
ATOM 10659 C CA . GLN B 2 706 ? -11.730 -61.067 51.667 1.00 58.92 1384 GLN A CA 1
ATOM 10660 C C . GLN B 2 706 ? -10.995 -61.744 50.525 1.00 59.13 1384 GLN A C 1
ATOM 10661 O O . GLN B 2 706 ? -10.376 -61.095 49.681 1.00 58.06 1384 GLN A O 1
ATOM 10667 N N . ASP B 2 707 ? -11.084 -63.066 50.500 1.00 60.65 1385 ASP A N 1
ATOM 10668 C CA . ASP B 2 707 ? -10.687 -63.830 49.333 1.00 61.25 1385 ASP A CA 1
ATOM 10669 C C . ASP B 2 707 ? -11.915 -64.041 48.464 1.00 62.30 1385 ASP A C 1
ATOM 10670 O O . ASP B 2 707 ? -13.000 -64.343 48.966 1.00 74.33 1385 ASP A O 1
ATOM 10675 N N . ILE B 2 708 ? -11.740 -63.880 47.159 1.00 62.08 1386 ILE A N 1
ATOM 10676 C CA . ILE B 2 708 ? -12.849 -63.929 46.221 1.00 67.60 1386 ILE A CA 1
ATOM 10677 C C . ILE B 2 708 ? -12.699 -65.129 45.295 1.00 69.92 1386 ILE A C 1
ATOM 10678 O O . ILE B 2 708 ? -11.620 -65.705 45.143 1.00 74.21 1386 ILE A O 1
ATOM 10683 N N . GLU B 2 709 ? -13.816 -65.507 44.671 1.00 84.04 1387 GLU A N 1
ATOM 10684 C CA . GLU B 2 709 ? -13.879 -66.687 43.817 1.00 104.25 1387 GLU A CA 1
ATOM 10685 C C . GLU B 2 709 ? -13.629 -66.342 42.354 1.00 124.38 1387 GLU A C 1
ATOM 10686 O O . GLU B 2 709 ? -12.501 -66.461 41.867 1.00 130.90 1387 GLU A O 1
ATOM 10692 N N . ALA B 2 710 ? -14.673 -65.926 41.643 1.00 134.12 1388 ALA A N 1
ATOM 10693 C CA . ALA B 2 710 ? -14.549 -65.573 40.231 1.00 111.44 1388 ALA A CA 1
ATOM 10694 C C . ALA B 2 710 ? -15.624 -64.575 39.810 1.00 106.54 1388 ALA A C 1
ATOM 10695 O O . ALA B 2 710 ? -15.709 -64.196 38.641 1.00 105.08 1388 ALA A O 1
ATOM 10697 N N . LYS B 2 722 ? -7.758 -61.147 46.619 1.00 56.92 1400 LYS A N 1
ATOM 10698 C CA . LYS B 2 722 ? -8.099 -60.277 47.746 1.00 56.12 1400 LYS A CA 1
ATOM 10699 C C . LYS B 2 722 ? -8.930 -59.083 47.282 1.00 55.38 1400 LYS A C 1
ATOM 10700 O O . LYS B 2 722 ? -8.667 -58.500 46.236 1.00 54.82 1400 LYS A O 1
ATOM 10706 N N . ARG B 2 723 ? -9.934 -58.731 48.084 1.00 55.49 1401 ARG A N 1
ATOM 10707 C CA . ARG B 2 723 ? -10.867 -57.648 47.807 1.00 54.97 1401 ARG A CA 1
ATOM 10708 C C . ARG B 2 723 ? -11.183 -56.884 49.084 1.00 54.39 1401 ARG A C 1
ATOM 10709 O O . ARG B 2 723 ? -11.394 -57.489 50.135 1.00 63.18 1401 ARG A O 1
ATOM 10717 N N . ILE B 2 724 ? -11.228 -55.559 48.993 1.00 56.43 1402 ILE A N 1
ATOM 10718 C CA . ILE B 2 724 ? -11.541 -54.713 50.140 1.00 52.72 1402 ILE A CA 1
ATOM 10719 C C . ILE B 2 724 ? -13.030 -54.412 50.173 1.00 55.85 1402 ILE A C 1
ATOM 10720 O O . ILE B 2 724 ? -13.625 -54.048 49.151 1.00 60.31 1402 ILE A O 1
ATOM 10725 N N . VAL B 2 725 ? -13.631 -54.586 51.349 1.00 53.83 1403 VAL A N 1
ATOM 10726 C CA . VAL B 2 725 ? -15.018 -54.234 51.625 1.00 54.41 1403 VAL A CA 1
ATOM 10727 C C . VAL B 2 725 ? -14.992 -53.224 52.760 1.00 53.67 1403 VAL A C 1
ATOM 10728 O O . VAL B 2 725 ? -14.565 -53.550 53.875 1.00 53.83 1403 VAL A O 1
ATOM 10732 N N . ALA B 2 726 ? -15.392 -51.990 52.473 1.00 52.91 1404 ALA A N 1
ATOM 10733 C CA . ALA B 2 726 ? -15.387 -50.913 53.453 1.00 52.22 1404 ALA A CA 1
ATOM 10734 C C . ALA B 2 726 ? -16.802 -50.377 53.584 1.00 52.75 1404 ALA A C 1
ATOM 10735 O O . ALA B 2 726 ? -17.340 -49.811 52.633 1.00 52.58 1404 ALA A O 1
ATOM 10737 N N . CYS B 2 727 ? -17.390 -50.538 54.758 1.00 53.47 1405 CYS A N 1
ATOM 10738 C CA . CYS B 2 727 ? -18.765 -50.156 55.031 1.00 54.22 1405 CYS A CA 1
ATOM 10739 C C . CYS B 2 727 ? -18.815 -49.036 56.063 1.00 53.67 1405 CYS A C 1
ATOM 10740 O O . CYS B 2 727 ? -18.047 -49.036 57.031 1.00 53.39 1405 CYS A O 1
ATOM 10743 N N . ALA B 2 728 ? -19.711 -48.078 55.847 1.00 53.60 1406 ALA A N 1
ATOM 10744 C CA . ALA B 2 728 ? -19.961 -47.000 56.790 1.00 53.31 1406 ALA A CA 1
ATOM 10745 C C . ALA B 2 728 ? -21.462 -46.806 56.958 1.00 54.38 1406 ALA A C 1
ATOM 10746 O O . ALA B 2 728 ? -22.249 -47.143 56.073 1.00 55.03 1406 ALA A O 1
ATOM 10748 N N . SER B 2 729 ? -21.853 -46.244 58.101 1.00 54.66 1407 SER A N 1
ATOM 10749 C CA . SER B 2 729 ? -23.244 -45.900 58.364 1.00 55.68 1407 SER A CA 1
ATOM 10750 C C . SER B 2 729 ? -23.260 -44.656 59.239 1.00 55.21 1407 SER A C 1
ATOM 10751 O O . SER B 2 729 ? -22.396 -44.488 60.099 1.00 54.73 1407 SER A O 1
ATOM 10754 N N . TYR B 2 730 ? -24.226 -43.776 58.996 1.00 55.42 1408 TYR A N 1
ATOM 10755 C CA . TYR B 2 730 ? -24.264 -42.486 59.668 1.00 54.97 1408 TYR A CA 1
ATOM 10756 C C . TYR B 2 730 ? -24.903 -42.584 61.046 1.00 56.12 1408 TYR A C 1
ATOM 10757 O O . TYR B 2 730 ? -25.889 -43.296 61.238 1.00 57.50 1408 TYR A O 1
ATOM 10766 N N . LYS B 2 731 ? -24.318 -41.874 62.011 1.00 55.68 1409 LYS A N 1
ATOM 10767 C CA . LYS B 2 731 ? -24.864 -41.800 63.358 1.00 56.77 1409 LYS A CA 1
ATOM 10768 C C . LYS B 2 731 ? -25.552 -40.454 63.534 1.00 56.78 1409 LYS A C 1
ATOM 10769 O O . LYS B 2 731 ? -24.875 -39.446 63.782 1.00 56.22 1409 LYS A O 1
ATOM 10775 N N . PRO B 2 732 ? -26.875 -40.380 63.419 1.00 57.86 1410 PRO A N 1
ATOM 10776 C CA . PRO B 2 732 ? -27.553 -39.082 63.479 1.00 57.89 1410 PRO A CA 1
ATOM 10777 C C . PRO B 2 732 ? -27.355 -38.402 64.826 1.00 58.15 1410 PRO A C 1
ATOM 10778 O O . PRO B 2 732 ? -27.384 -39.042 65.878 1.00 59.09 1410 PRO A O 1
ATOM 10782 N N . SER B 2 733 ? -27.157 -37.089 64.784 1.00 57.43 1411 SER A N 1
ATOM 10783 C CA . SER B 2 733 ? -27.020 -36.288 65.994 1.00 59.68 1411 SER A CA 1
ATOM 10784 C C . SER B 2 733 ? -28.380 -36.173 66.684 1.00 64.33 1411 SER A C 1
ATOM 10785 O O . SER B 2 733 ? -29.363 -36.814 66.302 1.00 60.26 1411 SER A O 1
ATOM 10788 N N . ARG B 2 734 ? -28.448 -35.352 67.729 1.00 84.77 1412 ARG A N 1
ATOM 10789 C CA . ARG B 2 734 ? -29.709 -35.150 68.426 1.00 95.98 1412 ARG A CA 1
ATOM 10790 C C . ARG B 2 734 ? -30.688 -34.413 67.521 1.00 96.55 1412 ARG A C 1
ATOM 10791 O O . ARG B 2 734 ? -30.323 -33.438 66.857 1.00 98.32 1412 ARG A O 1
ATOM 10799 N N . GLU B 2 735 ? -31.924 -34.908 67.467 1.00 75.23 1413 GLU A N 1
ATOM 10800 C CA . GLU B 2 735 ? -33.018 -34.362 66.668 1.00 75.46 1413 GLU A CA 1
ATOM 10801 C C . GLU B 2 735 ? -32.801 -34.477 65.162 1.00 67.04 1413 GLU A C 1
ATOM 10802 O O . GLU B 2 735 ? -33.528 -33.835 64.396 1.00 82.47 1413 GLU A O 1
ATOM 10808 N N . GLU B 2 736 ? -31.814 -35.248 64.707 1.00 61.18 1414 GLU A N 1
ATOM 10809 C CA . GLU B 2 736 ? -31.613 -35.471 63.279 1.00 60.30 1414 GLU A CA 1
ATOM 10810 C C . GLU B 2 736 ? -32.405 -36.686 62.817 1.00 61.42 1414 GLU A C 1
ATOM 10811 O O . GLU B 2 736 ? -32.488 -37.695 63.521 1.00 62.31 1414 GLU A O 1
ATOM 10817 N N . SER B 2 737 ? -32.970 -36.591 61.618 1.00 61.47 1415 SER A N 1
ATOM 10818 C CA . SER B 2 737 ? -33.793 -37.673 61.110 1.00 62.71 1415 SER A CA 1
ATOM 10819 C C . SER B 2 737 ? -32.930 -38.858 60.688 1.00 62.13 1415 SER A C 1
ATOM 10820 O O . SER B 2 737 ? -31.702 -38.782 60.613 1.00 60.67 1415 SER A O 1
ATOM 10823 N N . SER B 2 738 ? -33.600 -39.970 60.408 1.00 63.43 1416 SER A N 1
ATOM 10824 C CA . SER B 2 738 ? -32.947 -41.186 59.943 1.00 63.19 1416 SER A CA 1
ATOM 10825 C C . SER B 2 738 ? -32.719 -41.192 58.441 1.00 62.44 1416 SER A C 1
ATOM 10826 O O . SER B 2 738 ? -32.382 -42.240 57.881 1.00 62.54 1416 SER A O 1
ATOM 10829 N N . SER B 2 739 ? -32.870 -40.041 57.785 1.00 62.72 1417 SER A N 1
ATOM 10830 C CA . SER B 2 739 ? -32.745 -39.981 56.336 1.00 64.42 1417 SER A CA 1
ATOM 10831 C C . SER B 2 739 ? -31.321 -40.205 55.861 1.00 65.63 1417 SER A C 1
ATOM 10832 O O . SER B 2 739 ? -31.119 -40.547 54.692 1.00 77.47 1417 SER A O 1
ATOM 10835 N N . GLY B 2 740 ? -30.340 -40.036 56.727 1.00 58.64 1418 GLY A N 1
ATOM 10836 C CA . GLY B 2 740 ? -28.956 -40.250 56.364 1.00 59.27 1418 GLY A CA 1
ATOM 10837 C C . GLY B 2 740 ? -28.173 -38.948 56.357 1.00 69.12 1418 GLY A C 1
ATOM 10838 O O . GLY B 2 740 ? -28.701 -37.858 56.586 1.00 87.99 1418 GLY A O 1
ATOM 10839 N N . SER B 2 741 ? -26.884 -39.090 56.064 1.00 54.58 1419 SER A N 1
ATOM 10840 C CA . SER B 2 741 ? -25.973 -37.962 56.081 1.00 53.30 1419 SER A CA 1
ATOM 10841 C C . SER B 2 741 ? -26.154 -37.096 54.842 1.00 52.90 1419 SER A C 1
ATOM 10842 O O . SER B 2 741 ? -27.006 -37.342 53.985 1.00 53.63 1419 SER A O 1
ATOM 10845 N N . SER B 2 742 ? -25.330 -36.056 54.758 1.00 51.85 1420 SER A N 1
ATOM 10846 C CA . SER B 2 742 ? -25.283 -35.205 53.578 1.00 51.40 1420 SER A CA 1
ATOM 10847 C C . SER B 2 742 ? -24.151 -35.678 52.681 1.00 50.55 1420 SER A C 1
ATOM 10848 O O . SER B 2 742 ? -23.788 -36.856 52.709 1.00 50.62 1420 SER A O 1
ATOM 10851 N N . HIS B 2 743 ? -23.599 -34.765 51.889 1.00 49.86 1421 HIS A N 1
ATOM 10852 C CA . HIS B 2 743 ? -22.450 -35.039 51.035 1.00 49.07 1421 HIS A CA 1
ATOM 10853 C C . HIS B 2 743 ? -21.318 -35.628 51.854 1.00 48.46 1421 HIS A C 1
ATOM 10854 O O . HIS B 2 743 ? -20.813 -34.988 52.777 1.00 48.07 1421 HIS A O 1
ATOM 10861 N N . ALA B 2 744 ? -20.922 -36.853 51.521 1.00 48.49 1422 ALA A N 1
ATOM 10862 C CA . ALA B 2 744 ? -19.980 -37.611 52.328 1.00 48.15 1422 ALA A CA 1
ATOM 10863 C C . ALA B 2 744 ? -18.748 -38.004 51.524 1.00 47.47 1422 ALA A C 1
ATOM 10864 O O . ALA B 2 744 ? -18.754 -38.010 50.291 1.00 47.44 1422 ALA A O 1
ATOM 10866 N N . VAL B 2 745 ? -17.691 -38.348 52.259 1.00 47.03 1423 VAL A N 1
ATOM 10867 C CA . VAL B 2 745 ? -16.398 -38.736 51.712 1.00 46.43 1423 VAL A CA 1
ATOM 10868 C C . VAL B 2 745 ? -15.952 -40.008 52.416 1.00 46.66 1423 VAL A C 1
ATOM 10869 O O . VAL B 2 745 ? -15.937 -40.064 53.651 1.00 46.82 1423 VAL A O 1
ATOM 10873 N N . MET B 2 746 ? -15.586 -41.016 51.635 1.00 46.75 1424 MET A N 1
ATOM 10874 C CA . MET B 2 746 ? -14.996 -42.253 52.127 1.00 46.97 1424 MET A CA 1
ATOM 10875 C C . MET B 2 746 ? -13.571 -42.287 51.595 1.00 46.30 1424 MET A C 1
ATOM 10876 O O . MET B 2 746 ? -13.346 -42.526 50.408 1.00 46.24 1424 MET A O 1
ATOM 10881 N N . ASP B 2 747 ? -12.622 -42.001 52.468 1.00 45.91 1425 ASP A N 1
ATOM 10882 C CA . ASP B 2 747 ? -11.199 -41.971 52.165 1.00 45.38 1425 ASP A CA 1
ATOM 10883 C C . ASP B 2 747 ? -10.568 -43.244 52.709 1.00 45.70 1425 ASP A C 1
ATOM 10884 O O . ASP B 2 747 ? -10.531 -43.443 53.922 1.00 45.95 1425 ASP A O 1
ATOM 10889 N N . ILE B 2 748 ? -10.056 -44.089 51.825 1.00 46.81 1426 ILE A N 1
ATOM 10890 C CA . ILE B 2 748 ? -9.441 -45.348 52.217 1.00 46.15 1426 ILE A CA 1
ATOM 10891 C C . ILE B 2 748 ? -7.960 -45.265 51.906 1.00 46.34 1426 ILE A C 1
ATOM 10892 O O . ILE B 2 748 ? -7.558 -45.343 50.744 1.00 45.55 1426 ILE A O 1
ATOM 10897 N N . SER B 2 749 ? -7.142 -45.134 52.939 1.00 45.63 1427 SER A N 1
ATOM 10898 C CA . SER B 2 749 ? -5.700 -45.180 52.760 1.00 45.40 1427 SER A CA 1
ATOM 10899 C C . SER B 2 749 ? -5.286 -46.593 52.379 1.00 45.86 1427 SER A C 1
ATOM 10900 O O . SER B 2 749 ? -5.730 -47.562 53.001 1.00 48.62 1427 SER A O 1
ATOM 10903 N N . LEU B 2 750 ? -4.514 -46.711 51.388 1.00 45.70 1428 LEU A N 1
ATOM 10904 C CA . LEU B 2 750 ? -4.083 -48.061 51.050 1.00 48.50 1428 LEU A CA 1
ATOM 10905 C C . LEU B 2 750 ? -2.765 -48.390 51.740 1.00 46.35 1428 LEU A C 1
ATOM 10906 O O . LEU B 2 750 ? -1.896 -47.527 51.859 1.00 48.36 1428 LEU A O 1
ATOM 10911 N N . PRO B 2 751 ? -2.582 -49.622 52.197 1.00 46.99 1429 PRO A N 1
ATOM 10912 C CA . PRO B 2 751 ? -1.300 -49.983 52.796 1.00 47.44 1429 PRO A CA 1
ATOM 10913 C C . PRO B 2 751 ? -0.187 -49.867 51.768 1.00 47.04 1429 PRO A C 1
ATOM 10914 O O . PRO B 2 751 ? -0.424 -49.808 50.563 1.00 46.87 1429 PRO A O 1
ATOM 10918 N N . THR B 2 752 ? 1.047 -49.828 52.258 1.00 47.19 1430 THR A N 1
ATOM 10919 C CA . THR B 2 752 ? 2.182 -49.685 51.360 1.00 47.13 1430 THR A CA 1
ATOM 10920 C C . THR B 2 752 ? 2.282 -50.893 50.448 1.00 47.60 1430 THR A C 1
ATOM 10921 O O . THR B 2 752 ? 2.231 -52.034 50.902 1.00 48.21 1430 THR A O 1
ATOM 10925 N N . GLY B 2 753 ? 2.393 -50.640 49.154 1.00 47.41 1431 GLY A N 1
ATOM 10926 C CA . GLY B 2 753 ? 2.501 -51.703 48.185 1.00 47.93 1431 GLY A CA 1
ATOM 10927 C C . GLY B 2 753 ? 1.202 -52.353 47.767 1.00 48.17 1431 GLY A C 1
ATOM 10928 O O . GLY B 2 753 ? 1.235 -53.273 46.947 1.00 48.72 1431 GLY A O 1
ATOM 10929 N N . ILE B 2 754 ? 0.064 -51.920 48.291 1.00 47.88 1432 ILE A N 1
ATOM 10930 C CA . ILE B 2 754 ? -1.227 -52.484 47.921 1.00 48.23 1432 ILE A CA 1
ATOM 10931 C C . ILE B 2 754 ? -1.833 -51.546 46.891 1.00 47.78 1432 ILE A C 1
ATOM 10932 O O . ILE B 2 754 ? -1.881 -50.330 47.107 1.00 47.11 1432 ILE A O 1
ATOM 10937 N N . SER B 2 755 ? -2.276 -52.094 45.766 1.00 48.24 1433 SER A N 1
ATOM 10938 C CA . SER B 2 755 ? -2.855 -51.293 44.697 1.00 48.00 1433 SER A CA 1
ATOM 10939 C C . SER B 2 755 ? -4.294 -51.707 44.452 1.00 48.50 1433 SER A C 1
ATOM 10940 O O . SER B 2 755 ? -4.625 -52.896 44.503 1.00 58.08 1433 SER A O 1
ATOM 10943 N N . ALA B 2 756 ? -5.140 -50.719 44.181 1.00 48.13 1434 ALA A N 1
ATOM 10944 C CA . ALA B 2 756 ? -6.557 -50.956 43.987 1.00 48.65 1434 ALA A CA 1
ATOM 10945 C C . ALA B 2 756 ? -6.888 -51.153 42.515 1.00 49.22 1434 ALA A C 1
ATOM 10946 O O . ALA B 2 756 ? -6.281 -50.548 41.629 1.00 48.95 1434 ALA A O 1
ATOM 10948 N N . ASN B 2 757 ? -7.891 -51.993 42.272 1.00 50.15 1435 ASN A N 1
ATOM 10949 C CA . ASN B 2 757 ? -8.406 -52.258 40.934 1.00 50.94 1435 ASN A CA 1
ATOM 10950 C C . ASN B 2 757 ? -9.318 -51.107 40.544 1.00 50.67 1435 ASN A C 1
ATOM 10951 O O . ASN B 2 757 ? -10.426 -50.974 41.064 1.00 50.87 1435 ASN A O 1
ATOM 10956 N N . GLU B 2 758 ? -8.870 -50.297 39.597 1.00 50.35 1436 GLU A N 1
ATOM 10957 C CA . GLU B 2 758 ? -9.626 -49.119 39.206 1.00 50.11 1436 GLU A CA 1
ATOM 10958 C C . GLU B 2 758 ? -10.874 -49.469 38.408 1.00 51.20 1436 GLU A C 1
ATOM 10959 O O . GLU B 2 758 ? -11.797 -48.653 38.330 1.00 51.18 1436 GLU A O 1
ATOM 10965 N N . GLU B 2 759 ? -10.925 -50.659 37.810 1.00 62.51 1437 GLU A N 1
ATOM 10966 C CA . GLU B 2 759 ? -12.116 -51.057 37.070 1.00 69.25 1437 GLU A CA 1
ATOM 10967 C C . GLU B 2 759 ? -13.313 -51.241 37.989 1.00 74.10 1437 GLU A C 1
ATOM 10968 O O . GLU B 2 759 ? -14.424 -50.814 37.658 1.00 102.84 1437 GLU A O 1
ATOM 10974 N N . ASP B 2 760 ? -13.112 -51.868 39.148 1.00 53.63 1438 ASP A N 1
ATOM 10975 C CA . ASP B 2 760 ? -14.215 -52.036 40.085 1.00 54.02 1438 ASP A CA 1
ATOM 10976 C C . ASP B 2 760 ? -14.761 -50.687 40.541 1.00 53.20 1438 ASP A C 1
ATOM 10977 O O . ASP B 2 760 ? -15.985 -50.471 40.570 1.00 53.84 1438 ASP A O 1
ATOM 10982 N N . LEU B 2 761 ? -13.867 -49.728 40.778 1.00 51.92 1439 LEU A N 1
ATOM 10983 C CA . LEU B 2 761 ? -14.313 -48.411 41.205 1.00 51.18 1439 LEU A CA 1
ATOM 10984 C C . LEU B 2 761 ? -15.025 -47.683 40.083 1.00 51.58 1439 LEU A C 1
ATOM 10985 O O . LEU B 2 761 ? -16.045 -47.027 40.318 1.00 66.22 1439 LEU A O 1
ATOM 10990 N N . LYS B 2 762 ? -14.524 -47.795 38.856 1.00 51.88 1440 LYS A N 1
ATOM 10991 C CA . LYS B 2 762 ? -15.259 -47.210 37.746 1.00 52.51 1440 LYS A CA 1
ATOM 10992 C C . LYS B 2 762 ? -16.658 -47.794 37.680 1.00 53.80 1440 LYS A C 1
ATOM 10993 O O . LYS B 2 762 ? -17.641 -47.061 37.539 1.00 54.11 1440 LYS A O 1
ATOM 10999 N N . ALA B 2 763 ? -16.770 -49.112 37.832 1.00 54.66 1441 ALA A N 1
ATOM 11000 C CA . ALA B 2 763 ? -18.072 -49.746 37.729 1.00 56.11 1441 ALA A CA 1
ATOM 11001 C C . ALA B 2 763 ? -19.000 -49.301 38.842 1.00 55.97 1441 ALA A C 1
ATOM 11002 O O . ALA B 2 763 ? -20.218 -49.451 38.712 1.00 57.14 1441 ALA A O 1
ATOM 11004 N N . LEU B 2 764 ? -18.466 -48.737 39.922 1.00 54.67 1442 LEU A N 1
ATOM 11005 C CA . LEU B 2 764 ? -19.345 -48.313 41.000 1.00 54.62 1442 LEU A CA 1
ATOM 11006 C C . LEU B 2 764 ? -19.835 -46.874 40.854 1.00 54.12 1442 LEU A C 1
ATOM 11007 O O . LEU B 2 764 ? -20.695 -46.453 41.634 1.00 54.25 1442 LEU A O 1
ATOM 11012 N N . VAL B 2 765 ? -19.340 -46.114 39.876 1.00 53.67 1443 VAL A N 1
ATOM 11013 C CA . VAL B 2 765 ? -19.728 -44.713 39.742 1.00 53.22 1443 VAL A CA 1
ATOM 11014 C C . VAL B 2 765 ? -20.273 -44.405 38.353 1.00 54.13 1443 VAL A C 1
ATOM 11015 O O . VAL B 2 765 ? -21.127 -43.529 38.194 1.00 54.42 1443 VAL A O 1
ATOM 11019 N N . GLU B 2 766 ? -19.789 -45.116 37.335 1.00 54.67 1444 GLU A N 1
ATOM 11020 C CA . GLU B 2 766 ? -20.106 -44.761 35.959 1.00 55.51 1444 GLU A CA 1
ATOM 11021 C C . GLU B 2 766 ? -21.524 -45.143 35.565 1.00 57.14 1444 GLU A C 1
ATOM 11022 O O . GLU B 2 766 ? -22.038 -44.623 34.571 1.00 57.92 1444 GLU A O 1
ATOM 11028 N N . GLY B 2 767 ? -22.175 -46.010 36.326 1.00 57.78 1445 GLY A N 1
ATOM 11029 C CA . GLY B 2 767 ? -23.464 -46.521 35.926 1.00 59.54 1445 GLY A CA 1
ATOM 11030 C C . GLY B 2 767 ? -24.649 -45.773 36.495 1.00 59.86 1445 GLY A C 1
ATOM 11031 O O . GLY B 2 767 ? -24.544 -44.964 37.409 1.00 65.23 1445 GLY A O 1
ATOM 11032 N N . VAL B 2 768 ? -25.817 -46.069 35.922 1.00 61.60 1446 VAL A N 1
ATOM 11033 C CA . VAL B 2 768 ? -27.056 -45.483 36.411 1.00 62.23 1446 VAL A CA 1
ATOM 11034 C C . VAL B 2 768 ? -27.394 -46.033 37.787 1.00 62.19 1446 VAL A C 1
ATOM 11035 O O . VAL B 2 768 ? -28.043 -45.355 38.591 1.00 66.30 1446 VAL A O 1
ATOM 11039 N N . ASP B 2 769 ? -26.966 -47.260 38.087 1.00 62.45 1447 ASP A N 1
ATOM 11040 C CA . ASP B 2 769 ? -27.118 -47.828 39.419 1.00 62.37 1447 ASP A CA 1
ATOM 11041 C C . ASP B 2 769 ? -25.937 -47.504 40.314 1.00 60.42 1447 ASP A C 1
ATOM 11042 O O . ASP B 2 769 ? -25.584 -48.308 41.188 1.00 60.29 1447 ASP A O 1
ATOM 11047 N N . GLN B 2 770 ? -25.332 -46.334 40.126 1.00 59.04 1448 GLN A N 1
ATOM 11048 C CA . GLN B 2 770 ? -24.112 -45.987 40.835 1.00 57.29 1448 GLN A CA 1
ATOM 11049 C C . GLN B 2 770 ? -24.336 -46.034 42.337 1.00 56.97 1448 GLN A C 1
ATOM 11050 O O . GLN B 2 770 ? -25.379 -45.614 42.844 1.00 57.54 1448 GLN A O 1
ATOM 11056 N N . LEU B 2 771 ? -23.363 -46.597 43.043 1.00 56.19 1449 LEU A N 1
ATOM 11057 C CA . LEU B 2 771 ? -23.350 -46.533 44.496 1.00 55.72 1449 LEU A CA 1
ATOM 11058 C C . LEU B 2 771 ? -22.654 -45.284 45.006 1.00 54.17 1449 LEU A C 1
ATOM 11059 O O . LEU B 2 771 ? -23.070 -44.725 46.023 1.00 53.98 1449 LEU A O 1
ATOM 11064 N N . PHE B 2 772 ? -21.623 -44.829 44.304 1.00 53.19 1450 PHE A N 1
ATOM 11065 C CA . PHE B 2 772 ? -20.878 -43.626 44.631 1.00 51.85 1450 PHE A CA 1
ATOM 11066 C C . PHE B 2 772 ? -20.951 -42.651 43.469 1.00 51.72 1450 PHE A C 1
ATOM 11067 O O . PHE B 2 772 ? -21.236 -43.029 42.333 1.00 52.49 1450 PHE A O 1
ATOM 11075 N N . THR B 2 773 ? -20.702 -41.381 43.765 1.00 50.86 1451 THR A N 1
ATOM 11076 C CA . THR B 2 773 ? -20.887 -40.323 42.787 1.00 50.84 1451 THR A CA 1
ATOM 11077 C C . THR B 2 773 ? -19.592 -39.854 42.145 1.00 49.96 1451 THR A C 1
ATOM 11078 O O . THR B 2 773 ? -19.643 -39.169 41.120 1.00 50.13 1451 THR A O 1
ATOM 11082 N N . ASP B 2 774 ? -18.443 -40.202 42.710 1.00 49.15 1452 ASP A N 1
ATOM 11083 C CA . ASP B 2 774 ? -17.151 -39.829 42.152 1.00 48.43 1452 ASP A CA 1
ATOM 11084 C C . ASP B 2 774 ? -16.079 -40.608 42.889 1.00 47.86 1452 ASP A C 1
ATOM 11085 O O . ASP B 2 774 ? -16.217 -40.898 44.077 1.00 47.71 1452 ASP A O 1
ATOM 11090 N N . TYR B 2 775 ? -15.005 -40.927 42.183 1.00 47.64 1453 TYR A N 1
ATOM 11091 C CA . TYR B 2 775 ? -13.893 -41.636 42.782 1.00 47.17 1453 TYR A CA 1
ATOM 11092 C C . TYR B 2 775 ? -12.594 -41.075 42.234 1.00 46.59 1453 TYR A C 1
ATOM 11093 O O . TYR B 2 775 ? -12.564 -40.449 41.174 1.00 46.75 1453 TYR A O 1
ATOM 11102 N N . GLN B 2 776 ? -11.515 -41.320 42.971 1.00 46.05 1454 GLN A N 1
ATOM 11103 C CA . GLN B 2 776 ? -10.180 -40.926 42.546 1.00 45.63 1454 GLN A CA 1
ATOM 11104 C C . GLN B 2 776 ? -9.164 -41.685 43.384 1.00 45.34 1454 GLN A C 1
ATOM 11105 O O . GLN B 2 776 ? -9.462 -42.128 44.493 1.00 55.42 1454 GLN A O 1
ATOM 11111 N N . ILE B 2 777 ? -7.954 -41.820 42.849 1.00 45.24 1455 ILE A N 1
ATOM 11112 C CA . ILE B 2 777 ? -6.839 -42.414 43.573 1.00 45.01 1455 ILE A CA 1
ATOM 11113 C C . ILE B 2 777 ? -5.734 -41.378 43.630 1.00 44.59 1455 ILE A C 1
ATOM 11114 O O . ILE B 2 777 ? -5.154 -41.022 42.599 1.00 44.71 1455 ILE A O 1
ATOM 11119 N N . LYS B 2 778 ? -5.445 -40.885 44.829 1.00 44.21 1456 LYS A N 1
ATOM 11120 C CA . LYS B 2 778 ? -4.448 -39.843 45.025 1.00 43.94 1456 LYS A CA 1
ATOM 11121 C C . LYS B 2 778 ? -3.532 -40.224 46.179 1.00 43.84 1456 LYS A C 1
ATOM 11122 O O . LYS B 2 778 ? -3.998 -40.410 47.306 1.00 43.76 1456 LYS A O 1
ATOM 11128 N N . ASP B 2 779 ? -2.238 -40.343 45.890 1.00 43.94 1457 ASP A N 1
ATOM 11129 C CA . ASP B 2 779 ? -1.203 -40.544 46.899 1.00 43.97 1457 ASP A CA 1
ATOM 11130 C C . ASP B 2 779 ? -1.492 -41.736 47.808 1.00 44.08 1457 ASP A C 1
ATOM 11131 O O . ASP B 2 779 ? -1.412 -41.656 49.031 1.00 44.06 1457 ASP A O 1
ATOM 11136 N N . GLY B 2 780 ? -1.827 -42.861 47.193 1.00 44.32 1458 GLY A N 1
ATOM 11137 C CA . GLY B 2 780 ? -2.120 -44.061 47.944 1.00 44.57 1458 GLY A CA 1
ATOM 11138 C C . GLY B 2 780 ? -3.457 -44.057 48.642 1.00 44.56 1458 GLY A C 1
ATOM 11139 O O . GLY B 2 780 ? -3.707 -44.924 49.483 1.00 54.61 1458 GLY A O 1
ATOM 11140 N N . HIS B 2 781 ? -4.331 -43.116 48.315 1.00 44.32 1459 HIS A N 1
ATOM 11141 C CA . HIS B 2 781 ? -5.643 -43.036 48.926 1.00 44.39 1459 HIS A CA 1
ATOM 11142 C C . HIS B 2 781 ? -6.700 -43.259 47.854 1.00 44.63 1459 HIS A C 1
ATOM 11143 O O . HIS B 2 781 ? -6.614 -42.702 46.760 1.00 44.53 1459 HIS A O 1
ATOM 11150 N N . VAL B 2 782 ? -7.710 -44.049 48.183 1.00 45.06 1460 VAL A N 1
ATOM 11151 C CA . VAL B 2 782 ? -8.882 -44.260 47.343 1.00 45.47 1460 VAL A CA 1
ATOM 11152 C C . VAL B 2 782 ? -9.959 -43.364 47.922 1.00 45.39 1460 VAL A C 1
ATOM 11153 O O . VAL B 2 782 ? -10.518 -43.667 48.977 1.00 45.63 1460 VAL A O 1
ATOM 11157 N N . ILE B 2 783 ? -10.242 -42.253 47.258 1.00 45.14 1461 ILE A N 1
ATOM 11158 C CA . ILE B 2 783 ? -11.168 -41.248 47.756 1.00 47.11 1461 ILE A CA 1
ATOM 11159 C C . ILE B 2 783 ? -12.447 -41.352 46.947 1.00 48.20 1461 ILE A C 1
ATOM 11160 O O . ILE B 2 783 ? -12.456 -41.084 45.742 1.00 45.71 1461 ILE A O 1
ATOM 11165 N N . LEU B 2 784 ? -13.526 -41.742 47.613 1.00 46.11 1462 LEU A N 1
ATOM 11166 C CA . LEU B 2 784 ? -14.852 -41.805 47.029 1.00 46.80 1462 LEU A CA 1
ATOM 11167 C C . LEU B 2 784 ? -15.719 -40.718 47.640 1.00 46.77 1462 LEU A C 1
ATOM 11168 O O . LEU B 2 784 ? -15.557 -40.359 48.806 1.00 46.49 1462 LEU A O 1
ATOM 11173 N N . GLN B 2 785 ? -16.642 -40.193 46.846 1.00 51.65 1463 GLN A N 1
ATOM 11174 C CA . GLN B 2 785 ? -17.584 -39.203 47.332 1.00 51.27 1463 GLN A CA 1
ATOM 11175 C C . GLN B 2 785 ? -19.005 -39.705 47.114 1.00 53.32 1463 GLN A C 1
ATOM 11176 O O . GLN B 2 785 ? -19.259 -40.584 46.290 1.00 55.64 1463 GLN A O 1
ATOM 11182 N N . LEU B 2 786 ? -19.935 -39.118 47.856 1.00 48.65 1464 LEU A N 1
ATOM 11183 C CA . LEU B 2 786 ? -21.252 -39.708 48.002 1.00 49.76 1464 LEU A CA 1
ATOM 11184 C C . LEU B 2 786 ? -22.275 -38.623 48.292 1.00 50.08 1464 LEU A C 1
ATOM 11185 O O . LEU B 2 786 ? -21.964 -37.616 48.931 1.00 49.47 1464 LEU A O 1
ATOM 11190 N N . ASN B 2 787 ? -23.497 -38.822 47.796 1.00 51.16 1465 ASN A N 1
ATOM 11191 C CA . ASN B 2 787 ? -24.567 -37.883 48.113 1.00 51.66 1465 ASN A CA 1
ATOM 11192 C C . ASN B 2 787 ? -25.029 -38.020 49.555 1.00 51.98 1465 ASN A C 1
ATOM 11193 O O . ASN B 2 787 ? -25.347 -37.019 50.204 1.00 51.87 1465 ASN A O 1
ATOM 11198 N N . SER B 2 788 ? -25.049 -39.242 50.081 1.00 52.46 1466 SER A N 1
ATOM 11199 C CA . SER B 2 788 ? -25.537 -39.477 51.431 1.00 52.98 1466 SER A CA 1
ATOM 11200 C C . SER B 2 788 ? -25.136 -40.875 51.865 1.00 53.28 1466 SER A C 1
ATOM 11201 O O . SER B 2 788 ? -25.148 -41.800 51.054 1.00 53.74 1466 SER A O 1
ATOM 11204 N N . ILE B 2 789 ? -24.773 -41.017 53.129 1.00 53.12 1467 ILE A N 1
ATOM 11205 C CA . ILE B 2 789 ? -24.517 -42.314 53.746 1.00 53.62 1467 ILE A CA 1
ATOM 11206 C C . ILE B 2 789 ? -25.707 -42.628 54.641 1.00 55.00 1467 ILE A C 1
ATOM 11207 O O . ILE B 2 789 ? -26.092 -41.784 55.456 1.00 55.03 1467 ILE A O 1
ATOM 11212 N N . PRO B 2 790 ? -26.317 -43.798 54.518 1.00 56.24 1468 PRO A N 1
ATOM 11213 C CA . PRO B 2 790 ? -27.560 -44.069 55.243 1.00 57.77 1468 PRO A CA 1
ATOM 11214 C C . PRO B 2 790 ? -27.348 -44.208 56.743 1.00 57.96 1468 PRO A C 1
ATOM 11215 O O . PRO B 2 790 ? -26.255 -44.506 57.226 1.00 57.19 1468 PRO A O 1
ATOM 11219 N N . SER B 2 791 ? -28.432 -43.964 57.483 1.00 84.44 1469 SER A N 1
ATOM 11220 C CA . SER B 2 791 ? -28.475 -44.218 58.917 1.00 79.52 1469 SER A CA 1
ATOM 11221 C C . SER B 2 791 ? -29.078 -45.568 59.246 1.00 81.59 1469 SER A C 1
ATOM 11222 O O . SER B 2 791 ? -28.660 -46.207 60.217 1.00 92.26 1469 SER A O 1
ATOM 11225 N N . SER B 2 792 ? -30.023 -46.024 58.427 1.00 62.57 1470 SER A N 1
ATOM 11226 C CA . SER B 2 792 ? -30.723 -47.270 58.698 1.00 64.44 1470 SER A CA 1
ATOM 11227 C C . SER B 2 792 ? -29.794 -48.470 58.598 1.00 66.27 1470 SER A C 1
ATOM 11228 O O . SER B 2 792 ? -29.898 -49.412 59.393 1.00 71.35 1470 SER A O 1
ATOM 11231 N N . ASP B 2 793 ? -28.882 -48.458 57.631 1.00 62.96 1471 ASP A N 1
ATOM 11232 C CA . ASP B 2 793 ? -28.126 -49.652 57.291 1.00 63.03 1471 ASP A CA 1
ATOM 11233 C C . ASP B 2 793 ? -26.734 -49.248 56.832 1.00 61.06 1471 ASP A C 1
ATOM 11234 O O . ASP B 2 793 ? -26.418 -48.063 56.709 1.00 59.74 1471 ASP A O 1
ATOM 11239 N N . PHE B 2 794 ? -25.892 -50.251 56.598 1.00 60.96 1472 PHE A N 1
ATOM 11240 C CA . PHE B 2 794 ? -24.522 -50.012 56.170 1.00 59.28 1472 PHE A CA 1
ATOM 11241 C C . PHE B 2 794 ? -24.457 -49.800 54.661 1.00 58.75 1472 PHE A C 1
ATOM 11242 O O . PHE B 2 794 ? -25.281 -50.313 53.901 1.00 59.88 1472 PHE A O 1
ATOM 11250 N N . LEU B 2 795 ? -23.462 -49.033 54.231 1.00 57.12 1473 LEU A N 1
ATOM 11251 C CA . LEU B 2 795 ? -23.147 -48.865 52.820 1.00 56.53 1473 LEU A CA 1
ATOM 11252 C C . LEU B 2 795 ? -21.700 -49.264 52.588 1.00 55.53 1473 LEU A C 1
ATOM 11253 O O . LEU B 2 795 ? -20.807 -48.775 53.283 1.00 54.49 1473 LEU A O 1
ATOM 11258 N N . CYS B 2 796 ? -21.461 -50.117 51.596 1.00 55.91 1474 CYS A N 1
ATOM 11259 C CA . CYS B 2 796 ? -20.158 -50.745 51.429 1.00 55.30 1474 CYS A CA 1
ATOM 11260 C C . CYS B 2 796 ? -19.613 -50.498 50.034 1.00 54.64 1474 CYS A C 1
ATOM 11261 O O . CYS B 2 796 ? -20.305 -50.725 49.039 1.00 55.42 1474 CYS A O 1
ATOM 11264 N N . VAL B 2 797 ? -18.378 -50.030 49.971 1.00 53.34 1475 VAL A N 1
ATOM 11265 C CA . VAL B 2 797 ? -17.608 -50.027 48.738 1.00 52.82 1475 VAL A CA 1
ATOM 11266 C C . VAL B 2 797 ? -16.811 -51.319 48.690 1.00 53.23 1475 VAL A C 1
ATOM 11267 O O . VAL B 2 797 ? -16.211 -51.727 49.691 1.00 53.10 1475 VAL A O 1
ATOM 11271 N N . ARG B 2 798 ? -16.818 -51.979 47.537 1.00 53.84 1476 ARG A N 1
ATOM 11272 C CA . ARG B 2 798 ? -16.116 -53.242 47.374 1.00 54.38 1476 ARG A CA 1
ATOM 11273 C C . ARG B 2 798 ? -15.248 -53.143 46.128 1.00 53.87 1476 ARG A C 1
ATOM 11274 O O . ARG B 2 798 ? -15.769 -52.929 45.031 1.00 54.25 1476 ARG A O 1
ATOM 11282 N N . PHE B 2 799 ? -13.930 -53.266 46.290 1.00 53.11 1477 PHE A N 1
ATOM 11283 C CA . PHE B 2 799 ? -13.045 -53.193 45.133 1.00 52.72 1477 PHE A CA 1
ATOM 11284 C C . PHE B 2 799 ? -11.848 -54.104 45.353 1.00 52.74 1477 PHE A C 1
ATOM 11285 O O . PHE B 2 799 ? -11.302 -54.155 46.456 1.00 52.33 1477 PHE A O 1
ATOM 11293 N N . ARG B 2 800 ? -11.454 -54.829 44.309 1.00 53.32 1478 ARG A N 1
ATOM 11294 C CA . ARG B 2 800 ? -10.331 -55.750 44.418 1.00 53.48 1478 ARG A CA 1
ATOM 11295 C C . ARG B 2 800 ? -9.004 -55.013 44.547 1.00 52.24 1478 ARG A C 1
ATOM 11296 O O . ARG B 2 800 ? -8.852 -53.876 44.101 1.00 51.39 1478 ARG A O 1
ATOM 11304 N N . ILE B 2 801 ? -8.043 -55.675 45.190 1.00 52.25 1479 ILE A N 1
ATOM 11305 C CA . ILE B 2 801 ? -6.700 -55.155 45.410 1.00 51.32 1479 ILE A CA 1
ATOM 11306 C C . ILE B 2 801 ? -5.712 -56.245 45.040 1.00 51.92 1479 ILE A C 1
ATOM 11307 O O . ILE B 2 801 ? -6.031 -57.437 45.081 1.00 52.99 1479 ILE A O 1
ATOM 11312 N N . PHE B 2 802 ? -4.510 -55.830 44.665 1.00 51.32 1480 PHE A N 1
ATOM 11313 C CA . PHE B 2 802 ? -3.431 -56.763 44.395 1.00 51.84 1480 PHE A CA 1
ATOM 11314 C C . PHE B 2 802 ? -2.148 -56.188 44.970 1.00 51.07 1480 PHE A C 1
ATOM 11315 O O . PHE B 2 802 ? -2.015 -54.974 45.149 1.00 50.15 1480 PHE A O 1
ATOM 11323 N N . GLU B 2 803 ? -1.183 -57.072 45.207 1.00 51.56 1481 GLU A N 1
ATOM 11324 C CA . GLU B 2 803 ? 0.077 -56.699 45.834 1.00 51.09 1481 GLU A CA 1
ATOM 11325 C C . GLU B 2 803 ? 1.040 -56.248 44.755 1.00 50.87 1481 GLU A C 1
ATOM 11326 O O . GLU B 2 803 ? 1.407 -57.029 43.876 1.00 51.56 1481 GLU A O 1
ATOM 11332 N N . LEU B 2 804 ? 1.426 -54.981 44.815 1.00 50.00 1482 LEU A N 1
ATOM 11333 C CA . LEU B 2 804 ? 2.343 -54.431 43.830 1.00 49.85 1482 LEU A CA 1
ATOM 11334 C C . LEU B 2 804 ? 3.772 -54.904 44.084 1.00 50.22 1482 LEU A C 1
ATOM 11335 O O . LEU B 2 804 ? 4.414 -55.476 43.197 1.00 50.81 1482 LEU A O 1
ATOM 11340 N N . PHE B 2 805 ? 4.294 -54.656 45.285 1.00 49.96 1483 PHE A N 1
ATOM 11341 C CA . PHE B 2 805 ? 5.598 -55.163 45.682 1.00 50.44 1483 PHE A CA 1
ATOM 11342 C C . PHE B 2 805 ? 5.510 -55.710 47.099 1.00 50.67 1483 PHE A C 1
ATOM 11343 O O . PHE B 2 805 ? 4.594 -55.387 47.854 1.00 50.29 1483 PHE A O 1
ATOM 11351 N N . GLU B 2 806 ? 6.485 -56.538 47.458 1.00 51.38 1484 GLU A N 1
ATOM 11352 C CA . GLU B 2 806 ? 6.458 -57.203 48.753 1.00 51.82 1484 GLU A CA 1
ATOM 11353 C C . GLU B 2 806 ? 6.807 -56.229 49.863 1.00 51.34 1484 GLU A C 1
ATOM 11354 O O . GLU B 2 806 ? 7.709 -55.401 49.726 1.00 59.49 1484 GLU A O 1
ATOM 11360 N N . VAL B 2 807 ? 6.057 -56.311 50.955 1.00 51.33 1485 VAL A N 1
ATOM 11361 C CA . VAL B 2 807 ? 6.270 -55.479 52.127 1.00 51.05 1485 VAL A CA 1
ATOM 11362 C C . VAL B 2 807 ? 6.238 -56.391 53.340 1.00 51.85 1485 VAL A C 1
ATOM 11363 O O . VAL B 2 807 ? 5.290 -57.164 53.514 1.00 52.20 1485 VAL A O 1
ATOM 11367 N N . GLY B 2 808 ? 7.272 -56.316 54.164 1.00 52.27 1486 GLY A N 1
ATOM 11368 C CA . GLY B 2 808 ? 7.306 -57.034 55.419 1.00 53.10 1486 GLY A CA 1
ATOM 11369 C C . GLY B 2 808 ? 7.043 -56.064 56.551 1.00 52.81 1486 GLY A C 1
ATOM 11370 O O . GLY B 2 808 ? 7.341 -54.879 56.449 1.00 52.16 1486 GLY A O 1
ATOM 11371 N N . PHE B 2 809 ? 6.477 -56.583 57.633 1.00 53.40 1487 PHE A N 1
ATOM 11372 C CA . PHE B 2 809 ? 6.091 -55.771 58.777 1.00 72.23 1487 PHE A CA 1
ATOM 11373 C C . PHE B 2 809 ? 5.177 -54.634 58.322 1.00 52.17 1487 PHE A C 1
ATOM 11374 O O . PHE B 2 809 ? 5.406 -53.456 58.598 1.00 51.69 1487 PHE A O 1
ATOM 11382 N N . LEU B 2 810 ? 4.134 -55.009 57.592 1.00 51.89 1488 LEU A N 1
ATOM 11383 C CA . LEU B 2 810 ? 3.234 -54.045 56.973 1.00 50.92 1488 LEU A CA 1
ATOM 11384 C C . LEU B 2 810 ? 2.546 -53.191 58.028 1.00 50.73 1488 LEU A C 1
ATOM 11385 O O . LEU B 2 810 ? 1.855 -53.718 58.902 1.00 51.33 1488 LEU A O 1
ATOM 11390 N N . SER B 2 811 ? 2.710 -51.879 57.931 1.00 50.01 1489 SER A N 1
ATOM 11391 C CA . SER B 2 811 ? 2.051 -50.994 58.885 1.00 53.35 1489 SER A CA 1
ATOM 11392 C C . SER B 2 811 ? 0.584 -50.791 58.514 1.00 50.72 1489 SER A C 1
ATOM 11393 O O . SER B 2 811 ? 0.250 -50.702 57.334 1.00 50.03 1489 SER A O 1
ATOM 11396 N N . PRO B 2 812 ? -0.310 -50.757 59.498 1.00 49.78 1490 PRO A N 1
ATOM 11397 C CA . PRO B 2 812 ? -1.734 -50.606 59.198 1.00 49.53 1490 PRO A CA 1
ATOM 11398 C C . PRO B 2 812 ? -2.028 -49.270 58.536 1.00 48.57 1490 PRO A C 1
ATOM 11399 O O . PRO B 2 812 ? -1.278 -48.303 58.655 1.00 48.19 1490 PRO A O 1
ATOM 11403 N N . ALA B 2 813 ? -3.148 -49.226 57.834 1.00 48.30 1491 ALA A N 1
ATOM 11404 C CA . ALA B 2 813 ? -3.646 -48.037 57.160 1.00 47.51 1491 ALA A CA 1
ATOM 11405 C C . ALA B 2 813 ? -4.922 -47.545 57.835 1.00 47.63 1491 ALA A C 1
ATOM 11406 O O . ALA B 2 813 ? -5.428 -48.150 58.781 1.00 48.35 1491 ALA A O 1
ATOM 11408 N N . THR B 2 814 ? -5.462 -46.445 57.320 1.00 47.02 1492 THR A N 1
ATOM 11409 C CA . THR B 2 814 ? -6.601 -45.775 57.928 1.00 47.11 1492 THR A CA 1
ATOM 11410 C C . THR B 2 814 ? -7.805 -45.753 56.992 1.00 46.98 1492 THR A C 1
ATOM 11411 O O . THR B 2 814 ? -7.668 -45.708 55.769 1.00 46.57 1492 THR A O 1
ATOM 11415 N N . PHE B 2 815 ? -8.991 -45.752 57.593 1.00 49.84 1493 PHE A N 1
ATOM 11416 C CA . PHE B 2 815 ? -10.265 -45.670 56.886 1.00 47.90 1493 PHE A CA 1
ATOM 11417 C C . PHE B 2 815 ? -11.046 -44.522 57.505 1.00 47.47 1493 PHE A C 1
ATOM 11418 O O . PHE B 2 815 ? -11.480 -44.623 58.652 1.00 51.59 1493 PHE A O 1
ATOM 11426 N N . THR B 2 816 ? -11.204 -43.426 56.770 1.00 46.84 1494 THR A N 1
ATOM 11427 C CA . THR B 2 816 ? -11.830 -42.215 57.282 1.00 46.76 1494 THR A CA 1
ATOM 11428 C C . THR B 2 816 ? -13.059 -41.891 56.454 1.00 46.82 1494 THR A C 1
ATOM 11429 O O . THR B 2 816 ? -12.986 -41.907 55.231 1.00 46.49 1494 THR A O 1
ATOM 11433 N N . VAL B 2 817 ? -14.189 -41.616 57.100 1.00 47.36 1495 VAL A N 1
ATOM 11434 C CA . VAL B 2 817 ? -15.347 -41.092 56.386 1.00 47.47 1495 VAL A CA 1
ATOM 11435 C C . VAL B 2 817 ? -15.821 -39.847 57.115 1.00 47.48 1495 VAL A C 1
ATOM 11436 O O . VAL B 2 817 ? -15.700 -39.745 58.339 1.00 47.79 1495 VAL A O 1
ATOM 11440 N N . TYR B 2 818 ? -16.323 -38.875 56.355 1.00 47.21 1496 TYR A N 1
ATOM 11441 C CA . TYR B 2 818 ? -16.737 -37.612 56.957 1.00 47.23 1496 TYR A CA 1
ATOM 11442 C C . TYR B 2 818 ? -17.679 -36.874 56.020 1.00 47.27 1496 TYR A C 1
ATOM 11443 O O . TYR B 2 818 ? -17.705 -37.124 54.818 1.00 47.08 1496 TYR A O 1
ATOM 11452 N N . GLU B 2 819 ? -18.439 -35.945 56.582 1.00 47.60 1497 GLU A N 1
ATOM 11453 C CA . GLU B 2 819 ? -19.280 -35.080 55.772 1.00 47.68 1497 GLU A CA 1
ATOM 11454 C C . GLU B 2 819 ? -18.446 -33.965 55.164 1.00 46.94 1497 GLU A C 1
ATOM 11455 O O . GLU B 2 819 ? -17.710 -33.271 55.870 1.00 46.67 1497 GLU A O 1
ATOM 11461 N N . TYR B 2 820 ? -18.566 -33.800 53.846 1.00 46.75 1498 TYR A N 1
ATOM 11462 C CA . TYR B 2 820 ? -17.757 -32.826 53.118 1.00 46.17 1498 TYR A CA 1
ATOM 11463 C C . TYR B 2 820 ? -17.905 -31.431 53.708 1.00 46.25 1498 TYR A C 1
ATOM 11464 O O . TYR B 2 820 ? -16.917 -30.709 53.874 1.00 45.86 1498 TYR A O 1
ATOM 11473 N N . HIS B 2 821 ? -19.127 -31.029 54.020 1.00 46.85 1499 HIS A N 1
ATOM 11474 C CA . HIS B 2 821 ? -19.369 -29.726 54.613 1.00 47.07 1499 HIS A CA 1
ATOM 11475 C C . HIS B 2 821 ? -19.346 -29.745 56.136 1.00 47.37 1499 HIS A C 1
ATOM 11476 O O . HIS B 2 821 ? -19.505 -28.689 56.752 1.00 51.80 1499 HIS A O 1
ATOM 11483 N N . ARG B 2 822 ? -19.154 -30.903 56.760 1.00 50.60 1500 ARG A N 1
ATOM 11484 C CA . ARG B 2 822 ? -18.964 -30.992 58.208 1.00 47.78 1500 ARG A CA 1
ATOM 11485 C C . ARG B 2 822 ? -17.846 -31.981 58.494 1.00 47.41 1500 ARG A C 1
ATOM 11486 O O . ARG B 2 822 ? -18.083 -33.113 58.928 1.00 47.74 1500 ARG A O 1
ATOM 11494 N N . PRO B 2 823 ? -16.600 -31.581 58.255 1.00 46.82 1501 PRO A N 1
ATOM 11495 C CA . PRO B 2 823 ? -15.477 -32.475 58.555 1.00 46.54 1501 PRO A CA 1
ATOM 11496 C C . PRO B 2 823 ? -15.394 -32.871 60.017 1.00 47.09 1501 PRO A C 1
ATOM 11497 O O . PRO B 2 823 ? -14.737 -33.868 60.335 1.00 47.07 1501 PRO A O 1
ATOM 11501 N N . ASP B 2 824 ? -16.055 -32.135 60.914 1.00 47.68 1502 ASP A N 1
ATOM 11502 C CA . ASP B 2 824 ? -16.100 -32.517 62.319 1.00 50.25 1502 ASP A CA 1
ATOM 11503 C C . ASP B 2 824 ? -16.963 -33.746 62.563 1.00 56.82 1502 ASP A C 1
ATOM 11504 O O . ASP B 2 824 ? -16.772 -34.431 63.571 1.00 64.06 1502 ASP A O 1
ATOM 11509 N N . LYS B 2 825 ? -17.900 -34.044 61.671 1.00 48.91 1503 LYS A N 1
ATOM 11510 C CA . LYS B 2 825 ? -18.681 -35.276 61.749 1.00 49.51 1503 LYS A CA 1
ATOM 11511 C C . LYS B 2 825 ? -17.914 -36.359 61.010 1.00 49.00 1503 LYS A C 1
ATOM 11512 O O . LYS B 2 825 ? -18.066 -36.539 59.805 1.00 48.60 1503 LYS A O 1
ATOM 11518 N N . GLN B 2 826 ? -17.076 -37.096 61.736 1.00 49.11 1504 GLN A N 1
ATOM 11519 C CA . GLN B 2 826 ? -16.158 -38.028 61.103 1.00 48.62 1504 GLN A CA 1
ATOM 11520 C C . GLN B 2 826 ? -16.001 -39.256 61.981 1.00 49.31 1504 GLN A C 1
ATOM 11521 O O . GLN B 2 826 ? -16.543 -39.334 63.084 1.00 50.16 1504 GLN A O 1
ATOM 11527 N N . CYS B 2 827 ? -15.207 -40.203 61.492 1.00 49.03 1505 CYS A N 1
ATOM 11528 C CA . CYS B 2 827 ? -14.839 -41.398 62.237 1.00 49.65 1505 CYS A CA 1
ATOM 11529 C C . CYS B 2 827 ? -13.647 -42.010 61.523 1.00 49.04 1505 CYS A C 1
ATOM 11530 O O . CYS B 2 827 ? -13.708 -42.234 60.316 1.00 48.59 1505 CYS A O 1
ATOM 11533 N N . THR B 2 828 ? -12.563 -42.238 62.247 1.00 49.10 1506 THR A N 1
ATOM 11534 C CA . THR B 2 828 ? -11.339 -42.794 61.692 1.00 48.63 1506 THR A CA 1
ATOM 11535 C C . THR B 2 828 ? -11.044 -44.133 62.348 1.00 49.41 1506 THR A C 1
ATOM 11536 O O . THR B 2 828 ? -11.153 -44.268 63.565 1.00 50.18 1506 THR A O 1
ATOM 11540 N N . MET B 2 829 ? -10.680 -45.121 61.539 1.00 49.31 1507 MET A N 1
ATOM 11541 C CA . MET B 2 829 ? -10.458 -46.486 61.988 1.00 50.11 1507 MET A CA 1
ATOM 11542 C C . MET B 2 829 ? -9.216 -47.054 61.323 1.00 49.70 1507 MET A C 1
ATOM 11543 O O . MET B 2 829 ? -8.955 -46.791 60.147 1.00 48.95 1507 MET A O 1
ATOM 11548 N N . PHE B 2 830 ? -8.442 -47.815 62.084 1.00 50.29 1508 PHE A N 1
ATOM 11549 C CA . PHE B 2 830 ? -7.272 -48.485 61.545 1.00 50.10 1508 PHE A CA 1
ATOM 11550 C C . PHE B 2 830 ? -7.655 -49.819 60.931 1.00 52.35 1508 PHE A C 1
ATOM 11551 O O . PHE B 2 830 ? -8.597 -50.480 61.374 1.00 71.21 1508 PHE A O 1
ATOM 11559 N N . TYR B 2 831 ? -6.892 -50.230 59.924 1.00 50.21 1509 TYR A N 1
ATOM 11560 C CA . TYR B 2 831 ? -7.091 -51.546 59.342 1.00 50.81 1509 TYR A CA 1
ATOM 11561 C C . TYR B 2 831 ? -5.812 -51.957 58.633 1.00 50.49 1509 TYR A C 1
ATOM 11562 O O . TYR B 2 831 ? -5.005 -51.117 58.236 1.00 49.67 1509 TYR A O 1
ATOM 11571 N N . SER B 2 832 ? -5.648 -53.263 58.473 1.00 51.26 1510 SER A N 1
ATOM 11572 C CA . SER B 2 832 ? -4.531 -53.851 57.748 1.00 51.17 1510 SER A CA 1
ATOM 11573 C C . SER B 2 832 ? -5.028 -54.839 56.713 1.00 51.62 1510 SER A C 1
ATOM 11574 O O . SER B 2 832 ? -6.004 -55.556 56.940 1.00 52.47 1510 SER A O 1
ATOM 11577 N N . THR B 2 833 ? -4.381 -54.836 55.559 1.00 51.13 1511 THR A N 1
ATOM 11578 C CA . THR B 2 833 ? -4.731 -55.803 54.536 1.00 51.66 1511 THR A CA 1
ATOM 11579 C C . THR B 2 833 ? -4.075 -57.153 54.769 1.00 52.64 1511 THR A C 1
ATOM 11580 O O . THR B 2 833 ? -4.432 -58.116 54.085 1.00 53.37 1511 THR A O 1
ATOM 11584 N N . SER B 2 834 ? -3.123 -57.246 55.692 1.00 63.55 1512 SER A N 1
ATOM 11585 C CA . SER B 2 834 ? -2.450 -58.499 55.995 1.00 73.51 1512 SER A CA 1
ATOM 11586 C C . SER B 2 834 ? -2.901 -59.029 57.349 1.00 77.55 1512 SER A C 1
ATOM 11587 O O . SER B 2 834 ? -2.982 -58.282 58.328 1.00 72.72 1512 SER A O 1
ATOM 11590 N N . ASN B 2 835 ? -3.177 -60.328 57.394 1.00 94.42 1513 ASN A N 1
ATOM 11591 C CA . ASN B 2 835 ? -3.543 -61.060 58.600 1.00 98.55 1513 ASN A CA 1
ATOM 11592 C C . ASN B 2 835 ? -2.347 -61.435 59.465 1.00 89.88 1513 ASN A C 1
ATOM 11593 O O . ASN B 2 835 ? -2.540 -62.064 60.513 1.00 87.26 1513 ASN A O 1
ATOM 11598 N N . ILE B 2 836 ? -1.133 -61.054 59.074 1.00 91.62 1514 ILE A N 1
ATOM 11599 C CA . ILE B 2 836 ? 0.049 -61.822 59.454 1.00 103.28 1514 ILE A CA 1
ATOM 11600 C C . ILE B 2 836 ? 0.343 -61.701 60.945 1.00 92.14 1514 ILE A C 1
ATOM 11601 O O . ILE B 2 836 ? 0.488 -60.603 61.494 1.00 80.27 1514 ILE A O 1
ATOM 11606 N N . LYS B 2 837 ? 0.409 -62.856 61.596 1.00 140.43 1515 LYS A N 1
ATOM 11607 C CA . LYS B 2 837 ? 0.924 -63.114 62.928 1.00 136.66 1515 LYS A CA 1
ATOM 11608 C C . LYS B 2 837 ? 1.423 -64.532 62.614 1.00 142.13 1515 LYS A C 1
ATOM 11609 O O . LYS B 2 837 ? 0.857 -65.148 61.712 1.00 143.67 1515 LYS A O 1
ATOM 11615 N N . ILE B 2 838 ? 2.434 -65.089 63.281 1.00 139.59 1516 ILE A N 1
ATOM 11616 C CA . ILE B 2 838 ? 3.007 -64.607 64.518 1.00 128.63 1516 ILE A CA 1
ATOM 11617 C C . ILE B 2 838 ? 4.281 -63.794 64.285 1.00 128.41 1516 ILE A C 1
ATOM 11618 O O . ILE B 2 838 ? 4.823 -63.729 63.180 1.00 112.27 1516 ILE A O 1
ATOM 11623 N N . GLN B 2 839 ? 4.729 -63.173 65.370 1.00 157.68 1517 GLN A N 1
ATOM 11624 C CA . GLN B 2 839 ? 5.958 -62.406 65.486 1.00 169.72 1517 GLN A CA 1
ATOM 11625 C C . GLN B 2 839 ? 6.907 -63.037 66.509 1.00 185.27 1517 GLN A C 1
ATOM 11626 O O . GLN B 2 839 ? 7.411 -62.340 67.396 1.00 191.61 1517 GLN A O 1
ATOM 11632 N N . LYS B 2 840 ? 7.150 -64.350 66.422 1.00 185.94 1518 LYS A N 1
ATOM 11633 C CA . LYS B 2 840 ? 7.832 -65.034 67.523 1.00 180.84 1518 LYS A CA 1
ATOM 11634 C C . LYS B 2 840 ? 9.321 -64.709 67.579 1.00 173.34 1518 LYS A C 1
ATOM 11635 O O . LYS B 2 840 ? 9.852 -64.460 68.672 1.00 175.51 1518 LYS A O 1
ATOM 11641 N N . VAL B 2 841 ? 10.008 -64.686 66.447 1.00 152.39 1519 VAL A N 1
ATOM 11642 C CA . VAL B 2 841 ? 11.447 -64.447 66.448 1.00 136.47 1519 VAL A CA 1
ATOM 11643 C C . VAL B 2 841 ? 11.909 -64.189 65.025 1.00 141.07 1519 VAL A C 1
ATOM 11644 O O . VAL B 2 841 ? 11.205 -64.511 64.062 1.00 143.41 1519 VAL A O 1
ATOM 11648 N N . CYS B 2 842 ? 13.090 -63.594 64.903 1.00 145.14 1520 CYS A N 1
ATOM 11649 C CA . CYS B 2 842 ? 13.705 -63.183 63.656 1.00 152.63 1520 CYS A CA 1
ATOM 11650 C C . CYS B 2 842 ? 14.824 -64.117 63.207 1.00 152.87 1520 CYS A C 1
ATOM 11651 O O . CYS B 2 842 ? 15.287 -64.007 62.066 1.00 156.26 1520 CYS A O 1
ATOM 11654 N N . GLU B 2 843 ? 15.240 -65.046 64.070 1.00 153.64 1521 GLU A N 1
ATOM 11655 C CA . GLU B 2 843 ? 16.183 -66.117 63.752 1.00 153.83 1521 GLU A CA 1
ATOM 11656 C C . GLU B 2 843 ? 17.522 -65.631 63.209 1.00 151.30 1521 GLU A C 1
ATOM 11657 O O . GLU B 2 843 ? 17.729 -65.585 61.992 1.00 153.91 1521 GLU A O 1
ATOM 11663 N N . GLY B 2 844 ? 18.431 -65.255 64.108 1.00 144.16 1522 GLY A N 1
ATOM 11664 C CA . GLY B 2 844 ? 19.822 -65.042 63.755 1.00 138.96 1522 GLY A CA 1
ATOM 11665 C C . GLY B 2 844 ? 20.153 -63.748 63.042 1.00 128.82 1522 GLY A C 1
ATOM 11666 O O . GLY B 2 844 ? 20.020 -62.662 63.613 1.00 117.70 1522 GLY A O 1
ATOM 11667 N N . ALA B 2 845 ? 20.623 -63.868 61.799 1.00 136.75 1523 ALA A N 1
ATOM 11668 C CA . ALA B 2 845 ? 20.950 -62.735 60.945 1.00 128.91 1523 ALA A CA 1
ATOM 11669 C C . ALA B 2 845 ? 19.742 -62.416 60.063 1.00 132.60 1523 ALA A C 1
ATOM 11670 O O . ALA B 2 845 ? 18.633 -62.890 60.325 1.00 135.34 1523 ALA A O 1
ATOM 11672 N N . ALA B 2 846 ? 19.945 -61.639 58.994 1.00 139.79 1524 ALA A N 1
ATOM 11673 C CA . ALA B 2 846 ? 18.839 -61.030 58.253 1.00 134.23 1524 ALA A CA 1
ATOM 11674 C C . ALA B 2 846 ? 17.856 -60.419 59.244 1.00 131.36 1524 ALA A C 1
ATOM 11675 O O . ALA B 2 846 ? 16.635 -60.537 59.117 1.00 134.08 1524 ALA A O 1
ATOM 11677 N N . CYS B 2 847 ? 18.421 -59.761 60.250 1.00 106.90 1525 CYS A N 1
ATOM 11678 C CA . CYS B 2 847 ? 17.731 -59.482 61.496 1.00 96.56 1525 CYS A CA 1
ATOM 11679 C C . CYS B 2 847 ? 18.037 -58.072 61.957 1.00 94.24 1525 CYS A C 1
ATOM 11680 O O . CYS B 2 847 ? 17.184 -57.391 62.532 1.00 91.81 1525 CYS A O 1
ATOM 11683 N N . LYS B 2 848 ? 19.273 -57.641 61.716 1.00 95.47 1526 LYS A N 1
ATOM 11684 C CA . LYS B 2 848 ? 19.788 -56.438 62.346 1.00 94.28 1526 LYS A CA 1
ATOM 11685 C C . LYS B 2 848 ? 18.971 -55.208 61.986 1.00 91.25 1526 LYS A C 1
ATOM 11686 O O . LYS B 2 848 ? 19.047 -54.201 62.693 1.00 90.05 1526 LYS A O 1
ATOM 11692 N N . CYS B 2 849 ? 18.173 -55.272 60.921 1.00 90.36 1527 CYS A N 1
ATOM 11693 C CA . CYS B 2 849 ? 17.381 -54.113 60.533 1.00 87.83 1527 CYS A CA 1
ATOM 11694 C C . CYS B 2 849 ? 16.084 -54.023 61.329 1.00 85.89 1527 CYS A C 1
ATOM 11695 O O . CYS B 2 849 ? 15.660 -52.921 61.692 1.00 84.16 1527 CYS A O 1
ATOM 11698 N N . VAL B 2 850 ? 15.448 -55.154 61.634 1.00 86.58 1528 VAL A N 1
ATOM 11699 C CA . VAL B 2 850 ? 14.230 -55.115 62.439 1.00 85.34 1528 VAL A CA 1
ATOM 11700 C C . VAL B 2 850 ? 14.555 -54.758 63.883 1.00 85.30 1528 VAL A C 1
ATOM 11701 O O . VAL B 2 850 ? 13.986 -53.820 64.453 1.00 83.93 1528 VAL A O 1
ATOM 11705 N N . GLU B 2 851 ? 15.499 -55.479 64.485 1.00 100.06 1529 GLU A N 1
ATOM 11706 C CA . GLU B 2 851 ? 15.960 -55.226 65.845 1.00 96.25 1529 GLU A CA 1
ATOM 11707 C C . GLU B 2 851 ? 16.975 -54.089 65.927 1.00 96.23 1529 GLU A C 1
ATOM 11708 O O . GLU B 2 851 ? 17.715 -54.001 66.912 1.00 107.84 1529 GLU A O 1
ATOM 11714 N N . ALA B 2 852 ? 17.011 -53.207 64.928 1.00 86.46 1530 ALA A N 1
ATOM 11715 C CA . ALA B 2 852 ? 18.033 -52.165 64.889 1.00 86.88 1530 ALA A CA 1
ATOM 11716 C C . ALA B 2 852 ? 17.833 -51.137 65.992 1.00 86.38 1530 ALA A C 1
ATOM 11717 O O . ALA B 2 852 ? 18.755 -50.854 66.765 1.00 87.99 1530 ALA A O 1
ATOM 11719 N N . ASP B 2 853 ? 16.633 -50.579 66.092 1.00 84.62 1531 ASP A N 1
ATOM 11720 C CA . ASP B 2 853 ? 16.384 -49.405 66.914 1.00 84.39 1531 ASP A CA 1
ATOM 11721 C C . ASP B 2 853 ? 15.507 -49.712 68.116 1.00 84.63 1531 ASP A C 1
ATOM 11722 O O . ASP B 2 853 ? 14.807 -48.830 68.615 1.00 84.28 1531 ASP A O 1
ATOM 11727 N N . CYS B 2 854 ? 15.507 -50.956 68.577 1.00 94.49 1532 CYS A N 1
ATOM 11728 C CA . CYS B 2 854 ? 14.776 -51.297 69.784 1.00 94.08 1532 CYS A CA 1
ATOM 11729 C C . CYS B 2 854 ? 15.639 -52.149 70.704 1.00 96.85 1532 CYS A C 1
ATOM 11730 O O . CYS B 2 854 ? 16.677 -52.686 70.313 1.00 109.57 1532 CYS A O 1
ATOM 11733 N N . GLY B 2 855 ? 15.177 -52.267 71.943 1.00 90.03 1533 GLY A N 1
ATOM 11734 C CA . GLY B 2 855 ? 15.995 -52.814 72.998 1.00 92.58 1533 GLY A CA 1
ATOM 11735 C C . GLY B 2 855 ? 16.164 -54.316 72.922 1.00 93.73 1533 GLY A C 1
ATOM 11736 O O . GLY B 2 855 ? 15.366 -55.040 72.330 1.00 92.87 1533 GLY A O 1
ATOM 11737 N N . GLN B 2 856 ? 17.254 -54.780 73.525 1.00 96.10 1534 GLN A N 1
ATOM 11738 C CA . GLN B 2 856 ? 17.574 -56.197 73.623 1.00 97.99 1534 GLN A CA 1
ATOM 11739 C C . GLN B 2 856 ? 17.681 -56.550 75.097 1.00 100.77 1534 GLN A C 1
ATOM 11740 O O . GLN B 2 856 ? 18.473 -55.941 75.823 1.00 102.30 1534 GLN A O 1
ATOM 11746 N N . MET B 2 857 ? 16.877 -57.514 75.540 1.00 101.79 1535 MET A N 1
ATOM 11747 C CA . MET B 2 857 ? 16.915 -57.920 76.938 1.00 104.82 1535 MET A CA 1
ATOM 11748 C C . MET B 2 857 ? 18.224 -58.637 77.246 1.00 107.65 1535 MET A C 1
ATOM 11749 O O . MET B 2 857 ? 18.720 -59.433 76.443 1.00 107.90 1535 MET A O 1
ATOM 11754 N N . GLN B 2 858 ? 18.778 -58.350 78.422 1.00 110.22 1536 GLN A N 1
ATOM 11755 C CA . GLN B 2 858 ? 20.010 -58.991 78.851 1.00 113.49 1536 GLN A CA 1
ATOM 11756 C C . GLN B 2 858 ? 19.805 -60.486 79.047 1.00 115.71 1536 GLN A C 1
ATOM 11757 O O . GLN B 2 858 ? 18.681 -60.980 79.178 1.00 115.34 1536 GLN A O 1
ATOM 11763 N N . GLU B 2 859 ? 20.918 -61.209 79.068 1.00 118.47 1537 GLU A N 1
ATOM 11764 C CA . GLU B 2 859 ? 20.851 -62.636 79.329 1.00 121.32 1537 GLU A CA 1
ATOM 11765 C C . GLU B 2 859 ? 20.321 -62.880 80.736 1.00 123.90 1537 GLU A C 1
ATOM 11766 O O . GLU B 2 859 ? 20.729 -62.227 81.702 1.00 128.50 1537 GLU A O 1
ATOM 11772 N N . GLU B 2 860 ? 19.405 -63.833 80.840 1.00 124.72 1538 GLU A N 1
ATOM 11773 C CA . GLU B 2 860 ? 18.706 -64.089 82.088 1.00 127.22 1538 GLU A CA 1
ATOM 11774 C C . GLU B 2 860 ? 19.668 -64.672 83.114 1.00 135.74 1538 GLU A C 1
ATOM 11775 O O . GLU B 2 860 ? 20.302 -65.703 82.864 1.00 134.24 1538 GLU A O 1
ATOM 11781 N N . LEU B 2 861 ? 19.781 -64.002 84.263 1.00 137.05 1539 LEU A N 1
ATOM 11782 C CA . LEU B 2 861 ? 20.670 -64.421 85.348 1.00 149.28 1539 LEU A CA 1
ATOM 11783 C C . LEU B 2 861 ? 22.111 -64.550 84.859 1.00 147.24 1539 LEU A C 1
ATOM 11784 O O . LEU B 2 861 ? 22.817 -65.503 85.192 1.00 158.24 1539 LEU A O 1
ATOM 11789 N N . ASP B 2 862 ? 22.552 -63.576 84.064 1.00 141.18 1540 ASP A N 1
ATOM 11790 C CA . ASP B 2 862 ? 23.901 -63.587 83.509 1.00 137.78 1540 ASP A CA 1
ATOM 11791 C C . ASP B 2 862 ? 24.870 -62.985 84.519 1.00 140.82 1540 ASP A C 1
ATOM 11792 O O . ASP B 2 862 ? 24.808 -61.787 84.817 1.00 139.59 1540 ASP A O 1
ATOM 11797 N N . LEU B 2 863 ? 25.773 -63.814 85.035 1.00 151.57 1541 LEU A N 1
ATOM 11798 C CA . LEU B 2 863 ? 26.676 -63.422 86.107 1.00 158.19 1541 LEU A CA 1
ATOM 11799 C C . LEU B 2 863 ? 27.957 -62.775 85.601 1.00 167.95 1541 LEU A C 1
ATOM 11800 O O . LEU B 2 863 ? 28.733 -62.259 86.414 1.00 178.70 1541 LEU A O 1
ATOM 11805 N N . THR B 2 864 ? 28.198 -62.783 84.288 1.00 154.70 1542 THR A N 1
ATOM 11806 C CA . THR B 2 864 ? 29.398 -62.163 83.742 1.00 153.73 1542 THR A CA 1
ATOM 11807 C C . THR B 2 864 ? 29.306 -60.645 83.684 1.00 150.03 1542 THR A C 1
ATOM 11808 O O . THR B 2 864 ? 30.334 -59.987 83.494 1.00 155.77 1542 THR A O 1
ATOM 11812 N N . ILE B 2 865 ? 28.113 -60.074 83.838 1.00 150.83 1543 ILE A N 1
ATOM 11813 C CA . ILE B 2 865 ? 27.986 -58.624 83.876 1.00 155.19 1543 ILE A CA 1
ATOM 11814 C C . ILE B 2 865 ? 28.648 -58.107 85.147 1.00 165.96 1543 ILE A C 1
ATOM 11815 O O . ILE B 2 865 ? 28.315 -58.538 86.260 1.00 169.38 1543 ILE A O 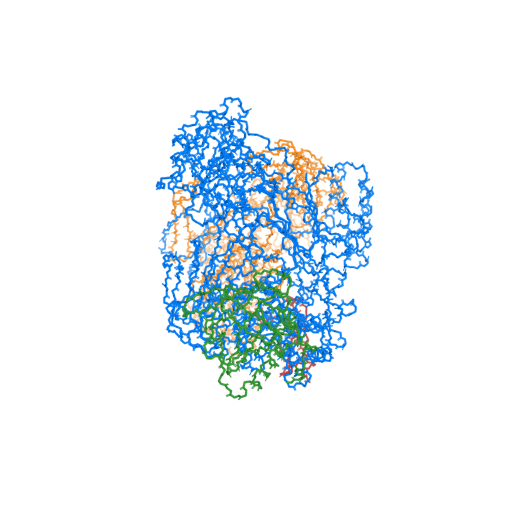1
ATOM 11820 N N . SER B 2 866 ? 29.587 -57.173 84.989 1.00 171.88 1544 SER A N 1
ATOM 11821 C CA . SER B 2 866 ? 30.687 -56.999 85.930 1.00 180.20 1544 SER A CA 1
ATOM 11822 C C . SER B 2 866 ? 30.491 -55.816 86.877 1.00 180.17 1544 SER A C 1
ATOM 11823 O O . SER B 2 866 ? 31.477 -55.230 87.339 1.00 187.82 1544 SER A O 1
ATOM 11826 N N . ALA B 2 867 ? 29.242 -55.444 87.166 1.00 168.23 1545 ALA A N 1
ATOM 11827 C CA . ALA B 2 867 ? 28.906 -54.458 88.195 1.00 168.67 1545 ALA A CA 1
ATOM 11828 C C . ALA B 2 867 ? 29.484 -53.067 87.935 1.00 164.93 1545 ALA A C 1
ATOM 11829 O O . ALA B 2 867 ? 28.842 -52.063 88.258 1.00 162.54 1545 ALA A O 1
ATOM 11831 N N . GLU B 2 868 ? 30.684 -52.986 87.359 1.00 172.01 1546 GLU A N 1
ATOM 11832 C CA . GLU B 2 868 ? 31.235 -51.701 86.944 1.00 169.58 1546 GLU A CA 1
ATOM 11833 C C . GLU B 2 868 ? 30.783 -51.315 85.549 1.00 165.36 1546 GLU A C 1
ATOM 11834 O O . GLU B 2 868 ? 30.598 -50.125 85.266 1.00 164.30 1546 GLU A O 1
ATOM 11840 N N . THR B 2 869 ? 30.598 -52.300 84.673 1.00 165.27 1547 THR A N 1
ATOM 11841 C CA . THR B 2 869 ? 29.964 -52.027 83.396 1.00 159.95 1547 THR A CA 1
ATOM 11842 C C . THR B 2 869 ? 28.489 -51.711 83.578 1.00 155.22 1547 THR A C 1
ATOM 11843 O O . THR B 2 869 ? 27.898 -51.039 82.728 1.00 151.25 1547 THR A O 1
ATOM 11847 N N . ARG B 2 870 ? 27.889 -52.173 84.677 1.00 138.73 1548 ARG A N 1
ATOM 11848 C CA . ARG B 2 870 ? 26.523 -51.805 85.018 1.00 136.36 1548 ARG A CA 1
ATOM 11849 C C . ARG B 2 870 ? 26.435 -50.403 85.613 1.00 138.10 1548 ARG A C 1
ATOM 11850 O O . ARG B 2 870 ? 25.363 -49.790 85.569 1.00 135.70 1548 ARG A O 1
ATOM 11858 N N . LYS B 2 871 ? 27.535 -49.885 86.165 1.00 157.30 1549 LYS A N 1
ATOM 11859 C CA . LYS B 2 871 ? 27.585 -48.534 86.714 1.00 156.61 1549 LYS A CA 1
ATOM 11860 C C . LYS B 2 871 ? 28.021 -47.508 85.676 1.00 147.18 1549 LYS A C 1
ATOM 11861 O O . LYS B 2 871 ? 27.436 -46.423 85.594 1.00 144.79 1549 LYS A O 1
ATOM 11867 N N . GLN B 2 872 ? 29.034 -47.836 84.872 1.00 143.37 1550 GLN A N 1
ATOM 11868 C CA . GLN B 2 872 ? 29.473 -46.922 83.823 1.00 146.22 1550 GLN A CA 1
ATOM 11869 C C . GLN B 2 872 ? 28.384 -46.699 82.783 1.00 145.49 1550 GLN A C 1
ATOM 11870 O O . GLN B 2 872 ? 28.261 -45.595 82.240 1.00 143.30 1550 GLN A O 1
ATOM 11876 N N . THR B 2 873 ? 27.581 -47.727 82.496 1.00 151.13 1551 THR A N 1
ATOM 11877 C CA . THR B 2 873 ? 26.441 -47.549 81.603 1.00 147.78 1551 THR A CA 1
ATOM 11878 C C . THR B 2 873 ? 25.377 -46.662 82.235 1.00 148.59 1551 THR A C 1
ATOM 11879 O O . THR B 2 873 ? 24.714 -45.890 81.533 1.00 152.88 1551 THR A O 1
ATOM 11883 N N . ALA B 2 874 ? 25.214 -46.740 83.556 1.00 134.96 1552 ALA A N 1
ATOM 11884 C CA . ALA B 2 874 ? 24.234 -45.897 84.229 1.00 134.91 1552 ALA A CA 1
ATOM 11885 C C . ALA B 2 874 ? 24.718 -44.456 84.330 1.00 139.60 1552 ALA A C 1
ATOM 11886 O O . ALA B 2 874 ? 23.946 -43.519 84.102 1.00 134.60 1552 ALA A O 1
ATOM 11888 N N . CYS B 2 875 ? 25.988 -44.259 84.673 1.00 167.44 1553 CYS A N 1
ATOM 11889 C CA . CYS B 2 875 ? 26.557 -42.922 84.796 1.00 176.45 1553 CYS A CA 1
ATOM 11890 C C . CYS B 2 875 ? 26.860 -42.275 83.451 1.00 172.95 1553 CYS A C 1
ATOM 11891 O O . CYS B 2 875 ? 27.426 -41.177 83.428 1.00 173.93 1553 CYS A O 1
ATOM 11894 N N . LYS B 2 876 ? 26.508 -42.921 82.344 1.00 166.97 1554 LYS A N 1
ATOM 11895 C CA . LYS B 2 876 ? 26.743 -42.339 81.031 1.00 166.42 1554 LYS A CA 1
ATOM 11896 C C . LYS B 2 876 ? 25.943 -41.047 80.878 1.00 171.19 1554 LYS A C 1
ATOM 11897 O O . LYS B 2 876 ? 24.739 -41.032 81.173 1.00 173.63 1554 LYS A O 1
ATOM 11903 N N . PRO B 2 877 ? 26.566 -39.949 80.439 1.00 174.97 1555 PRO A N 1
ATOM 11904 C CA . PRO B 2 877 ? 25.811 -38.696 80.261 1.00 170.16 1555 PRO A CA 1
ATOM 11905 C C . PRO B 2 877 ? 24.689 -38.802 79.247 1.00 166.42 1555 PRO A C 1
ATOM 11906 O O . PRO B 2 877 ? 23.751 -37.996 79.293 1.00 163.96 1555 PRO A O 1
ATOM 11910 N N . GLU B 2 878 ? 24.756 -39.769 78.332 1.00 158.18 1556 GLU A N 1
ATOM 11911 C CA . GLU B 2 878 ? 23.678 -39.963 77.370 1.00 149.72 1556 GLU A CA 1
ATOM 11912 C C . GLU B 2 878 ? 22.436 -40.533 78.039 1.00 146.60 1556 GLU A C 1
ATOM 11913 O O . GLU B 2 878 ? 21.309 -40.184 77.672 1.00 146.62 1556 GLU A O 1
ATOM 11919 N N . ILE B 2 879 ? 22.624 -41.403 79.027 1.00 151.41 1557 ILE A N 1
ATOM 11920 C CA . ILE B 2 879 ? 21.514 -42.090 79.676 1.00 148.08 1557 ILE A CA 1
ATOM 11921 C C . ILE B 2 879 ? 20.821 -41.108 80.613 1.00 143.79 1557 ILE A C 1
ATOM 11922 O O . ILE B 2 879 ? 21.392 -40.684 81.620 1.00 149.79 1557 ILE A O 1
ATOM 11927 N N . ALA B 2 880 ? 19.585 -40.741 80.277 1.00 143.01 1558 ALA A N 1
ATOM 11928 C CA . ALA B 2 880 ? 18.851 -39.778 81.089 1.00 139.96 1558 ALA A CA 1
ATOM 11929 C C . ALA B 2 880 ? 18.356 -40.415 82.380 1.00 144.34 1558 ALA A C 1
ATOM 11930 O O . ALA B 2 880 ? 18.694 -39.965 83.480 1.00 158.69 1558 ALA A O 1
ATOM 11932 N N . TYR B 2 881 ? 17.556 -41.470 82.268 1.00 125.51 1559 TYR A N 1
ATOM 11933 C CA . TYR B 2 881 ? 16.981 -42.127 83.431 1.00 126.17 1559 TYR A CA 1
ATOM 11934 C C . TYR B 2 881 ? 17.553 -43.529 83.588 1.00 121.41 1559 TYR A C 1
ATOM 11935 O O . TYR B 2 881 ? 18.072 -44.126 82.641 1.00 118.31 1559 TYR A O 1
ATOM 11944 N N . ALA B 2 882 ? 17.444 -44.049 84.810 1.00 136.65 1560 ALA A N 1
ATOM 11945 C CA . ALA B 2 882 ? 17.943 -45.377 85.142 1.00 139.74 1560 ALA A CA 1
ATOM 11946 C C . ALA B 2 882 ? 17.401 -45.812 86.496 1.00 146.96 1560 ALA A C 1
ATOM 11947 O O . ALA B 2 882 ? 17.774 -45.231 87.522 1.00 162.66 1560 ALA A O 1
ATOM 11949 N N . TYR B 2 883 ? 16.507 -46.801 86.517 1.00 127.70 1561 TYR A N 1
ATOM 11950 C CA . TYR B 2 883 ? 15.964 -47.279 87.783 1.00 131.68 1561 TYR A CA 1
ATOM 11951 C C . TYR B 2 883 ? 15.354 -48.666 87.603 1.00 129.90 1561 TYR A C 1
ATOM 11952 O O . TYR B 2 883 ? 15.316 -49.222 86.501 1.00 125.67 1561 TYR A O 1
ATOM 11961 N N . LYS B 2 884 ? 14.890 -49.222 88.718 1.00 158.87 1562 LYS A N 1
ATOM 11962 C CA . LYS B 2 884 ? 14.390 -50.588 88.808 1.00 159.38 1562 LYS A CA 1
ATOM 11963 C C . LYS B 2 884 ? 12.881 -50.565 88.997 1.00 162.93 1562 LYS A C 1
ATOM 11964 O O . LYS B 2 884 ? 12.369 -49.833 89.851 1.00 167.21 1562 LYS A O 1
ATOM 11970 N N . VAL B 2 885 ? 12.172 -51.356 88.191 1.00 130.97 1563 VAL A N 1
ATOM 11971 C CA . VAL B 2 885 ? 10.717 -51.351 88.173 1.00 130.88 1563 VAL A CA 1
ATOM 11972 C C . VAL B 2 885 ? 10.201 -52.783 88.261 1.00 131.43 1563 VAL A C 1
ATOM 11973 O O . VAL B 2 885 ? 10.953 -53.754 88.167 1.00 131.04 1563 VAL A O 1
ATOM 11977 N N . SER B 2 886 ? 8.883 -52.891 88.424 1.00 132.72 1564 SER A N 1
ATOM 11978 C CA . SER B 2 886 ? 8.168 -54.161 88.452 1.00 133.61 1564 SER A CA 1
ATOM 11979 C C . SER B 2 886 ? 6.946 -54.033 87.559 1.00 131.21 1564 SER A C 1
ATOM 11980 O O . SER B 2 886 ? 6.131 -53.126 87.749 1.00 132.44 1564 SER A O 1
ATOM 11983 N N . ILE B 2 887 ? 6.823 -54.928 86.592 1.00 128.21 1565 ILE A N 1
ATOM 11984 C CA . ILE B 2 887 ? 5.770 -54.836 85.591 1.00 125.70 1565 ILE A CA 1
ATOM 11985 C C . ILE B 2 887 ? 4.447 -55.281 86.191 1.00 132.95 1565 ILE A C 1
ATOM 11986 O O . ILE B 2 887 ? 4.379 -56.280 86.918 1.00 153.41 1565 ILE A O 1
ATOM 11991 N N . THR B 2 888 ? 3.384 -54.540 85.885 1.00 129.55 1566 THR A N 1
ATOM 11992 C CA . THR B 2 888 ? 2.055 -54.847 86.398 1.00 133.61 1566 THR A CA 1
ATOM 11993 C C . THR B 2 888 ? 1.095 -55.346 85.331 1.00 131.79 1566 THR A C 1
ATOM 11994 O O . THR B 2 888 ? 0.263 -56.208 85.618 1.00 134.97 1566 THR A O 1
ATOM 11998 N N . SER B 2 889 ? 1.181 -54.838 84.102 1.00 131.79 1567 SER A N 1
ATOM 11999 C CA . SER B 2 889 ? 0.225 -55.238 83.076 1.00 131.07 1567 SER A CA 1
ATOM 12000 C C . SER B 2 889 ? 0.860 -55.135 81.697 1.00 120.33 1567 SER A C 1
ATOM 12001 O O . SER B 2 889 ? 1.755 -54.319 81.468 1.00 117.58 1567 SER A O 1
ATOM 12004 N N . ILE B 2 890 ? 0.383 -55.973 80.779 1.00 119.21 1568 ILE A N 1
ATOM 12005 C CA . ILE B 2 890 ? 0.792 -55.935 79.379 1.00 114.62 1568 ILE A CA 1
ATOM 12006 C C . ILE B 2 890 ? -0.401 -55.491 78.548 1.00 114.22 1568 ILE A C 1
ATOM 12007 O O . ILE B 2 890 ? -1.552 -55.821 78.855 1.00 127.86 1568 ILE A O 1
ATOM 12012 N N . THR B 2 891 ? -0.126 -54.741 77.486 1.00 110.41 1569 THR A N 1
ATOM 12013 C CA . THR B 2 891 ? -1.187 -54.298 76.592 1.00 109.94 1569 THR A CA 1
ATOM 12014 C C . THR B 2 891 ? -0.612 -54.153 75.193 1.00 105.59 1569 THR A C 1
ATOM 12015 O O . THR B 2 891 ? 0.536 -53.739 75.029 1.00 107.04 1569 THR A O 1
ATOM 12019 N N . VAL B 2 892 ? -1.417 -54.491 74.191 1.00 105.35 1570 VAL A N 1
ATOM 12020 C CA . VAL B 2 892 ? -1.023 -54.387 72.791 1.00 101.83 1570 VAL A CA 1
ATOM 12021 C C . VAL B 2 892 ? -1.977 -53.406 72.130 1.00 101.64 1570 VAL A C 1
ATOM 12022 O O . VAL B 2 892 ? -3.175 -53.687 72.003 1.00 107.23 1570 VAL A O 1
ATOM 12026 N N . GLU B 2 893 ? -1.453 -52.258 71.713 1.00 99.63 1571 GLU A N 1
ATOM 12027 C CA . GLU B 2 893 ? -2.247 -51.203 71.092 1.00 103.77 1571 GLU A CA 1
ATOM 12028 C C . GLU B 2 893 ? -1.711 -50.958 69.690 1.00 107.71 1571 GLU A C 1
ATOM 12029 O O . GLU B 2 893 ? -0.623 -50.393 69.528 1.00 109.86 1571 GLU A O 1
ATOM 12035 N N . ASN B 2 894 ? -2.473 -51.395 68.687 1.00 110.53 1572 ASN A N 1
ATOM 12036 C CA . ASN B 2 894 ? -2.167 -51.151 67.282 1.00 106.82 1572 ASN A CA 1
ATOM 12037 C C . ASN B 2 894 ? -0.810 -51.707 66.876 1.00 102.71 1572 ASN A C 1
ATOM 12038 O O . ASN B 2 894 ? -0.666 -52.912 66.648 1.00 110.19 1572 ASN A O 1
ATOM 12043 N N . VAL B 2 895 ? 0.191 -50.833 66.786 1.00 88.40 1573 VAL A N 1
ATOM 12044 C CA . VAL B 2 895 ? 1.527 -51.200 66.335 1.00 86.30 1573 VAL A CA 1
ATOM 12045 C C . VAL B 2 895 ? 2.534 -51.205 67.468 1.00 86.22 1573 VAL A C 1
ATOM 12046 O O . VAL B 2 895 ? 3.724 -51.443 67.225 1.00 84.85 1573 VAL A O 1
ATOM 12050 N N . PHE B 2 896 ? 2.105 -50.940 68.697 1.00 88.03 1574 PHE A N 1
ATOM 12051 C CA . PHE B 2 896 ? 3.022 -50.836 69.819 1.00 88.39 1574 PHE A CA 1
ATOM 12052 C C . PHE B 2 896 ? 2.531 -51.687 70.979 1.00 91.17 1574 PHE A C 1
ATOM 12053 O O . PHE B 2 896 ? 1.377 -52.123 71.028 1.00 93.06 1574 PHE A O 1
ATOM 12061 N N . VAL B 2 897 ? 3.437 -51.910 71.925 1.00 91.76 1575 VAL A N 1
ATOM 12062 C CA . VAL B 2 897 ? 3.157 -52.666 73.136 1.00 94.66 1575 VAL A CA 1
ATOM 12063 C C . VAL B 2 897 ? 3.467 -51.766 74.320 1.00 104.60 1575 VAL A C 1
ATOM 12064 O O . VAL B 2 897 ? 4.551 -51.167 74.384 1.00 102.79 1575 VAL A O 1
ATOM 12068 N N . LYS B 2 898 ? 2.496 -51.635 75.223 1.00 111.03 1576 LYS A N 1
ATOM 12069 C CA . LYS B 2 898 ? 2.618 -50.832 76.430 1.00 101.34 1576 LYS A CA 1
ATOM 12070 C C . LYS B 2 898 ? 2.732 -51.749 77.641 1.00 104.42 1576 LYS A C 1
ATOM 12071 O O . LYS B 2 898 ? 1.964 -52.710 77.778 1.00 106.29 1576 LYS A O 1
ATOM 12077 N N . TYR B 2 899 ? 3.687 -51.446 78.513 1.00 105.30 1577 TYR A N 1
ATOM 12078 C CA . TYR B 2 899 ? 3.916 -52.184 79.749 1.00 108.57 1577 TYR A CA 1
ATOM 12079 C C . TYR B 2 899 ? 3.644 -51.256 80.927 1.00 112.00 1577 TYR A C 1
ATOM 12080 O O . TYR B 2 899 ? 4.347 -50.256 81.111 1.00 111.56 1577 TYR A O 1
ATOM 12089 N N . LYS B 2 900 ? 2.615 -51.573 81.707 1.00 115.82 1578 LYS A N 1
ATOM 12090 C CA . LYS B 2 900 ? 2.363 -50.876 82.961 1.00 120.06 1578 LYS A CA 1
ATOM 12091 C C . LYS B 2 900 ? 3.254 -51.466 84.048 1.00 122.42 1578 LYS A C 1
ATOM 12092 O O . LYS B 2 900 ? 3.170 -52.666 84.344 1.00 128.10 1578 LYS A O 1
ATOM 12098 N N . ALA B 2 901 ? 4.101 -50.626 84.641 1.00 123.27 1579 ALA A N 1
ATOM 12099 C CA . ALA B 2 901 ? 5.049 -51.048 85.660 1.00 125.70 1579 ALA A CA 1
ATOM 12100 C C . ALA B 2 901 ? 4.979 -50.102 86.851 1.00 130.25 1579 ALA A C 1
ATOM 12101 O O . ALA B 2 901 ? 4.434 -48.999 86.765 1.00 130.87 1579 ALA A O 1
ATOM 12103 N N . THR B 2 902 ? 5.532 -50.555 87.972 1.00 133.85 1580 THR A N 1
ATOM 12104 C CA . THR B 2 902 ? 5.610 -49.778 89.204 1.00 138.87 1580 THR A CA 1
ATOM 12105 C C . THR B 2 902 ? 7.040 -49.302 89.413 1.00 138.44 1580 THR A C 1
ATOM 12106 O O . THR B 2 902 ? 7.980 -50.095 89.313 1.00 136.99 1580 THR A O 1
ATOM 12110 N N . LEU B 2 903 ? 7.203 -48.009 89.678 1.00 140.03 1581 LEU A N 1
ATOM 12111 C CA . LEU B 2 903 ? 8.524 -47.437 89.917 1.00 140.38 1581 LEU A CA 1
ATOM 12112 C C . LEU B 2 903 ? 8.942 -47.767 91.346 1.00 146.04 1581 LEU A C 1
ATOM 12113 O O . LEU B 2 903 ? 8.384 -47.224 92.303 1.00 151.11 1581 LEU A O 1
ATOM 12118 N N . LEU B 2 904 ? 9.941 -48.635 91.498 1.00 145.61 1582 LEU A N 1
ATOM 12119 C CA . LEU B 2 904 ? 10.333 -49.095 92.825 1.00 151.08 1582 LEU A CA 1
ATOM 12120 C C . LEU B 2 904 ? 11.400 -48.198 93.444 1.00 154.09 1582 LEU A C 1
ATOM 12121 O O . LEU B 2 904 ? 11.100 -47.370 94.311 1.00 158.90 1582 LEU A O 1
ATOM 12126 N N . ASP B 2 905 ? 12.646 -48.355 93.008 1.00 151.77 1583 ASP A N 1
ATOM 12127 C CA . ASP B 2 905 ? 13.771 -47.589 93.525 1.00 154.72 1583 ASP A CA 1
ATOM 12128 C C . ASP B 2 905 ? 14.348 -46.753 92.394 1.00 150.40 1583 ASP A C 1
ATOM 12129 O O . ASP B 2 905 ? 14.715 -47.295 91.349 1.00 146.91 1583 ASP A O 1
ATOM 12134 N N . ILE B 2 906 ? 14.443 -45.447 92.610 1.00 152.68 1584 ILE A N 1
ATOM 12135 C CA . ILE B 2 906 ? 14.993 -44.530 91.618 1.00 149.45 1584 ILE A CA 1
ATOM 12136 C C . ILE B 2 906 ? 16.505 -44.476 91.786 1.00 150.99 1584 ILE A C 1
ATOM 12137 O O . ILE B 2 906 ? 17.008 -44.273 92.898 1.00 165.66 1584 ILE A O 1
ATOM 12142 N N . TYR B 2 907 ? 17.236 -44.658 90.681 1.00 146.49 1585 TYR A N 1
ATOM 12143 C CA . TYR B 2 907 ? 18.690 -44.607 90.711 1.00 147.93 1585 TYR A CA 1
ATOM 12144 C C . TYR B 2 907 ? 19.272 -43.425 89.953 1.00 146.84 1585 TYR A C 1
ATOM 12145 O O . TYR B 2 907 ? 20.421 -43.055 90.214 1.00 149.78 1585 TYR A O 1
ATOM 12154 N N . LYS B 2 908 ? 18.524 -42.829 89.029 1.00 143.08 1586 LYS A N 1
ATOM 12155 C CA . LYS B 2 908 ? 19.025 -41.676 88.295 1.00 142.33 1586 LYS A CA 1
ATOM 12156 C C . LYS B 2 908 ? 17.844 -40.882 87.762 1.00 140.26 1586 LYS A C 1
ATOM 12157 O O . LYS B 2 908 ? 16.805 -41.447 87.414 1.00 137.14 1586 LYS A O 1
ATOM 12163 N N . THR B 2 909 ? 18.020 -39.564 87.706 1.00 153.38 1587 THR A N 1
ATOM 12164 C CA . THR B 2 909 ? 16.996 -38.678 87.160 1.00 160.24 1587 THR A CA 1
ATOM 12165 C C . THR B 2 909 ? 17.711 -37.428 86.657 1.00 163.71 1587 THR A C 1
ATOM 12166 O O . THR B 2 909 ? 18.112 -36.574 87.453 1.00 170.17 1587 THR A O 1
ATOM 12170 N N . GLY B 2 910 ? 17.872 -37.336 85.342 1.00 168.29 1588 GLY A N 1
ATOM 12171 C CA . GLY B 2 910 ? 18.490 -36.183 84.719 1.00 178.58 1588 GLY A CA 1
ATOM 12172 C C . GLY B 2 910 ? 17.475 -35.100 84.426 1.00 185.60 1588 GLY A C 1
ATOM 12173 O O . GLY B 2 910 ? 17.727 -33.914 84.669 1.00 190.22 1588 GLY A O 1
ATOM 12174 N N . GLU B 2 911 ? 16.312 -35.506 83.921 1.00 192.91 1589 GLU A N 1
ATOM 12175 C CA . GLU B 2 911 ? 15.278 -34.572 83.492 1.00 189.38 1589 GLU A CA 1
ATOM 12176 C C . GLU B 2 911 ? 14.174 -34.548 84.543 1.00 189.89 1589 GLU A C 1
ATOM 12177 O O . GLU B 2 911 ? 14.464 -34.509 85.744 1.00 191.45 1589 GLU A O 1
ATOM 12183 N N . ALA B 2 912 ? 12.914 -34.557 84.115 1.00 187.67 1590 ALA A N 1
ATOM 12184 C CA . ALA B 2 912 ? 11.813 -34.536 85.066 1.00 178.77 1590 ALA A CA 1
ATOM 12185 C C . ALA B 2 912 ? 11.843 -35.780 85.954 1.00 172.25 1590 ALA A C 1
ATOM 12186 O O . ALA B 2 912 ? 12.389 -36.827 85.590 1.00 170.91 1590 ALA A O 1
ATOM 12188 N N . VAL B 2 913 ? 11.251 -35.654 87.134 1.00 169.41 1591 VAL A N 1
ATOM 12189 C CA . VAL B 2 913 ? 11.273 -36.709 88.139 1.00 161.76 1591 VAL A CA 1
ATOM 12190 C C . VAL B 2 913 ? 9.923 -37.410 88.156 1.00 160.09 1591 VAL A C 1
ATOM 12191 O O . VAL B 2 913 ? 8.886 -36.834 87.806 1.00 157.22 1591 VAL A O 1
ATOM 12195 N N . ALA B 2 914 ? 9.939 -38.678 88.551 1.00 151.43 1592 ALA A N 1
ATOM 12196 C CA . ALA B 2 914 ? 8.732 -39.452 88.786 1.00 145.28 1592 ALA A CA 1
ATOM 12197 C C . ALA B 2 914 ? 8.756 -39.968 90.217 1.00 150.67 1592 ALA A C 1
ATOM 12198 O O . ALA B 2 914 ? 9.824 -40.193 90.792 1.00 152.33 1592 ALA A O 1
ATOM 12200 N N . GLU B 2 915 ? 7.574 -40.143 90.794 1.00 153.82 1593 GLU A N 1
ATOM 12201 C CA . GLU B 2 915 ? 7.475 -40.496 92.201 1.00 160.08 1593 GLU A CA 1
ATOM 12202 C C . GLU B 2 915 ? 7.724 -41.985 92.404 1.00 159.27 1593 GLU A C 1
ATOM 12203 O O . GLU B 2 915 ? 7.456 -42.810 91.526 1.00 154.03 1593 GLU A O 1
ATOM 12209 N N . LYS B 2 916 ? 8.246 -42.324 93.580 1.00 162.96 1594 LYS A N 1
ATOM 12210 C CA . LYS B 2 916 ? 8.439 -43.724 93.926 1.00 162.49 1594 LYS A CA 1
ATOM 12211 C C . LYS B 2 916 ? 7.092 -44.397 94.146 1.00 163.86 1594 LYS A C 1
ATOM 12212 O O . LYS B 2 916 ? 6.166 -43.803 94.705 1.00 168.44 1594 LYS A O 1
ATOM 12218 N N . ASP B 2 917 ? 6.988 -45.643 93.688 1.00 160.29 1595 ASP A N 1
ATOM 12219 C CA . ASP B 2 917 ? 5.761 -46.434 93.755 1.00 161.16 1595 ASP A CA 1
ATOM 12220 C C . ASP B 2 917 ? 4.613 -45.787 92.989 1.00 159.55 1595 ASP A C 1
ATOM 12221 O O . ASP B 2 917 ? 3.442 -46.045 93.284 1.00 162.43 1595 ASP A O 1
ATOM 12226 N N . SER B 2 918 ? 4.938 -44.938 92.016 1.00 155.41 1596 SER A N 1
ATOM 12227 C CA . SER B 2 918 ? 3.967 -44.406 91.073 1.00 152.94 1596 SER A CA 1
ATOM 12228 C C . SER B 2 918 ? 3.953 -45.267 89.814 1.00 146.42 1596 SER A C 1
ATOM 12229 O O . SER B 2 918 ? 4.893 -46.016 89.535 1.00 143.29 1596 SER A O 1
ATOM 12232 N N . GLU B 2 919 ? 2.871 -45.150 89.045 1.00 144.79 1597 GLU A N 1
ATOM 12233 C CA . GLU B 2 919 ? 2.714 -45.953 87.839 1.00 139.26 1597 GLU A CA 1
ATOM 12234 C C . GLU B 2 919 ? 3.505 -45.360 86.677 1.00 135.62 1597 GLU A C 1
ATOM 12235 O O . GLU B 2 919 ? 3.369 -44.175 86.358 1.00 141.65 1597 GLU A O 1
ATOM 12241 N N . ILE B 2 920 ? 4.324 -46.193 86.039 1.00 129.70 1598 ILE A N 1
ATOM 12242 C CA . ILE B 2 920 ? 5.172 -45.786 84.926 1.00 124.84 1598 ILE A CA 1
ATOM 12243 C C . ILE B 2 920 ? 4.875 -46.687 83.738 1.00 120.36 1598 ILE A C 1
ATOM 12244 O O . ILE B 2 920 ? 4.747 -47.907 83.890 1.00 120.45 1598 ILE A O 1
ATOM 12249 N N . THR B 2 921 ? 4.764 -46.084 82.557 1.00 117.21 1599 THR A N 1
ATOM 12250 C CA . THR B 2 921 ? 4.435 -46.793 81.329 1.00 117.66 1599 THR A CA 1
ATOM 12251 C C . THR B 2 921 ? 5.678 -46.936 80.457 1.00 115.06 1599 THR A C 1
ATOM 12252 O O . THR B 2 921 ? 6.467 -45.995 80.326 1.00 120.76 1599 THR A O 1
ATOM 12256 N N . PHE B 2 922 ? 5.842 -48.112 79.856 1.00 106.57 1600 PHE A N 1
ATOM 12257 C CA . PHE B 2 922 ? 6.877 -48.360 78.863 1.00 102.96 1600 PHE A CA 1
ATOM 12258 C C . PHE B 2 922 ? 6.224 -48.702 77.532 1.00 99.95 1600 PHE A C 1
ATOM 12259 O O . PHE B 2 922 ? 5.088 -49.175 77.488 1.00 100.81 1600 PHE A O 1
ATOM 12267 N N . ILE B 2 923 ? 6.938 -48.430 76.443 1.00 96.84 1601 ILE A N 1
ATOM 12268 C CA . ILE B 2 923 ? 6.440 -48.679 75.093 1.00 94.13 1601 ILE A CA 1
ATOM 12269 C C . ILE B 2 923 ? 7.564 -49.260 74.257 1.00 91.77 1601 ILE A C 1
ATOM 12270 O O . ILE B 2 923 ? 8.683 -48.737 74.260 1.00 91.30 1601 ILE A O 1
ATOM 12275 N N . LYS B 2 924 ? 7.269 -50.334 73.529 1.00 90.74 1602 LYS A N 1
ATOM 12276 C CA . LYS B 2 924 ? 8.191 -50.813 72.514 1.00 88.70 1602 LYS A CA 1
ATOM 12277 C C . LYS B 2 924 ? 7.426 -51.082 71.232 1.00 87.08 1602 LYS A C 1
ATOM 12278 O O . LYS B 2 924 ? 6.245 -51.445 71.261 1.00 87.96 1602 LYS A O 1
ATOM 12284 N N . LYS B 2 925 ? 8.098 -50.836 70.106 1.00 85.10 1603 LYS A N 1
ATOM 12285 C CA . LYS B 2 925 ? 7.574 -51.241 68.812 1.00 83.87 1603 LYS A CA 1
ATOM 12286 C C . LYS B 2 925 ? 7.148 -52.696 68.901 1.00 85.14 1603 LYS A C 1
ATOM 12287 O O . LYS B 2 925 ? 7.896 -53.535 69.404 1.00 86.13 1603 LYS A O 1
ATOM 12293 N N . VAL B 2 926 ? 5.940 -53.000 68.423 1.00 85.52 1604 VAL A N 1
ATOM 12294 C CA . VAL B 2 926 ? 5.504 -54.393 68.461 1.00 87.19 1604 VAL A CA 1
ATOM 12295 C C . VAL B 2 926 ? 6.461 -55.292 67.691 1.00 86.85 1604 VAL A C 1
ATOM 12296 O O . VAL B 2 926 ? 6.684 -56.442 68.079 1.00 88.56 1604 VAL A O 1
ATOM 12300 N N . THR B 2 927 ? 7.104 -54.766 66.649 1.00 85.06 1605 THR A N 1
ATOM 12301 C CA . THR B 2 927 ? 8.026 -55.544 65.824 1.00 85.14 1605 THR A CA 1
ATOM 12302 C C . THR B 2 927 ? 9.416 -55.611 66.460 1.00 85.41 1605 THR A C 1
ATOM 12303 O O . THR B 2 927 ? 10.432 -55.308 65.838 1.00 84.70 1605 THR A O 1
ATOM 12307 N N . CYS B 2 928 ? 9.453 -56.068 67.708 1.00 86.91 1606 CYS A N 1
ATOM 12308 C CA . CYS B 2 928 ? 10.709 -56.311 68.411 1.00 87.84 1606 CYS A CA 1
ATOM 12309 C C . CYS B 2 928 ? 10.477 -57.456 69.383 1.00 90.29 1606 CYS A C 1
ATOM 12310 O O . CYS B 2 928 ? 9.637 -57.352 70.283 1.00 91.11 1606 CYS A O 1
ATOM 12313 N N . THR B 2 929 ? 11.234 -58.534 69.207 1.00 91.86 1607 THR A N 1
ATOM 12314 C CA . THR B 2 929 ? 11.003 -59.779 69.921 1.00 94.58 1607 THR A CA 1
ATOM 12315 C C . THR B 2 929 ? 11.923 -59.992 71.113 1.00 96.33 1607 THR A C 1
ATOM 12316 O O . THR B 2 929 ? 11.465 -60.447 72.164 1.00 98.28 1607 THR A O 1
ATOM 12320 N N . ASN B 2 930 ? 13.205 -59.658 70.992 1.00 96.07 1608 ASN A N 1
ATOM 12321 C CA . ASN B 2 930 ? 14.150 -59.978 72.055 1.00 98.29 1608 ASN A CA 1
ATOM 12322 C C . ASN B 2 930 ? 13.986 -59.102 73.292 1.00 98.37 1608 ASN A C 1
ATOM 12323 O O . ASN B 2 930 ? 14.759 -59.256 74.242 1.00 100.42 1608 ASN A O 1
ATOM 12328 N N . ALA B 2 931 ? 13.017 -58.195 73.315 1.00 96.63 1609 ALA A N 1
ATOM 12329 C CA . ALA B 2 931 ? 12.710 -57.399 74.495 1.00 97.29 1609 ALA A CA 1
ATOM 12330 C C . ALA B 2 931 ? 11.414 -57.851 75.154 1.00 98.74 1609 ALA A C 1
ATOM 12331 O O . ALA B 2 931 ? 10.638 -57.039 75.655 1.00 98.63 1609 ALA A O 1
ATOM 12333 N N . GLU B 2 932 ? 11.152 -59.154 75.128 1.00 113.28 1610 GLU A N 1
ATOM 12334 C CA . GLU B 2 932 ? 9.897 -59.676 75.654 1.00 119.95 1610 GLU A CA 1
ATOM 12335 C C . GLU B 2 932 ? 9.875 -59.571 77.173 1.00 118.15 1610 GLU A C 1
ATOM 12336 O O . GLU B 2 932 ? 10.741 -60.126 77.857 1.00 130.17 1610 GLU A O 1
ATOM 12342 N N . LEU B 2 933 ? 8.887 -58.856 77.695 1.00 105.40 1611 LEU A N 1
ATOM 12343 C CA . LEU B 2 933 ? 8.752 -58.620 79.121 1.00 108.31 1611 LEU A CA 1
ATOM 12344 C C . LEU B 2 933 ? 7.572 -59.413 79.665 1.00 111.31 1611 LEU A C 1
ATOM 12345 O O . LEU B 2 933 ? 6.514 -59.485 79.032 1.00 110.69 1611 LEU A O 1
ATOM 12350 N N . VAL B 2 934 ? 7.764 -60.011 80.838 1.00 118.97 1612 VAL A N 1
ATOM 12351 C CA . VAL B 2 934 ? 6.763 -60.859 81.473 1.00 118.59 1612 VAL A CA 1
ATOM 12352 C C . VAL B 2 934 ? 6.076 -60.072 82.580 1.00 121.07 1612 VAL A C 1
ATOM 12353 O O . VAL B 2 934 ? 6.741 -59.413 83.391 1.00 121.92 1612 VAL A O 1
ATOM 12357 N N . LYS B 2 935 ? 4.745 -60.125 82.603 1.00 122.63 1613 LYS A N 1
ATOM 12358 C CA . LYS B 2 935 ? 3.977 -59.421 83.620 1.00 125.65 1613 LYS A CA 1
ATOM 12359 C C . LYS B 2 935 ? 4.296 -59.989 84.996 1.00 130.26 1613 LYS A C 1
ATOM 12360 O O . LYS B 2 935 ? 4.355 -61.208 85.178 1.00 132.47 1613 LYS A O 1
ATOM 12366 N N . GLY B 2 936 ? 4.513 -59.101 85.965 1.00 132.06 1614 GLY A N 1
ATOM 12367 C CA . GLY B 2 936 ? 4.795 -59.495 87.324 1.00 136.85 1614 GLY A CA 1
ATOM 12368 C C . GLY B 2 936 ? 6.265 -59.576 87.676 1.00 136.49 1614 GLY A C 1
ATOM 12369 O O . GLY B 2 936 ? 6.599 -59.630 88.866 1.00 140.53 1614 GLY A O 1
ATOM 12370 N N . ARG B 2 937 ? 7.153 -59.592 86.686 1.00 132.22 1615 ARG A N 1
ATOM 12371 C CA . ARG B 2 937 ? 8.578 -59.696 86.950 1.00 132.16 1615 ARG A CA 1
ATOM 12372 C C . ARG B 2 937 ? 9.205 -58.318 87.101 1.00 130.80 1615 ARG A C 1
ATOM 12373 O O . ARG B 2 937 ? 8.712 -57.323 86.563 1.00 128.33 1615 ARG A O 1
ATOM 12381 N N . GLN B 2 938 ? 10.289 -58.268 87.862 1.00 139.46 1616 GLN A N 1
ATOM 12382 C CA . GLN B 2 938 ? 11.035 -57.036 88.045 1.00 134.07 1616 GLN A CA 1
ATOM 12383 C C . GLN B 2 938 ? 12.134 -56.943 86.996 1.00 128.35 1616 GLN A C 1
ATOM 12384 O O . GLN B 2 938 ? 12.632 -57.956 86.497 1.00 127.53 1616 GLN A O 1
ATOM 12390 N N . TYR B 2 939 ? 12.499 -55.709 86.657 1.00 126.34 1617 TYR A N 1
ATOM 12391 C CA . TYR B 2 939 ? 13.528 -55.447 85.662 1.00 122.98 1617 TYR A CA 1
ATOM 12392 C C . TYR B 2 939 ? 14.260 -54.163 86.018 1.00 123.71 1617 TYR A C 1
ATOM 12393 O O . TYR B 2 939 ? 13.668 -53.217 86.545 1.00 125.04 1617 TYR A O 1
ATOM 12402 N N . LEU B 2 940 ? 15.555 -54.139 85.719 1.00 123.27 1618 LEU A N 1
ATOM 12403 C CA . LEU B 2 940 ? 16.338 -52.914 85.766 1.00 123.52 1618 LEU A CA 1
ATOM 12404 C C . LEU B 2 940 ? 16.353 -52.302 84.373 1.00 118.96 1618 LEU A C 1
ATOM 12405 O O . LEU B 2 940 ? 16.789 -52.949 83.413 1.00 116.53 1618 LEU A O 1
ATOM 12410 N N . ILE B 2 941 ? 15.861 -51.068 84.262 1.00 118.18 1619 ILE A N 1
ATOM 12411 C CA . ILE B 2 941 ? 15.701 -50.397 82.979 1.00 114.16 1619 ILE A CA 1
ATOM 12412 C C . ILE B 2 941 ? 16.396 -49.048 83.043 1.00 115.04 1619 ILE A C 1
ATOM 12413 O O . ILE B 2 941 ? 16.177 -48.270 83.979 1.00 118.05 1619 ILE A O 1
ATOM 12418 N N . MET B 2 942 ? 17.236 -48.777 82.049 1.00 112.87 1620 MET A N 1
ATOM 12419 C CA . MET B 2 942 ? 17.969 -47.524 81.944 1.00 124.37 1620 MET A CA 1
ATOM 12420 C C . MET B 2 942 ? 17.878 -47.062 80.500 1.00 131.16 1620 MET A C 1
ATOM 12421 O O . MET B 2 942 ? 18.054 -47.872 79.584 1.00 136.14 1620 MET A O 1
ATOM 12426 N N . GLY B 2 943 ? 17.594 -45.783 80.290 1.00 146.91 1621 GLY A N 1
ATOM 12427 C CA . GLY B 2 943 ? 17.442 -45.323 78.926 1.00 141.89 1621 GLY A CA 1
ATOM 12428 C C . GLY B 2 943 ? 17.411 -43.815 78.812 1.00 143.34 1621 GLY A C 1
ATOM 12429 O O . GLY B 2 943 ? 17.640 -43.084 79.781 1.00 146.64 1621 GLY A O 1
ATOM 12430 N N . LYS B 2 944 ? 17.102 -43.367 77.595 1.00 137.74 1622 LYS A N 1
ATOM 12431 C CA . LYS B 2 944 ? 17.063 -41.956 77.245 1.00 138.37 1622 LYS A CA 1
ATOM 12432 C C . LYS B 2 944 ? 15.628 -41.468 77.140 1.00 140.63 1622 LYS A C 1
ATOM 12433 O O . LYS B 2 944 ? 14.747 -42.184 76.656 1.00 133.11 1622 LYS 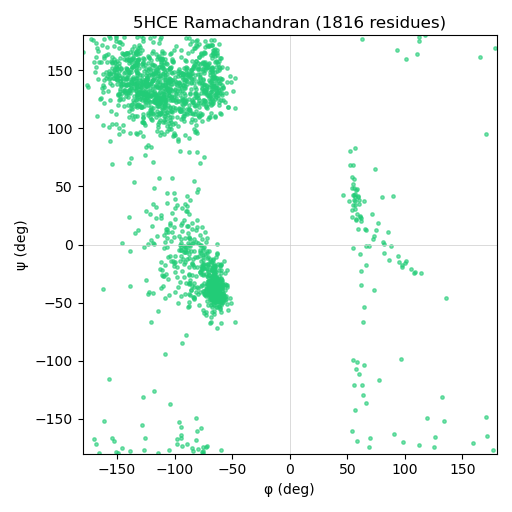A O 1
ATOM 12439 N N . GLU B 2 945 ? 15.415 -40.235 77.592 1.00 162.31 1623 GLU A N 1
ATOM 12440 C CA . GLU B 2 945 ? 14.212 -39.464 77.310 1.00 166.59 1623 GLU A CA 1
ATOM 12441 C C . GLU B 2 945 ? 12.940 -40.089 77.869 1.00 156.68 1623 GLU A C 1
ATOM 12442 O O . GLU B 2 945 ? 12.961 -41.184 78.442 1.00 157.81 1623 GLU A O 1
ATOM 12448 N N . ALA B 2 946 ? 11.828 -39.387 77.689 1.00 116.44 1624 ALA A N 1
ATOM 12449 C CA . ALA B 2 946 ? 10.504 -39.819 78.119 1.00 106.24 1624 ALA A CA 1
ATOM 12450 C C . ALA B 2 946 ? 9.504 -38.837 77.529 1.00 106.14 1624 ALA A C 1
ATOM 12451 O O . ALA B 2 946 ? 9.876 -37.841 76.902 1.00 105.94 1624 ALA A O 1
ATOM 12453 N N . LEU B 2 947 ? 8.226 -39.120 77.743 1.00 106.70 1625 LEU A N 1
ATOM 12454 C CA . LEU B 2 947 ? 7.143 -38.240 77.337 1.00 109.04 1625 LEU A CA 1
ATOM 12455 C C . LEU B 2 947 ? 6.305 -37.892 78.558 1.00 112.08 1625 LEU A C 1
ATOM 12456 O O . LEU B 2 947 ? 5.888 -38.787 79.305 1.00 113.24 1625 LEU A O 1
ATOM 12461 N N . GLN B 2 948 ? 6.076 -36.595 78.762 1.00 115.16 1626 GLN A N 1
ATOM 12462 C CA . GLN B 2 948 ? 5.306 -36.088 79.892 1.00 120.36 1626 GLN A CA 1
ATOM 12463 C C . GLN B 2 948 ? 3.926 -35.679 79.386 1.00 120.93 1626 GLN A C 1
ATOM 12464 O O . GLN B 2 948 ? 3.790 -34.690 78.660 1.00 120.78 1626 GLN A O 1
ATOM 12470 N N . ILE B 2 949 ? 2.908 -36.449 79.765 1.00 138.17 1627 ILE A N 1
ATOM 12471 C CA . ILE B 2 949 ? 1.528 -36.237 79.345 1.00 139.19 1627 ILE A CA 1
ATOM 12472 C C . ILE B 2 949 ? 0.705 -35.773 80.541 1.00 149.73 1627 ILE A C 1
ATOM 12473 O O . ILE B 2 949 ? 1.014 -36.091 81.695 1.00 163.60 1627 ILE A O 1
ATOM 12478 N N . LYS B 2 950 ? -0.348 -35.007 80.262 1.00 134.76 1628 LYS A N 1
ATOM 12479 C CA . LYS B 2 950 ? -1.309 -34.580 81.277 1.00 137.96 1628 LYS A CA 1
ATOM 12480 C C . LYS B 2 950 ? -2.580 -35.407 81.108 1.00 138.84 1628 LYS A C 1
ATOM 12481 O O . LYS B 2 950 ? -3.402 -35.123 80.233 1.00 137.58 1628 LYS A O 1
ATOM 12487 N N . TYR B 2 951 ? -2.738 -36.437 81.937 1.00 158.74 1629 TYR A N 1
ATOM 12488 C CA . TYR B 2 951 ? -3.903 -37.311 81.894 1.00 168.40 1629 TYR A CA 1
ATOM 12489 C C . TYR B 2 951 ? -4.785 -37.040 83.108 1.00 173.67 1629 TYR A C 1
ATOM 12490 O O . TYR B 2 951 ? -4.280 -36.845 84.220 1.00 179.96 1629 TYR A O 1
ATOM 12499 N N . ASN B 2 952 ? -6.103 -37.039 82.887 1.00 175.40 1630 ASN A N 1
ATOM 12500 C CA . ASN B 2 952 ? -7.078 -36.602 83.883 1.00 171.01 1630 ASN A CA 1
ATOM 12501 C C . ASN B 2 952 ? -6.747 -35.195 84.365 1.00 171.28 1630 ASN A C 1
ATOM 12502 O O . ASN B 2 952 ? -7.083 -34.207 83.703 1.00 173.13 1630 ASN A O 1
ATOM 12507 N N . PHE B 2 953 ? -6.093 -35.098 85.523 1.00 169.71 1631 PHE A N 1
ATOM 12508 C CA . PHE B 2 953 ? -5.652 -33.823 86.071 1.00 171.46 1631 PHE A CA 1
ATOM 12509 C C . PHE B 2 953 ? -4.217 -33.891 86.577 1.00 169.35 1631 PHE A C 1
ATOM 12510 O O . PHE B 2 953 ? -3.755 -32.944 87.225 1.00 172.00 1631 PHE A O 1
ATOM 12518 N N . SER B 2 954 ? -3.502 -34.978 86.293 1.00 163.95 1632 SER A N 1
ATOM 12519 C CA . SER B 2 954 ? -2.171 -35.216 86.826 1.00 172.52 1632 SER A CA 1
ATOM 12520 C C . SER B 2 954 ? -1.216 -35.583 85.698 1.00 153.02 1632 SER A C 1
ATOM 12521 O O . SER B 2 954 ? -1.618 -35.818 84.555 1.00 148.61 1632 SER A O 1
ATOM 12524 N N . PHE B 2 955 ? 0.067 -35.625 86.040 1.00 151.82 1633 PHE A N 1
ATOM 12525 C CA . PHE B 2 955 ? 1.114 -35.985 85.099 1.00 145.23 1633 PHE A CA 1
ATOM 12526 C C . PHE B 2 955 ? 1.183 -37.496 84.897 1.00 141.24 1633 PHE A C 1
ATOM 12527 O O . PHE B 2 955 ? 0.682 -38.287 85.700 1.00 146.79 1633 PHE A O 1
ATOM 12535 N N . ARG B 2 956 ? 1.816 -37.883 83.793 1.00 135.15 1634 ARG A N 1
ATOM 12536 C CA . ARG B 2 956 ? 2.102 -39.272 83.477 1.00 131.13 1634 ARG A CA 1
ATOM 12537 C C . ARG B 2 956 ? 3.344 -39.280 82.599 1.00 126.15 1634 ARG A C 1
ATOM 12538 O O . ARG B 2 956 ? 3.532 -38.381 81.779 1.00 124.48 1634 ARG A O 1
ATOM 12546 N N . TYR B 2 957 ? 4.194 -40.285 82.785 1.00 124.24 1635 TYR A N 1
ATOM 12547 C CA . TYR B 2 957 ? 5.449 -40.407 82.056 1.00 120.18 1635 TYR A CA 1
ATOM 12548 C C . TYR B 2 957 ? 5.468 -41.720 81.289 1.00 115.87 1635 TYR A C 1
ATOM 12549 O O . TYR B 2 957 ? 5.096 -42.766 81.832 1.00 116.85 1635 TYR A O 1
ATOM 12558 N N . ILE B 2 958 ? 5.881 -41.661 80.025 1.00 111.55 1636 ILE A N 1
ATOM 12559 C CA . ILE B 2 958 ? 5.953 -42.841 79.169 1.00 107.66 1636 ILE A CA 1
ATOM 12560 C C . ILE B 2 958 ? 7.350 -42.930 78.564 1.00 104.85 1636 ILE A C 1
ATOM 12561 O O . ILE B 2 958 ? 7.857 -41.948 78.014 1.00 104.04 1636 ILE A O 1
ATOM 12566 N N . TYR B 2 959 ? 7.961 -44.110 78.652 1.00 103.75 1637 TYR A N 1
ATOM 12567 C CA . TYR B 2 959 ? 9.367 -44.312 78.311 1.00 102.14 1637 TYR A CA 1
ATOM 12568 C C . TYR B 2 959 ? 9.494 -45.312 77.170 1.00 98.50 1637 TYR A C 1
ATOM 12569 O O . TYR B 2 959 ? 9.109 -46.482 77.336 1.00 98.45 1637 TYR A O 1
ATOM 12578 N N . PRO B 2 960 ? 10.021 -44.924 76.013 1.00 95.85 1638 PRO A N 1
ATOM 12579 C CA . PRO B 2 960 ? 10.198 -45.885 74.923 1.00 92.93 1638 PRO A CA 1
ATOM 12580 C C . PRO B 2 960 ? 11.374 -46.818 75.162 1.00 93.15 1638 PRO A C 1
ATOM 12581 O O . PRO B 2 960 ? 12.360 -46.471 75.814 1.00 94.86 1638 PRO A O 1
ATOM 12585 N N . LEU B 2 961 ? 11.258 -48.017 74.604 1.00 91.76 1639 LEU A N 1
ATOM 12586 C CA . LEU B 2 961 ? 12.295 -49.040 74.688 1.00 92.10 1639 LEU A CA 1
ATOM 12587 C C . LEU B 2 961 ? 12.966 -49.131 73.324 1.00 89.81 1639 LEU A C 1
ATOM 12588 O O . LEU B 2 961 ? 12.434 -49.748 72.398 1.00 88.15 1639 LEU A O 1
ATOM 12593 N N . ASP B 2 962 ? 14.148 -48.536 73.212 1.00 90.18 1640 ASP A N 1
ATOM 12594 C CA . ASP B 2 962 ? 14.870 -48.521 71.951 1.00 88.61 1640 ASP A CA 1
ATOM 12595 C C . ASP B 2 962 ? 16.275 -49.069 72.144 1.00 94.28 1640 ASP A C 1
ATOM 12596 O O . ASP B 2 962 ? 16.574 -49.677 73.174 1.00 104.67 1640 ASP A O 1
ATOM 12601 N N . SER B 2 963 ? 17.139 -48.873 71.156 1.00 108.29 1641 SER A N 1
ATOM 12602 C CA . SER B 2 963 ? 18.538 -49.220 71.321 1.00 111.07 1641 SER A CA 1
ATOM 12603 C C . SER B 2 963 ? 19.168 -48.335 72.391 1.00 114.80 1641 SER A C 1
ATOM 12604 O O . SER B 2 963 ? 18.677 -47.247 72.707 1.00 116.78 1641 SER A O 1
ATOM 12607 N N . LEU B 2 964 ? 20.260 -48.834 72.968 1.00 132.46 1642 LEU A N 1
ATOM 12608 C CA . LEU B 2 964 ? 20.945 -48.205 74.095 1.00 139.72 1642 LEU A CA 1
ATOM 12609 C C . LEU B 2 964 ? 20.046 -48.108 75.326 1.00 136.11 1642 LEU A C 1
ATOM 12610 O O . LEU B 2 964 ? 20.293 -47.300 76.224 1.00 144.09 1642 LEU A O 1
ATOM 12615 N N . THR B 2 965 ? 18.997 -48.924 75.380 1.00 114.36 1643 THR A N 1
ATOM 12616 C CA . THR B 2 965 ? 18.158 -49.061 76.565 1.00 111.02 1643 THR A CA 1
ATOM 12617 C C . THR B 2 965 ? 18.522 -50.371 77.252 1.00 119.49 1643 THR A C 1
ATOM 12618 O O . THR B 2 965 ? 18.195 -51.454 76.756 1.00 132.68 1643 THR A O 1
ATOM 12622 N N . TRP B 2 966 ? 19.203 -50.268 78.386 1.00 122.97 1644 TRP A N 1
ATOM 12623 C CA . TRP B 2 966 ? 19.732 -51.426 79.097 1.00 125.09 1644 TRP A CA 1
ATOM 12624 C C . TRP B 2 966 ? 18.654 -51.964 80.027 1.00 128.33 1644 TRP A C 1
ATOM 12625 O O . TRP B 2 966 ? 18.260 -51.294 80.987 1.00 142.88 1644 TRP A O 1
ATOM 12636 N N . ILE B 2 967 ? 18.169 -53.170 79.738 1.00 108.10 1645 ILE A N 1
ATOM 12637 C CA . ILE B 2 967 ? 17.138 -53.817 80.538 1.00 109.34 1645 ILE A CA 1
ATOM 12638 C C . ILE B 2 967 ? 17.646 -55.185 80.974 1.00 111.73 1645 ILE A C 1
ATOM 12639 O O . ILE B 2 967 ? 18.353 -55.861 80.219 1.00 111.13 1645 ILE A O 1
ATOM 12644 N N . GLU B 2 968 ? 17.308 -55.581 82.206 1.00 121.82 1646 GLU A N 1
ATOM 12645 C CA . GLU B 2 968 ? 17.736 -56.876 82.725 1.00 117.71 1646 GLU A CA 1
ATOM 12646 C C . GLU B 2 968 ? 16.724 -57.437 83.720 1.00 120.11 1646 GLU A C 1
ATOM 12647 O O . GLU B 2 968 ? 16.192 -56.706 84.559 1.00 121.56 1646 GLU A O 1
ATOM 12653 N N . TYR B 2 969 ? 16.469 -58.739 83.610 1.00 120.96 1647 TYR A N 1
ATOM 12654 C CA . TYR B 2 969 ? 15.596 -59.444 84.540 1.00 123.88 1647 TYR A CA 1
ATOM 12655 C C . TYR B 2 969 ? 16.206 -59.473 85.940 1.00 128.47 1647 TYR A C 1
ATOM 12656 O O . TYR B 2 969 ? 17.412 -59.678 86.105 1.00 130.07 1647 TYR A O 1
ATOM 12665 N N . TRP B 2 970 ? 15.364 -59.262 86.951 1.00 131.00 1648 TRP A N 1
ATOM 12666 C CA . TRP B 2 970 ? 15.809 -59.097 88.336 1.00 135.68 1648 TRP A CA 1
ATOM 12667 C C . TRP B 2 970 ? 14.868 -59.860 89.263 1.00 139.36 1648 TRP A C 1
ATOM 12668 O O . TRP B 2 970 ? 13.810 -59.338 89.652 1.00 139.98 1648 TRP A O 1
ATOM 12679 N N . PRO B 2 971 ? 15.215 -61.090 89.640 1.00 144.21 1649 PRO A N 1
ATOM 12680 C CA . PRO B 2 971 ? 14.424 -61.796 90.654 1.00 153.68 1649 PRO A CA 1
ATOM 12681 C C . PRO B 2 971 ? 14.542 -61.157 92.028 1.00 155.58 1649 PRO A C 1
ATOM 12682 O O . PRO B 2 971 ? 15.571 -60.581 92.390 1.00 159.68 1649 PRO A O 1
ATOM 12686 N N . ARG B 2 972 ? 13.465 -61.283 92.803 1.00 154.27 1650 ARG A N 1
ATOM 12687 C CA . ARG B 2 972 ? 13.383 -60.689 94.132 1.00 159.12 1650 ARG A CA 1
ATOM 12688 C C . ARG B 2 972 ? 13.976 -61.582 95.216 1.00 177.74 1650 ARG A C 1
ATOM 12689 O O . ARG B 2 972 ? 14.633 -61.081 96.135 1.00 169.54 1650 ARG A O 1
ATOM 12697 N N . ASP B 2 973 ? 13.763 -62.899 95.126 1.00 186.11 1651 ASP A N 1
ATOM 12698 C CA . ASP B 2 973 ? 14.250 -63.842 96.133 1.00 201.13 1651 ASP A CA 1
ATOM 12699 C C . ASP B 2 973 ? 15.719 -64.185 95.938 1.00 205.07 1651 ASP A C 1
ATOM 12700 O O . ASP B 2 973 ? 16.445 -63.462 95.252 1.00 212.40 1651 ASP A O 1
ATOM 12705 N N . THR B 2 974 ? 16.162 -65.302 96.525 1.00 190.04 1652 THR A N 1
ATOM 12706 C CA . THR B 2 974 ? 17.547 -65.722 96.362 1.00 176.75 1652 THR A CA 1
ATOM 12707 C C . THR B 2 974 ? 17.641 -67.237 96.176 1.00 178.75 1652 THR A C 1
ATOM 12708 O O . THR B 2 974 ? 18.697 -67.824 96.443 1.00 181.73 1652 THR A O 1
ATOM 12712 N N . THR B 2 975 ? 16.569 -67.888 95.708 1.00 177.54 1653 THR A N 1
ATOM 12713 C CA . THR B 2 975 ? 16.579 -69.316 95.409 1.00 179.37 1653 THR A CA 1
ATOM 12714 C C . THR B 2 975 ? 16.761 -69.593 93.920 1.00 174.18 1653 THR A C 1
ATOM 12715 O O . THR B 2 975 ? 16.240 -70.583 93.393 1.00 174.34 1653 THR A O 1
ATOM 12719 N N . CYS B 2 976 ? 17.488 -68.721 93.222 1.00 177.17 1654 CYS A N 1
ATOM 12720 C CA . CYS B 2 976 ? 17.860 -68.910 91.824 1.00 171.24 1654 CYS A CA 1
ATOM 12721 C C . CYS B 2 976 ? 19.166 -69.658 91.652 1.00 179.10 1654 CYS A C 1
ATOM 12722 O O . CYS B 2 976 ? 19.870 -69.451 90.651 1.00 165.87 1654 CYS A O 1
ATOM 12725 N N . SER B 2 977 ? 19.502 -70.521 92.602 1.00 207.91 1655 SER A N 1
ATOM 12726 C CA . SER B 2 977 ? 20.779 -71.234 92.653 1.00 212.67 1655 SER A CA 1
ATOM 12727 C C . SER B 2 977 ? 21.929 -70.230 92.635 1.00 212.02 1655 SER A C 1
ATOM 12728 O O . SER B 2 977 ? 21.936 -69.296 93.464 1.00 215.51 1655 SER A O 1
ATOM 12731 N N . SER B 2 978 ? 22.828 -70.281 91.651 1.00 203.73 1656 SER A N 1
ATOM 12732 C CA . SER B 2 978 ? 23.915 -69.310 91.546 1.00 198.04 1656 SER A CA 1
ATOM 12733 C C . SER B 2 978 ? 23.468 -67.874 91.326 1.00 197.85 1656 SER A C 1
ATOM 12734 O O . SER B 2 978 ? 24.300 -66.972 91.481 1.00 202.09 1656 SER A O 1
ATOM 12737 N N . CYS B 2 979 ? 22.182 -67.602 91.088 1.00 183.08 1657 CYS A N 1
ATOM 12738 C CA . CYS B 2 979 ? 21.909 -66.184 90.919 1.00 175.78 1657 CYS A CA 1
ATOM 12739 C C . CYS B 2 979 ? 21.924 -65.476 92.257 1.00 168.02 1657 CYS A C 1
ATOM 12740 O O . CYS B 2 979 ? 21.847 -64.244 92.291 1.00 166.08 1657 CYS A O 1
ATOM 12743 N N . GLN B 2 980 ? 22.071 -66.217 93.361 1.00 171.73 1658 GLN A N 1
ATOM 12744 C CA . GLN B 2 980 ? 22.354 -65.526 94.610 1.00 174.53 1658 GLN A CA 1
ATOM 12745 C C . GLN B 2 980 ? 23.532 -64.577 94.408 1.00 173.28 1658 GLN A C 1
ATOM 12746 O O . GLN B 2 980 ? 23.370 -63.348 94.506 1.00 171.60 1658 GLN A O 1
ATOM 12752 N N . ALA B 2 981 ? 24.623 -65.103 93.832 1.00 173.73 1659 ALA A N 1
ATOM 12753 C CA . ALA B 2 981 ? 25.774 -64.263 93.519 1.00 173.35 1659 ALA A CA 1
ATOM 12754 C C . ALA B 2 981 ? 25.387 -63.160 92.554 1.00 167.35 1659 ALA A C 1
ATOM 12755 O O . ALA B 2 981 ? 25.821 -62.010 92.703 1.00 167.23 1659 ALA A O 1
ATOM 12757 N N . PHE B 2 982 ? 24.564 -63.494 91.569 1.00 162.72 1660 PHE A N 1
ATOM 12758 C CA . PHE B 2 982 ? 24.029 -62.520 90.635 1.00 157.06 1660 PHE A CA 1
ATOM 12759 C C . PHE B 2 982 ? 23.483 -61.308 91.381 1.00 166.32 1660 PHE A C 1
ATOM 12760 O O . PHE B 2 982 ? 24.074 -60.220 91.318 1.00 175.68 1660 PHE A O 1
ATOM 12768 N N . LEU B 2 983 ? 22.403 -61.496 92.148 1.00 158.57 1661 LEU A N 1
ATOM 12769 C CA . LEU B 2 983 ? 21.857 -60.363 92.890 1.00 159.38 1661 LEU A CA 1
ATOM 12770 C C . LEU B 2 983 ? 22.853 -59.693 93.813 1.00 163.85 1661 LEU A C 1
ATOM 12771 O O . LEU B 2 983 ? 22.798 -58.464 93.951 1.00 163.35 1661 LEU A O 1
ATOM 12776 N N . ALA B 2 984 ? 23.886 -60.407 94.253 1.00 188.58 1662 ALA A N 1
ATOM 12777 C CA . ALA B 2 984 ? 24.895 -59.758 95.076 1.00 196.05 1662 ALA A CA 1
ATOM 12778 C C . ALA B 2 984 ? 25.555 -58.619 94.319 1.00 196.09 1662 ALA A C 1
ATOM 12779 O O . ALA B 2 984 ? 25.398 -57.446 94.690 1.00 202.54 1662 ALA A O 1
ATOM 12781 N N . ASN B 2 985 ? 26.097 -58.913 93.139 1.00 186.72 1663 ASN A N 1
ATOM 12782 C CA . ASN B 2 985 ? 26.738 -57.829 92.411 1.00 181.53 1663 ASN A CA 1
ATOM 12783 C C . ASN B 2 985 ? 25.701 -56.837 91.925 1.00 180.64 1663 ASN A C 1
ATOM 12784 O O . ASN B 2 985 ? 25.979 -55.634 91.865 1.00 185.29 1663 ASN A O 1
ATOM 12789 N N . LEU B 2 986 ? 24.488 -57.307 91.630 1.00 166.78 1664 LEU A N 1
ATOM 12790 C CA . LEU B 2 986 ? 23.453 -56.370 91.223 1.00 154.59 1664 LEU A CA 1
ATOM 12791 C C . LEU B 2 986 ? 23.191 -55.361 92.330 1.00 156.24 1664 LEU A C 1
ATOM 12792 O O . LEU B 2 986 ? 23.348 -54.147 92.131 1.00 155.03 1664 LEU A O 1
ATOM 12797 N N . ASP B 2 987 ? 23.009 -55.858 93.558 1.00 168.65 1665 ASP A N 1
ATOM 12798 C CA . ASP B 2 987 ? 22.813 -54.954 94.683 1.00 166.69 1665 ASP A CA 1
ATOM 12799 C C . ASP B 2 987 ? 24.088 -54.223 95.046 1.00 168.46 1665 ASP A C 1
ATOM 12800 O O . ASP B 2 987 ? 24.027 -53.204 95.741 1.00 171.47 1665 ASP A O 1
ATOM 12805 N N . GLU B 2 988 ? 25.235 -54.705 94.578 1.00 176.77 1666 GLU A N 1
ATOM 12806 C CA . GLU B 2 988 ? 26.445 -53.916 94.735 1.00 180.98 1666 GLU A CA 1
ATOM 12807 C C . GLU B 2 988 ? 26.365 -52.644 93.905 1.00 184.45 1666 GLU A C 1
ATOM 12808 O O . GLU B 2 988 ? 26.453 -51.533 94.449 1.00 191.20 1666 GLU A O 1
ATOM 12814 N N . PHE B 2 989 ? 26.036 -52.780 92.616 1.00 179.98 1667 PHE A N 1
ATOM 12815 C CA . PHE B 2 989 ? 25.864 -51.593 91.788 1.00 179.05 1667 PHE A CA 1
ATOM 12816 C C . PHE B 2 989 ? 24.758 -50.709 92.334 1.00 176.21 1667 PHE A C 1
ATOM 12817 O O . PHE B 2 989 ? 24.946 -49.498 92.515 1.00 180.65 1667 PHE A O 1
ATOM 12825 N N . ALA B 2 990 ? 23.619 -51.310 92.673 1.00 178.07 1668 ALA A N 1
ATOM 12826 C CA . ALA B 2 990 ? 22.508 -50.529 93.192 1.00 175.48 1668 ALA A CA 1
ATOM 12827 C C . ALA B 2 990 ? 22.893 -49.789 94.463 1.00 173.79 1668 ALA A C 1
ATOM 12828 O O . ALA B 2 990 ? 22.379 -48.697 94.719 1.00 176.51 1668 ALA A O 1
ATOM 12830 N N . GLU B 2 991 ? 23.794 -50.355 95.269 1.00 174.69 1669 GLU A N 1
ATOM 12831 C CA . GLU B 2 991 ? 24.220 -49.641 96.467 1.00 181.98 1669 GLU A CA 1
ATOM 12832 C C . GLU B 2 991 ? 25.217 -48.533 96.142 1.00 185.88 1669 GLU A C 1
ATOM 12833 O O . GLU B 2 991 ? 25.187 -47.469 96.771 1.00 190.94 1669 GLU A O 1
ATOM 12839 N N . ASP B 2 992 ? 26.089 -48.751 95.156 1.00 182.52 1670 ASP A N 1
ATOM 12840 C CA . ASP B 2 992 ? 27.138 -47.778 94.863 1.00 189.29 1670 ASP A CA 1
ATOM 12841 C C . ASP B 2 992 ? 26.653 -46.570 94.073 1.00 189.58 1670 ASP A C 1
ATOM 12842 O O . ASP B 2 992 ? 27.283 -45.509 94.146 1.00 191.96 1670 ASP A O 1
ATOM 12847 N N . ILE B 2 993 ? 25.551 -46.693 93.333 1.00 186.64 1671 ILE A N 1
ATOM 12848 C CA . ILE B 2 993 ? 25.162 -45.619 92.425 1.00 180.27 1671 ILE A CA 1
ATOM 12849 C C . ILE B 2 993 ? 24.682 -44.392 93.196 1.00 184.20 1671 ILE A C 1
ATOM 12850 O O . ILE B 2 993 ? 25.076 -43.262 92.886 1.00 189.80 1671 ILE A O 1
ATOM 12855 N N . PHE B 2 994 ? 23.842 -44.584 94.220 1.00 182.99 1672 PHE A N 1
ATOM 12856 C CA . PHE B 2 994 ? 23.236 -43.439 94.889 1.00 187.57 1672 PHE A CA 1
ATOM 12857 C C . PHE B 2 994 ? 24.123 -42.839 95.974 1.00 195.27 1672 PHE A C 1
ATOM 12858 O O . PHE B 2 994 ? 23.863 -41.712 96.409 1.00 203.94 1672 PHE A O 1
ATOM 12866 N N . LEU B 2 995 ? 25.150 -43.554 96.424 1.00 197.67 1673 LEU A N 1
ATOM 12867 C CA . LEU B 2 995 ? 26.049 -43.034 97.447 1.00 203.70 1673 LEU A CA 1
ATOM 12868 C C . LEU B 2 995 ? 27.196 -42.215 96.876 1.00 207.18 1673 LEU A C 1
ATOM 12869 O O . LEU B 2 995 ? 28.017 -41.708 97.647 1.00 210.69 1673 LEU A O 1
ATOM 12874 N N . ASN B 2 996 ? 27.276 -42.072 95.554 1.00 216.39 1674 ASN A N 1
ATOM 12875 C CA . ASN B 2 996 ? 28.358 -41.333 94.918 1.00 216.67 1674 ASN A CA 1
ATOM 12876 C C . ASN B 2 996 ? 27.862 -40.077 94.214 1.00 202.72 1674 ASN A C 1
ATOM 12877 O O . ASN B 2 996 ? 28.322 -38.973 94.521 1.00 208.42 1674 ASN A O 1
ATOM 12882 N N . GLY B 2 997 ? 26.930 -40.210 93.277 1.00 185.16 1675 GLY A N 1
ATOM 12883 C CA . GLY B 2 997 ? 26.539 -39.068 92.480 1.00 177.56 1675 GLY A CA 1
ATOM 12884 C C . GLY B 2 997 ? 27.606 -38.721 91.463 1.00 177.71 1675 GLY A C 1
ATOM 12885 O O . GLY B 2 997 ? 28.234 -37.660 91.541 1.00 180.10 1675 GLY A O 1
ATOM 12886 N N . CYS B 2 998 ? 27.828 -39.628 90.516 1.00 188.82 1676 CYS A N 1
ATOM 12887 C CA . CYS B 2 998 ? 28.865 -39.474 89.501 1.00 192.83 1676 CYS A CA 1
ATOM 12888 C C . CYS B 2 998 ? 28.696 -38.196 88.687 1.00 185.73 1676 CYS A C 1
ATOM 12889 O O . CYS B 2 998 ? 27.612 -37.889 88.192 1.00 178.97 1676 CYS A O 1
ATOM 12892 N N . GLU C 3 18 ? -32.389 -5.961 77.765 1.00 109.27 21 GLU C N 1
ATOM 12893 C CA . GLU C 3 18 ? -33.700 -6.539 77.489 1.00 115.98 21 GLU C CA 1
ATOM 12894 C C . GLU C 3 18 ? -33.895 -7.864 78.225 1.00 114.93 21 GLU C C 1
ATOM 12895 O O . GLU C 3 18 ? -33.003 -8.318 78.946 1.00 119.11 21 GLU C O 1
ATOM 12901 N N . SER C 3 19 ? -35.070 -8.472 78.033 1.00 115.28 22 SER C N 1
ATOM 12902 C CA . SER C 3 19 ? -35.502 -9.672 78.748 1.00 103.95 22 SER C CA 1
ATOM 12903 C C . SER C 3 19 ? -35.520 -9.447 80.257 1.00 97.19 22 SER C C 1
ATOM 12904 O O . SER C 3 19 ? -35.399 -8.309 80.722 1.00 93.75 22 SER C O 1
ATOM 12907 N N . ASP C 3 20 ? -35.678 -10.519 81.032 1.00 163.73 23 ASP C N 1
ATOM 12908 C CA . ASP C 3 20 ? -35.606 -10.453 82.485 1.00 137.86 23 ASP C CA 1
ATOM 12909 C C . ASP C 3 20 ? -34.367 -11.211 82.933 1.00 117.21 23 ASP C C 1
ATOM 12910 O O . ASP C 3 20 ? -34.091 -12.309 82.443 1.00 108.13 23 ASP C O 1
ATOM 12915 N N . CYS C 3 21 ? -33.617 -10.620 83.849 1.00 94.30 24 CYS C N 1
ATOM 12916 C CA . CYS C 3 21 ? -32.322 -11.156 84.231 1.00 87.49 24 CYS C CA 1
ATOM 12917 C C . CYS C 3 21 ? -32.396 -12.128 85.402 1.00 80.96 24 CYS C C 1
ATOM 12918 O O . CYS C 3 21 ? -31.352 -12.585 85.877 1.00 76.81 24 CYS C O 1
ATOM 12921 N N . THR C 3 22 ? -33.595 -12.461 85.869 1.00 96.85 25 THR C N 1
ATOM 12922 C CA . THR C 3 22 ? -33.728 -13.471 86.909 1.00 97.73 25 THR C CA 1
ATOM 12923 C C . THR C 3 22 ? -33.354 -14.833 86.340 1.00 94.35 25 THR C C 1
ATOM 12924 O O . THR C 3 22 ? -33.981 -15.312 85.391 1.00 105.83 25 THR C O 1
ATOM 12928 N N . GLY C 3 23 ? -32.339 -15.456 86.918 1.00 77.37 26 GLY C N 1
ATOM 12929 C CA . GLY C 3 23 ? -31.864 -16.737 86.426 1.00 75.58 26 GLY C CA 1
ATOM 12930 C C . GLY C 3 23 ? -31.270 -17.563 87.541 1.00 84.42 26 GLY C C 1
ATOM 12931 O O . GLY C 3 23 ? -30.650 -17.033 88.469 1.00 86.88 26 GLY C O 1
ATOM 12932 N N . SER C 3 24 ? -31.451 -18.879 87.436 1.00 105.57 27 SER C N 1
ATOM 12933 C CA . SER C 3 24 ? -30.914 -19.838 88.395 1.00 94.07 27 SER C CA 1
ATOM 12934 C C . SER C 3 24 ? -31.302 -19.483 89.824 1.00 94.43 27 SER C C 1
ATOM 12935 O O . SER C 3 24 ? -30.509 -18.892 90.564 1.00 94.16 27 SER C O 1
ATOM 12938 N N . GLU C 3 25 ? -32.523 -19.830 90.215 1.00 96.72 28 GLU C N 1
ATOM 12939 C CA . GLU C 3 25 ? -32.967 -19.661 91.590 1.00 88.23 28 GLU C CA 1
ATOM 12940 C C . GLU C 3 25 ? -33.420 -21.017 92.117 1.00 88.40 28 GLU C C 1
ATOM 12941 O O . GLU C 3 25 ? -34.281 -21.656 91.513 1.00 87.30 28 GLU C O 1
ATOM 12947 N N . PRO C 3 26 ? -32.838 -21.470 93.238 1.00 88.00 29 PRO C N 1
ATOM 12948 C CA . PRO C 3 26 ? -31.813 -20.772 94.021 1.00 87.69 29 PRO C CA 1
ATOM 12949 C C . PRO C 3 26 ? -30.415 -20.907 93.437 1.00 84.69 29 PRO C C 1
ATOM 12950 O O . PRO C 3 26 ? -30.212 -21.699 92.529 1.00 83.16 29 PRO C O 1
ATOM 12954 N N . VAL C 3 27 ? -29.460 -20.153 93.966 1.00 84.26 30 VAL C N 1
ATOM 12955 C CA . VAL C 3 27 ? -28.101 -20.171 93.440 1.00 81.72 30 VAL C CA 1
ATOM 12956 C C . VAL C 3 27 ? -27.345 -21.328 94.074 1.00 82.96 30 VAL C C 1
ATOM 12957 O O . VAL C 3 27 ? -27.240 -21.414 95.302 1.00 85.60 30 VAL C O 1
ATOM 12961 N N . ASP C 3 28 ? -26.824 -22.223 93.242 1.00 81.51 31 ASP C N 1
ATOM 12962 C CA . ASP C 3 28 ? -25.936 -23.282 93.691 1.00 82.79 31 ASP C CA 1
ATOM 12963 C C . ASP C 3 28 ? -24.564 -23.049 93.083 1.00 80.51 31 ASP C C 1
ATOM 12964 O O . ASP C 3 28 ? -24.438 -22.892 91.866 1.00 77.98 31 ASP C O 1
ATOM 12969 N N . ALA C 3 29 ? -23.539 -23.050 93.930 1.00 81.78 32 ALA C N 1
ATOM 12970 C CA . ALA C 3 29 ? -22.192 -22.757 93.460 1.00 80.08 32 ALA C CA 1
ATOM 12971 C C . ALA C 3 29 ? -21.711 -23.820 92.488 1.00 79.32 32 ALA C C 1
ATOM 12972 O O . ALA C 3 29 ? -21.140 -23.507 91.437 1.00 76.93 32 ALA C O 1
ATOM 12974 N N . PHE C 3 30 ? -21.926 -25.089 92.831 1.00 81.79 33 PHE C N 1
ATOM 12975 C CA . PHE C 3 30 ? -21.489 -26.173 91.963 1.00 81.85 33 PHE C CA 1
ATOM 12976 C C . PHE C 3 30 ? -22.179 -26.088 90.610 1.00 79.44 33 PHE C C 1
ATOM 12977 O O . PHE C 3 30 ? -21.558 -26.337 89.571 1.00 78.17 33 PHE C O 1
ATOM 12985 N N . GLN C 3 31 ? -23.462 -25.721 90.599 1.00 79.13 34 GLN C N 1
ATOM 12986 C CA . GLN C 3 31 ? -24.152 -25.500 89.333 1.00 77.10 34 GLN C CA 1
ATOM 12987 C C . GLN C 3 31 ? -23.589 -24.282 88.618 1.00 74.12 34 GLN C C 1
ATOM 12988 O O . GLN C 3 31 ? -23.461 -24.275 87.390 1.00 72.49 34 GLN C O 1
ATOM 12994 N N . ALA C 3 32 ? -23.261 -23.236 89.373 1.00 73.77 35 ALA C N 1
ATOM 12995 C CA . ALA C 3 32 ? -22.668 -22.052 88.777 1.00 71.47 35 ALA C CA 1
ATOM 12996 C C . ALA C 3 32 ? -21.295 -22.341 88.195 1.00 70.62 35 ALA C C 1
ATOM 12997 O O . ALA C 3 32 ? -20.850 -21.616 87.301 1.00 73.36 35 ALA C O 1
ATOM 12999 N N . PHE C 3 33 ? -20.612 -23.370 88.690 1.00 72.39 36 PHE C N 1
ATOM 13000 C CA . PHE C 3 33 ? -19.318 -23.775 88.167 1.00 72.24 36 PHE C CA 1
ATOM 13001 C C . PHE C 3 33 ? -19.435 -24.860 87.108 1.00 72.48 36 PHE C C 1
ATOM 13002 O O . PHE C 3 33 ? -18.453 -25.560 86.839 1.00 73.49 36 PHE C O 1
ATOM 13010 N N . SER C 3 34 ? -20.618 -25.027 86.519 1.00 72.02 37 SER C N 1
ATOM 13011 C CA . SER C 3 34 ? -20.862 -26.053 85.507 1.00 72.68 37 SER C CA 1
ATOM 13012 C C . SER C 3 34 ? -20.501 -27.445 86.013 1.00 75.77 37 SER C C 1
ATOM 13013 O O . SER C 3 34 ? -20.034 -28.291 85.251 1.00 76.84 37 SER C O 1
ATOM 13016 N N . GLU C 3 35 ? -20.716 -27.681 87.305 1.00 77.66 38 GLU C N 1
ATOM 13017 C CA . GLU C 3 35 ? -20.413 -28.956 87.951 1.00 81.21 38 GLU C CA 1
ATOM 13018 C C . GLU C 3 35 ? -18.950 -29.342 87.776 1.00 82.18 38 GLU C C 1
ATOM 13019 O O . GLU C 3 35 ? -18.610 -30.524 87.718 1.00 85.16 38 GLU C O 1
ATOM 13025 N N . GLY C 3 36 ? -18.074 -28.346 87.693 1.00 80.09 39 GLY C N 1
ATOM 13026 C CA . GLY C 3 36 ? -16.656 -28.617 87.589 1.00 81.22 39 GLY C CA 1
ATOM 13027 C C . GLY C 3 36 ? -16.219 -29.179 86.259 1.00 81.27 39 GLY C C 1
ATOM 13028 O O . GLY C 3 36 ? -15.199 -29.865 86.193 1.00 83.61 39 GLY C O 1
ATOM 13029 N N . LYS C 3 37 ? -16.956 -28.894 85.188 1.00 79.12 40 LYS C N 1
ATOM 13030 C CA . LYS C 3 37 ? -16.613 -29.383 83.862 1.00 79.38 40 LYS C CA 1
ATOM 13031 C C . LYS C 3 37 ? -16.038 -28.313 82.948 1.00 76.56 40 LYS C C 1
ATOM 13032 O O . LYS C 3 37 ? -15.545 -28.650 81.868 1.00 77.07 40 LYS C O 1
ATOM 13038 N N . GLU C 3 38 ? -16.093 -27.044 83.334 1.00 74.04 41 GLU C N 1
ATOM 13039 C CA . GLU C 3 38 ? -15.662 -25.955 82.478 1.00 71.63 41 GLU C CA 1
ATOM 13040 C C . GLU C 3 38 ? -14.791 -24.999 83.271 1.00 70.95 41 GLU C C 1
ATOM 13041 O O . GLU C 3 38 ? -14.759 -25.026 84.501 1.00 71.95 41 GLU C O 1
ATOM 13047 N N . ALA C 3 39 ? -14.072 -24.159 82.543 1.00 69.61 42 ALA C N 1
ATOM 13048 C CA . ALA C 3 39 ? -13.201 -23.154 83.128 1.00 69.14 42 ALA C CA 1
ATOM 13049 C C . ALA C 3 39 ? -13.847 -21.783 83.008 1.00 66.83 42 ALA C C 1
ATOM 13050 O O . ALA C 3 39 ? -14.505 -21.486 82.007 1.00 65.50 42 ALA C O 1
ATOM 13052 N N . TYR C 3 40 ? -13.650 -20.951 84.031 1.00 66.82 43 TYR C N 1
ATOM 13053 C CA . TYR C 3 40 ? -14.214 -19.611 84.091 1.00 65.35 43 TYR C CA 1
ATOM 13054 C C . TYR C 3 40 ? -13.105 -18.572 84.208 1.00 65.48 43 TYR C C 1
ATOM 13055 O O . TYR C 3 40 ? -12.054 -18.820 84.809 1.00 66.96 43 TYR C O 1
ATOM 13064 N N . VAL C 3 41 ? -13.344 -17.413 83.599 1.00 64.31 44 VAL C N 1
ATOM 13065 C CA . VAL C 3 41 ? -12.387 -16.316 83.561 1.00 64.63 44 VAL C CA 1
ATOM 13066 C C . VAL C 3 41 ? -12.979 -15.108 84.272 1.00 64.73 44 VAL C C 1
ATOM 13067 O O . VAL C 3 41 ? -14.188 -14.865 84.212 1.00 64.04 44 VAL C O 1
ATOM 13071 N N . LEU C 3 42 ? -12.127 -14.370 84.970 1.00 66.01 45 LEU C N 1
ATOM 13072 C CA . LEU C 3 42 ? -12.550 -13.158 85.656 1.00 66.77 45 LEU C CA 1
ATOM 13073 C C . LEU C 3 42 ? -12.587 -11.989 84.679 1.00 66.38 45 LEU C C 1
ATOM 13074 O O . LEU C 3 42 ? -11.549 -11.608 84.131 1.00 66.81 45 LEU C O 1
ATOM 13079 N N . VAL C 3 43 ? -13.766 -11.395 84.488 1.00 66.01 46 VAL C N 1
ATOM 13080 C CA . VAL C 3 43 ? -13.918 -10.290 83.556 1.00 66.13 46 VAL C CA 1
ATOM 13081 C C . VAL C 3 43 ? -14.163 -8.957 84.254 1.00 68.06 46 VAL C C 1
ATOM 13082 O O . VAL C 3 43 ? -13.804 -7.911 83.704 1.00 69.08 46 VAL C O 1
ATOM 13086 N N . ARG C 3 44 ? -14.736 -8.957 85.451 1.00 69.02 47 ARG C N 1
ATOM 13087 C CA . ARG C 3 44 ? -14.970 -7.724 86.186 1.00 71.41 47 ARG C CA 1
ATOM 13088 C C . ARG C 3 44 ? -14.722 -7.990 87.656 1.00 72.88 47 ARG C C 1
ATOM 13089 O O . ARG C 3 44 ? -15.058 -9.061 88.165 1.00 72.08 47 ARG C O 1
ATOM 13097 N N . SER C 3 45 ? -14.148 -7.004 88.336 1.00 75.45 48 SER C N 1
ATOM 13098 C CA . SER C 3 45 ? -13.865 -7.136 89.754 1.00 77.49 48 SER C CA 1
ATOM 13099 C C . SER C 3 45 ? -13.642 -5.750 90.326 1.00 85.99 48 SER C C 1
ATOM 13100 O O . SER C 3 45 ? -12.975 -4.918 89.706 1.00 97.16 48 SER C O 1
ATOM 13103 N N . THR C 3 46 ? -14.207 -5.510 91.508 1.00 91.48 49 THR C N 1
ATOM 13104 C CA . THR C 3 46 ? -13.959 -4.273 92.231 1.00 87.11 49 THR C CA 1
ATOM 13105 C C . THR C 3 46 ? -12.670 -4.317 93.039 1.00 89.10 49 THR C C 1
ATOM 13106 O O . THR C 3 46 ? -12.272 -3.289 93.592 1.00 92.65 49 THR C O 1
ATOM 13110 N N . ASP C 3 47 ? -12.000 -5.458 93.092 1.00 87.33 50 ASP C N 1
ATOM 13111 C CA . ASP C 3 47 ? -10.725 -5.571 93.789 1.00 89.41 50 ASP C CA 1
ATOM 13112 C C . ASP C 3 47 ? -9.637 -4.854 93.002 1.00 89.84 50 ASP C C 1
ATOM 13113 O O . ASP C 3 47 ? -9.341 -5.253 91.869 1.00 96.41 50 ASP C O 1
ATOM 13118 N N . PRO C 3 48 ? -9.012 -3.813 93.551 1.00 93.57 51 PRO C N 1
ATOM 13119 C CA . PRO C 3 48 ? -7.947 -3.124 92.806 1.00 94.39 51 PRO C CA 1
ATOM 13120 C C . PRO C 3 48 ? -6.709 -3.971 92.567 1.00 93.46 51 PRO C C 1
ATOM 13121 O O . PRO C 3 48 ? -5.929 -3.646 91.665 1.00 93.21 51 PRO C O 1
ATOM 13125 N N . LYS C 3 49 ? -6.509 -5.050 93.322 1.00 93.28 52 LYS C N 1
ATOM 13126 C CA . LYS C 3 49 ? -5.367 -5.932 93.131 1.00 92.86 52 LYS C CA 1
ATOM 13127 C C . LYS C 3 49 ? -5.729 -7.185 92.346 1.00 88.93 52 LYS C C 1
ATOM 13128 O O . LYS C 3 49 ? -5.027 -8.196 92.448 1.00 88.85 52 LYS C O 1
ATOM 13134 N N . ALA C 3 50 ? -6.808 -7.139 91.571 1.00 86.10 53 ALA C N 1
ATOM 13135 C CA . ALA C 3 50 ? -7.245 -8.312 90.831 1.00 82.72 53 ALA C CA 1
ATOM 13136 C C . ALA C 3 50 ? -6.166 -8.760 89.854 1.00 81.86 53 ALA C C 1
ATOM 13137 O O . ALA C 3 50 ? -5.623 -7.955 89.093 1.00 82.25 53 ALA C O 1
ATOM 13139 N N . ARG C 3 51 ? -5.847 -10.049 89.895 1.00 81.15 54 ARG C N 1
ATOM 13140 C CA . ARG C 3 51 ? -4.787 -10.605 89.065 1.00 80.92 54 ARG C CA 1
ATOM 13141 C C . ARG C 3 51 ? -5.154 -10.542 87.585 1.00 78.25 54 ARG C C 1
ATOM 13142 O O . ARG C 3 51 ? -6.283 -10.852 87.194 1.00 75.95 54 ARG C O 1
ATOM 13150 N N . ASP C 3 52 ? -4.191 -10.147 86.759 1.00 78.91 55 ASP C N 1
ATOM 13151 C CA . ASP C 3 52 ? -4.432 -10.052 85.325 1.00 76.95 55 ASP C CA 1
ATOM 13152 C C . ASP C 3 52 ? -4.649 -11.431 84.713 1.00 75.13 55 ASP C C 1
ATOM 13153 O O . ASP C 3 52 ? -3.931 -12.386 85.024 1.00 76.17 55 ASP C O 1
ATOM 13158 N N . CYS C 3 53 ? -5.653 -11.526 83.838 1.00 72.81 56 CYS C N 1
ATOM 13159 C CA . CYS C 3 53 ? -5.923 -12.746 83.076 1.00 71.33 56 CYS C CA 1
ATOM 13160 C C . CYS C 3 53 ? -6.209 -13.933 83.990 1.00 71.42 56 CYS C C 1
ATOM 13161 O O . CYS C 3 53 ? -5.751 -15.052 83.756 1.00 78.02 56 CYS C O 1
ATOM 13164 N N . LEU C 3 54 ? -6.975 -13.688 85.041 1.00 71.39 57 LEU C N 1
ATOM 13165 C CA . LEU C 3 54 ? -7.259 -14.719 86.024 1.00 71.98 57 LEU C CA 1
ATOM 13166 C C . LEU C 3 54 ? -8.276 -15.698 85.453 1.00 70.18 57 LEU C C 1
ATOM 13167 O O . LEU C 3 54 ? -9.382 -15.305 85.070 1.00 68.49 57 LEU C O 1
ATOM 13172 N N . LYS C 3 55 ? -7.892 -16.969 85.384 1.00 70.95 58 LYS C N 1
ATOM 13173 C CA . LYS C 3 55 ? -8.743 -18.042 84.890 1.00 69.94 58 LYS C CA 1
ATOM 13174 C C . LYS C 3 55 ? -8.699 -19.190 85.881 1.00 71.79 58 LYS C C 1
ATOM 13175 O O . LYS C 3 55 ? -7.617 -19.617 86.289 1.00 74.04 58 LYS C O 1
ATOM 13181 N N . GLY C 3 56 ? -9.867 -19.698 86.255 1.00 71.24 59 GLY C N 1
ATOM 13182 C CA . GLY C 3 56 ? -9.971 -20.831 87.152 1.00 73.27 59 GLY C CA 1
ATOM 13183 C C . GLY C 3 56 ? -10.492 -22.051 86.412 1.00 73.21 59 GLY C C 1
ATOM 13184 O O . GLY C 3 56 ? -11.508 -21.975 85.722 1.00 71.30 59 GLY C O 1
ATOM 13185 N N . GLU C 3 57 ? -9.784 -23.165 86.561 1.00 75.75 60 GLU C N 1
ATOM 13186 C CA . GLU C 3 57 ? -10.213 -24.388 85.906 1.00 76.45 60 GLU C CA 1
ATOM 13187 C C . GLU C 3 57 ? -10.162 -25.552 86.884 1.00 79.72 60 GLU C C 1
ATOM 13188 O O . GLU C 3 57 ? -9.338 -25.563 87.803 1.00 81.97 60 GLU C O 1
ATOM 13194 N N . PRO C 3 58 ? -11.042 -26.537 86.719 1.00 80.43 61 PRO C N 1
ATOM 13195 C CA . PRO C 3 58 ? -11.056 -27.673 87.646 1.00 84.02 61 PRO C CA 1
ATOM 13196 C C . PRO C 3 58 ? -9.765 -28.472 87.562 1.00 87.46 61 PRO C C 1
ATOM 13197 O O . PRO C 3 58 ? -9.301 -28.825 86.477 1.00 87.68 61 PRO C O 1
ATOM 13201 N N . ALA C 3 59 ? -9.188 -28.760 88.728 1.00 90.58 62 ALA C N 1
ATOM 13202 C CA . ALA C 3 59 ? -7.949 -29.520 88.830 1.00 94.61 62 ALA C CA 1
ATOM 13203 C C . ALA C 3 59 ? -8.159 -30.931 89.361 1.00 99.04 62 ALA C C 1
ATOM 13204 O O . ALA C 3 59 ? -7.184 -31.588 89.739 1.00 103.27 62 ALA C O 1
ATOM 13206 N N . GLY C 3 60 ? -9.394 -31.411 89.406 1.00 112.42 63 GLY C N 1
ATOM 13207 C CA . GLY C 3 60 ? -9.643 -32.747 89.916 1.00 115.32 63 GLY C CA 1
ATOM 13208 C C . GLY C 3 60 ? -11.126 -33.037 89.951 1.00 106.43 63 GLY C C 1
ATOM 13209 O O . GLY C 3 60 ? -11.955 -32.230 89.521 1.00 97.77 63 GLY C O 1
ATOM 13210 N N . GLU C 3 61 ? -11.447 -34.220 90.466 1.00 122.35 64 GLU C N 1
ATOM 13211 C CA . GLU C 3 61 ? -12.832 -34.644 90.567 1.00 128.51 64 GLU C CA 1
ATOM 13212 C C . GLU C 3 61 ? -13.470 -34.107 91.845 1.00 130.43 64 GLU C C 1
ATOM 13213 O O . GLU C 3 61 ? -12.800 -33.623 92.761 1.00 133.54 64 GLU C O 1
ATOM 13219 N N . LYS C 3 62 ? -14.794 -34.207 91.896 1.00 111.91 65 LYS C N 1
ATOM 13220 C CA . LYS C 3 62 ? -15.578 -33.768 93.047 1.00 105.10 65 LYS C CA 1
ATOM 13221 C C . LYS C 3 62 ? -15.531 -34.858 94.105 1.00 110.97 65 LYS C C 1
ATOM 13222 O O . LYS C 3 62 ? -16.200 -35.886 93.985 1.00 113.79 65 LYS C O 1
ATOM 13228 N N . GLN C 3 63 ? -14.725 -34.647 95.137 1.00 113.27 66 GLN C N 1
ATOM 13229 C CA . GLN C 3 63 ? -14.646 -35.568 96.259 1.00 119.22 66 GLN C CA 1
ATOM 13230 C C . GLN C 3 63 ? -15.277 -34.904 97.472 1.00 122.72 66 GLN C C 1
ATOM 13231 O O . GLN C 3 63 ? -14.824 -33.838 97.900 1.00 131.08 66 GLN C O 1
ATOM 13237 N N . ASP C 3 64 ? -16.330 -35.518 98.002 1.00 121.91 67 ASP C N 1
ATOM 13238 C CA . ASP C 3 64 ? -17.071 -34.972 99.152 1.00 122.57 67 ASP C CA 1
ATOM 13239 C C . ASP C 3 64 ? -17.539 -33.565 98.764 1.00 116.55 67 ASP C C 1
ATOM 13240 O O . ASP C 3 64 ? -17.922 -33.339 97.607 1.00 112.52 67 ASP C O 1
ATOM 13245 N N . ASN C 3 65 ? -17.536 -32.611 99.689 1.00 116.24 68 ASN C N 1
ATOM 13246 C CA . ASN C 3 65 ? -17.934 -31.241 99.402 1.00 111.29 68 ASN C CA 1
ATOM 13247 C C . ASN C 3 65 ? -16.789 -30.390 98.876 1.00 108.22 68 ASN C C 1
ATOM 13248 O O . ASN C 3 65 ? -17.008 -29.215 98.563 1.00 104.31 68 ASN C O 1
ATOM 13253 N N . THR C 3 66 ? -15.586 -30.941 98.761 1.00 110.24 69 THR C N 1
ATOM 13254 C CA . THR C 3 66 ? -14.446 -30.176 98.280 1.00 107.85 69 THR C CA 1
ATOM 13255 C C . THR C 3 66 ? -14.161 -30.486 96.813 1.00 105.10 69 THR C C 1
ATOM 13256 O O . THR C 3 66 ? -14.680 -31.446 96.238 1.00 105.85 69 THR C O 1
ATOM 13260 N N . LEU C 3 67 ? -13.310 -29.646 96.209 1.00 102.24 70 LEU C N 1
ATOM 13261 C CA . LEU C 3 67 ? -13.054 -29.670 94.772 1.00 99.20 70 LEU C CA 1
ATOM 13262 C C . LEU C 3 67 ? -11.752 -28.945 94.440 1.00 98.09 70 LEU C C 1
ATOM 13263 O O . LEU C 3 67 ? -11.602 -27.757 94.759 1.00 96.17 70 LEU C O 1
ATOM 13268 N N . PRO C 3 68 ? -10.792 -29.623 93.808 1.00 99.64 71 PRO C N 1
ATOM 13269 C CA . PRO C 3 68 ? -9.523 -28.969 93.453 1.00 98.96 71 PRO C CA 1
ATOM 13270 C C . PRO C 3 68 ? -9.702 -27.985 92.304 1.00 94.38 71 PRO C C 1
ATOM 13271 O O . PRO C 3 68 ? -10.347 -28.296 91.301 1.00 99.83 71 PRO C O 1
ATOM 13275 N N . VAL C 3 69 ? -9.128 -26.793 92.454 1.00 92.41 72 VAL C N 1
ATOM 13276 C CA . VAL C 3 69 ? -9.262 -25.726 91.465 1.00 88.16 72 VAL C CA 1
ATOM 13277 C C . VAL C 3 69 ? -7.888 -25.129 91.189 1.00 88.51 72 VAL C C 1
ATOM 13278 O O . VAL C 3 69 ? -7.248 -24.597 92.100 1.00 90.23 72 VAL C O 1
ATOM 13282 N N . MET C 3 70 ? -7.434 -25.225 89.944 1.00 87.26 73 MET C N 1
ATOM 13283 C CA . MET C 3 70 ? -6.180 -24.614 89.522 1.00 87.50 73 MET C CA 1
ATOM 13284 C C . MET C 3 70 ? -6.456 -23.208 89.003 1.00 83.84 73 MET C C 1
ATOM 13285 O O . MET C 3 70 ? -7.317 -23.016 88.136 1.00 80.92 73 MET C O 1
ATOM 13290 N N . MET C 3 71 ? -5.720 -22.234 89.527 1.00 84.42 74 MET C N 1
ATOM 13291 C CA . MET C 3 71 ? -5.887 -20.828 89.181 1.00 81.79 74 MET C CA 1
ATOM 13292 C C . MET C 3 71 ? -4.674 -20.357 88.394 1.00 82.16 74 MET C C 1
ATOM 13293 O O . MET C 3 71 ? -3.555 -20.353 88.914 1.00 84.99 74 MET C O 1
ATOM 13298 N N . THR C 3 72 ? -4.899 -19.963 87.148 1.00 79.65 75 THR C N 1
ATOM 13299 C CA . THR C 3 72 ? -3.862 -19.406 86.294 1.00 79.90 75 THR C CA 1
ATOM 13300 C C . THR C 3 72 ? -4.034 -17.896 86.205 1.00 78.25 75 THR C C 1
ATOM 13301 O O . THR C 3 72 ? -5.159 -17.394 86.159 1.00 75.98 75 THR C O 1
ATOM 13305 N N . PHE C 3 73 ? -2.920 -17.175 86.177 1.00 79.81 76 PHE C N 1
ATOM 13306 C CA . PHE C 3 73 ? -2.962 -15.724 86.053 1.00 78.95 76 PHE C CA 1
ATOM 13307 C C . PHE C 3 73 ? -1.623 -15.270 85.496 1.00 80.76 76 PHE C C 1
ATOM 13308 O O . PHE C 3 73 ? -0.721 -16.080 85.268 1.00 82.66 76 PHE C O 1
ATOM 13316 N N . LYS C 3 74 ? -1.481 -13.961 85.306 1.00 80.65 77 LYS C N 1
ATOM 13317 C CA . LYS C 3 74 ? -0.273 -13.410 84.710 1.00 82.50 77 LYS C CA 1
ATOM 13318 C C . LYS C 3 74 ? 0.220 -12.227 85.523 1.00 84.57 77 LYS C C 1
ATOM 13319 O O . LYS C 3 74 ? -0.553 -11.317 85.838 1.00 83.62 77 LYS C O 1
ATOM 13325 N N . GLN C 3 75 ? 1.510 -12.243 85.845 1.00 87.78 78 GLN C N 1
ATOM 13326 C CA . GLN C 3 75 ? 2.196 -11.131 86.491 1.00 90.48 78 GLN C CA 1
ATOM 13327 C C . GLN C 3 75 ? 3.206 -10.584 85.489 1.00 91.95 78 GLN C C 1
ATOM 13328 O O . GLN C 3 75 ? 4.165 -11.275 85.126 1.00 93.69 78 GLN C O 1
ATOM 13334 N N . GLY C 3 76 ? 2.984 -9.359 85.033 1.00 91.63 79 GLY C N 1
ATOM 13335 C CA . GLY C 3 76 ? 3.837 -8.808 83.994 1.00 93.07 79 GLY C CA 1
ATOM 13336 C C . GLY C 3 76 ? 3.715 -9.618 82.720 1.00 94.25 79 GLY C C 1
ATOM 13337 O O . GLY C 3 76 ? 2.629 -9.762 82.148 1.00 93.41 79 GLY C O 1
ATOM 13338 N N . THR C 3 77 ? 4.839 -10.158 82.256 1.00 98.33 80 THR C N 1
ATOM 13339 C CA . THR C 3 77 ? 4.860 -11.045 81.102 1.00 99.68 80 THR C CA 1
ATOM 13340 C C . THR C 3 77 ? 5.091 -12.497 81.493 1.00 102.21 80 THR C C 1
ATOM 13341 O O . THR C 3 77 ? 5.394 -13.322 80.625 1.00 119.55 80 THR C O 1
ATOM 13345 N N . ASP C 3 78 ? 4.968 -12.828 82.773 1.00 93.41 81 ASP C N 1
ATOM 13346 C CA . ASP C 3 78 ? 5.201 -14.180 83.260 1.00 94.60 81 ASP C CA 1
ATOM 13347 C C . ASP C 3 78 ? 3.888 -14.817 83.689 1.00 91.60 81 ASP C C 1
ATOM 13348 O O . ASP C 3 78 ? 3.141 -14.235 84.482 1.00 92.58 81 ASP C O 1
ATOM 13353 N N . TRP C 3 79 ? 3.608 -16.008 83.163 1.00 90.94 82 TRP C N 1
ATOM 13354 C CA . TRP C 3 79 ? 2.415 -16.750 83.543 1.00 88.64 82 TRP C CA 1
ATOM 13355 C C . TRP C 3 79 ? 2.689 -17.581 84.787 1.00 91.07 82 TRP C C 1
ATOM 13356 O O . TRP C 3 79 ? 3.758 -18.181 84.926 1.00 94.55 82 TRP C O 1
ATOM 13367 N N . ALA C 3 80 ? 1.708 -17.620 85.686 1.00 92.44 83 ALA C N 1
ATOM 13368 C CA . ALA C 3 80 ? 1.820 -18.354 86.937 1.00 91.99 83 ALA C CA 1
ATOM 13369 C C . ALA C 3 80 ? 0.540 -19.134 87.196 1.00 89.98 83 ALA C C 1
ATOM 13370 O O . ALA C 3 80 ? -0.537 -18.771 86.718 1.00 86.55 83 ALA C O 1
ATOM 13372 N N . SER C 3 81 ? 0.675 -20.224 87.949 1.00 92.55 84 SER C N 1
ATOM 13373 C CA . SER C 3 81 ? -0.457 -21.064 88.308 1.00 91.48 84 SER C CA 1
ATOM 13374 C C . SER C 3 81 ? -0.314 -21.492 89.758 1.00 94.66 84 SER C C 1
ATOM 13375 O O . SER C 3 81 ? 0.760 -21.935 90.173 1.00 98.59 84 SER C O 1
ATOM 13378 N N . THR C 3 82 ? -1.396 -21.360 90.520 1.00 93.32 85 THR C N 1
ATOM 13379 C CA . THR C 3 82 ? -1.447 -21.753 91.920 1.00 96.34 85 THR C CA 1
ATOM 13380 C C . THR C 3 82 ? -2.615 -22.701 92.136 1.00 95.66 85 THR C C 1
ATOM 13381 O O . THR C 3 82 ? -3.697 -22.500 91.578 1.00 92.08 85 THR C O 1
ATOM 13385 N N . ASP C 3 83 ? -2.386 -23.740 92.933 1.00 99.49 86 ASP C N 1
ATOM 13386 C CA . ASP C 3 83 ? -3.416 -24.720 93.244 1.00 99.77 86 ASP C CA 1
ATOM 13387 C C . ASP C 3 83 ? -4.214 -24.298 94.469 1.00 100.06 86 ASP C C 1
ATOM 13388 O O . ASP C 3 83 ? -3.653 -23.820 95.456 1.00 102.64 86 ASP C O 1
ATOM 13393 N N . TRP C 3 84 ? -5.528 -24.478 94.393 1.00 97.73 87 TRP C N 1
ATOM 13394 C CA . TRP C 3 84 ? -6.448 -24.135 95.464 1.00 98.00 87 TRP C CA 1
ATOM 13395 C C . TRP C 3 84 ? -7.417 -25.285 95.675 1.00 98.99 87 TRP C C 1
ATOM 13396 O O . TRP C 3 84 ? -7.569 -26.163 94.822 1.00 98.48 87 TRP C O 1
ATOM 13407 N N . THR C 3 85 ? -8.088 -25.261 96.823 1.00 100.75 88 THR C N 1
ATOM 13408 C CA . THR C 3 85 ? -9.147 -26.211 97.127 1.00 101.81 88 THR C CA 1
ATOM 13409 C C . THR C 3 85 ? -10.397 -25.447 97.536 1.00 99.71 88 THR C C 1
ATOM 13410 O O . THR C 3 85 ? -10.330 -24.544 98.377 1.00 100.47 88 THR C O 1
ATOM 13414 N N . PHE C 3 86 ? -11.529 -25.800 96.932 1.00 97.43 89 PHE C N 1
ATOM 13415 C CA . PHE C 3 86 ? -12.807 -25.153 97.201 1.00 95.59 89 PHE C CA 1
ATOM 13416 C C . PHE C 3 86 ? -13.686 -26.071 98.038 1.00 98.65 89 PHE C C 1
ATOM 13417 O O . PHE C 3 86 ? -13.835 -27.254 97.717 1.00 100.01 89 PHE C O 1
ATOM 13425 N N . THR C 3 87 ? -14.279 -25.522 99.095 1.00 100.07 90 THR C N 1
ATOM 13426 C CA . THR C 3 87 ? -15.241 -26.235 99.932 1.00 103.05 90 THR C CA 1
ATOM 13427 C C . THR C 3 87 ? -16.621 -25.639 99.691 1.00 100.39 90 THR C C 1
ATOM 13428 O O . THR C 3 87 ? -16.905 -24.520 100.128 1.00 99.72 90 THR C O 1
ATOM 13432 N N . LEU C 3 88 ? -17.469 -26.379 98.989 1.00 99.28 91 LEU C N 1
ATOM 13433 C CA . LEU C 3 88 ? -18.757 -25.875 98.534 1.00 96.64 91 LEU C CA 1
ATOM 13434 C C . LEU C 3 88 ? -19.863 -26.264 99.505 1.00 99.78 91 LEU C C 1
ATOM 13435 O O . LEU C 3 88 ? -20.003 -27.438 99.859 1.00 102.96 91 LEU C O 1
ATOM 13440 N N . ASP C 3 89 ? -20.643 -25.271 99.927 1.00 99.27 92 ASP C N 1
ATOM 13441 C CA . ASP C 3 89 ? -21.811 -25.470 100.783 1.00 102.14 92 ASP C CA 1
ATOM 13442 C C . ASP C 3 89 ? -22.942 -24.646 100.173 1.00 99.28 92 ASP C C 1
ATOM 13443 O O . ASP C 3 89 ? -23.051 -23.443 100.431 1.00 98.55 92 ASP C O 1
ATOM 13448 N N . GLY C 3 90 ? -23.783 -25.290 99.370 1.00 98.12 93 GLY C N 1
ATOM 13449 C CA . GLY C 3 90 ? -24.858 -24.594 98.692 1.00 95.69 93 GLY C CA 1
ATOM 13450 C C . GLY C 3 90 ? -24.356 -23.504 97.768 1.00 91.64 93 GLY C C 1
ATOM 13451 O O . GLY C 3 90 ? -23.733 -23.790 96.743 1.00 103.55 93 GLY C O 1
ATOM 13452 N N . ALA C 3 91 ? -24.626 -22.248 98.122 1.00 91.42 94 ALA C N 1
ATOM 13453 C CA . ALA C 3 91 ? -24.146 -21.103 97.361 1.00 88.27 94 ALA C CA 1
ATOM 13454 C C . ALA C 3 91 ? -22.805 -20.584 97.854 1.00 88.65 94 ALA C C 1
ATOM 13455 O O . ALA C 3 91 ? -22.160 -19.804 97.147 1.00 86.16 94 ALA C O 1
ATOM 13457 N N . LYS C 3 92 ? -22.389 -20.959 99.055 1.00 92.05 95 LYS C N 1
ATOM 13458 C CA . LYS C 3 92 ? -21.142 -20.464 99.612 1.00 93.04 95 LYS C CA 1
ATOM 13459 C C . LYS C 3 92 ? -19.981 -21.347 99.182 1.00 92.42 95 LYS C C 1
ATOM 13460 O O . LYS C 3 92 ? -20.122 -22.562 99.028 1.00 94.68 95 LYS C O 1
ATOM 13466 N N . VAL C 3 93 ? -18.821 -20.722 99.002 1.00 91.51 96 VAL C N 1
ATOM 13467 C CA . VAL C 3 93 ? -17.594 -21.418 98.638 1.00 91.37 96 VAL C CA 1
ATOM 13468 C C . VAL C 3 93 ? -16.488 -20.918 99.548 1.00 93.92 96 VAL C C 1
ATOM 13469 O O . VAL C 3 93 ? -16.232 -19.711 99.611 1.00 93.30 96 VAL C O 1
ATOM 13473 N N . THR C 3 94 ? -15.814 -21.841 100.223 1.00 97.13 97 THR C N 1
ATOM 13474 C CA . THR C 3 94 ? -14.670 -21.526 101.071 1.00 100.10 97 THR C CA 1
ATOM 13475 C C . THR C 3 94 ? -13.423 -22.010 100.340 1.00 99.32 97 THR C C 1
ATOM 13476 O O . THR C 3 94 ? -13.084 -23.196 100.379 1.00 101.23 97 THR C O 1
ATOM 13480 N N . ALA C 3 95 ? -12.759 -21.090 99.655 1.00 96.86 98 ALA C N 1
ATOM 13481 C CA . ALA C 3 95 ? -11.536 -21.395 98.937 1.00 96.28 98 ALA C CA 1
ATOM 13482 C C . ALA C 3 95 ? -10.345 -21.281 99.871 1.00 100.21 98 ALA C C 1
ATOM 13483 O O . ALA C 3 95 ? -10.335 -20.458 100.787 1.00 102.17 98 ALA C O 1
ATOM 13485 N N . THR C 3 96 ? -9.336 -22.116 99.642 1.00 101.78 99 THR C N 1
ATOM 13486 C CA . THR C 3 96 ? -8.157 -22.045 100.493 1.00 105.90 99 THR C CA 1
ATOM 13487 C C . THR C 3 96 ? -6.949 -22.615 99.761 1.00 106.32 99 THR C C 1
ATOM 13488 O O . THR C 3 96 ? -7.071 -23.529 98.941 1.00 105.10 99 THR C O 1
ATOM 13492 N N . LEU C 3 97 ? -5.785 -22.045 100.070 1.00 118.40 100 LEU C N 1
ATOM 13493 C CA . LEU C 3 97 ? -4.494 -22.545 99.612 1.00 119.74 100 LEU C CA 1
ATOM 13494 C C . LEU C 3 97 ? -3.533 -22.480 100.786 1.00 123.93 100 LEU C C 1
ATOM 13495 O O . LEU C 3 97 ? -3.236 -21.390 101.286 1.00 124.92 100 LEU C O 1
ATOM 13500 N N . GLY C 3 98 ? -3.052 -23.643 101.218 1.00 124.43 101 GLY C N 1
ATOM 13501 C CA . GLY C 3 98 ? -2.179 -23.733 102.370 1.00 129.70 101 GLY C CA 1
ATOM 13502 C C . GLY C 3 98 ? -2.814 -23.159 103.618 1.00 127.52 101 GLY C C 1
ATOM 13503 O O . GLY C 3 98 ? -3.733 -23.754 104.189 1.00 128.61 101 GLY C O 1
ATOM 13504 N N . GLN C 3 99 ? -2.337 -21.994 104.048 1.00 128.32 102 GLN C N 1
ATOM 13505 C CA . GLN C 3 99 ? -2.909 -21.316 105.199 1.00 130.41 102 GLN C CA 1
ATOM 13506 C C . GLN C 3 99 ? -3.843 -20.181 104.815 1.00 125.77 102 GLN C C 1
ATOM 13507 O O . GLN C 3 99 ? -4.658 -19.763 105.644 1.00 129.02 102 GLN C O 1
ATOM 13513 N N . LEU C 3 100 ? -3.757 -19.687 103.587 1.00 121.00 103 LEU C N 1
ATOM 13514 C CA . LEU C 3 100 ? -4.603 -18.584 103.167 1.00 116.99 103 LEU C CA 1
ATOM 13515 C C . LEU C 3 100 ? -6.005 -19.090 102.869 1.00 113.92 103 LEU C C 1
ATOM 13516 O O . LEU C 3 100 ? -6.181 -20.072 102.144 1.00 112.05 103 LEU C O 1
ATOM 13521 N N . THR C 3 101 ? -6.998 -18.421 103.439 1.00 113.82 104 THR C N 1
ATOM 13522 C CA . THR C 3 101 ? -8.393 -18.760 103.225 1.00 111.28 104 THR C CA 1
ATOM 13523 C C . THR C 3 101 ? -9.129 -17.551 102.671 1.00 107.75 104 THR C C 1
ATOM 13524 O O . THR C 3 101 ? -8.758 -16.403 102.930 1.00 108.71 104 THR C O 1
ATOM 13528 N N . GLN C 3 102 ? -10.180 -17.826 101.904 1.00 108.51 105 GLN C N 1
ATOM 13529 C CA . GLN C 3 102 ? -10.980 -16.793 101.265 1.00 114.01 105 GLN C CA 1
ATOM 13530 C C . GLN C 3 102 ? -12.415 -17.280 101.185 1.00 122.38 105 GLN C C 1
ATOM 13531 O O . GLN C 3 102 ? -12.680 -18.360 100.647 1.00 133.06 105 GLN C O 1
ATOM 13537 N N . ASN C 3 103 ? -13.331 -16.480 101.716 1.00 102.90 106 ASN C N 1
ATOM 13538 C CA . ASN C 3 103 ? -14.747 -16.806 101.737 1.00 99.39 106 ASN C CA 1
ATOM 13539 C C . ASN C 3 103 ? -15.448 -16.085 100.596 1.00 95.39 106 ASN C C 1
ATOM 13540 O O . ASN C 3 103 ? -15.269 -14.877 100.418 1.00 98.59 106 ASN C O 1
ATOM 13545 N N . ARG C 3 104 ? -16.238 -16.828 99.826 1.00 92.80 107 ARG C N 1
ATOM 13546 C CA . ARG C 3 104 ? -16.989 -16.268 98.717 1.00 89.34 107 ARG C CA 1
ATOM 13547 C C . ARG C 3 104 ? -18.415 -16.792 98.749 1.00 89.20 107 ARG C C 1
ATOM 13548 O O . ARG C 3 104 ? -18.697 -17.850 99.314 1.00 90.94 107 ARG C O 1
ATOM 13556 N N . GLU C 3 105 ? -19.311 -16.055 98.096 1.00 87.38 108 GLU C N 1
ATOM 13557 C CA . GLU C 3 105 ? -20.693 -16.493 97.932 1.00 87.07 108 GLU C CA 1
ATOM 13558 C C . GLU C 3 105 ? -21.188 -16.051 96.565 1.00 83.69 108 GLU C C 1
ATOM 13559 O O . GLU C 3 105 ? -21.249 -14.850 96.285 1.00 83.31 108 GLU C O 1
ATOM 13565 N N . VAL C 3 106 ? -21.564 -17.018 95.731 1.00 81.73 109 VAL C N 1
ATOM 13566 C CA . VAL C 3 106 ? -22.149 -16.720 94.428 1.00 78.96 109 VAL C CA 1
ATOM 13567 C C . VAL C 3 106 ? -23.538 -16.136 94.661 1.00 80.18 109 VAL C C 1
ATOM 13568 O O . VAL C 3 106 ? -24.463 -16.846 95.062 1.00 81.55 109 VAL C O 1
ATOM 13572 N N . VAL C 3 107 ? -23.690 -14.838 94.389 1.00 80.05 110 VAL C N 1
ATOM 13573 C CA . VAL C 3 107 ? -24.952 -14.148 94.627 1.00 81.79 110 VAL C CA 1
ATOM 13574 C C . VAL C 3 107 ? -25.833 -14.095 93.394 1.00 79.94 110 VAL C C 1
ATOM 13575 O O . VAL C 3 107 ? -27.009 -13.714 93.502 1.00 81.55 110 VAL C O 1
ATOM 13579 N N . TYR C 3 108 ? -25.319 -14.477 92.230 1.00 77.02 111 TYR C N 1
ATOM 13580 C CA . TYR C 3 108 ? -26.135 -14.492 91.027 1.00 75.57 111 TYR C CA 1
ATOM 13581 C C . TYR C 3 108 ? -25.515 -15.477 90.055 1.00 73.01 111 TYR C C 1
ATOM 13582 O O . TYR C 3 108 ? -24.291 -15.574 89.964 1.00 71.90 111 TYR C O 1
ATOM 13591 N N . ASP C 3 109 ? -26.363 -16.187 89.320 1.00 72.44 112 ASP C N 1
ATOM 13592 C CA . ASP C 3 109 ? -25.896 -17.149 88.335 1.00 70.53 112 ASP C CA 1
ATOM 13593 C C . ASP C 3 109 ? -26.830 -17.104 87.138 1.00 69.89 112 ASP C C 1
ATOM 13594 O O . ASP C 3 109 ? -28.051 -17.160 87.306 1.00 71.35 112 ASP C O 1
ATOM 13599 N N . SER C 3 110 ? -26.259 -17.012 85.938 1.00 68.06 113 SER C N 1
ATOM 13600 C CA . SER C 3 110 ? -27.071 -16.922 84.736 1.00 67.75 113 SER C CA 1
ATOM 13601 C C . SER C 3 110 ? -27.897 -18.193 84.556 1.00 68.49 113 SER C C 1
ATOM 13602 O O . SER C 3 110 ? -27.645 -19.225 85.177 1.00 68.96 113 SER C O 1
ATOM 13605 N N . GLN C 3 111 ? -28.901 -18.104 83.686 1.00 68.99 114 GLN C N 1
ATOM 13606 C CA . GLN C 3 111 ? -29.832 -19.214 83.519 1.00 76.24 114 GLN C CA 1
ATOM 13607 C C . GLN C 3 111 ? -29.156 -20.462 82.971 1.00 69.53 114 GLN C C 1
ATOM 13608 O O . GLN C 3 111 ? -29.549 -21.580 83.319 1.00 70.88 114 GLN C O 1
ATOM 13614 N N . SER C 3 112 ? -28.149 -20.303 82.120 1.00 67.89 115 SER C N 1
ATOM 13615 C CA . SER C 3 112 ? -27.445 -21.434 81.536 1.00 67.62 115 SER C CA 1
ATOM 13616 C C . SER C 3 112 ? -26.101 -21.685 82.198 1.00 66.93 115 SER C C 1
ATOM 13617 O O . SER C 3 112 ? -25.320 -22.498 81.701 1.00 66.86 115 SER C O 1
ATOM 13620 N N . HIS C 3 113 ? -25.837 -21.034 83.326 1.00 68.79 116 HIS C N 1
ATOM 13621 C CA . HIS C 3 113 ? -24.585 -21.174 84.061 1.00 69.76 116 HIS C CA 1
ATOM 13622 C C . HIS C 3 113 ? -23.392 -20.763 83.206 1.00 71.95 116 HIS C C 1
ATOM 13623 O O . HIS C 3 113 ? -22.303 -21.325 83.332 1.00 71.36 116 HIS C O 1
ATOM 13630 N N . HIS C 3 114 ? -23.588 -19.759 82.349 1.00 64.05 117 HIS C N 1
ATOM 13631 C CA . HIS C 3 114 ? -22.505 -19.223 81.535 1.00 62.89 117 HIS C CA 1
ATOM 13632 C C . HIS C 3 114 ? -21.736 -18.136 82.258 1.00 62.53 117 HIS C C 1
ATOM 13633 O O . HIS C 3 114 ? -20.559 -17.915 81.957 1.00 61.97 117 HIS C O 1
ATOM 13640 N N . CYS C 3 115 ? -22.373 -17.454 83.205 1.00 63.20 118 CYS C N 1
ATOM 13641 C CA . CYS C 3 115 ? -21.702 -16.429 83.979 1.00 63.41 118 CYS C CA 1
ATOM 13642 C C . CYS C 3 115 ? -22.372 -16.357 85.337 1.00 64.86 118 CYS C C 1
ATOM 13643 O O . CYS C 3 115 ? -23.534 -16.733 85.501 1.00 65.61 118 CYS C O 1
ATOM 13646 N N . HIS C 3 116 ? -21.624 -15.846 86.306 1.00 65.58 119 HIS C N 1
ATOM 13647 C CA . HIS C 3 116 ? -22.112 -15.692 87.662 1.00 67.39 119 HIS C CA 1
ATOM 13648 C C . HIS C 3 116 ? -21.388 -14.540 88.338 1.00 68.32 119 HIS C C 1
ATOM 13649 O O . HIS C 3 116 ? -20.313 -14.121 87.910 1.00 67.58 119 HIS C O 1
ATOM 13656 N N . VAL C 3 117 ? -22.006 -14.018 89.391 1.00 70.33 120 VAL C N 1
ATOM 13657 C CA . VAL C 3 117 ? -21.476 -12.892 90.148 1.00 71.95 120 VAL C CA 1
ATOM 13658 C C . VAL C 3 117 ? -21.149 -13.372 91.555 1.00 73.92 120 VAL C C 1
ATOM 13659 O O . VAL C 3 117 ? -22.035 -13.843 92.276 1.00 75.34 120 VAL C O 1
ATOM 13663 N N . ASP C 3 118 ? -19.884 -13.271 91.934 1.00 74.32 121 ASP C N 1
ATOM 13664 C CA . ASP C 3 118 ? -19.394 -13.654 93.248 1.00 76.59 121 ASP C CA 1
ATOM 13665 C C . ASP C 3 118 ? -19.318 -12.447 94.169 1.00 79.28 121 ASP C C 1
ATOM 13666 O O . ASP C 3 118 ? -19.162 -11.309 93.721 1.00 79.25 121 ASP C O 1
ATOM 13671 N N . LYS C 3 119 ? -19.478 -12.714 95.463 1.00 82.05 122 LYS C N 1
ATOM 13672 C CA . LYS C 3 119 ? -19.311 -11.723 96.518 1.00 85.36 122 LYS C CA 1
ATOM 13673 C C . LYS C 3 119 ? -18.250 -12.249 97.472 1.00 87.30 122 LYS C C 1
ATOM 13674 O O . LYS C 3 119 ? -18.464 -13.263 98.145 1.00 88.43 122 LYS C O 1
ATOM 13680 N N . VAL C 3 120 ? -17.094 -11.593 97.501 1.00 87.96 123 VAL C N 1
ATOM 13681 C CA . VAL C 3 120 ? -16.012 -11.979 98.395 1.00 90.28 123 VAL C CA 1
ATOM 13682 C C . VAL C 3 120 ? -16.105 -11.119 99.648 1.00 98.78 123 VAL C C 1
ATOM 13683 O O . VAL C 3 120 ? -16.267 -9.886 99.568 1.00 99.82 123 VAL C O 1
ATOM 13687 N N . GLU C 3 121 ? -15.919 -11.767 100.803 1.00 97.55 124 GLU C N 1
ATOM 13688 C CA . GLU C 3 121 ? -16.141 -11.181 102.119 1.00 102.20 124 GLU C CA 1
ATOM 13689 C C . GLU C 3 121 ? -14.846 -10.628 102.691 1.00 105.03 124 GLU C C 1
ATOM 13690 O O . GLU C 3 121 ? -13.814 -11.306 102.684 1.00 104.87 124 GLU C O 1
ATOM 13696 N N . LYS C 3 122 ? -14.913 -9.404 103.187 1.00 108.03 125 LYS C N 1
ATOM 13697 C CA . LYS C 3 122 ? -13.822 -8.735 103.892 1.00 111.78 125 LYS C CA 1
ATOM 13698 C C . LYS C 3 122 ? -14.400 -7.460 104.495 1.00 115.52 125 LYS C C 1
ATOM 13699 O O . LYS C 3 122 ? -15.623 -7.283 104.549 1.00 115.65 125 LYS C O 1
ATOM 13705 N N . GLU C 3 123 ? -13.522 -6.573 104.964 1.00 122.59 126 GLU C N 1
ATOM 13706 C CA . GLU C 3 123 ? -13.992 -5.317 105.539 1.00 130.29 126 GLU C CA 1
ATOM 13707 C C . GLU C 3 123 ? -14.735 -4.495 104.496 1.00 123.65 126 GLU C C 1
ATOM 13708 O O . GLU C 3 123 ? -15.809 -3.948 104.770 1.00 125.21 126 GLU C O 1
ATOM 13714 N N . VAL C 3 124 ? -14.188 -4.420 103.290 1.00 116.85 127 VAL C N 1
ATOM 13715 C CA . VAL C 3 124 ? -14.871 -3.822 102.148 1.00 114.08 127 VAL C CA 1
ATOM 13716 C C . VAL C 3 124 ? -15.149 -4.959 101.169 1.00 108.44 127 VAL C C 1
ATOM 13717 O O . VAL C 3 124 ? -14.288 -5.301 100.346 1.00 105.40 127 VAL C O 1
ATOM 13721 N N . PRO C 3 125 ? -16.333 -5.570 101.230 1.00 107.27 128 PRO C N 1
ATOM 13722 C CA . PRO C 3 125 ? -16.599 -6.771 100.424 1.00 102.54 128 PRO C CA 1
ATOM 13723 C C . PRO C 3 125 ? -16.572 -6.452 98.936 1.00 98.69 128 PRO C C 1
ATOM 13724 O O . PRO C 3 125 ? -17.276 -5.555 98.467 1.00 99.03 128 PRO C O 1
ATOM 13728 N N . ASP C 3 126 ? -15.740 -7.184 98.197 1.00 95.45 129 ASP C N 1
ATOM 13729 C CA . ASP C 3 126 ? -15.673 -6.989 96.753 1.00 91.93 129 ASP C CA 1
ATOM 13730 C C . ASP C 3 126 ? -16.642 -7.899 96.007 1.00 88.52 129 ASP C C 1
ATOM 13731 O O . ASP C 3 126 ? -17.105 -8.916 96.523 1.00 88.34 129 ASP C O 1
ATOM 13736 N N . TYR C 3 127 ? -16.974 -7.495 94.781 1.00 86.22 130 TYR C N 1
ATOM 13737 C CA . TYR C 3 127 ? -17.864 -8.255 93.919 1.00 83.18 130 TYR C CA 1
ATOM 13738 C C . TYR C 3 127 ? -17.157 -8.538 92.603 1.00 80.01 130 TYR C C 1
ATOM 13739 O O . TYR C 3 127 ? -16.502 -7.659 92.035 1.00 80.20 130 TYR C O 1
ATOM 13748 N N . GLU C 3 128 ? -17.294 -9.771 92.124 1.00 77.50 131 GLU C N 1
ATOM 13749 C CA . GLU C 3 128 ? -16.621 -10.218 90.918 1.00 74.82 131 GLU C CA 1
ATOM 13750 C C . GLU C 3 128 ? -17.632 -10.826 89.961 1.00 72.55 131 GLU C C 1
ATOM 13751 O O . GLU C 3 128 ? -18.722 -11.235 90.356 1.00 72.89 131 GLU C O 1
ATOM 13757 N N . MET C 3 129 ? -17.269 -10.839 88.682 1.00 70.58 132 MET C N 1
ATOM 13758 C CA . MET C 3 129 ? -18.071 -11.458 87.636 1.00 68.60 132 MET C CA 1
ATOM 13759 C C . MET C 3 129 ? -17.214 -12.476 86.900 1.00 66.91 132 MET C C 1
ATOM 13760 O O . MET C 3 129 ? -16.162 -12.128 86.354 1.00 66.63 132 MET C O 1
ATOM 13765 N N . TRP C 3 130 ? -17.671 -13.722 86.870 1.00 66.17 133 TRP C N 1
ATOM 13766 C CA . TRP C 3 130 ? -16.986 -14.789 86.160 1.00 65.07 133 TRP C CA 1
ATOM 13767 C C . TRP C 3 130 ? -17.850 -15.296 85.017 1.00 63.74 133 TRP C C 1
ATOM 13768 O O . TRP C 3 130 ? -19.080 -15.249 85.077 1.00 63.84 133 TRP C O 1
ATOM 13779 N N . MET C 3 131 ? -17.188 -15.782 83.970 1.00 62.86 134 MET C N 1
ATOM 13780 C CA . MET C 3 131 ? -17.894 -16.311 82.817 1.00 61.98 134 MET C CA 1
ATOM 13781 C C . MET C 3 131 ? -17.056 -17.402 82.171 1.00 61.87 134 MET C C 1
ATOM 13782 O O . MET C 3 131 ? -15.835 -17.456 82.334 1.00 62.29 134 MET C O 1
ATOM 13787 N N . LEU C 3 132 ? -17.742 -18.264 81.421 1.00 61.70 135 LEU C N 1
ATOM 13788 C CA . LEU C 3 132 ? -17.099 -19.377 80.735 1.00 62.12 135 LEU C CA 1
ATOM 13789 C C . LEU C 3 132 ? -15.979 -18.887 79.833 1.00 61.89 135 LEU C C 1
ATOM 13790 O O . LEU C 3 132 ? -16.161 -17.950 79.055 1.00 61.26 135 LEU C O 1
ATOM 13795 N N . ASP C 3 133 ? -14.806 -19.506 79.959 1.00 62.80 136 ASP C N 1
ATOM 13796 C CA . ASP C 3 133 ? -13.711 -19.164 79.058 1.00 63.01 136 ASP C CA 1
ATOM 13797 C C . ASP C 3 133 ? -14.087 -19.410 77.608 1.00 62.93 136 ASP C C 1
ATOM 13798 O O . ASP C 3 133 ? -13.672 -18.657 76.723 1.00 62.79 136 ASP C O 1
ATOM 13803 N N . ALA C 3 134 ? -14.896 -20.434 77.350 1.00 63.35 137 ALA C N 1
ATOM 13804 C CA . ALA C 3 134 ? -15.363 -20.702 75.999 1.00 63.67 137 ALA C CA 1
ATOM 13805 C C . ALA C 3 134 ? -16.343 -19.660 75.490 1.00 62.64 137 ALA C C 1
ATOM 13806 O O . ALA C 3 134 ? -16.632 -19.644 74.291 1.00 63.11 137 ALA C O 1
ATOM 13808 N N . GLY C 3 135 ? -16.860 -18.809 76.355 1.00 61.69 138 GLY C N 1
ATOM 13809 C CA . GLY C 3 135 ? -17.841 -17.827 75.954 1.00 61.25 138 GLY C CA 1
ATOM 13810 C C . GLY C 3 135 ? -19.213 -18.143 76.524 1.00 61.21 138 GLY C C 1
ATOM 13811 O O . GLY C 3 135 ? -19.501 -19.259 76.963 1.00 61.64 138 GLY C O 1
ATOM 13812 N N . GLY C 3 136 ? -20.082 -17.135 76.491 1.00 61.09 139 GLY C N 1
ATOM 13813 C CA . GLY C 3 136 ? -21.425 -17.291 77.003 1.00 61.40 139 GLY C CA 1
ATOM 13814 C C . GLY C 3 136 ? -22.423 -16.569 76.124 1.00 62.02 139 GLY C C 1
ATOM 13815 O O . GLY C 3 136 ? -22.064 -15.726 75.305 1.00 62.21 139 GLY C O 1
ATOM 13816 N N . LEU C 3 137 ? -23.691 -16.907 76.324 1.00 62.70 140 LEU C N 1
ATOM 13817 C CA . LEU C 3 137 ? -24.757 -16.226 75.609 1.00 63.77 140 LEU C CA 1
ATOM 13818 C C . LEU C 3 137 ? -24.759 -14.752 75.982 1.00 64.03 140 LEU C C 1
ATOM 13819 O O . LEU C 3 137 ? -24.749 -14.399 77.163 1.00 63.86 140 LEU C O 1
ATOM 13824 N N . GLU C 3 138 ? -24.753 -13.888 74.965 1.00 64.86 141 GLU C N 1
ATOM 13825 C CA . GLU C 3 138 ? -24.486 -12.473 75.201 1.00 65.49 141 GLU C CA 1
ATOM 13826 C C . GLU C 3 138 ? -25.527 -11.849 76.117 1.00 66.66 141 GLU C C 1
ATOM 13827 O O . GLU C 3 138 ? -25.196 -10.994 76.943 1.00 66.99 141 GLU C O 1
ATOM 13833 N N . VAL C 3 139 ? -26.785 -12.268 76.003 1.00 67.67 142 VAL C N 1
ATOM 13834 C CA . VAL C 3 139 ? -27.809 -11.680 76.857 1.00 69.24 142 VAL C CA 1
ATOM 13835 C C . VAL C 3 139 ? -27.564 -12.057 78.314 1.00 68.35 142 VAL C C 1
ATOM 13836 O O . VAL C 3 139 ? -27.686 -11.218 79.216 1.00 69.41 142 VAL C O 1
ATOM 13840 N N . GLU C 3 140 ? -27.158 -13.300 78.565 1.00 66.80 143 GLU C N 1
ATOM 13841 C CA . GLU C 3 140 ? -26.882 -13.715 79.932 1.00 66.32 143 GLU C CA 1
ATOM 13842 C C . GLU C 3 140 ? -25.636 -13.031 80.474 1.00 65.63 143 GLU C C 1
ATOM 13843 O O . GLU C 3 140 ? -25.608 -12.614 81.639 1.00 66.34 143 GLU C O 1
ATOM 13849 N N . VAL C 3 141 ? -24.598 -12.902 79.649 1.00 64.61 144 VAL C N 1
ATOM 13850 C CA . VAL C 3 141 ? -23.413 -12.161 80.069 1.00 64.35 144 VAL C CA 1
ATOM 13851 C C . VAL C 3 141 ? -23.790 -10.733 80.442 1.00 66.15 144 VAL C C 1
ATOM 13852 O O . VAL C 3 141 ? -23.327 -10.193 81.455 1.00 66.77 144 VAL C O 1
ATOM 13856 N N . GLU C 3 142 ? -24.654 -10.106 79.644 1.00 67.47 145 GLU C N 1
ATOM 13857 C CA . GLU C 3 142 ? -25.095 -8.755 79.970 1.00 69.83 145 GLU C CA 1
ATOM 13858 C C . GLU C 3 142 ? -25.900 -8.713 81.263 1.00 71.14 145 GLU C C 1
ATOM 13859 O O . GLU C 3 142 ? -25.794 -7.747 82.025 1.00 72.94 145 GLU C O 1
ATOM 13865 N N . CYS C 3 143 ? -26.675 -9.757 81.552 1.00 70.61 146 CYS C N 1
ATOM 13866 C CA . CYS C 3 143 ? -27.398 -9.792 82.818 1.00 72.07 146 CYS C CA 1
ATOM 13867 C C . CYS C 3 143 ? -26.430 -9.862 83.992 1.00 71.61 146 CYS C C 1
ATOM 13868 O O . CYS C 3 143 ? -26.557 -9.109 84.966 1.00 73.63 146 CYS C O 1
ATOM 13871 N N . CYS C 3 144 ? -25.442 -10.752 83.909 1.00 69.38 147 CYS C N 1
ATOM 13872 C CA . CYS C 3 144 ? -24.418 -10.795 84.945 1.00 69.24 147 CYS C CA 1
ATOM 13873 C C . CYS C 3 144 ? -23.741 -9.440 85.105 1.00 70.52 147 CYS C C 1
ATOM 13874 O O . CYS C 3 144 ? -23.468 -9.002 86.231 1.00 80.01 147 CYS C O 1
ATOM 13877 N N . ARG C 3 145 ? -23.486 -8.747 83.995 1.00 70.37 148 ARG C N 1
ATOM 13878 C CA . ARG C 3 145 ? -22.887 -7.420 84.088 1.00 72.10 148 ARG C CA 1
ATOM 13879 C C . ARG C 3 145 ? -23.796 -6.449 84.830 1.00 75.25 148 ARG C C 1
ATOM 13880 O O . ARG C 3 145 ? -23.325 -5.643 85.640 1.00 77.21 148 ARG C O 1
ATOM 13888 N N . GLN C 3 146 ? -25.102 -6.501 84.562 1.00 76.18 149 GLN C N 1
ATOM 13889 C CA . GLN C 3 146 ? -26.026 -5.643 85.295 1.00 79.61 149 GLN C CA 1
ATOM 13890 C C . GLN C 3 146 ? -25.986 -5.930 86.781 1.00 80.52 149 GLN C C 1
ATOM 13891 O O . GLN C 3 146 ? -25.938 -5.004 87.597 1.00 83.45 149 GLN C O 1
ATOM 13897 N N . LYS C 3 147 ? -25.993 -7.206 87.155 1.00 78.46 150 LYS C N 1
ATOM 13898 C CA . LYS C 3 147 ? -25.945 -7.539 88.571 1.00 79.64 150 LYS C CA 1
ATOM 13899 C C . LYS C 3 147 ? -24.675 -7.003 89.212 1.00 80.23 150 LYS C C 1
ATOM 13900 O O . LYS C 3 147 ? -24.720 -6.413 90.298 1.00 83.09 150 LYS C O 1
ATOM 13906 N N . LEU C 3 148 ? -23.531 -7.178 88.550 1.00 77.93 151 LEU C N 1
ATOM 13907 C CA . LEU C 3 148 ? -22.289 -6.683 89.129 1.00 79.50 151 LEU C CA 1
ATOM 13908 C C . LEU C 3 148 ? -22.287 -5.165 89.235 1.00 83.55 151 LEU C C 1
ATOM 13909 O O . LEU C 3 148 ? -21.792 -4.613 90.219 1.00 84.32 151 LEU C O 1
ATOM 13914 N N . GLU C 3 149 ? -22.826 -4.466 88.235 1.00 82.42 152 GLU C N 1
ATOM 13915 C CA . GLU C 3 149 ? -22.874 -3.011 88.333 1.00 86.09 152 GLU C CA 1
ATOM 13916 C C . GLU C 3 149 ? -23.811 -2.558 89.440 1.00 89.73 152 GLU C C 1
ATOM 13917 O O . GLU C 3 149 ? -23.582 -1.509 90.053 1.00 93.35 152 GLU C O 1
ATOM 13923 N N . GLU C 3 150 ? -24.863 -3.327 89.707 1.00 89.65 153 GLU C N 1
ATOM 13924 C CA . GLU C 3 150 ? -25.745 -2.996 90.815 1.00 92.89 153 GLU C CA 1
ATOM 13925 C C . GLU C 3 150 ? -25.032 -3.185 92.145 1.00 94.00 153 GLU C C 1
ATOM 13926 O O . GLU C 3 150 ? -25.050 -2.296 93.000 1.00 98.04 153 GLU C O 1
ATOM 13932 N N . LEU C 3 151 ? -24.353 -4.317 92.317 1.00 90.84 154 LEU C N 1
ATOM 13933 C CA . LEU C 3 151 ? -23.688 -4.587 93.585 1.00 92.15 154 LEU C CA 1
ATOM 13934 C C . LEU C 3 151 ? -22.522 -3.638 93.813 1.00 93.91 154 LEU C C 1
ATOM 13935 O O . LEU C 3 151 ? -22.314 -3.160 94.933 1.00 97.41 154 LEU C O 1
ATOM 13940 N N . ALA C 3 152 ? -21.745 -3.359 92.770 1.00 91.87 155 ALA C N 1
ATOM 13941 C CA . ALA C 3 152 ? -20.596 -2.480 92.933 1.00 93.69 155 ALA C CA 1
ATOM 13942 C C . ALA C 3 152 ? -21.047 -1.077 93.294 1.00 98.53 155 ALA C C 1
ATOM 13943 O O . ALA C 3 152 ? -20.397 -0.394 94.093 1.00 101.82 155 ALA C O 1
ATOM 13945 N N . SER C 3 153 ? -22.161 -0.640 92.715 1.00 99.43 156 SER C N 1
ATOM 13946 C CA . SER C 3 153 ? -22.790 0.633 93.038 1.00 104.55 156 SER C CA 1
ATOM 13947 C C . SER C 3 153 ? -21.803 1.793 92.914 1.00 107.27 156 SER C C 1
ATOM 13948 O O . SER C 3 153 ? -21.530 2.524 93.864 1.00 111.58 156 SER C O 1
ATOM 13951 N N . GLY C 3 154 ? -21.250 1.936 91.718 1.00 104.98 157 GLY C N 1
ATOM 13952 C CA . GLY C 3 154 ? -20.411 3.069 91.409 1.00 107.76 157 GLY C CA 1
ATOM 13953 C C . GLY C 3 154 ? -18.947 2.896 91.732 1.00 106.85 157 GLY C C 1
ATOM 13954 O 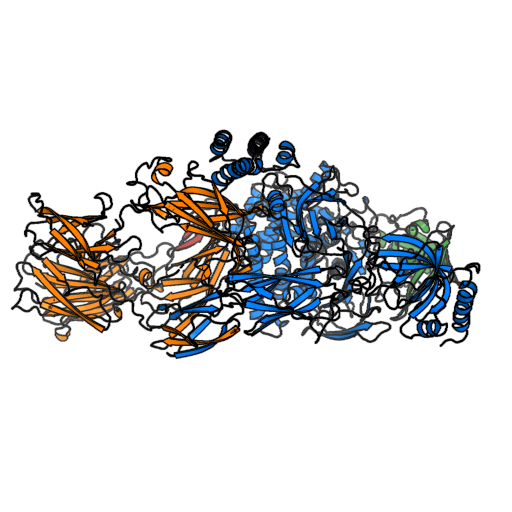O . GLY C 3 154 ? -18.162 3.817 91.480 1.00 109.31 157 GLY C O 1
ATOM 13955 N N . ARG C 3 155 ? -18.548 1.756 92.277 1.00 103.83 158 ARG C N 1
ATOM 13956 C CA . ARG C 3 155 ? -17.146 1.562 92.592 1.00 103.33 158 ARG C CA 1
ATOM 13957 C C . ARG C 3 155 ? -16.358 1.282 91.316 1.00 99.80 158 ARG C C 1
ATOM 13958 O O . ARG C 3 155 ? -16.901 0.821 90.309 1.00 96.68 158 ARG C O 1
ATOM 13966 N N . ASN C 3 156 ? -15.060 1.571 91.364 1.00 100.68 159 ASN C N 1
ATOM 13967 C CA . ASN C 3 156 ? -14.212 1.345 90.200 1.00 97.93 159 ASN C CA 1
ATOM 13968 C C . ASN C 3 156 ? -14.079 -0.149 89.933 1.00 93.05 159 ASN C C 1
ATOM 13969 O O . ASN C 3 156 ? -13.809 -0.930 90.851 1.00 92.52 159 ASN C O 1
ATOM 13974 N N . GLN C 3 157 ? -14.274 -0.545 88.676 1.00 89.94 160 GLN C N 1
ATOM 13975 C CA . GLN C 3 157 ? -14.195 -1.938 88.265 1.00 85.68 160 GLN C CA 1
ATOM 13976 C C . GLN C 3 157 ? -12.894 -2.208 87.522 1.00 84.30 160 GLN C C 1
ATOM 13977 O O . GLN C 3 157 ? -12.427 -1.376 86.740 1.00 85.52 160 GLN C O 1
ATOM 13983 N N . MET C 3 158 ? -12.304 -3.367 87.786 1.00 82.20 161 MET C N 1
ATOM 13984 C CA . MET C 3 158 ? -11.153 -3.854 87.043 1.00 80.74 161 MET C CA 1
ATOM 13985 C C . MET C 3 158 ? -11.596 -4.886 86.012 1.00 77.21 161 MET C C 1
ATOM 13986 O O . MET C 3 158 ? -12.563 -5.621 86.223 1.00 75.64 161 MET C O 1
ATOM 13991 N N . TYR C 3 159 ? -10.876 -4.942 84.888 1.00 76.34 162 TYR C N 1
ATOM 13992 C CA . TYR C 3 159 ? -11.167 -5.866 83.791 1.00 73.53 162 TYR C CA 1
ATOM 13993 C C . TYR C 3 159 ? -9.939 -6.746 83.576 1.00 72.79 162 TYR C C 1
ATOM 13994 O O . TYR C 3 159 ? -9.090 -6.449 82.723 1.00 73.29 162 TYR C O 1
ATOM 14003 N N . PRO C 3 160 ? -9.801 -7.827 84.345 1.00 72.03 163 PRO C N 1
ATOM 14004 C CA . PRO C 3 160 ? -8.567 -8.622 84.271 1.00 72.11 163 PRO C CA 1
ATOM 14005 C C . PRO C 3 160 ? -8.342 -9.302 82.936 1.00 70.54 163 PRO C C 1
ATOM 14006 O O . PRO C 3 160 ? -7.198 -9.660 82.634 1.00 72.17 163 PRO C O 1
ATOM 14010 N N . HIS C 3 161 ? -9.377 -9.481 82.121 1.00 68.84 164 HIS C N 1
ATOM 14011 C CA . HIS C 3 161 ? -9.212 -10.153 80.841 1.00 67.73 164 HIS C CA 1
ATOM 14012 C C . HIS C 3 161 ? -8.731 -9.224 79.738 1.00 68.66 164 HIS C C 1
ATOM 14013 O O . HIS C 3 161 ? -8.318 -9.712 78.683 1.00 68.39 164 HIS C O 1
ATOM 14020 N N . LEU C 3 162 ? -8.759 -7.913 79.956 1.00 70.18 165 LEU C N 1
ATOM 14021 C CA . LEU C 3 162 ? -8.278 -6.947 78.983 1.00 71.68 165 LEU C CA 1
ATOM 14022 C C . LEU C 3 162 ? -6.808 -6.599 79.184 1.00 73.72 165 LEU C C 1
ATOM 14023 O O . LEU C 3 162 ? -6.358 -5.546 78.720 1.00 78.67 165 LEU C O 1
ATOM 14028 N N . LYS C 3 163 ? -6.056 -7.456 79.865 1.00 73.62 166 LYS C N 1
ATOM 14029 C CA . LYS C 3 163 ? -4.651 -7.213 80.181 1.00 75.88 166 LYS C CA 1
ATOM 14030 C C . LYS C 3 163 ? -3.706 -7.946 79.239 1.00 76.10 166 LYS C C 1
ATOM 14031 O O . LYS C 3 163 ? -2.683 -8.471 79.685 1.00 90.91 166 LYS C O 1
ATOM 14037 N N . ASP C 3 164 ? -4.021 -8.005 77.945 1.00 75.37 167 ASP C N 1
ATOM 14038 C CA . ASP C 3 164 ? -3.197 -8.703 76.957 1.00 75.93 167 ASP C CA 1
ATOM 14039 C C . ASP C 3 164 ? -2.953 -10.156 77.370 1.00 75.12 167 ASP C C 1
ATOM 14040 O O . ASP C 3 164 ? -1.842 -10.571 77.685 1.00 76.77 167 ASP C O 1
ATOM 14045 N N . CYS C 3 165 ? -4.036 -10.923 77.324 1.00 89.50 168 CYS C N 1
ATOM 14046 C CA . CYS C 3 165 ? -4.029 -12.307 77.786 1.00 88.39 168 CYS C CA 1
ATOM 14047 C C . CYS C 3 165 ? -3.755 -13.307 76.666 1.00 89.41 168 CYS C C 1
ATOM 14048 O O . CYS C 3 165 ? -3.809 -14.522 76.861 1.00 83.85 168 CYS C O 1
ATOM 14052 N N . GLN D 4 15 ? -43.712 -1.516 27.612 1.00 105.29 13 GLN D N 1
ATOM 14053 C CA . GLN D 4 15 ? -43.339 -1.382 26.209 1.00 104.90 13 GLN D CA 1
ATOM 14054 C C . GLN D 4 15 ? -42.151 -2.272 25.864 1.00 99.42 13 GLN D C 1
ATOM 14055 O O . GLN D 4 15 ? -41.743 -3.107 26.666 1.00 113.27 13 GLN D O 1
ATOM 14061 N N . CYS D 4 16 ? -41.636 -2.098 24.647 1.00 148.87 14 CYS D N 1
ATOM 14062 C CA . CYS D 4 16 ? -40.439 -2.755 24.120 1.00 135.47 14 CYS D CA 1
ATOM 14063 C C . CYS D 4 16 ? -40.456 -4.280 24.175 1.00 97.97 14 CYS D C 1
ATOM 14064 O O . CYS D 4 16 ? -39.518 -4.918 23.694 1.00 95.05 14 CYS D O 1
ATOM 14067 N N . VAL D 4 17 ? -41.503 -4.886 24.733 1.00 99.48 15 VAL D N 1
ATOM 14068 C CA . VAL D 4 17 ? -41.562 -6.344 24.766 1.00 97.65 15 VAL D CA 1
ATOM 14069 C C . VAL D 4 17 ? -41.931 -6.920 23.405 1.00 98.63 15 VAL D C 1
ATOM 14070 O O . VAL D 4 17 ? -41.616 -8.083 23.123 1.00 96.55 15 VAL D O 1
ATOM 14074 N N . ASN D 4 18 ? -42.561 -6.129 22.539 1.00 108.45 16 ASN D N 1
ATOM 14075 C CA . ASN D 4 18 ? -43.061 -6.613 21.259 1.00 103.70 16 ASN D CA 1
ATOM 14076 C C . ASN D 4 18 ? -42.040 -6.536 20.133 1.00 101.66 16 ASN D C 1
ATOM 14077 O O . ASN D 4 18 ? -42.328 -7.002 19.027 1.00 104.03 16 ASN D O 1
ATOM 14082 N N . ALA D 4 19 ? -40.863 -5.973 20.373 1.00 99.22 17 ALA D N 1
ATOM 14083 C CA . ALA D 4 19 ? -39.849 -5.996 19.336 1.00 97.52 17 ALA D CA 1
ATOM 14084 C C . ALA D 4 19 ? -39.166 -7.356 19.292 1.00 94.22 17 ALA D C 1
ATOM 14085 O O . ALA D 4 19 ? -39.223 -8.145 20.237 1.00 92.67 17 ALA D O 1
ATOM 14087 N N . THR D 4 20 ? -38.514 -7.624 18.173 1.00 93.37 18 THR D N 1
ATOM 14088 C CA . THR D 4 20 ? -37.804 -8.874 17.978 1.00 90.56 18 THR D CA 1
ATOM 14089 C C . THR D 4 20 ? -36.317 -8.648 18.196 1.00 87.50 18 THR D C 1
ATOM 14090 O O . THR D 4 20 ? -35.813 -7.526 18.118 1.00 87.79 18 THR D O 1
ATOM 14094 N N . CYS D 4 21 ? -35.624 -9.737 18.505 1.00 84.76 19 CYS D N 1
ATOM 14095 C CA . CYS D 4 21 ? -34.181 -9.725 18.625 1.00 81.97 19 CYS D CA 1
ATOM 14096 C C . CYS D 4 21 ? -33.672 -11.110 18.275 1.00 80.15 19 CYS D C 1
ATOM 14097 O O . CYS D 4 21 ? -34.399 -12.099 18.388 1.00 84.23 19 CYS D O 1
ATOM 14100 N N . GLU D 4 22 ? -32.414 -11.179 17.858 1.00 78.36 20 GLU D N 1
ATOM 14101 C CA . GLU D 4 22 ? -31.874 -12.439 17.377 1.00 77.00 20 GLU D CA 1
ATOM 14102 C C . GLU D 4 22 ? -30.357 -12.369 17.360 1.00 74.85 20 GLU D C 1
ATOM 14103 O O . GLU D 4 22 ? -29.754 -11.315 17.576 1.00 74.56 20 GLU D O 1
ATOM 14109 N N . ARG D 4 23 ? -29.752 -13.519 17.101 1.00 73.55 21 ARG D N 1
ATOM 14110 C CA . ARG D 4 23 ? -28.319 -13.648 16.895 1.00 71.89 21 ARG D CA 1
ATOM 14111 C C . ARG D 4 23 ? -28.117 -13.918 15.412 1.00 72.94 21 ARG D C 1
ATOM 14112 O O . ARG D 4 23 ? -28.494 -14.987 14.915 1.00 73.35 21 ARG D O 1
ATOM 14120 N N . LYS D 4 24 ? -27.553 -12.940 14.711 1.00 73.57 22 LYS D N 1
ATOM 14121 C CA . LYS D 4 24 ? -27.272 -13.026 13.283 1.00 74.76 22 LYS D CA 1
ATOM 14122 C C . LYS D 4 24 ? -25.771 -12.915 13.064 1.00 73.55 22 LYS D C 1
ATOM 14123 O O . LYS D 4 24 ? -24.997 -12.738 14.006 1.00 71.89 22 LYS D O 1
ATOM 14129 N N . LEU D 4 25 ? -25.365 -12.993 11.804 1.00 74.61 23 LEU D N 1
ATOM 14130 C CA . LEU D 4 25 ? -23.982 -12.750 11.440 1.00 74.02 23 LEU D CA 1
ATOM 14131 C C . LEU D 4 25 ? -23.760 -11.279 11.120 1.00 75.11 23 LEU D C 1
ATOM 14132 O O . LEU D 4 25 ? -24.667 -10.571 10.684 1.00 76.92 23 LEU D O 1
ATOM 14137 N N . ASP D 4 26 ? -22.537 -10.824 11.355 1.00 74.19 24 ASP D N 1
ATOM 14138 C CA . ASP D 4 26 ? -22.149 -9.471 11.011 1.00 75.29 24 ASP D CA 1
ATOM 14139 C C . ASP D 4 26 ? -22.039 -9.342 9.499 1.00 77.31 24 ASP D C 1
ATOM 14140 O O . ASP D 4 26 ? -22.093 -10.325 8.757 1.00 77.67 24 ASP D O 1
ATOM 14145 N N . ALA D 4 27 ? -21.875 -8.102 9.043 1.00 78.81 25 ALA D N 1
ATOM 14146 C CA . ALA D 4 27 ? -21.474 -7.887 7.663 1.00 80.71 25 ALA D CA 1
ATOM 14147 C C . ALA D 4 27 ? -20.203 -8.663 7.352 1.00 79.78 25 ALA D C 1
ATOM 14148 O O . ALA D 4 27 ? -20.041 -9.200 6.250 1.00 80.97 25 ALA D O 1
ATOM 14150 N N . LEU D 4 28 ? -19.310 -8.771 8.334 1.00 77.83 26 LEU D N 1
ATOM 14151 C CA . LEU D 4 28 ? -17.999 -9.368 8.144 1.00 77.20 26 LEU D CA 1
ATOM 14152 C C . LEU D 4 28 ? -17.885 -10.757 8.753 1.00 75.45 26 LEU D C 1
ATOM 14153 O O . LEU D 4 28 ? -16.776 -11.285 8.854 1.00 74.79 26 LEU D O 1
ATOM 14158 N N . GLY D 4 29 ? -18.992 -11.357 9.168 1.00 74.89 27 GLY D N 1
ATOM 14159 C CA . GLY D 4 29 ? -18.937 -12.716 9.665 1.00 73.53 27 GLY D CA 1
ATOM 14160 C C . GLY D 4 29 ? -18.679 -12.821 11.153 1.00 71.47 27 GLY D C 1
ATOM 14161 O O . GLY D 4 29 ? -17.905 -13.678 11.595 1.00 70.40 27 GLY D O 1
ATOM 14162 N N . ASN D 4 30 ? -19.322 -11.962 11.931 1.00 71.11 28 ASN D N 1
ATOM 14163 C CA . ASN D 4 30 ? -19.263 -12.007 13.381 1.00 69.34 28 ASN D CA 1
ATOM 14164 C C . ASN D 4 30 ? -20.638 -12.352 13.929 1.00 69.16 28 ASN D C 1
ATOM 14165 O O . ASN D 4 30 ? -21.660 -11.886 13.415 1.00 71.33 28 ASN D O 1
ATOM 14170 N N . ALA D 4 31 ? -20.667 -13.178 14.963 1.00 67.70 29 ALA D N 1
ATOM 14171 C CA . ALA D 4 31 ? -21.902 -13.404 15.694 1.00 67.51 29 ALA D CA 1
ATOM 14172 C C . ALA D 4 31 ? -22.272 -12.142 16.455 1.00 67.57 29 ALA D C 1
ATOM 14173 O O . ALA D 4 31 ? -21.443 -11.570 17.166 1.00 66.66 29 ALA D O 1
ATOM 14175 N N . VAL D 4 32 ? -23.511 -11.693 16.293 1.00 68.86 30 VAL D N 1
ATOM 14176 C CA . VAL D 4 32 ? -23.974 -10.470 16.929 1.00 69.36 30 VAL D CA 1
ATOM 14177 C C . VAL D 4 32 ? -25.379 -10.696 17.459 1.00 70.00 30 VAL D C 1
ATOM 14178 O O . VAL D 4 32 ? -26.187 -11.416 16.860 1.00 70.90 30 VAL D O 1
ATOM 14182 N N . ILE D 4 33 ? -25.644 -10.105 18.620 1.00 69.63 31 ILE D N 1
ATOM 14183 C CA . ILE D 4 33 ? -26.977 -10.029 19.200 1.00 70.63 31 ILE D CA 1
ATOM 14184 C C . ILE D 4 33 ? -27.565 -8.684 18.807 1.00 72.73 31 ILE D C 1
ATOM 14185 O O . ILE D 4 33 ? -26.971 -7.636 19.095 1.00 72.68 31 ILE D O 1
ATOM 14190 N N . THR D 4 34 ? -28.724 -8.708 18.153 1.00 74.76 32 THR D N 1
ATOM 14191 C CA . THR D 4 34 ? -29.434 -7.479 17.843 1.00 77.17 32 THR D CA 1
ATOM 14192 C C . THR D 4 34 ? -29.810 -6.760 19.136 1.00 77.29 32 THR D C 1
ATOM 14193 O O . THR D 4 34 ? -29.645 -7.286 20.240 1.00 75.61 32 THR D O 1
ATOM 14197 N N . LYS D 4 35 ? -30.330 -5.546 18.994 1.00 79.52 33 LYS D N 1
ATOM 14198 C CA . LYS D 4 35 ? -30.673 -4.701 20.128 1.00 80.08 33 LYS D CA 1
ATOM 14199 C C . LYS D 4 35 ? -32.183 -4.615 20.257 1.00 82.61 33 LYS D C 1
ATOM 14200 O O . LYS D 4 35 ? -32.873 -4.290 19.289 1.00 91.04 33 LYS D O 1
ATOM 14206 N N . CYS D 4 36 ? -32.692 -4.924 21.443 1.00 82.22 34 CYS D N 1
ATOM 14207 C CA . CYS D 4 36 ? -34.076 -4.645 21.761 1.00 84.89 34 CYS D CA 1
ATOM 14208 C C . CYS D 4 36 ? -34.243 -3.130 21.867 1.00 87.14 34 CYS D C 1
ATOM 14209 O O . CYS D 4 36 ? -33.259 -2.390 21.819 1.00 86.29 34 CYS D O 1
ATOM 14212 N N . PRO D 4 37 ? -35.479 -2.628 21.995 1.00 90.26 35 PRO D N 1
ATOM 14213 C CA . PRO D 4 37 ? -35.660 -1.177 22.125 1.00 92.71 35 PRO D CA 1
ATOM 14214 C C . PRO D 4 37 ? -34.957 -0.589 23.335 1.00 91.28 35 PRO D C 1
ATOM 14215 O O . PRO D 4 37 ? -34.280 -1.292 24.091 1.00 88.33 35 PRO D O 1
ATOM 14219 N N . GLN D 4 38 ? -35.136 0.710 23.538 1.00 93.61 36 GLN D N 1
ATOM 14220 C CA . GLN D 4 38 ? -34.328 1.461 24.489 1.00 92.53 36 GLN D CA 1
ATOM 14221 C C . GLN D 4 38 ? -34.730 1.197 25.931 1.00 92.09 36 GLN D C 1
ATOM 14222 O O . GLN D 4 38 ? -34.351 1.955 26.826 1.00 92.09 36 GLN D O 1
ATOM 14228 N N . GLY D 4 39 ? -35.496 0.141 26.168 1.00 91.90 37 GLY D N 1
ATOM 14229 C CA . GLY D 4 39 ? -35.950 -0.166 27.505 1.00 91.76 37 GLY D CA 1
ATOM 14230 C C . GLY D 4 39 ? -35.894 -1.641 27.842 1.00 89.25 37 GLY D C 1
ATOM 14231 O O . GLY D 4 39 ? -36.146 -2.032 28.985 1.00 88.79 37 GLY D O 1
ATOM 14232 N N . CYS D 4 40 ? -35.557 -2.472 26.863 1.00 87.76 38 CYS D N 1
ATOM 14233 C CA . CYS D 4 40 ? -35.530 -3.919 27.019 1.00 85.67 38 CYS D CA 1
ATOM 14234 C C . CYS D 4 40 ? -34.101 -4.444 26.896 1.00 82.18 38 CYS D C 1
ATOM 14235 O O . CYS D 4 40 ? -33.143 -3.687 26.722 1.00 81.39 38 CYS D O 1
ATOM 14238 N N . LEU D 4 41 ? -33.963 -5.764 27.012 1.00 80.29 39 LEU D N 1
ATOM 14239 C CA . LEU D 4 41 ? -32.696 -6.443 26.777 1.00 77.33 39 LEU D CA 1
ATOM 14240 C C . LEU D 4 41 ? -32.985 -7.807 26.177 1.00 76.71 39 LEU D C 1
ATOM 14241 O O . LEU D 4 41 ? -34.027 -8.405 26.442 1.00 77.88 39 LEU D O 1
ATOM 14246 N N . CYS D 4 42 ? -32.043 -8.306 25.392 1.00 75.01 40 CYS D N 1
ATOM 14247 C CA . CYS D 4 42 ? -32.263 -9.486 24.574 1.00 74.74 40 CYS D CA 1
ATOM 14248 C C . CYS D 4 42 ? -31.630 -10.723 25.190 1.00 72.40 40 CYS D C 1
ATOM 14249 O O . CYS D 4 42 ? -30.499 -10.677 25.677 1.00 70.48 40 CYS D O 1
ATOM 14252 N N . VAL D 4 43 ? -32.350 -11.837 25.144 1.00 72.75 41 VAL D N 1
ATOM 14253 C CA . VAL D 4 43 ? -31.814 -13.111 25.598 1.00 70.88 41 VAL D CA 1
ATOM 14254 C C . VAL D 4 43 ? -32.047 -14.147 24.510 1.00 71.18 41 VAL D C 1
ATOM 14255 O O . VAL D 4 43 ? -33.177 -14.314 24.038 1.00 73.10 41 VAL D O 1
ATOM 14259 N N . VAL D 4 44 ? -30.985 -14.839 24.114 1.00 69.48 42 VAL D N 1
ATOM 14260 C CA . VAL D 4 44 ? -31.056 -15.842 23.057 1.00 69.73 42 VAL D CA 1
ATOM 14261 C C . VAL D 4 44 ? -31.085 -17.201 23.743 1.00 68.91 42 VAL D C 1
ATOM 14262 O O . VAL D 4 44 ? -30.049 -17.782 24.065 1.00 67.23 42 VAL D O 1
ATOM 14266 N N . ARG D 4 45 ? -32.289 -17.711 23.976 1.00 70.33 43 ARG D N 1
ATOM 14267 C CA . ARG D 4 45 ? -32.427 -19.057 24.505 1.00 69.93 43 ARG D CA 1
ATOM 14268 C C . ARG D 4 45 ? -31.808 -20.062 23.545 1.00 69.38 43 ARG D C 1
ATOM 14269 O O . ARG D 4 45 ? -31.892 -19.910 22.326 1.00 70.18 43 ARG D O 1
ATOM 14277 N N . GLY D 4 46 ? -31.187 -21.089 24.097 1.00 68.20 44 GLY D N 1
ATOM 14278 C CA . GLY D 4 46 ? -30.658 -22.186 23.315 1.00 67.95 44 GLY D CA 1
ATOM 14279 C C . GLY D 4 46 ? -29.147 -22.221 23.350 1.00 66.22 44 GLY D C 1
ATOM 14280 O O . GLY D 4 46 ? -28.492 -21.478 24.085 1.00 65.12 44 GLY D O 1
ATOM 14281 N N . ALA D 4 47 ? -28.591 -23.109 22.535 1.00 66.19 45 ALA D N 1
ATOM 14282 C CA . ALA D 4 47 ? -27.146 -23.226 22.436 1.00 64.94 45 ALA D CA 1
ATOM 14283 C C . ALA D 4 47 ? -26.532 -21.924 21.934 1.00 64.51 45 ALA D C 1
ATOM 14284 O O . ALA D 4 47 ? -27.153 -21.164 21.187 1.00 65.45 45 ALA D O 1
ATOM 14286 N N . SER D 4 48 ? -25.293 -21.667 22.358 1.00 63.26 46 SER D N 1
ATOM 14287 C CA . SER D 4 48 ? -24.620 -20.418 22.023 1.00 62.87 46 SER D CA 1
ATOM 14288 C C . SER D 4 48 ? -24.028 -20.423 20.623 1.00 63.39 46 SER D C 1
ATOM 14289 O O . SER D 4 48 ? -23.752 -19.348 20.080 1.00 63.57 46 SER D O 1
ATOM 14292 N N . ASN D 4 49 ? -23.824 -21.597 20.032 1.00 63.80 47 ASN D N 1
ATOM 14293 C CA . ASN D 4 49 ? -23.259 -21.695 18.695 1.00 64.50 47 ASN D CA 1
ATOM 14294 C C . ASN D 4 49 ? -24.307 -21.633 17.593 1.00 65.98 47 ASN D C 1
ATOM 14295 O O . ASN D 4 49 ? -23.938 -21.492 16.424 1.00 66.76 47 ASN D O 1
ATOM 14300 N N . ILE D 4 50 ? -25.592 -21.734 17.927 1.00 66.59 48 ILE D N 1
ATOM 14301 C CA . ILE D 4 50 ? -26.650 -21.714 16.920 1.00 68.27 48 ILE D CA 1
ATOM 14302 C C . ILE D 4 50 ? -26.712 -20.314 16.316 1.00 68.84 48 ILE D C 1
ATOM 14303 O O . ILE D 4 50 ? -27.052 -19.347 17.003 1.00 68.61 48 ILE D O 1
ATOM 14308 N N . VAL D 4 51 ? -26.372 -20.201 15.033 1.00 69.77 49 VAL D N 1
ATOM 14309 C CA . VAL D 4 51 ? -26.482 -18.947 14.300 1.00 70.73 49 VAL D CA 1
ATOM 14310 C C . VAL D 4 51 ? -27.066 -19.244 12.928 1.00 72.66 49 VAL D C 1
ATOM 14311 O O . VAL D 4 51 ? -26.634 -20.184 12.268 1.00 72.91 49 VAL D O 1
ATOM 14315 N N . PRO D 4 52 ? -28.063 -18.462 12.495 1.00 74.26 50 PRO D N 1
ATOM 14316 C CA . PRO D 4 52 ? -28.736 -17.448 13.300 1.00 74.37 50 PRO D CA 1
ATOM 14317 C C . PRO D 4 52 ? -29.821 -18.071 14.155 1.00 74.53 50 PRO D C 1
ATOM 14318 O O . PRO D 4 52 ? -30.357 -19.114 13.783 1.00 75.30 50 PRO D O 1
ATOM 14322 N N . ALA D 4 53 ? -30.139 -17.451 15.286 1.00 73.97 51 ALA D N 1
ATOM 14323 C CA . ALA D 4 53 ? -31.207 -17.969 16.130 1.00 74.38 51 ALA D CA 1
ATOM 14324 C C . ALA D 4 53 ? -31.852 -16.805 16.849 1.00 75.03 51 ALA D C 1
ATOM 14325 O O . ALA D 4 53 ? -31.155 -15.988 17.452 1.00 73.86 51 ALA D O 1
ATOM 14327 N N . ASN D 4 54 ? -33.172 -16.730 16.784 1.00 77.07 52 ASN D N 1
ATOM 14328 C CA . ASN D 4 54 ? -33.864 -15.599 17.371 1.00 78.20 52 ASN D CA 1
ATOM 14329 C C . ASN D 4 54 ? -33.965 -15.769 18.876 1.00 77.03 52 ASN D C 1
ATOM 14330 O O . ASN D 4 54 ? -34.192 -16.871 19.381 1.00 76.49 52 ASN D O 1
ATOM 14335 N N . GLY D 4 55 ? -33.760 -14.666 19.592 1.00 76.73 53 GLY D N 1
ATOM 14336 C CA . GLY D 4 55 ? -34.013 -14.600 21.009 1.00 76.16 53 GLY D CA 1
ATOM 14337 C C . GLY D 4 55 ? -35.290 -13.823 21.268 1.00 78.70 53 GLY D C 1
ATOM 14338 O O . GLY D 4 55 ? -35.992 -13.404 20.356 1.00 80.92 53 GLY D O 1
ATOM 14339 N N . THR D 4 56 ? -35.579 -13.638 22.546 1.00 78.53 54 THR D N 1
ATOM 14340 C CA . THR D 4 56 ? -36.735 -12.864 22.957 1.00 81.04 54 THR D CA 1
ATOM 14341 C C . THR D 4 56 ? -36.269 -11.638 23.729 1.00 80.63 54 THR D C 1
ATOM 14342 O O . THR D 4 56 ? -35.227 -11.660 24.397 1.00 78.26 54 THR D O 1
ATOM 14346 N N . CYS D 4 57 ? -37.028 -10.555 23.599 1.00 83.16 55 CYS D N 1
ATOM 14347 C CA . CYS D 4 57 ? -36.747 -9.321 24.316 1.00 83.35 55 CYS D CA 1
ATOM 14348 C C . CYS D 4 57 ? -37.451 -9.333 25.666 1.00 84.12 55 CYS D C 1
ATOM 14349 O O . CYS D 4 57 ? -38.505 -9.950 25.830 1.00 85.73 55 CYS D O 1
ATOM 14352 N N . PHE D 4 58 ? -36.862 -8.624 26.626 1.00 83.16 56 PHE D N 1
ATOM 14353 C CA . PHE D 4 58 ? -37.207 -8.753 28.034 1.00 83.21 56 PHE D CA 1
ATOM 14354 C C . PHE D 4 58 ? -37.207 -7.387 28.698 1.00 84.42 56 PHE D C 1
ATOM 14355 O O . PHE D 4 58 ? -36.438 -6.499 28.327 1.00 83.89 56 PHE D O 1
ATOM 14363 N N . GLN D 4 59 ? -38.058 -7.239 29.707 1.00 86.15 57 GLN D N 1
ATOM 14364 C CA . GLN D 4 59 ? -38.115 -5.994 30.451 1.00 87.53 57 GLN D CA 1
ATOM 14365 C C . GLN D 4 59 ? -36.851 -5.832 31.299 1.00 84.72 57 GLN D C 1
ATOM 14366 O O . GLN D 4 59 ? -36.044 -6.754 31.439 1.00 81.94 57 GLN D O 1
ATOM 14372 N N . LEU D 4 60 ? -36.684 -4.639 31.882 1.00 85.69 58 LEU D N 1
ATOM 14373 C CA . LEU D 4 60 ? -35.407 -4.243 32.479 1.00 83.37 58 LEU D CA 1
ATOM 14374 C C . LEU D 4 60 ? -35.509 -3.918 33.965 1.00 83.82 58 LEU D C 1
ATOM 14375 O O . LEU D 4 60 ? -34.937 -4.643 34.780 1.00 81.71 58 LEU D O 1
ATOM 14380 N N . ALA D 4 61 ? -36.212 -2.850 34.342 1.00 95.12 59 ALA D N 1
ATOM 14381 C CA . ALA D 4 61 ? -36.190 -2.293 35.703 1.00 87.35 59 ALA D CA 1
ATOM 14382 C C . ALA D 4 61 ? -34.773 -1.960 36.147 1.00 84.77 59 ALA D C 1
ATOM 14383 O O . ALA D 4 61 ? -34.508 -0.849 36.601 1.00 85.78 59 ALA D O 1
#